Protein 2MPE (pdb70)

Nearest PDB structures (foldseek):
  2mpe-assembly1_A  TM=9.305E-01  e=7.020E-22  Burkholderia pseudomallei K96243
  4z3u-assembly2_D  TM=4.674E-01  e=7.010E+00  Suid alphaherpesvirus 1
  7zj1-assembly1_A  TM=2.242E-01  e=2.453E+00  Homo sapiens
  4z3u-assembly1_B  TM=3.284E-01  e=8.437E+00  Suid alphaherpesvirus 1
  2mpe-assembly1_A  TM=9.155E-01  e=1.244E-21  Burkholderia pseudomallei K96243

Foldseek 3Di:
DDPDDQLVLQVCCLPPPQVVVQVLVCVVLVVQWHKDWPGDDPVDSFIKIWIWGPPLDPDDDAPEAGIEIETEDSVLSSLLVDPVSVVLSVVLSVCVVVVVVVCCVPQQADSNSRGGNDHYHYDPHDHSDD

Radius of gyration: 15.32 Å; Cα contacts (8 Å, |Δi|>4): 200; chains: 1; bounding box: 52×29×22 Å

Structure (mmCIF, N/CA/C/O backbone):
data_2MPE
#
_entry.id   2MPE
#
loop_
_atom_site.group_PDB
_atom_site.id
_atom_site.type_symbol
_atom_site.label_atom_id
_atom_site.label_alt_id
_atom_site.label_comp_id
_atom_site.label_asym_id
_atom_site.label_entity_id
_atom_site.label_seq_id
_atom_site.pdbx_PDB_ins_code
_atom_site.Cartn_x
_atom_site.Cartn_y
_atom_site.Cartn_z
_atom_site.occupancy
_atom_site.B_iso_or_equiv
_atom_site.auth_seq_id
_atom_site.auth_comp_id
_atom_site.auth_asym_id
_atom_site.auth_atom_id
_atom_site.pdbx_PDB_model_num
ATOM 1 N N . GLY A 1 1 ? -26.647 -4.958 9.038 1.00 9.84 1 GLY A N 1
ATOM 2 C CA . GLY A 1 1 ? -27.150 -3.981 8.045 1.00 9.33 1 GLY A CA 1
ATOM 3 C C . GLY A 1 1 ? -26.203 -3.825 6.878 1.00 8.55 1 GLY A C 1
ATOM 4 O O . GLY A 1 1 ? -25.386 -4.709 6.607 1.00 8.34 1 GLY A O 1
ATOM 10 N N . ALA A 1 2 ? -26.301 -2.696 6.194 1.00 8.39 2 ALA A N 1
ATOM 11 C CA . ALA A 1 2 ? -25.461 -2.426 5.040 1.00 7.95 2 ALA A CA 1
ATOM 12 C C . ALA A 1 2 ? -24.075 -1.955 5.466 1.00 7.24 2 ALA A C 1
ATOM 13 O O . ALA A 1 2 ? -23.790 -0.758 5.483 1.00 7.25 2 ALA A O 1
ATOM 20 N N . MET A 1 3 ? -23.225 -2.901 5.826 1.00 6.97 3 MET A N 1
ATOM 21 C CA . MET A 1 3 ? -21.846 -2.594 6.180 1.00 6.66 3 MET A CA 1
ATOM 22 C C . MET A 1 3 ? -20.899 -3.270 5.195 1.00 5.89 3 MET A C 1
ATOM 23 O O . MET A 1 3 ? -21.315 -4.135 4.420 1.00 5.94 3 MET A O 1
ATOM 37 N N . GLY A 1 4 ? -19.630 -2.881 5.234 1.00 5.55 4 GLY A N 1
ATOM 38 C CA . GLY A 1 4 ? -18.649 -3.412 4.306 1.00 5.17 4 GLY A CA 1
ATOM 39 C C . GLY A 1 4 ? -18.205 -4.816 4.663 1.00 4.35 4 GLY A C 1
ATOM 40 O O . GLY A 1 4 ? -17.057 -5.033 5.048 1.00 4.64 4 GLY A O 1
ATOM 44 N N . MET A 1 5 ? -19.121 -5.763 4.545 1.00 3.80 5 MET A N 1
ATOM 45 C CA . MET A 1 5 ? -18.818 -7.165 4.789 1.00 3.46 5 MET A CA 1
ATOM 46 C C . MET A 1 5 ? -19.264 -7.994 3.594 1.00 2.69 5 MET A C 1
ATOM 47 O O . MET A 1 5 ? -19.513 -9.195 3.700 1.00 3.15 5 MET A O 1
ATOM 61 N N . SER A 1 6 ? -19.363 -7.335 2.454 1.00 2.04 6 SER A N 1
ATOM 62 C CA . SER A 1 6 ? -19.821 -7.971 1.235 1.00 1.62 6 SER A CA 1
ATOM 63 C C . SER A 1 6 ? -18.636 -8.317 0.339 1.00 1.22 6 SER A C 1
ATOM 64 O O . SER A 1 6 ? -17.662 -7.562 0.264 1.00 1.33 6 SER A O 1
ATOM 72 N N . PRO A 1 7 ? -18.704 -9.470 -0.354 1.00 1.00 7 PRO A N 1
ATOM 73 C CA . PRO A 1 7 ? -17.680 -9.868 -1.324 1.00 0.92 7 PRO A CA 1
ATOM 74 C C . PRO A 1 7 ? -17.662 -8.932 -2.529 1.00 0.83 7 PRO A C 1
ATOM 75 O O . PRO A 1 7 ? -16.727 -8.941 -3.332 1.00 0.81 7 PRO A O 1
ATOM 86 N N . ASP A 1 8 ? -18.707 -8.118 -2.632 1.00 0.81 8 ASP A N 1
ATOM 87 C CA . ASP A 1 8 ? -18.794 -7.096 -3.669 1.00 0.80 8 ASP A CA 1
ATOM 88 C C . ASP A 1 8 ? -17.996 -5.874 -3.239 1.00 0.67 8 ASP A C 1
ATOM 89 O O . ASP A 1 8 ? -17.365 -5.206 -4.058 1.00 0.67 8 ASP A O 1
ATOM 98 N N . THR A 1 9 ? -18.005 -5.616 -1.937 1.00 0.62 9 THR A N 1
ATOM 99 C CA . THR A 1 9 ? -17.266 -4.507 -1.360 1.00 0.58 9 THR A CA 1
ATOM 100 C C . THR A 1 9 ? -15.770 -4.745 -1.518 1.00 0.49 9 THR A C 1
ATOM 101 O O . THR A 1 9 ? -15.025 -3.872 -1.972 1.00 0.46 9 THR A O 1
ATOM 112 N N . ALA A 1 10 ? -15.348 -5.950 -1.156 1.00 0.51 10 ALA A N 1
ATOM 113 C CA . ALA A 1 10 ? -13.953 -6.335 -1.250 1.00 0.50 10 ALA A CA 1
ATOM 114 C C . ALA A 1 10 ? -13.488 -6.324 -2.701 1.00 0.48 10 ALA A C 1
ATOM 115 O O . ALA A 1 10 ? -12.367 -5.914 -2.998 1.00 0.45 10 ALA A O 1
ATOM 122 N N . ARG A 1 11 ? -14.364 -6.759 -3.603 1.00 0.54 11 ARG A N 1
ATOM 123 C CA . ARG A 1 11 ? -14.040 -6.776 -5.024 1.00 0.59 11 ARG A CA 1
ATOM 124 C C . ARG A 1 11 ? -13.850 -5.358 -5.552 1.00 0.52 11 ARG A C 1
ATOM 125 O O . ARG A 1 11 ? -12.945 -5.100 -6.345 1.00 0.52 11 ARG A O 1
ATOM 146 N N . ARG A 1 12 ? -14.699 -4.441 -5.099 1.00 0.51 12 ARG A N 1
ATOM 147 C CA . ARG A 1 12 ? -14.625 -3.050 -5.525 1.00 0.51 12 ARG A CA 1
ATOM 148 C C . ARG A 1 12 ? -13.265 -2.452 -5.176 1.00 0.42 12 ARG A C 1
ATOM 149 O O . ARG A 1 12 ? -12.670 -1.728 -5.975 1.00 0.41 12 ARG A O 1
ATOM 170 N N . PHE A 1 13 ? -12.772 -2.770 -3.987 1.00 0.40 13 PHE A N 1
ATOM 171 C CA . PHE A 1 13 ? -11.465 -2.290 -3.556 1.00 0.37 13 PHE A CA 1
ATOM 172 C C . PHE A 1 13 ? -10.365 -2.910 -4.415 1.00 0.33 13 PHE A C 1
ATOM 173 O O . PHE A 1 13 ? -9.493 -2.208 -4.927 1.00 0.33 13 PHE A O 1
ATOM 190 N N . ASP A 1 14 ? -10.439 -4.226 -4.585 1.00 0.35 14 ASP A N 1
ATOM 191 C CA . ASP A 1 14 ? -9.449 -4.981 -5.354 1.00 0.37 14 ASP A CA 1
ATOM 192 C C . ASP A 1 14 ? -9.371 -4.516 -6.805 1.00 0.34 14 ASP A C 1
ATOM 193 O O . ASP A 1 14 ? -8.286 -4.419 -7.375 1.00 0.37 14 ASP A O 1
ATOM 202 N N . THR A 1 15 ? -10.512 -4.210 -7.395 1.00 0.33 15 THR A N 1
ATOM 203 C CA . THR A 1 15 ? -10.555 -3.889 -8.812 1.00 0.34 15 THR A CA 1
ATOM 204 C C . THR A 1 15 ? -10.283 -2.400 -9.075 1.00 0.33 15 THR A C 1
ATOM 205 O O . THR A 1 15 ? -9.547 -2.057 -10.001 1.00 0.37 15 THR A O 1
ATOM 216 N N . GLU A 1 16 ? -10.855 -1.521 -8.255 1.00 0.33 16 GLU A N 1
ATOM 217 C CA . GLU A 1 16 ? -10.812 -0.090 -8.536 1.00 0.39 16 GLU A CA 1
ATOM 218 C C . GLU A 1 16 ? -9.680 0.630 -7.801 1.00 0.37 16 GLU A C 1
ATOM 219 O O . GLU A 1 16 ? -8.958 1.435 -8.395 1.00 0.46 16 GLU A O 1
ATOM 231 N N . PHE A 1 17 ? -9.510 0.331 -6.521 1.00 0.31 17 PHE A N 1
ATOM 232 C CA . PHE A 1 17 ? -8.657 1.151 -5.664 1.00 0.32 17 PHE A CA 1
ATOM 233 C C . PHE A 1 17 ? -7.259 0.565 -5.491 1.00 0.30 17 PHE A C 1
ATOM 234 O O . PHE A 1 17 ? -6.267 1.289 -5.574 1.00 0.33 17 PHE A O 1
ATOM 251 N N . ALA A 1 18 ? -7.178 -0.738 -5.259 1.00 0.29 18 ALA A N 1
ATOM 252 C CA . ALA A 1 18 ? -5.903 -1.384 -4.961 1.00 0.30 18 ALA A CA 1
ATOM 253 C C . ALA A 1 18 ? -4.862 -1.199 -6.078 1.00 0.29 18 ALA A C 1
ATOM 254 O O . ALA A 1 18 ? -3.723 -0.824 -5.790 1.00 0.30 18 ALA A O 1
ATOM 261 N N . PRO A 1 19 ? -5.212 -1.441 -7.366 1.00 0.30 19 PRO A N 1
ATOM 262 C CA . PRO A 1 19 ? -4.266 -1.252 -8.475 1.00 0.32 19 PRO A CA 1
ATOM 263 C C . PRO A 1 19 ? -3.851 0.208 -8.628 1.00 0.31 19 PRO A C 1
ATOM 264 O O . PRO A 1 19 ? -2.774 0.509 -9.141 1.00 0.32 19 PRO A O 1
ATOM 275 N N . ARG A 1 20 ? -4.705 1.108 -8.159 1.00 0.32 20 ARG A N 1
ATOM 276 C CA . ARG A 1 20 ? -4.431 2.535 -8.239 1.00 0.35 20 ARG A CA 1
ATOM 277 C C . ARG A 1 20 ? -3.311 2.901 -7.274 1.00 0.30 20 ARG A C 1
ATOM 278 O O . ARG A 1 20 ? -2.432 3.695 -7.601 1.00 0.31 20 ARG A O 1
ATOM 299 N N . ILE A 1 21 ? -3.341 2.295 -6.095 1.00 0.28 21 ILE A N 1
ATOM 300 C CA . ILE A 1 21 ? -2.313 2.524 -5.091 1.00 0.28 21 ILE A CA 1
ATOM 301 C C . ILE A 1 21 ? -0.991 1.916 -5.541 1.00 0.24 21 ILE A C 1
ATOM 302 O O . ILE A 1 21 ? 0.047 2.574 -5.521 1.00 0.25 21 ILE A O 1
ATOM 318 N N . ALA A 1 22 ? -1.049 0.660 -5.968 1.00 0.23 22 ALA A N 1
ATOM 319 C CA . ALA A 1 22 ? 0.140 -0.079 -6.373 1.00 0.23 22 ALA A CA 1
ATOM 320 C C . ALA A 1 22 ? 0.877 0.615 -7.512 1.00 0.24 22 ALA A C 1
ATOM 321 O O . ALA A 1 22 ? 2.097 0.780 -7.468 1.00 0.28 22 ALA A O 1
ATOM 328 N N . ARG A 1 23 ? 0.129 1.022 -8.523 1.00 0.27 23 ARG A N 1
ATOM 329 C CA . ARG A 1 23 ? 0.706 1.645 -9.703 1.00 0.34 23 ARG A CA 1
ATOM 330 C C . ARG A 1 23 ? 1.221 3.047 -9.387 1.00 0.30 23 ARG A C 1
ATOM 331 O O . ARG A 1 23 ? 2.265 3.461 -9.891 1.00 0.31 23 ARG A O 1
ATOM 352 N N . ALA A 1 24 ? 0.496 3.769 -8.537 1.00 0.29 24 ALA A N 1
ATOM 353 C CA . ALA A 1 24 ? 0.891 5.118 -8.149 1.00 0.31 24 ALA A CA 1
ATOM 354 C C . ALA A 1 24 ? 2.204 5.099 -7.375 1.00 0.29 24 ALA A C 1
ATOM 355 O O . ALA A 1 24 ? 3.080 5.930 -7.605 1.00 0.31 24 ALA A O 1
ATOM 362 N N . ILE A 1 25 ? 2.330 4.148 -6.459 1.00 0.27 25 ILE A N 1
ATOM 363 C CA . ILE A 1 25 ? 3.537 4.011 -5.657 1.00 0.30 25 ILE A CA 1
ATOM 364 C C . ILE A 1 25 ? 4.724 3.597 -6.524 1.00 0.30 25 ILE A C 1
ATOM 365 O O . ILE A 1 25 ? 5.806 4.179 -6.428 1.00 0.33 25 ILE A O 1
ATOM 381 N N . ALA A 1 26 ? 4.508 2.606 -7.382 1.00 0.31 26 ALA A N 1
ATOM 382 C CA . ALA A 1 26 ? 5.563 2.096 -8.249 1.00 0.36 26 ALA A CA 1
ATOM 383 C C . ALA A 1 26 ? 6.122 3.200 -9.139 1.00 0.38 26 ALA A C 1
ATOM 384 O O . ALA A 1 26 ? 7.335 3.326 -9.306 1.00 0.40 26 ALA A O 1
ATOM 391 N N . ASP A 1 27 ? 5.227 4.002 -9.695 1.00 0.40 27 ASP A N 1
ATOM 392 C CA . ASP A 1 27 ? 5.613 5.098 -10.574 1.00 0.47 27 ASP A CA 1
ATOM 393 C C . ASP A 1 27 ? 6.276 6.226 -9.788 1.00 0.45 27 ASP A C 1
ATOM 394 O O . ASP A 1 27 ? 7.204 6.871 -10.275 1.00 0.48 27 ASP A O 1
ATOM 403 N N . LEU A 1 28 ? 5.818 6.433 -8.558 1.00 0.42 28 LEU A N 1
ATOM 404 C CA . LEU A 1 28 ? 6.354 7.486 -7.701 1.00 0.46 28 LEU A CA 1
ATOM 405 C C . LEU A 1 28 ? 7.795 7.158 -7.329 1.00 0.44 28 LEU A C 1
ATOM 406 O O . LEU A 1 28 ? 8.652 8.041 -7.263 1.00 0.49 28 LEU A O 1
ATOM 422 N N . LEU A 1 29 ? 8.061 5.877 -7.117 1.00 0.40 29 LEU A N 1
ATOM 423 C CA . LEU A 1 29 ? 9.397 5.424 -6.760 1.00 0.41 29 LEU A CA 1
ATOM 424 C C . LEU A 1 29 ? 10.244 5.195 -8.007 1.00 0.44 29 LEU A C 1
ATOM 425 O O . LEU A 1 29 ? 11.330 4.625 -7.930 1.00 0.48 29 LEU A O 1
ATOM 441 N N . ASN A 1 30 ? 9.724 5.631 -9.153 1.00 0.45 30 ASN A N 1
ATOM 442 C CA . ASN A 1 30 ? 10.402 5.479 -10.443 1.00 0.51 30 ASN A CA 1
ATOM 443 C C . ASN A 1 30 ? 10.765 4.021 -10.705 1.00 0.49 30 ASN A C 1
ATOM 444 O O . ASN A 1 30 ? 11.818 3.719 -11.266 1.00 0.55 30 ASN A O 1
ATOM 455 N N . HIS A 1 31 ? 9.875 3.126 -10.284 1.00 0.46 31 HIS A N 1
ATOM 456 C CA . HIS A 1 31 ? 10.034 1.684 -10.482 1.00 0.50 31 HIS A CA 1
ATOM 457 C C . HIS A 1 31 ? 11.275 1.136 -9.779 1.00 0.55 31 HIS A C 1
ATOM 458 O O . HIS A 1 31 ? 11.902 0.192 -10.256 1.00 0.67 31 HIS A O 1
ATOM 473 N N . ARG A 1 32 ? 11.627 1.725 -8.642 1.00 0.53 32 ARG A N 1
ATOM 474 C CA . ARG A 1 32 ? 12.696 1.180 -7.807 1.00 0.61 32 ARG A CA 1
ATOM 475 C C . ARG A 1 32 ? 12.178 -0.002 -7.006 1.00 0.56 32 ARG A C 1
ATOM 476 O O . ARG A 1 32 ? 12.944 -0.775 -6.438 1.00 0.66 32 ARG A O 1
ATOM 497 N N . ALA A 1 33 ? 10.866 -0.123 -6.960 1.00 0.48 33 ALA A N 1
ATOM 498 C CA . ALA A 1 33 ? 10.225 -1.219 -6.272 1.00 0.45 33 ALA A CA 1
ATOM 499 C C . ALA A 1 33 ? 9.109 -1.787 -7.128 1.00 0.43 33 ALA A C 1
ATOM 500 O O . ALA A 1 33 ? 8.438 -1.053 -7.856 1.00 0.49 33 ALA A O 1
ATOM 507 N N . HIS A 1 34 ? 8.927 -3.089 -7.053 1.00 0.39 34 HIS A N 1
ATOM 508 C CA . HIS A 1 34 ? 7.861 -3.755 -7.777 1.00 0.41 34 HIS A CA 1
ATOM 509 C C . HIS A 1 34 ? 6.673 -3.931 -6.850 1.00 0.36 34 HIS A C 1
ATOM 510 O O . HIS A 1 34 ? 6.822 -4.401 -5.723 1.00 0.34 34 HIS A O 1
ATOM 525 N N . THR A 1 35 ? 5.499 -3.557 -7.315 1.00 0.38 35 THR A N 1
ATOM 526 C CA . THR A 1 35 ? 4.316 -3.614 -6.485 1.00 0.36 35 THR A CA 1
ATOM 527 C C . THR A 1 35 ? 3.362 -4.692 -6.979 1.00 0.39 35 THR A C 1
ATOM 528 O O . THR A 1 35 ? 3.184 -4.880 -8.185 1.00 0.45 35 THR A O 1
ATOM 539 N N . ASP A 1 36 ? 2.767 -5.410 -6.041 1.00 0.38 36 ASP A N 1
ATOM 540 C CA . ASP A 1 36 ? 1.885 -6.519 -6.370 1.00 0.44 36 ASP A CA 1
ATOM 541 C C . ASP A 1 36 ? 0.715 -6.557 -5.401 1.00 0.39 36 ASP A C 1
ATOM 542 O O . ASP A 1 36 ? 0.906 -6.626 -4.187 1.00 0.47 36 ASP A O 1
ATOM 551 N N . VAL A 1 37 ? -0.490 -6.485 -5.935 1.00 0.37 37 VAL A N 1
ATOM 552 C CA . VAL A 1 37 ? -1.684 -6.471 -5.108 1.00 0.37 37 VAL A CA 1
ATOM 553 C C . VAL A 1 37 ? -2.202 -7.880 -4.853 1.00 0.36 37 VAL A C 1
ATOM 554 O O . VAL A 1 37 ? -2.558 -8.603 -5.786 1.00 0.48 37 VAL A O 1
ATOM 567 N N . VAL A 1 38 ? -2.208 -8.271 -3.590 1.00 0.34 38 VAL A N 1
ATOM 568 C CA . VAL A 1 38 ? -2.885 -9.484 -3.166 1.00 0.36 38 VAL A CA 1
ATOM 569 C C . VAL A 1 38 ? -4.386 -9.247 -3.224 1.00 0.42 38 VAL A C 1
ATOM 570 O O . VAL A 1 38 ? -4.957 -8.618 -2.332 1.00 0.46 38 VAL A O 1
ATOM 583 N N . GLY A 1 39 ? -5.011 -9.715 -4.291 1.00 0.58 39 GLY A N 1
ATOM 584 C CA . GLY A 1 39 ? -6.418 -9.455 -4.493 1.00 0.74 39 GLY A CA 1
ATOM 585 C C . GLY A 1 39 ? -7.306 -10.346 -3.654 1.00 0.69 39 GLY A C 1
ATOM 586 O O . GLY A 1 39 ? -6.826 -11.255 -2.976 1.00 0.84 39 GLY A O 1
ATOM 590 N N . TYR A 1 40 ? -8.604 -10.088 -3.702 1.00 0.73 40 TYR A N 1
ATOM 591 C CA . TYR A 1 40 ? -9.569 -10.886 -2.962 1.00 0.82 40 TYR A CA 1
ATOM 592 C C . TYR A 1 40 ? -9.674 -12.275 -3.582 1.00 1.19 40 TYR A C 1
ATOM 593 O O . TYR A 1 40 ? -10.108 -12.424 -4.726 1.00 1.44 40 TYR A O 1
ATOM 611 N N . GLY A 1 41 ? -9.256 -13.283 -2.832 1.00 1.45 41 GLY A N 1
ATOM 612 C CA . GLY A 1 41 ? -9.283 -14.642 -3.332 1.00 1.91 41 GLY A CA 1
ATOM 613 C C . GLY A 1 41 ? -10.191 -15.529 -2.515 1.00 2.10 41 GLY A C 1
ATOM 614 O O . GLY A 1 41 ? -9.810 -16.631 -2.120 1.00 2.74 41 GLY A O 1
ATOM 618 N N . GLY A 1 42 ? -11.392 -15.044 -2.249 1.00 2.18 42 GLY A N 1
ATOM 619 C CA . GLY A 1 42 ? -12.340 -15.804 -1.466 1.00 2.55 42 GLY A CA 1
ATOM 620 C C . GLY A 1 42 ? -12.453 -15.286 -0.050 1.00 2.43 42 GLY A C 1
ATOM 621 O O . GLY A 1 42 ? -11.585 -14.540 0.416 1.00 2.95 42 GLY A O 1
ATOM 625 N N . HIS A 1 43 ? -13.514 -15.685 0.636 1.00 2.38 43 HIS A N 1
ATOM 626 C CA . HIS A 1 43 ? -13.768 -15.240 2.003 1.00 2.64 43 HIS A CA 1
ATOM 627 C C . HIS A 1 43 ? -12.670 -15.730 2.934 1.00 2.45 43 HIS A C 1
ATOM 628 O O . HIS A 1 43 ? -12.495 -16.934 3.122 1.00 2.82 43 HIS A O 1
ATOM 643 N N . GLY A 1 44 ? -11.928 -14.795 3.502 1.00 2.45 44 GLY A N 1
ATOM 644 C CA . GLY A 1 44 ? -10.827 -15.150 4.371 1.00 2.61 44 GLY A CA 1
ATOM 645 C C . GLY A 1 44 ? -9.497 -14.735 3.785 1.00 2.52 44 GLY A C 1
ATOM 646 O O . GLY A 1 44 ? -8.452 -14.900 4.412 1.00 3.24 44 GLY A O 1
ATOM 650 N N . HIS A 1 45 ? -9.537 -14.199 2.571 1.00 2.13 45 HIS A N 1
ATOM 651 C CA . HIS A 1 45 ? -8.332 -13.717 1.906 1.00 2.41 45 HIS A CA 1
ATOM 652 C C . HIS A 1 45 ? -8.410 -12.205 1.720 1.00 1.96 45 HIS A C 1
ATOM 653 O O . HIS A 1 45 ? -9.013 -11.722 0.759 1.00 1.99 45 HIS A O 1
ATOM 668 N N . PRO A 1 46 ? -7.805 -11.442 2.646 1.00 1.70 46 PRO A N 1
ATOM 669 C CA . PRO A 1 46 ? -7.868 -9.979 2.629 1.00 1.42 46 PRO A CA 1
ATOM 670 C C . PRO A 1 46 ? -7.009 -9.367 1.526 1.00 1.09 46 PRO A C 1
ATOM 671 O O . PRO A 1 46 ? -5.961 -9.903 1.164 1.00 1.09 46 PRO A O 1
ATOM 682 N N . THR A 1 47 ? -7.467 -8.245 0.990 1.00 0.89 47 THR A N 1
ATOM 683 C CA . THR A 1 47 ? -6.734 -7.537 -0.043 1.00 0.62 47 THR A CA 1
ATOM 684 C C . THR A 1 47 ? -5.677 -6.624 0.580 1.00 0.51 47 THR A C 1
ATOM 685 O O . THR A 1 47 ? -5.954 -5.892 1.533 1.00 0.59 47 THR A O 1
ATOM 696 N N . GLN A 1 48 ? -4.469 -6.680 0.036 1.00 0.40 48 GLN A N 1
ATOM 697 C CA . GLN A 1 48 ? -3.343 -5.921 0.563 1.00 0.36 48 GLN A CA 1
ATOM 698 C C . GLN A 1 48 ? -2.281 -5.772 -0.518 1.00 0.33 48 GLN A C 1
ATOM 699 O O . GLN A 1 48 ? -2.157 -6.631 -1.387 1.00 0.40 48 GLN A O 1
ATOM 713 N N . VAL A 1 49 ? -1.524 -4.689 -0.483 1.00 0.29 49 VAL A N 1
ATOM 714 C CA . VAL A 1 49 ? -0.523 -4.453 -1.510 1.00 0.29 49 VAL A CA 1
ATOM 715 C C . VAL A 1 49 ? 0.889 -4.553 -0.941 1.00 0.28 49 VAL A C 1
ATOM 716 O O . VAL A 1 49 ? 1.226 -3.905 0.052 1.00 0.30 49 VAL A O 1
ATOM 729 N N . ARG A 1 50 ? 1.693 -5.407 -1.553 1.00 0.31 50 ARG A N 1
ATOM 730 C CA . ARG A 1 50 ? 3.082 -5.557 -1.157 1.00 0.30 50 ARG A CA 1
ATOM 731 C C . ARG A 1 50 ? 3.984 -4.730 -2.062 1.00 0.27 50 ARG A C 1
ATOM 732 O O . ARG A 1 50 ? 3.796 -4.686 -3.281 1.00 0.30 50 ARG A O 1
ATOM 753 N N . ILE A 1 51 ? 4.944 -4.061 -1.454 1.00 0.24 51 ILE A N 1
ATOM 754 C CA . ILE A 1 51 ? 5.931 -3.295 -2.187 1.00 0.23 51 ILE A CA 1
ATOM 755 C C . ILE A 1 51 ? 7.309 -3.888 -1.931 1.00 0.24 51 ILE A C 1
ATOM 756 O O . ILE A 1 51 ? 7.819 -3.834 -0.810 1.00 0.27 51 ILE A O 1
ATOM 772 N N . VAL A 1 52 ? 7.893 -4.471 -2.962 1.00 0.24 52 VAL A N 1
ATOM 773 C CA . VAL A 1 52 ? 9.159 -5.174 -2.826 1.00 0.30 52 VAL A CA 1
ATOM 774 C C . VAL A 1 52 ? 10.238 -4.490 -3.654 1.00 0.34 52 VAL A C 1
ATOM 775 O O . VAL A 1 52 ? 10.002 -4.114 -4.801 1.00 0.33 52 VAL A O 1
ATOM 788 N N . ALA A 1 53 ? 11.419 -4.341 -3.078 1.00 0.42 53 ALA A N 1
ATOM 789 C CA . ALA A 1 53 ? 12.529 -3.714 -3.777 1.00 0.53 53 ALA A CA 1
ATOM 790 C C . ALA A 1 53 ? 13.779 -4.576 -3.671 1.00 0.73 53 ALA A C 1
ATOM 791 O O . ALA A 1 53 ? 14.636 -4.343 -2.820 1.00 0.93 53 ALA A O 1
ATOM 798 N N . PRO A 1 54 ? 13.886 -5.604 -4.521 1.00 0.85 54 PRO A N 1
ATOM 799 C CA . PRO A 1 54 ? 15.043 -6.479 -4.547 1.00 1.12 54 PRO A CA 1
ATOM 800 C C . PRO A 1 54 ? 16.124 -5.942 -5.478 1.00 1.33 54 PRO A C 1
ATOM 801 O O . PRO A 1 54 ? 15.970 -4.860 -6.048 1.00 1.67 54 PRO A O 1
ATOM 812 N N . HIS A 1 55 ? 17.209 -6.699 -5.627 1.00 1.70 55 HIS A N 1
ATOM 813 C CA . HIS A 1 55 ? 18.330 -6.299 -6.481 1.00 2.07 55 HIS A CA 1
ATOM 814 C C . HIS A 1 55 ? 18.930 -4.975 -6.003 1.00 2.00 55 HIS A C 1
ATOM 815 O O . HIS A 1 55 ? 18.723 -3.921 -6.611 1.00 2.68 55 HIS A O 1
ATOM 830 N N . ALA A 1 56 ? 19.663 -5.035 -4.902 1.00 2.11 56 ALA A N 1
ATOM 831 C CA . ALA A 1 56 ? 20.379 -3.874 -4.398 1.00 2.93 56 ALA A CA 1
ATOM 832 C C . ALA A 1 56 ? 21.708 -3.740 -5.128 1.00 3.03 56 ALA A C 1
ATOM 833 O O . ALA A 1 56 ? 22.707 -4.352 -4.745 1.00 3.40 56 ALA A O 1
ATOM 840 N N . GLU A 1 57 ? 21.711 -2.947 -6.191 1.00 3.26 57 GLU A N 1
ATOM 841 C CA . GLU A 1 57 ? 22.866 -2.860 -7.070 1.00 3.76 57 GLU A CA 1
ATOM 842 C C . GLU A 1 57 ? 23.986 -2.042 -6.436 1.00 3.61 57 GLU A C 1
ATOM 843 O O . GLU A 1 57 ? 25.078 -2.558 -6.203 1.00 3.99 57 GLU A O 1
ATOM 855 N N . HIS A 1 58 ? 23.713 -0.779 -6.139 1.00 3.56 58 HIS A N 1
ATOM 856 C CA . HIS A 1 58 ? 24.748 0.114 -5.622 1.00 3.76 58 HIS A CA 1
ATOM 857 C C . HIS A 1 58 ? 24.529 0.417 -4.145 1.00 3.57 58 HIS A C 1
ATOM 858 O O . HIS A 1 58 ? 25.012 1.424 -3.628 1.00 4.09 58 HIS A O 1
ATOM 873 N N . VAL A 1 59 ? 23.800 -0.455 -3.469 1.00 3.30 59 VAL A N 1
ATOM 874 C CA . VAL A 1 59 ? 23.476 -0.245 -2.069 1.00 3.48 59 VAL A CA 1
ATOM 875 C C . VAL A 1 59 ? 23.926 -1.426 -1.222 1.00 2.89 59 VAL A C 1
ATOM 876 O O . VAL A 1 59 ? 23.514 -2.564 -1.458 1.00 3.24 59 VAL A O 1
ATOM 889 N N . ARG A 1 60 ? 24.778 -1.154 -0.249 1.00 2.60 60 ARG A N 1
ATOM 890 C CA . ARG A 1 60 ? 25.221 -2.166 0.696 1.00 2.50 60 ARG A CA 1
ATOM 891 C C . ARG A 1 60 ? 25.175 -1.603 2.107 1.00 2.31 60 ARG A C 1
ATOM 892 O O . ARG A 1 60 ? 25.689 -0.515 2.364 1.00 2.94 60 ARG A O 1
ATOM 913 N N . GLY A 1 61 ? 24.553 -2.334 3.012 1.00 1.94 61 GLY A N 1
ATOM 914 C CA . GLY A 1 61 ? 24.467 -1.892 4.385 1.00 1.93 61 GLY A CA 1
ATOM 915 C C . GLY A 1 61 ? 23.680 -2.858 5.236 1.00 1.61 61 GLY A C 1
ATOM 916 O O . GLY A 1 61 ? 24.238 -3.533 6.101 1.00 1.76 61 GLY A O 1
ATOM 920 N N . TYR A 1 62 ? 22.386 -2.936 4.984 1.00 1.30 62 TYR A N 1
ATOM 921 C CA . TYR A 1 62 ? 21.524 -3.836 5.730 1.00 1.07 62 TYR A CA 1
ATOM 922 C C . TYR A 1 62 ? 21.194 -5.054 4.877 1.00 0.90 62 TYR A C 1
ATOM 923 O O . TYR A 1 62 ? 21.048 -4.948 3.658 1.00 0.91 62 TYR A O 1
ATOM 941 N N . ALA A 1 63 ? 21.086 -6.209 5.515 1.00 0.92 63 ALA A N 1
ATOM 942 C CA . ALA A 1 63 ? 20.873 -7.462 4.803 1.00 0.91 63 ALA A CA 1
ATOM 943 C C . ALA A 1 63 ? 19.389 -7.791 4.683 1.00 0.78 63 ALA A C 1
ATOM 944 O O . ALA A 1 63 ? 18.996 -8.956 4.703 1.00 0.94 63 ALA A O 1
ATOM 951 N N . HIS A 1 64 ? 18.568 -6.762 4.555 1.00 0.60 64 HIS A N 1
ATOM 952 C CA . HIS A 1 64 ? 17.130 -6.942 4.415 1.00 0.51 64 HIS A CA 1
ATOM 953 C C . HIS A 1 64 ? 16.594 -6.137 3.243 1.00 0.47 64 HIS A C 1
ATOM 954 O O . HIS A 1 64 ? 16.694 -4.908 3.229 1.00 0.48 64 HIS A O 1
ATOM 969 N N . PRO A 1 65 ? 16.033 -6.823 2.238 1.00 0.58 65 PRO A N 1
ATOM 970 C CA . PRO A 1 65 ? 15.379 -6.169 1.108 1.00 0.64 65 PRO A CA 1
ATOM 971 C C . PRO A 1 65 ? 14.033 -5.584 1.521 1.00 0.53 65 PRO A C 1
ATOM 972 O O . PRO A 1 65 ? 13.413 -6.051 2.481 1.00 0.54 65 PRO A O 1
ATOM 983 N N . LEU A 1 66 ? 13.591 -4.555 0.816 1.00 0.50 66 LEU A N 1
ATOM 984 C CA . LEU A 1 66 ? 12.327 -3.911 1.134 1.00 0.44 66 LEU A CA 1
ATOM 985 C C . LEU A 1 66 ? 11.154 -4.842 0.852 1.00 0.35 66 LEU A C 1
ATOM 986 O O . LEU A 1 66 ? 10.927 -5.244 -0.288 1.00 0.37 66 LEU A O 1
ATOM 1002 N N . ASN A 1 67 ? 10.430 -5.191 1.904 1.00 0.32 67 ASN A N 1
ATOM 1003 C CA . ASN A 1 67 ? 9.219 -5.988 1.779 1.00 0.31 67 ASN A CA 1
ATOM 1004 C C . ASN A 1 67 ? 8.132 -5.378 2.653 1.00 0.30 67 ASN A C 1
ATOM 1005 O O . ASN A 1 67 ? 8.053 -5.654 3.853 1.00 0.40 67 ASN A O 1
ATOM 1016 N N . LEU A 1 68 ? 7.323 -4.523 2.053 1.00 0.26 68 LEU A N 1
ATOM 1017 C CA . LEU A 1 68 ? 6.296 -3.794 2.782 1.00 0.24 68 LEU A CA 1
ATOM 1018 C C . LEU A 1 68 ? 4.907 -4.336 2.467 1.00 0.23 68 LEU A C 1
ATOM 1019 O O . LEU A 1 68 ? 4.556 -4.532 1.308 1.00 0.25 68 LEU A O 1
ATOM 1035 N N . ALA A 1 69 ? 4.133 -4.587 3.512 1.00 0.24 69 ALA A N 1
ATOM 1036 C CA . ALA A 1 69 ? 2.751 -5.012 3.352 1.00 0.25 69 ALA A CA 1
ATOM 1037 C C . ALA A 1 69 ? 1.800 -3.959 3.906 1.00 0.24 69 ALA A C 1
ATOM 1038 O O . ALA A 1 69 ? 1.690 -3.777 5.121 1.00 0.28 69 ALA A O 1
ATOM 1045 N N . LEU A 1 70 ? 1.129 -3.259 3.005 1.00 0.22 70 LEU A N 1
ATOM 1046 C CA . LEU A 1 70 ? 0.200 -2.199 3.379 1.00 0.22 70 LEU A CA 1
ATOM 1047 C C . LEU A 1 70 ? -1.207 -2.751 3.537 1.00 0.23 70 LEU A C 1
ATOM 1048 O O . LEU A 1 70 ? -1.736 -3.388 2.622 1.00 0.28 70 LEU A O 1
ATOM 1064 N N . THR A 1 71 ? -1.813 -2.509 4.693 1.00 0.21 71 THR A N 1
ATOM 1065 C CA . THR A 1 71 ? -3.180 -2.935 4.942 1.00 0.23 71 THR A CA 1
ATOM 1066 C C . THR A 1 71 ? -3.987 -1.772 5.516 1.00 0.22 71 THR A C 1
ATOM 1067 O O . THR A 1 71 ? -3.432 -0.912 6.204 1.00 0.21 71 THR A O 1
ATOM 1078 N N . TRP A 1 72 ? -5.287 -1.748 5.245 1.00 0.25 72 TRP A N 1
ATOM 1079 C CA . TRP A 1 72 ? -6.133 -0.643 5.679 1.00 0.27 72 TRP A CA 1
ATOM 1080 C C . TRP A 1 72 ? -7.390 -1.157 6.372 1.00 0.28 72 TRP A C 1
ATOM 1081 O O . TRP A 1 72 ? -7.852 -2.271 6.111 1.00 0.32 72 TRP A O 1
ATOM 1102 N N . ASN A 1 73 ? -7.921 -0.329 7.264 1.00 0.31 73 ASN A N 1
ATOM 1103 C CA . ASN A 1 73 ? -9.105 -0.663 8.048 1.00 0.35 73 ASN A CA 1
ATOM 1104 C C . ASN A 1 73 ? -10.327 -0.840 7.155 1.00 0.31 73 ASN A C 1
ATOM 1105 O O . ASN A 1 73 ? -10.644 0.021 6.332 1.00 0.30 73 ASN A O 1
ATOM 1116 N N . THR A 1 74 ? -11.013 -1.964 7.344 1.00 0.36 74 THR A N 1
ATOM 1117 C CA . THR A 1 74 ? -12.162 -2.334 6.527 1.00 0.38 74 THR A CA 1
ATOM 1118 C C . THR A 1 74 ? -13.290 -1.302 6.629 1.00 0.37 74 THR A C 1
ATOM 1119 O O . THR A 1 74 ? -14.083 -1.147 5.699 1.00 0.38 74 THR A O 1
ATOM 1130 N N . ASP A 1 75 ? -13.368 -0.606 7.759 1.00 0.39 75 ASP A N 1
ATOM 1131 C CA . ASP A 1 75 ? -14.347 0.467 7.930 1.00 0.45 75 ASP A CA 1
ATOM 1132 C C . ASP A 1 75 ? -14.110 1.573 6.911 1.00 0.40 75 ASP A C 1
ATOM 1133 O O . ASP A 1 75 ? -15.040 2.026 6.239 1.00 0.44 75 ASP A O 1
ATOM 1142 N N . GLU A 1 76 ? -12.860 2.014 6.820 1.00 0.39 76 GLU A N 1
ATOM 1143 C CA . GLU A 1 76 ? -12.473 3.028 5.851 1.00 0.44 76 GLU A CA 1
ATOM 1144 C C . GLU A 1 76 ? -12.730 2.546 4.423 1.00 0.38 76 GLU A C 1
ATOM 1145 O O . GLU A 1 76 ? -13.213 3.305 3.585 1.00 0.41 76 GLU A O 1
ATOM 1157 N N . ILE A 1 77 ? -12.414 1.280 4.153 1.00 0.34 77 ILE A N 1
ATOM 1158 C CA . ILE A 1 77 ? -12.678 0.685 2.840 1.00 0.34 77 ILE A CA 1
ATOM 1159 C C . ILE A 1 77 ? -14.167 0.769 2.503 1.00 0.34 77 ILE A C 1
ATOM 1160 O O . ILE A 1 77 ? -14.548 1.054 1.369 1.00 0.37 77 ILE A O 1
ATOM 1176 N N . GLU A 1 78 ? -14.997 0.538 3.511 1.00 0.34 78 GLU A N 1
ATOM 1177 C CA . GLU A 1 78 ? -16.443 0.649 3.376 1.00 0.37 78 GLU A CA 1
ATOM 1178 C C . GLU A 1 78 ? -16.835 2.071 2.973 1.00 0.38 78 GLU A C 1
ATOM 1179 O O . GLU A 1 78 ? -17.709 2.277 2.129 1.00 0.40 78 GLU A O 1
ATOM 1191 N N . ARG A 1 79 ? -16.168 3.043 3.580 1.00 0.40 79 ARG A N 1
ATOM 1192 C CA . ARG A 1 79 ? -16.434 4.452 3.314 1.00 0.45 79 ARG A CA 1
ATOM 1193 C C . ARG A 1 79 ? -16.110 4.824 1.873 1.00 0.42 79 ARG A C 1
ATOM 1194 O O . ARG A 1 79 ? -16.727 5.728 1.314 1.00 0.45 79 ARG A O 1
ATOM 1215 N N . LEU A 1 80 ? -15.153 4.115 1.278 1.00 0.40 80 LEU A N 1
ATOM 1216 C CA . LEU A 1 80 ? -14.699 4.411 -0.082 1.00 0.44 80 LEU A CA 1
ATOM 1217 C C . LEU A 1 80 ? -15.827 4.242 -1.096 1.00 0.47 80 LEU A C 1
ATOM 1218 O O . LEU A 1 80 ? -15.752 4.756 -2.212 1.00 0.52 80 LEU A O 1
ATOM 1234 N N . MET A 1 81 ? -16.866 3.510 -0.709 1.00 0.49 81 MET A N 1
ATOM 1235 C CA . MET A 1 81 ? -17.996 3.260 -1.596 1.00 0.57 81 MET A CA 1
ATOM 1236 C C . MET A 1 81 ? -18.893 4.487 -1.730 1.00 0.53 81 MET A C 1
ATOM 1237 O O . MET A 1 81 ? -19.729 4.556 -2.629 1.00 0.61 81 MET A O 1
ATOM 1251 N N . GLU A 1 82 ? -18.714 5.452 -0.844 1.00 0.47 82 GLU A N 1
ATOM 1252 C CA . GLU A 1 82 ? -19.529 6.658 -0.856 1.00 0.48 82 GLU A CA 1
ATOM 1253 C C . GLU A 1 82 ? -18.827 7.780 -1.615 1.00 0.43 82 GLU A C 1
ATOM 1254 O O . GLU A 1 82 ? -17.632 7.680 -1.897 1.00 0.43 82 GLU A O 1
ATOM 1266 N N . ALA A 1 83 ? -19.561 8.839 -1.946 1.00 0.52 83 ALA A N 1
ATOM 1267 C CA . ALA A 1 83 ? -18.982 9.973 -2.664 1.00 0.61 83 ALA A CA 1
ATOM 1268 C C . ALA A 1 83 ? -17.823 10.588 -1.878 1.00 0.55 83 ALA A C 1
ATOM 1269 O O . ALA A 1 83 ? -16.728 10.780 -2.418 1.00 0.57 83 ALA A O 1
ATOM 1276 N N . ASP A 1 84 ? -18.055 10.865 -0.594 1.00 0.57 84 ASP A N 1
ATOM 1277 C CA . ASP A 1 84 ? -17.009 11.401 0.279 1.00 0.61 84 ASP A CA 1
ATOM 1278 C C . ASP A 1 84 ? -15.908 10.373 0.485 1.00 0.49 84 ASP A C 1
ATOM 1279 O O . ASP A 1 84 ? -14.808 10.702 0.926 1.00 0.51 84 ASP A O 1
ATOM 1288 N N . GLY A 1 85 ? -16.207 9.132 0.142 1.00 0.43 85 GLY A N 1
ATOM 1289 C CA . GLY A 1 85 ? -15.238 8.073 0.267 1.00 0.41 85 GLY A CA 1
ATOM 1290 C C . GLY A 1 85 ? -14.197 8.166 -0.819 1.00 0.38 85 GLY A C 1
ATOM 1291 O O . GLY A 1 85 ? -13.001 8.067 -0.552 1.00 0.39 85 GLY A O 1
ATOM 1295 N N . ALA A 1 86 ? -14.652 8.359 -2.053 1.00 0.41 86 ALA A N 1
ATOM 1296 C CA . ALA A 1 86 ? -13.756 8.651 -3.162 1.00 0.46 86 ALA A CA 1
ATOM 1297 C C . ALA A 1 86 ? -12.909 9.886 -2.863 1.00 0.45 86 ALA A C 1
ATOM 1298 O O . ALA A 1 86 ? -11.723 9.930 -3.188 1.00 0.45 86 ALA A O 1
ATOM 1305 N N . ALA A 1 87 ? -13.520 10.871 -2.211 1.00 0.47 87 ALA A N 1
ATOM 1306 C CA . ALA A 1 87 ? -12.815 12.092 -1.836 1.00 0.53 87 ALA A CA 1
ATOM 1307 C C . ALA A 1 87 ? -11.749 11.793 -0.783 1.00 0.48 87 ALA A C 1
ATOM 1308 O O . ALA A 1 87 ? -10.695 12.433 -0.742 1.00 0.51 87 ALA A O 1
ATOM 1315 N N . ARG A 1 88 ? -12.031 10.803 0.057 1.00 0.45 88 ARG A N 1
ATOM 1316 C CA . ARG A 1 88 ? -11.099 10.364 1.088 1.00 0.48 88 ARG A CA 1
ATOM 1317 C C . ARG A 1 88 ? -9.873 9.732 0.431 1.00 0.40 88 ARG A C 1
ATOM 1318 O O . ARG A 1 88 ? -8.735 9.993 0.822 1.00 0.42 88 ARG A O 1
ATOM 1339 N N . PHE A 1 89 ? -10.125 8.930 -0.599 1.00 0.35 89 PHE A N 1
ATOM 1340 C CA . PHE A 1 89 ? -9.068 8.250 -1.343 1.00 0.34 89 PHE A CA 1
ATOM 1341 C C . PHE A 1 89 ? -8.180 9.256 -2.070 1.00 0.33 89 PHE A C 1
ATOM 1342 O O . PHE A 1 89 ? -6.954 9.135 -2.066 1.00 0.33 89 PHE A O 1
ATOM 1359 N N . GLU A 1 90 ? -8.806 10.261 -2.674 1.00 0.35 90 GLU A N 1
ATOM 1360 C CA . GLU A 1 90 ? -8.080 11.290 -3.409 1.00 0.39 90 GLU A CA 1
ATOM 1361 C C . GLU A 1 90 ? -7.157 12.067 -2.481 1.00 0.38 90 GLU A C 1
ATOM 1362 O O . GLU A 1 90 ? -6.055 12.472 -2.870 1.00 0.41 90 GLU A O 1
ATOM 1374 N N . ARG A 1 91 ? -7.614 12.268 -1.254 1.00 0.39 91 ARG A N 1
ATOM 1375 C CA . ARG A 1 91 ? -6.841 12.985 -0.253 1.00 0.44 91 ARG A CA 1
ATOM 1376 C C . ARG A 1 91 ? -5.626 12.163 0.171 1.00 0.37 91 ARG A C 1
ATOM 1377 O O . ARG A 1 91 ? -4.569 12.710 0.481 1.00 0.38 91 ARG A O 1
ATOM 1398 N N . TYR A 1 92 ? -5.780 10.845 0.154 1.00 0.33 92 TYR A N 1
ATOM 1399 C CA . TYR A 1 92 ? -4.709 9.946 0.554 1.00 0.32 92 TYR A CA 1
ATOM 1400 C C . TYR A 1 92 ? -3.612 9.932 -0.501 1.00 0.30 92 TYR A C 1
ATOM 1401 O O . TYR A 1 92 ? -2.425 9.887 -0.175 1.00 0.32 92 TYR A O 1
ATOM 1419 N N . LEU A 1 93 ? -4.013 9.985 -1.767 1.00 0.31 93 LEU A N 1
ATOM 1420 C CA . LEU A 1 93 ? -3.059 9.994 -2.868 1.00 0.34 93 LEU A CA 1
ATOM 1421 C C . LEU A 1 93 ? -2.200 11.251 -2.813 1.00 0.35 93 LEU A C 1
ATOM 1422 O O . LEU A 1 93 ? -0.998 11.211 -3.081 1.00 0.38 93 LEU A O 1
ATOM 1438 N N . ALA A 1 94 ? -2.824 12.367 -2.466 1.00 0.36 94 ALA A N 1
ATOM 1439 C CA . ALA A 1 94 ? -2.121 13.635 -2.353 1.00 0.39 94 ALA A CA 1
ATOM 1440 C C . ALA A 1 94 ? -1.095 13.619 -1.222 1.00 0.37 94 ALA A C 1
ATOM 1441 O O . ALA A 1 94 ? -0.146 14.408 -1.223 1.00 0.44 94 ALA A O 1
ATOM 1448 N N . ALA A 1 95 ? -1.278 12.720 -0.266 1.00 0.33 95 ALA A N 1
ATOM 1449 C CA . ALA A 1 95 ? -0.412 12.668 0.900 1.00 0.35 95 ALA A CA 1
ATOM 1450 C C . ALA A 1 95 ? 0.575 11.510 0.824 1.00 0.33 95 ALA A C 1
ATOM 1451 O O . ALA A 1 95 ? 1.283 11.237 1.792 1.00 0.33 95 ALA A O 1
ATOM 1458 N N . LEU A 1 96 ? 0.627 10.840 -0.322 1.00 0.35 96 LEU A N 1
ATOM 1459 C CA . LEU A 1 96 ? 1.562 9.728 -0.518 1.00 0.36 96 LEU A CA 1
ATOM 1460 C C . LEU A 1 96 ? 3.006 10.133 -0.195 1.00 0.35 96 LEU A C 1
ATOM 1461 O O . LEU A 1 96 ? 3.664 9.453 0.587 1.00 0.34 96 LEU A O 1
ATOM 1477 N N . PRO A 1 97 ? 3.527 11.247 -0.765 1.00 0.37 97 PRO A N 1
ATOM 1478 C CA . PRO A 1 97 ? 4.899 11.698 -0.484 1.00 0.39 97 PRO A CA 1
ATOM 1479 C C . PRO A 1 97 ? 5.121 12.008 0.998 1.00 0.35 97 PRO A C 1
ATOM 1480 O O . PRO A 1 97 ? 6.231 11.858 1.515 1.00 0.36 97 PRO A O 1
ATOM 1491 N N . ARG A 1 98 ? 4.054 12.409 1.680 1.00 0.34 98 ARG A N 1
ATOM 1492 C CA . ARG A 1 98 ? 4.147 12.809 3.078 1.00 0.35 98 ARG A CA 1
ATOM 1493 C C . ARG A 1 98 ? 4.219 11.588 3.984 1.00 0.31 98 ARG A C 1
ATOM 1494 O O . ARG A 1 98 ? 5.047 11.526 4.893 1.00 0.33 98 ARG A O 1
ATOM 1515 N N . LYS A 1 99 ? 3.366 10.609 3.719 1.00 0.31 99 LYS A N 1
ATOM 1516 C CA . LYS A 1 99 ? 3.314 9.412 4.539 1.00 0.36 99 LYS A CA 1
ATOM 1517 C C . LYS A 1 99 ? 4.516 8.528 4.250 1.00 0.32 99 LYS A C 1
ATOM 1518 O O . LYS A 1 99 ? 5.050 7.877 5.143 1.00 0.32 99 LYS A O 1
ATOM 1537 N N . LEU A 1 100 ? 4.941 8.528 2.993 1.00 0.33 100 LEU A N 1
ATOM 1538 C CA . LEU A 1 100 ? 6.099 7.757 2.564 1.00 0.35 100 LEU A CA 1
ATOM 1539 C C . LEU A 1 100 ? 7.337 8.190 3.339 1.00 0.34 100 LEU A C 1
ATOM 1540 O O . LEU A 1 100 ? 8.049 7.359 3.904 1.00 0.35 100 LEU A O 1
ATOM 1556 N N . ALA A 1 101 ? 7.571 9.499 3.379 1.00 0.33 101 ALA A N 1
ATOM 1557 C CA . ALA A 1 101 ? 8.717 10.054 4.090 1.00 0.36 101 ALA A CA 1
ATOM 1558 C C . ALA A 1 101 ? 8.613 9.774 5.585 1.00 0.33 101 ALA A C 1
ATOM 1559 O O . ALA A 1 101 ? 9.618 9.534 6.260 1.00 0.35 101 ALA A O 1
ATOM 1566 N N . ALA A 1 102 ? 7.385 9.789 6.086 1.00 0.32 102 ALA A N 1
ATOM 1567 C CA . ALA A 1 102 ? 7.131 9.537 7.493 1.00 0.33 102 ALA A CA 1
ATOM 1568 C C . ALA A 1 102 ? 7.506 8.105 7.857 1.00 0.32 102 ALA A C 1
ATOM 1569 O O . ALA A 1 102 ? 8.133 7.861 8.890 1.00 0.35 102 ALA A O 1
ATOM 1576 N N . TRP A 1 103 ? 7.141 7.167 6.990 1.00 0.30 103 TRP A N 1
ATOM 1577 C CA . TRP A 1 103 ? 7.428 5.758 7.220 1.00 0.32 103 TRP A CA 1
ATOM 1578 C C . TRP A 1 103 ? 8.924 5.486 7.152 1.00 0.32 103 TRP A C 1
ATOM 1579 O O . TRP A 1 103 ? 9.440 4.680 7.923 1.00 0.34 103 TRP A O 1
ATOM 1600 N N . GLU A 1 104 ? 9.624 6.160 6.243 1.00 0.34 104 GLU A N 1
ATOM 1601 C CA . GLU A 1 104 ? 11.068 5.979 6.122 1.00 0.38 104 GLU A CA 1
ATOM 1602 C C . GLU A 1 104 ? 11.764 6.308 7.440 1.00 0.39 104 GLU A C 1
ATOM 1603 O O . GLU A 1 104 ? 12.531 5.500 7.973 1.00 0.41 104 GLU A O 1
ATOM 1615 N N . ASN A 1 105 ? 11.449 7.478 7.975 1.00 0.41 105 ASN A N 1
ATOM 1616 C CA . ASN A 1 105 ? 12.076 7.971 9.197 1.00 0.47 105 ASN A CA 1
ATOM 1617 C C . ASN A 1 105 ? 11.707 7.114 10.409 1.00 0.46 105 ASN A C 1
ATOM 1618 O O . ASN A 1 105 ? 12.553 6.814 11.250 1.00 0.50 105 ASN A O 1
ATOM 1629 N N . ALA A 1 106 ? 10.453 6.693 10.473 1.00 0.45 106 ALA A N 1
ATOM 1630 C CA . ALA A 1 106 ? 9.940 6.032 11.668 1.00 0.48 106 ALA A CA 1
ATOM 1631 C C . ALA A 1 106 ? 10.183 4.527 11.649 1.00 0.50 106 ALA A C 1
ATOM 1632 O O . ALA A 1 106 ? 10.518 3.934 12.672 1.00 0.66 106 ALA A O 1
ATOM 1639 N N . ARG A 1 107 ? 10.022 3.914 10.488 1.00 0.43 107 ARG A N 1
ATOM 1640 C CA . ARG A 1 107 ? 10.048 2.459 10.397 1.00 0.47 107 ARG A CA 1
ATOM 1641 C C . ARG A 1 107 ? 11.436 1.924 10.058 1.00 0.48 107 ARG A C 1
ATOM 1642 O O . ARG A 1 107 ? 11.637 0.710 9.991 1.00 0.56 107 ARG A O 1
ATOM 1663 N N . GLY A 1 108 ? 12.391 2.825 9.849 1.00 0.45 108 GLY A N 1
ATOM 1664 C CA . GLY A 1 108 ? 13.745 2.403 9.528 1.00 0.49 108 GLY A CA 1
ATOM 1665 C C . GLY A 1 108 ? 13.835 1.816 8.137 1.00 0.46 108 GLY A C 1
ATOM 1666 O O . GLY A 1 108 ? 14.490 0.796 7.917 1.00 0.50 108 GLY A O 1
ATOM 1670 N N . VAL A 1 109 ? 13.176 2.475 7.200 1.00 0.42 109 VAL A N 1
ATOM 1671 C CA . VAL A 1 109 ? 13.086 2.000 5.831 1.00 0.41 109 VAL A CA 1
ATOM 1672 C C . VAL A 1 109 ? 13.635 3.065 4.894 1.00 0.43 109 VAL A C 1
ATOM 1673 O O . VAL A 1 109 ? 13.434 4.253 5.130 1.00 0.46 109 VAL A O 1
ATOM 1686 N N . ASP A 1 110 ? 14.349 2.654 3.857 1.00 0.44 110 ASP A N 1
ATOM 1687 C CA . ASP A 1 110 ? 14.882 3.607 2.895 1.00 0.49 110 ASP A CA 1
ATOM 1688 C C . ASP A 1 110 ? 14.594 3.136 1.475 1.00 0.54 110 ASP A C 1
ATOM 1689 O O . ASP A 1 110 ? 15.260 2.235 0.958 1.00 0.57 110 ASP A O 1
ATOM 1698 N N . PHE A 1 111 ? 13.597 3.750 0.854 1.00 0.60 111 PHE A N 1
ATOM 1699 C CA . PHE A 1 111 ? 13.138 3.340 -0.470 1.00 0.68 111 PHE A CA 1
ATOM 1700 C C . PHE A 1 111 ? 14.182 3.625 -1.547 1.00 0.77 111 PHE A C 1
ATOM 1701 O O . PHE A 1 111 ? 14.253 2.917 -2.552 1.00 0.90 111 PHE A O 1
ATOM 1718 N N . GLY A 1 112 ? 15.001 4.648 -1.331 1.00 0.76 112 GLY A N 1
ATOM 1719 C CA . GLY A 1 112 ? 16.029 4.983 -2.296 1.00 0.84 112 GLY A CA 1
ATOM 1720 C C . GLY A 1 112 ? 17.168 3.989 -2.264 1.00 0.79 112 GLY A C 1
ATOM 1721 O O . GLY A 1 112 ? 17.848 3.768 -3.268 1.00 0.89 112 GLY A O 1
ATOM 1725 N N . SER A 1 113 ? 17.367 3.386 -1.105 1.00 0.71 113 SER A N 1
ATOM 1726 C CA . SER A 1 113 ? 18.413 2.398 -0.926 1.00 0.70 113 SER A CA 1
ATOM 1727 C C . SER A 1 113 ? 17.876 0.991 -1.180 1.00 0.68 113 SER A C 1
ATOM 1728 O O . SER A 1 113 ? 18.639 0.028 -1.242 1.00 0.72 113 SER A O 1
ATOM 1736 N N . ARG A 1 114 ? 16.549 0.887 -1.309 1.00 0.68 114 ARG A N 1
ATOM 1737 C CA . ARG A 1 114 ? 15.879 -0.379 -1.629 1.00 0.75 114 ARG A CA 1
ATOM 1738 C C . ARG A 1 114 ? 16.108 -1.416 -0.529 1.00 0.68 114 ARG A C 1
ATOM 1739 O O . ARG A 1 114 ? 15.950 -2.617 -0.741 1.00 0.72 114 ARG A O 1
ATOM 1760 N N . THR A 1 115 ? 16.456 -0.935 0.655 1.00 0.60 115 THR A N 1
ATOM 1761 C CA . THR A 1 115 ? 16.774 -1.801 1.776 1.00 0.57 115 THR A CA 1
ATOM 1762 C C . THR A 1 115 ? 16.131 -1.280 3.058 1.00 0.52 115 THR A C 1
ATOM 1763 O O . THR A 1 115 ? 15.565 -0.182 3.080 1.00 0.53 115 THR A O 1
ATOM 1774 N N . GLN A 1 116 ? 16.205 -2.070 4.121 1.00 0.50 116 GLN A N 1
ATOM 1775 C CA . GLN A 1 116 ? 15.609 -1.694 5.391 1.00 0.51 116 GLN A CA 1
ATOM 1776 C C . GLN A 1 116 ? 16.411 -2.260 6.554 1.00 0.54 116 GLN A C 1
ATOM 1777 O O . GLN A 1 116 ? 17.067 -3.292 6.421 1.00 0.55 116 GLN A O 1
ATOM 1791 N N . ALA A 1 117 ? 16.353 -1.574 7.690 1.00 0.62 117 ALA A N 1
ATOM 1792 C CA . ALA A 1 117 ? 17.058 -2.012 8.887 1.00 0.68 117 ALA A CA 1
ATOM 1793 C C . ALA A 1 117 ? 16.130 -2.802 9.803 1.00 0.68 117 ALA A C 1
ATOM 1794 O O . ALA A 1 117 ? 16.480 -3.119 10.941 1.00 0.84 117 ALA A O 1
ATOM 1801 N N . ASP A 1 118 ? 14.948 -3.115 9.297 1.00 0.69 118 ASP A N 1
ATOM 1802 C CA . ASP A 1 118 ? 13.967 -3.877 10.057 1.00 0.73 118 ASP A CA 1
ATOM 1803 C C . ASP A 1 118 ? 13.987 -5.326 9.592 1.00 0.67 118 ASP A C 1
ATOM 1804 O O . ASP A 1 118 ? 14.642 -5.652 8.602 1.00 0.67 118 ASP A O 1
ATOM 1813 N N . ALA A 1 119 ? 13.282 -6.189 10.299 1.00 0.72 119 ALA A N 1
ATOM 1814 C CA . ALA A 1 119 ? 13.143 -7.573 9.885 1.00 0.73 119 ALA A CA 1
ATOM 1815 C C . ALA A 1 119 ? 12.131 -7.668 8.751 1.00 0.66 119 ALA A C 1
ATOM 1816 O O . ALA A 1 119 ? 12.359 -8.346 7.747 1.00 0.73 119 ALA A O 1
ATOM 1823 N N . LEU A 1 120 ? 11.030 -6.948 8.914 1.00 0.69 120 LEU A N 1
ATOM 1824 C CA . LEU A 1 120 ? 9.928 -6.966 7.969 1.00 0.63 120 LEU A CA 1
ATOM 1825 C C . LEU A 1 120 ? 8.986 -5.816 8.303 1.00 0.57 120 LEU A C 1
ATOM 1826 O O . LEU A 1 120 ? 8.639 -5.627 9.468 1.00 0.65 120 LEU A O 1
ATOM 1842 N N . VAL A 1 121 ? 8.562 -5.049 7.311 1.00 0.50 121 VAL A N 1
ATOM 1843 C CA . VAL A 1 121 ? 7.743 -3.883 7.599 1.00 0.47 121 VAL A CA 1
ATOM 1844 C C . VAL A 1 121 ? 6.285 -4.127 7.213 1.00 0.39 121 VAL A C 1
ATOM 1845 O O . VAL A 1 121 ? 5.892 -4.049 6.049 1.00 0.33 121 VAL A O 1
ATOM 1858 N N . LEU A 1 122 ? 5.503 -4.491 8.209 1.00 0.41 122 LEU A N 1
ATOM 1859 C CA . LEU A 1 122 ? 4.074 -4.670 8.046 1.00 0.39 122 LEU A CA 1
ATOM 1860 C C . LEU A 1 122 ? 3.358 -3.467 8.635 1.00 0.42 122 LEU A C 1
ATOM 1861 O O . LEU A 1 122 ? 3.691 -3.028 9.737 1.00 0.73 122 LEU A O 1
ATOM 1877 N N . LEU A 1 123 ? 2.381 -2.933 7.920 1.00 0.24 123 LEU A N 1
ATOM 1878 C CA . LEU A 1 123 ? 1.700 -1.728 8.368 1.00 0.24 123 LEU A CA 1
ATOM 1879 C C . LEU A 1 123 ? 0.199 -1.973 8.421 1.00 0.24 123 LEU A C 1
ATOM 1880 O O . LEU A 1 123 ? -0.473 -2.022 7.386 1.00 0.25 123 LEU A O 1
ATOM 1896 N N . GLY A 1 124 ? -0.317 -2.143 9.628 1.00 0.27 124 GLY A N 1
ATOM 1897 C CA . GLY A 1 124 ? -1.729 -2.401 9.805 1.00 0.28 124 GLY A CA 1
ATOM 1898 C C . GLY A 1 124 ? -2.428 -1.267 10.517 1.00 0.30 124 GLY A C 1
ATOM 1899 O O . GLY A 1 124 ? -1.781 -0.451 11.181 1.00 0.34 124 GLY A O 1
ATOM 1903 N N . GLY A 1 125 ? -3.746 -1.211 10.386 1.00 0.31 125 GLY A N 1
ATOM 1904 C CA . GLY A 1 125 ? -4.512 -0.165 11.034 1.00 0.36 125 GLY A CA 1
ATOM 1905 C C . GLY A 1 125 ? -4.378 1.176 10.342 1.00 0.35 125 GLY A C 1
ATOM 1906 O O . GLY A 1 125 ? -4.552 2.217 10.971 1.00 0.40 125 GLY A O 1
ATOM 1910 N N . LEU A 1 126 ? -4.059 1.158 9.056 1.00 0.31 126 LEU A N 1
ATOM 1911 C CA . LEU A 1 126 ? -3.937 2.391 8.289 1.00 0.31 126 LEU A CA 1
ATOM 1912 C C . LEU A 1 126 ? -5.302 2.867 7.805 1.00 0.33 126 LEU A C 1
ATOM 1913 O O . LEU A 1 126 ? -6.233 2.075 7.649 1.00 0.35 126 LEU A O 1
ATOM 1929 N N . ASP A 1 127 ? -5.404 4.165 7.561 1.00 0.35 127 ASP A N 1
ATOM 1930 C CA . ASP A 1 127 ? -6.642 4.777 7.099 1.00 0.41 127 ASP A CA 1
ATOM 1931 C C . ASP A 1 127 ? -6.335 5.653 5.891 1.00 0.39 127 ASP A C 1
ATOM 1932 O O . ASP A 1 127 ? -5.171 5.839 5.531 1.00 0.45 127 ASP A O 1
ATOM 1941 N N . PHE A 1 128 ? -7.369 6.209 5.280 1.00 0.39 128 PHE A N 1
ATOM 1942 C CA . PHE A 1 128 ? -7.190 7.048 4.102 1.00 0.42 128 PHE A CA 1
ATOM 1943 C C . PHE A 1 128 ? -7.351 8.516 4.465 1.00 0.49 128 PHE A C 1
ATOM 1944 O O . PHE A 1 128 ? -7.754 9.342 3.643 1.00 0.61 128 PHE A O 1
ATOM 1961 N N . GLU A 1 129 ? -7.024 8.833 5.708 1.00 0.52 129 GLU A N 1
ATOM 1962 C CA . GLU A 1 129 ? -7.087 10.197 6.197 1.00 0.63 129 GLU A CA 1
ATOM 1963 C C . GLU A 1 129 ? -5.760 10.898 5.952 1.00 0.64 129 GLU A C 1
ATOM 1964 O O . GLU A 1 129 ? -4.702 10.263 6.003 1.00 0.80 129 GLU A O 1
ATOM 1976 N N . ALA A 1 130 ? -5.817 12.191 5.685 1.00 0.73 130 ALA A N 1
ATOM 1977 C CA . ALA A 1 130 ? -4.618 12.983 5.475 1.00 0.92 130 ALA A CA 1
ATOM 1978 C C . ALA A 1 130 ? -4.921 14.463 5.667 1.00 1.47 130 ALA A C 1
ATOM 1979 O O . ALA A 1 130 ? -5.093 15.183 4.662 1.00 1.77 130 ALA A O 1
ATOM 1987 N N . GLY A 1 1 ? -31.266 -9.053 -2.064 1.00 9.84 1 GLY A N 2
ATOM 1988 C CA . GLY A 1 1 ? -30.105 -9.885 -2.463 1.00 9.33 1 GLY A CA 2
ATOM 1989 C C . GLY A 1 1 ? -30.177 -11.270 -1.857 1.00 8.55 1 GLY A C 2
ATOM 1990 O O . GLY A 1 1 ? -31.263 -11.829 -1.709 1.00 8.34 1 GLY A O 2
ATOM 1996 N N . ALA A 1 2 ? -29.031 -11.823 -1.492 1.00 8.39 2 ALA A N 2
ATOM 1997 C CA . ALA A 1 2 ? -28.988 -13.139 -0.867 1.00 7.95 2 ALA A CA 2
ATOM 1998 C C . ALA A 1 2 ? -28.176 -13.087 0.419 1.00 7.24 2 ALA A C 2
ATOM 1999 O O . ALA A 1 2 ? -27.579 -14.083 0.833 1.00 7.25 2 ALA A O 2
ATOM 2006 N N . MET A 1 3 ? -28.165 -11.907 1.040 1.00 6.97 3 MET A N 2
ATOM 2007 C CA . MET A 1 3 ? -27.398 -11.662 2.262 1.00 6.66 3 MET A CA 2
ATOM 2008 C C . MET A 1 3 ? -25.921 -11.949 2.034 1.00 5.89 3 MET A C 2
ATOM 2009 O O . MET A 1 3 ? -25.231 -12.477 2.907 1.00 5.94 3 MET A O 2
ATOM 2023 N N . GLY A 1 4 ? -25.442 -11.597 0.851 1.00 5.55 4 GLY A N 2
ATOM 2024 C CA . GLY A 1 4 ? -24.064 -11.848 0.507 1.00 5.17 4 GLY A CA 2
ATOM 2025 C C . GLY A 1 4 ? -23.465 -10.718 -0.300 1.00 4.35 4 GLY A C 2
ATOM 2026 O O . GLY A 1 4 ? -23.614 -10.675 -1.522 1.00 4.64 4 GLY A O 2
ATOM 2030 N N . MET A 1 5 ? -22.813 -9.788 0.381 1.00 3.80 5 MET A N 2
ATOM 2031 C CA . MET A 1 5 ? -22.161 -8.672 -0.292 1.00 3.46 5 MET A CA 2
ATOM 2032 C C . MET A 1 5 ? -20.773 -8.429 0.287 1.00 2.69 5 MET A C 2
ATOM 2033 O O . MET A 1 5 ? -20.051 -7.541 -0.165 1.00 3.15 5 MET A O 2
ATOM 2047 N N . SER A 1 6 ? -20.398 -9.225 1.282 1.00 2.04 6 SER A N 2
ATOM 2048 C CA . SER A 1 6 ? -19.104 -9.072 1.934 1.00 1.62 6 SER A CA 2
ATOM 2049 C C . SER A 1 6 ? -17.951 -9.299 0.941 1.00 1.22 6 SER A C 2
ATOM 2050 O O . SER A 1 6 ? -17.062 -8.450 0.828 1.00 1.33 6 SER A O 2
ATOM 2058 N N . PRO A 1 7 ? -17.941 -10.426 0.185 1.00 1.00 7 PRO A N 2
ATOM 2059 C CA . PRO A 1 7 ? -16.907 -10.667 -0.825 1.00 0.92 7 PRO A CA 2
ATOM 2060 C C . PRO A 1 7 ? -16.987 -9.666 -1.974 1.00 0.83 7 PRO A C 2
ATOM 2061 O O . PRO A 1 7 ? -16.028 -9.480 -2.717 1.00 0.81 7 PRO A O 2
ATOM 2072 N N . ASP A 1 8 ? -18.134 -9.005 -2.093 1.00 0.81 8 ASP A N 2
ATOM 2073 C CA . ASP A 1 8 ? -18.337 -8.009 -3.141 1.00 0.80 8 ASP A CA 2
ATOM 2074 C C . ASP A 1 8 ? -17.618 -6.716 -2.800 1.00 0.67 8 ASP A C 2
ATOM 2075 O O . ASP A 1 8 ? -17.013 -6.097 -3.663 1.00 0.67 8 ASP A O 2
ATOM 2084 N N . THR A 1 9 ? -17.677 -6.311 -1.539 1.00 0.62 9 THR A N 2
ATOM 2085 C CA . THR A 1 9 ? -16.967 -5.123 -1.090 1.00 0.58 9 THR A CA 2
ATOM 2086 C C . THR A 1 9 ? -15.463 -5.336 -1.206 1.00 0.49 9 THR A C 2
ATOM 2087 O O . THR A 1 9 ? -14.731 -4.467 -1.682 1.00 0.46 9 THR A O 2
ATOM 2098 N N . ALA A 1 10 ? -15.023 -6.519 -0.803 1.00 0.51 10 ALA A N 2
ATOM 2099 C CA . ALA A 1 10 ? -13.620 -6.884 -0.880 1.00 0.50 10 ALA A CA 2
ATOM 2100 C C . ALA A 1 10 ? -13.145 -6.909 -2.331 1.00 0.48 10 ALA A C 2
ATOM 2101 O O . ALA A 1 10 ? -12.064 -6.419 -2.651 1.00 0.45 10 ALA A O 2
ATOM 2108 N N . ARG A 1 11 ? -13.976 -7.469 -3.203 1.00 0.54 11 ARG A N 2
ATOM 2109 C CA . ARG A 1 11 ? -13.650 -7.595 -4.622 1.00 0.59 11 ARG A CA 2
ATOM 2110 C C . ARG A 1 11 ? -13.673 -6.236 -5.321 1.00 0.52 11 ARG A C 2
ATOM 2111 O O . ARG A 1 11 ? -12.848 -5.960 -6.189 1.00 0.52 11 ARG A O 2
ATOM 2132 N N . ARG A 1 12 ? -14.624 -5.391 -4.940 1.00 0.51 12 ARG A N 2
ATOM 2133 C CA . ARG A 1 12 ? -14.743 -4.056 -5.519 1.00 0.51 12 ARG A CA 2
ATOM 2134 C C . ARG A 1 12 ? -13.519 -3.214 -5.184 1.00 0.42 12 ARG A C 2
ATOM 2135 O O . ARG A 1 12 ? -13.008 -2.484 -6.031 1.00 0.41 12 ARG A O 2
ATOM 2156 N N . PHE A 1 13 ? -13.038 -3.333 -3.955 1.00 0.40 13 PHE A N 2
ATOM 2157 C CA . PHE A 1 13 ? -11.804 -2.670 -3.552 1.00 0.37 13 PHE A CA 2
ATOM 2158 C C . PHE A 1 13 ? -10.627 -3.260 -4.328 1.00 0.33 13 PHE A C 2
ATOM 2159 O O . PHE A 1 13 ? -9.741 -2.537 -4.789 1.00 0.33 13 PHE A O 2
ATOM 2176 N N . ASP A 1 14 ? -10.660 -4.577 -4.488 1.00 0.35 14 ASP A N 2
ATOM 2177 C CA . ASP A 1 14 ? -9.621 -5.325 -5.194 1.00 0.37 14 ASP A CA 2
ATOM 2178 C C . ASP A 1 14 ? -9.495 -4.891 -6.655 1.00 0.34 14 ASP A C 2
ATOM 2179 O O . ASP A 1 14 ? -8.393 -4.821 -7.193 1.00 0.37 14 ASP A O 2
ATOM 2188 N N . THR A 1 15 ? -10.619 -4.580 -7.283 1.00 0.33 15 THR A N 2
ATOM 2189 C CA . THR A 1 15 ? -10.618 -4.260 -8.704 1.00 0.34 15 THR A CA 2
ATOM 2190 C C . THR A 1 15 ? -10.544 -2.750 -8.961 1.00 0.33 15 THR A C 2
ATOM 2191 O O . THR A 1 15 ? -9.865 -2.310 -9.889 1.00 0.37 15 THR A O 2
ATOM 2202 N N . GLU A 1 16 ? -11.221 -1.954 -8.143 1.00 0.33 16 GLU A N 2
ATOM 2203 C CA . GLU A 1 16 ? -11.353 -0.531 -8.425 1.00 0.39 16 GLU A CA 2
ATOM 2204 C C . GLU A 1 16 ? -10.266 0.301 -7.739 1.00 0.37 16 GLU A C 2
ATOM 2205 O O . GLU A 1 16 ? -9.732 1.237 -8.326 1.00 0.46 16 GLU A O 2
ATOM 2217 N N . PHE A 1 17 ? -9.926 -0.040 -6.508 1.00 0.31 17 PHE A N 2
ATOM 2218 C CA . PHE A 1 17 ? -9.048 0.818 -5.718 1.00 0.32 17 PHE A CA 2
ATOM 2219 C C . PHE A 1 17 ? -7.617 0.289 -5.653 1.00 0.30 17 PHE A C 2
ATOM 2220 O O . PHE A 1 17 ? -6.672 1.027 -5.935 1.00 0.33 17 PHE A O 2
ATOM 2237 N N . ALA A 1 18 ? -7.461 -0.985 -5.310 1.00 0.29 18 ALA A N 2
ATOM 2238 C CA . ALA A 1 18 ? -6.138 -1.561 -5.065 1.00 0.30 18 ALA A CA 2
ATOM 2239 C C . ALA A 1 18 ? -5.162 -1.387 -6.244 1.00 0.29 18 ALA A C 2
ATOM 2240 O O . ALA A 1 18 ? -4.022 -0.975 -6.025 1.00 0.30 18 ALA A O 2
ATOM 2247 N N . PRO A 1 19 ? -5.565 -1.687 -7.506 1.00 0.30 19 PRO A N 2
ATOM 2248 C CA . PRO A 1 19 ? -4.675 -1.522 -8.667 1.00 0.32 19 PRO A CA 2
ATOM 2249 C C . PRO A 1 19 ? -4.191 -0.084 -8.829 1.00 0.31 19 PRO A C 2
ATOM 2250 O O . PRO A 1 19 ? -3.051 0.157 -9.226 1.00 0.32 19 PRO A O 2
ATOM 2261 N N . ARG A 1 20 ? -5.052 0.868 -8.489 1.00 0.32 20 ARG A N 2
ATOM 2262 C CA . ARG A 1 20 ? -4.717 2.278 -8.639 1.00 0.35 20 ARG A CA 2
ATOM 2263 C C . ARG A 1 20 ? -3.710 2.699 -7.581 1.00 0.30 20 ARG A C 2
ATOM 2264 O O . ARG A 1 20 ? -2.847 3.541 -7.831 1.00 0.31 20 ARG A O 2
ATOM 2285 N N . ILE A 1 21 ? -3.811 2.095 -6.404 1.00 0.28 21 ILE A N 2
ATOM 2286 C CA . ILE A 1 21 ? -2.858 2.347 -5.334 1.00 0.28 21 ILE A CA 2
ATOM 2287 C C . ILE A 1 21 ? -1.488 1.808 -5.722 1.00 0.24 21 ILE A C 2
ATOM 2288 O O . ILE A 1 21 ? -0.479 2.506 -5.619 1.00 0.25 21 ILE A O 2
ATOM 2304 N N . ALA A 1 22 ? -1.473 0.570 -6.200 1.00 0.23 22 ALA A N 2
ATOM 2305 C CA . ALA A 1 22 ? -0.238 -0.111 -6.559 1.00 0.23 22 ALA A CA 2
ATOM 2306 C C . ALA A 1 22 ? 0.542 0.650 -7.624 1.00 0.24 22 ALA A C 2
ATOM 2307 O O . ALA A 1 22 ? 1.753 0.845 -7.497 1.00 0.28 22 ALA A O 2
ATOM 2314 N N . ARG A 1 23 ? -0.151 1.087 -8.667 1.00 0.27 23 ARG A N 2
ATOM 2315 C CA . ARG A 1 23 ? 0.495 1.784 -9.770 1.00 0.34 23 ARG A CA 2
ATOM 2316 C C . ARG A 1 23 ? 0.951 3.177 -9.354 1.00 0.30 23 ARG A C 2
ATOM 2317 O O . ARG A 1 23 ? 2.006 3.642 -9.786 1.00 0.31 23 ARG A O 2
ATOM 2338 N N . ALA A 1 24 ? 0.168 3.833 -8.505 1.00 0.29 24 ALA A N 2
ATOM 2339 C CA . ALA A 1 24 ? 0.515 5.166 -8.028 1.00 0.31 24 ALA A CA 2
ATOM 2340 C C . ALA A 1 24 ? 1.810 5.128 -7.228 1.00 0.29 24 ALA A C 2
ATOM 2341 O O . ALA A 1 24 ? 2.690 5.969 -7.407 1.00 0.31 24 ALA A O 2
ATOM 2348 N N . ILE A 1 25 ? 1.915 4.140 -6.346 1.00 0.27 25 ILE A N 2
ATOM 2349 C CA . ILE A 1 25 ? 3.105 3.961 -5.528 1.00 0.30 25 ILE A CA 2
ATOM 2350 C C . ILE A 1 25 ? 4.322 3.624 -6.389 1.00 0.30 25 ILE A C 2
ATOM 2351 O O . ILE A 1 25 ? 5.399 4.191 -6.206 1.00 0.33 25 ILE A O 2
ATOM 2367 N N . ALA A 1 26 ? 4.135 2.714 -7.340 1.00 0.31 26 ALA A N 2
ATOM 2368 C CA . ALA A 1 26 ? 5.216 2.290 -8.225 1.00 0.36 26 ALA A CA 2
ATOM 2369 C C . ALA A 1 26 ? 5.781 3.473 -9.005 1.00 0.38 26 ALA A C 2
ATOM 2370 O O . ALA A 1 26 ? 6.995 3.590 -9.194 1.00 0.40 26 ALA A O 2
ATOM 2377 N N . ASP A 1 27 ? 4.892 4.350 -9.447 1.00 0.40 27 ASP A N 2
ATOM 2378 C CA . ASP A 1 27 ? 5.285 5.548 -10.176 1.00 0.47 27 ASP A CA 2
ATOM 2379 C C . ASP A 1 27 ? 5.961 6.550 -9.248 1.00 0.45 27 ASP A C 2
ATOM 2380 O O . ASP A 1 27 ? 6.933 7.203 -9.620 1.00 0.48 27 ASP A O 2
ATOM 2389 N N . LEU A 1 28 ? 5.457 6.639 -8.027 1.00 0.42 28 LEU A N 2
ATOM 2390 C CA . LEU A 1 28 ? 5.970 7.589 -7.051 1.00 0.46 28 LEU A CA 2
ATOM 2391 C C . LEU A 1 28 ? 7.399 7.231 -6.666 1.00 0.44 28 LEU A C 2
ATOM 2392 O O . LEU A 1 28 ? 8.248 8.103 -6.500 1.00 0.49 28 LEU A O 2
ATOM 2408 N N . LEU A 1 29 ? 7.653 5.937 -6.534 1.00 0.40 29 LEU A N 2
ATOM 2409 C CA . LEU A 1 29 ? 8.971 5.444 -6.159 1.00 0.41 29 LEU A CA 2
ATOM 2410 C C . LEU A 1 29 ? 9.935 5.440 -7.346 1.00 0.44 29 LEU A C 2
ATOM 2411 O O . LEU A 1 29 ? 11.023 4.868 -7.263 1.00 0.48 29 LEU A O 2
ATOM 2427 N N . ASN A 1 30 ? 9.525 6.073 -8.447 1.00 0.45 30 ASN A N 2
ATOM 2428 C CA . ASN A 1 30 ? 10.350 6.170 -9.656 1.00 0.51 30 ASN A CA 2
ATOM 2429 C C . ASN A 1 30 ? 10.636 4.790 -10.237 1.00 0.49 30 ASN A C 2
ATOM 2430 O O . ASN A 1 30 ? 11.683 4.572 -10.838 1.00 0.55 30 ASN A O 2
ATOM 2441 N N . HIS A 1 31 ? 9.697 3.862 -10.051 1.00 0.46 31 HIS A N 2
ATOM 2442 C CA . HIS A 1 31 ? 9.854 2.484 -10.531 1.00 0.50 31 HIS A CA 2
ATOM 2443 C C . HIS A 1 31 ? 11.108 1.827 -9.953 1.00 0.55 31 HIS A C 2
ATOM 2444 O O . HIS A 1 31 ? 11.789 1.057 -10.629 1.00 0.67 31 HIS A O 2
ATOM 2459 N N . ARG A 1 32 ? 11.417 2.149 -8.704 1.00 0.53 32 ARG A N 2
ATOM 2460 C CA . ARG A 1 32 ? 12.542 1.532 -8.013 1.00 0.61 32 ARG A CA 2
ATOM 2461 C C . ARG A 1 32 ? 12.055 0.395 -7.125 1.00 0.56 32 ARG A C 2
ATOM 2462 O O . ARG A 1 32 ? 12.827 -0.213 -6.384 1.00 0.66 32 ARG A O 2
ATOM 2483 N N . ALA A 1 33 ? 10.764 0.121 -7.212 1.00 0.48 33 ALA A N 2
ATOM 2484 C CA . ALA A 1 33 ? 10.150 -0.952 -6.458 1.00 0.45 33 ALA A CA 2
ATOM 2485 C C . ALA A 1 33 ? 8.988 -1.544 -7.241 1.00 0.43 33 ALA A C 2
ATOM 2486 O O . ALA A 1 33 ? 8.379 -0.869 -8.075 1.00 0.49 33 ALA A O 2
ATOM 2493 N N . HIS A 1 34 ? 8.694 -2.803 -6.973 1.00 0.39 34 HIS A N 2
ATOM 2494 C CA . HIS A 1 34 ? 7.608 -3.503 -7.639 1.00 0.41 34 HIS A CA 2
ATOM 2495 C C . HIS A 1 34 ? 6.469 -3.736 -6.658 1.00 0.36 34 HIS A C 2
ATOM 2496 O O . HIS A 1 34 ? 6.684 -4.234 -5.554 1.00 0.34 34 HIS A O 2
ATOM 2511 N N . THR A 1 35 ? 5.262 -3.385 -7.062 1.00 0.38 35 THR A N 2
ATOM 2512 C CA . THR A 1 35 ? 4.107 -3.531 -6.198 1.00 0.36 35 THR A CA 2
ATOM 2513 C C . THR A 1 35 ? 3.162 -4.604 -6.731 1.00 0.39 35 THR A C 2
ATOM 2514 O O . THR A 1 35 ? 2.989 -4.744 -7.943 1.00 0.45 35 THR A O 2
ATOM 2525 N N . ASP A 1 36 ? 2.567 -5.367 -5.827 1.00 0.38 36 ASP A N 2
ATOM 2526 C CA . ASP A 1 36 ? 1.640 -6.423 -6.214 1.00 0.44 36 ASP A CA 2
ATOM 2527 C C . ASP A 1 36 ? 0.314 -6.253 -5.505 1.00 0.39 36 ASP A C 2
ATOM 2528 O O . ASP A 1 36 ? 0.273 -5.996 -4.299 1.00 0.47 36 ASP A O 2
ATOM 2537 N N . VAL A 1 37 ? -0.764 -6.404 -6.254 1.00 0.37 37 VAL A N 2
ATOM 2538 C CA . VAL A 1 37 ? -2.097 -6.337 -5.689 1.00 0.37 37 VAL A CA 2
ATOM 2539 C C . VAL A 1 37 ? -2.506 -7.708 -5.172 1.00 0.36 37 VAL A C 2
ATOM 2540 O O . VAL A 1 37 ? -2.967 -8.564 -5.932 1.00 0.48 37 VAL A O 2
ATOM 2553 N N . VAL A 1 38 ? -2.308 -7.923 -3.886 1.00 0.34 38 VAL A N 2
ATOM 2554 C CA . VAL A 1 38 ? -2.678 -9.178 -3.259 1.00 0.36 38 VAL A CA 2
ATOM 2555 C C . VAL A 1 38 ? -4.185 -9.224 -3.069 1.00 0.42 38 VAL A C 2
ATOM 2556 O O . VAL A 1 38 ? -4.758 -8.376 -2.385 1.00 0.46 38 VAL A O 2
ATOM 2569 N N . GLY A 1 39 ? -4.816 -10.202 -3.695 1.00 0.58 39 GLY A N 2
ATOM 2570 C CA . GLY A 1 39 ? -6.257 -10.291 -3.660 1.00 0.74 39 GLY A CA 2
ATOM 2571 C C . GLY A 1 39 ? -6.776 -10.809 -2.338 1.00 0.69 39 GLY A C 2
ATOM 2572 O O . GLY A 1 39 ? -6.024 -11.383 -1.546 1.00 0.84 39 GLY A O 2
ATOM 2576 N N . TYR A 1 40 ? -8.065 -10.611 -2.106 1.00 0.73 40 TYR A N 2
ATOM 2577 C CA . TYR A 1 40 ? -8.707 -11.085 -0.891 1.00 0.82 40 TYR A CA 2
ATOM 2578 C C . TYR A 1 40 ? -8.667 -12.607 -0.850 1.00 1.19 40 TYR A C 2
ATOM 2579 O O . TYR A 1 40 ? -9.279 -13.279 -1.685 1.00 1.44 40 TYR A O 2
ATOM 2597 N N . GLY A 1 41 ? -7.932 -13.143 0.110 1.00 1.45 41 GLY A N 2
ATOM 2598 C CA . GLY A 1 41 ? -7.776 -14.580 0.209 1.00 1.91 41 GLY A CA 2
ATOM 2599 C C . GLY A 1 41 ? -8.858 -15.213 1.052 1.00 2.10 41 GLY A C 2
ATOM 2600 O O . GLY A 1 41 ? -9.248 -16.357 0.824 1.00 2.74 41 GLY A O 2
ATOM 2604 N N . GLY A 1 42 ? -9.347 -14.467 2.024 1.00 2.18 42 GLY A N 2
ATOM 2605 C CA . GLY A 1 42 ? -10.384 -14.969 2.892 1.00 2.55 42 GLY A CA 2
ATOM 2606 C C . GLY A 1 42 ? -10.300 -14.348 4.265 1.00 2.43 42 GLY A C 2
ATOM 2607 O O . GLY A 1 42 ? -9.651 -13.315 4.435 1.00 2.95 42 GLY A O 2
ATOM 2611 N N . HIS A 1 43 ? -10.947 -14.966 5.243 1.00 2.38 43 HIS A N 2
ATOM 2612 C CA . HIS A 1 43 ? -10.920 -14.460 6.609 1.00 2.64 43 HIS A CA 2
ATOM 2613 C C . HIS A 1 43 ? -9.489 -14.427 7.142 1.00 2.45 43 HIS A C 2
ATOM 2614 O O . HIS A 1 43 ? -8.799 -15.447 7.174 1.00 2.82 43 HIS A O 2
ATOM 2629 N N . GLY A 1 44 ? -9.033 -13.239 7.509 1.00 2.45 44 GLY A N 2
ATOM 2630 C CA . GLY A 1 44 ? -7.700 -13.090 8.053 1.00 2.61 44 GLY A CA 2
ATOM 2631 C C . GLY A 1 44 ? -6.685 -12.700 6.998 1.00 2.52 44 GLY A C 2
ATOM 2632 O O . GLY A 1 44 ? -5.523 -12.447 7.308 1.00 3.24 44 GLY A O 2
ATOM 2636 N N . HIS A 1 45 ? -7.120 -12.649 5.747 1.00 2.13 45 HIS A N 2
ATOM 2637 C CA . HIS A 1 45 ? -6.236 -12.282 4.650 1.00 2.41 45 HIS A CA 2
ATOM 2638 C C . HIS A 1 45 ? -6.957 -11.329 3.703 1.00 1.96 45 HIS A C 2
ATOM 2639 O O . HIS A 1 45 ? -7.550 -11.754 2.705 1.00 1.99 45 HIS A O 2
ATOM 2654 N N . PRO A 1 46 ? -6.917 -10.029 4.016 1.00 1.70 46 PRO A N 2
ATOM 2655 C CA . PRO A 1 46 ? -7.596 -9.003 3.230 1.00 1.42 46 PRO A CA 2
ATOM 2656 C C . PRO A 1 46 ? -6.796 -8.602 1.997 1.00 1.09 46 PRO A C 2
ATOM 2657 O O . PRO A 1 46 ? -5.647 -9.016 1.826 1.00 1.09 46 PRO A O 2
ATOM 2668 N N . THR A 1 47 ? -7.421 -7.819 1.128 1.00 0.89 47 THR A N 2
ATOM 2669 C CA . THR A 1 47 ? -6.735 -7.251 -0.015 1.00 0.62 47 THR A CA 2
ATOM 2670 C C . THR A 1 47 ? -5.666 -6.272 0.469 1.00 0.51 47 THR A C 2
ATOM 2671 O O . THR A 1 47 ? -5.945 -5.389 1.284 1.00 0.59 47 THR A O 2
ATOM 2682 N N . GLN A 1 48 ? -4.456 -6.431 -0.034 1.00 0.40 48 GLN A N 2
ATOM 2683 C CA . GLN A 1 48 ? -3.322 -5.663 0.450 1.00 0.36 48 GLN A CA 2
ATOM 2684 C C . GLN A 1 48 ? -2.276 -5.526 -0.643 1.00 0.33 48 GLN A C 2
ATOM 2685 O O . GLN A 1 48 ? -2.168 -6.382 -1.516 1.00 0.40 48 GLN A O 2
ATOM 2699 N N . VAL A 1 49 ? -1.518 -4.447 -0.612 1.00 0.29 49 VAL A N 2
ATOM 2700 C CA . VAL A 1 49 ? -0.506 -4.221 -1.627 1.00 0.29 49 VAL A CA 2
ATOM 2701 C C . VAL A 1 49 ? 0.890 -4.320 -1.026 1.00 0.28 49 VAL A C 2
ATOM 2702 O O . VAL A 1 49 ? 1.230 -3.619 -0.070 1.00 0.30 49 VAL A O 2
ATOM 2715 N N . ARG A 1 50 ? 1.680 -5.234 -1.562 1.00 0.31 50 ARG A N 2
ATOM 2716 C CA . ARG A 1 50 ? 3.049 -5.403 -1.106 1.00 0.30 50 ARG A CA 2
ATOM 2717 C C . ARG A 1 50 ? 4.000 -4.611 -1.988 1.00 0.27 50 ARG A C 2
ATOM 2718 O O . ARG A 1 50 ? 3.854 -4.585 -3.212 1.00 0.30 50 ARG A O 2
ATOM 2739 N N . ILE A 1 51 ? 4.947 -3.944 -1.358 1.00 0.24 51 ILE A N 2
ATOM 2740 C CA . ILE A 1 51 ? 5.969 -3.212 -2.071 1.00 0.23 51 ILE A CA 2
ATOM 2741 C C . ILE A 1 51 ? 7.313 -3.888 -1.854 1.00 0.24 51 ILE A C 2
ATOM 2742 O O . ILE A 1 51 ? 7.833 -3.909 -0.737 1.00 0.27 51 ILE A O 2
ATOM 2758 N N . VAL A 1 52 ? 7.849 -4.462 -2.912 1.00 0.24 52 VAL A N 2
ATOM 2759 C CA . VAL A 1 52 ? 9.122 -5.156 -2.840 1.00 0.30 52 VAL A CA 2
ATOM 2760 C C . VAL A 1 52 ? 10.147 -4.434 -3.699 1.00 0.34 52 VAL A C 2
ATOM 2761 O O . VAL A 1 52 ? 9.887 -4.122 -4.862 1.00 0.33 52 VAL A O 2
ATOM 2774 N N . ALA A 1 53 ? 11.303 -4.162 -3.124 1.00 0.42 53 ALA A N 2
ATOM 2775 C CA . ALA A 1 53 ? 12.347 -3.447 -3.833 1.00 0.53 53 ALA A CA 2
ATOM 2776 C C . ALA A 1 53 ? 13.596 -4.309 -3.965 1.00 0.73 53 ALA A C 2
ATOM 2777 O O . ALA A 1 53 ? 14.310 -4.528 -2.983 1.00 0.93 53 ALA A O 2
ATOM 2784 N N . PRO A 1 54 ? 13.862 -4.834 -5.173 1.00 0.85 54 PRO A N 2
ATOM 2785 C CA . PRO A 1 54 ? 15.076 -5.605 -5.445 1.00 1.12 54 PRO A CA 2
ATOM 2786 C C . PRO A 1 54 ? 16.321 -4.754 -5.227 1.00 1.33 54 PRO A C 2
ATOM 2787 O O . PRO A 1 54 ? 16.603 -3.841 -6.005 1.00 1.67 54 PRO A O 2
ATOM 2798 N N . HIS A 1 55 ? 17.048 -5.039 -4.154 1.00 1.70 55 HIS A N 2
ATOM 2799 C CA . HIS A 1 55 ? 18.203 -4.232 -3.792 1.00 2.07 55 HIS A CA 2
ATOM 2800 C C . HIS A 1 55 ? 19.353 -4.455 -4.772 1.00 2.00 55 HIS A C 2
ATOM 2801 O O . HIS A 1 55 ? 19.909 -5.549 -4.867 1.00 2.68 55 HIS A O 2
ATOM 2816 N N . ALA A 1 56 ? 19.675 -3.415 -5.527 1.00 2.11 56 ALA A N 2
ATOM 2817 C CA . ALA A 1 56 ? 20.809 -3.455 -6.433 1.00 2.93 56 ALA A CA 2
ATOM 2818 C C . ALA A 1 56 ? 22.092 -3.234 -5.651 1.00 3.03 56 ALA A C 2
ATOM 2819 O O . ALA A 1 56 ? 23.151 -3.760 -5.994 1.00 3.40 56 ALA A O 2
ATOM 2826 N N . GLU A 1 57 ? 21.966 -2.455 -4.587 1.00 3.26 57 GLU A N 2
ATOM 2827 C CA . GLU A 1 57 ? 23.063 -2.195 -3.674 1.00 3.76 57 GLU A CA 2
ATOM 2828 C C . GLU A 1 57 ? 23.357 -3.443 -2.852 1.00 3.61 57 GLU A C 2
ATOM 2829 O O . GLU A 1 57 ? 22.492 -3.933 -2.127 1.00 3.99 57 GLU A O 2
ATOM 2841 N N . HIS A 1 58 ? 24.567 -3.967 -2.981 1.00 3.56 58 HIS A N 2
ATOM 2842 C CA . HIS A 1 58 ? 24.956 -5.160 -2.235 1.00 3.76 58 HIS A CA 2
ATOM 2843 C C . HIS A 1 58 ? 26.313 -4.971 -1.570 1.00 3.57 58 HIS A C 2
ATOM 2844 O O . HIS A 1 58 ? 26.926 -5.930 -1.106 1.00 4.09 58 HIS A O 2
ATOM 2859 N N . VAL A 1 59 ? 26.782 -3.737 -1.532 1.00 3.30 59 VAL A N 2
ATOM 2860 C CA . VAL A 1 59 ? 28.040 -3.422 -0.874 1.00 3.48 59 VAL A CA 2
ATOM 2861 C C . VAL A 1 59 ? 27.775 -2.562 0.356 1.00 2.89 59 VAL A C 2
ATOM 2862 O O . VAL A 1 59 ? 28.440 -2.691 1.382 1.00 3.24 59 VAL A O 2
ATOM 2875 N N . ARG A 1 60 ? 26.785 -1.698 0.242 1.00 2.60 60 ARG A N 2
ATOM 2876 C CA . ARG A 1 60 ? 26.412 -0.802 1.325 1.00 2.50 60 ARG A CA 2
ATOM 2877 C C . ARG A 1 60 ? 24.983 -1.096 1.776 1.00 2.31 60 ARG A C 2
ATOM 2878 O O . ARG A 1 60 ? 24.341 -2.017 1.264 1.00 2.94 60 ARG A O 2
ATOM 2899 N N . GLY A 1 61 ? 24.499 -0.328 2.741 1.00 1.94 61 GLY A N 2
ATOM 2900 C CA . GLY A 1 61 ? 23.124 -0.472 3.184 1.00 1.93 61 GLY A CA 2
ATOM 2901 C C . GLY A 1 61 ? 22.949 -1.581 4.201 1.00 1.61 61 GLY A C 2
ATOM 2902 O O . GLY A 1 61 ? 23.919 -2.057 4.795 1.00 1.76 61 GLY A O 2
ATOM 2906 N N . TYR A 1 62 ? 21.706 -1.986 4.412 1.00 1.30 62 TYR A N 2
ATOM 2907 C CA . TYR A 1 62 ? 21.394 -3.052 5.354 1.00 1.07 62 TYR A CA 2
ATOM 2908 C C . TYR A 1 62 ? 21.090 -4.342 4.604 1.00 0.90 62 TYR A C 2
ATOM 2909 O O . TYR A 1 62 ? 20.660 -4.309 3.450 1.00 0.91 62 TYR A O 2
ATOM 2927 N N . ALA A 1 63 ? 21.293 -5.474 5.267 1.00 0.92 63 ALA A N 2
ATOM 2928 C CA . ALA A 1 63 ? 21.132 -6.778 4.637 1.00 0.91 63 ALA A CA 2
ATOM 2929 C C . ALA A 1 63 ? 19.674 -7.228 4.655 1.00 0.78 63 ALA A C 2
ATOM 2930 O O . ALA A 1 63 ? 19.373 -8.399 4.885 1.00 0.94 63 ALA A O 2
ATOM 2937 N N . HIS A 1 64 ? 18.772 -6.289 4.419 1.00 0.60 64 HIS A N 2
ATOM 2938 C CA . HIS A 1 64 ? 17.351 -6.585 4.377 1.00 0.51 64 HIS A CA 2
ATOM 2939 C C . HIS A 1 64 ? 16.700 -5.865 3.206 1.00 0.47 64 HIS A C 2
ATOM 2940 O O . HIS A 1 64 ? 16.674 -4.632 3.165 1.00 0.48 64 HIS A O 2
ATOM 2955 N N . PRO A 1 65 ? 16.201 -6.625 2.223 1.00 0.58 65 PRO A N 2
ATOM 2956 C CA . PRO A 1 65 ? 15.444 -6.067 1.103 1.00 0.64 65 PRO A CA 2
ATOM 2957 C C . PRO A 1 65 ? 14.157 -5.416 1.585 1.00 0.53 65 PRO A C 2
ATOM 2958 O O . PRO A 1 65 ? 13.565 -5.853 2.572 1.00 0.54 65 PRO A O 2
ATOM 2969 N N . LEU A 1 66 ? 13.730 -4.371 0.899 1.00 0.50 66 LEU A N 2
ATOM 2970 C CA . LEU A 1 66 ? 12.519 -3.671 1.279 1.00 0.44 66 LEU A CA 2
ATOM 2971 C C . LEU A 1 66 ? 11.308 -4.554 1.001 1.00 0.35 66 LEU A C 2
ATOM 2972 O O . LEU A 1 66 ? 11.036 -4.909 -0.149 1.00 0.37 66 LEU A O 2
ATOM 2988 N N . ASN A 1 67 ? 10.599 -4.918 2.060 1.00 0.32 67 ASN A N 2
ATOM 2989 C CA . ASN A 1 67 ? 9.429 -5.776 1.946 1.00 0.31 67 ASN A CA 2
ATOM 2990 C C . ASN A 1 67 ? 8.316 -5.241 2.835 1.00 0.30 67 ASN A C 2
ATOM 2991 O O . ASN A 1 67 ? 8.256 -5.544 4.033 1.00 0.40 67 ASN A O 2
ATOM 3002 N N . LEU A 1 68 ? 7.445 -4.439 2.245 1.00 0.26 68 LEU A N 2
ATOM 3003 C CA . LEU A 1 68 ? 6.389 -3.771 2.987 1.00 0.24 68 LEU A CA 2
ATOM 3004 C C . LEU A 1 68 ? 5.016 -4.293 2.583 1.00 0.23 68 LEU A C 2
ATOM 3005 O O . LEU A 1 68 ? 4.721 -4.443 1.401 1.00 0.25 68 LEU A O 2
ATOM 3021 N N . ALA A 1 69 ? 4.191 -4.585 3.575 1.00 0.24 69 ALA A N 2
ATOM 3022 C CA . ALA A 1 69 ? 2.813 -4.980 3.330 1.00 0.25 69 ALA A CA 2
ATOM 3023 C C . ALA A 1 69 ? 1.858 -3.947 3.913 1.00 0.24 69 ALA A C 2
ATOM 3024 O O . ALA A 1 69 ? 1.774 -3.783 5.132 1.00 0.28 69 ALA A O 2
ATOM 3031 N N . LEU A 1 70 ? 1.163 -3.240 3.038 1.00 0.22 70 LEU A N 2
ATOM 3032 C CA . LEU A 1 70 ? 0.225 -2.205 3.453 1.00 0.22 70 LEU A CA 2
ATOM 3033 C C . LEU A 1 70 ? -1.176 -2.777 3.608 1.00 0.23 70 LEU A C 2
ATOM 3034 O O . LEU A 1 70 ? -1.718 -3.361 2.670 1.00 0.28 70 LEU A O 2
ATOM 3050 N N . THR A 1 71 ? -1.761 -2.612 4.789 1.00 0.21 71 THR A N 2
ATOM 3051 C CA . THR A 1 71 ? -3.129 -3.044 5.026 1.00 0.23 71 THR A CA 2
ATOM 3052 C C . THR A 1 71 ? -3.938 -1.884 5.596 1.00 0.22 71 THR A C 2
ATOM 3053 O O . THR A 1 71 ? -3.389 -1.026 6.293 1.00 0.21 71 THR A O 2
ATOM 3064 N N . TRP A 1 72 ? -5.233 -1.857 5.317 1.00 0.25 72 TRP A N 2
ATOM 3065 C CA . TRP A 1 72 ? -6.072 -0.745 5.742 1.00 0.27 72 TRP A CA 2
ATOM 3066 C C . TRP A 1 72 ? -7.304 -1.229 6.490 1.00 0.28 72 TRP A C 2
ATOM 3067 O O . TRP A 1 72 ? -7.756 -2.366 6.317 1.00 0.32 72 TRP A O 2
ATOM 3088 N N . ASN A 1 73 ? -7.823 -0.349 7.335 1.00 0.31 73 ASN A N 2
ATOM 3089 C CA . ASN A 1 73 ? -9.010 -0.619 8.133 1.00 0.35 73 ASN A CA 2
ATOM 3090 C C . ASN A 1 73 ? -10.228 -0.830 7.244 1.00 0.31 73 ASN A C 2
ATOM 3091 O O . ASN A 1 73 ? -10.503 -0.035 6.346 1.00 0.30 73 ASN A O 2
ATOM 3102 N N . THR A 1 74 ? -10.953 -1.910 7.515 1.00 0.36 74 THR A N 2
ATOM 3103 C CA . THR A 1 74 ? -12.096 -2.313 6.706 1.00 0.38 74 THR A CA 2
ATOM 3104 C C . THR A 1 74 ? -13.189 -1.242 6.689 1.00 0.37 74 THR A C 2
ATOM 3105 O O . THR A 1 74 ? -13.938 -1.131 5.720 1.00 0.38 74 THR A O 2
ATOM 3116 N N . ASP A 1 75 ? -13.270 -0.453 7.759 1.00 0.39 75 ASP A N 2
ATOM 3117 C CA . ASP A 1 75 ? -14.230 0.649 7.822 1.00 0.45 75 ASP A CA 2
ATOM 3118 C C . ASP A 1 75 ? -13.931 1.662 6.730 1.00 0.40 75 ASP A C 2
ATOM 3119 O O . ASP A 1 75 ? -14.835 2.162 6.063 1.00 0.44 75 ASP A O 2
ATOM 3128 N N . GLU A 1 76 ? -12.651 1.974 6.579 1.00 0.39 76 GLU A N 2
ATOM 3129 C CA . GLU A 1 76 ? -12.188 2.854 5.516 1.00 0.44 76 GLU A CA 2
ATOM 3130 C C . GLU A 1 76 ? -12.570 2.314 4.144 1.00 0.38 76 GLU A C 2
ATOM 3131 O O . GLU A 1 76 ? -13.034 3.065 3.290 1.00 0.41 76 GLU A O 2
ATOM 3143 N N . ILE A 1 77 ? -12.383 1.014 3.942 1.00 0.34 77 ILE A N 2
ATOM 3144 C CA . ILE A 1 77 ? -12.759 0.374 2.681 1.00 0.34 77 ILE A CA 2
ATOM 3145 C C . ILE A 1 77 ? -14.252 0.566 2.398 1.00 0.34 77 ILE A C 2
ATOM 3146 O O . ILE A 1 77 ? -14.640 0.948 1.293 1.00 0.37 77 ILE A O 2
ATOM 3162 N N . GLU A 1 78 ? -15.072 0.327 3.415 1.00 0.34 78 GLU A N 2
ATOM 3163 C CA . GLU A 1 78 ? -16.518 0.548 3.334 1.00 0.37 78 GLU A CA 2
ATOM 3164 C C . GLU A 1 78 ? -16.812 1.993 2.930 1.00 0.38 78 GLU A C 2
ATOM 3165 O O . GLU A 1 78 ? -17.628 2.264 2.046 1.00 0.40 78 GLU A O 2
ATOM 3177 N N . ARG A 1 79 ? -16.121 2.910 3.588 1.00 0.40 79 ARG A N 2
ATOM 3178 C CA . ARG A 1 79 ? -16.310 4.338 3.391 1.00 0.45 79 ARG A CA 2
ATOM 3179 C C . ARG A 1 79 ? -15.866 4.783 1.994 1.00 0.42 79 ARG A C 2
ATOM 3180 O O . ARG A 1 79 ? -16.374 5.770 1.463 1.00 0.45 79 ARG A O 2
ATOM 3201 N N . LEU A 1 80 ? -14.915 4.062 1.404 1.00 0.40 80 LEU A N 2
ATOM 3202 C CA . LEU A 1 80 ? -14.425 4.391 0.062 1.00 0.44 80 LEU A CA 2
ATOM 3203 C C . LEU A 1 80 ? -15.503 4.169 -0.995 1.00 0.47 80 LEU A C 2
ATOM 3204 O O . LEU A 1 80 ? -15.387 4.651 -2.121 1.00 0.52 80 LEU A O 2
ATOM 3220 N N . MET A 1 81 ? -16.551 3.443 -0.628 1.00 0.49 81 MET A N 2
ATOM 3221 C CA . MET A 1 81 ? -17.657 3.185 -1.544 1.00 0.57 81 MET A CA 2
ATOM 3222 C C . MET A 1 81 ? -18.557 4.412 -1.654 1.00 0.53 81 MET A C 2
ATOM 3223 O O . MET A 1 81 ? -19.408 4.494 -2.538 1.00 0.61 81 MET A O 2
ATOM 3237 N N . GLU A 1 82 ? -18.357 5.362 -0.752 1.00 0.47 82 GLU A N 2
ATOM 3238 C CA . GLU A 1 82 ? -19.172 6.565 -0.711 1.00 0.48 82 GLU A CA 2
ATOM 3239 C C . GLU A 1 82 ? -18.502 7.708 -1.475 1.00 0.43 82 GLU A C 2
ATOM 3240 O O . GLU A 1 82 ? -17.290 7.672 -1.710 1.00 0.43 82 GLU A O 2
ATOM 3252 N N . ALA A 1 83 ? -19.279 8.714 -1.863 1.00 0.52 83 ALA A N 2
ATOM 3253 C CA . ALA A 1 83 ? -18.754 9.842 -2.635 1.00 0.61 83 ALA A CA 2
ATOM 3254 C C . ALA A 1 83 ? -17.610 10.545 -1.899 1.00 0.55 83 ALA A C 2
ATOM 3255 O O . ALA A 1 83 ? -16.537 10.777 -2.468 1.00 0.57 83 ALA A O 2
ATOM 3262 N N . ASP A 1 84 ? -17.838 10.850 -0.624 1.00 0.57 84 ASP A N 2
ATOM 3263 C CA . ASP A 1 84 ? -16.844 11.542 0.200 1.00 0.61 84 ASP A CA 2
ATOM 3264 C C . ASP A 1 84 ? -15.632 10.657 0.448 1.00 0.49 84 ASP A C 2
ATOM 3265 O O . ASP A 1 84 ? -14.550 11.141 0.785 1.00 0.51 84 ASP A O 2
ATOM 3274 N N . GLY A 1 85 ? -15.814 9.360 0.262 1.00 0.43 85 GLY A N 2
ATOM 3275 C CA . GLY A 1 85 ? -14.731 8.427 0.468 1.00 0.41 85 GLY A CA 2
ATOM 3276 C C . GLY A 1 85 ? -13.690 8.544 -0.621 1.00 0.38 85 GLY A C 2
ATOM 3277 O O . GLY A 1 85 ? -12.497 8.657 -0.340 1.00 0.39 85 GLY A O 2
ATOM 3281 N N . ALA A 1 86 ? -14.147 8.525 -1.871 1.00 0.41 86 ALA A N 2
ATOM 3282 C CA . ALA A 1 86 ? -13.265 8.704 -3.018 1.00 0.46 86 ALA A CA 2
ATOM 3283 C C . ALA A 1 86 ? -12.517 10.032 -2.945 1.00 0.45 86 ALA A C 2
ATOM 3284 O O . ALA A 1 86 ? -11.357 10.122 -3.346 1.00 0.45 86 ALA A O 2
ATOM 3291 N N . ALA A 1 87 ? -13.183 11.057 -2.424 1.00 0.47 87 ALA A N 2
ATOM 3292 C CA . ALA A 1 87 ? -12.564 12.367 -2.268 1.00 0.53 87 ALA A CA 2
ATOM 3293 C C . ALA A 1 87 ? -11.347 12.295 -1.347 1.00 0.48 87 ALA A C 2
ATOM 3294 O O . ALA A 1 87 ? -10.351 12.991 -1.559 1.00 0.51 87 ALA A O 2
ATOM 3301 N N . ARG A 1 88 ? -11.419 11.443 -0.332 1.00 0.45 88 ARG A N 2
ATOM 3302 C CA . ARG A 1 88 ? -10.289 11.252 0.571 1.00 0.48 88 ARG A CA 2
ATOM 3303 C C . ARG A 1 88 ? -9.177 10.471 -0.113 1.00 0.40 88 ARG A C 2
ATOM 3304 O O . ARG A 1 88 ? -8.001 10.664 0.185 1.00 0.42 88 ARG A O 2
ATOM 3325 N N . PHE A 1 89 ? -9.556 9.587 -1.032 1.00 0.35 89 PHE A N 2
ATOM 3326 C CA . PHE A 1 89 ? -8.583 8.817 -1.799 1.00 0.34 89 PHE A CA 2
ATOM 3327 C C . PHE A 1 89 ? -7.683 9.757 -2.592 1.00 0.33 89 PHE A C 2
ATOM 3328 O O . PHE A 1 89 ? -6.471 9.556 -2.664 1.00 0.33 89 PHE A O 2
ATOM 3345 N N . GLU A 1 90 ? -8.278 10.805 -3.154 1.00 0.35 90 GLU A N 2
ATOM 3346 C CA . GLU A 1 90 ? -7.516 11.815 -3.875 1.00 0.39 90 GLU A CA 2
ATOM 3347 C C . GLU A 1 90 ? -6.586 12.559 -2.924 1.00 0.38 90 GLU A C 2
ATOM 3348 O O . GLU A 1 90 ? -5.435 12.851 -3.264 1.00 0.41 90 GLU A O 2
ATOM 3360 N N . ARG A 1 91 ? -7.093 12.847 -1.730 1.00 0.39 91 ARG A N 2
ATOM 3361 C CA . ARG A 1 91 ? -6.317 13.524 -0.697 1.00 0.44 91 ARG A CA 2
ATOM 3362 C C . ARG A 1 91 ? -5.107 12.681 -0.303 1.00 0.37 91 ARG A C 2
ATOM 3363 O O . ARG A 1 91 ? -4.030 13.206 -0.022 1.00 0.38 91 ARG A O 2
ATOM 3384 N N . TYR A 1 92 ? -5.291 11.367 -0.316 1.00 0.33 92 TYR A N 2
ATOM 3385 C CA . TYR A 1 92 ? -4.253 10.441 0.103 1.00 0.32 92 TYR A CA 2
ATOM 3386 C C . TYR A 1 92 ? -3.192 10.305 -0.985 1.00 0.30 92 TYR A C 2
ATOM 3387 O O . TYR A 1 92 ? -2.007 10.155 -0.693 1.00 0.32 92 TYR A O 2
ATOM 3405 N N . LEU A 1 93 ? -3.625 10.379 -2.242 1.00 0.31 93 LEU A N 2
ATOM 3406 C CA . LEU A 1 93 ? -2.709 10.286 -3.376 1.00 0.34 93 LEU A CA 2
ATOM 3407 C C . LEU A 1 93 ? -1.729 11.454 -3.374 1.00 0.35 93 LEU A C 2
ATOM 3408 O O . LEU A 1 93 ? -0.528 11.274 -3.573 1.00 0.38 93 LEU A O 2
ATOM 3424 N N . ALA A 1 94 ? -2.247 12.651 -3.131 1.00 0.36 94 ALA A N 2
ATOM 3425 C CA . ALA A 1 94 ? -1.422 13.853 -3.092 1.00 0.39 94 ALA A CA 2
ATOM 3426 C C . ALA A 1 94 ? -0.486 13.857 -1.884 1.00 0.37 94 ALA A C 2
ATOM 3427 O O . ALA A 1 94 ? 0.497 14.598 -1.845 1.00 0.44 94 ALA A O 2
ATOM 3434 N N . ALA A 1 95 ? -0.793 13.033 -0.892 1.00 0.33 95 ALA A N 2
ATOM 3435 C CA . ALA A 1 95 ? -0.002 12.991 0.325 1.00 0.35 95 ALA A CA 2
ATOM 3436 C C . ALA A 1 95 ? 0.841 11.726 0.406 1.00 0.33 95 ALA A C 2
ATOM 3437 O O . ALA A 1 95 ? 1.494 11.481 1.418 1.00 0.33 95 ALA A O 2
ATOM 3444 N N . LEU A 1 96 ? 0.826 10.929 -0.659 1.00 0.35 96 LEU A N 2
ATOM 3445 C CA . LEU A 1 96 ? 1.634 9.707 -0.719 1.00 0.36 96 LEU A CA 2
ATOM 3446 C C . LEU A 1 96 ? 3.104 9.958 -0.353 1.00 0.35 96 LEU A C 2
ATOM 3447 O O . LEU A 1 96 ? 3.651 9.234 0.473 1.00 0.34 96 LEU A O 2
ATOM 3463 N N . PRO A 1 97 ? 3.775 10.978 -0.944 1.00 0.37 97 PRO A N 2
ATOM 3464 C CA . PRO A 1 97 ? 5.172 11.296 -0.605 1.00 0.39 97 PRO A CA 2
ATOM 3465 C C . PRO A 1 97 ? 5.359 11.624 0.876 1.00 0.35 97 PRO A C 2
ATOM 3466 O O . PRO A 1 97 ? 6.395 11.314 1.464 1.00 0.36 97 PRO A O 2
ATOM 3477 N N . ARG A 1 98 ? 4.340 12.222 1.484 1.00 0.34 98 ARG A N 2
ATOM 3478 C CA . ARG A 1 98 ? 4.417 12.638 2.878 1.00 0.35 98 ARG A CA 2
ATOM 3479 C C . ARG A 1 98 ? 4.213 11.446 3.806 1.00 0.31 98 ARG A C 2
ATOM 3480 O O . ARG A 1 98 ? 4.869 11.323 4.841 1.00 0.33 98 ARG A O 2
ATOM 3501 N N . LYS A 1 99 ? 3.308 10.560 3.416 1.00 0.31 99 LYS A N 2
ATOM 3502 C CA . LYS A 1 99 ? 3.028 9.360 4.188 1.00 0.36 99 LYS A CA 2
ATOM 3503 C C . LYS A 1 99 ? 4.223 8.425 4.107 1.00 0.32 99 LYS A C 2
ATOM 3504 O O . LYS A 1 99 ? 4.586 7.762 5.078 1.00 0.32 99 LYS A O 2
ATOM 3523 N N . LEU A 1 100 ? 4.837 8.405 2.931 1.00 0.33 100 LEU A N 2
ATOM 3524 C CA . LEU A 1 100 ? 6.012 7.597 2.675 1.00 0.35 100 LEU A CA 2
ATOM 3525 C C . LEU A 1 100 ? 7.146 8.010 3.603 1.00 0.34 100 LEU A C 2
ATOM 3526 O O . LEU A 1 100 ? 7.754 7.173 4.268 1.00 0.35 100 LEU A O 2
ATOM 3542 N N . ALA A 1 101 ? 7.402 9.317 3.656 1.00 0.33 101 ALA A N 2
ATOM 3543 C CA . ALA A 1 101 ? 8.467 9.868 4.485 1.00 0.36 101 ALA A CA 2
ATOM 3544 C C . ALA A 1 101 ? 8.260 9.516 5.952 1.00 0.33 101 ALA A C 2
ATOM 3545 O O . ALA A 1 101 ? 9.219 9.267 6.684 1.00 0.35 101 ALA A O 2
ATOM 3552 N N . ALA A 1 102 ? 7.000 9.487 6.371 1.00 0.32 102 ALA A N 2
ATOM 3553 C CA . ALA A 1 102 ? 6.661 9.161 7.744 1.00 0.33 102 ALA A CA 2
ATOM 3554 C C . ALA A 1 102 ? 7.066 7.729 8.076 1.00 0.32 102 ALA A C 2
ATOM 3555 O O . ALA A 1 102 ? 7.674 7.470 9.115 1.00 0.35 102 ALA A O 2
ATOM 3562 N N . TRP A 1 103 ? 6.750 6.805 7.173 1.00 0.30 103 TRP A N 2
ATOM 3563 C CA . TRP A 1 103 ? 7.063 5.394 7.379 1.00 0.32 103 TRP A CA 2
ATOM 3564 C C . TRP A 1 103 ? 8.569 5.158 7.354 1.00 0.32 103 TRP A C 2
ATOM 3565 O O . TRP A 1 103 ? 9.087 4.330 8.111 1.00 0.34 103 TRP A O 2
ATOM 3586 N N . GLU A 1 104 ? 9.269 5.889 6.493 1.00 0.34 104 GLU A N 2
ATOM 3587 C CA . GLU A 1 104 ? 10.718 5.760 6.381 1.00 0.38 104 GLU A CA 2
ATOM 3588 C C . GLU A 1 104 ? 11.389 6.133 7.697 1.00 0.39 104 GLU A C 2
ATOM 3589 O O . GLU A 1 104 ? 12.204 5.374 8.227 1.00 0.41 104 GLU A O 2
ATOM 3601 N N . ASN A 1 105 ? 11.019 7.292 8.227 1.00 0.41 105 ASN A N 2
ATOM 3602 C CA . ASN A 1 105 ? 11.581 7.786 9.480 1.00 0.47 105 ASN A CA 2
ATOM 3603 C C . ASN A 1 105 ? 11.209 6.877 10.650 1.00 0.46 105 ASN A C 2
ATOM 3604 O O . ASN A 1 105 ? 12.010 6.666 11.561 1.00 0.50 105 ASN A O 2
ATOM 3615 N N . ALA A 1 106 ? 10.003 6.325 10.614 1.00 0.45 106 ALA A N 2
ATOM 3616 C CA . ALA A 1 106 ? 9.487 5.557 11.738 1.00 0.48 106 ALA A CA 2
ATOM 3617 C C . ALA A 1 106 ? 10.058 4.142 11.798 1.00 0.50 106 ALA A C 2
ATOM 3618 O O . ALA A 1 106 ? 10.490 3.690 12.857 1.00 0.66 106 ALA A O 2
ATOM 3625 N N . ARG A 1 107 ? 10.067 3.439 10.672 1.00 0.43 107 ARG A N 2
ATOM 3626 C CA . ARG A 1 107 ? 10.439 2.025 10.685 1.00 0.47 107 ARG A CA 2
ATOM 3627 C C . ARG A 1 107 ? 11.884 1.778 10.268 1.00 0.48 107 ARG A C 2
ATOM 3628 O O . ARG A 1 107 ? 12.370 0.650 10.359 1.00 0.56 107 ARG A O 2
ATOM 3649 N N . GLY A 1 108 ? 12.573 2.819 9.824 1.00 0.45 108 GLY A N 2
ATOM 3650 C CA . GLY A 1 108 ? 13.937 2.643 9.362 1.00 0.49 108 GLY A CA 2
ATOM 3651 C C . GLY A 1 108 ? 13.975 2.010 7.987 1.00 0.46 108 GLY A C 2
ATOM 3652 O O . GLY A 1 108 ? 14.680 1.025 7.756 1.00 0.50 108 GLY A O 2
ATOM 3656 N N . VAL A 1 109 ? 13.219 2.594 7.077 1.00 0.42 109 VAL A N 2
ATOM 3657 C CA . VAL A 1 109 ? 13.072 2.065 5.730 1.00 0.41 109 VAL A CA 2
ATOM 3658 C C . VAL A 1 109 ? 13.522 3.119 4.725 1.00 0.43 109 VAL A C 2
ATOM 3659 O O . VAL A 1 109 ? 13.291 4.307 4.936 1.00 0.46 109 VAL A O 2
ATOM 3672 N N . ASP A 1 110 ? 14.193 2.700 3.661 1.00 0.44 110 ASP A N 2
ATOM 3673 C CA . ASP A 1 110 ? 14.651 3.639 2.644 1.00 0.49 110 ASP A CA 2
ATOM 3674 C C . ASP A 1 110 ? 14.260 3.134 1.261 1.00 0.54 110 ASP A C 2
ATOM 3675 O O . ASP A 1 110 ? 14.895 2.227 0.713 1.00 0.57 110 ASP A O 2
ATOM 3684 N N . PHE A 1 111 ? 13.213 3.726 0.703 1.00 0.60 111 PHE A N 2
ATOM 3685 C CA . PHE A 1 111 ? 12.672 3.288 -0.579 1.00 0.68 111 PHE A CA 2
ATOM 3686 C C . PHE A 1 111 ? 13.613 3.623 -1.733 1.00 0.77 111 PHE A C 2
ATOM 3687 O O . PHE A 1 111 ? 13.580 2.973 -2.779 1.00 0.90 111 PHE A O 2
ATOM 3704 N N . GLY A 1 112 ? 14.464 4.621 -1.536 1.00 0.76 112 GLY A N 2
ATOM 3705 C CA . GLY A 1 112 ? 15.411 4.997 -2.565 1.00 0.84 112 GLY A CA 2
ATOM 3706 C C . GLY A 1 112 ? 16.627 4.093 -2.579 1.00 0.79 112 GLY A C 2
ATOM 3707 O O . GLY A 1 112 ? 17.308 3.967 -3.597 1.00 0.89 112 GLY A O 2
ATOM 3711 N N . SER A 1 113 ? 16.902 3.460 -1.446 1.00 0.71 113 SER A N 2
ATOM 3712 C CA . SER A 1 113 ? 18.032 2.553 -1.334 1.00 0.70 113 SER A CA 2
ATOM 3713 C C . SER A 1 113 ? 17.589 1.104 -1.522 1.00 0.68 113 SER A C 2
ATOM 3714 O O . SER A 1 113 ? 18.420 0.194 -1.585 1.00 0.72 113 SER A O 2
ATOM 3722 N N . ARG A 1 114 ? 16.268 0.904 -1.596 1.00 0.68 114 ARG A N 2
ATOM 3723 C CA . ARG A 1 114 ? 15.672 -0.415 -1.835 1.00 0.75 114 ARG A CA 2
ATOM 3724 C C . ARG A 1 114 ? 15.995 -1.376 -0.693 1.00 0.68 114 ARG A C 2
ATOM 3725 O O . ARG A 1 114 ? 15.921 -2.597 -0.849 1.00 0.72 114 ARG A O 2
ATOM 3746 N N . THR A 1 115 ? 16.335 -0.817 0.457 1.00 0.60 115 THR A N 2
ATOM 3747 C CA . THR A 1 115 ? 16.736 -1.606 1.607 1.00 0.57 115 THR A CA 2
ATOM 3748 C C . THR A 1 115 ? 16.122 -1.047 2.886 1.00 0.52 115 THR A C 2
ATOM 3749 O O . THR A 1 115 ? 15.633 0.088 2.907 1.00 0.53 115 THR A O 2
ATOM 3760 N N . GLN A 1 116 ? 16.161 -1.830 3.951 1.00 0.50 116 GLN A N 2
ATOM 3761 C CA . GLN A 1 116 ? 15.552 -1.434 5.207 1.00 0.51 116 GLN A CA 2
ATOM 3762 C C . GLN A 1 116 ? 16.311 -2.050 6.372 1.00 0.54 116 GLN A C 2
ATOM 3763 O O . GLN A 1 116 ? 16.919 -3.112 6.237 1.00 0.55 116 GLN A O 2
ATOM 3777 N N . ALA A 1 117 ? 16.291 -1.367 7.509 1.00 0.62 117 ALA A N 2
ATOM 3778 C CA . ALA A 1 117 ? 16.983 -1.841 8.696 1.00 0.68 117 ALA A CA 2
ATOM 3779 C C . ALA A 1 117 ? 16.119 -2.827 9.467 1.00 0.68 117 ALA A C 2
ATOM 3780 O O . ALA A 1 117 ? 16.593 -3.510 10.374 1.00 0.84 117 ALA A O 2
ATOM 3787 N N . ASP A 1 118 ? 14.850 -2.897 9.096 1.00 0.69 118 ASP A N 2
ATOM 3788 C CA . ASP A 1 118 ? 13.904 -3.774 9.771 1.00 0.73 118 ASP A CA 2
ATOM 3789 C C . ASP A 1 118 ? 13.857 -5.125 9.067 1.00 0.67 118 ASP A C 2
ATOM 3790 O O . ASP A 1 118 ? 14.099 -5.218 7.862 1.00 0.67 118 ASP A O 2
ATOM 3799 N N . ALA A 1 119 ? 13.553 -6.167 9.828 1.00 0.72 119 ALA A N 2
ATOM 3800 C CA . ALA A 1 119 ? 13.503 -7.523 9.301 1.00 0.73 119 ALA A CA 2
ATOM 3801 C C . ALA A 1 119 ? 12.241 -7.751 8.479 1.00 0.66 119 ALA A C 2
ATOM 3802 O O . ALA A 1 119 ? 12.229 -8.581 7.569 1.00 0.73 119 ALA A O 2
ATOM 3809 N N . LEU A 1 120 ? 11.185 -7.013 8.804 1.00 0.69 120 LEU A N 2
ATOM 3810 C CA . LEU A 1 120 ? 9.902 -7.153 8.129 1.00 0.63 120 LEU A CA 2
ATOM 3811 C C . LEU A 1 120 ? 8.976 -6.015 8.540 1.00 0.57 120 LEU A C 2
ATOM 3812 O O . LEU A 1 120 ? 8.744 -5.806 9.728 1.00 0.65 120 LEU A O 2
ATOM 3828 N N . VAL A 1 121 ? 8.430 -5.289 7.577 1.00 0.50 121 VAL A N 2
ATOM 3829 C CA . VAL A 1 121 ? 7.550 -4.183 7.909 1.00 0.47 121 VAL A CA 2
ATOM 3830 C C . VAL A 1 121 ? 6.130 -4.425 7.391 1.00 0.39 121 VAL A C 2
ATOM 3831 O O . VAL A 1 121 ? 5.831 -4.265 6.207 1.00 0.33 121 VAL A O 2
ATOM 3844 N N . LEU A 1 122 ? 5.271 -4.867 8.295 1.00 0.41 122 LEU A N 2
ATOM 3845 C CA . LEU A 1 122 ? 3.864 -5.068 7.992 1.00 0.39 122 LEU A CA 2
ATOM 3846 C C . LEU A 1 122 ? 3.043 -3.975 8.662 1.00 0.42 122 LEU A C 2
ATOM 3847 O O . LEU A 1 122 ? 2.856 -3.987 9.878 1.00 0.73 122 LEU A O 2
ATOM 3863 N N . LEU A 1 123 ? 2.572 -3.022 7.877 1.00 0.24 123 LEU A N 2
ATOM 3864 C CA . LEU A 1 123 ? 1.828 -1.896 8.421 1.00 0.24 123 LEU A CA 2
ATOM 3865 C C . LEU A 1 123 ? 0.335 -2.194 8.453 1.00 0.24 123 LEU A C 2
ATOM 3866 O O . LEU A 1 123 ? -0.304 -2.350 7.409 1.00 0.25 123 LEU A O 2
ATOM 3882 N N . GLY A 1 124 ? -0.208 -2.281 9.657 1.00 0.27 124 GLY A N 2
ATOM 3883 C CA . GLY A 1 124 ? -1.622 -2.527 9.826 1.00 0.28 124 GLY A CA 2
ATOM 3884 C C . GLY A 1 124 ? -2.316 -1.390 10.545 1.00 0.30 124 GLY A C 2
ATOM 3885 O O . GLY A 1 124 ? -1.660 -0.563 11.184 1.00 0.34 124 GLY A O 2
ATOM 3889 N N . GLY A 1 125 ? -3.638 -1.348 10.443 1.00 0.31 125 GLY A N 2
ATOM 3890 C CA . GLY A 1 125 ? -4.404 -0.306 11.103 1.00 0.36 125 GLY A CA 2
ATOM 3891 C C . GLY A 1 125 ? -4.289 1.041 10.416 1.00 0.35 125 GLY A C 2
ATOM 3892 O O . GLY A 1 125 ? -4.537 2.076 11.032 1.00 0.40 125 GLY A O 2
ATOM 3896 N N . LEU A 1 126 ? -3.903 1.034 9.149 1.00 0.31 126 LEU A N 2
ATOM 3897 C CA . LEU A 1 126 ? -3.770 2.271 8.393 1.00 0.31 126 LEU A CA 2
ATOM 3898 C C . LEU A 1 126 ? -5.131 2.809 7.970 1.00 0.33 126 LEU A C 2
ATOM 3899 O O . LEU A 1 126 ? -6.085 2.051 7.777 1.00 0.35 126 LEU A O 2
ATOM 3915 N N . ASP A 1 127 ? -5.201 4.122 7.826 1.00 0.35 127 ASP A N 2
ATOM 3916 C CA . ASP A 1 127 ? -6.425 4.798 7.422 1.00 0.41 127 ASP A CA 2
ATOM 3917 C C . ASP A 1 127 ? -6.159 5.584 6.150 1.00 0.39 127 ASP A C 2
ATOM 3918 O O . ASP A 1 127 ? -5.009 5.722 5.733 1.00 0.45 127 ASP A O 2
ATOM 3927 N N . PHE A 1 128 ? -7.207 6.113 5.542 1.00 0.39 128 PHE A N 2
ATOM 3928 C CA . PHE A 1 128 ? -7.059 6.874 4.309 1.00 0.42 128 PHE A CA 2
ATOM 3929 C C . PHE A 1 128 ? -7.080 8.364 4.595 1.00 0.49 128 PHE A C 2
ATOM 3930 O O . PHE A 1 128 ? -7.685 9.152 3.866 1.00 0.61 128 PHE A O 2
ATOM 3947 N N . GLU A 1 129 ? -6.424 8.734 5.682 1.00 0.52 129 GLU A N 2
ATOM 3948 C CA . GLU A 1 129 ? -6.253 10.127 6.039 1.00 0.63 129 GLU A CA 2
ATOM 3949 C C . GLU A 1 129 ? -4.863 10.580 5.619 1.00 0.64 129 GLU A C 2
ATOM 3950 O O . GLU A 1 129 ? -3.888 9.843 5.786 1.00 0.80 129 GLU A O 2
ATOM 3962 N N . ALA A 1 130 ? -4.777 11.778 5.075 1.00 0.73 130 ALA A N 2
ATOM 3963 C CA . ALA A 1 130 ? -3.518 12.290 4.567 1.00 0.92 130 ALA A CA 2
ATOM 3964 C C . ALA A 1 130 ? -2.704 12.928 5.684 1.00 1.47 130 ALA A C 2
ATOM 3965 O O . ALA A 1 130 ? -2.928 14.121 5.977 1.00 1.77 130 ALA A O 2
ATOM 3973 N N . GLY A 1 1 ? -29.184 -6.832 7.219 1.00 9.84 1 GLY A N 3
ATOM 3974 C CA . GLY A 1 1 ? -28.145 -7.870 7.031 1.00 9.33 1 GLY A CA 3
ATOM 3975 C C . GLY A 1 1 ? -27.065 -7.421 6.072 1.00 8.55 1 GLY A C 3
ATOM 3976 O O . GLY A 1 1 ? -26.970 -6.233 5.757 1.00 8.34 1 GLY A O 3
ATOM 3982 N N . ALA A 1 2 ? -26.251 -8.375 5.614 1.00 8.39 2 ALA A N 3
ATOM 3983 C CA . ALA A 1 2 ? -25.148 -8.099 4.690 1.00 7.95 2 ALA A CA 3
ATOM 3984 C C . ALA A 1 2 ? -24.183 -7.075 5.281 1.00 7.24 2 ALA A C 3
ATOM 3985 O O . ALA A 1 2 ? -23.569 -6.284 4.561 1.00 7.25 2 ALA A O 3
ATOM 3992 N N . MET A 1 3 ? -24.064 -7.095 6.601 1.00 6.97 3 MET A N 3
ATOM 3993 C CA . MET A 1 3 ? -23.192 -6.173 7.309 1.00 6.66 3 MET A CA 3
ATOM 3994 C C . MET A 1 3 ? -22.031 -6.933 7.938 1.00 5.89 3 MET A C 3
ATOM 3995 O O . MET A 1 3 ? -20.932 -6.399 8.082 1.00 5.94 3 MET A O 3
ATOM 4009 N N . GLY A 1 4 ? -22.283 -8.186 8.302 1.00 5.55 4 GLY A N 3
ATOM 4010 C CA . GLY A 1 4 ? -21.243 -9.012 8.881 1.00 5.17 4 GLY A CA 3
ATOM 4011 C C . GLY A 1 4 ? -20.178 -9.351 7.865 1.00 4.35 4 GLY A C 3
ATOM 4012 O O . GLY A 1 4 ? -18.989 -9.127 8.095 1.00 4.64 4 GLY A O 3
ATOM 4016 N N . MET A 1 5 ? -20.608 -9.878 6.733 1.00 3.80 5 MET A N 3
ATOM 4017 C CA . MET A 1 5 ? -19.705 -10.157 5.631 1.00 3.46 5 MET A CA 3
ATOM 4018 C C . MET A 1 5 ? -20.058 -9.267 4.452 1.00 2.69 5 MET A C 3
ATOM 4019 O O . MET A 1 5 ? -21.230 -8.962 4.226 1.00 3.15 5 MET A O 3
ATOM 4033 N N . SER A 1 6 ? -19.051 -8.844 3.711 1.00 2.04 6 SER A N 3
ATOM 4034 C CA . SER A 1 6 ? -19.270 -7.972 2.575 1.00 1.62 6 SER A CA 3
ATOM 4035 C C . SER A 1 6 ? -18.259 -8.281 1.469 1.00 1.22 6 SER A C 3
ATOM 4036 O O . SER A 1 6 ? -17.314 -7.518 1.243 1.00 1.33 6 SER A O 3
ATOM 4044 N N . PRO A 1 7 ? -18.440 -9.415 0.762 1.00 1.00 7 PRO A N 3
ATOM 4045 C CA . PRO A 1 7 ? -17.538 -9.821 -0.320 1.00 0.92 7 PRO A CA 3
ATOM 4046 C C . PRO A 1 7 ? -17.552 -8.836 -1.484 1.00 0.83 7 PRO A C 3
ATOM 4047 O O . PRO A 1 7 ? -16.593 -8.750 -2.251 1.00 0.81 7 PRO A O 3
ATOM 4058 N N . ASP A 1 8 ? -18.639 -8.081 -1.596 1.00 0.81 8 ASP A N 3
ATOM 4059 C CA . ASP A 1 8 ? -18.773 -7.090 -2.657 1.00 0.80 8 ASP A CA 3
ATOM 4060 C C . ASP A 1 8 ? -17.804 -5.938 -2.442 1.00 0.67 8 ASP A C 3
ATOM 4061 O O . ASP A 1 8 ? -17.150 -5.483 -3.378 1.00 0.67 8 ASP A O 3
ATOM 4070 N N . THR A 1 9 ? -17.710 -5.477 -1.201 1.00 0.62 9 THR A N 3
ATOM 4071 C CA . THR A 1 9 ? -16.784 -4.411 -0.845 1.00 0.58 9 THR A CA 3
ATOM 4072 C C . THR A 1 9 ? -15.350 -4.826 -1.163 1.00 0.49 9 THR A C 3
ATOM 4073 O O . THR A 1 9 ? -14.569 -4.046 -1.714 1.00 0.46 9 THR A O 3
ATOM 4084 N N . ALA A 1 10 ? -15.032 -6.070 -0.838 1.00 0.51 10 ALA A N 3
ATOM 4085 C CA . ALA A 1 10 ? -13.713 -6.617 -1.102 1.00 0.50 10 ALA A CA 3
ATOM 4086 C C . ALA A 1 10 ? -13.460 -6.696 -2.604 1.00 0.48 10 ALA A C 3
ATOM 4087 O O . ALA A 1 10 ? -12.356 -6.427 -3.070 1.00 0.45 10 ALA A O 3
ATOM 4094 N N . ARG A 1 11 ? -14.500 -7.045 -3.353 1.00 0.54 11 ARG A N 3
ATOM 4095 C CA . ARG A 1 11 ? -14.413 -7.134 -4.808 1.00 0.59 11 ARG A CA 3
ATOM 4096 C C . ARG A 1 11 ? -14.103 -5.770 -5.424 1.00 0.52 11 ARG A C 3
ATOM 4097 O O . ARG A 1 11 ? -13.260 -5.652 -6.315 1.00 0.52 11 ARG A O 3
ATOM 4118 N N . ARG A 1 12 ? -14.789 -4.741 -4.941 1.00 0.51 12 ARG A N 3
ATOM 4119 C CA . ARG A 1 12 ? -14.655 -3.400 -5.498 1.00 0.51 12 ARG A CA 3
ATOM 4120 C C . ARG A 1 12 ? -13.279 -2.815 -5.202 1.00 0.42 12 ARG A C 3
ATOM 4121 O O . ARG A 1 12 ? -12.659 -2.200 -6.071 1.00 0.41 12 ARG A O 3
ATOM 4142 N N . PHE A 1 13 ? -12.800 -3.015 -3.981 1.00 0.40 13 PHE A N 3
ATOM 4143 C CA . PHE A 1 13 ? -11.487 -2.515 -3.593 1.00 0.37 13 PHE A CA 3
ATOM 4144 C C . PHE A 1 13 ? -10.407 -3.220 -4.405 1.00 0.33 13 PHE A C 3
ATOM 4145 O O . PHE A 1 13 ? -9.471 -2.588 -4.896 1.00 0.33 13 PHE A O 3
ATOM 4162 N N . ASP A 1 14 ? -10.573 -4.528 -4.561 1.00 0.35 14 ASP A N 3
ATOM 4163 C CA . ASP A 1 14 ? -9.643 -5.360 -5.321 1.00 0.37 14 ASP A CA 3
ATOM 4164 C C . ASP A 1 14 ? -9.511 -4.904 -6.770 1.00 0.34 14 ASP A C 3
ATOM 4165 O O . ASP A 1 14 ? -8.420 -4.923 -7.339 1.00 0.37 14 ASP A O 3
ATOM 4174 N N . THR A 1 15 ? -10.619 -4.491 -7.361 1.00 0.33 15 THR A N 3
ATOM 4175 C CA . THR A 1 15 ? -10.644 -4.174 -8.778 1.00 0.34 15 THR A CA 3
ATOM 4176 C C . THR A 1 15 ? -10.320 -2.708 -9.064 1.00 0.33 15 THR A C 3
ATOM 4177 O O . THR A 1 15 ? -9.534 -2.406 -9.962 1.00 0.37 15 THR A O 3
ATOM 4188 N N . GLU A 1 16 ? -10.911 -1.800 -8.302 1.00 0.33 16 GLU A N 3
ATOM 4189 C CA . GLU A 1 16 ? -10.823 -0.383 -8.627 1.00 0.39 16 GLU A CA 3
ATOM 4190 C C . GLU A 1 16 ? -9.700 0.330 -7.873 1.00 0.37 16 GLU A C 3
ATOM 4191 O O . GLU A 1 16 ? -8.937 1.093 -8.463 1.00 0.46 16 GLU A O 3
ATOM 4203 N N . PHE A 1 17 ? -9.577 0.066 -6.584 1.00 0.31 17 PHE A N 3
ATOM 4204 C CA . PHE A 1 17 ? -8.711 0.883 -5.742 1.00 0.32 17 PHE A CA 3
ATOM 4205 C C . PHE A 1 17 ? -7.326 0.274 -5.555 1.00 0.30 17 PHE A C 3
ATOM 4206 O O . PHE A 1 17 ? -6.324 0.968 -5.711 1.00 0.33 17 PHE A O 3
ATOM 4223 N N . ALA A 1 18 ? -7.267 -1.015 -5.243 1.00 0.29 18 ALA A N 3
ATOM 4224 C CA . ALA A 1 18 ? -5.994 -1.674 -4.954 1.00 0.30 18 ALA A CA 3
ATOM 4225 C C . ALA A 1 18 ? -4.975 -1.536 -6.098 1.00 0.29 18 ALA A C 3
ATOM 4226 O O . ALA A 1 18 ? -3.832 -1.143 -5.849 1.00 0.30 18 ALA A O 3
ATOM 4233 N N . PRO A 1 19 ? -5.347 -1.838 -7.367 1.00 0.30 19 PRO A N 3
ATOM 4234 C CA . PRO A 1 19 ? -4.421 -1.703 -8.500 1.00 0.32 19 PRO A CA 3
ATOM 4235 C C . PRO A 1 19 ? -4.022 -0.253 -8.730 1.00 0.31 19 PRO A C 3
ATOM 4236 O O . PRO A 1 19 ? -2.932 0.037 -9.221 1.00 0.32 19 PRO A O 3
ATOM 4247 N N . ARG A 1 20 ? -4.909 0.657 -8.348 1.00 0.32 20 ARG A N 3
ATOM 4248 C CA . ARG A 1 20 ? -4.667 2.078 -8.525 1.00 0.35 20 ARG A CA 3
ATOM 4249 C C . ARG A 1 20 ? -3.615 2.555 -7.533 1.00 0.30 20 ARG A C 3
ATOM 4250 O O . ARG A 1 20 ? -2.745 3.355 -7.871 1.00 0.31 20 ARG A O 3
ATOM 4271 N N . ILE A 1 21 ? -3.702 2.047 -6.306 1.00 0.28 21 ILE A N 3
ATOM 4272 C CA . ILE A 1 21 ? -2.744 2.386 -5.264 1.00 0.28 21 ILE A CA 3
ATOM 4273 C C . ILE A 1 21 ? -1.351 1.919 -5.661 1.00 0.24 21 ILE A C 3
ATOM 4274 O O . ILE A 1 21 ? -0.388 2.683 -5.613 1.00 0.25 21 ILE A O 3
ATOM 4290 N N . ALA A 1 22 ? -1.264 0.661 -6.077 1.00 0.23 22 ALA A N 3
ATOM 4291 C CA . ALA A 1 22 ? 0.002 0.067 -6.479 1.00 0.23 22 ALA A CA 3
ATOM 4292 C C . ALA A 1 22 ? 0.608 0.810 -7.661 1.00 0.24 22 ALA A C 3
ATOM 4293 O O . ALA A 1 22 ? 1.822 1.005 -7.728 1.00 0.28 22 ALA A O 3
ATOM 4300 N N . ARG A 1 23 ? -0.251 1.227 -8.578 1.00 0.27 23 ARG A N 3
ATOM 4301 C CA . ARG A 1 23 ? 0.172 1.925 -9.782 1.00 0.34 23 ARG A CA 3
ATOM 4302 C C . ARG A 1 23 ? 0.740 3.304 -9.445 1.00 0.30 23 ARG A C 3
ATOM 4303 O O . ARG A 1 23 ? 1.766 3.717 -9.993 1.00 0.31 23 ARG A O 3
ATOM 4324 N N . ALA A 1 24 ? 0.080 4.002 -8.528 1.00 0.29 24 ALA A N 3
ATOM 4325 C CA . ALA A 1 24 ? 0.514 5.329 -8.112 1.00 0.31 24 ALA A CA 3
ATOM 4326 C C . ALA A 1 24 ? 1.845 5.259 -7.373 1.00 0.29 24 ALA A C 3
ATOM 4327 O O . ALA A 1 24 ? 2.760 6.038 -7.643 1.00 0.31 24 ALA A O 3
ATOM 4334 N N . ILE A 1 25 ? 1.946 4.315 -6.445 1.00 0.27 25 ILE A N 3
ATOM 4335 C CA . ILE A 1 25 ? 3.167 4.118 -5.676 1.00 0.30 25 ILE A CA 3
ATOM 4336 C C . ILE A 1 25 ? 4.327 3.744 -6.596 1.00 0.30 25 ILE A C 3
ATOM 4337 O O . ILE A 1 25 ? 5.440 4.251 -6.447 1.00 0.33 25 ILE A O 3
ATOM 4353 N N . ALA A 1 26 ? 4.049 2.874 -7.560 1.00 0.31 26 ALA A N 3
ATOM 4354 C CA . ALA A 1 26 ? 5.051 2.445 -8.530 1.00 0.36 26 ALA A CA 3
ATOM 4355 C C . ALA A 1 26 ? 5.611 3.637 -9.296 1.00 0.38 26 ALA A C 3
ATOM 4356 O O . ALA A 1 26 ? 6.799 3.680 -9.620 1.00 0.40 26 ALA A O 3
ATOM 4363 N N . ASP A 1 27 ? 4.746 4.605 -9.568 1.00 0.40 27 ASP A N 3
ATOM 4364 C CA . ASP A 1 27 ? 5.144 5.826 -10.261 1.00 0.47 27 ASP A CA 3
ATOM 4365 C C . ASP A 1 27 ? 6.077 6.662 -9.392 1.00 0.45 27 ASP A C 3
ATOM 4366 O O . ASP A 1 27 ? 7.064 7.219 -9.875 1.00 0.48 27 ASP A O 3
ATOM 4375 N N . LEU A 1 28 ? 5.783 6.713 -8.099 1.00 0.42 28 LEU A N 3
ATOM 4376 C CA . LEU A 1 28 ? 6.564 7.518 -7.167 1.00 0.46 28 LEU A CA 3
ATOM 4377 C C . LEU A 1 28 ? 7.918 6.870 -6.904 1.00 0.44 28 LEU A C 3
ATOM 4378 O O . LEU A 1 28 ? 8.890 7.545 -6.566 1.00 0.49 28 LEU A O 3
ATOM 4394 N N . LEU A 1 29 ? 7.976 5.556 -7.068 1.00 0.40 29 LEU A N 3
ATOM 4395 C CA . LEU A 1 29 ? 9.211 4.814 -6.866 1.00 0.41 29 LEU A CA 3
ATOM 4396 C C . LEU A 1 29 ? 9.946 4.606 -8.189 1.00 0.44 29 LEU A C 3
ATOM 4397 O O . LEU A 1 29 ? 10.896 3.822 -8.263 1.00 0.48 29 LEU A O 3
ATOM 4413 N N . ASN A 1 30 ? 9.481 5.299 -9.231 1.00 0.45 30 ASN A N 3
ATOM 4414 C CA . ASN A 1 30 ? 10.128 5.284 -10.550 1.00 0.51 30 ASN A CA 3
ATOM 4415 C C . ASN A 1 30 ? 10.205 3.876 -11.133 1.00 0.49 30 ASN A C 3
ATOM 4416 O O . ASN A 1 30 ? 11.076 3.582 -11.952 1.00 0.55 30 ASN A O 3
ATOM 4427 N N . HIS A 1 31 ? 9.289 3.011 -10.698 1.00 0.46 31 HIS A N 3
ATOM 4428 C CA . HIS A 1 31 ? 9.228 1.616 -11.148 1.00 0.50 31 HIS A CA 3
ATOM 4429 C C . HIS A 1 31 ? 10.515 0.843 -10.851 1.00 0.55 31 HIS A C 3
ATOM 4430 O O . HIS A 1 31 ? 10.723 -0.245 -11.386 1.00 0.67 31 HIS A O 3
ATOM 4445 N N . ARG A 1 32 ? 11.373 1.386 -9.996 1.00 0.53 32 ARG A N 3
ATOM 4446 C CA . ARG A 1 32 ? 12.588 0.681 -9.611 1.00 0.61 32 ARG A CA 3
ATOM 4447 C C . ARG A 1 32 ? 12.257 -0.336 -8.528 1.00 0.56 32 ARG A C 3
ATOM 4448 O O . ARG A 1 32 ? 12.940 -1.345 -8.367 1.00 0.66 32 ARG A O 3
ATOM 4469 N N . ALA A 1 33 ? 11.199 -0.047 -7.789 1.00 0.48 33 ALA A N 3
ATOM 4470 C CA . ALA A 1 33 ? 10.640 -0.989 -6.839 1.00 0.45 33 ALA A CA 3
ATOM 4471 C C . ALA A 1 33 ? 9.342 -1.547 -7.405 1.00 0.43 33 ALA A C 3
ATOM 4472 O O . ALA A 1 33 ? 8.587 -0.829 -8.068 1.00 0.49 33 ALA A O 3
ATOM 4479 N N . HIS A 1 34 ? 9.084 -2.817 -7.156 1.00 0.39 34 HIS A N 3
ATOM 4480 C CA . HIS A 1 34 ? 7.933 -3.482 -7.743 1.00 0.41 34 HIS A CA 3
ATOM 4481 C C . HIS A 1 34 ? 6.837 -3.662 -6.705 1.00 0.36 34 HIS A C 3
ATOM 4482 O O . HIS A 1 34 ? 7.100 -4.056 -5.575 1.00 0.34 34 HIS A O 3
ATOM 4497 N N . THR A 1 35 ? 5.612 -3.377 -7.097 1.00 0.38 35 THR A N 3
ATOM 4498 C CA . THR A 1 35 ? 4.479 -3.541 -6.210 1.00 0.36 35 THR A CA 3
ATOM 4499 C C . THR A 1 35 ? 3.591 -4.678 -6.699 1.00 0.39 35 THR A C 3
ATOM 4500 O O . THR A 1 35 ? 3.415 -4.859 -7.905 1.00 0.45 35 THR A O 3
ATOM 4511 N N . ASP A 1 36 ? 3.056 -5.454 -5.772 1.00 0.38 36 ASP A N 3
ATOM 4512 C CA . ASP A 1 36 ? 2.188 -6.569 -6.122 1.00 0.44 36 ASP A CA 3
ATOM 4513 C C . ASP A 1 36 ? 0.956 -6.565 -5.233 1.00 0.39 36 ASP A C 3
ATOM 4514 O O . ASP A 1 36 ? 1.064 -6.564 -4.005 1.00 0.47 36 ASP A O 3
ATOM 4523 N N . VAL A 1 37 ? -0.207 -6.534 -5.853 1.00 0.37 37 VAL A N 3
ATOM 4524 C CA . VAL A 1 37 ? -1.455 -6.482 -5.118 1.00 0.37 37 VAL A CA 3
ATOM 4525 C C . VAL A 1 37 ? -1.988 -7.879 -4.839 1.00 0.36 37 VAL A C 3
ATOM 4526 O O . VAL A 1 37 ? -2.379 -8.603 -5.760 1.00 0.48 37 VAL A O 3
ATOM 4539 N N . VAL A 1 38 ? -1.967 -8.265 -3.575 1.00 0.34 38 VAL A N 3
ATOM 4540 C CA . VAL A 1 38 ? -2.660 -9.462 -3.130 1.00 0.36 38 VAL A CA 3
ATOM 4541 C C . VAL A 1 38 ? -4.154 -9.253 -3.337 1.00 0.42 38 VAL A C 3
ATOM 4542 O O . VAL A 1 38 ? -4.794 -8.512 -2.593 1.00 0.46 38 VAL A O 3
ATOM 4555 N N . GLY A 1 39 ? -4.689 -9.873 -4.375 1.00 0.58 39 GLY A N 3
ATOM 4556 C CA . GLY A 1 39 ? -6.051 -9.601 -4.772 1.00 0.74 39 GLY A CA 3
ATOM 4557 C C . GLY A 1 39 ? -7.062 -10.460 -4.049 1.00 0.69 39 GLY A C 3
ATOM 4558 O O . GLY A 1 39 ? -6.721 -11.501 -3.486 1.00 0.84 39 GLY A O 3
ATOM 4562 N N . TYR A 1 40 ? -8.307 -10.018 -4.067 1.00 0.73 40 TYR A N 3
ATOM 4563 C CA . TYR A 1 40 ? -9.394 -10.765 -3.462 1.00 0.82 40 TYR A CA 3
ATOM 4564 C C . TYR A 1 40 ? -9.963 -11.759 -4.462 1.00 1.19 40 TYR A C 3
ATOM 4565 O O . TYR A 1 40 ? -10.496 -11.372 -5.504 1.00 1.44 40 TYR A O 3
ATOM 4583 N N . GLY A 1 41 ? -9.832 -13.034 -4.147 1.00 1.45 41 GLY A N 3
ATOM 4584 C CA . GLY A 1 41 ? -10.389 -14.070 -4.985 1.00 1.91 41 GLY A CA 3
ATOM 4585 C C . GLY A 1 41 ? -10.943 -15.206 -4.157 1.00 2.10 41 GLY A C 3
ATOM 4586 O O . GLY A 1 41 ? -10.227 -15.783 -3.338 1.00 2.74 41 GLY A O 3
ATOM 4590 N N . GLY A 1 42 ? -12.222 -15.499 -4.343 1.00 2.18 42 GLY A N 3
ATOM 4591 C CA . GLY A 1 42 ? -12.850 -16.588 -3.624 1.00 2.55 42 GLY A CA 3
ATOM 4592 C C . GLY A 1 42 ? -13.025 -16.281 -2.149 1.00 2.43 42 GLY A C 3
ATOM 4593 O O . GLY A 1 42 ? -13.905 -15.511 -1.769 1.00 2.95 42 GLY A O 3
ATOM 4597 N N . HIS A 1 43 ? -12.176 -16.866 -1.317 1.00 2.38 43 HIS A N 3
ATOM 4598 C CA . HIS A 1 43 ? -12.272 -16.685 0.123 1.00 2.64 43 HIS A CA 3
ATOM 4599 C C . HIS A 1 43 ? -10.894 -16.839 0.750 1.00 2.45 43 HIS A C 3
ATOM 4600 O O . HIS A 1 43 ? -10.075 -17.623 0.272 1.00 2.82 43 HIS A O 3
ATOM 4615 N N . GLY A 1 44 ? -10.634 -16.077 1.803 1.00 2.45 44 GLY A N 3
ATOM 4616 C CA . GLY A 1 44 ? -9.359 -16.170 2.484 1.00 2.61 44 GLY A CA 3
ATOM 4617 C C . GLY A 1 44 ? -8.256 -15.458 1.731 1.00 2.52 44 GLY A C 3
ATOM 4618 O O . GLY A 1 44 ? -7.122 -15.934 1.675 1.00 3.24 44 GLY A O 3
ATOM 4622 N N . HIS A 1 45 ? -8.586 -14.319 1.144 1.00 2.13 45 HIS A N 3
ATOM 4623 C CA . HIS A 1 45 ? -7.612 -13.525 0.409 1.00 2.41 45 HIS A CA 3
ATOM 4624 C C . HIS A 1 45 ? -7.801 -12.044 0.709 1.00 1.96 45 HIS A C 3
ATOM 4625 O O . HIS A 1 45 ? -8.588 -11.361 0.052 1.00 1.99 45 HIS A O 3
ATOM 4640 N N . PRO A 1 46 ? -7.097 -11.541 1.737 1.00 1.70 46 PRO A N 3
ATOM 4641 C CA . PRO A 1 46 ? -7.174 -10.135 2.137 1.00 1.42 46 PRO A CA 3
ATOM 4642 C C . PRO A 1 46 ? -6.408 -9.223 1.183 1.00 1.09 46 PRO A C 3
ATOM 4643 O O . PRO A 1 46 ? -5.194 -9.360 1.013 1.00 1.09 46 PRO A O 3
ATOM 4654 N N . THR A 1 47 ? -7.125 -8.300 0.559 1.00 0.89 47 THR A N 3
ATOM 4655 C CA . THR A 1 47 ? -6.531 -7.392 -0.404 1.00 0.62 47 THR A CA 3
ATOM 4656 C C . THR A 1 47 ? -5.534 -6.446 0.268 1.00 0.51 47 THR A C 3
ATOM 4657 O O . THR A 1 47 ? -5.842 -5.809 1.278 1.00 0.59 47 THR A O 3
ATOM 4668 N N . GLN A 1 48 ? -4.340 -6.369 -0.307 1.00 0.40 48 GLN A N 3
ATOM 4669 C CA . GLN A 1 48 ? -3.271 -5.531 0.222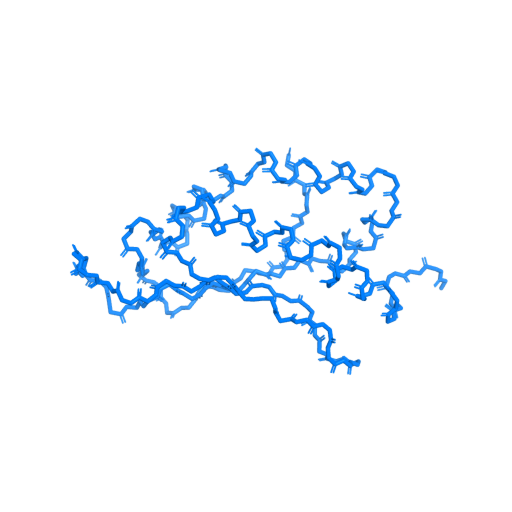 1.00 0.36 48 GLN A CA 3
ATOM 4670 C C . GLN A 1 48 ? -2.161 -5.411 -0.811 1.00 0.33 48 GLN A C 3
ATOM 4671 O O . GLN A 1 48 ? -2.023 -6.274 -1.675 1.00 0.40 48 GLN A O 3
ATOM 4685 N N . VAL A 1 49 ? -1.377 -4.351 -0.735 1.00 0.29 49 VAL A N 3
ATOM 4686 C CA . VAL A 1 49 ? -0.318 -4.145 -1.706 1.00 0.29 49 VAL A CA 3
ATOM 4687 C C . VAL A 1 49 ? 1.054 -4.205 -1.044 1.00 0.28 49 VAL A C 3
ATOM 4688 O O . VAL A 1 49 ? 1.341 -3.479 -0.089 1.00 0.30 49 VAL A O 3
ATOM 4701 N N . ARG A 1 50 ? 1.880 -5.117 -1.526 1.00 0.31 50 ARG A N 3
ATOM 4702 C CA . ARG A 1 50 ? 3.241 -5.237 -1.039 1.00 0.30 50 ARG A CA 3
ATOM 4703 C C . ARG A 1 50 ? 4.222 -4.547 -1.976 1.00 0.27 50 ARG A C 3
ATOM 4704 O O . ARG A 1 50 ? 4.080 -4.604 -3.198 1.00 0.30 50 ARG A O 3
ATOM 4725 N N . ILE A 1 51 ? 5.201 -3.880 -1.389 1.00 0.24 51 ILE A N 3
ATOM 4726 C CA . ILE A 1 51 ? 6.253 -3.235 -2.149 1.00 0.23 51 ILE A CA 3
ATOM 4727 C C . ILE A 1 51 ? 7.556 -3.994 -1.942 1.00 0.24 51 ILE A C 3
ATOM 4728 O O . ILE A 1 51 ? 8.090 -4.034 -0.832 1.00 0.27 51 ILE A O 3
ATOM 4744 N N . VAL A 1 52 ? 8.046 -4.606 -3.004 1.00 0.24 52 VAL A N 3
ATOM 4745 C CA . VAL A 1 52 ? 9.239 -5.433 -2.935 1.00 0.30 52 VAL A CA 3
ATOM 4746 C C . VAL A 1 52 ? 10.327 -4.872 -3.844 1.00 0.34 52 VAL A C 3
ATOM 4747 O O . VAL A 1 52 ? 10.045 -4.389 -4.944 1.00 0.33 52 VAL A O 3
ATOM 4760 N N . ALA A 1 53 ? 11.564 -4.920 -3.374 1.00 0.42 53 ALA A N 3
ATOM 4761 C CA . ALA A 1 53 ? 12.706 -4.506 -4.175 1.00 0.53 53 ALA A CA 3
ATOM 4762 C C . ALA A 1 53 ? 13.388 -5.730 -4.784 1.00 0.73 53 ALA A C 3
ATOM 4763 O O . ALA A 1 53 ? 14.142 -6.428 -4.101 1.00 0.93 53 ALA A O 3
ATOM 4770 N N . PRO A 1 54 ? 13.124 -6.021 -6.072 1.00 0.85 54 PRO A N 3
ATOM 4771 C CA . PRO A 1 54 ? 13.682 -7.190 -6.761 1.00 1.12 54 PRO A CA 3
ATOM 4772 C C . PRO A 1 54 ? 15.151 -7.001 -7.139 1.00 1.33 54 PRO A C 3
ATOM 4773 O O . PRO A 1 54 ? 15.532 -7.129 -8.302 1.00 1.67 54 PRO A O 3
ATOM 4784 N N . HIS A 1 55 ? 15.967 -6.692 -6.147 1.00 1.70 55 HIS A N 3
ATOM 4785 C CA . HIS A 1 55 ? 17.402 -6.546 -6.335 1.00 2.07 55 HIS A CA 3
ATOM 4786 C C . HIS A 1 55 ? 18.142 -7.106 -5.129 1.00 2.00 55 HIS A C 3
ATOM 4787 O O . HIS A 1 55 ? 18.256 -6.444 -4.097 1.00 2.68 55 HIS A O 3
ATOM 4802 N N . ALA A 1 56 ? 18.618 -8.337 -5.255 1.00 2.11 56 ALA A N 3
ATOM 4803 C CA . ALA A 1 56 ? 19.338 -8.993 -4.175 1.00 2.93 56 ALA A CA 3
ATOM 4804 C C . ALA A 1 56 ? 20.788 -8.528 -4.147 1.00 3.03 56 ALA A C 3
ATOM 4805 O O . ALA A 1 56 ? 21.209 -7.751 -5.007 1.00 3.40 56 ALA A O 3
ATOM 4812 N N . GLU A 1 57 ? 21.541 -9.000 -3.158 1.00 3.26 57 GLU A N 3
ATOM 4813 C CA . GLU A 1 57 ? 22.945 -8.634 -3.006 1.00 3.76 57 GLU A CA 3
ATOM 4814 C C . GLU A 1 57 ? 23.088 -7.132 -2.806 1.00 3.61 57 GLU A C 3
ATOM 4815 O O . GLU A 1 57 ? 23.871 -6.469 -3.487 1.00 3.99 57 GLU A O 3
ATOM 4827 N N . HIS A 1 58 ? 22.320 -6.597 -1.873 1.00 3.56 58 HIS A N 3
ATOM 4828 C CA . HIS A 1 58 ? 22.357 -5.172 -1.590 1.00 3.76 58 HIS A CA 3
ATOM 4829 C C . HIS A 1 58 ? 22.775 -4.945 -0.141 1.00 3.57 58 HIS A C 3
ATOM 4830 O O . HIS A 1 58 ? 21.994 -4.469 0.684 1.00 4.09 58 HIS A O 3
ATOM 4845 N N . VAL A 1 59 ? 24.015 -5.295 0.165 1.00 3.30 59 VAL A N 3
ATOM 4846 C CA . VAL A 1 59 ? 24.546 -5.129 1.508 1.00 3.48 59 VAL A CA 3
ATOM 4847 C C . VAL A 1 59 ? 25.179 -3.746 1.643 1.00 2.89 59 VAL A C 3
ATOM 4848 O O . VAL A 1 59 ? 26.398 -3.604 1.768 1.00 3.24 59 VAL A O 3
ATOM 4861 N N . ARG A 1 60 ? 24.339 -2.727 1.589 1.00 2.60 60 ARG A N 3
ATOM 4862 C CA . ARG A 1 60 ? 24.795 -1.350 1.679 1.00 2.50 60 ARG A CA 3
ATOM 4863 C C . ARG A 1 60 ? 24.087 -0.659 2.837 1.00 2.31 60 ARG A C 3
ATOM 4864 O O . ARG A 1 60 ? 23.057 -0.006 2.652 1.00 2.94 60 ARG A O 3
ATOM 4885 N N . GLY A 1 61 ? 24.638 -0.820 4.028 1.00 1.94 61 GLY A N 3
ATOM 4886 C CA . GLY A 1 61 ? 23.979 -0.341 5.224 1.00 1.93 61 GLY A CA 3
ATOM 4887 C C . GLY A 1 61 ? 23.209 -1.460 5.890 1.00 1.61 61 GLY A C 3
ATOM 4888 O O . GLY A 1 61 ? 23.758 -2.193 6.712 1.00 1.76 61 GLY A O 3
ATOM 4892 N N . TYR A 1 62 ? 21.945 -1.607 5.527 1.00 1.30 62 TYR A N 3
ATOM 4893 C CA . TYR A 1 62 ? 21.153 -2.739 5.984 1.00 1.07 62 TYR A CA 3
ATOM 4894 C C . TYR A 1 62 ? 21.007 -3.740 4.846 1.00 0.90 62 TYR A C 3
ATOM 4895 O O . TYR A 1 62 ? 20.640 -3.367 3.732 1.00 0.91 62 TYR A O 3
ATOM 4913 N N . ALA A 1 63 ? 21.282 -5.004 5.121 1.00 0.92 63 ALA A N 3
ATOM 4914 C CA . ALA A 1 63 ? 21.200 -6.045 4.102 1.00 0.91 63 ALA A CA 3
ATOM 4915 C C . ALA A 1 63 ? 19.801 -6.650 4.047 1.00 0.78 63 ALA A C 3
ATOM 4916 O O . ALA A 1 63 ? 19.636 -7.850 3.818 1.00 0.94 63 ALA A O 3
ATOM 4923 N N . HIS A 1 64 ? 18.796 -5.815 4.250 1.00 0.60 64 HIS A N 3
ATOM 4924 C CA . HIS A 1 64 ? 17.412 -6.268 4.261 1.00 0.51 64 HIS A CA 3
ATOM 4925 C C . HIS A 1 64 ? 16.636 -5.602 3.135 1.00 0.47 64 HIS A C 3
ATOM 4926 O O . HIS A 1 64 ? 16.365 -4.402 3.192 1.00 0.48 64 HIS A O 3
ATOM 4941 N N . PRO A 1 65 ? 16.290 -6.370 2.091 1.00 0.58 65 PRO A N 3
ATOM 4942 C CA . PRO A 1 65 ? 15.518 -5.864 0.950 1.00 0.64 65 PRO A CA 3
ATOM 4943 C C . PRO A 1 65 ? 14.154 -5.326 1.372 1.00 0.53 65 PRO A C 3
ATOM 4944 O O . PRO A 1 65 ? 13.535 -5.838 2.311 1.00 0.54 65 PRO A O 3
ATOM 4955 N N . LEU A 1 66 ? 13.706 -4.281 0.687 1.00 0.50 66 LEU A N 3
ATOM 4956 C CA . LEU A 1 66 ? 12.402 -3.687 0.944 1.00 0.44 66 LEU A CA 3
ATOM 4957 C C . LEU A 1 66 ? 11.288 -4.703 0.715 1.00 0.35 66 LEU A C 3
ATOM 4958 O O . LEU A 1 66 ? 11.148 -5.248 -0.382 1.00 0.37 66 LEU A O 3
ATOM 4974 N N . ASN A 1 67 ? 10.516 -4.956 1.759 1.00 0.32 67 ASN A N 3
ATOM 4975 C CA . ASN A 1 67 ? 9.387 -5.869 1.686 1.00 0.31 67 ASN A CA 3
ATOM 4976 C C . ASN A 1 67 ? 8.292 -5.374 2.618 1.00 0.30 67 ASN A C 3
ATOM 4977 O O . ASN A 1 67 ? 8.233 -5.750 3.795 1.00 0.40 67 ASN A O 3
ATOM 4988 N N . LEU A 1 68 ? 7.441 -4.514 2.087 1.00 0.26 68 LEU A N 3
ATOM 4989 C CA . LEU A 1 68 ? 6.421 -3.846 2.880 1.00 0.24 68 LEU A CA 3
ATOM 4990 C C . LEU A 1 68 ? 5.031 -4.325 2.492 1.00 0.23 68 LEU A C 3
ATOM 4991 O O . LEU A 1 68 ? 4.721 -4.449 1.316 1.00 0.25 68 LEU A O 3
ATOM 5007 N N . ALA A 1 69 ? 4.206 -4.595 3.489 1.00 0.24 69 ALA A N 3
ATOM 5008 C CA . ALA A 1 69 ? 2.818 -4.961 3.248 1.00 0.25 69 ALA A CA 3
ATOM 5009 C C . ALA A 1 69 ? 1.886 -3.894 3.804 1.00 0.24 69 ALA A C 3
ATOM 5010 O O . ALA A 1 69 ? 1.793 -3.704 5.016 1.00 0.28 69 ALA A O 3
ATOM 5017 N N . LEU A 1 70 ? 1.216 -3.190 2.906 1.00 0.22 70 LEU A N 3
ATOM 5018 C CA . LEU A 1 70 ? 0.310 -2.116 3.288 1.00 0.22 70 LEU A CA 3
ATOM 5019 C C . LEU A 1 70 ? -1.115 -2.632 3.406 1.00 0.23 70 LEU A C 3
ATOM 5020 O O . LEU A 1 70 ? -1.670 -3.166 2.445 1.00 0.28 70 LEU A O 3
ATOM 5036 N N . THR A 1 71 ? -1.705 -2.479 4.584 1.00 0.21 71 THR A N 3
ATOM 5037 C CA . THR A 1 71 ? -3.097 -2.846 4.784 1.00 0.23 71 THR A CA 3
ATOM 5038 C C . THR A 1 71 ? -3.876 -1.658 5.339 1.00 0.22 71 THR A C 3
ATOM 5039 O O . THR A 1 71 ? -3.324 -0.831 6.069 1.00 0.21 71 THR A O 3
ATOM 5050 N N . TRP A 1 72 ? -5.154 -1.583 5.003 1.00 0.25 72 TRP A N 3
ATOM 5051 C CA . TRP A 1 72 ? -5.989 -0.466 5.422 1.00 0.27 72 TRP A CA 3
ATOM 5052 C C . TRP A 1 72 ? -7.220 -0.968 6.158 1.00 0.28 72 TRP A C 3
ATOM 5053 O O . TRP A 1 72 ? -7.658 -2.104 5.958 1.00 0.32 72 TRP A O 3
ATOM 5074 N N . ASN A 1 73 ? -7.752 -0.116 7.024 1.00 0.31 73 ASN A N 3
ATOM 5075 C CA . ASN A 1 73 ? -8.921 -0.444 7.827 1.00 0.35 73 ASN A CA 3
ATOM 5076 C C . ASN A 1 73 ? -10.112 -0.771 6.939 1.00 0.31 73 ASN A C 3
ATOM 5077 O O . ASN A 1 73 ? -10.447 -0.015 6.029 1.00 0.30 73 ASN A O 3
ATOM 5088 N N . THR A 1 74 ? -10.745 -1.905 7.223 1.00 0.36 74 THR A N 3
ATOM 5089 C CA . THR A 1 74 ? -11.897 -2.373 6.460 1.00 0.38 74 THR A CA 3
ATOM 5090 C C . THR A 1 74 ? -13.026 -1.342 6.467 1.00 0.37 74 THR A C 3
ATOM 5091 O O . THR A 1 74 ? -13.796 -1.245 5.513 1.00 0.38 74 THR A O 3
ATOM 5102 N N . ASP A 1 75 ? -13.113 -0.571 7.546 1.00 0.39 75 ASP A N 3
ATOM 5103 C CA . ASP A 1 75 ? -14.114 0.486 7.655 1.00 0.45 75 ASP A CA 3
ATOM 5104 C C . ASP A 1 75 ? -13.825 1.592 6.649 1.00 0.40 75 ASP A C 3
ATOM 5105 O O . ASP A 1 75 ? -14.728 2.088 5.980 1.00 0.44 75 ASP A O 3
ATOM 5114 N N . GLU A 1 76 ? -12.558 1.980 6.563 1.00 0.39 76 GLU A N 3
ATOM 5115 C CA . GLU A 1 76 ? -12.109 2.940 5.559 1.00 0.44 76 GLU A CA 3
ATOM 5116 C C . GLU A 1 76 ? -12.425 2.438 4.155 1.00 0.38 76 GLU A C 3
ATOM 5117 O O . GLU A 1 76 ? -12.864 3.204 3.299 1.00 0.41 76 GLU A O 3
ATOM 5129 N N . ILE A 1 77 ? -12.202 1.148 3.928 1.00 0.34 77 ILE A N 3
ATOM 5130 C CA . ILE A 1 77 ? -12.531 0.521 2.649 1.00 0.34 77 ILE A CA 3
ATOM 5131 C C . ILE A 1 77 ? -14.028 0.649 2.355 1.00 0.34 77 ILE A C 3
ATOM 5132 O O . ILE A 1 77 ? -14.432 0.972 1.237 1.00 0.37 77 ILE A O 3
ATOM 5148 N N . GLU A 1 78 ? -14.838 0.411 3.379 1.00 0.34 78 GLU A N 3
ATOM 5149 C CA . GLU A 1 78 ? -16.290 0.529 3.278 1.00 0.37 78 GLU A CA 3
ATOM 5150 C C . GLU A 1 78 ? -16.690 1.954 2.909 1.00 0.38 78 GLU A C 3
ATOM 5151 O O . GLU A 1 78 ? -17.570 2.171 2.080 1.00 0.40 78 GLU A O 3
ATOM 5163 N N . ARG A 1 79 ? -16.029 2.916 3.540 1.00 0.40 79 ARG A N 3
ATOM 5164 C CA . ARG A 1 79 ? -16.308 4.331 3.334 1.00 0.45 79 ARG A CA 3
ATOM 5165 C C . ARG A 1 79 ? -16.157 4.739 1.869 1.00 0.42 79 ARG A C 3
ATOM 5166 O O . ARG A 1 79 ? -16.790 5.692 1.418 1.00 0.45 79 ARG A O 3
ATOM 5187 N N . LEU A 1 80 ? -15.312 4.020 1.134 1.00 0.40 80 LEU A N 3
ATOM 5188 C CA . LEU A 1 80 ? -15.057 4.326 -0.274 1.00 0.44 80 LEU A CA 3
ATOM 5189 C C . LEU A 1 80 ? -16.304 4.100 -1.130 1.00 0.47 80 LEU A C 3
ATOM 5190 O O . LEU A 1 80 ? -16.356 4.514 -2.291 1.00 0.52 80 LEU A O 3
ATOM 5206 N N . MET A 1 81 ? -17.303 3.438 -0.557 1.00 0.49 81 MET A N 3
ATOM 5207 C CA . MET A 1 81 ? -18.579 3.225 -1.239 1.00 0.57 81 MET A CA 3
ATOM 5208 C C . MET A 1 81 ? -19.357 4.531 -1.361 1.00 0.53 81 MET A C 3
ATOM 5209 O O . MET A 1 81 ? -20.270 4.648 -2.178 1.00 0.61 81 MET A O 3
ATOM 5223 N N . GLU A 1 82 ? -18.984 5.510 -0.550 1.00 0.47 82 GLU A N 3
ATOM 5224 C CA . GLU A 1 82 ? -19.605 6.823 -0.590 1.00 0.48 82 GLU A CA 3
ATOM 5225 C C . GLU A 1 82 ? -18.649 7.823 -1.232 1.00 0.43 82 GLU A C 3
ATOM 5226 O O . GLU A 1 82 ? -17.427 7.677 -1.137 1.00 0.43 82 GLU A O 3
ATOM 5238 N N . ALA A 1 83 ? -19.212 8.841 -1.874 1.00 0.52 83 ALA A N 3
ATOM 5239 C CA . ALA A 1 83 ? -18.423 9.827 -2.604 1.00 0.61 83 ALA A CA 3
ATOM 5240 C C . ALA A 1 83 ? -17.552 10.653 -1.664 1.00 0.55 83 ALA A C 3
ATOM 5241 O O . ALA A 1 83 ? -16.504 11.158 -2.066 1.00 0.57 83 ALA A O 3
ATOM 5248 N N . ASP A 1 84 ? -17.991 10.789 -0.416 1.00 0.57 84 ASP A N 3
ATOM 5249 C CA . ASP A 1 84 ? -17.209 11.500 0.595 1.00 0.61 84 ASP A CA 3
ATOM 5250 C C . ASP A 1 84 ? -15.934 10.726 0.905 1.00 0.49 84 ASP A C 3
ATOM 5251 O O . ASP A 1 84 ? -14.876 11.307 1.156 1.00 0.51 84 ASP A O 3
ATOM 5260 N N . GLY A 1 85 ? -16.047 9.405 0.876 1.00 0.43 85 GLY A N 3
ATOM 5261 C CA . GLY A 1 85 ? -14.910 8.552 1.136 1.00 0.41 85 GLY A CA 3
ATOM 5262 C C . GLY A 1 85 ? -13.945 8.546 -0.026 1.00 0.38 85 GLY A C 3
ATOM 5263 O O . GLY A 1 85 ? -12.734 8.635 0.167 1.00 0.39 85 GLY A O 3
ATOM 5267 N N . ALA A 1 86 ? -14.483 8.437 -1.236 1.00 0.41 86 ALA A N 3
ATOM 5268 C CA . ALA A 1 86 ? -13.676 8.505 -2.448 1.00 0.46 86 ALA A CA 3
ATOM 5269 C C . ALA A 1 86 ? -12.870 9.803 -2.514 1.00 0.45 86 ALA A C 3
ATOM 5270 O O . ALA A 1 86 ? -11.727 9.811 -2.980 1.00 0.45 86 ALA A O 3
ATOM 5277 N N . ALA A 1 87 ? -13.474 10.896 -2.057 1.00 0.47 87 ALA A N 3
ATOM 5278 C CA . ALA A 1 87 ? -12.794 12.184 -1.998 1.00 0.53 87 ALA A CA 3
ATOM 5279 C C . ALA A 1 87 ? -11.598 12.132 -1.054 1.00 0.48 87 ALA A C 3
ATOM 5280 O O . ALA A 1 87 ? -10.542 12.707 -1.332 1.00 0.51 87 ALA A O 3
ATOM 5287 N N . ARG A 1 88 ? -11.759 11.413 0.049 1.00 0.45 88 ARG A N 3
ATOM 5288 C CA . ARG A 1 88 ? -10.703 11.292 1.045 1.00 0.48 88 ARG A CA 3
ATOM 5289 C C . ARG A 1 88 ? -9.547 10.470 0.479 1.00 0.40 88 ARG A C 3
ATOM 5290 O O . ARG A 1 88 ? -8.380 10.737 0.762 1.00 0.42 88 ARG A O 3
ATOM 5311 N N . PHE A 1 89 ? -9.892 9.481 -0.338 1.00 0.35 89 PHE A N 3
ATOM 5312 C CA . PHE A 1 89 ? -8.906 8.633 -0.997 1.00 0.34 89 PHE A CA 3
ATOM 5313 C C . PHE A 1 89 ? -8.004 9.458 -1.912 1.00 0.33 89 PHE A C 3
ATOM 5314 O O . PHE A 1 89 ? -6.791 9.256 -1.951 1.00 0.33 89 PHE A O 3
ATOM 5331 N N . GLU A 1 90 ? -8.600 10.399 -2.637 1.00 0.35 90 GLU A N 3
ATOM 5332 C CA . GLU A 1 90 ? -7.843 11.248 -3.549 1.00 0.39 90 GLU A CA 3
ATOM 5333 C C . GLU A 1 90 ? -6.885 12.147 -2.780 1.00 0.38 90 GLU A C 3
ATOM 5334 O O . GLU A 1 90 ? -5.775 12.432 -3.240 1.00 0.41 90 GLU A O 3
ATOM 5346 N N . ARG A 1 91 ? -7.320 12.579 -1.605 1.00 0.39 91 ARG A N 3
ATOM 5347 C CA . ARG A 1 91 ? -6.503 13.428 -0.750 1.00 0.44 91 ARG A CA 3
ATOM 5348 C C . ARG A 1 91 ? -5.333 12.627 -0.180 1.00 0.37 91 ARG A C 3
ATOM 5349 O O . ARG A 1 91 ? -4.272 13.178 0.120 1.00 0.38 91 ARG A O 3
ATOM 5370 N N . TYR A 1 92 ? -5.534 11.320 -0.055 1.00 0.33 92 TYR A N 3
ATOM 5371 C CA . TYR A 1 92 ? -4.506 10.424 0.455 1.00 0.32 92 TYR A CA 3
ATOM 5372 C C . TYR A 1 92 ? -3.452 10.166 -0.614 1.00 0.30 92 TYR A C 3
ATOM 5373 O O . TYR A 1 92 ? -2.264 10.054 -0.313 1.00 0.32 92 TYR A O 3
ATOM 5391 N N . LEU A 1 93 ? -3.893 10.086 -1.867 1.00 0.31 93 LEU A N 3
ATOM 5392 C CA . LEU A 1 93 ? -2.981 9.890 -2.991 1.00 0.34 93 LEU A CA 3
ATOM 5393 C C . LEU A 1 93 ? -1.991 11.041 -3.068 1.00 0.35 93 LEU A C 3
ATOM 5394 O O . LEU A 1 93 ? -0.800 10.847 -3.318 1.00 0.38 93 LEU A O 3
ATOM 5410 N N . ALA A 1 94 ? -2.498 12.242 -2.842 1.00 0.36 94 ALA A N 3
ATOM 5411 C CA . ALA A 1 94 ? -1.674 13.440 -2.838 1.00 0.39 94 ALA A CA 3
ATOM 5412 C C . ALA A 1 94 ? -0.703 13.450 -1.661 1.00 0.37 94 ALA A C 3
ATOM 5413 O O . ALA A 1 94 ? 0.311 14.148 -1.683 1.00 0.44 94 ALA A O 3
ATOM 5420 N N . ALA A 1 95 ? -1.006 12.660 -0.640 1.00 0.33 95 ALA A N 3
ATOM 5421 C CA . ALA A 1 95 ? -0.196 12.637 0.564 1.00 0.35 95 ALA A CA 3
ATOM 5422 C C . ALA A 1 95 ? 0.725 11.424 0.599 1.00 0.33 95 ALA A C 3
ATOM 5423 O O . ALA A 1 95 ? 1.452 11.231 1.569 1.00 0.33 95 ALA A O 3
ATOM 5430 N N . LEU A 1 96 ? 0.696 10.616 -0.459 1.00 0.35 96 LEU A N 3
ATOM 5431 C CA . LEU A 1 96 ? 1.531 9.412 -0.537 1.00 0.36 96 LEU A CA 3
ATOM 5432 C C . LEU A 1 96 ? 3.011 9.695 -0.231 1.00 0.35 96 LEU A C 3
ATOM 5433 O O . LEU A 1 96 ? 3.596 9.004 0.598 1.00 0.34 96 LEU A O 3
ATOM 5449 N N . PRO A 1 97 ? 3.646 10.702 -0.873 1.00 0.37 97 PRO A N 3
ATOM 5450 C CA . PRO A 1 97 ? 5.054 11.038 -0.599 1.00 0.39 97 PRO A CA 3
ATOM 5451 C C . PRO A 1 97 ? 5.285 11.459 0.854 1.00 0.35 97 PRO A C 3
ATOM 5452 O O . PRO A 1 97 ? 6.357 11.234 1.415 1.00 0.36 97 PRO A O 3
ATOM 5463 N N . ARG A 1 98 ? 4.264 12.046 1.465 1.00 0.34 98 ARG A N 3
ATOM 5464 C CA . ARG A 1 98 ? 4.366 12.539 2.833 1.00 0.35 98 ARG A CA 3
ATOM 5465 C C . ARG A 1 98 ? 4.220 11.385 3.822 1.00 0.31 98 ARG A C 3
ATOM 5466 O O . ARG A 1 98 ? 4.879 11.351 4.864 1.00 0.33 98 ARG A O 3
ATOM 5487 N N . LYS A 1 99 ? 3.359 10.436 3.475 1.00 0.31 99 LYS A N 3
ATOM 5488 C CA . LYS A 1 99 ? 3.174 9.233 4.272 1.00 0.36 99 LYS A CA 3
ATOM 5489 C C . LYS A 1 99 ? 4.424 8.379 4.188 1.00 0.32 99 LYS A C 3
ATOM 5490 O O . LYS A 1 99 ? 4.888 7.828 5.184 1.00 0.32 99 LYS A O 3
ATOM 5509 N N . LEU A 1 100 ? 4.963 8.297 2.977 1.00 0.33 100 LEU A N 3
ATOM 5510 C CA . LEU A 1 100 ? 6.168 7.533 2.701 1.00 0.35 100 LEU A CA 3
ATOM 5511 C C . LEU A 1 100 ? 7.305 7.998 3.600 1.00 0.34 100 LEU A C 3
ATOM 5512 O O . LEU A 1 100 ? 7.950 7.192 4.268 1.00 0.35 100 LEU A O 3
ATOM 5528 N N . ALA A 1 101 ? 7.520 9.311 3.625 1.00 0.33 101 ALA A N 3
ATOM 5529 C CA . ALA A 1 101 ? 8.574 9.905 4.435 1.00 0.36 101 ALA A CA 3
ATOM 5530 C C . ALA A 1 101 ? 8.368 9.603 5.915 1.00 0.33 101 ALA A C 3
ATOM 5531 O O . ALA A 1 101 ? 9.327 9.346 6.646 1.00 0.35 101 ALA A O 3
ATOM 5538 N N . ALA A 1 102 ? 7.111 9.632 6.350 1.00 0.32 102 ALA A N 3
ATOM 5539 C CA . ALA A 1 102 ? 6.778 9.352 7.738 1.00 0.33 102 ALA A CA 3
ATOM 5540 C C . ALA A 1 102 ? 7.157 7.924 8.114 1.00 0.32 102 ALA A C 3
ATOM 5541 O O . ALA A 1 102 ? 7.743 7.686 9.173 1.00 0.35 102 ALA A O 3
ATOM 5548 N N . TRP A 1 103 ? 6.840 6.980 7.236 1.00 0.30 103 TRP A N 3
ATOM 5549 C CA . TRP A 1 103 ? 7.139 5.576 7.487 1.00 0.32 103 TRP A CA 3
ATOM 5550 C C . TRP A 1 103 ? 8.642 5.339 7.502 1.00 0.32 103 TRP A C 3
ATOM 5551 O O . TRP A 1 103 ? 9.133 4.499 8.252 1.00 0.34 103 TRP A O 3
ATOM 5572 N N . GLU A 1 104 ? 9.372 6.084 6.681 1.00 0.34 104 GLU A N 3
ATOM 5573 C CA . GLU A 1 104 ? 10.821 5.952 6.635 1.00 0.38 104 GLU A CA 3
ATOM 5574 C C . GLU A 1 104 ? 11.434 6.297 7.987 1.00 0.39 104 GLU A C 3
ATOM 5575 O O . GLU A 1 104 ? 12.200 5.514 8.552 1.00 0.41 104 GLU A O 3
ATOM 5587 N N . ASN A 1 105 ? 11.056 7.454 8.513 1.00 0.41 105 ASN A N 3
ATOM 5588 C CA . ASN A 1 105 ? 11.602 7.944 9.777 1.00 0.47 105 ASN A CA 3
ATOM 5589 C C . ASN A 1 105 ? 11.126 7.103 10.960 1.00 0.46 105 ASN A C 3
ATOM 5590 O O . ASN A 1 105 ? 11.901 6.796 11.866 1.00 0.50 105 ASN A O 3
ATOM 5601 N N . ALA A 1 106 ? 9.856 6.725 10.948 1.00 0.45 106 ALA A N 3
ATOM 5602 C CA . ALA A 1 106 ? 9.254 6.063 12.097 1.00 0.48 106 ALA A CA 3
ATOM 5603 C C . ALA A 1 106 ? 9.494 4.555 12.100 1.00 0.50 106 ALA A C 3
ATOM 5604 O O . ALA A 1 106 ? 9.648 3.951 13.161 1.00 0.66 106 ALA A O 3
ATOM 5611 N N . ARG A 1 107 ? 9.525 3.944 10.925 1.00 0.43 107 ARG A N 3
ATOM 5612 C CA . ARG A 1 107 ? 9.602 2.488 10.845 1.00 0.47 107 ARG A CA 3
ATOM 5613 C C . ARG A 1 107 ? 10.993 1.994 10.451 1.00 0.48 107 ARG A C 3
ATOM 5614 O O . ARG A 1 107 ? 11.209 0.789 10.309 1.00 0.56 107 ARG A O 3
ATOM 5635 N N . GLY A 1 108 ? 11.928 2.923 10.270 1.00 0.45 108 GLY A N 3
ATOM 5636 C CA . GLY A 1 108 ? 13.301 2.546 9.978 1.00 0.49 108 GLY A CA 3
ATOM 5637 C C . GLY A 1 108 ? 13.461 1.965 8.588 1.00 0.46 108 GLY A C 3
ATOM 5638 O O . GLY A 1 108 ? 14.073 0.910 8.408 1.00 0.50 108 GLY A O 3
ATOM 5642 N N . VAL A 1 109 ? 12.942 2.672 7.601 1.00 0.42 109 VAL A N 3
ATOM 5643 C CA . VAL A 1 109 ? 12.971 2.199 6.226 1.00 0.41 109 VAL A CA 3
ATOM 5644 C C . VAL A 1 109 ? 13.629 3.249 5.338 1.00 0.43 109 VAL A C 3
ATOM 5645 O O . VAL A 1 109 ? 13.452 4.446 5.557 1.00 0.46 109 VAL A O 3
ATOM 5658 N N . ASP A 1 110 ? 14.403 2.804 4.361 1.00 0.44 110 ASP A N 3
ATOM 5659 C CA . ASP A 1 110 ? 15.078 3.718 3.448 1.00 0.49 110 ASP A CA 3
ATOM 5660 C C . ASP A 1 110 ? 14.698 3.377 2.013 1.00 0.54 110 ASP A C 3
ATOM 5661 O O . ASP A 1 110 ? 15.240 2.438 1.423 1.00 0.57 110 ASP A O 3
ATOM 5670 N N . PHE A 1 111 ? 13.755 4.129 1.455 1.00 0.60 111 PHE A N 3
ATOM 5671 C CA . PHE A 1 111 ? 13.261 3.867 0.103 1.00 0.68 111 PHE A CA 3
ATOM 5672 C C . PHE A 1 111 ? 14.267 4.285 -0.966 1.00 0.77 111 PHE A C 3
ATOM 5673 O O . PHE A 1 111 ? 14.107 3.948 -2.139 1.00 0.90 111 PHE A O 3
ATOM 5690 N N . GLY A 1 112 ? 15.297 5.016 -0.565 1.00 0.76 112 GLY A N 3
ATOM 5691 C CA . GLY A 1 112 ? 16.349 5.369 -1.495 1.00 0.84 112 GLY A CA 3
ATOM 5692 C C . GLY A 1 112 ? 17.218 4.174 -1.818 1.00 0.79 112 GLY A C 3
ATOM 5693 O O . GLY A 1 112 ? 17.497 3.888 -2.986 1.00 0.89 112 GLY A O 3
ATOM 5697 N N . SER A 1 113 ? 17.623 3.464 -0.777 1.00 0.71 113 SER A N 3
ATOM 5698 C CA . SER A 1 113 ? 18.422 2.259 -0.924 1.00 0.70 113 SER A CA 3
ATOM 5699 C C . SER A 1 113 ? 17.523 1.038 -1.135 1.00 0.68 113 SER A C 3
ATOM 5700 O O . SER A 1 113 ? 17.999 -0.054 -1.454 1.00 0.72 113 SER A O 3
ATOM 5708 N N . ARG A 1 114 ? 16.213 1.249 -0.959 1.00 0.68 114 ARG A N 3
ATOM 5709 C CA . ARG A 1 114 ? 15.215 0.186 -1.077 1.00 0.75 114 ARG A CA 3
ATOM 5710 C C . ARG A 1 114 ? 15.495 -0.924 -0.077 1.00 0.68 114 ARG A C 3
ATOM 5711 O O . ARG A 1 114 ? 15.355 -2.111 -0.375 1.00 0.72 114 ARG A O 3
ATOM 5732 N N . THR A 1 115 ? 15.878 -0.513 1.120 1.00 0.60 115 THR A N 3
ATOM 5733 C CA . THR A 1 115 ? 16.213 -1.438 2.183 1.00 0.57 115 THR A CA 3
ATOM 5734 C C . THR A 1 115 ? 15.514 -1.044 3.480 1.00 0.52 115 THR A C 3
ATOM 5735 O O . THR A 1 115 ? 15.009 0.075 3.611 1.00 0.53 115 THR A O 3
ATOM 5746 N N . GLN A 1 116 ? 15.499 -1.957 4.435 1.00 0.50 116 GLN A N 3
ATOM 5747 C CA . GLN A 1 116 ? 14.845 -1.722 5.711 1.00 0.51 116 GLN A CA 3
ATOM 5748 C C . GLN A 1 116 ? 15.739 -2.192 6.852 1.00 0.54 116 GLN A C 3
ATOM 5749 O O . GLN A 1 116 ? 16.549 -3.101 6.678 1.00 0.55 116 GLN A O 3
ATOM 5763 N N . ALA A 1 117 ? 15.605 -1.556 8.011 1.00 0.62 117 ALA A N 3
ATOM 5764 C CA . ALA A 1 117 ? 16.375 -1.941 9.189 1.00 0.68 117 ALA A CA 3
ATOM 5765 C C . ALA A 1 117 ? 15.658 -3.044 9.953 1.00 0.68 117 ALA A C 3
ATOM 5766 O O . ALA A 1 117 ? 16.100 -3.479 11.018 1.00 0.84 117 ALA A O 3
ATOM 5773 N N . ASP A 1 118 ? 14.547 -3.488 9.394 1.00 0.69 118 ASP A N 3
ATOM 5774 C CA . ASP A 1 118 ? 13.744 -4.530 10.006 1.00 0.73 118 ASP A CA 3
ATOM 5775 C C . ASP A 1 118 ? 13.834 -5.799 9.165 1.00 0.67 118 ASP A C 3
ATOM 5776 O O . ASP A 1 118 ? 14.358 -5.780 8.050 1.00 0.67 118 ASP A O 3
ATOM 5785 N N . ALA A 1 119 ? 13.338 -6.897 9.706 1.00 0.72 119 ALA A N 3
ATOM 5786 C CA . ALA A 1 119 ? 13.348 -8.166 9.000 1.00 0.73 119 ALA A CA 3
ATOM 5787 C C . ALA A 1 119 ? 12.078 -8.328 8.176 1.00 0.66 119 ALA A C 3
ATOM 5788 O O . ALA A 1 119 ? 12.031 -9.130 7.243 1.00 0.73 119 ALA A O 3
ATOM 5795 N N . LEU A 1 120 ? 11.052 -7.560 8.528 1.00 0.69 120 LEU A N 3
ATOM 5796 C CA . LEU A 1 120 ? 9.765 -7.623 7.852 1.00 0.63 120 LEU A CA 3
ATOM 5797 C C . LEU A 1 120 ? 8.898 -6.458 8.313 1.00 0.57 120 LEU A C 3
ATOM 5798 O O . LEU A 1 120 ? 8.701 -6.273 9.515 1.00 0.65 120 LEU A O 3
ATOM 5814 N N . VAL A 1 121 ? 8.375 -5.676 7.381 1.00 0.50 121 VAL A N 3
ATOM 5815 C CA . VAL A 1 121 ? 7.542 -4.545 7.756 1.00 0.47 121 VAL A CA 3
ATOM 5816 C C . VAL A 1 121 ? 6.115 -4.693 7.220 1.00 0.39 121 VAL A C 3
ATOM 5817 O O . VAL A 1 121 ? 5.832 -4.461 6.044 1.00 0.33 121 VAL A O 3
ATOM 5830 N N . LEU A 1 122 ? 5.224 -5.130 8.101 1.00 0.41 122 LEU A N 3
ATOM 5831 C CA . LEU A 1 122 ? 3.809 -5.258 7.780 1.00 0.39 122 LEU A CA 3
ATOM 5832 C C . LEU A 1 122 ? 3.028 -4.172 8.510 1.00 0.42 122 LEU A C 3
ATOM 5833 O O . LEU A 1 122 ? 2.851 -4.243 9.728 1.00 0.73 122 LEU A O 3
ATOM 5849 N N . LEU A 1 123 ? 2.579 -3.162 7.780 1.00 0.24 123 LEU A N 3
ATOM 5850 C CA . LEU A 1 123 ? 1.896 -2.032 8.397 1.00 0.24 123 LEU A CA 3
ATOM 5851 C C . LEU A 1 123 ? 0.380 -2.191 8.337 1.00 0.24 123 LEU A C 3
ATOM 5852 O O . LEU A 1 123 ? -0.216 -2.263 7.256 1.00 0.25 123 LEU A O 3
ATOM 5868 N N . GLY A 1 124 ? -0.228 -2.263 9.509 1.00 0.27 124 GLY A N 3
ATOM 5869 C CA . GLY A 1 124 ? -1.668 -2.332 9.605 1.00 0.28 124 GLY A CA 3
ATOM 5870 C C . GLY A 1 124 ? -2.263 -1.084 10.221 1.00 0.30 124 GLY A C 3
ATOM 5871 O O . GLY A 1 124 ? -1.537 -0.249 10.764 1.00 0.34 124 GLY A O 3
ATOM 5875 N N . GLY A 1 125 ? -3.579 -0.948 10.118 1.00 0.31 125 GLY A N 3
ATOM 5876 C CA . GLY A 1 125 ? -4.268 0.165 10.746 1.00 0.36 125 GLY A CA 3
ATOM 5877 C C . GLY A 1 125 ? -4.056 1.480 10.020 1.00 0.35 125 GLY A C 3
ATOM 5878 O O . GLY A 1 125 ? -4.106 2.546 10.633 1.00 0.40 125 GLY A O 3
ATOM 5882 N N . LEU A 1 126 ? -3.793 1.408 8.725 1.00 0.31 126 LEU A N 3
ATOM 5883 C CA . LEU A 1 126 ? -3.623 2.611 7.922 1.00 0.31 126 LEU A CA 3
ATOM 5884 C C . LEU A 1 126 ? -4.966 3.250 7.583 1.00 0.33 126 LEU A C 3
ATOM 5885 O O . LEU A 1 126 ? -5.967 2.559 7.361 1.00 0.35 126 LEU A O 3
ATOM 5901 N N . ASP A 1 127 ? -4.964 4.577 7.541 1.00 0.35 127 ASP A N 3
ATOM 5902 C CA . ASP A 1 127 ? -6.158 5.360 7.238 1.00 0.41 127 ASP A CA 3
ATOM 5903 C C . ASP A 1 127 ? -5.941 6.120 5.937 1.00 0.39 127 ASP A C 3
ATOM 5904 O O . ASP A 1 127 ? -4.843 6.096 5.378 1.00 0.45 127 ASP A O 3
ATOM 5913 N N . PHE A 1 128 ? -6.973 6.807 5.466 1.00 0.39 128 PHE A N 3
ATOM 5914 C CA . PHE A 1 128 ? -6.854 7.630 4.268 1.00 0.42 128 PHE A CA 3
ATOM 5915 C C . PHE A 1 128 ? -6.913 9.108 4.631 1.00 0.49 128 PHE A C 3
ATOM 5916 O O . PHE A 1 128 ? -7.253 9.954 3.807 1.00 0.61 128 PHE A O 3
ATOM 5933 N N . GLU A 1 129 ? -6.571 9.407 5.875 1.00 0.52 129 GLU A N 3
ATOM 5934 C CA . GLU A 1 129 ? -6.597 10.772 6.368 1.00 0.63 129 GLU A CA 3
ATOM 5935 C C . GLU A 1 129 ? -5.263 11.454 6.103 1.00 0.64 129 GLU A C 3
ATOM 5936 O O . GLU A 1 129 ? -4.209 10.945 6.483 1.00 0.80 129 GLU A O 3
ATOM 5948 N N . ALA A 1 130 ? -5.314 12.594 5.440 1.00 0.73 130 ALA A N 3
ATOM 5949 C CA . ALA A 1 130 ? -4.117 13.357 5.144 1.00 0.92 130 ALA A CA 3
ATOM 5950 C C . ALA A 1 130 ? -4.047 14.588 6.035 1.00 1.47 130 ALA A C 3
ATOM 5951 O O . ALA A 1 130 ? -4.616 15.635 5.658 1.00 1.77 130 ALA A O 3
ATOM 5959 N N . GLY A 1 1 ? -17.163 -21.232 5.031 1.00 9.84 1 GLY A N 4
ATOM 5960 C CA . GLY A 1 1 ? -17.626 -21.791 3.738 1.00 9.33 1 GLY A CA 4
ATOM 5961 C C . GLY A 1 1 ? -16.704 -21.406 2.604 1.00 8.55 1 GLY A C 4
ATOM 5962 O O . GLY A 1 1 ? -16.216 -20.277 2.559 1.00 8.34 1 GLY A O 4
ATOM 5968 N N . ALA A 1 2 ? -16.461 -22.339 1.688 1.00 8.39 2 ALA A N 4
ATOM 5969 C CA . ALA A 1 2 ? -15.552 -22.100 0.573 1.00 7.95 2 ALA A CA 4
ATOM 5970 C C . ALA A 1 2 ? -16.075 -20.979 -0.312 1.00 7.24 2 ALA A C 4
ATOM 5971 O O . ALA A 1 2 ? -15.457 -19.919 -0.424 1.00 7.25 2 ALA A O 4
ATOM 5978 N N . MET A 1 3 ? -17.232 -21.204 -0.910 1.00 6.97 3 MET A N 4
ATOM 5979 C CA . MET A 1 3 ? -17.860 -20.206 -1.764 1.00 6.66 3 MET A CA 4
ATOM 5980 C C . MET A 1 3 ? -18.954 -19.464 -0.997 1.00 5.89 3 MET A C 4
ATOM 5981 O O . MET A 1 3 ? -20.048 -19.236 -1.511 1.00 5.94 3 MET A O 4
ATOM 5995 N N . GLY A 1 4 ? -18.651 -19.092 0.238 1.00 5.55 4 GLY A N 4
ATOM 5996 C CA . GLY A 1 4 ? -19.623 -18.400 1.062 1.00 5.17 4 GLY A CA 4
ATOM 5997 C C . GLY A 1 4 ? -19.174 -17.003 1.434 1.00 4.35 4 GLY A C 4
ATOM 5998 O O . GLY A 1 4 ? -19.680 -16.413 2.387 1.00 4.64 4 GLY A O 4
ATOM 6002 N N . MET A 1 5 ? -18.222 -16.468 0.684 1.00 3.80 5 MET A N 4
ATOM 6003 C CA . MET A 1 5 ? -17.697 -15.136 0.957 1.00 3.46 5 MET A CA 4
ATOM 6004 C C . MET A 1 5 ? -17.768 -14.265 -0.290 1.00 2.69 5 MET A C 4
ATOM 6005 O O . MET A 1 5 ? -16.966 -14.417 -1.212 1.00 3.15 5 MET A O 4
ATOM 6019 N N . SER A 1 6 ? -18.731 -13.361 -0.319 1.00 2.04 6 SER A N 4
ATOM 6020 C CA . SER A 1 6 ? -18.888 -12.448 -1.437 1.00 1.62 6 SER A CA 4
ATOM 6021 C C . SER A 1 6 ? -18.938 -11.004 -0.935 1.00 1.22 6 SER A C 4
ATOM 6022 O O . SER A 1 6 ? -20.010 -10.399 -0.844 1.00 1.33 6 SER A O 4
ATOM 6030 N N . PRO A 1 7 ? -17.777 -10.434 -0.579 1.00 1.00 7 PRO A N 4
ATOM 6031 C CA . PRO A 1 7 ? -17.691 -9.063 -0.102 1.00 0.92 7 PRO A CA 4
ATOM 6032 C C . PRO A 1 7 ? -17.585 -8.058 -1.247 1.00 0.83 7 PRO A C 4
ATOM 6033 O O . PRO A 1 7 ? -16.612 -8.061 -2.001 1.00 0.81 7 PRO A O 4
ATOM 6044 N N . ASP A 1 8 ? -18.578 -7.190 -1.363 1.00 0.81 8 ASP A N 4
ATOM 6045 C CA . ASP A 1 8 ? -18.596 -6.193 -2.429 1.00 0.80 8 ASP A CA 4
ATOM 6046 C C . ASP A 1 8 ? -17.557 -5.117 -2.154 1.00 0.67 8 ASP A C 4
ATOM 6047 O O . ASP A 1 8 ? -16.917 -4.603 -3.070 1.00 0.67 8 ASP A O 4
ATOM 6056 N N . THR A 1 9 ? -17.378 -4.805 -0.877 1.00 0.62 9 THR A N 4
ATOM 6057 C CA . THR A 1 9 ? -16.408 -3.813 -0.455 1.00 0.58 9 THR A CA 4
ATOM 6058 C C . THR A 1 9 ? -14.983 -4.263 -0.777 1.00 0.49 9 THR A C 4
ATOM 6059 O O . THR A 1 9 ? -14.216 -3.531 -1.406 1.00 0.46 9 THR A O 4
ATOM 6070 N N . ALA A 1 10 ? -14.644 -5.480 -0.366 1.00 0.51 10 ALA A N 4
ATOM 6071 C CA . ALA A 1 10 ? -13.303 -6.007 -0.574 1.00 0.50 10 ALA A CA 4
ATOM 6072 C C . ALA A 1 10 ? -13.027 -6.234 -2.055 1.00 0.48 10 ALA A C 4
ATOM 6073 O O . ALA A 1 10 ? -11.924 -5.980 -2.534 1.00 0.45 10 ALA A O 4
ATOM 6080 N N . ARG A 1 11 ? -14.040 -6.696 -2.776 1.00 0.54 11 ARG A N 4
ATOM 6081 C CA . ARG A 1 11 ? -13.889 -6.989 -4.195 1.00 0.59 11 ARG A CA 4
ATOM 6082 C C . ARG A 1 11 ? -13.652 -5.710 -4.992 1.00 0.52 11 ARG A C 4
ATOM 6083 O O . ARG A 1 11 ? -12.810 -5.674 -5.891 1.00 0.52 11 ARG A O 4
ATOM 6104 N N . ARG A 1 12 ? -14.391 -4.660 -4.653 1.00 0.51 12 ARG A N 4
ATOM 6105 C CA . ARG A 1 12 ? -14.257 -3.384 -5.342 1.00 0.51 12 ARG A CA 4
ATOM 6106 C C . ARG A 1 12 ? -12.893 -2.775 -5.062 1.00 0.42 12 ARG A C 4
ATOM 6107 O O . ARG A 1 12 ? -12.276 -2.174 -5.942 1.00 0.41 12 ARG A O 4
ATOM 6128 N N . PHE A 1 13 ? -12.418 -2.941 -3.836 1.00 0.40 13 PHE A N 4
ATOM 6129 C CA . PHE A 1 13 ? -11.117 -2.412 -3.452 1.00 0.37 13 PHE A CA 4
ATOM 6130 C C . PHE A 1 13 ? -10.018 -3.123 -4.233 1.00 0.33 13 PHE A C 4
ATOM 6131 O O . PHE A 1 13 ? -9.108 -2.488 -4.758 1.00 0.33 13 PHE A O 4
ATOM 6148 N N . ASP A 1 14 ? -10.136 -4.442 -4.322 1.00 0.35 14 ASP A N 4
ATOM 6149 C CA . ASP A 1 14 ? -9.170 -5.275 -5.038 1.00 0.37 14 ASP A CA 4
ATOM 6150 C C . ASP A 1 14 ? -9.073 -4.898 -6.514 1.00 0.34 14 ASP A C 4
ATOM 6151 O O . ASP A 1 14 ? -7.989 -4.910 -7.100 1.00 0.37 14 ASP A O 4
ATOM 6160 N N . THR A 1 15 ? -10.202 -4.555 -7.112 1.00 0.33 15 THR A N 4
ATOM 6161 C CA . THR A 1 15 ? -10.254 -4.322 -8.542 1.00 0.34 15 THR A CA 4
ATOM 6162 C C . THR A 1 15 ? -10.026 -2.857 -8.918 1.00 0.33 15 THR A C 4
ATOM 6163 O O . THR A 1 15 ? -9.303 -2.567 -9.870 1.00 0.37 15 THR A O 4
ATOM 6174 N N . GLU A 1 16 ? -10.635 -1.934 -8.184 1.00 0.33 16 GLU A N 4
ATOM 6175 C CA . GLU A 1 16 ? -10.564 -0.524 -8.553 1.00 0.39 16 GLU A CA 4
ATOM 6176 C C . GLU A 1 16 ? -9.471 0.227 -7.790 1.00 0.37 16 GLU A C 4
ATOM 6177 O O . GLU A 1 16 ? -8.697 0.978 -8.384 1.00 0.46 16 GLU A O 4
ATOM 6189 N N . PHE A 1 17 ? -9.391 0.006 -6.486 1.00 0.31 17 PHE A N 4
ATOM 6190 C CA . PHE A 1 17 ? -8.540 0.830 -5.629 1.00 0.32 17 PHE A CA 4
ATOM 6191 C C . PHE A 1 17 ? -7.107 0.310 -5.571 1.00 0.30 17 PHE A C 4
ATOM 6192 O O . PHE A 1 17 ? -6.163 1.058 -5.818 1.00 0.33 17 PHE A O 4
ATOM 6209 N N . ALA A 1 18 ? -6.950 -0.968 -5.252 1.00 0.29 18 ALA A N 4
ATOM 6210 C CA . ALA A 1 18 ? -5.629 -1.558 -5.058 1.00 0.30 18 ALA A CA 4
ATOM 6211 C C . ALA A 1 18 ? -4.719 -1.396 -6.283 1.00 0.29 18 ALA A C 4
ATOM 6212 O O . ALA A 1 18 ? -3.562 -1.013 -6.125 1.00 0.30 18 ALA A O 4
ATOM 6219 N N . PRO A 1 19 ? -5.199 -1.673 -7.520 1.00 0.30 19 PRO A N 4
ATOM 6220 C CA . PRO A 1 19 ? -4.397 -1.452 -8.731 1.00 0.32 19 PRO A CA 4
ATOM 6221 C C . PRO A 1 19 ? -4.029 0.015 -8.911 1.00 0.31 19 PRO A C 4
ATOM 6222 O O . PRO A 1 19 ? -2.969 0.343 -9.447 1.00 0.32 19 PRO A O 4
ATOM 6233 N N . ARG A 1 20 ? -4.910 0.895 -8.450 1.00 0.32 20 ARG A N 4
ATOM 6234 C CA . ARG A 1 20 ? -4.680 2.325 -8.553 1.00 0.35 20 ARG A CA 4
ATOM 6235 C C . ARG A 1 20 ? -3.567 2.729 -7.596 1.00 0.30 20 ARG A C 4
ATOM 6236 O O . ARG A 1 20 ? -2.692 3.523 -7.942 1.00 0.31 20 ARG A O 4
ATOM 6257 N N . ILE A 1 21 ? -3.600 2.148 -6.400 1.00 0.28 21 ILE A N 4
ATOM 6258 C CA . ILE A 1 21 ? -2.585 2.400 -5.386 1.00 0.28 21 ILE A CA 4
ATOM 6259 C C . ILE A 1 21 ? -1.238 1.849 -5.838 1.00 0.24 21 ILE A C 4
ATOM 6260 O O . ILE A 1 21 ? -0.223 2.537 -5.776 1.00 0.25 21 ILE A O 4
ATOM 6276 N N . ALA A 1 22 ? -1.247 0.609 -6.313 1.00 0.23 22 ALA A N 4
ATOM 6277 C CA . ALA A 1 22 ? -0.028 -0.073 -6.726 1.00 0.23 22 ALA A CA 4
ATOM 6278 C C . ALA A 1 22 ? 0.678 0.674 -7.848 1.00 0.24 22 ALA A C 4
ATOM 6279 O O . ALA A 1 22 ? 1.901 0.826 -7.830 1.00 0.28 22 ALA A O 4
ATOM 6286 N N . ARG A 1 23 ? -0.098 1.146 -8.813 1.00 0.27 23 ARG A N 4
ATOM 6287 C CA . ARG A 1 23 ? 0.453 1.872 -9.947 1.00 0.34 23 ARG A CA 4
ATOM 6288 C C . ARG A 1 23 ? 0.953 3.246 -9.511 1.00 0.30 23 ARG A C 4
ATOM 6289 O O . ARG A 1 23 ? 1.956 3.742 -10.025 1.00 0.31 23 ARG A O 4
ATOM 6310 N N . ALA A 1 24 ? 0.255 3.847 -8.551 1.00 0.29 24 ALA A N 4
ATOM 6311 C CA . ALA A 1 24 ? 0.636 5.155 -8.029 1.00 0.31 24 ALA A CA 4
ATOM 6312 C C . ALA A 1 24 ? 1.959 5.070 -7.279 1.00 0.29 24 ALA A C 4
ATOM 6313 O O . ALA A 1 24 ? 2.837 5.914 -7.453 1.00 0.31 24 ALA A O 4
ATOM 6320 N N . ILE A 1 25 ? 2.085 4.046 -6.445 1.00 0.27 25 ILE A N 4
ATOM 6321 C CA . ILE A 1 25 ? 3.312 3.799 -5.699 1.00 0.30 25 ILE A CA 4
ATOM 6322 C C . ILE A 1 25 ? 4.470 3.509 -6.649 1.00 0.30 25 ILE A C 4
ATOM 6323 O O . ILE A 1 25 ? 5.562 4.058 -6.500 1.00 0.33 25 ILE A O 4
ATOM 6339 N N . ALA A 1 26 ? 4.217 2.657 -7.638 1.00 0.31 26 ALA A N 4
ATOM 6340 C CA . ALA A 1 26 ? 5.226 2.307 -8.628 1.00 0.36 26 ALA A CA 4
ATOM 6341 C C . ALA A 1 26 ? 5.703 3.550 -9.369 1.00 0.38 26 ALA A C 4
ATOM 6342 O O . ALA A 1 26 ? 6.890 3.703 -9.657 1.00 0.40 26 ALA A O 4
ATOM 6349 N N . ASP A 1 27 ? 4.766 4.440 -9.650 1.00 0.40 27 ASP A N 4
ATOM 6350 C CA . ASP A 1 27 ? 5.059 5.690 -10.335 1.00 0.47 27 ASP A CA 4
ATOM 6351 C C . ASP A 1 27 ? 5.859 6.625 -9.438 1.00 0.45 27 ASP A C 4
ATOM 6352 O O . ASP A 1 27 ? 6.815 7.262 -9.879 1.00 0.48 27 ASP A O 4
ATOM 6361 N N . LEU A 1 28 ? 5.476 6.675 -8.171 1.00 0.42 28 LEU A N 4
ATOM 6362 C CA . LEU A 1 28 ? 6.103 7.567 -7.206 1.00 0.46 28 LEU A CA 4
ATOM 6363 C C . LEU A 1 28 ? 7.540 7.136 -6.930 1.00 0.44 28 LEU A C 4
ATOM 6364 O O . LEU A 1 28 ? 8.431 7.968 -6.755 1.00 0.49 28 LEU A O 4
ATOM 6380 N N . LEU A 1 29 ? 7.758 5.830 -6.898 1.00 0.40 29 LEU A N 4
ATOM 6381 C CA . LEU A 1 29 ? 9.085 5.284 -6.652 1.00 0.41 29 LEU A CA 4
ATOM 6382 C C . LEU A 1 29 ? 9.877 5.154 -7.951 1.00 0.44 29 LEU A C 4
ATOM 6383 O O . LEU A 1 29 ? 10.957 4.563 -7.968 1.00 0.48 29 LEU A O 4
ATOM 6399 N N . ASN A 1 30 ? 9.324 5.704 -9.034 1.00 0.45 30 ASN A N 4
ATOM 6400 C CA . ASN A 1 30 ? 9.975 5.702 -10.350 1.00 0.51 30 ASN A CA 4
ATOM 6401 C C . ASN A 1 30 ? 10.328 4.282 -10.792 1.00 0.49 30 ASN A C 4
ATOM 6402 O O . ASN A 1 30 ? 11.357 4.058 -11.429 1.00 0.55 30 ASN A O 4
ATOM 6413 N N . HIS A 1 31 ? 9.464 3.333 -10.433 1.00 0.46 31 HIS A N 4
ATOM 6414 C CA . HIS A 1 31 ? 9.630 1.919 -10.789 1.00 0.50 31 HIS A CA 4
ATOM 6415 C C . HIS A 1 31 ? 10.955 1.339 -10.289 1.00 0.55 31 HIS A C 4
ATOM 6416 O O . HIS A 1 31 ? 11.479 0.386 -10.867 1.00 0.67 31 HIS A O 4
ATOM 6431 N N . ARG A 1 32 ? 11.496 1.910 -9.219 1.00 0.53 32 ARG A N 4
ATOM 6432 C CA . ARG A 1 32 ? 12.687 1.352 -8.581 1.00 0.61 32 ARG A CA 4
ATOM 6433 C C . ARG A 1 32 ? 12.302 0.143 -7.742 1.00 0.56 32 ARG A C 4
ATOM 6434 O O . ARG A 1 32 ? 13.137 -0.701 -7.413 1.00 0.66 32 ARG A O 4
ATOM 6455 N N . ALA A 1 33 ? 11.028 0.080 -7.397 1.00 0.48 33 ALA A N 4
ATOM 6456 C CA . ALA A 1 33 ? 10.480 -1.036 -6.654 1.00 0.45 33 ALA A CA 4
ATOM 6457 C C . ALA A 1 33 ? 9.261 -1.584 -7.381 1.00 0.43 33 ALA A C 4
ATOM 6458 O O . ALA A 1 33 ? 8.594 -0.858 -8.121 1.00 0.49 33 ALA A O 4
ATOM 6465 N N . HIS A 1 34 ? 8.983 -2.858 -7.177 1.00 0.39 34 HIS A N 4
ATOM 6466 C CA . HIS A 1 34 ? 7.859 -3.512 -7.824 1.00 0.41 34 HIS A CA 4
ATOM 6467 C C . HIS A 1 34 ? 6.754 -3.754 -6.812 1.00 0.36 34 HIS A C 4
ATOM 6468 O O . HIS A 1 34 ? 7.006 -4.237 -5.713 1.00 0.34 34 HIS A O 4
ATOM 6483 N N . THR A 1 35 ? 5.534 -3.429 -7.184 1.00 0.38 35 THR A N 4
ATOM 6484 C CA . THR A 1 35 ? 4.406 -3.611 -6.295 1.00 0.36 35 THR A CA 4
ATOM 6485 C C . THR A 1 35 ? 3.494 -4.719 -6.809 1.00 0.39 35 THR A C 4
ATOM 6486 O O . THR A 1 35 ? 3.416 -4.959 -8.015 1.00 0.45 35 THR A O 4
ATOM 6497 N N . ASP A 1 36 ? 2.831 -5.407 -5.897 1.00 0.38 36 ASP A N 4
ATOM 6498 C CA . ASP A 1 36 ? 1.917 -6.480 -6.267 1.00 0.44 36 ASP A CA 4
ATOM 6499 C C . ASP A 1 36 ? 0.606 -6.324 -5.532 1.00 0.39 36 ASP A C 4
ATOM 6500 O O . ASP A 1 36 ? 0.588 -6.088 -4.321 1.00 0.47 36 ASP A O 4
ATOM 6509 N N . VAL A 1 37 ? -0.486 -6.443 -6.262 1.00 0.37 37 VAL A N 4
ATOM 6510 C CA . VAL A 1 37 ? -1.803 -6.399 -5.662 1.00 0.37 37 VAL A CA 4
ATOM 6511 C C . VAL A 1 37 ? -2.192 -7.784 -5.169 1.00 0.36 37 VAL A C 4
ATOM 6512 O O . VAL A 1 37 ? -2.543 -8.666 -5.956 1.00 0.48 37 VAL A O 4
ATOM 6525 N N . VAL A 1 38 ? -2.069 -7.980 -3.869 1.00 0.34 38 VAL A N 4
ATOM 6526 C CA . VAL A 1 38 ? -2.493 -9.215 -3.240 1.00 0.36 38 VAL A CA 4
ATOM 6527 C C . VAL A 1 38 ? -4.015 -9.274 -3.218 1.00 0.42 38 VAL A C 4
ATOM 6528 O O . VAL A 1 38 ? -4.664 -8.487 -2.527 1.00 0.46 38 VAL A O 4
ATOM 6541 N N . GLY A 1 39 ? -4.569 -10.193 -3.997 1.00 0.58 39 GLY A N 4
ATOM 6542 C CA . GLY A 1 39 ? -6.005 -10.271 -4.151 1.00 0.74 39 GLY A CA 4
ATOM 6543 C C . GLY A 1 39 ? -6.694 -10.878 -2.950 1.00 0.69 39 GLY A C 4
ATOM 6544 O O . GLY A 1 39 ? -6.042 -11.418 -2.051 1.00 0.84 39 GLY A O 4
ATOM 6548 N N . TYR A 1 40 ? -8.016 -10.808 -2.944 1.00 0.73 40 TYR A N 4
ATOM 6549 C CA . TYR A 1 40 ? -8.800 -11.313 -1.830 1.00 0.82 40 TYR A CA 4
ATOM 6550 C C . TYR A 1 40 ? -9.079 -12.800 -2.005 1.00 1.19 40 TYR A C 4
ATOM 6551 O O . TYR A 1 40 ? -9.792 -13.207 -2.924 1.00 1.44 40 TYR A O 4
ATOM 6569 N N . GLY A 1 41 ? -8.515 -13.602 -1.120 1.00 1.45 41 GLY A N 4
ATOM 6570 C CA . GLY A 1 41 ? -8.754 -15.029 -1.159 1.00 1.91 41 GLY A CA 4
ATOM 6571 C C . GLY A 1 41 ? -9.905 -15.424 -0.263 1.00 2.10 41 GLY A C 4
ATOM 6572 O O . GLY A 1 41 ? -10.600 -16.406 -0.522 1.00 2.74 41 GLY A O 4
ATOM 6576 N N . GLY A 1 42 ? -10.100 -14.657 0.803 1.00 2.18 42 GLY A N 4
ATOM 6577 C CA . GLY A 1 42 ? -11.213 -14.897 1.698 1.00 2.55 42 GLY A CA 4
ATOM 6578 C C . GLY A 1 42 ? -10.823 -15.698 2.920 1.00 2.43 42 GLY A C 4
ATOM 6579 O O . GLY A 1 42 ? -11.245 -15.389 4.033 1.00 2.95 42 GLY A O 4
ATOM 6583 N N . HIS A 1 43 ? -9.999 -16.711 2.720 1.00 2.38 43 HIS A N 4
ATOM 6584 C CA . HIS A 1 43 ? -9.649 -17.625 3.797 1.00 2.64 43 HIS A CA 4
ATOM 6585 C C . HIS A 1 43 ? -8.236 -17.341 4.283 1.00 2.45 43 HIS A C 4
ATOM 6586 O O . HIS A 1 43 ? -7.306 -18.104 4.012 1.00 2.82 43 HIS A O 4
ATOM 6601 N N . GLY A 1 44 ? -8.076 -16.229 4.987 1.00 2.45 44 GLY A N 4
ATOM 6602 C CA . GLY A 1 44 ? -6.770 -15.849 5.484 1.00 2.61 44 GLY A CA 4
ATOM 6603 C C . GLY A 1 44 ? -5.952 -15.131 4.434 1.00 2.52 44 GLY A C 4
ATOM 6604 O O . GLY A 1 44 ? -4.724 -15.092 4.504 1.00 3.24 44 GLY A O 4
ATOM 6608 N N . HIS A 1 45 ? -6.638 -14.564 3.454 1.00 2.13 45 HIS A N 4
ATOM 6609 C CA . HIS A 1 45 ? -5.981 -13.850 2.366 1.00 2.41 45 HIS A CA 4
ATOM 6610 C C . HIS A 1 45 ? -6.664 -12.514 2.123 1.00 1.96 45 HIS A C 4
ATOM 6611 O O . HIS A 1 45 ? -7.575 -12.414 1.297 1.00 1.99 45 HIS A O 4
ATOM 6626 N N . PRO A 1 46 ? -6.242 -11.476 2.857 1.00 1.70 46 PRO A N 4
ATOM 6627 C CA . PRO A 1 46 ? -6.796 -10.133 2.719 1.00 1.42 46 PRO A CA 4
ATOM 6628 C C . PRO A 1 46 ? -6.143 -9.357 1.576 1.00 1.09 46 PRO A C 4
ATOM 6629 O O . PRO A 1 46 ? -4.999 -9.628 1.197 1.00 1.09 46 PRO A O 4
ATOM 6640 N N . THR A 1 47 ? -6.884 -8.406 1.028 1.00 0.89 47 THR A N 4
ATOM 6641 C CA . THR A 1 47 ? -6.385 -7.572 -0.051 1.00 0.62 47 THR A CA 4
ATOM 6642 C C . THR A 1 47 ? -5.402 -6.534 0.483 1.00 0.51 47 THR A C 4
ATOM 6643 O O . THR A 1 47 ? -5.679 -5.849 1.469 1.00 0.59 47 THR A O 4
ATOM 6654 N N . GLN A 1 48 ? -4.258 -6.424 -0.177 1.00 0.40 48 GLN A N 4
ATOM 6655 C CA . GLN A 1 48 ? -3.214 -5.498 0.238 1.00 0.36 48 GLN A CA 4
ATOM 6656 C C . GLN A 1 48 ? -2.206 -5.310 -0.880 1.00 0.33 48 GLN A C 4
ATOM 6657 O O . GLN A 1 48 ? -2.122 -6.127 -1.793 1.00 0.40 48 GLN A O 4
ATOM 6671 N N . VAL A 1 49 ? -1.445 -4.232 -0.814 1.00 0.29 49 VAL A N 4
ATOM 6672 C CA . VAL A 1 49 ? -0.428 -3.979 -1.813 1.00 0.29 49 VAL A CA 4
ATOM 6673 C C . VAL A 1 49 ? 0.959 -4.073 -1.189 1.00 0.28 49 VAL A C 4
ATOM 6674 O O . VAL A 1 49 ? 1.285 -3.366 -0.234 1.00 0.30 49 VAL A O 4
ATOM 6687 N N . ARG A 1 50 ? 1.752 -4.996 -1.704 1.00 0.31 50 ARG A N 4
ATOM 6688 C CA . ARG A 1 50 ? 3.105 -5.179 -1.215 1.00 0.30 50 ARG A CA 4
ATOM 6689 C C . ARG A 1 50 ? 4.102 -4.445 -2.098 1.00 0.27 50 ARG A C 4
ATOM 6690 O O . ARG A 1 50 ? 3.950 -4.395 -3.320 1.00 0.30 50 ARG A O 4
ATOM 6711 N N . ILE A 1 51 ? 5.105 -3.861 -1.468 1.00 0.24 51 ILE A N 4
ATOM 6712 C CA . ILE A 1 51 ? 6.184 -3.215 -2.184 1.00 0.23 51 ILE A CA 4
ATOM 6713 C C . ILE A 1 51 ? 7.453 -4.038 -2.026 1.00 0.24 51 ILE A C 4
ATOM 6714 O O . ILE A 1 51 ? 7.998 -4.153 -0.926 1.00 0.27 51 ILE A O 4
ATOM 6730 N N . VAL A 1 52 ? 7.901 -4.623 -3.120 1.00 0.24 52 VAL A N 4
ATOM 6731 C CA . VAL A 1 52 ? 9.101 -5.436 -3.119 1.00 0.30 52 VAL A CA 4
ATOM 6732 C C . VAL A 1 52 ? 10.182 -4.748 -3.935 1.00 0.34 52 VAL A C 4
ATOM 6733 O O . VAL A 1 52 ? 9.975 -4.407 -5.100 1.00 0.33 52 VAL A O 4
ATOM 6746 N N . ALA A 1 53 ? 11.325 -4.533 -3.320 1.00 0.42 53 ALA A N 4
ATOM 6747 C CA . ALA A 1 53 ? 12.409 -3.827 -3.971 1.00 0.53 53 ALA A CA 4
ATOM 6748 C C . ALA A 1 53 ? 13.564 -4.765 -4.285 1.00 0.73 53 ALA A C 4
ATOM 6749 O O . ALA A 1 53 ? 14.274 -5.208 -3.377 1.00 0.93 53 ALA A O 4
ATOM 6756 N N . PRO A 1 54 ? 13.757 -5.099 -5.570 1.00 0.85 54 PRO A N 4
ATOM 6757 C CA . PRO A 1 54 ? 14.868 -5.949 -6.006 1.00 1.12 54 PRO A CA 4
ATOM 6758 C C . PRO A 1 54 ? 16.218 -5.328 -5.661 1.00 1.33 54 PRO A C 4
ATOM 6759 O O . PRO A 1 54 ? 16.392 -4.108 -5.733 1.00 1.67 54 PRO A O 4
ATOM 6770 N N . HIS A 1 55 ? 17.168 -6.163 -5.283 1.00 1.70 55 HIS A N 4
ATOM 6771 C CA . HIS A 1 55 ? 18.480 -5.681 -4.896 1.00 2.07 55 HIS A CA 4
ATOM 6772 C C . HIS A 1 55 ? 19.534 -6.158 -5.883 1.00 2.00 55 HIS A C 4
ATOM 6773 O O . HIS A 1 55 ? 19.585 -7.338 -6.228 1.00 2.68 55 HIS A O 4
ATOM 6788 N N . ALA A 1 56 ? 20.345 -5.233 -6.357 1.00 2.11 56 ALA A N 4
ATOM 6789 C CA . ALA A 1 56 ? 21.504 -5.587 -7.145 1.00 2.93 56 ALA A CA 4
ATOM 6790 C C . ALA A 1 56 ? 22.651 -5.905 -6.202 1.00 3.03 56 ALA A C 4
ATOM 6791 O O . ALA A 1 56 ? 22.780 -5.260 -5.158 1.00 3.40 56 ALA A O 4
ATOM 6798 N N . GLU A 1 57 ? 23.458 -6.901 -6.564 1.00 3.26 57 GLU A N 4
ATOM 6799 C CA . GLU A 1 57 ? 24.515 -7.421 -5.695 1.00 3.76 57 GLU A CA 4
ATOM 6800 C C . GLU A 1 57 ? 23.905 -8.178 -4.512 1.00 3.61 57 GLU A C 4
ATOM 6801 O O . GLU A 1 57 ? 22.875 -7.785 -3.953 1.00 3.99 57 GLU A O 4
ATOM 6813 N N . HIS A 1 58 ? 24.545 -9.278 -4.139 1.00 3.56 58 HIS A N 4
ATOM 6814 C CA . HIS A 1 58 ? 23.997 -10.178 -3.127 1.00 3.76 58 HIS A CA 4
ATOM 6815 C C . HIS A 1 58 ? 24.272 -9.666 -1.722 1.00 3.57 58 HIS A C 4
ATOM 6816 O O . HIS A 1 58 ? 23.515 -9.945 -0.794 1.00 4.09 58 HIS A O 4
ATOM 6831 N N . VAL A 1 59 ? 25.352 -8.920 -1.565 1.00 3.30 59 VAL A N 4
ATOM 6832 C CA . VAL A 1 59 ? 25.710 -8.381 -0.265 1.00 3.48 59 VAL A CA 4
ATOM 6833 C C . VAL A 1 59 ? 25.662 -6.859 -0.273 1.00 2.89 59 VAL A C 4
ATOM 6834 O O . VAL A 1 59 ? 26.160 -6.211 -1.195 1.00 3.24 59 VAL A O 4
ATOM 6847 N N . ARG A 1 60 ? 25.028 -6.299 0.745 1.00 2.60 60 ARG A N 4
ATOM 6848 C CA . ARG A 1 60 ? 24.924 -4.856 0.898 1.00 2.50 60 ARG A CA 4
ATOM 6849 C C . ARG A 1 60 ? 25.103 -4.499 2.369 1.00 2.31 60 ARG A C 4
ATOM 6850 O O . ARG A 1 60 ? 25.464 -5.362 3.172 1.00 2.94 60 ARG A O 4
ATOM 6871 N N . GLY A 1 61 ? 24.867 -3.242 2.721 1.00 1.94 61 GLY A N 4
ATOM 6872 C CA . GLY A 1 61 ? 24.905 -2.853 4.121 1.00 1.93 61 GLY A CA 4
ATOM 6873 C C . GLY A 1 61 ? 23.788 -3.514 4.901 1.00 1.61 61 GLY A C 4
ATOM 6874 O O . GLY A 1 61 ? 24.000 -4.048 5.993 1.00 1.76 61 GLY A O 4
ATOM 6878 N N . TYR A 1 62 ? 22.597 -3.493 4.323 1.00 1.30 62 TYR A N 4
ATOM 6879 C CA . TYR A 1 62 ? 21.450 -4.168 4.905 1.00 1.07 62 TYR A CA 4
ATOM 6880 C C . TYR A 1 62 ? 21.199 -5.478 4.170 1.00 0.90 62 TYR A C 4
ATOM 6881 O O . TYR A 1 62 ? 21.232 -5.522 2.939 1.00 0.91 62 TYR A O 4
ATOM 6899 N N . ALA A 1 63 ? 20.963 -6.541 4.923 1.00 0.92 63 ALA A N 4
ATOM 6900 C CA . ALA A 1 63 ? 20.760 -7.857 4.337 1.00 0.91 63 ALA A CA 4
ATOM 6901 C C . ALA A 1 63 ? 19.290 -8.115 4.031 1.00 0.78 63 ALA A C 4
ATOM 6902 O O . ALA A 1 63 ? 18.947 -9.118 3.399 1.00 0.94 63 ALA A O 4
ATOM 6909 N N . HIS A 1 64 ? 18.424 -7.219 4.487 1.00 0.60 64 HIS A N 4
ATOM 6910 C CA . HIS A 1 64 ? 16.994 -7.349 4.242 1.00 0.51 64 HIS A CA 4
ATOM 6911 C C . HIS A 1 64 ? 16.527 -6.331 3.211 1.00 0.47 64 HIS A C 4
ATOM 6912 O O . HIS A 1 64 ? 16.517 -5.125 3.475 1.00 0.48 64 HIS A O 4
ATOM 6927 N N . PRO A 1 65 ? 16.154 -6.804 2.013 1.00 0.58 65 PRO A N 4
ATOM 6928 C CA . PRO A 1 65 ? 15.574 -5.957 0.977 1.00 0.64 65 PRO A CA 4
ATOM 6929 C C . PRO A 1 65 ? 14.163 -5.521 1.359 1.00 0.53 65 PRO A C 4
ATOM 6930 O O . PRO A 1 65 ? 13.466 -6.229 2.086 1.00 0.54 65 PRO A O 4
ATOM 6941 N N . LEU A 1 66 ? 13.755 -4.356 0.876 1.00 0.50 66 LEU A N 4
ATOM 6942 C CA . LEU A 1 66 ? 12.454 -3.795 1.219 1.00 0.44 66 LEU A CA 4
ATOM 6943 C C . LEU A 1 66 ? 11.311 -4.727 0.825 1.00 0.35 66 LEU A C 4
ATOM 6944 O O . LEU A 1 66 ? 11.125 -5.038 -0.355 1.00 0.37 66 LEU A O 4
ATOM 6960 N N . ASN A 1 67 ? 10.573 -5.192 1.824 1.00 0.32 67 ASN A N 4
ATOM 6961 C CA . ASN A 1 67 ? 9.338 -5.928 1.594 1.00 0.31 67 ASN A CA 4
ATOM 6962 C C . ASN A 1 67 ? 8.262 -5.396 2.529 1.00 0.30 67 ASN A C 4
ATOM 6963 O O . ASN A 1 67 ? 8.208 -5.759 3.709 1.00 0.40 67 ASN A O 4
ATOM 6974 N N . LEU A 1 68 ? 7.414 -4.532 2.003 1.00 0.26 68 LEU A N 4
ATOM 6975 C CA . LEU A 1 68 ? 6.398 -3.868 2.804 1.00 0.24 68 LEU A CA 4
ATOM 6976 C C . LEU A 1 68 ? 5.007 -4.337 2.410 1.00 0.23 68 LEU A C 4
ATOM 6977 O O . LEU A 1 68 ? 4.693 -4.440 1.228 1.00 0.25 68 LEU A O 4
ATOM 6993 N N . ALA A 1 69 ? 4.186 -4.632 3.402 1.00 0.24 69 ALA A N 4
ATOM 6994 C CA . ALA A 1 69 ? 2.798 -4.986 3.159 1.00 0.25 69 ALA A CA 4
ATOM 6995 C C . ALA A 1 69 ? 1.870 -3.944 3.766 1.00 0.24 69 ALA A C 4
ATOM 6996 O O . ALA A 1 69 ? 1.797 -3.795 4.986 1.00 0.28 69 ALA A O 4
ATOM 7003 N N . LEU A 1 70 ? 1.185 -3.211 2.904 1.00 0.22 70 LEU A N 4
ATOM 7004 C CA . LEU A 1 70 ? 0.284 -2.153 3.338 1.00 0.22 70 LEU A CA 4
ATOM 7005 C C . LEU A 1 70 ? -1.145 -2.666 3.440 1.00 0.23 70 LEU A C 4
ATOM 7006 O O . LEU A 1 70 ? -1.723 -3.107 2.447 1.00 0.28 70 LEU A O 4
ATOM 7022 N N . THR A 1 71 ? -1.716 -2.604 4.636 1.00 0.21 71 THR A N 4
ATOM 7023 C CA . THR A 1 71 ? -3.109 -2.973 4.829 1.00 0.23 71 THR A CA 4
ATOM 7024 C C . THR A 1 71 ? -3.869 -1.819 5.466 1.00 0.22 71 THR A C 4
ATOM 7025 O O . THR A 1 71 ? -3.301 -1.045 6.239 1.00 0.21 71 THR A O 4
ATOM 7036 N N . TRP A 1 72 ? -5.149 -1.715 5.154 1.00 0.25 72 TRP A N 4
ATOM 7037 C CA . TRP A 1 72 ? -5.971 -0.636 5.671 1.00 0.27 72 TRP A CA 4
ATOM 7038 C C . TRP A 1 72 ? -7.209 -1.194 6.351 1.00 0.28 72 TRP A C 4
ATOM 7039 O O . TRP A 1 72 ? -7.685 -2.282 6.011 1.00 0.32 72 TRP A O 4
ATOM 7060 N N . ASN A 1 73 ? -7.703 -0.445 7.327 1.00 0.31 73 ASN A N 4
ATOM 7061 C CA . ASN A 1 73 ? -8.901 -0.810 8.068 1.00 0.35 73 ASN A CA 4
ATOM 7062 C C . ASN A 1 73 ? -10.083 -0.980 7.125 1.00 0.31 73 ASN A C 4
ATOM 7063 O O . ASN A 1 73 ? -10.427 -0.066 6.374 1.00 0.30 73 ASN A O 4
ATOM 7074 N N . THR A 1 74 ? -10.699 -2.160 7.177 1.00 0.36 74 THR A N 4
ATOM 7075 C CA . THR A 1 74 ? -11.801 -2.520 6.289 1.00 0.38 74 THR A CA 4
ATOM 7076 C C . THR A 1 74 ? -12.955 -1.524 6.390 1.00 0.37 74 THR A C 4
ATOM 7077 O O . THR A 1 74 ? -13.674 -1.289 5.416 1.00 0.38 74 THR A O 4
ATOM 7088 N N . ASP A 1 75 ? -13.123 -0.936 7.568 1.00 0.39 75 ASP A N 4
ATOM 7089 C CA . ASP A 1 75 ? -14.140 0.087 7.772 1.00 0.45 75 ASP A CA 4
ATOM 7090 C C . ASP A 1 75 ? -13.842 1.305 6.916 1.00 0.40 75 ASP A C 4
ATOM 7091 O O . ASP A 1 75 ? -14.715 1.807 6.212 1.00 0.44 75 ASP A O 4
ATOM 7100 N N . GLU A 1 76 ? -12.603 1.778 6.983 1.00 0.39 76 GLU A N 4
ATOM 7101 C CA . GLU A 1 76 ? -12.170 2.909 6.170 1.00 0.44 76 GLU A CA 4
ATOM 7102 C C . GLU A 1 76 ? -12.286 2.585 4.680 1.00 0.38 76 GLU A C 4
ATOM 7103 O O . GLU A 1 76 ? -12.565 3.463 3.869 1.00 0.41 76 GLU A O 4
ATOM 7115 N N . ILE A 1 77 ? -12.071 1.321 4.327 1.00 0.34 77 ILE A N 4
ATOM 7116 C CA . ILE A 1 77 ? -12.285 0.865 2.954 1.00 0.34 77 ILE A CA 4
ATOM 7117 C C . ILE A 1 77 ? -13.744 1.071 2.543 1.00 0.34 77 ILE A C 4
ATOM 7118 O O . ILE A 1 77 ? -14.033 1.535 1.439 1.00 0.37 77 ILE A O 4
ATOM 7134 N N . GLU A 1 78 ? -14.654 0.742 3.448 1.00 0.34 78 GLU A N 4
ATOM 7135 C CA . GLU A 1 78 ? -16.082 0.919 3.212 1.00 0.37 78 GLU A CA 4
ATOM 7136 C C . GLU A 1 78 ? -16.424 2.410 3.155 1.00 0.38 78 GLU A C 4
ATOM 7137 O O . GLU A 1 78 ? -17.309 2.833 2.410 1.00 0.40 78 GLU A O 4
ATOM 7149 N N . ARG A 1 79 ? -15.703 3.194 3.946 1.00 0.40 79 ARG A N 4
ATOM 7150 C CA . ARG A 1 79 ? -15.808 4.650 3.930 1.00 0.45 79 ARG A CA 4
ATOM 7151 C C . ARG A 1 79 ? -15.491 5.208 2.540 1.00 0.42 79 ARG A C 4
ATOM 7152 O O . ARG A 1 79 ? -16.076 6.203 2.114 1.00 0.45 79 ARG A O 4
ATOM 7173 N N . LEU A 1 80 ? -14.585 4.543 1.828 1.00 0.40 80 LEU A N 4
ATOM 7174 C CA . LEU A 1 80 ? -14.159 4.997 0.503 1.00 0.44 80 LEU A CA 4
ATOM 7175 C C . LEU A 1 80 ? -15.257 4.789 -0.531 1.00 0.47 80 LEU A C 4
ATOM 7176 O O . LEU A 1 80 ? -15.201 5.336 -1.634 1.00 0.52 80 LEU A O 4
ATOM 7192 N N . MET A 1 81 ? -16.258 4.002 -0.171 1.00 0.49 81 MET A N 4
ATOM 7193 C CA . MET A 1 81 ? -17.349 3.692 -1.084 1.00 0.57 81 MET A CA 4
ATOM 7194 C C . MET A 1 81 ? -18.439 4.751 -0.988 1.00 0.53 81 MET A C 4
ATOM 7195 O O . MET A 1 81 ? -19.432 4.704 -1.714 1.00 0.61 81 MET A O 4
ATOM 7209 N N . GLU A 1 82 ? -18.254 5.697 -0.078 1.00 0.47 82 GLU A N 4
ATOM 7210 C CA . GLU A 1 82 ? -19.199 6.789 0.089 1.00 0.48 82 GLU A CA 4
ATOM 7211 C C . GLU A 1 82 ? -18.797 7.969 -0.793 1.00 0.43 82 GLU A C 4
ATOM 7212 O O . GLU A 1 82 ? -17.693 7.980 -1.342 1.00 0.43 82 GLU A O 4
ATOM 7224 N N . ALA A 1 83 ? -19.679 8.953 -0.930 1.00 0.52 83 ALA A N 4
ATOM 7225 C CA . ALA A 1 83 ? -19.400 10.119 -1.765 1.00 0.61 83 ALA A CA 4
ATOM 7226 C C . ALA A 1 83 ? -18.129 10.840 -1.307 1.00 0.55 83 ALA A C 4
ATOM 7227 O O . ALA A 1 83 ? -17.215 11.078 -2.106 1.00 0.57 83 ALA A O 4
ATOM 7234 N N . ASP A 1 84 ? -18.058 11.155 -0.013 1.00 0.57 84 ASP A N 4
ATOM 7235 C CA . ASP A 1 84 ? -16.874 11.807 0.556 1.00 0.61 84 ASP A CA 4
ATOM 7236 C C . ASP A 1 84 ? -15.716 10.826 0.667 1.00 0.49 84 ASP A C 4
ATOM 7237 O O . ASP A 1 84 ? -14.596 11.201 1.022 1.00 0.51 84 ASP A O 4
ATOM 7246 N N . GLY A 1 85 ? -15.987 9.573 0.340 1.00 0.43 85 GLY A N 4
ATOM 7247 C CA . GLY A 1 85 ? -14.984 8.540 0.446 1.00 0.41 85 GLY A CA 4
ATOM 7248 C C . GLY A 1 85 ? -14.054 8.546 -0.743 1.00 0.38 85 GLY A C 4
ATOM 7249 O O . GLY A 1 85 ? -12.838 8.629 -0.583 1.00 0.39 85 GLY A O 4
ATOM 7253 N N . ALA A 1 86 ? -14.625 8.455 -1.940 1.00 0.41 86 ALA A N 4
ATOM 7254 C CA . ALA A 1 86 ? -13.850 8.575 -3.167 1.00 0.46 86 ALA A CA 4
ATOM 7255 C C . ALA A 1 86 ? -13.067 9.883 -3.195 1.00 0.45 86 ALA A C 4
ATOM 7256 O O . ALA A 1 86 ? -11.924 9.926 -3.658 1.00 0.45 86 ALA A O 4
ATOM 7263 N N . ALA A 1 87 ? -13.687 10.944 -2.692 1.00 0.47 87 ALA A N 4
ATOM 7264 C CA . ALA A 1 87 ? -13.025 12.237 -2.584 1.00 0.53 87 ALA A CA 4
ATOM 7265 C C . ALA A 1 87 ? -11.799 12.153 -1.679 1.00 0.48 87 ALA A C 4
ATOM 7266 O O . ALA A 1 87 ? -10.765 12.763 -1.955 1.00 0.51 87 ALA A O 4
ATOM 7273 N N . ARG A 1 88 ? -11.906 11.365 -0.615 1.00 0.45 88 ARG A N 4
ATOM 7274 C CA . ARG A 1 88 ? -10.819 11.224 0.342 1.00 0.48 88 ARG A CA 4
ATOM 7275 C C . ARG A 1 88 ? -9.670 10.426 -0.269 1.00 0.40 88 ARG A C 4
ATOM 7276 O O . ARG A 1 88 ? -8.507 10.653 0.056 1.00 0.42 88 ARG A O 4
ATOM 7297 N N . PHE A 1 89 ? -10.003 9.503 -1.165 1.00 0.35 89 PHE A N 4
ATOM 7298 C CA . PHE A 1 89 ? -8.993 8.693 -1.836 1.00 0.34 89 PHE A CA 4
ATOM 7299 C C . PHE A 1 89 ? -8.120 9.562 -2.736 1.00 0.33 89 PHE A C 4
ATOM 7300 O O . PHE A 1 89 ? -6.905 9.374 -2.801 1.00 0.33 89 PHE A O 4
ATOM 7317 N N . GLU A 1 90 ? -8.735 10.528 -3.412 1.00 0.35 90 GLU A N 4
ATOM 7318 C CA . GLU A 1 90 ? -7.988 11.452 -4.257 1.00 0.39 90 GLU A CA 4
ATOM 7319 C C . GLU A 1 90 ? -7.031 12.272 -3.394 1.00 0.38 90 GLU A C 4
ATOM 7320 O O . GLU A 1 90 ? -5.866 12.475 -3.744 1.00 0.41 90 GLU A O 4
ATOM 7332 N N . ARG A 1 91 ? -7.538 12.712 -2.251 1.00 0.39 91 ARG A N 4
ATOM 7333 C CA . ARG A 1 91 ? -6.744 13.444 -1.272 1.00 0.44 91 ARG A CA 4
ATOM 7334 C C . ARG A 1 91 ? -5.589 12.585 -0.751 1.00 0.37 91 ARG A C 4
ATOM 7335 O O . ARG A 1 91 ? -4.504 13.090 -0.461 1.00 0.38 91 ARG A O 4
ATOM 7356 N N . TYR A 1 92 ? -5.818 11.280 -0.669 1.00 0.33 92 TYR A N 4
ATOM 7357 C CA . TYR A 1 92 ? -4.818 10.356 -0.152 1.00 0.32 92 TYR A CA 4
ATOM 7358 C C . TYR A 1 92 ? -3.683 10.184 -1.158 1.00 0.30 92 TYR A C 4
ATOM 7359 O O . TYR A 1 92 ? -2.528 9.992 -0.780 1.00 0.32 92 TYR A O 4
ATOM 7377 N N . LEU A 1 93 ? -4.021 10.272 -2.441 1.00 0.31 93 LEU A N 4
ATOM 7378 C CA . LEU A 1 93 ? -3.033 10.158 -3.508 1.00 0.34 93 LEU A CA 4
ATOM 7379 C C . LEU A 1 93 ? -2.026 11.301 -3.433 1.00 0.35 93 LEU A C 4
ATOM 7380 O O . LEU A 1 93 ? -0.829 11.114 -3.659 1.00 0.38 93 LEU A O 4
ATOM 7396 N N . ALA A 1 94 ? -2.520 12.487 -3.111 1.00 0.36 94 ALA A N 4
ATOM 7397 C CA . ALA A 1 94 ? -1.667 13.659 -2.989 1.00 0.39 94 ALA A CA 4
ATOM 7398 C C . ALA A 1 94 ? -0.779 13.573 -1.752 1.00 0.37 94 ALA A C 4
ATOM 7399 O O . ALA A 1 94 ? 0.295 14.173 -1.706 1.00 0.44 94 ALA A O 4
ATOM 7406 N N . ALA A 1 95 ? -1.223 12.812 -0.761 1.00 0.33 95 ALA A N 4
ATOM 7407 C CA . ALA A 1 95 ? -0.504 12.708 0.499 1.00 0.35 95 ALA A CA 4
ATOM 7408 C C . ALA A 1 95 ? 0.430 11.504 0.518 1.00 0.33 95 ALA A C 4
ATOM 7409 O O . ALA A 1 95 ? 1.173 11.313 1.479 1.00 0.33 95 ALA A O 4
ATOM 7416 N N . LEU A 1 96 ? 0.392 10.705 -0.545 1.00 0.35 96 LEU A N 4
ATOM 7417 C CA . LEU A 1 96 ? 1.224 9.502 -0.644 1.00 0.36 96 LEU A CA 4
ATOM 7418 C C . LEU A 1 96 ? 2.703 9.771 -0.328 1.00 0.35 96 LEU A C 4
ATOM 7419 O O . LEU A 1 96 ? 3.268 9.095 0.527 1.00 0.34 96 LEU A O 4
ATOM 7435 N N . PRO A 1 97 ? 3.357 10.760 -0.981 1.00 0.37 97 PRO A N 4
ATOM 7436 C CA . PRO A 1 97 ? 4.778 11.059 -0.730 1.00 0.39 97 PRO A CA 4
ATOM 7437 C C . PRO A 1 97 ? 5.051 11.378 0.737 1.00 0.35 97 PRO A C 4
ATOM 7438 O O . PRO A 1 97 ? 6.092 11.016 1.286 1.00 0.36 97 PRO A O 4
ATOM 7449 N N . ARG A 1 98 ? 4.086 12.023 1.373 1.00 0.34 98 ARG A N 4
ATOM 7450 C CA . ARG A 1 98 ? 4.235 12.458 2.751 1.00 0.35 98 ARG A CA 4
ATOM 7451 C C . ARG A 1 98 ? 4.049 11.284 3.709 1.00 0.31 98 ARG A C 4
ATOM 7452 O O . ARG A 1 98 ? 4.696 11.217 4.757 1.00 0.33 98 ARG A O 4
ATOM 7473 N N . LYS A 1 99 ? 3.181 10.351 3.333 1.00 0.31 99 LYS A N 4
ATOM 7474 C CA . LYS A 1 99 ? 2.970 9.139 4.115 1.00 0.36 99 LYS A CA 4
ATOM 7475 C C . LYS A 1 99 ? 4.201 8.245 4.038 1.00 0.32 99 LYS A C 4
ATOM 7476 O O . LYS A 1 99 ? 4.685 7.749 5.054 1.00 0.32 99 LYS A O 4
ATOM 7495 N N . LEU A 1 100 ? 4.706 8.062 2.821 1.00 0.33 100 LEU A N 4
ATOM 7496 C CA . LEU A 1 100 ? 5.897 7.252 2.585 1.00 0.35 100 LEU A CA 4
ATOM 7497 C C . LEU A 1 100 ? 7.076 7.777 3.396 1.00 0.34 100 LEU A C 4
ATOM 7498 O O . LEU A 1 100 ? 7.807 7.004 4.013 1.00 0.35 100 LEU A O 4
ATOM 7514 N N . ALA A 1 101 ? 7.241 9.096 3.402 1.00 0.33 101 ALA A N 4
ATOM 7515 C CA . ALA A 1 101 ? 8.324 9.731 4.144 1.00 0.36 101 ALA A CA 4
ATOM 7516 C C . ALA A 1 101 ? 8.175 9.497 5.646 1.00 0.33 101 ALA A C 4
ATOM 7517 O O . ALA A 1 101 ? 9.161 9.283 6.356 1.00 0.35 101 ALA A O 4
ATOM 7524 N N . ALA A 1 102 ? 6.936 9.528 6.123 1.00 0.32 102 ALA A N 4
ATOM 7525 C CA . ALA A 1 102 ? 6.657 9.335 7.538 1.00 0.33 102 ALA A CA 4
ATOM 7526 C C . ALA A 1 102 ? 7.020 7.922 7.980 1.00 0.32 102 ALA A C 4
ATOM 7527 O O . ALA A 1 102 ? 7.596 7.723 9.051 1.00 0.35 102 ALA A O 4
ATOM 7534 N N . TRP A 1 103 ? 6.702 6.944 7.139 1.00 0.30 103 TRP A N 4
ATOM 7535 C CA . TRP A 1 103 ? 6.995 5.549 7.447 1.00 0.32 103 TRP A CA 4
ATOM 7536 C C . TRP A 1 103 ? 8.497 5.297 7.460 1.00 0.32 103 TRP A C 4
ATOM 7537 O O . TRP A 1 103 ? 8.976 4.434 8.194 1.00 0.34 103 TRP A O 4
ATOM 7558 N N . GLU A 1 104 ? 9.237 6.055 6.660 1.00 0.34 104 GLU A N 4
ATOM 7559 C CA . GLU A 1 104 ? 10.690 5.947 6.650 1.00 0.38 104 GLU A CA 4
ATOM 7560 C C . GLU A 1 104 ? 11.255 6.273 8.024 1.00 0.39 104 GLU A C 4
ATOM 7561 O O . GLU A 1 104 ? 12.026 5.498 8.595 1.00 0.41 104 GLU A O 4
ATOM 7573 N N . ASN A 1 105 ? 10.828 7.404 8.562 1.00 0.41 105 ASN A N 4
ATOM 7574 C CA . ASN A 1 105 ? 11.331 7.885 9.839 1.00 0.47 105 ASN A CA 4
ATOM 7575 C C . ASN A 1 105 ? 10.828 7.024 10.994 1.00 0.46 105 ASN A C 4
ATOM 7576 O O . ASN A 1 105 ? 11.586 6.684 11.900 1.00 0.50 105 ASN A O 4
ATOM 7587 N N . ALA A 1 106 ? 9.555 6.659 10.950 1.00 0.45 106 ALA A N 4
ATOM 7588 C CA . ALA A 1 106 ? 8.923 5.981 12.074 1.00 0.48 106 ALA A CA 4
ATOM 7589 C C . ALA A 1 106 ? 9.196 4.477 12.098 1.00 0.50 106 ALA A C 4
ATOM 7590 O O . ALA A 1 106 ? 9.072 3.845 13.146 1.00 0.66 106 ALA A O 4
ATOM 7597 N N . ARG A 1 107 ? 9.543 3.885 10.963 1.00 0.43 107 ARG A N 4
ATOM 7598 C CA . ARG A 1 107 ? 9.722 2.437 10.921 1.00 0.47 107 ARG A CA 4
ATOM 7599 C C . ARG A 1 107 ? 11.147 2.025 10.559 1.00 0.48 107 ARG A C 4
ATOM 7600 O O . ARG A 1 107 ? 11.431 0.837 10.416 1.00 0.56 107 ARG A O 4
ATOM 7621 N N . GLY A 1 108 ? 12.041 2.998 10.416 1.00 0.45 108 GLY A N 4
ATOM 7622 C CA . GLY A 1 108 ? 13.418 2.682 10.068 1.00 0.49 108 GLY A CA 4
ATOM 7623 C C . GLY A 1 108 ? 13.521 2.074 8.683 1.00 0.46 108 GLY A C 4
ATOM 7624 O O . GLY A 1 108 ? 14.209 1.073 8.477 1.00 0.50 108 GLY A O 4
ATOM 7628 N N . VAL A 1 109 ? 12.854 2.703 7.732 1.00 0.42 109 VAL A N 4
ATOM 7629 C CA . VAL A 1 109 ? 12.761 2.182 6.377 1.00 0.41 109 VAL A CA 4
ATOM 7630 C C . VAL A 1 109 ? 13.275 3.228 5.397 1.00 0.43 109 VAL A C 4
ATOM 7631 O O . VAL A 1 109 ? 13.127 4.422 5.637 1.00 0.46 109 VAL A O 4
ATOM 7644 N N . ASP A 1 110 ? 13.908 2.791 4.320 1.00 0.44 110 ASP A N 4
ATOM 7645 C CA . ASP A 1 110 ? 14.381 3.720 3.305 1.00 0.49 110 ASP A CA 4
ATOM 7646 C C . ASP A 1 110 ? 13.952 3.244 1.925 1.00 0.54 110 ASP A C 4
ATOM 7647 O O . ASP A 1 110 ? 14.431 2.219 1.436 1.00 0.57 110 ASP A O 4
ATOM 7656 N N . PHE A 1 111 ? 13.046 3.985 1.301 1.00 0.60 111 PHE A N 4
ATOM 7657 C CA . PHE A 1 111 ? 12.507 3.593 0.002 1.00 0.68 111 PHE A CA 4
ATOM 7658 C C . PHE A 1 111 ? 13.431 4.017 -1.136 1.00 0.77 111 PHE A C 4
ATOM 7659 O O . PHE A 1 111 ? 13.245 3.606 -2.284 1.00 0.90 111 PHE A O 4
ATOM 7676 N N . GLY A 1 112 ? 14.426 4.832 -0.816 1.00 0.76 112 GLY A N 4
ATOM 7677 C CA . GLY A 1 112 ? 15.390 5.247 -1.815 1.00 0.84 112 GLY A CA 4
ATOM 7678 C C . GLY A 1 112 ? 16.444 4.185 -2.038 1.00 0.79 112 GLY A C 4
ATOM 7679 O O . GLY A 1 112 ? 16.670 3.744 -3.167 1.00 0.89 112 GLY A O 4
ATOM 7683 N N . SER A 1 113 ? 17.072 3.758 -0.954 1.00 0.71 113 SER A N 4
ATOM 7684 C CA . SER A 1 113 ? 18.081 2.713 -1.011 1.00 0.70 113 SER A CA 4
ATOM 7685 C C . SER A 1 113 ? 17.412 1.343 -1.104 1.00 0.68 113 SER A C 4
ATOM 7686 O O . SER A 1 113 ? 18.046 0.342 -1.457 1.00 0.72 113 SER A O 4
ATOM 7694 N N . ARG A 1 114 ? 16.112 1.326 -0.785 1.00 0.68 114 ARG A N 4
ATOM 7695 C CA . ARG A 1 114 ? 15.274 0.139 -0.928 1.00 0.75 114 ARG A CA 4
ATOM 7696 C C . ARG A 1 114 ? 15.697 -0.965 0.034 1.00 0.68 114 ARG A C 4
ATOM 7697 O O . ARG A 1 114 ? 15.641 -2.154 -0.290 1.00 0.72 114 ARG A O 4
ATOM 7718 N N . THR A 1 115 ? 16.098 -0.553 1.223 1.00 0.60 115 THR A N 4
ATOM 7719 C CA . THR A 1 115 ? 16.511 -1.471 2.266 1.00 0.57 115 THR A CA 4
ATOM 7720 C C . THR A 1 115 ? 15.790 -1.147 3.574 1.00 0.52 115 THR A C 4
ATOM 7721 O O . THR A 1 115 ? 15.249 -0.047 3.734 1.00 0.53 115 THR A O 4
ATOM 7732 N N . GLN A 1 116 ? 15.781 -2.093 4.504 1.00 0.50 116 GLN A N 4
ATOM 7733 C CA . GLN A 1 116 ? 15.082 -1.905 5.769 1.00 0.51 116 GLN A CA 4
ATOM 7734 C C . GLN A 1 116 ? 15.873 -2.502 6.926 1.00 0.54 116 GLN A C 4
ATOM 7735 O O . GLN A 1 116 ? 16.633 -3.455 6.751 1.00 0.55 116 GLN A O 4
ATOM 7749 N N . ALA A 1 117 ? 15.691 -1.918 8.109 1.00 0.62 117 ALA A N 4
ATOM 7750 C CA . ALA A 1 117 ? 16.395 -2.356 9.306 1.00 0.68 117 ALA A CA 4
ATOM 7751 C C . ALA A 1 117 ? 15.666 -3.512 9.982 1.00 0.68 117 ALA A C 4
ATOM 7752 O O . ALA A 1 117 ? 16.233 -4.215 10.820 1.00 0.84 117 ALA A O 4
ATOM 7759 N N . ASP A 1 118 ? 14.408 -3.699 9.618 1.00 0.69 118 ASP A N 4
ATOM 7760 C CA . ASP A 1 118 ? 13.600 -4.780 10.168 1.00 0.73 118 ASP A CA 4
ATOM 7761 C C . ASP A 1 118 ? 13.706 -6.030 9.311 1.00 0.67 118 ASP A C 4
ATOM 7762 O O . ASP A 1 118 ? 14.267 -5.995 8.214 1.00 0.67 118 ASP A O 4
ATOM 7771 N N . ALA A 1 119 ? 13.178 -7.137 9.811 1.00 0.72 119 ALA A N 4
ATOM 7772 C CA . ALA A 1 119 ? 13.106 -8.356 9.027 1.00 0.73 119 ALA A CA 4
ATOM 7773 C C . ALA A 1 119 ? 11.995 -8.234 7.992 1.00 0.66 119 ALA A C 4
ATOM 7774 O O . ALA A 1 119 ? 12.240 -8.296 6.786 1.00 0.73 119 ALA A O 4
ATOM 7781 N N . LEU A 1 120 ? 10.774 -8.044 8.475 1.00 0.69 120 LEU A N 4
ATOM 7782 C CA . LEU A 1 120 ? 9.622 -7.863 7.612 1.00 0.63 120 LEU A CA 4
ATOM 7783 C C . LEU A 1 120 ? 8.732 -6.759 8.173 1.00 0.57 120 LEU A C 4
ATOM 7784 O O . LEU A 1 120 ? 8.447 -6.740 9.372 1.00 0.65 120 LEU A O 4
ATOM 7800 N N . VAL A 1 121 ? 8.285 -5.846 7.318 1.00 0.50 121 VAL A N 4
ATOM 7801 C CA . VAL A 1 121 ? 7.489 -4.720 7.783 1.00 0.47 121 VAL A CA 4
ATOM 7802 C C . VAL A 1 121 ? 6.053 -4.818 7.267 1.00 0.39 121 VAL A C 4
ATOM 7803 O O . VAL A 1 121 ? 5.764 -4.581 6.093 1.00 0.33 121 VAL A O 4
ATOM 7816 N N . LEU A 1 122 ? 5.164 -5.229 8.153 1.00 0.41 122 LEU A N 4
ATOM 7817 C CA . LEU A 1 122 ? 3.752 -5.336 7.826 1.00 0.39 122 LEU A CA 4
ATOM 7818 C C . LEU A 1 122 ? 2.973 -4.241 8.538 1.00 0.42 122 LEU A C 4
ATOM 7819 O O . LEU A 1 122 ? 2.807 -4.280 9.758 1.00 0.73 122 LEU A O 4
ATOM 7835 N N . LEU A 1 123 ? 2.512 -3.258 7.782 1.00 0.24 123 LEU A N 4
ATOM 7836 C CA . LEU A 1 123 ? 1.795 -2.131 8.357 1.00 0.24 123 LEU A CA 4
ATOM 7837 C C . LEU A 1 123 ? 0.290 -2.368 8.316 1.00 0.24 123 LEU A C 4
ATOM 7838 O O . LEU A 1 123 ? -0.324 -2.381 7.244 1.00 0.25 123 LEU A O 4
ATOM 7854 N N . GLY A 1 124 ? -0.294 -2.568 9.486 1.00 0.27 124 GLY A N 4
ATOM 7855 C CA . GLY A 1 124 ? -1.724 -2.758 9.584 1.00 0.28 124 GLY A CA 4
ATOM 7856 C C . GLY A 1 124 ? -2.399 -1.621 10.317 1.00 0.30 124 GLY A C 4
ATOM 7857 O O . GLY A 1 124 ? -1.729 -0.785 10.925 1.00 0.34 124 GLY A O 4
ATOM 7861 N N . GLY A 1 125 ? -3.726 -1.588 10.262 1.00 0.31 125 GLY A N 4
ATOM 7862 C CA . GLY A 1 125 ? -4.479 -0.558 10.958 1.00 0.36 125 GLY A CA 4
ATOM 7863 C C . GLY A 1 125 ? -4.302 0.823 10.358 1.00 0.35 125 GLY A C 4
ATOM 7864 O O . GLY A 1 125 ? -4.519 1.825 11.033 1.00 0.40 125 GLY A O 4
ATOM 7868 N N . LEU A 1 126 ? -3.893 0.882 9.099 1.00 0.31 126 LEU A N 4
ATOM 7869 C CA . LEU A 1 126 ? -3.706 2.162 8.425 1.00 0.31 126 LEU A CA 4
ATOM 7870 C C . LEU A 1 126 ? -5.039 2.828 8.105 1.00 0.33 126 LEU A C 4
ATOM 7871 O O . LEU A 1 126 ? -6.043 2.159 7.839 1.00 0.35 126 LEU A O 4
ATOM 7887 N N . ASP A 1 127 ? -5.029 4.154 8.139 1.00 0.35 127 ASP A N 4
ATOM 7888 C CA . ASP A 1 127 ? -6.208 4.962 7.846 1.00 0.41 127 ASP A CA 4
ATOM 7889 C C . ASP A 1 127 ? -5.906 5.877 6.666 1.00 0.39 127 ASP A C 4
ATOM 7890 O O . ASP A 1 127 ? -4.740 6.102 6.335 1.00 0.45 127 ASP A O 4
ATOM 7899 N N . PHE A 1 128 ? -6.945 6.423 6.051 1.00 0.39 128 PHE A N 4
ATOM 7900 C CA . PHE A 1 128 ? -6.781 7.293 4.889 1.00 0.42 128 PHE A CA 4
ATOM 7901 C C . PHE A 1 128 ? -6.884 8.757 5.288 1.00 0.49 128 PHE A C 4
ATOM 7902 O O . PHE A 1 128 ? -7.204 9.619 4.467 1.00 0.61 128 PHE A O 4
ATOM 7919 N N . GLU A 1 129 ? -6.607 9.029 6.550 1.00 0.52 129 GLU A N 4
ATOM 7920 C CA . GLU A 1 129 ? -6.666 10.381 7.069 1.00 0.63 129 GLU A CA 4
ATOM 7921 C C . GLU A 1 129 ? -5.493 11.201 6.543 1.00 0.64 129 GLU A C 4
ATOM 7922 O O . GLU A 1 129 ? -4.340 10.986 6.928 1.00 0.80 129 GLU A O 4
ATOM 7934 N N . ALA A 1 130 ? -5.792 12.124 5.646 1.00 0.73 130 ALA A N 4
ATOM 7935 C CA . ALA A 1 130 ? -4.772 12.939 5.013 1.00 0.92 130 ALA A CA 4
ATOM 7936 C C . ALA A 1 130 ? -5.182 14.402 5.020 1.00 1.47 130 ALA A C 4
ATOM 7937 O O . ALA A 1 130 ? -4.612 15.177 5.811 1.00 1.77 130 ALA A O 4
ATOM 7945 N N . GLY A 1 1 ? -28.009 -15.222 7.160 1.00 9.84 1 GLY A N 5
ATOM 7946 C CA . GLY A 1 1 ? -26.967 -15.435 6.130 1.00 9.33 1 GLY A CA 5
ATOM 7947 C C . GLY A 1 1 ? -25.816 -16.262 6.659 1.00 8.55 1 GLY A C 5
ATOM 7948 O O . GLY A 1 1 ? -25.715 -16.487 7.864 1.00 8.34 1 GLY A O 5
ATOM 7954 N N . ALA A 1 2 ? -24.949 -16.712 5.763 1.00 8.39 2 ALA A N 5
ATOM 7955 C CA . ALA A 1 2 ? -23.808 -17.528 6.151 1.00 7.95 2 ALA A CA 5
ATOM 7956 C C . ALA A 1 2 ? -22.581 -16.661 6.405 1.00 7.24 2 ALA A C 5
ATOM 7957 O O . ALA A 1 2 ? -21.843 -16.875 7.370 1.00 7.25 2 ALA A O 5
ATOM 7964 N N . MET A 1 3 ? -22.373 -15.674 5.549 1.00 6.97 3 MET A N 5
ATOM 7965 C CA . MET A 1 3 ? -21.211 -14.806 5.660 1.00 6.66 3 MET A CA 5
ATOM 7966 C C . MET A 1 3 ? -21.629 -13.397 6.071 1.00 5.89 3 MET A C 5
ATOM 7967 O O . MET A 1 3 ? -21.612 -13.062 7.257 1.00 5.94 3 MET A O 5
ATOM 7981 N N . GLY A 1 4 ? -22.024 -12.580 5.102 1.00 5.55 4 GLY A N 5
ATOM 7982 C CA . GLY A 1 4 ? -22.458 -11.229 5.403 1.00 5.17 4 GLY A CA 5
ATOM 7983 C C . GLY A 1 4 ? -21.310 -10.317 5.786 1.00 4.35 4 GLY A C 5
ATOM 7984 O O . GLY A 1 4 ? -21.397 -9.569 6.762 1.00 4.64 4 GLY A O 5
ATOM 7988 N N . MET A 1 5 ? -20.230 -10.382 5.022 1.00 3.80 5 MET A N 5
ATOM 7989 C CA . MET A 1 5 ? -19.065 -9.544 5.272 1.00 3.46 5 MET A CA 5
ATOM 7990 C C . MET A 1 5 ? -18.895 -8.527 4.150 1.00 2.69 5 MET A C 5
ATOM 7991 O O . MET A 1 5 ? -17.815 -7.962 3.958 1.00 3.15 5 MET A O 5
ATOM 8005 N N . SER A 1 6 ? -19.985 -8.304 3.418 1.00 2.04 6 SER A N 5
ATOM 8006 C CA . SER A 1 6 ? -20.000 -7.395 2.279 1.00 1.62 6 SER A CA 5
ATOM 8007 C C . SER A 1 6 ? -18.973 -7.816 1.226 1.00 1.22 6 SER A C 5
ATOM 8008 O O . SER A 1 6 ? -17.957 -7.146 1.031 1.00 1.33 6 SER A O 5
ATOM 8016 N N . PRO A 1 7 ? -19.235 -8.930 0.514 1.00 1.00 7 PRO A N 5
ATOM 8017 C CA . PRO A 1 7 ? -18.322 -9.444 -0.511 1.00 0.92 7 PRO A CA 5
ATOM 8018 C C . PRO A 1 7 ? -18.155 -8.460 -1.661 1.00 0.83 7 PRO A C 5
ATOM 8019 O O . PRO A 1 7 ? -17.157 -8.485 -2.379 1.00 0.81 7 PRO A O 5
ATOM 8030 N N . ASP A 1 8 ? -19.136 -7.581 -1.807 1.00 0.81 8 ASP A N 5
ATOM 8031 C CA . ASP A 1 8 ? -19.110 -6.571 -2.855 1.00 0.80 8 ASP A CA 5
ATOM 8032 C C . ASP A 1 8 ? -18.066 -5.512 -2.535 1.00 0.67 8 ASP A C 5
ATOM 8033 O O . ASP A 1 8 ? -17.350 -5.047 -3.416 1.00 0.67 8 ASP A O 5
ATOM 8042 N N . THR A 1 9 ? -17.976 -5.154 -1.261 1.00 0.62 9 THR A N 5
ATOM 8043 C CA . THR A 1 9 ? -17.008 -4.172 -0.803 1.00 0.58 9 THR A CA 5
ATOM 8044 C C . THR A 1 9 ? -15.582 -4.668 -1.040 1.00 0.49 9 THR A C 5
ATOM 8045 O O . THR A 1 9 ? -14.756 -3.964 -1.622 1.00 0.46 9 THR A O 5
ATOM 8056 N N . ALA A 1 10 ? -15.315 -5.893 -0.600 1.00 0.51 10 ALA A N 5
ATOM 8057 C CA . ALA A 1 10 ? -13.994 -6.491 -0.735 1.00 0.50 10 ALA A CA 5
ATOM 8058 C C . ALA A 1 10 ? -13.598 -6.643 -2.201 1.00 0.48 10 ALA A C 5
ATOM 8059 O O . ALA A 1 10 ? -12.481 -6.305 -2.592 1.00 0.45 10 ALA A O 5
ATOM 8066 N N . ARG A 1 11 ? -14.529 -7.130 -3.011 1.00 0.54 11 ARG A N 5
ATOM 8067 C CA . ARG A 1 11 ? -14.256 -7.402 -4.419 1.00 0.59 11 ARG A CA 5
ATOM 8068 C C . ARG A 1 11 ? -14.025 -6.111 -5.200 1.00 0.52 11 ARG A C 5
ATOM 8069 O O . ARG A 1 11 ? -13.103 -6.020 -6.014 1.00 0.52 11 ARG A O 5
ATOM 8090 N N . ARG A 1 12 ? -14.860 -5.112 -4.942 1.00 0.51 12 ARG A N 5
ATOM 8091 C CA . ARG A 1 12 ? -14.772 -3.836 -5.640 1.00 0.51 12 ARG A CA 5
ATOM 8092 C C . ARG A 1 12 ? -13.475 -3.108 -5.310 1.00 0.42 12 ARG A C 5
ATOM 8093 O O . ARG A 1 12 ? -12.874 -2.476 -6.178 1.00 0.41 12 ARG A O 5
ATOM 8114 N N . PHE A 1 13 ? -13.032 -3.211 -4.064 1.00 0.40 13 PHE A N 5
ATOM 8115 C CA . PHE A 1 13 ? -11.775 -2.592 -3.659 1.00 0.37 13 PHE A CA 5
ATOM 8116 C C . PHE A 1 13 ? -10.606 -3.257 -4.376 1.00 0.33 13 PHE A C 5
ATOM 8117 O O . PHE A 1 13 ? -9.699 -2.583 -4.867 1.00 0.33 13 PHE A O 5
ATOM 8134 N N . ASP A 1 14 ? -10.659 -4.579 -4.458 1.00 0.35 14 ASP A N 5
ATOM 8135 C CA . ASP A 1 14 ? -9.595 -5.365 -5.077 1.00 0.37 14 ASP A CA 5
ATOM 8136 C C . ASP A 1 14 ? -9.468 -5.068 -6.569 1.00 0.34 14 ASP A C 5
ATOM 8137 O O . ASP A 1 14 ? -8.367 -5.047 -7.118 1.00 0.37 14 ASP A O 5
ATOM 8146 N N . THR A 1 15 ? -10.591 -4.816 -7.219 1.00 0.33 15 THR A N 5
ATOM 8147 C CA . THR A 1 15 ? -10.599 -4.632 -8.660 1.00 0.34 15 THR A CA 5
ATOM 8148 C C . THR A 1 15 ? -10.445 -3.165 -9.074 1.00 0.33 15 THR A C 5
ATOM 8149 O O . THR A 1 15 ? -9.697 -2.856 -10.000 1.00 0.37 15 THR A O 5
ATOM 8160 N N . GLU A 1 16 ? -11.139 -2.265 -8.390 1.00 0.33 16 GLU A N 5
ATOM 8161 C CA . GLU A 1 16 ? -11.154 -0.859 -8.789 1.00 0.39 16 GLU A CA 5
ATOM 8162 C C . GLU A 1 16 ? -10.046 -0.048 -8.108 1.00 0.37 16 GLU A C 5
ATOM 8163 O O . GLU A 1 16 ? -9.373 0.758 -8.752 1.00 0.46 16 GLU A O 5
ATOM 8175 N N . PHE A 1 17 ? -9.848 -0.263 -6.817 1.00 0.31 17 PHE A N 5
ATOM 8176 C CA . PHE A 1 17 ? -8.973 0.611 -6.038 1.00 0.32 17 PHE A CA 5
ATOM 8177 C C . PHE A 1 17 ? -7.553 0.060 -5.906 1.00 0.30 17 PHE A C 5
ATOM 8178 O O . PHE A 1 17 ? -6.589 0.777 -6.165 1.00 0.33 17 PHE A O 5
ATOM 8195 N N . ALA A 1 18 ? -7.427 -1.205 -5.517 1.00 0.29 18 ALA A N 5
ATOM 8196 C CA . ALA A 1 18 ? -6.120 -1.798 -5.222 1.00 0.30 18 ALA A CA 5
ATOM 8197 C C . ALA A 1 18 ? -5.105 -1.634 -6.368 1.00 0.29 18 ALA A C 5
ATOM 8198 O O . ALA A 1 18 ? -3.979 -1.201 -6.119 1.00 0.30 18 ALA A O 5
ATOM 8205 N N . PRO A 1 19 ? -5.463 -1.958 -7.636 1.00 0.30 19 PRO A N 5
ATOM 8206 C CA . PRO A 1 19 ? -4.538 -1.796 -8.766 1.00 0.32 19 PRO A CA 5
ATOM 8207 C C . PRO A 1 19 ? -4.123 -0.342 -8.970 1.00 0.31 19 PRO A C 5
ATOM 8208 O O . PRO A 1 19 ? -3.009 -0.057 -9.418 1.00 0.32 19 PRO A O 5
ATOM 8219 N N . ARG A 1 20 ? -5.020 0.574 -8.619 1.00 0.32 20 ARG A N 5
ATOM 8220 C CA . ARG A 1 20 ? -4.760 1.998 -8.775 1.00 0.35 20 ARG A CA 5
ATOM 8221 C C . ARG A 1 20 ? -3.792 2.475 -7.699 1.00 0.30 20 ARG A C 5
ATOM 8222 O O . ARG A 1 20 ? -2.890 3.263 -7.973 1.00 0.31 20 ARG A O 5
ATOM 8243 N N . ILE A 1 21 ? -3.977 1.975 -6.482 1.00 0.28 21 ILE A N 5
ATOM 8244 C CA . ILE A 1 21 ? -3.093 2.306 -5.372 1.00 0.28 21 ILE A CA 5
ATOM 8245 C C . ILE A 1 21 ? -1.674 1.849 -5.682 1.00 0.24 21 ILE A C 5
ATOM 8246 O O . ILE A 1 21 ? -0.719 2.615 -5.555 1.00 0.25 21 ILE A O 5
ATOM 8262 N N . ALA A 1 22 ? -1.557 0.601 -6.119 1.00 0.23 22 ALA A N 5
ATOM 8263 C CA . ALA A 1 22 ? -0.266 0.011 -6.443 1.00 0.23 22 ALA A CA 5
ATOM 8264 C C . ALA A 1 22 ? 0.426 0.771 -7.568 1.00 0.24 22 ALA A C 5
ATOM 8265 O O . ALA A 1 22 ? 1.649 0.908 -7.575 1.00 0.28 22 ALA A O 5
ATOM 8272 N N . ARG A 1 23 ? -0.364 1.260 -8.513 1.00 0.27 23 ARG A N 5
ATOM 8273 C CA . ARG A 1 23 ? 0.164 1.999 -9.652 1.00 0.34 23 ARG A CA 5
ATOM 8274 C C . ARG A 1 23 ? 0.672 3.377 -9.236 1.00 0.30 23 ARG A C 5
ATOM 8275 O O . ARG A 1 23 ? 1.745 3.804 -9.668 1.00 0.31 23 ARG A O 5
ATOM 8296 N N . ALA A 1 24 ? -0.097 4.060 -8.398 1.00 0.29 24 ALA A N 5
ATOM 8297 C CA . ALA A 1 24 ? 0.269 5.392 -7.935 1.00 0.31 24 ALA A CA 5
ATOM 8298 C C . ALA A 1 24 ? 1.549 5.337 -7.112 1.00 0.29 24 ALA A C 5
ATOM 8299 O O . ALA A 1 24 ? 2.447 6.165 -7.271 1.00 0.31 24 ALA A O 5
ATOM 8306 N N . ILE A 1 25 ? 1.620 4.351 -6.231 1.00 0.27 25 ILE A N 5
ATOM 8307 C CA . ILE A 1 25 ? 2.799 4.139 -5.408 1.00 0.30 25 ILE A CA 5
ATOM 8308 C C . ILE A 1 25 ? 4.011 3.789 -6.271 1.00 0.30 25 ILE A C 5
ATOM 8309 O O . ILE A 1 25 ? 5.106 4.313 -6.062 1.00 0.33 25 ILE A O 5
ATOM 8325 N N . ALA A 1 26 ? 3.801 2.922 -7.257 1.00 0.31 26 ALA A N 5
ATOM 8326 C CA . ALA A 1 26 ? 4.879 2.488 -8.141 1.00 0.36 26 ALA A CA 5
ATOM 8327 C C . ALA A 1 26 ? 5.479 3.668 -8.897 1.00 0.38 26 ALA A C 5
ATOM 8328 O O . ALA A 1 26 ? 6.696 3.751 -9.072 1.00 0.40 26 ALA A O 5
ATOM 8335 N N . ASP A 1 27 ? 4.622 4.582 -9.334 1.00 0.40 27 ASP A N 5
ATOM 8336 C CA . ASP A 1 27 ? 5.068 5.766 -10.062 1.00 0.47 27 ASP A CA 5
ATOM 8337 C C . ASP A 1 27 ? 5.797 6.723 -9.131 1.00 0.45 27 ASP A C 5
ATOM 8338 O O . ASP A 1 27 ? 6.779 7.355 -9.519 1.00 0.48 27 ASP A O 5
ATOM 8347 N N . LEU A 1 28 ? 5.330 6.798 -7.894 1.00 0.42 28 LEU A N 5
ATOM 8348 C CA . LEU A 1 28 ? 5.927 7.678 -6.903 1.00 0.46 28 LEU A CA 5
ATOM 8349 C C . LEU A 1 28 ? 7.336 7.205 -6.567 1.00 0.44 28 LEU A C 5
ATOM 8350 O O . LEU A 1 28 ? 8.241 8.008 -6.346 1.00 0.49 28 LEU A O 5
ATOM 8366 N N . LEU A 1 29 ? 7.513 5.892 -6.558 1.00 0.40 29 LEU A N 5
ATOM 8367 C CA . LEU A 1 29 ? 8.803 5.290 -6.259 1.00 0.41 29 LEU A CA 5
ATOM 8368 C C . LEU A 1 29 ? 9.655 5.165 -7.519 1.00 0.44 29 LEU A C 5
ATOM 8369 O O . LEU A 1 29 ? 10.666 4.464 -7.523 1.00 0.48 29 LEU A O 5
ATOM 8385 N N . ASN A 1 30 ? 9.221 5.830 -8.593 1.00 0.45 30 ASN A N 5
ATOM 8386 C CA . ASN A 1 30 ? 9.952 5.844 -9.864 1.00 0.51 30 ASN A CA 5
ATOM 8387 C C . ASN A 1 30 ? 10.187 4.430 -10.385 1.00 0.49 30 ASN A C 5
ATOM 8388 O O . ASN A 1 30 ? 11.184 4.163 -11.059 1.00 0.55 30 ASN A O 5
ATOM 8399 N N . HIS A 1 31 ? 9.261 3.531 -10.058 1.00 0.46 31 HIS A N 5
ATOM 8400 C CA . HIS A 1 31 ? 9.320 2.131 -10.492 1.00 0.50 31 HIS A CA 5
ATOM 8401 C C . HIS A 1 31 ? 10.574 1.421 -9.975 1.00 0.55 31 HIS A C 5
ATOM 8402 O O . HIS A 1 31 ? 10.983 0.397 -10.523 1.00 0.67 31 HIS A O 5
ATOM 8417 N N . ARG A 1 32 ? 11.180 1.954 -8.917 1.00 0.53 32 ARG A N 5
ATOM 8418 C CA . ARG A 1 32 ? 12.350 1.322 -8.312 1.00 0.61 32 ARG A CA 5
ATOM 8419 C C . ARG A 1 32 ? 11.924 0.152 -7.441 1.00 0.56 32 ARG A C 5
ATOM 8420 O O . ARG A 1 32 ? 12.714 -0.750 -7.155 1.00 0.66 32 ARG A O 5
ATOM 8441 N N . ALA A 1 33 ? 10.673 0.180 -7.020 1.00 0.48 33 ALA A N 5
ATOM 8442 C CA . ALA A 1 33 ? 10.097 -0.906 -6.257 1.00 0.45 33 ALA A CA 5
ATOM 8443 C C . ALA A 1 33 ? 8.965 -1.541 -7.046 1.00 0.43 33 ALA A C 5
ATOM 8444 O O . ALA A 1 33 ? 8.262 -0.862 -7.798 1.00 0.49 33 ALA A O 5
ATOM 8451 N N . HIS A 1 34 ? 8.802 -2.837 -6.881 1.00 0.39 34 HIS A N 5
ATOM 8452 C CA . HIS A 1 34 ? 7.778 -3.579 -7.594 1.00 0.41 34 HIS A CA 5
ATOM 8453 C C . HIS A 1 34 ? 6.608 -3.857 -6.663 1.00 0.36 34 HIS A C 5
ATOM 8454 O O . HIS A 1 34 ? 6.792 -4.369 -5.562 1.00 0.34 34 HIS A O 5
ATOM 8469 N N . THR A 1 35 ? 5.411 -3.526 -7.107 1.00 0.38 35 THR A N 5
ATOM 8470 C CA . THR A 1 35 ? 4.230 -3.709 -6.290 1.00 0.36 35 THR A CA 5
ATOM 8471 C C . THR A 1 35 ? 3.340 -4.804 -6.863 1.00 0.39 35 THR A C 5
ATOM 8472 O O . THR A 1 35 ? 3.269 -4.987 -8.079 1.00 0.45 35 THR A O 5
ATOM 8483 N N . ASP A 1 36 ? 2.683 -5.545 -5.986 1.00 0.38 36 ASP A N 5
ATOM 8484 C CA . ASP A 1 36 ? 1.775 -6.603 -6.410 1.00 0.44 36 ASP A CA 5
ATOM 8485 C C . ASP A 1 36 ? 0.472 -6.496 -5.647 1.00 0.39 36 ASP A C 5
ATOM 8486 O O . ASP A 1 36 ? 0.457 -6.085 -4.484 1.00 0.47 36 ASP A O 5
ATOM 8495 N N . VAL A 1 37 ? -0.614 -6.884 -6.291 1.00 0.37 37 VAL A N 5
ATOM 8496 C CA . VAL A 1 37 ? -1.926 -6.795 -5.681 1.00 0.37 37 VAL A CA 5
ATOM 8497 C C . VAL A 1 37 ? -2.352 -8.153 -5.139 1.00 0.36 37 VAL A C 5
ATOM 8498 O O . VAL A 1 37 ? -2.515 -9.115 -5.891 1.00 0.48 37 VAL A O 5
ATOM 8511 N N . VAL A 1 38 ? -2.492 -8.232 -3.827 1.00 0.34 38 VAL A N 5
ATOM 8512 C CA . VAL A 1 38 ? -3.017 -9.421 -3.182 1.00 0.36 38 VAL A CA 5
ATOM 8513 C C . VAL A 1 38 ? -4.504 -9.223 -2.939 1.00 0.42 38 VAL A C 5
ATOM 8514 O O . VAL A 1 38 ? -4.897 -8.519 -2.014 1.00 0.46 38 VAL A O 5
ATOM 8527 N N . GLY A 1 39 ? -5.323 -9.825 -3.781 1.00 0.58 39 GLY A N 5
ATOM 8528 C CA . GLY A 1 39 ? -6.736 -9.527 -3.755 1.00 0.74 39 GLY A CA 5
ATOM 8529 C C . GLY A 1 39 ? -7.561 -10.566 -3.037 1.00 0.69 39 GLY A C 5
ATOM 8530 O O . GLY A 1 39 ? -7.054 -11.617 -2.639 1.00 0.84 39 GLY A O 5
ATOM 8534 N N . TYR A 1 40 ? -8.838 -10.260 -2.869 1.00 0.73 40 TYR A N 5
ATOM 8535 C CA . TYR A 1 40 ? -9.775 -11.171 -2.238 1.00 0.82 40 TYR A CA 5
ATOM 8536 C C . TYR A 1 40 ? -10.144 -12.295 -3.198 1.00 1.19 40 TYR A C 5
ATOM 8537 O O . TYR A 1 40 ? -10.540 -12.041 -4.340 1.00 1.44 40 TYR A O 5
ATOM 8555 N N . GLY A 1 41 ? -9.992 -13.526 -2.741 1.00 1.45 41 GLY A N 5
ATOM 8556 C CA . GLY A 1 41 ? -10.352 -14.669 -3.550 1.00 1.91 41 GLY A CA 5
ATOM 8557 C C . GLY A 1 41 ? -11.485 -15.458 -2.935 1.00 2.10 41 GLY A C 5
ATOM 8558 O O . GLY A 1 41 ? -12.606 -14.962 -2.826 1.00 2.74 41 GLY A O 5
ATOM 8562 N N . GLY A 1 42 ? -11.194 -16.679 -2.514 1.00 2.18 42 GLY A N 5
ATOM 8563 C CA . GLY A 1 42 ? -12.210 -17.518 -1.922 1.00 2.55 42 GLY A CA 5
ATOM 8564 C C . GLY A 1 42 ? -12.274 -17.371 -0.416 1.00 2.43 42 GLY A C 5
ATOM 8565 O O . GLY A 1 42 ? -13.261 -16.871 0.124 1.00 2.95 42 GLY A O 5
ATOM 8569 N N . HIS A 1 43 ? -11.223 -17.806 0.271 1.00 2.38 43 HIS A N 5
ATOM 8570 C CA . HIS A 1 43 ? -11.195 -17.773 1.732 1.00 2.64 43 HIS A CA 5
ATOM 8571 C C . HIS A 1 43 ? -9.796 -17.474 2.243 1.00 2.45 43 HIS A C 5
ATOM 8572 O O . HIS A 1 43 ? -8.807 -17.916 1.655 1.00 2.82 43 HIS A O 5
ATOM 8587 N N . GLY A 1 44 ? -9.729 -16.717 3.333 1.00 2.45 44 GLY A N 5
ATOM 8588 C CA . GLY A 1 44 ? -8.465 -16.454 4.001 1.00 2.61 44 GLY A CA 5
ATOM 8589 C C . GLY A 1 44 ? -7.462 -15.738 3.121 1.00 2.52 44 GLY A C 5
ATOM 8590 O O . GLY A 1 44 ? -6.264 -16.023 3.175 1.00 3.24 44 GLY A O 5
ATOM 8594 N N . HIS A 1 45 ? -7.938 -14.804 2.314 1.00 2.13 45 HIS A N 5
ATOM 8595 C CA . HIS A 1 45 ? -7.067 -14.072 1.407 1.00 2.41 45 HIS A CA 5
ATOM 8596 C C . HIS A 1 45 ? -7.408 -12.583 1.435 1.00 1.96 45 HIS A C 5
ATOM 8597 O O . HIS A 1 45 ? -8.051 -12.069 0.518 1.00 1.99 45 HIS A O 5
ATOM 8612 N N . PRO A 1 46 ? -6.989 -11.877 2.500 1.00 1.70 46 PRO A N 5
ATOM 8613 C CA . PRO A 1 46 ? -7.266 -10.444 2.670 1.00 1.42 46 PRO A CA 5
ATOM 8614 C C . PRO A 1 46 ? -6.584 -9.599 1.599 1.00 1.09 46 PRO A C 5
ATOM 8615 O O . PRO A 1 46 ? -5.484 -9.925 1.143 1.00 1.09 46 PRO A O 5
ATOM 8626 N N . THR A 1 47 ? -7.237 -8.514 1.207 1.00 0.89 47 THR A N 5
ATOM 8627 C CA . THR A 1 47 ? -6.717 -7.644 0.167 1.00 0.62 47 THR A CA 5
ATOM 8628 C C . THR A 1 47 ? -5.683 -6.669 0.731 1.00 0.51 47 THR A C 5
ATOM 8629 O O . THR A 1 47 ? -5.928 -6.004 1.740 1.00 0.59 47 THR A O 5
ATOM 8640 N N . GLN A 1 48 ? -4.532 -6.598 0.073 1.00 0.40 48 GLN A N 5
ATOM 8641 C CA . GLN A 1 48 ? -3.437 -5.743 0.503 1.00 0.36 48 GLN A CA 5
ATOM 8642 C C . GLN A 1 48 ? -2.442 -5.579 -0.637 1.00 0.33 48 GLN A C 5
ATOM 8643 O O . GLN A 1 48 ? -2.421 -6.388 -1.567 1.00 0.40 48 GLN A O 5
ATOM 8657 N N . VAL A 1 49 ? -1.626 -4.541 -0.579 1.00 0.29 49 VAL A N 5
ATOM 8658 C CA . VAL A 1 49 ? -0.625 -4.326 -1.608 1.00 0.29 49 VAL A CA 5
ATOM 8659 C C . VAL A 1 49 ? 0.775 -4.469 -1.025 1.00 0.28 49 VAL A C 5
ATOM 8660 O O . VAL A 1 49 ? 1.120 -3.837 -0.022 1.00 0.30 49 VAL A O 5
ATOM 8673 N N . ARG A 1 50 ? 1.564 -5.342 -1.632 1.00 0.31 50 ARG A N 5
ATOM 8674 C CA . ARG A 1 50 ? 2.928 -5.561 -1.184 1.00 0.30 50 ARG A CA 5
ATOM 8675 C C . ARG A 1 50 ? 3.899 -4.754 -2.033 1.00 0.27 50 ARG A C 5
ATOM 8676 O O . ARG A 1 50 ? 3.811 -4.745 -3.264 1.00 0.30 50 ARG A O 5
ATOM 8697 N N . ILE A 1 51 ? 4.799 -4.054 -1.369 1.00 0.24 51 ILE A N 5
ATOM 8698 C CA . ILE A 1 51 ? 5.824 -3.289 -2.049 1.00 0.23 51 ILE A CA 5
ATOM 8699 C C . ILE A 1 51 ? 7.179 -3.917 -1.773 1.00 0.24 51 ILE A C 5
ATOM 8700 O O . ILE A 1 51 ? 7.640 -3.950 -0.630 1.00 0.27 51 ILE A O 5
ATOM 8716 N N . VAL A 1 52 ? 7.798 -4.436 -2.815 1.00 0.24 52 VAL A N 5
ATOM 8717 C CA . VAL A 1 52 ? 9.049 -5.158 -2.678 1.00 0.30 52 VAL A CA 5
ATOM 8718 C C . VAL A 1 52 ? 10.131 -4.518 -3.536 1.00 0.34 52 VAL A C 5
ATOM 8719 O O . VAL A 1 52 ? 9.859 -4.028 -4.633 1.00 0.33 52 VAL A O 5
ATOM 8732 N N . ALA A 1 53 ? 11.352 -4.520 -3.030 1.00 0.42 53 ALA A N 5
ATOM 8733 C CA . ALA A 1 53 ? 12.488 -4.005 -3.771 1.00 0.53 53 ALA A CA 5
ATOM 8734 C C . ALA A 1 53 ? 13.448 -5.146 -4.092 1.00 0.73 53 ALA A C 5
ATOM 8735 O O . ALA A 1 53 ? 14.275 -5.525 -3.258 1.00 0.93 53 ALA A O 5
ATOM 8742 N N . PRO A 1 54 ? 13.322 -5.735 -5.288 1.00 0.85 54 PRO A N 5
ATOM 8743 C CA . PRO A 1 54 ? 14.149 -6.865 -5.694 1.00 1.12 54 PRO A CA 5
ATOM 8744 C C . PRO A 1 54 ? 15.515 -6.430 -6.216 1.00 1.33 54 PRO A C 5
ATOM 8745 O O . PRO A 1 54 ? 15.704 -5.275 -6.609 1.00 1.67 54 PRO A O 5
ATOM 8756 N N . HIS A 1 55 ? 16.458 -7.373 -6.209 1.00 1.70 55 HIS A N 5
ATOM 8757 C CA . HIS A 1 55 ? 17.812 -7.156 -6.727 1.00 2.07 55 HIS A CA 5
ATOM 8758 C C . HIS A 1 55 ? 18.580 -6.179 -5.843 1.00 2.00 55 HIS A C 5
ATOM 8759 O O . HIS A 1 55 ? 19.527 -5.532 -6.292 1.00 2.68 55 HIS A O 5
ATOM 8774 N N . ALA A 1 56 ? 18.176 -6.091 -4.585 1.00 2.11 56 ALA A N 5
ATOM 8775 C CA . ALA A 1 56 ? 18.827 -5.205 -3.637 1.00 2.93 56 ALA A CA 5
ATOM 8776 C C . ALA A 1 56 ? 20.138 -5.815 -3.164 1.00 3.03 56 ALA A C 5
ATOM 8777 O O . ALA A 1 56 ? 20.163 -6.943 -2.654 1.00 3.40 56 ALA A O 5
ATOM 8784 N N . GLU A 1 57 ? 21.227 -5.084 -3.347 1.00 3.26 57 GLU A N 5
ATOM 8785 C CA . GLU A 1 57 ? 22.540 -5.578 -2.978 1.00 3.76 57 GLU A CA 5
ATOM 8786 C C . GLU A 1 57 ? 22.662 -5.622 -1.457 1.00 3.61 57 GLU A C 5
ATOM 8787 O O . GLU A 1 57 ? 22.465 -4.614 -0.779 1.00 3.99 57 GLU A O 5
ATOM 8799 N N . HIS A 1 58 ? 22.969 -6.795 -0.929 1.00 3.56 58 HIS A N 5
ATOM 8800 C CA . HIS A 1 58 ? 23.021 -6.994 0.513 1.00 3.76 58 HIS A CA 5
ATOM 8801 C C . HIS A 1 58 ? 24.385 -7.527 0.940 1.00 3.57 58 HIS A C 5
ATOM 8802 O O . HIS A 1 58 ? 24.482 -8.437 1.765 1.00 4.09 58 HIS A O 5
ATOM 8817 N N . VAL A 1 59 ? 25.437 -6.949 0.370 1.00 3.30 59 VAL A N 5
ATOM 8818 C CA . VAL A 1 59 ? 26.800 -7.344 0.704 1.00 3.48 59 VAL A CA 5
ATOM 8819 C C . VAL A 1 59 ? 27.259 -6.657 1.987 1.00 2.89 59 VAL A C 5
ATOM 8820 O O . VAL A 1 59 ? 27.746 -7.307 2.914 1.00 3.24 59 VAL A O 5
ATOM 8833 N N . ARG A 1 60 ? 27.082 -5.347 2.040 1.00 2.60 60 ARG A N 5
ATOM 8834 C CA . ARG A 1 60 ? 27.516 -4.562 3.184 1.00 2.50 60 ARG A CA 5
ATOM 8835 C C . ARG A 1 60 ? 26.497 -3.470 3.485 1.00 2.31 60 ARG A C 5
ATOM 8836 O O . ARG A 1 60 ? 25.753 -3.044 2.597 1.00 2.94 60 ARG A O 5
ATOM 8857 N N . GLY A 1 61 ? 26.455 -3.035 4.736 1.00 1.94 61 GLY A N 5
ATOM 8858 C CA . GLY A 1 61 ? 25.490 -2.036 5.141 1.00 1.93 61 GLY A CA 5
ATOM 8859 C C . GLY A 1 61 ? 24.274 -2.680 5.765 1.00 1.61 61 GLY A C 5
ATOM 8860 O O . GLY A 1 61 ? 24.372 -3.301 6.824 1.00 1.76 61 GLY A O 5
ATOM 8864 N N . TYR A 1 62 ? 23.127 -2.544 5.124 1.00 1.30 62 TYR A N 5
ATOM 8865 C CA . TYR A 1 62 ? 21.936 -3.235 5.578 1.00 1.07 62 TYR A CA 5
ATOM 8866 C C . TYR A 1 62 ? 21.660 -4.412 4.652 1.00 0.90 62 TYR A C 5
ATOM 8867 O O . TYR A 1 62 ? 21.512 -4.239 3.443 1.00 0.91 62 TYR A O 5
ATOM 8885 N N . ALA A 1 63 ? 21.590 -5.605 5.221 1.00 0.92 63 ALA A N 5
ATOM 8886 C CA . ALA A 1 63 ? 21.417 -6.815 4.432 1.00 0.91 63 ALA A CA 5
ATOM 8887 C C . ALA A 1 63 ? 19.957 -7.242 4.392 1.00 0.78 63 ALA A C 5
ATOM 8888 O O . ALA A 1 63 ? 19.643 -8.395 4.100 1.00 0.94 63 ALA A O 5
ATOM 8895 N N . HIS A 1 64 ? 19.071 -6.304 4.676 1.00 0.60 64 HIS A N 5
ATOM 8896 C CA . HIS A 1 64 ? 17.645 -6.591 4.712 1.00 0.51 64 HIS A CA 5
ATOM 8897 C C . HIS A 1 64 ? 16.959 -5.996 3.493 1.00 0.47 64 HIS A C 5
ATOM 8898 O O . HIS A 1 64 ? 16.879 -4.774 3.356 1.00 0.48 64 HIS A O 5
ATOM 8913 N N . PRO A 1 65 ? 16.483 -6.855 2.579 1.00 0.58 65 PRO A N 5
ATOM 8914 C CA . PRO A 1 65 ? 15.737 -6.419 1.397 1.00 0.64 65 PRO A CA 5
ATOM 8915 C C . PRO A 1 65 ? 14.448 -5.703 1.785 1.00 0.53 65 PRO A C 5
ATOM 8916 O O . PRO A 1 65 ? 13.729 -6.148 2.681 1.00 0.54 65 PRO A O 5
ATOM 8927 N N . LEU A 1 66 ? 14.163 -4.596 1.119 1.00 0.50 66 LEU A N 5
ATOM 8928 C CA . LEU A 1 66 ? 12.996 -3.792 1.446 1.00 0.44 66 LEU A CA 5
ATOM 8929 C C . LEU A 1 66 ? 11.716 -4.540 1.093 1.00 0.35 66 LEU A C 5
ATOM 8930 O O . LEU A 1 66 ? 11.496 -4.903 -0.065 1.00 0.37 66 LEU A O 5
ATOM 8946 N N . ASN A 1 67 ? 10.895 -4.786 2.100 1.00 0.32 67 ASN A N 5
ATOM 8947 C CA . ASN A 1 67 ? 9.590 -5.398 1.904 1.00 0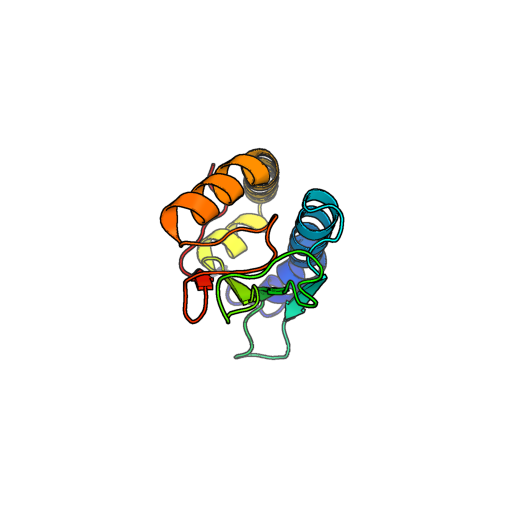.31 67 ASN A CA 5
ATOM 8948 C C . ASN A 1 67 ? 8.578 -4.698 2.794 1.00 0.30 67 ASN A C 5
ATOM 8949 O O . ASN A 1 67 ? 8.867 -4.418 3.961 1.00 0.40 67 ASN A O 5
ATOM 8960 N N . LEU A 1 68 ? 7.389 -4.448 2.270 1.00 0.26 68 LEU A N 5
ATOM 8961 C CA . LEU A 1 68 ? 6.413 -3.625 2.960 1.00 0.24 68 LEU A CA 5
ATOM 8962 C C . LEU A 1 68 ? 5.011 -4.131 2.652 1.00 0.23 68 LEU A C 5
ATOM 8963 O O . LEU A 1 68 ? 4.661 -4.344 1.493 1.00 0.25 68 LEU A O 5
ATOM 8979 N N . ALA A 1 69 ? 4.226 -4.343 3.691 1.00 0.24 69 ALA A N 5
ATOM 8980 C CA . ALA A 1 69 ? 2.850 -4.776 3.520 1.00 0.25 69 ALA A CA 5
ATOM 8981 C C . ALA A 1 69 ? 1.885 -3.704 3.998 1.00 0.24 69 ALA A C 5
ATOM 8982 O O . ALA A 1 69 ? 1.775 -3.443 5.194 1.00 0.28 69 ALA A O 5
ATOM 8989 N N . LEU A 1 70 ? 1.205 -3.076 3.054 1.00 0.22 70 LEU A N 5
ATOM 8990 C CA . LEU A 1 70 ? 0.245 -2.032 3.369 1.00 0.22 70 LEU A CA 5
ATOM 8991 C C . LEU A 1 70 ? -1.155 -2.613 3.460 1.00 0.23 70 LEU A C 5
ATOM 8992 O O . LEU A 1 70 ? -1.683 -3.133 2.473 1.00 0.28 70 LEU A O 5
ATOM 9008 N N . THR A 1 71 ? -1.753 -2.536 4.638 1.00 0.21 71 THR A N 5
ATOM 9009 C CA . THR A 1 71 ? -3.124 -2.976 4.817 1.00 0.23 71 THR A CA 5
ATOM 9010 C C . THR A 1 71 ? -3.948 -1.834 5.400 1.00 0.22 71 THR A C 5
ATOM 9011 O O . THR A 1 71 ? -3.428 -1.014 6.159 1.00 0.21 71 THR A O 5
ATOM 9022 N N . TRP A 1 72 ? -5.227 -1.787 5.065 1.00 0.25 72 TRP A N 5
ATOM 9023 C CA . TRP A 1 72 ? -6.075 -0.685 5.488 1.00 0.27 72 TRP A CA 5
ATOM 9024 C C . TRP A 1 72 ? -7.304 -1.191 6.223 1.00 0.28 72 TRP A C 5
ATOM 9025 O O . TRP A 1 72 ? -7.782 -2.301 5.978 1.00 0.32 72 TRP A O 5
ATOM 9046 N N . ASN A 1 73 ? -7.789 -0.362 7.136 1.00 0.31 73 ASN A N 5
ATOM 9047 C CA . ASN A 1 73 ? -8.948 -0.679 7.956 1.00 0.35 73 ASN A CA 5
ATOM 9048 C C . ASN A 1 73 ? -10.183 -0.909 7.098 1.00 0.31 73 ASN A C 5
ATOM 9049 O O . ASN A 1 73 ? -10.433 -0.191 6.127 1.00 0.30 73 ASN A O 5
ATOM 9060 N N . THR A 1 74 ? -10.953 -1.920 7.486 1.00 0.36 74 THR A N 5
ATOM 9061 C CA . THR A 1 74 ? -12.137 -2.348 6.751 1.00 0.38 74 THR A CA 5
ATOM 9062 C C . THR A 1 74 ? -13.162 -1.218 6.633 1.00 0.37 74 THR A C 5
ATOM 9063 O O . THR A 1 74 ? -13.940 -1.173 5.677 1.00 0.38 74 THR A O 5
ATOM 9074 N N . ASP A 1 75 ? -13.156 -0.311 7.608 1.00 0.39 75 ASP A N 5
ATOM 9075 C CA . ASP A 1 75 ? -14.035 0.856 7.576 1.00 0.45 75 ASP A CA 5
ATOM 9076 C C . ASP A 1 75 ? -13.683 1.730 6.390 1.00 0.40 75 ASP A C 5
ATOM 9077 O O . ASP A 1 75 ? -14.553 2.139 5.627 1.00 0.44 75 ASP A O 5
ATOM 9086 N N . GLU A 1 76 ? -12.389 1.987 6.239 1.00 0.39 76 GLU A N 5
ATOM 9087 C CA . GLU A 1 76 ? -11.878 2.815 5.156 1.00 0.44 76 GLU A CA 5
ATOM 9088 C C . GLU A 1 76 ? -12.291 2.250 3.809 1.00 0.38 76 GLU A C 5
ATOM 9089 O O . GLU A 1 76 ? -12.778 2.977 2.946 1.00 0.41 76 GLU A O 5
ATOM 9101 N N . ILE A 1 77 ? -12.100 0.948 3.643 1.00 0.34 77 ILE A N 5
ATOM 9102 C CA . ILE A 1 77 ? -12.440 0.271 2.397 1.00 0.34 77 ILE A CA 5
ATOM 9103 C C . ILE A 1 77 ? -13.907 0.491 2.019 1.00 0.34 77 ILE A C 5
ATOM 9104 O O . ILE A 1 77 ? -14.211 0.829 0.874 1.00 0.37 77 ILE A O 5
ATOM 9120 N N . GLU A 1 78 ? -14.807 0.337 2.981 1.00 0.34 78 GLU A N 5
ATOM 9121 C CA . GLU A 1 78 ? -16.230 0.536 2.724 1.00 0.37 78 GLU A CA 5
ATOM 9122 C C . GLU A 1 78 ? -16.525 2.004 2.422 1.00 0.38 78 GLU A C 5
ATOM 9123 O O . GLU A 1 78 ? -17.348 2.325 1.560 1.00 0.40 78 GLU A O 5
ATOM 9135 N N . ARG A 1 79 ? -15.829 2.886 3.127 1.00 0.40 79 ARG A N 5
ATOM 9136 C CA . ARG A 1 79 ? -16.002 4.325 2.971 1.00 0.45 79 ARG A CA 5
ATOM 9137 C C . ARG A 1 79 ? -15.610 4.793 1.573 1.00 0.42 79 ARG A C 5
ATOM 9138 O O . ARG A 1 79 ? -16.139 5.785 1.080 1.00 0.45 79 ARG A O 5
ATOM 9159 N N . LEU A 1 80 ? -14.689 4.076 0.938 1.00 0.40 80 LEU A N 5
ATOM 9160 C CA . LEU A 1 80 ? -14.205 4.452 -0.389 1.00 0.44 80 LEU A CA 5
ATOM 9161 C C . LEU A 1 80 ? -15.306 4.351 -1.446 1.00 0.47 80 LEU A C 5
ATOM 9162 O O . LEU A 1 80 ? -15.198 4.938 -2.522 1.00 0.52 80 LEU A O 5
ATOM 9178 N N . MET A 1 81 ? -16.368 3.618 -1.135 1.00 0.49 81 MET A N 5
ATOM 9179 C CA . MET A 1 81 ? -17.487 3.471 -2.062 1.00 0.57 81 MET A CA 5
ATOM 9180 C C . MET A 1 81 ? -18.484 4.618 -1.905 1.00 0.53 81 MET A C 5
ATOM 9181 O O . MET A 1 81 ? -19.509 4.667 -2.586 1.00 0.61 81 MET A O 5
ATOM 9195 N N . GLU A 1 82 ? -18.175 5.540 -1.005 1.00 0.47 82 GLU A N 5
ATOM 9196 C CA . GLU A 1 82 ? -19.024 6.698 -0.768 1.00 0.48 82 GLU A CA 5
ATOM 9197 C C . GLU A 1 82 ? -18.417 7.934 -1.429 1.00 0.43 82 GLU A C 5
ATOM 9198 O O . GLU A 1 82 ? -17.245 7.911 -1.816 1.00 0.43 82 GLU A O 5
ATOM 9210 N N . ALA A 1 83 ? -19.196 9.001 -1.573 1.00 0.52 83 ALA A N 5
ATOM 9211 C CA . ALA A 1 83 ? -18.682 10.241 -2.157 1.00 0.61 83 ALA A CA 5
ATOM 9212 C C . ALA A 1 83 ? -17.518 10.786 -1.330 1.00 0.55 83 ALA A C 5
ATOM 9213 O O . ALA A 1 83 ? -16.465 11.137 -1.871 1.00 0.57 83 ALA A O 5
ATOM 9220 N N . ASP A 1 84 ? -17.706 10.819 -0.012 1.00 0.57 84 ASP A N 5
ATOM 9221 C CA . ASP A 1 84 ? -16.668 11.280 0.913 1.00 0.61 84 ASP A CA 5
ATOM 9222 C C . ASP A 1 84 ? -15.455 10.364 0.866 1.00 0.49 84 ASP A C 5
ATOM 9223 O O . ASP A 1 84 ? -14.357 10.744 1.276 1.00 0.51 84 ASP A O 5
ATOM 9232 N N . GLY A 1 85 ? -15.656 9.163 0.352 1.00 0.43 85 GLY A N 5
ATOM 9233 C CA . GLY A 1 85 ? -14.589 8.195 0.291 1.00 0.41 85 GLY A CA 5
ATOM 9234 C C . GLY A 1 85 ? -13.645 8.488 -0.846 1.00 0.38 85 GLY A C 5
ATOM 9235 O O . GLY A 1 85 ? -12.431 8.511 -0.659 1.00 0.39 85 GLY A O 5
ATOM 9239 N N . ALA A 1 86 ? -14.202 8.709 -2.030 1.00 0.41 86 ALA A N 5
ATOM 9240 C CA . ALA A 1 86 ? -13.414 9.127 -3.181 1.00 0.46 86 ALA A CA 5
ATOM 9241 C C . ALA A 1 86 ? -12.626 10.397 -2.873 1.00 0.45 86 ALA A C 5
ATOM 9242 O O . ALA A 1 86 ? -11.457 10.516 -3.242 1.00 0.45 86 ALA A O 5
ATOM 9249 N N . ALA A 1 87 ? -13.268 11.339 -2.187 1.00 0.47 87 ALA A N 5
ATOM 9250 C CA . ALA A 1 87 ? -12.606 12.572 -1.765 1.00 0.53 87 ALA A CA 5
ATOM 9251 C C . ALA A 1 87 ? -11.430 12.275 -0.839 1.00 0.48 87 ALA A C 5
ATOM 9252 O O . ALA A 1 87 ? -10.366 12.892 -0.944 1.00 0.51 87 ALA A O 5
ATOM 9259 N N . ARG A 1 88 ? -11.626 11.305 0.044 1.00 0.45 88 ARG A N 5
ATOM 9260 C CA . ARG A 1 88 ? -10.597 10.896 0.995 1.00 0.48 88 ARG A CA 5
ATOM 9261 C C . ARG A 1 88 ? -9.419 10.277 0.247 1.00 0.40 88 ARG A C 5
ATOM 9262 O O . ARG A 1 88 ? -8.260 10.463 0.619 1.00 0.42 88 ARG A O 5
ATOM 9283 N N . PHE A 1 89 ? -9.737 9.558 -0.824 1.00 0.35 89 PHE A N 5
ATOM 9284 C CA . PHE A 1 89 ? -8.735 8.862 -1.618 1.00 0.34 89 PHE A CA 5
ATOM 9285 C C . PHE A 1 89 ? -7.871 9.848 -2.397 1.00 0.33 89 PHE A C 5
ATOM 9286 O O . PHE A 1 89 ? -6.653 9.683 -2.470 1.00 0.33 89 PHE A O 5
ATOM 9303 N N . GLU A 1 90 ? -8.496 10.878 -2.966 1.00 0.35 90 GLU A N 5
ATOM 9304 C CA . GLU A 1 90 ? -7.762 11.899 -3.709 1.00 0.39 90 GLU A CA 5
ATOM 9305 C C . GLU A 1 90 ? -6.732 12.564 -2.805 1.00 0.38 90 GLU A C 5
ATOM 9306 O O . GLU A 1 90 ? -5.571 12.744 -3.181 1.00 0.41 90 GLU A O 5
ATOM 9318 N N . ARG A 1 91 ? -7.172 12.909 -1.604 1.00 0.39 91 ARG A N 5
ATOM 9319 C CA . ARG A 1 91 ? -6.315 13.553 -0.623 1.00 0.44 91 ARG A CA 5
ATOM 9320 C C . ARG A 1 91 ? -5.189 12.617 -0.183 1.00 0.37 91 ARG A C 5
ATOM 9321 O O . ARG A 1 91 ? -4.090 13.060 0.147 1.00 0.38 91 ARG A O 5
ATOM 9342 N N . TYR A 1 92 ? -5.458 11.319 -0.214 1.00 0.33 92 TYR A N 5
ATOM 9343 C CA . TYR A 1 92 ? -4.483 10.335 0.230 1.00 0.32 92 TYR A CA 5
ATOM 9344 C C . TYR A 1 92 ? -3.373 10.197 -0.808 1.00 0.30 92 TYR A C 5
ATOM 9345 O O . TYR A 1 92 ? -2.203 10.039 -0.462 1.00 0.32 92 TYR A O 5
ATOM 9363 N N . LEU A 1 93 ? -3.750 10.279 -2.079 1.00 0.31 93 LEU A N 5
ATOM 9364 C CA . LEU A 1 93 ? -2.790 10.184 -3.173 1.00 0.34 93 LEU A CA 5
ATOM 9365 C C . LEU A 1 93 ? -1.817 11.354 -3.125 1.00 0.35 93 LEU A C 5
ATOM 9366 O O . LEU A 1 93 ? -0.608 11.180 -3.280 1.00 0.38 93 LEU A O 5
ATOM 9382 N N . ALA A 1 94 ? -2.354 12.543 -2.896 1.00 0.36 94 ALA A N 5
ATOM 9383 C CA . ALA A 1 94 ? -1.548 13.754 -2.823 1.00 0.39 94 ALA A CA 5
ATOM 9384 C C . ALA A 1 94 ? -0.644 13.761 -1.590 1.00 0.37 94 ALA A C 5
ATOM 9385 O O . ALA A 1 94 ? 0.327 14.513 -1.525 1.00 0.44 94 ALA A O 5
ATOM 9392 N N . ALA A 1 95 ? -0.966 12.928 -0.612 1.00 0.33 95 ALA A N 5
ATOM 9393 C CA . ALA A 1 95 ? -0.204 12.888 0.627 1.00 0.35 95 ALA A CA 5
ATOM 9394 C C . ALA A 1 95 ? 0.730 11.683 0.674 1.00 0.33 95 ALA A C 5
ATOM 9395 O O . ALA A 1 95 ? 1.464 11.505 1.643 1.00 0.33 95 ALA A O 5
ATOM 9402 N N . LEU A 1 96 ? 0.705 10.866 -0.378 1.00 0.35 96 LEU A N 5
ATOM 9403 C CA . LEU A 1 96 ? 1.544 9.666 -0.445 1.00 0.36 96 LEU A CA 5
ATOM 9404 C C . LEU A 1 96 ? 3.025 9.958 -0.158 1.00 0.35 96 LEU A C 5
ATOM 9405 O O . LEU A 1 96 ? 3.608 9.304 0.699 1.00 0.34 96 LEU A O 5
ATOM 9421 N N . PRO A 1 97 ? 3.663 10.936 -0.845 1.00 0.37 97 PRO A N 5
ATOM 9422 C CA . PRO A 1 97 ? 5.080 11.259 -0.604 1.00 0.39 97 PRO A CA 5
ATOM 9423 C C . PRO A 1 97 ? 5.340 11.720 0.829 1.00 0.35 97 PRO A C 5
ATOM 9424 O O . PRO A 1 97 ? 6.426 11.519 1.377 1.00 0.36 97 PRO A O 5
ATOM 9435 N N . ARG A 1 98 ? 4.328 12.323 1.437 1.00 0.34 98 ARG A N 5
ATOM 9436 C CA . ARG A 1 98 ? 4.454 12.844 2.791 1.00 0.35 98 ARG A CA 5
ATOM 9437 C C . ARG A 1 98 ? 4.386 11.711 3.808 1.00 0.31 98 ARG A C 5
ATOM 9438 O O . ARG A 1 98 ? 5.177 11.655 4.751 1.00 0.33 98 ARG A O 5
ATOM 9459 N N . LYS A 1 99 ? 3.452 10.797 3.591 1.00 0.31 99 LYS A N 5
ATOM 9460 C CA . LYS A 1 99 ? 3.257 9.679 4.497 1.00 0.36 99 LYS A CA 5
ATOM 9461 C C . LYS A 1 99 ? 4.390 8.676 4.321 1.00 0.32 99 LYS A C 5
ATOM 9462 O O . LYS A 1 99 ? 4.799 8.005 5.267 1.00 0.32 99 LYS A O 5
ATOM 9481 N N . LEU A 1 100 ? 4.895 8.599 3.095 1.00 0.33 100 LEU A N 5
ATOM 9482 C CA . LEU A 1 100 ? 6.015 7.732 2.764 1.00 0.35 100 LEU A CA 5
ATOM 9483 C C . LEU A 1 100 ? 7.240 8.131 3.574 1.00 0.34 100 LEU A C 5
ATOM 9484 O O . LEU A 1 100 ? 7.883 7.293 4.204 1.00 0.35 100 LEU A O 5
ATOM 9500 N N . ALA A 1 101 ? 7.539 9.427 3.565 1.00 0.33 101 ALA A N 5
ATOM 9501 C CA . ALA A 1 101 ? 8.669 9.961 4.314 1.00 0.36 101 ALA A CA 5
ATOM 9502 C C . ALA A 1 101 ? 8.509 9.687 5.805 1.00 0.33 101 ALA A C 5
ATOM 9503 O O . ALA A 1 101 ? 9.488 9.433 6.513 1.00 0.35 101 ALA A O 5
ATOM 9510 N N . ALA A 1 102 ? 7.264 9.728 6.267 1.00 0.32 102 ALA A N 5
ATOM 9511 C CA . ALA A 1 102 ? 6.957 9.482 7.668 1.00 0.33 102 ALA A CA 5
ATOM 9512 C C . ALA A 1 102 ? 7.237 8.029 8.043 1.00 0.32 102 ALA A C 5
ATOM 9513 O O . ALA A 1 102 ? 7.749 7.746 9.128 1.00 0.35 102 ALA A O 5
ATOM 9520 N N . TRP A 1 103 ? 6.909 7.111 7.138 1.00 0.30 103 TRP A N 5
ATOM 9521 C CA . TRP A 1 103 ? 7.147 5.691 7.370 1.00 0.32 103 TRP A CA 5
ATOM 9522 C C . TRP A 1 103 ? 8.640 5.381 7.365 1.00 0.32 103 TRP A C 5
ATOM 9523 O O . TRP A 1 103 ? 9.123 4.623 8.209 1.00 0.34 103 TRP A O 5
ATOM 9544 N N . GLU A 1 104 ? 9.366 5.974 6.418 1.00 0.34 104 GLU A N 5
ATOM 9545 C CA . GLU A 1 104 ? 10.806 5.751 6.303 1.00 0.38 104 GLU A CA 5
ATOM 9546 C C . GLU A 1 104 ? 11.516 6.116 7.602 1.00 0.39 104 GLU A C 5
ATOM 9547 O O . GLU A 1 104 ? 12.281 5.321 8.155 1.00 0.41 104 GLU A O 5
ATOM 9559 N N . ASN A 1 105 ? 11.224 7.313 8.091 1.00 0.41 105 ASN A N 5
ATOM 9560 C CA . ASN A 1 105 ? 11.863 7.842 9.290 1.00 0.47 105 ASN A CA 5
ATOM 9561 C C . ASN A 1 105 ? 11.514 7.016 10.529 1.00 0.46 105 ASN A C 5
ATOM 9562 O O . ASN A 1 105 ? 12.344 6.835 11.418 1.00 0.50 105 ASN A O 5
ATOM 9573 N N . ALA A 1 106 ? 10.296 6.497 10.575 1.00 0.45 106 ALA A N 5
ATOM 9574 C CA . ALA A 1 106 ? 9.813 5.818 11.770 1.00 0.48 106 ALA A CA 5
ATOM 9575 C C . ALA A 1 106 ? 10.194 4.340 11.801 1.00 0.50 106 ALA A C 5
ATOM 9576 O O . ALA A 1 106 ? 10.689 3.842 12.813 1.00 0.66 106 ALA A O 5
ATOM 9583 N N . ARG A 1 107 ? 9.971 3.641 10.696 1.00 0.43 107 ARG A N 5
ATOM 9584 C CA . ARG A 1 107 ? 10.104 2.187 10.692 1.00 0.47 107 ARG A CA 5
ATOM 9585 C C . ARG A 1 107 ? 11.490 1.726 10.254 1.00 0.48 107 ARG A C 5
ATOM 9586 O O . ARG A 1 107 ? 11.787 0.533 10.278 1.00 0.56 107 ARG A O 5
ATOM 9607 N N . GLY A 1 108 ? 12.341 2.668 9.866 1.00 0.45 108 GLY A N 5
ATOM 9608 C CA . GLY A 1 108 ? 13.689 2.315 9.466 1.00 0.49 108 GLY A CA 5
ATOM 9609 C C . GLY A 1 108 ? 13.730 1.723 8.073 1.00 0.46 108 GLY A C 5
ATOM 9610 O O . GLY A 1 108 ? 14.286 0.643 7.856 1.00 0.50 108 GLY A O 5
ATOM 9614 N N . VAL A 1 109 ? 13.138 2.436 7.131 1.00 0.42 109 VAL A N 5
ATOM 9615 C CA . VAL A 1 109 ? 13.037 1.973 5.756 1.00 0.41 109 VAL A CA 5
ATOM 9616 C C . VAL A 1 109 ? 13.624 3.031 4.829 1.00 0.43 109 VAL A C 5
ATOM 9617 O O . VAL A 1 109 ? 13.475 4.225 5.088 1.00 0.46 109 VAL A O 5
ATOM 9630 N N . ASP A 1 110 ? 14.313 2.612 3.775 1.00 0.44 110 ASP A N 5
ATOM 9631 C CA . ASP A 1 110 ? 14.889 3.566 2.837 1.00 0.49 110 ASP A CA 5
ATOM 9632 C C . ASP A 1 110 ? 14.683 3.106 1.401 1.00 0.54 110 ASP A C 5
ATOM 9633 O O . ASP A 1 110 ? 15.341 2.177 0.924 1.00 0.57 110 ASP A O 5
ATOM 9642 N N . PHE A 1 111 ? 13.777 3.777 0.710 1.00 0.60 111 PHE A N 5
ATOM 9643 C CA . PHE A 1 111 ? 13.415 3.401 -0.652 1.00 0.68 111 PHE A CA 5
ATOM 9644 C C . PHE A 1 111 ? 14.488 3.805 -1.656 1.00 0.77 111 PHE A C 5
ATOM 9645 O O . PHE A 1 111 ? 14.402 3.462 -2.837 1.00 0.90 111 PHE A O 5
ATOM 9662 N N . GLY A 1 112 ? 15.492 4.535 -1.196 1.00 0.76 112 GLY A N 5
ATOM 9663 C CA . GLY A 1 112 ? 16.580 4.911 -2.070 1.00 0.84 112 GLY A CA 5
ATOM 9664 C C . GLY A 1 112 ? 17.627 3.824 -2.164 1.00 0.79 112 GLY A C 5
ATOM 9665 O O . GLY A 1 112 ? 18.221 3.615 -3.217 1.00 0.89 112 GLY A O 5
ATOM 9669 N N . SER A 1 113 ? 17.840 3.122 -1.060 1.00 0.71 113 SER A N 5
ATOM 9670 C CA . SER A 1 113 ? 18.841 2.071 -1.003 1.00 0.70 113 SER A CA 5
ATOM 9671 C C . SER A 1 113 ? 18.230 0.707 -1.323 1.00 0.68 113 SER A C 5
ATOM 9672 O O . SER A 1 113 ? 18.949 -0.279 -1.469 1.00 0.72 113 SER A O 5
ATOM 9680 N N . ARG A 1 114 ? 16.895 0.664 -1.417 1.00 0.68 114 ARG A N 5
ATOM 9681 C CA . ARG A 1 114 ? 16.162 -0.573 -1.727 1.00 0.75 114 ARG A CA 5
ATOM 9682 C C . ARG A 1 114 ? 16.273 -1.568 -0.577 1.00 0.68 114 ARG A C 5
ATOM 9683 O O . ARG A 1 114 ? 15.932 -2.745 -0.717 1.00 0.72 114 ARG A O 5
ATOM 9704 N N . THR A 1 115 ? 16.740 -1.082 0.558 1.00 0.60 115 THR A N 5
ATOM 9705 C CA . THR A 1 115 ? 16.941 -1.911 1.725 1.00 0.57 115 THR A CA 5
ATOM 9706 C C . THR A 1 115 ? 16.282 -1.273 2.940 1.00 0.52 115 THR A C 5
ATOM 9707 O O . THR A 1 115 ? 15.742 -0.167 2.858 1.00 0.53 115 THR A O 5
ATOM 9718 N N . GLN A 1 116 ? 16.311 -1.972 4.059 1.00 0.50 116 GLN A N 5
ATOM 9719 C CA . GLN A 1 116 ? 15.756 -1.449 5.290 1.00 0.51 116 GLN A CA 5
ATOM 9720 C C . GLN A 1 116 ? 16.617 -1.858 6.473 1.00 0.54 116 GLN A C 5
ATOM 9721 O O . GLN A 1 116 ? 17.235 -2.923 6.467 1.00 0.55 116 GLN A O 5
ATOM 9735 N N . ALA A 1 117 ? 16.677 -0.986 7.471 1.00 0.62 117 ALA A N 5
ATOM 9736 C CA . ALA A 1 117 ? 17.433 -1.261 8.680 1.00 0.68 117 ALA A CA 5
ATOM 9737 C C . ALA A 1 117 ? 16.614 -2.124 9.626 1.00 0.68 117 ALA A C 5
ATOM 9738 O O . ALA A 1 117 ? 17.136 -2.685 10.588 1.00 0.84 117 ALA A O 5
ATOM 9745 N N . ASP A 1 118 ? 15.321 -2.209 9.350 1.00 0.69 118 ASP A N 5
ATOM 9746 C CA . ASP A 1 118 ? 14.433 -3.078 10.107 1.00 0.73 118 ASP A CA 5
ATOM 9747 C C . ASP A 1 118 ? 14.439 -4.469 9.483 1.00 0.67 118 ASP A C 5
ATOM 9748 O O . ASP A 1 118 ? 15.003 -4.664 8.405 1.00 0.67 118 ASP A O 5
ATOM 9757 N N . ALA A 1 119 ? 13.829 -5.433 10.149 1.00 0.72 119 ALA A N 5
ATOM 9758 C CA . ALA A 1 119 ? 13.749 -6.780 9.610 1.00 0.73 119 ALA A CA 5
ATOM 9759 C C . ALA A 1 119 ? 12.632 -6.877 8.579 1.00 0.66 119 ALA A C 5
ATOM 9760 O O . ALA A 1 119 ? 12.799 -7.489 7.523 1.00 0.73 119 ALA A O 5
ATOM 9767 N N . LEU A 1 120 ? 11.501 -6.253 8.881 1.00 0.69 120 LEU A N 5
ATOM 9768 C CA . LEU A 1 120 ? 10.323 -6.348 8.037 1.00 0.63 120 LEU A CA 5
ATOM 9769 C C . LEU A 1 120 ? 9.297 -5.318 8.487 1.00 0.57 120 LEU A C 5
ATOM 9770 O O . LEU A 1 120 ? 9.071 -5.165 9.684 1.00 0.65 120 LEU A O 5
ATOM 9786 N N . VAL A 1 121 ? 8.682 -4.606 7.552 1.00 0.50 121 VAL A N 5
ATOM 9787 C CA . VAL A 1 121 ? 7.689 -3.608 7.922 1.00 0.47 121 VAL A CA 5
ATOM 9788 C C . VAL A 1 121 ? 6.292 -3.992 7.418 1.00 0.39 121 VAL A C 5
ATOM 9789 O O . VAL A 1 121 ? 5.951 -3.821 6.245 1.00 0.33 121 VAL A O 5
ATOM 9802 N N . LEU A 1 122 ? 5.501 -4.565 8.315 1.00 0.41 122 LEU A N 5
ATOM 9803 C CA . LEU A 1 122 ? 4.119 -4.916 8.015 1.00 0.39 122 LEU A CA 5
ATOM 9804 C C . LEU A 1 122 ? 3.175 -3.919 8.673 1.00 0.42 122 LEU A C 5
ATOM 9805 O O . LEU A 1 122 ? 2.939 -3.974 9.879 1.00 0.73 122 LEU A O 5
ATOM 9821 N N . LEU A 1 123 ? 2.650 -3.000 7.881 1.00 0.24 123 LEU A N 5
ATOM 9822 C CA . LEU A 1 123 ? 1.799 -1.940 8.403 1.00 0.24 123 LEU A CA 5
ATOM 9823 C C . LEU A 1 123 ? 0.327 -2.340 8.387 1.00 0.24 123 LEU A C 5
ATOM 9824 O O . LEU A 1 123 ? -0.295 -2.453 7.324 1.00 0.25 123 LEU A O 5
ATOM 9840 N N . GLY A 1 124 ? -0.224 -2.553 9.573 1.00 0.27 124 GLY A N 5
ATOM 9841 C CA . GLY A 1 124 ? -1.633 -2.863 9.699 1.00 0.28 124 GLY A CA 5
ATOM 9842 C C . GLY A 1 124 ? -2.414 -1.724 10.323 1.00 0.30 124 GLY A C 5
ATOM 9843 O O . GLY A 1 124 ? -1.833 -0.851 10.972 1.00 0.34 124 GLY A O 5
ATOM 9847 N N . GLY A 1 125 ? -3.729 -1.727 10.134 1.00 0.31 125 GLY A N 5
ATOM 9848 C CA . GLY A 1 125 ? -4.574 -0.707 10.733 1.00 0.36 125 GLY A CA 5
ATOM 9849 C C . GLY A 1 125 ? -4.346 0.684 10.168 1.00 0.35 125 GLY A C 5
ATOM 9850 O O . GLY A 1 125 ? -4.470 1.673 10.889 1.00 0.40 125 GLY A O 5
ATOM 9854 N N . LEU A 1 126 ? -3.994 0.769 8.891 1.00 0.31 126 LEU A N 5
ATOM 9855 C CA . LEU A 1 126 ? -3.804 2.065 8.248 1.00 0.31 126 LEU A CA 5
ATOM 9856 C C . LEU A 1 126 ? -5.133 2.712 7.879 1.00 0.33 126 LEU A C 5
ATOM 9857 O O . LEU A 1 126 ? -6.127 2.027 7.623 1.00 0.35 126 LEU A O 5
ATOM 9873 N N . ASP A 1 127 ? -5.132 4.037 7.860 1.00 0.35 127 ASP A N 5
ATOM 9874 C CA . ASP A 1 127 ? -6.313 4.814 7.513 1.00 0.41 127 ASP A CA 5
ATOM 9875 C C . ASP A 1 127 ? -5.958 5.774 6.392 1.00 0.39 127 ASP A C 5
ATOM 9876 O O . ASP A 1 127 ? -4.777 6.011 6.128 1.00 0.45 127 ASP A O 5
ATOM 9885 N N . PHE A 1 128 ? -6.963 6.341 5.746 1.00 0.39 128 PHE A N 5
ATOM 9886 C CA . PHE A 1 128 ? -6.726 7.306 4.679 1.00 0.42 128 PHE A CA 5
ATOM 9887 C C . PHE A 1 128 ? -6.777 8.723 5.234 1.00 0.49 128 PHE A C 5
ATOM 9888 O O . PHE A 1 128 ? -7.115 9.680 4.530 1.00 0.61 128 PHE A O 5
ATOM 9905 N N . GLU A 1 129 ? -6.431 8.841 6.507 1.00 0.52 129 GLU A N 5
ATOM 9906 C CA . GLU A 1 129 ? -6.378 10.125 7.182 1.00 0.63 129 GLU A CA 5
ATOM 9907 C C . GLU A 1 129 ? -5.126 10.877 6.753 1.00 0.64 129 GLU A C 5
ATOM 9908 O O . GLU A 1 129 ? -4.008 10.515 7.128 1.00 0.80 129 GLU A O 5
ATOM 9920 N N . ALA A 1 130 ? -5.321 11.908 5.953 1.00 0.73 130 ALA A N 5
ATOM 9921 C CA . ALA A 1 130 ? -4.223 12.684 5.416 1.00 0.92 130 ALA A CA 5
ATOM 9922 C C . ALA A 1 130 ? -4.599 14.154 5.383 1.00 1.47 130 ALA A C 5
ATOM 9923 O O . ALA A 1 130 ? -3.859 14.979 5.959 1.00 1.77 130 ALA A O 5
ATOM 9931 N N . GLY A 1 1 ? -24.287 -13.888 12.136 1.00 9.84 1 GLY A N 6
ATOM 9932 C CA . GLY A 1 1 ? -23.154 -12.951 12.323 1.00 9.33 1 GLY A CA 6
ATOM 9933 C C . GLY A 1 1 ? -22.621 -12.445 11.002 1.00 8.55 1 GLY A C 6
ATOM 9934 O O . GLY A 1 1 ? -23.155 -12.788 9.945 1.00 8.34 1 GLY A O 6
ATOM 9940 N N . ALA A 1 2 ? -21.572 -11.626 11.069 1.00 8.39 2 ALA A N 6
ATOM 9941 C CA . ALA A 1 2 ? -20.924 -11.076 9.881 1.00 7.95 2 ALA A CA 6
ATOM 9942 C C . ALA A 1 2 ? -21.910 -10.282 9.030 1.00 7.24 2 ALA A C 6
ATOM 9943 O O . ALA A 1 2 ? -21.932 -10.399 7.804 1.00 7.25 2 ALA A O 6
ATOM 9950 N N . MET A 1 3 ? -22.733 -9.474 9.688 1.00 6.97 3 MET A N 6
ATOM 9951 C CA . MET A 1 3 ? -23.712 -8.653 8.987 1.00 6.66 3 MET A CA 6
ATOM 9952 C C . MET A 1 3 ? -23.039 -7.421 8.403 1.00 5.89 3 MET A C 6
ATOM 9953 O O . MET A 1 3 ? -23.450 -6.908 7.362 1.00 5.94 3 MET A O 6
ATOM 9967 N N . GLY A 1 4 ? -21.991 -6.959 9.071 1.00 5.55 4 GLY A N 6
ATOM 9968 C CA . GLY A 1 4 ? -21.211 -5.853 8.554 1.00 5.17 4 GLY A CA 6
ATOM 9969 C C . GLY A 1 4 ? -20.125 -6.338 7.620 1.00 4.35 4 GLY A C 6
ATOM 9970 O O . GLY A 1 4 ? -18.966 -5.941 7.733 1.00 4.64 4 GLY A O 6
ATOM 9974 N N . MET A 1 5 ? -20.514 -7.203 6.698 1.00 3.80 5 MET A N 6
ATOM 9975 C CA . MET A 1 5 ? -19.583 -7.840 5.784 1.00 3.46 5 MET A CA 6
ATOM 9976 C C . MET A 1 5 ? -20.243 -8.040 4.423 1.00 2.69 5 MET A C 6
ATOM 9977 O O . MET A 1 5 ? -21.296 -8.674 4.324 1.00 3.15 5 MET A O 6
ATOM 9991 N N . SER A 1 6 ? -19.642 -7.483 3.386 1.00 2.04 6 SER A N 6
ATOM 9992 C CA . SER A 1 6 ? -20.176 -7.609 2.043 1.00 1.62 6 SER A CA 6
ATOM 9993 C C . SER A 1 6 ? -19.056 -7.928 1.056 1.00 1.22 6 SER A C 6
ATOM 9994 O O . SER A 1 6 ? -18.045 -7.225 1.002 1.00 1.33 6 SER A O 6
ATOM 10002 N N . PRO A 1 7 ? -19.224 -8.995 0.257 1.00 1.00 7 PRO A N 6
ATOM 10003 C CA . PRO A 1 7 ? -18.219 -9.411 -0.724 1.00 0.92 7 PRO A CA 6
ATOM 10004 C C . PRO A 1 7 ? -18.098 -8.425 -1.882 1.00 0.83 7 PRO A C 6
ATOM 10005 O O . PRO A 1 7 ? -17.128 -8.459 -2.642 1.00 0.81 7 PRO A O 6
ATOM 10016 N N . ASP A 1 8 ? -19.079 -7.537 -2.004 1.00 0.81 8 ASP A N 6
ATOM 10017 C CA . ASP A 1 8 ? -19.054 -6.518 -3.047 1.00 0.80 8 ASP A CA 6
ATOM 10018 C C . ASP A 1 8 ? -18.069 -5.427 -2.659 1.00 0.67 8 ASP A C 6
ATOM 10019 O O . ASP A 1 8 ? -17.447 -4.797 -3.514 1.00 0.67 8 ASP A O 6
ATOM 10028 N N . THR A 1 9 ? -17.923 -5.230 -1.357 1.00 0.62 9 THR A N 6
ATOM 10029 C CA . THR A 1 9 ? -16.988 -4.265 -0.818 1.00 0.58 9 THR A CA 6
ATOM 10030 C C . THR A 1 9 ? -15.554 -4.702 -1.097 1.00 0.49 9 THR A C 6
ATOM 10031 O O . THR A 1 9 ? -14.744 -3.930 -1.617 1.00 0.46 9 THR A O 6
ATOM 10042 N N . ALA A 1 10 ? -15.259 -5.954 -0.762 1.00 0.51 10 ALA A N 6
ATOM 10043 C CA . ALA A 1 10 ? -13.934 -6.518 -0.971 1.00 0.50 10 ALA A CA 6
ATOM 10044 C C . ALA A 1 10 ? -13.558 -6.523 -2.448 1.00 0.48 10 ALA A C 6
ATOM 10045 O O . ALA A 1 10 ? -12.452 -6.133 -2.815 1.00 0.45 10 ALA A O 6
ATOM 10052 N N . ARG A 1 11 ? -14.493 -6.949 -3.291 1.00 0.54 11 ARG A N 6
ATOM 10053 C CA . ARG A 1 11 ? -14.237 -7.052 -4.724 1.00 0.59 11 ARG A CA 6
ATOM 10054 C C . ARG A 1 11 ? -14.045 -5.667 -5.343 1.00 0.52 11 ARG A C 6
ATOM 10055 O O . ARG A 1 11 ? -13.267 -5.495 -6.283 1.00 0.52 11 ARG A O 6
ATOM 10076 N N . ARG A 1 12 ? -14.762 -4.685 -4.809 1.00 0.51 12 ARG A N 6
ATOM 10077 C CA . ARG A 1 12 ? -14.687 -3.318 -5.309 1.00 0.51 12 ARG A CA 6
ATOM 10078 C C . ARG A 1 12 ? -13.299 -2.736 -5.075 1.00 0.42 12 ARG A C 6
ATOM 10079 O O . ARG A 1 12 ? -12.688 -2.181 -5.986 1.00 0.41 12 ARG A O 6
ATOM 10100 N N . PHE A 1 13 ? -12.802 -2.872 -3.851 1.00 0.40 13 PHE A N 6
ATOM 10101 C CA . PHE A 1 13 ? -11.478 -2.365 -3.510 1.00 0.37 13 PHE A CA 6
ATOM 10102 C C . PHE A 1 13 ? -10.415 -3.102 -4.317 1.00 0.33 13 PHE A C 6
ATOM 10103 O O . PHE A 1 13 ? -9.474 -2.494 -4.825 1.00 0.33 13 PHE A O 6
ATOM 10120 N N . ASP A 1 14 ? -10.612 -4.408 -4.447 1.00 0.35 14 ASP A N 6
ATOM 10121 C CA . ASP A 1 14 ? -9.715 -5.288 -5.196 1.00 0.37 14 ASP A CA 6
ATOM 10122 C C . ASP A 1 14 ? -9.481 -4.789 -6.622 1.00 0.34 14 ASP A C 6
ATOM 10123 O O . ASP A 1 14 ? -8.351 -4.778 -7.110 1.00 0.37 14 ASP A O 6
ATOM 10132 N N . THR A 1 15 ? -10.548 -4.354 -7.274 1.00 0.33 15 THR A N 6
ATOM 10133 C CA . THR A 1 15 ? -10.484 -4.030 -8.690 1.00 0.34 15 THR A CA 6
ATOM 10134 C C . THR A 1 15 ? -10.402 -2.529 -8.961 1.00 0.33 15 THR A C 6
ATOM 10135 O O . THR A 1 15 ? -9.716 -2.098 -9.890 1.00 0.37 15 THR A O 6
ATOM 10146 N N . GLU A 1 16 ? -11.102 -1.731 -8.170 1.00 0.33 16 GLU A N 6
ATOM 10147 C CA . GLU A 1 16 ? -11.220 -0.309 -8.460 1.00 0.39 16 GLU A CA 6
ATOM 10148 C C . GLU A 1 16 ? -10.137 0.522 -7.771 1.00 0.37 16 GLU A C 6
ATOM 10149 O O . GLU A 1 16 ? -9.541 1.403 -8.390 1.00 0.46 16 GLU A O 6
ATOM 10161 N N . PHE A 1 17 ? -9.865 0.241 -6.505 1.00 0.31 17 PHE A N 6
ATOM 10162 C CA . PHE A 1 17 ? -8.992 1.111 -5.720 1.00 0.32 17 PHE A CA 6
ATOM 10163 C C . PHE A 1 17 ? -7.562 0.580 -5.627 1.00 0.30 17 PHE A C 6
ATOM 10164 O O . PHE A 1 17 ? -6.610 1.333 -5.820 1.00 0.33 17 PHE A O 6
ATOM 10181 N N . ALA A 1 18 ? -7.409 -0.709 -5.340 1.00 0.29 18 ALA A N 6
ATOM 10182 C CA . ALA A 1 18 ? -6.086 -1.300 -5.135 1.00 0.30 18 ALA A CA 6
ATOM 10183 C C . ALA A 1 18 ? -5.127 -1.055 -6.316 1.00 0.29 18 ALA A C 6
ATOM 10184 O O . ALA A 1 18 ? -3.992 -0.629 -6.098 1.00 0.30 18 ALA A O 6
ATOM 10191 N N . PRO A 1 19 ? -5.546 -1.307 -7.583 1.00 0.30 19 PRO A N 6
ATOM 10192 C CA . PRO A 1 19 ? -4.687 -1.059 -8.756 1.00 0.32 19 PRO A CA 6
ATOM 10193 C C . PRO A 1 19 ? -4.252 0.401 -8.871 1.00 0.31 19 PRO A C 6
ATOM 10194 O O . PRO A 1 19 ? -3.187 0.703 -9.416 1.00 0.32 19 PRO A O 6
ATOM 10205 N N . ARG A 1 20 ? -5.077 1.300 -8.345 1.00 0.32 20 ARG A N 6
ATOM 10206 C CA . ARG A 1 20 ? -4.773 2.726 -8.366 1.00 0.35 20 ARG A CA 6
ATOM 10207 C C . ARG A 1 20 ? -3.627 3.032 -7.414 1.00 0.30 20 ARG A C 6
ATOM 10208 O O . ARG A 1 20 ? -2.756 3.850 -7.715 1.00 0.31 20 ARG A O 6
ATOM 10229 N N . ILE A 1 21 ? -3.622 2.348 -6.279 1.00 0.28 21 ILE A N 6
ATOM 10230 C CA . ILE A 1 21 ? -2.593 2.550 -5.271 1.00 0.28 21 ILE A CA 6
ATOM 10231 C C . ILE A 1 21 ? -1.255 2.028 -5.773 1.00 0.24 21 ILE A C 6
ATOM 10232 O O . ILE A 1 21 ? -0.237 2.715 -5.698 1.00 0.25 21 ILE A O 6
ATOM 10248 N N . ALA A 1 22 ? -1.278 0.815 -6.312 1.00 0.23 22 ALA A N 6
ATOM 10249 C CA . ALA A 1 22 ? -0.063 0.144 -6.755 1.00 0.23 22 ALA A CA 6
ATOM 10250 C C . ALA A 1 22 ? 0.638 0.908 -7.870 1.00 0.24 22 ALA A C 6
ATOM 10251 O O . ALA A 1 22 ? 1.856 1.072 -7.839 1.00 0.28 22 ALA A O 6
ATOM 10258 N N . ARG A 1 23 ? -0.131 1.375 -8.847 1.00 0.27 23 ARG A N 6
ATOM 10259 C CA . ARG A 1 23 ? 0.442 2.082 -9.986 1.00 0.34 23 ARG A CA 6
ATOM 10260 C C . ARG A 1 23 ? 0.956 3.455 -9.567 1.00 0.30 23 ARG A C 6
ATOM 10261 O O . ARG A 1 23 ? 1.955 3.943 -10.100 1.00 0.31 23 ARG A O 6
ATOM 10282 N N . ALA A 1 24 ? 0.278 4.070 -8.604 1.00 0.29 24 ALA A N 6
ATOM 10283 C CA . ALA A 1 24 ? 0.680 5.377 -8.104 1.00 0.31 24 ALA A CA 6
ATOM 10284 C C . ALA A 1 24 ? 2.017 5.285 -7.380 1.00 0.29 24 ALA A C 6
ATOM 10285 O O . ALA A 1 24 ? 2.918 6.094 -7.610 1.00 0.31 24 ALA A O 6
ATOM 10292 N N . ILE A 1 25 ? 2.140 4.287 -6.513 1.00 0.27 25 ILE A N 6
ATOM 10293 C CA . ILE A 1 25 ? 3.375 4.057 -5.779 1.00 0.30 25 ILE A CA 6
ATOM 10294 C C . ILE A 1 25 ? 4.505 3.673 -6.734 1.00 0.30 25 ILE A C 6
ATOM 10295 O O . ILE A 1 25 ? 5.640 4.126 -6.585 1.00 0.33 25 ILE A O 6
ATOM 10311 N N . ALA A 1 26 ? 4.176 2.852 -7.725 1.00 0.31 26 ALA A N 6
ATOM 10312 C CA . ALA A 1 26 ? 5.151 2.407 -8.713 1.00 0.36 26 ALA A CA 6
ATOM 10313 C C . ALA A 1 26 ? 5.752 3.592 -9.458 1.00 0.38 26 ALA A C 6
ATOM 10314 O O . ALA A 1 26 ? 6.964 3.661 -9.657 1.00 0.40 26 ALA A O 6
ATOM 10321 N N . ASP A 1 27 ? 4.900 4.530 -9.849 1.00 0.40 27 ASP A N 6
ATOM 10322 C CA . ASP A 1 27 ? 5.344 5.731 -10.551 1.00 0.47 27 ASP A CA 6
ATOM 10323 C C . ASP A 1 27 ? 6.160 6.627 -9.629 1.00 0.45 27 ASP A C 6
ATOM 10324 O O . ASP A 1 27 ? 7.134 7.251 -10.053 1.00 0.48 27 ASP A O 6
ATOM 10333 N N . LEU A 1 28 ? 5.774 6.656 -8.361 1.00 0.42 28 LEU A N 6
ATOM 10334 C CA . LEU A 1 28 ? 6.435 7.497 -7.372 1.00 0.46 28 LEU A CA 6
ATOM 10335 C C . LEU A 1 28 ? 7.856 7.005 -7.121 1.00 0.44 28 LEU A C 6
ATOM 10336 O O . LEU A 1 28 ? 8.771 7.796 -6.894 1.00 0.49 28 LEU A O 6
ATOM 10352 N N . LEU A 1 29 ? 8.035 5.692 -7.177 1.00 0.40 29 LEU A N 6
ATOM 10353 C CA . LEU A 1 29 ? 9.340 5.088 -6.958 1.00 0.41 29 LEU A CA 6
ATOM 10354 C C . LEU A 1 29 ? 10.037 4.821 -8.289 1.00 0.44 29 LEU A C 6
ATOM 10355 O O . LEU A 1 29 ? 11.020 4.080 -8.348 1.00 0.48 29 LEU A O 6
ATOM 10371 N N . ASN A 1 30 ? 9.497 5.418 -9.354 1.00 0.45 30 ASN A N 6
ATOM 10372 C CA . ASN A 1 30 ? 10.069 5.325 -10.701 1.00 0.51 30 ASN A CA 6
ATOM 10373 C C . ASN A 1 30 ? 10.289 3.876 -11.128 1.00 0.49 30 ASN A C 6
ATOM 10374 O O . ASN A 1 30 ? 11.243 3.569 -11.845 1.00 0.55 30 ASN A O 6
ATOM 10385 N N . HIS A 1 31 ? 9.396 2.994 -10.678 1.00 0.46 31 HIS A N 6
ATOM 10386 C CA . HIS A 1 31 ? 9.467 1.565 -10.993 1.00 0.50 31 HIS A CA 6
ATOM 10387 C C . HIS A 1 31 ? 10.798 0.942 -10.571 1.00 0.55 31 HIS A C 6
ATOM 10388 O O . HIS A 1 31 ? 11.221 -0.065 -11.137 1.00 0.67 31 HIS A O 6
ATOM 10403 N N . ARG A 1 32 ? 11.460 1.534 -9.582 1.00 0.53 32 ARG A N 6
ATOM 10404 C CA . ARG A 1 32 ? 12.702 0.972 -9.065 1.00 0.61 32 ARG A CA 6
ATOM 10405 C C . ARG A 1 32 ? 12.394 -0.059 -7.991 1.00 0.56 32 ARG A C 6
ATOM 10406 O O . ARG A 1 32 ? 13.238 -0.877 -7.628 1.00 0.66 32 ARG A O 6
ATOM 10427 N N . ALA A 1 33 ? 11.172 -0.004 -7.490 1.00 0.48 33 ALA A N 6
ATOM 10428 C CA . ALA A 1 33 ? 10.665 -1.007 -6.576 1.00 0.45 33 ALA A CA 6
ATOM 10429 C C . ALA A 1 33 ? 9.389 -1.598 -7.152 1.00 0.43 33 ALA A C 6
ATOM 10430 O O . ALA A 1 33 ? 8.584 -0.881 -7.749 1.00 0.49 33 ALA A O 6
ATOM 10437 N N . HIS A 1 34 ? 9.212 -2.898 -6.989 1.00 0.39 34 HIS A N 6
ATOM 10438 C CA . HIS A 1 34 ? 8.071 -3.584 -7.572 1.00 0.41 34 HIS A CA 6
ATOM 10439 C C . HIS A 1 34 ? 6.893 -3.577 -6.611 1.00 0.36 34 HIS A C 6
ATOM 10440 O O . HIS A 1 34 ? 7.003 -4.034 -5.479 1.00 0.34 34 HIS A O 6
ATOM 10455 N N . THR A 1 35 ? 5.767 -3.072 -7.075 1.00 0.38 35 THR A N 6
ATOM 10456 C CA . THR A 1 35 ? 4.560 -3.060 -6.275 1.00 0.36 35 THR A CA 6
ATOM 10457 C C . THR A 1 35 ? 3.547 -4.023 -6.865 1.00 0.39 35 THR A C 6
ATOM 10458 O O . THR A 1 35 ? 3.398 -4.106 -8.086 1.00 0.45 35 THR A O 6
ATOM 10469 N N . ASP A 1 36 ? 2.870 -4.770 -6.014 1.00 0.38 36 ASP A N 6
ATOM 10470 C CA . ASP A 1 36 ? 1.938 -5.777 -6.490 1.00 0.44 36 ASP A CA 6
ATOM 10471 C C . ASP A 1 36 ? 0.678 -5.797 -5.643 1.00 0.39 36 ASP A C 6
ATOM 10472 O O . ASP A 1 36 ? 0.741 -5.744 -4.411 1.00 0.47 36 ASP A O 6
ATOM 10481 N N . VAL A 1 37 ? -0.459 -5.846 -6.314 1.00 0.37 37 VAL A N 6
ATOM 10482 C CA . VAL A 1 37 ? -1.743 -5.918 -5.645 1.00 0.37 37 VAL A CA 6
ATOM 10483 C C . VAL A 1 37 ? -2.104 -7.359 -5.320 1.00 0.36 37 VAL A C 6
ATOM 10484 O O . VAL A 1 37 ? -2.456 -8.141 -6.207 1.00 0.48 37 VAL A O 6
ATOM 10497 N N . VAL A 1 38 ? -1.984 -7.708 -4.053 1.00 0.34 38 VAL A N 6
ATOM 10498 C CA . VAL A 1 38 ? -2.470 -8.984 -3.570 1.00 0.36 38 VAL A CA 6
ATOM 10499 C C . VAL A 1 38 ? -3.990 -8.946 -3.541 1.00 0.42 38 VAL A C 6
ATOM 10500 O O . VAL A 1 38 ? -4.583 -8.227 -2.735 1.00 0.46 38 VAL A O 6
ATOM 10513 N N . GLY A 1 39 ? -4.609 -9.686 -4.446 1.00 0.58 39 GLY A N 6
ATOM 10514 C CA . GLY A 1 39 ? -6.048 -9.662 -4.563 1.00 0.74 39 GLY A CA 6
ATOM 10515 C C . GLY A 1 39 ? -6.731 -10.355 -3.407 1.00 0.69 39 GLY A C 6
ATOM 10516 O O . GLY A 1 39 ? -6.081 -11.025 -2.602 1.00 0.84 39 GLY A O 6
ATOM 10520 N N . TYR A 1 40 ? -8.041 -10.197 -3.320 1.00 0.73 40 TYR A N 6
ATOM 10521 C CA . TYR A 1 40 ? -8.805 -10.835 -2.261 1.00 0.82 40 TYR A CA 6
ATOM 10522 C C . TYR A 1 40 ? -8.915 -12.331 -2.539 1.00 1.19 40 TYR A C 6
ATOM 10523 O O . TYR A 1 40 ? -9.551 -12.752 -3.509 1.00 1.44 40 TYR A O 6
ATOM 10541 N N . GLY A 1 41 ? -8.292 -13.126 -1.686 1.00 1.45 41 GLY A N 6
ATOM 10542 C CA . GLY A 1 41 ? -8.266 -14.560 -1.889 1.00 1.91 41 GLY A CA 6
ATOM 10543 C C . GLY A 1 41 ? -9.019 -15.300 -0.810 1.00 2.10 41 GLY A C 6
ATOM 10544 O O . GLY A 1 41 ? -8.482 -16.212 -0.176 1.00 2.74 41 GLY A O 6
ATOM 10548 N N . GLY A 1 42 ? -10.259 -14.896 -0.591 1.00 2.18 42 GLY A N 6
ATOM 10549 C CA . GLY A 1 42 ? -11.076 -15.523 0.422 1.00 2.55 42 GLY A CA 6
ATOM 10550 C C . GLY A 1 42 ? -10.919 -14.846 1.769 1.00 2.43 42 GLY A C 6
ATOM 10551 O O . GLY A 1 42 ? -10.049 -13.989 1.940 1.00 2.95 42 GLY A O 6
ATOM 10555 N N . HIS A 1 43 ? -11.748 -15.232 2.728 1.00 2.38 43 HIS A N 6
ATOM 10556 C CA . HIS A 1 43 ? -11.704 -14.629 4.053 1.00 2.64 43 HIS A CA 6
ATOM 10557 C C . HIS A 1 43 ? -10.469 -15.106 4.798 1.00 2.45 43 HIS A C 6
ATOM 10558 O O . HIS A 1 43 ? -10.376 -16.264 5.204 1.00 2.82 43 HIS A O 6
ATOM 10573 N N . GLY A 1 44 ? -9.523 -14.200 4.954 1.00 2.45 44 GLY A N 6
ATOM 10574 C CA . GLY A 1 44 ? -8.237 -14.542 5.512 1.00 2.61 44 GLY A CA 6
ATOM 10575 C C . GLY A 1 44 ? -7.118 -14.052 4.623 1.00 2.52 44 GLY A C 6
ATOM 10576 O O . GLY A 1 44 ? -5.962 -13.984 5.035 1.00 3.24 44 GLY A O 6
ATOM 10580 N N . HIS A 1 45 ? -7.471 -13.714 3.389 1.00 2.13 45 HIS A N 6
ATOM 10581 C CA . HIS A 1 45 ? -6.522 -13.148 2.438 1.00 2.41 45 HIS A CA 6
ATOM 10582 C C . HIS A 1 45 ? -7.054 -11.820 1.914 1.00 1.96 45 HIS A C 6
ATOM 10583 O O . HIS A 1 45 ? -7.604 -11.755 0.812 1.00 1.99 45 HIS A O 6
ATOM 10598 N N . PRO A 1 46 ? -6.911 -10.748 2.709 1.00 1.70 46 PRO A N 6
ATOM 10599 C CA . PRO A 1 46 ? -7.431 -9.425 2.366 1.00 1.42 46 PRO A CA 6
ATOM 10600 C C . PRO A 1 46 ? -6.571 -8.725 1.320 1.00 1.09 46 PRO A C 6
ATOM 10601 O O . PRO A 1 46 ? -5.351 -8.914 1.278 1.00 1.09 46 PRO A O 6
ATOM 10612 N N . THR A 1 47 ? -7.218 -7.926 0.479 1.00 0.89 47 THR A N 6
ATOM 10613 C CA . THR A 1 47 ? -6.530 -7.163 -0.548 1.00 0.62 47 THR A CA 6
ATOM 10614 C C . THR A 1 47 ? -5.525 -6.198 0.077 1.00 0.51 47 THR A C 6
ATOM 10615 O O . THR A 1 47 ? -5.844 -5.478 1.026 1.00 0.59 47 THR A O 6
ATOM 10626 N N . GLN A 1 48 ? -4.318 -6.184 -0.467 1.00 0.40 48 GLN A N 6
ATOM 10627 C CA . GLN A 1 48 ? -3.239 -5.376 0.075 1.00 0.36 48 GLN A CA 6
ATOM 10628 C C . GLN A 1 48 ? -2.217 -5.083 -1.008 1.00 0.33 48 GLN A C 6
ATOM 10629 O O . GLN A 1 48 ? -2.025 -5.885 -1.921 1.00 0.40 48 GLN A O 6
ATOM 10643 N N . VAL A 1 49 ? -1.565 -3.941 -0.919 1.00 0.29 49 VAL A N 6
ATOM 10644 C CA . VAL A 1 49 ? -0.517 -3.617 -1.862 1.00 0.29 49 VAL A CA 6
ATOM 10645 C C . VAL A 1 49 ? 0.837 -3.698 -1.172 1.00 0.28 49 VAL A C 6
ATOM 10646 O O . VAL A 1 49 ? 1.099 -3.009 -0.185 1.00 0.30 49 VAL A O 6
ATOM 10659 N N . ARG A 1 50 ? 1.675 -4.591 -1.662 1.00 0.31 50 ARG A N 6
ATOM 10660 C CA . ARG A 1 50 ? 2.995 -4.759 -1.090 1.00 0.30 50 ARG A CA 6
ATOM 10661 C C . ARG A 1 50 ? 4.081 -4.235 -2.015 1.00 0.27 50 ARG A C 6
ATOM 10662 O O . ARG A 1 50 ? 3.993 -4.362 -3.238 1.00 0.30 50 ARG A O 6
ATOM 10683 N N . ILE A 1 51 ? 5.092 -3.634 -1.408 1.00 0.24 51 ILE A N 6
ATOM 10684 C CA . ILE A 1 51 ? 6.222 -3.094 -2.138 1.00 0.23 51 ILE A CA 6
ATOM 10685 C C . ILE A 1 51 ? 7.444 -3.958 -1.878 1.00 0.24 51 ILE A C 6
ATOM 10686 O O . ILE A 1 51 ? 7.950 -4.007 -0.757 1.00 0.27 51 ILE A O 6
ATOM 10702 N N . VAL A 1 52 ? 7.897 -4.647 -2.906 1.00 0.24 52 VAL A N 6
ATOM 10703 C CA . VAL A 1 52 ? 9.019 -5.558 -2.778 1.00 0.30 52 VAL A CA 6
ATOM 10704 C C . VAL A 1 52 ? 10.182 -5.082 -3.639 1.00 0.34 52 VAL A C 6
ATOM 10705 O O . VAL A 1 52 ? 9.985 -4.613 -4.762 1.00 0.33 52 VAL A O 6
ATOM 10718 N N . ALA A 1 53 ? 11.388 -5.188 -3.106 1.00 0.42 53 ALA A N 6
ATOM 10719 C CA . ALA A 1 53 ? 12.582 -4.795 -3.833 1.00 0.53 53 ALA A CA 6
ATOM 10720 C C . ALA A 1 53 ? 13.427 -6.019 -4.165 1.00 0.73 53 ALA A C 6
ATOM 10721 O O . ALA A 1 53 ? 14.255 -6.453 -3.361 1.00 0.93 53 ALA A O 6
ATOM 10728 N N . PRO A 1 54 ? 13.228 -6.597 -5.357 1.00 0.85 54 PRO A N 6
ATOM 10729 C CA . PRO A 1 54 ? 13.938 -7.797 -5.773 1.00 1.12 54 PRO A CA 6
ATOM 10730 C C . PRO A 1 54 ? 15.316 -7.474 -6.338 1.00 1.33 54 PRO A C 6
ATOM 10731 O O . PRO A 1 54 ? 15.555 -7.587 -7.544 1.00 1.67 54 PRO A O 6
ATOM 10742 N N . HIS A 1 55 ? 16.219 -7.061 -5.461 1.00 1.70 55 HIS A N 6
ATOM 10743 C CA . HIS A 1 55 ? 17.573 -6.736 -5.869 1.00 2.07 55 HIS A CA 6
ATOM 10744 C C . HIS A 1 55 ? 18.581 -7.282 -4.862 1.00 2.00 55 HIS A C 6
ATOM 10745 O O . HIS A 1 55 ? 19.384 -6.540 -4.298 1.00 2.68 55 HIS A O 6
ATOM 10760 N N . ALA A 1 56 ? 18.538 -8.591 -4.648 1.00 2.11 56 ALA A N 6
ATOM 10761 C CA . ALA A 1 56 ? 19.491 -9.256 -3.762 1.00 2.93 56 ALA A CA 6
ATOM 10762 C C . ALA A 1 56 ? 20.806 -9.502 -4.493 1.00 3.03 56 ALA A C 6
ATOM 10763 O O . ALA A 1 56 ? 21.767 -10.020 -3.922 1.00 3.40 56 ALA A O 6
ATOM 10770 N N . GLU A 1 57 ? 20.823 -9.116 -5.766 1.00 3.26 57 GLU A N 6
ATOM 10771 C CA . GLU A 1 57 ? 21.999 -9.246 -6.621 1.00 3.76 57 GLU A CA 6
ATOM 10772 C C . GLU A 1 57 ? 23.205 -8.531 -6.010 1.00 3.61 57 GLU A C 6
ATOM 10773 O O . GLU A 1 57 ? 24.342 -8.989 -6.138 1.00 3.99 57 GLU A O 6
ATOM 10785 N N . HIS A 1 58 ? 22.946 -7.421 -5.328 1.00 3.56 58 HIS A N 6
ATOM 10786 C CA . HIS A 1 58 ? 24.009 -6.626 -4.725 1.00 3.76 58 HIS A CA 6
ATOM 10787 C C . HIS A 1 58 ? 23.529 -6.000 -3.418 1.00 3.57 58 HIS A C 6
ATOM 10788 O O . HIS A 1 58 ? 22.997 -4.890 -3.415 1.00 4.09 58 HIS A O 6
ATOM 10803 N N . VAL A 1 59 ? 23.693 -6.725 -2.317 1.00 3.30 59 VAL A N 6
ATOM 10804 C CA . VAL A 1 59 ? 23.357 -6.205 -0.995 1.00 3.48 59 VAL A CA 6
ATOM 10805 C C . VAL A 1 59 ? 24.440 -6.575 0.018 1.00 2.89 59 VAL A C 6
ATOM 10806 O O . VAL A 1 59 ? 24.297 -7.521 0.792 1.00 3.24 59 VAL A O 6
ATOM 10819 N N . ARG A 1 60 ? 25.532 -5.823 0.002 1.00 2.60 60 ARG A N 6
ATOM 10820 C CA . ARG A 1 60 ? 26.668 -6.103 0.877 1.00 2.50 60 ARG A CA 6
ATOM 10821 C C . ARG A 1 60 ? 26.581 -5.300 2.168 1.00 2.31 60 ARG A C 6
ATOM 10822 O O . ARG A 1 60 ? 27.391 -5.478 3.078 1.00 2.94 60 ARG A O 6
ATOM 10843 N N . GLY A 1 61 ? 25.600 -4.414 2.240 1.00 1.94 61 GLY A N 6
ATOM 10844 C CA . GLY A 1 61 ? 25.358 -3.684 3.467 1.00 1.93 61 GLY A CA 6
ATOM 10845 C C . GLY A 1 61 ? 24.411 -4.447 4.366 1.00 1.61 61 GLY A C 6
ATOM 10846 O O . GLY A 1 61 ? 24.832 -5.324 5.120 1.00 1.76 61 GLY A O 6
ATOM 10850 N N . TYR A 1 62 ? 23.130 -4.128 4.282 1.00 1.30 62 TYR A N 6
ATOM 10851 C CA . TYR A 1 62 ? 22.116 -4.906 4.972 1.00 1.07 62 TYR A CA 6
ATOM 10852 C C . TYR A 1 62 ? 21.393 -5.791 3.967 1.00 0.90 62 TYR A C 6
ATOM 10853 O O . TYR A 1 62 ? 20.846 -5.297 2.980 1.00 0.91 62 TYR A O 6
ATOM 10871 N N . ALA A 1 63 ? 21.383 -7.090 4.217 1.00 0.92 63 ALA A N 6
ATOM 10872 C CA . ALA A 1 63 ? 20.702 -8.034 3.342 1.00 0.91 63 ALA A CA 6
ATOM 10873 C C . ALA A 1 63 ? 19.225 -8.111 3.705 1.00 0.78 63 ALA A C 6
ATOM 10874 O O . ALA A 1 63 ? 18.666 -9.191 3.887 1.00 0.94 63 ALA A O 6
ATOM 10881 N N . HIS A 1 64 ? 18.606 -6.949 3.823 1.00 0.60 64 HIS A N 6
ATOM 10882 C CA . HIS A 1 64 ? 17.200 -6.847 4.180 1.00 0.51 64 HIS A CA 6
ATOM 10883 C C . HIS A 1 64 ? 16.442 -6.139 3.070 1.00 0.47 64 HIS A C 6
ATOM 10884 O O . HIS A 1 64 ? 16.337 -4.911 3.074 1.00 0.48 64 HIS A O 6
ATOM 10899 N N . PRO A 1 65 ? 15.922 -6.898 2.095 1.00 0.58 65 PRO A N 6
ATOM 10900 C CA . PRO A 1 65 ? 15.170 -6.328 0.980 1.00 0.64 65 PRO A CA 6
ATOM 10901 C C . PRO A 1 65 ? 13.875 -5.680 1.452 1.00 0.53 65 PRO A C 6
ATOM 10902 O O . PRO A 1 65 ? 13.259 -6.132 2.422 1.00 0.54 65 PRO A O 6
ATOM 10913 N N . LEU A 1 66 ? 13.488 -4.606 0.783 1.00 0.50 66 LEU A N 6
ATOM 10914 C CA . LEU A 1 66 ? 12.247 -3.921 1.095 1.00 0.44 66 LEU A CA 6
ATOM 10915 C C . LEU A 1 66 ? 11.055 -4.838 0.844 1.00 0.35 66 LEU A C 6
ATOM 10916 O O . LEU A 1 66 ? 10.874 -5.350 -0.261 1.00 0.37 66 LEU A O 6
ATOM 10932 N N . ASN A 1 67 ? 10.266 -5.054 1.882 1.00 0.32 67 ASN A N 6
ATOM 10933 C CA . ASN A 1 67 ? 9.059 -5.859 1.785 1.00 0.31 67 ASN A CA 6
ATOM 10934 C C . ASN A 1 67 ? 7.995 -5.255 2.685 1.00 0.30 67 ASN A C 6
ATOM 10935 O O . ASN A 1 67 ? 7.899 -5.586 3.873 1.00 0.40 67 ASN A O 6
ATOM 10946 N N . LEU A 1 68 ? 7.223 -4.347 2.121 1.00 0.26 68 LEU A N 6
ATOM 10947 C CA . LEU A 1 68 ? 6.210 -3.624 2.868 1.00 0.24 68 LEU A CA 6
ATOM 10948 C C . LEU A 1 68 ? 4.823 -4.152 2.548 1.00 0.23 68 LEU A C 6
ATOM 10949 O O . LEU A 1 68 ? 4.482 -4.345 1.387 1.00 0.25 68 LEU A O 6
ATOM 10965 N N . ALA A 1 69 ? 4.032 -4.383 3.582 1.00 0.24 69 ALA A N 6
ATOM 10966 C CA . ALA A 1 69 ? 2.651 -4.802 3.402 1.00 0.25 69 ALA A CA 6
ATOM 10967 C C . ALA A 1 69 ? 1.699 -3.734 3.925 1.00 0.24 69 ALA A C 6
ATOM 10968 O O . ALA A 1 69 ? 1.525 -3.578 5.135 1.00 0.28 69 ALA A O 6
ATOM 10975 N N . LEU A 1 70 ? 1.096 -2.996 3.004 1.00 0.22 70 LEU A N 6
ATOM 10976 C CA . LEU A 1 70 ? 0.180 -1.919 3.354 1.00 0.22 70 LEU A CA 6
ATOM 10977 C C . LEU A 1 70 ? -1.240 -2.445 3.479 1.00 0.23 70 LEU A C 6
ATOM 10978 O O . LEU A 1 70 ? -1.773 -3.035 2.537 1.00 0.28 70 LEU A O 6
ATOM 10994 N N . THR A 1 71 ? -1.851 -2.238 4.636 1.00 0.21 71 THR A N 6
ATOM 10995 C CA . THR A 1 71 ? -3.226 -2.647 4.857 1.00 0.23 71 THR A CA 6
ATOM 10996 C C . THR A 1 71 ? -3.994 -1.523 5.549 1.00 0.22 71 THR A C 6
ATOM 10997 O O . THR A 1 71 ? -3.416 -0.749 6.316 1.00 0.21 71 THR A O 6
ATOM 11008 N N . TRP A 1 72 ? -5.290 -1.437 5.286 1.00 0.25 72 TRP A N 6
ATOM 11009 C CA . TRP A 1 72 ? -6.103 -0.344 5.803 1.00 0.27 72 TRP A CA 6
ATOM 11010 C C . TRP A 1 72 ? -7.287 -0.876 6.594 1.00 0.28 72 TRP A C 6
ATOM 11011 O O . TRP A 1 72 ? -7.668 -2.041 6.457 1.00 0.32 72 TRP A O 6
ATOM 11032 N N . ASN A 1 73 ? -7.842 -0.019 7.441 1.00 0.31 73 ASN A N 6
ATOM 11033 C CA . ASN A 1 73 ? -9.006 -0.359 8.244 1.00 0.35 73 ASN A CA 6
ATOM 11034 C C . ASN A 1 73 ? -10.187 -0.715 7.351 1.00 0.31 73 ASN A C 6
ATOM 11035 O O . ASN A 1 73 ? -10.444 -0.054 6.344 1.00 0.30 73 ASN A O 6
ATOM 11046 N N . THR A 1 74 ? -10.896 -1.771 7.731 1.00 0.36 74 THR A N 6
ATOM 11047 C CA . THR A 1 74 ? -12.042 -2.253 6.972 1.00 0.38 74 THR A CA 6
ATOM 11048 C C . THR A 1 74 ? -13.130 -1.185 6.888 1.00 0.37 74 THR A C 6
ATOM 11049 O O . THR A 1 74 ? -13.901 -1.149 5.935 1.00 0.38 74 THR A O 6
ATOM 11060 N N . ASP A 1 75 ? -13.175 -0.312 7.892 1.00 0.39 75 ASP A N 6
ATOM 11061 C CA . ASP A 1 75 ? -14.109 0.812 7.901 1.00 0.45 75 ASP A CA 6
ATOM 11062 C C . ASP A 1 75 ? -13.799 1.764 6.754 1.00 0.40 75 ASP A C 6
ATOM 11063 O O . ASP A 1 75 ? -14.700 2.263 6.087 1.00 0.44 75 ASP A O 6
ATOM 11072 N N . GLU A 1 76 ? -12.512 2.019 6.548 1.00 0.39 76 GLU A N 6
ATOM 11073 C CA . GLU A 1 76 ? -12.057 2.817 5.413 1.00 0.44 76 GLU A CA 6
ATOM 11074 C C . GLU A 1 76 ? -12.531 2.204 4.103 1.00 0.38 76 GLU A C 6
ATOM 11075 O O . GLU A 1 76 ? -13.077 2.895 3.245 1.00 0.41 76 GLU A O 6
ATOM 11087 N N . ILE A 1 77 ? -12.330 0.900 3.966 1.00 0.34 77 ILE A N 6
ATOM 11088 C CA . ILE A 1 77 ? -12.758 0.172 2.774 1.00 0.34 77 ILE A CA 6
ATOM 11089 C C . ILE A 1 77 ? -14.271 0.310 2.578 1.00 0.34 77 ILE A C 6
ATOM 11090 O O . ILE A 1 77 ? -14.751 0.525 1.462 1.00 0.37 77 ILE A O 6
ATOM 11106 N N . GLU A 1 78 ? -15.003 0.210 3.681 1.00 0.34 78 GLU A N 6
ATOM 11107 C CA . GLU A 1 78 ? -16.452 0.385 3.692 1.00 0.37 78 GLU A CA 6
ATOM 11108 C C . GLU A 1 78 ? -16.821 1.771 3.159 1.00 0.38 78 GLU A C 6
ATOM 11109 O O . GLU A 1 78 ? -17.682 1.913 2.286 1.00 0.40 78 GLU A O 6
ATOM 11121 N N . ARG A 1 79 ? -16.144 2.784 3.684 1.00 0.40 79 ARG A N 6
ATOM 11122 C CA . ARG A 1 79 ? -16.411 4.172 3.331 1.00 0.45 79 ARG A CA 6
ATOM 11123 C C . ARG A 1 79 ? -16.078 4.461 1.868 1.00 0.42 79 ARG A C 6
ATOM 11124 O O . ARG A 1 79 ? -16.687 5.336 1.257 1.00 0.45 79 ARG A O 6
ATOM 11145 N N . LEU A 1 80 ? -15.116 3.728 1.311 1.00 0.40 80 LEU A N 6
ATOM 11146 C CA . LEU A 1 80 ? -14.652 3.976 -0.058 1.00 0.44 80 LEU A CA 6
ATOM 11147 C C . LEU A 1 80 ? -15.758 3.760 -1.085 1.00 0.47 80 LEU A C 6
ATOM 11148 O O . LEU A 1 80 ? -15.680 4.266 -2.201 1.00 0.52 80 LEU A O 6
ATOM 11164 N N . MET A 1 81 ? -16.784 3.005 -0.709 1.00 0.49 81 MET A N 6
ATOM 11165 C CA . MET A 1 81 ? -17.900 2.740 -1.613 1.00 0.57 81 MET A CA 6
ATOM 11166 C C . MET A 1 81 ? -18.792 3.971 -1.754 1.00 0.53 81 MET A C 6
ATOM 11167 O O . MET A 1 81 ? -19.642 4.038 -2.644 1.00 0.61 81 MET A O 6
ATOM 11181 N N . GLU A 1 82 ? -18.586 4.941 -0.878 1.00 0.47 82 GLU A N 6
ATOM 11182 C CA . GLU A 1 82 ? -19.397 6.146 -0.855 1.00 0.48 82 GLU A CA 6
ATOM 11183 C C . GLU A 1 82 ? -18.589 7.360 -1.310 1.00 0.43 82 GLU A C 6
ATOM 11184 O O . GLU A 1 82 ? -17.357 7.331 -1.275 1.00 0.43 82 GLU A O 6
ATOM 11196 N N . ALA A 1 83 ? -19.282 8.415 -1.733 1.00 0.52 83 ALA A N 6
ATOM 11197 C CA . ALA A 1 83 ? -18.638 9.608 -2.289 1.00 0.61 83 ALA A CA 6
ATOM 11198 C C . ALA A 1 83 ? -17.535 10.160 -1.382 1.00 0.55 83 ALA A C 6
ATOM 11199 O O . ALA A 1 83 ? -16.399 10.363 -1.826 1.00 0.57 83 ALA A O 6
ATOM 11206 N N . ASP A 1 84 ? -17.865 10.378 -0.110 1.00 0.57 84 ASP A N 6
ATOM 11207 C CA . ASP A 1 84 ? -16.925 10.975 0.847 1.00 0.61 84 ASP A CA 6
ATOM 11208 C C . ASP A 1 84 ? -15.703 10.091 1.049 1.00 0.49 84 ASP A C 6
ATOM 11209 O O . ASP A 1 84 ? -14.619 10.574 1.386 1.00 0.51 84 ASP A O 6
ATOM 11218 N N . GLY A 1 85 ? -15.877 8.799 0.820 1.00 0.43 85 GLY A N 6
ATOM 11219 C CA . GLY A 1 85 ? -14.790 7.867 0.994 1.00 0.41 85 GLY A CA 6
ATOM 11220 C C . GLY A 1 85 ? -13.810 7.948 -0.150 1.00 0.38 85 GLY A C 6
ATOM 11221 O O . GLY A 1 85 ? -12.605 8.065 0.066 1.00 0.39 85 GLY A O 6
ATOM 11225 N N . ALA A 1 86 ? -14.329 7.895 -1.372 1.00 0.41 86 ALA A N 6
ATOM 11226 C CA . ALA A 1 86 ? -13.511 8.057 -2.565 1.00 0.46 86 ALA A CA 6
ATOM 11227 C C . ALA A 1 86 ? -12.734 9.372 -2.531 1.00 0.45 86 ALA A C 6
ATOM 11228 O O . ALA A 1 86 ? -11.588 9.436 -2.982 1.00 0.45 86 ALA A O 6
ATOM 11235 N N . ALA A 1 87 ? -13.362 10.413 -1.995 1.00 0.47 87 ALA A N 6
ATOM 11236 C CA . ALA A 1 87 ? -12.707 11.705 -1.836 1.00 0.53 87 ALA A CA 6
ATOM 11237 C C . ALA A 1 87 ? -11.478 11.597 -0.934 1.00 0.48 87 ALA A C 6
ATOM 11238 O O . ALA A 1 87 ? -10.458 12.242 -1.182 1.00 0.51 87 ALA A O 6
ATOM 11245 N N . ARG A 1 88 ? -11.565 10.761 0.095 1.00 0.45 88 ARG A N 6
ATOM 11246 C CA . ARG A 1 88 ? -10.439 10.556 1.003 1.00 0.48 88 ARG A CA 6
ATOM 11247 C C . ARG A 1 88 ? -9.313 9.818 0.286 1.00 0.40 88 ARG A C 6
ATOM 11248 O O . ARG A 1 88 ? -8.134 10.059 0.542 1.00 0.42 88 ARG A O 6
ATOM 11269 N N . PHE A 1 89 ? -9.690 8.930 -0.627 1.00 0.35 89 PHE A N 6
ATOM 11270 C CA . PHE A 1 89 ? -8.724 8.165 -1.409 1.00 0.34 89 PHE A CA 6
ATOM 11271 C C . PHE A 1 89 ? -7.859 9.094 -2.260 1.00 0.33 89 PHE A C 6
ATOM 11272 O O . PHE A 1 89 ? -6.636 8.950 -2.298 1.00 0.33 89 PHE A O 6
ATOM 11289 N N . GLU A 1 90 ? -8.493 10.060 -2.922 1.00 0.35 90 GLU A N 6
ATOM 11290 C CA . GLU A 1 90 ? -7.769 11.009 -3.766 1.00 0.39 90 GLU A CA 6
ATOM 11291 C C . GLU A 1 90 ? -6.843 11.873 -2.912 1.00 0.38 90 GLU A C 6
ATOM 11292 O O . GLU A 1 90 ? -5.743 12.247 -3.330 1.00 0.41 90 GLU A O 6
ATOM 11304 N N . ARG A 1 91 ? -7.305 12.172 -1.705 1.00 0.39 91 ARG A N 6
ATOM 11305 C CA . ARG A 1 91 ? -6.536 12.955 -0.746 1.00 0.44 91 ARG A CA 6
ATOM 11306 C C . ARG A 1 91 ? -5.304 12.177 -0.286 1.00 0.37 91 ARG A C 6
ATOM 11307 O O . ARG A 1 91 ? -4.248 12.756 -0.028 1.00 0.38 91 ARG A O 6
ATOM 11328 N N . TYR A 1 92 ? -5.439 10.859 -0.224 1.00 0.33 92 TYR A N 6
ATOM 11329 C CA . TYR A 1 92 ? -4.362 10.000 0.242 1.00 0.32 92 TYR A CA 6
ATOM 11330 C C . TYR A 1 92 ? -3.321 9.808 -0.855 1.00 0.30 92 TYR A C 6
ATOM 11331 O O . TYR A 1 92 ? -2.130 9.680 -0.575 1.00 0.32 92 TYR A O 6
ATOM 11349 N N . LEU A 1 93 ? -3.777 9.805 -2.105 1.00 0.31 93 LEU A N 6
ATOM 11350 C CA . LEU A 1 93 ? -2.885 9.635 -3.248 1.00 0.34 93 LEU A CA 6
ATOM 11351 C C . LEU A 1 93 ? -1.857 10.758 -3.300 1.00 0.35 93 LEU A C 6
ATOM 11352 O O . LEU A 1 93 ? -0.664 10.518 -3.485 1.00 0.38 93 LEU A O 6
ATOM 11368 N N . ALA A 1 94 ? -2.325 11.986 -3.127 1.00 0.36 94 ALA A N 6
ATOM 11369 C CA . ALA A 1 94 ? -1.439 13.145 -3.132 1.00 0.39 94 ALA A CA 6
ATOM 11370 C C . ALA A 1 94 ? -0.519 13.146 -1.913 1.00 0.37 94 ALA A C 6
ATOM 11371 O O . ALA A 1 94 ? 0.518 13.809 -1.906 1.00 0.44 94 ALA A O 6
ATOM 11378 N N . ALA A 1 95 ? -0.893 12.389 -0.891 1.00 0.33 95 ALA A N 6
ATOM 11379 C CA . ALA A 1 95 ? -0.138 12.357 0.349 1.00 0.35 95 ALA A CA 6
ATOM 11380 C C . ALA A 1 95 ? 0.791 11.151 0.416 1.00 0.33 95 ALA A C 6
ATOM 11381 O O . ALA A 1 95 ? 1.485 10.961 1.412 1.00 0.33 95 ALA A O 6
ATOM 11388 N N . LEU A 1 96 ? 0.800 10.340 -0.640 1.00 0.35 96 LEU A N 6
ATOM 11389 C CA . LEU A 1 96 ? 1.661 9.153 -0.700 1.00 0.36 96 LEU A CA 6
ATOM 11390 C C . LEU A 1 96 ? 3.127 9.473 -0.362 1.00 0.35 96 LEU A C 6
ATOM 11391 O O . LEU A 1 96 ? 3.715 8.802 0.484 1.00 0.34 96 LEU A O 6
ATOM 11407 N N . PRO A 1 97 ? 3.749 10.498 -0.996 1.00 0.37 97 PRO A N 6
ATOM 11408 C CA . PRO A 1 97 ? 5.139 10.874 -0.693 1.00 0.39 97 PRO A CA 6
ATOM 11409 C C . PRO A 1 97 ? 5.329 11.308 0.762 1.00 0.35 97 PRO A C 6
ATOM 11410 O O . PRO A 1 97 ? 6.415 11.159 1.332 1.00 0.36 97 PRO A O 6
ATOM 11421 N N . ARG A 1 98 ? 4.264 11.826 1.363 1.00 0.34 98 ARG A N 6
ATOM 11422 C CA . ARG A 1 98 ? 4.320 12.338 2.726 1.00 0.35 98 ARG A CA 6
ATOM 11423 C C . ARG A 1 98 ? 4.219 11.191 3.725 1.00 0.31 98 ARG A C 6
ATOM 11424 O O . ARG A 1 98 ? 4.913 11.170 4.741 1.00 0.33 98 ARG A O 6
ATOM 11445 N N . LYS A 1 99 ? 3.367 10.223 3.413 1.00 0.31 99 LYS A N 6
ATOM 11446 C CA . LYS A 1 99 ? 3.209 9.047 4.251 1.00 0.36 99 LYS A CA 6
ATOM 11447 C C . LYS A 1 99 ? 4.480 8.219 4.192 1.00 0.32 99 LYS A C 6
ATOM 11448 O O . LYS A 1 99 ? 4.955 7.706 5.203 1.00 0.32 99 LYS A O 6
ATOM 11467 N N . LEU A 1 100 ? 5.028 8.123 2.988 1.00 0.33 100 LEU A N 6
ATOM 11468 C CA . LEU A 1 100 ? 6.255 7.386 2.739 1.00 0.35 100 LEU A CA 6
ATOM 11469 C C . LEU A 1 100 ? 7.376 7.895 3.641 1.00 0.34 100 LEU A C 6
ATOM 11470 O O . LEU A 1 100 ? 8.044 7.114 4.316 1.00 0.35 100 LEU A O 6
ATOM 11486 N N . ALA A 1 101 ? 7.544 9.214 3.669 1.00 0.33 101 ALA A N 6
ATOM 11487 C CA . ALA A 1 101 ? 8.596 9.844 4.458 1.00 0.36 101 ALA A CA 6
ATOM 11488 C C . ALA A 1 101 ? 8.421 9.565 5.946 1.00 0.33 101 ALA A C 6
ATOM 11489 O O . ALA A 1 101 ? 9.401 9.397 6.679 1.00 0.35 101 ALA A O 6
ATOM 11496 N N . ALA A 1 102 ? 7.169 9.520 6.387 1.00 0.32 102 ALA A N 6
ATOM 11497 C CA . ALA A 1 102 ? 6.857 9.278 7.787 1.00 0.33 102 ALA A CA 6
ATOM 11498 C C . ALA A 1 102 ? 7.238 7.860 8.202 1.00 0.32 102 ALA A C 6
ATOM 11499 O O . ALA A 1 102 ? 7.834 7.651 9.260 1.00 0.35 102 ALA A O 6
ATOM 11506 N N . TRP A 1 103 ? 6.907 6.890 7.356 1.00 0.30 103 TRP A N 6
ATOM 11507 C CA . TRP A 1 103 ? 7.192 5.489 7.651 1.00 0.32 103 TRP A CA 6
ATOM 11508 C C . TRP A 1 103 ? 8.693 5.237 7.698 1.00 0.32 103 TRP A C 6
ATOM 11509 O O . TRP A 1 103 ? 9.170 4.447 8.518 1.00 0.34 103 TRP A O 6
ATOM 11530 N N . GLU A 1 104 ? 9.434 5.918 6.829 1.00 0.34 104 GLU A N 6
ATOM 11531 C CA . GLU A 1 104 ? 10.888 5.801 6.810 1.00 0.38 104 GLU A CA 6
ATOM 11532 C C . GLU A 1 104 ? 11.464 6.224 8.152 1.00 0.39 104 GLU A C 6
ATOM 11533 O O . GLU A 1 104 ? 12.258 5.500 8.761 1.00 0.41 104 GLU A O 6
ATOM 11545 N N . ASN A 1 105 ? 11.023 7.387 8.615 1.00 0.41 105 ASN A N 6
ATOM 11546 C CA . ASN A 1 105 ? 11.508 7.973 9.859 1.00 0.47 105 ASN A CA 6
ATOM 11547 C C . ASN A 1 105 ? 11.162 7.096 11.060 1.00 0.46 105 ASN A C 6
ATOM 11548 O O . ASN A 1 105 ? 11.965 6.939 11.978 1.00 0.50 105 ASN A O 6
ATOM 11559 N N . ALA A 1 106 ? 9.973 6.516 11.044 1.00 0.45 106 ALA A N 6
ATOM 11560 C CA . ALA A 1 106 ? 9.484 5.774 12.195 1.00 0.48 106 ALA A CA 6
ATOM 11561 C C . ALA A 1 106 ? 10.010 4.339 12.242 1.00 0.50 106 ALA A C 6
ATOM 11562 O O . ALA A 1 106 ? 10.495 3.889 13.280 1.00 0.66 106 ALA A O 6
ATOM 11569 N N . ARG A 1 107 ? 9.928 3.625 11.126 1.00 0.43 107 ARG A N 6
ATOM 11570 C CA . ARG A 1 107 ? 10.213 2.190 11.138 1.00 0.47 107 ARG A CA 6
ATOM 11571 C C . ARG A 1 107 ? 11.652 1.853 10.758 1.00 0.48 107 ARG A C 6
ATOM 11572 O O . ARG A 1 107 ? 12.051 0.692 10.825 1.00 0.56 107 ARG A O 6
ATOM 11593 N N . GLY A 1 108 ? 12.430 2.852 10.368 1.00 0.45 108 GLY A N 6
ATOM 11594 C CA . GLY A 1 108 ? 13.807 2.593 9.987 1.00 0.49 108 GLY A CA 6
ATOM 11595 C C . GLY A 1 108 ? 13.898 1.960 8.615 1.00 0.46 108 GLY A C 6
ATOM 11596 O O . GLY A 1 108 ? 14.527 0.915 8.433 1.00 0.50 108 GLY A O 6
ATOM 11600 N N . VAL A 1 109 ? 13.266 2.602 7.649 1.00 0.42 109 VAL A N 6
ATOM 11601 C CA . VAL A 1 109 ? 13.192 2.079 6.293 1.00 0.41 109 VAL A CA 6
ATOM 11602 C C . VAL A 1 109 ? 13.693 3.136 5.316 1.00 0.43 109 VAL A C 6
ATOM 11603 O O . VAL A 1 109 ? 13.558 4.330 5.576 1.00 0.46 109 VAL A O 6
ATOM 11616 N N . ASP A 1 110 ? 14.299 2.706 4.217 1.00 0.44 110 ASP A N 6
ATOM 11617 C CA . ASP A 1 110 ? 14.732 3.638 3.183 1.00 0.49 110 ASP A CA 6
ATOM 11618 C C . ASP A 1 110 ? 14.360 3.090 1.815 1.00 0.54 110 ASP A C 6
ATOM 11619 O O . ASP A 1 110 ? 15.025 2.195 1.284 1.00 0.57 110 ASP A O 6
ATOM 11628 N N . PHE A 1 111 ? 13.291 3.629 1.251 1.00 0.60 111 PHE A N 6
ATOM 11629 C CA . PHE A 1 111 ? 12.744 3.126 -0.003 1.00 0.68 111 PHE A CA 6
ATOM 11630 C C . PHE A 1 111 ? 13.685 3.385 -1.175 1.00 0.77 111 PHE A C 6
ATOM 11631 O O . PHE A 1 111 ? 13.708 2.617 -2.137 1.00 0.90 111 PHE A O 6
ATOM 11648 N N . GLY A 1 112 ? 14.477 4.446 -1.082 1.00 0.76 112 GLY A N 6
ATOM 11649 C CA . GLY A 1 112 ? 15.414 4.761 -2.142 1.00 0.84 112 GLY A CA 6
ATOM 11650 C C . GLY A 1 112 ? 16.569 3.784 -2.182 1.00 0.79 112 GLY A C 6
ATOM 11651 O O . GLY A 1 112 ? 17.141 3.517 -3.242 1.00 0.89 112 GLY A O 6
ATOM 11655 N N . SER A 1 113 ? 16.910 3.244 -1.021 1.00 0.71 113 SER A N 6
ATOM 11656 C CA . SER A 1 113 ? 17.983 2.274 -0.913 1.00 0.70 113 SER A CA 6
ATOM 11657 C C . SER A 1 113 ? 17.449 0.851 -1.058 1.00 0.68 113 SER A C 6
ATOM 11658 O O . SER A 1 113 ? 18.223 -0.108 -1.113 1.00 0.72 113 SER A O 6
ATOM 11666 N N . ARG A 1 114 ? 16.117 0.725 -1.099 1.00 0.68 114 ARG A N 6
ATOM 11667 C CA . ARG A 1 114 ? 15.446 -0.563 -1.314 1.00 0.75 114 ARG A CA 6
ATOM 11668 C C . ARG A 1 114 ? 15.776 -1.564 -0.211 1.00 0.68 114 ARG A C 6
ATOM 11669 O O . ARG A 1 114 ? 15.616 -2.774 -0.381 1.00 0.72 114 ARG A O 6
ATOM 11690 N N . THR A 1 115 ? 16.212 -1.046 0.924 1.00 0.60 115 THR A N 6
ATOM 11691 C CA . THR A 1 115 ? 16.617 -1.871 2.045 1.00 0.57 115 THR A CA 6
ATOM 11692 C C . THR A 1 115 ? 16.102 -1.274 3.351 1.00 0.52 115 THR A C 6
ATOM 11693 O O . THR A 1 115 ? 15.648 -0.126 3.378 1.00 0.53 115 THR A O 6
ATOM 11704 N N . GLN A 1 116 ? 16.174 -2.039 4.430 1.00 0.50 116 GLN A N 6
ATOM 11705 C CA . GLN A 1 116 ? 15.604 -1.606 5.696 1.00 0.51 116 GLN A CA 6
ATOM 11706 C C . GLN A 1 116 ? 16.402 -2.145 6.877 1.00 0.54 116 GLN A C 6
ATOM 11707 O O . GLN A 1 116 ? 17.038 -3.198 6.790 1.00 0.55 116 GLN A O 6
ATOM 11721 N N . ALA A 1 117 ? 16.377 -1.398 7.975 1.00 0.62 117 ALA A N 6
ATOM 11722 C CA . ALA A 1 117 ? 17.017 -1.826 9.209 1.00 0.68 117 ALA A CA 6
ATOM 11723 C C . ALA A 1 117 ? 16.110 -2.795 9.954 1.00 0.68 117 ALA A C 6
ATOM 11724 O O . ALA A 1 117 ? 16.557 -3.545 10.825 1.00 0.84 117 ALA A O 6
ATOM 11731 N N . ASP A 1 118 ? 14.833 -2.772 9.596 1.00 0.69 118 ASP A N 6
ATOM 11732 C CA . ASP A 1 118 ? 13.852 -3.696 10.150 1.00 0.73 118 ASP A CA 6
ATOM 11733 C C . ASP A 1 118 ? 13.965 -5.036 9.423 1.00 0.67 118 ASP A C 6
ATOM 11734 O O . ASP A 1 118 ? 14.610 -5.136 8.377 1.00 0.67 118 ASP A O 6
ATOM 11743 N N . ALA A 1 119 ? 13.353 -6.063 9.983 1.00 0.72 119 ALA A N 6
ATOM 11744 C CA . ALA A 1 119 ? 13.366 -7.385 9.381 1.00 0.73 119 ALA A CA 6
ATOM 11745 C C . ALA A 1 119 ? 12.163 -7.568 8.468 1.00 0.66 119 ALA A C 6
ATOM 11746 O O . ALA A 1 119 ? 12.194 -8.370 7.534 1.00 0.73 119 ALA A O 6
ATOM 11753 N N . LEU A 1 120 ? 11.109 -6.808 8.745 1.00 0.69 120 LEU A N 6
ATOM 11754 C CA . LEU A 1 120 ? 9.864 -6.894 7.999 1.00 0.63 120 LEU A CA 6
ATOM 11755 C C . LEU A 1 120 ? 8.979 -5.714 8.370 1.00 0.57 120 LEU A C 6
ATOM 11756 O O . LEU A 1 120 ? 8.738 -5.469 9.551 1.00 0.65 120 LEU A O 6
ATOM 11772 N N . VAL A 1 121 ? 8.502 -4.973 7.382 1.00 0.50 121 VAL A N 6
ATOM 11773 C CA . VAL A 1 121 ? 7.669 -3.822 7.669 1.00 0.47 121 VAL A CA 6
ATOM 11774 C C . VAL A 1 121 ? 6.220 -4.053 7.234 1.00 0.39 121 VAL A C 6
ATOM 11775 O O . VAL A 1 121 ? 5.864 -3.954 6.059 1.00 0.33 121 VAL A O 6
ATOM 11788 N N . LEU A 1 122 ? 5.400 -4.414 8.208 1.00 0.41 122 LEU A N 6
ATOM 11789 C CA . LEU A 1 122 ? 3.971 -4.580 8.007 1.00 0.39 122 LEU A CA 6
ATOM 11790 C C . LEU A 1 122 ? 3.250 -3.384 8.606 1.00 0.42 122 LEU A C 6
ATOM 11791 O O . LEU A 1 122 ? 3.571 -2.964 9.719 1.00 0.73 122 LEU A O 6
ATOM 11807 N N . LEU A 1 123 ? 2.280 -2.835 7.890 1.00 0.24 123 LEU A N 6
ATOM 11808 C CA . LEU A 1 123 ? 1.588 -1.638 8.348 1.00 0.24 123 LEU A CA 6
ATOM 11809 C C . LEU A 1 123 ? 0.079 -1.845 8.280 1.00 0.24 123 LEU A C 6
ATOM 11810 O O . LEU A 1 123 ? -0.510 -1.851 7.198 1.00 0.25 123 LEU A O 6
ATOM 11826 N N . GLY A 1 124 ? -0.536 -2.035 9.436 1.00 0.27 124 GLY A N 6
ATOM 11827 C CA . GLY A 1 124 ? -1.973 -2.201 9.495 1.00 0.28 124 GLY A CA 6
ATOM 11828 C C . GLY A 1 124 ? -2.641 -1.074 10.250 1.00 0.30 124 GLY A C 6
ATOM 11829 O O . GLY A 1 124 ? -1.966 -0.291 10.917 1.00 0.34 124 GLY A O 6
ATOM 11833 N N . GLY A 1 125 ? -3.959 -0.979 10.139 1.00 0.31 125 GLY A N 6
ATOM 11834 C CA . GLY A 1 125 ? -4.697 0.039 10.869 1.00 0.36 125 GLY A CA 6
ATOM 11835 C C . GLY A 1 125 ? -4.569 1.425 10.264 1.00 0.35 125 GLY A C 6
ATOM 11836 O O . GLY A 1 125 ? -4.838 2.422 10.932 1.00 0.40 125 GLY A O 6
ATOM 11840 N N . LEU A 1 126 ? -4.158 1.494 9.005 1.00 0.31 126 LEU A N 6
ATOM 11841 C CA . LEU A 1 126 ? -3.998 2.777 8.327 1.00 0.31 126 LEU A CA 6
ATOM 11842 C C . LEU A 1 126 ? -5.347 3.357 7.905 1.00 0.33 126 LEU A C 6
ATOM 11843 O O . LEU A 1 126 ? -6.317 2.624 7.693 1.00 0.35 126 LEU A O 6
ATOM 11859 N N . ASP A 1 127 ? -5.383 4.678 7.781 1.00 0.35 127 ASP A N 6
ATOM 11860 C CA . ASP A 1 127 ? -6.582 5.397 7.364 1.00 0.41 127 ASP A CA 6
ATOM 11861 C C . ASP A 1 127 ? -6.243 6.286 6.173 1.00 0.39 127 ASP A C 6
ATOM 11862 O O . ASP A 1 127 ? -5.071 6.588 5.937 1.00 0.45 127 ASP A O 6
ATOM 11871 N N . PHE A 1 128 ? -7.255 6.714 5.433 1.00 0.39 128 PHE A N 6
ATOM 11872 C CA . PHE A 1 128 ? -7.040 7.558 4.259 1.00 0.42 128 PHE A CA 6
ATOM 11873 C C . PHE A 1 128 ? -7.163 9.034 4.619 1.00 0.49 128 PHE A C 6
ATOM 11874 O O . PHE A 1 128 ? -7.769 9.817 3.888 1.00 0.61 128 PHE A O 6
ATOM 11891 N N . GLU A 1 129 ? -6.600 9.402 5.757 1.00 0.52 129 GLU A N 6
ATOM 11892 C CA . GLU A 1 129 ? -6.609 10.786 6.196 1.00 0.63 129 GLU A CA 6
ATOM 11893 C C . GLU A 1 129 ? -5.277 11.453 5.887 1.00 0.64 129 GLU A C 6
ATOM 11894 O O . GLU A 1 129 ? -4.216 10.864 6.096 1.00 0.80 129 GLU A O 6
ATOM 11906 N N . ALA A 1 130 ? -5.332 12.674 5.385 1.00 0.73 130 ALA A N 6
ATOM 11907 C CA . ALA A 1 130 ? -4.129 13.433 5.098 1.00 0.92 130 ALA A CA 6
ATOM 11908 C C . ALA A 1 130 ? -4.293 14.877 5.545 1.00 1.47 130 ALA A C 6
ATOM 11909 O O . ALA A 1 130 ? -3.715 15.246 6.585 1.00 1.77 130 ALA A O 6
ATOM 11917 N N . GLY A 1 1 ? -22.433 -2.602 12.476 1.00 9.84 1 GLY A N 7
ATOM 11918 C CA . GLY A 1 1 ? -21.689 -3.738 13.070 1.00 9.33 1 GLY A CA 7
ATOM 11919 C C . GLY A 1 1 ? -21.660 -4.938 12.149 1.00 8.55 1 GLY A C 7
ATOM 11920 O O . GLY A 1 1 ? -22.462 -5.860 12.293 1.00 8.34 1 GLY A O 7
ATOM 11926 N N . ALA A 1 2 ? -20.741 -4.926 11.193 1.00 8.39 2 ALA A N 7
ATOM 11927 C CA . ALA A 1 2 ? -20.644 -6.003 10.221 1.00 7.95 2 ALA A CA 7
ATOM 11928 C C . ALA A 1 2 ? -19.372 -6.819 10.412 1.00 7.24 2 ALA A C 7
ATOM 11929 O O . ALA A 1 2 ? -19.285 -7.951 9.931 1.00 7.25 2 ALA A O 7
ATOM 11936 N N . MET A 1 3 ? -18.398 -6.231 11.114 1.00 6.97 3 MET A N 7
ATOM 11937 C CA . MET A 1 3 ? -17.088 -6.855 11.369 1.00 6.66 3 MET A CA 7
ATOM 11938 C C . MET A 1 3 ? -16.249 -6.946 10.095 1.00 5.89 3 MET A C 7
ATOM 11939 O O . MET A 1 3 ? -15.109 -6.486 10.058 1.00 5.94 3 MET A O 7
ATOM 11953 N N . GLY A 1 4 ? -16.814 -7.540 9.060 1.00 5.55 4 GLY A N 7
ATOM 11954 C CA . GLY A 1 4 ? -16.117 -7.683 7.805 1.00 5.17 4 GLY A CA 7
ATOM 11955 C C . GLY A 1 4 ? -16.744 -8.756 6.946 1.00 4.35 4 GLY A C 7
ATOM 11956 O O . GLY A 1 4 ? -17.969 -8.893 6.926 1.00 4.64 4 GLY A O 7
ATOM 11960 N N . MET A 1 5 ? -15.904 -9.515 6.246 1.00 3.80 5 MET A N 7
ATOM 11961 C CA . MET A 1 5 ? -16.359 -10.620 5.400 1.00 3.46 5 MET A CA 7
ATOM 11962 C C . MET A 1 5 ? -17.381 -10.150 4.369 1.00 2.69 5 MET A C 7
ATOM 11963 O O . MET A 1 5 ? -18.347 -10.852 4.073 1.00 3.15 5 MET A O 7
ATOM 11977 N N . SER A 1 6 ? -17.165 -8.959 3.835 1.00 2.04 6 SER A N 7
ATOM 11978 C CA . SER A 1 6 ? -18.032 -8.418 2.805 1.00 1.62 6 SER A CA 7
ATOM 11979 C C . SER A 1 6 ? -17.370 -8.605 1.441 1.00 1.22 6 SER A C 7
ATOM 11980 O O . SER A 1 6 ? -16.505 -7.815 1.055 1.00 1.33 6 SER A O 7
ATOM 11988 N N . PRO A 1 7 ? -17.759 -9.659 0.697 1.00 1.00 7 PRO A N 7
ATOM 11989 C CA . PRO A 1 7 ? -17.085 -10.038 -0.550 1.00 0.92 7 PRO A CA 7
ATOM 11990 C C . PRO A 1 7 ? -17.159 -8.952 -1.615 1.00 0.83 7 PRO A C 7
ATOM 11991 O O . PRO A 1 7 ? -16.212 -8.749 -2.372 1.00 0.81 7 PRO A O 7
ATOM 12002 N N . ASP A 1 8 ? -18.276 -8.239 -1.659 1.00 0.81 8 ASP A N 7
ATOM 12003 C CA . ASP A 1 8 ? -18.465 -7.202 -2.665 1.00 0.80 8 ASP A CA 7
ATOM 12004 C C . ASP A 1 8 ? -17.622 -5.978 -2.333 1.00 0.67 8 ASP A C 7
ATOM 12005 O O . ASP A 1 8 ? -16.986 -5.401 -3.211 1.00 0.67 8 ASP A O 7
ATOM 12014 N N . THR A 1 9 ? -17.605 -5.599 -1.060 1.00 0.62 9 THR A N 7
ATOM 12015 C CA . THR A 1 9 ? -16.790 -4.480 -0.601 1.00 0.58 9 THR A CA 7
ATOM 12016 C C . THR A 1 9 ? -15.310 -4.770 -0.838 1.00 0.49 9 THR A C 7
ATOM 12017 O O . THR A 1 9 ? -14.566 -3.932 -1.358 1.00 0.46 9 THR A O 7
ATOM 12028 N N . ALA A 1 10 ? -14.908 -5.982 -0.479 1.00 0.51 10 ALA A N 7
ATOM 12029 C CA . ALA A 1 10 ? -13.525 -6.407 -0.615 1.00 0.50 10 ALA A CA 7
ATOM 12030 C C . ALA A 1 10 ? -13.115 -6.442 -2.081 1.00 0.48 10 ALA A C 7
ATOM 12031 O O . ALA A 1 10 ? -11.996 -6.078 -2.431 1.00 0.45 10 ALA A O 7
ATOM 12038 N N . ARG A 1 11 ? -14.039 -6.865 -2.936 1.00 0.54 11 ARG A N 7
ATOM 12039 C CA . ARG A 1 11 ? -13.781 -6.951 -4.368 1.00 0.59 11 ARG A CA 7
ATOM 12040 C C . ARG A 1 11 ? -13.624 -5.562 -4.983 1.00 0.52 11 ARG A C 7
ATOM 12041 O O . ARG A 1 11 ? -12.761 -5.349 -5.833 1.00 0.52 11 ARG A O 7
ATOM 12062 N N . ARG A 1 12 ? -14.451 -4.618 -4.545 1.00 0.51 12 ARG A N 7
ATOM 12063 C CA . ARG A 1 12 ? -14.398 -3.260 -5.076 1.00 0.51 12 ARG A CA 7
ATOM 12064 C C . ARG A 1 12 ? -13.046 -2.625 -4.783 1.00 0.42 12 ARG A C 7
ATOM 12065 O O . ARG A 1 12 ? -12.459 -1.970 -5.645 1.00 0.41 12 ARG A O 7
ATOM 12086 N N . PHE A 1 13 ? -12.545 -2.836 -3.572 1.00 0.40 13 PHE A N 7
ATOM 12087 C CA . PHE A 1 13 ? -11.236 -2.320 -3.203 1.00 0.37 13 PHE A CA 7
ATOM 12088 C C . PHE A 1 13 ? -10.160 -3.024 -4.021 1.00 0.33 13 PHE A C 7
ATOM 12089 O O . PHE A 1 13 ? -9.243 -2.392 -4.540 1.00 0.33 13 PHE A O 7
ATOM 12106 N N . ASP A 1 14 ? -10.309 -4.336 -4.150 1.00 0.35 14 ASP A N 7
ATOM 12107 C CA . ASP A 1 14 ? -9.380 -5.168 -4.910 1.00 0.37 14 ASP A CA 7
ATOM 12108 C C . ASP A 1 14 ? -9.290 -4.734 -6.372 1.00 0.34 14 ASP A C 7
ATOM 12109 O O . ASP A 1 14 ? -8.199 -4.605 -6.927 1.00 0.37 14 ASP A O 7
ATOM 12118 N N . THR A 1 15 ? -10.437 -4.500 -6.984 1.00 0.33 15 THR A N 7
ATOM 12119 C CA . THR A 1 15 ? -10.494 -4.234 -8.410 1.00 0.34 15 THR A CA 7
ATOM 12120 C C . THR A 1 15 ? -10.262 -2.756 -8.742 1.00 0.33 15 THR A C 7
ATOM 12121 O O . THR A 1 15 ? -9.520 -2.436 -9.670 1.00 0.37 15 THR A O 7
ATOM 12132 N N . GLU A 1 16 ? -10.874 -1.854 -7.987 1.00 0.33 16 GLU A N 7
ATOM 12133 C CA . GLU A 1 16 ? -10.827 -0.437 -8.337 1.00 0.39 16 GLU A CA 7
ATOM 12134 C C . GLU A 1 16 ? -9.708 0.315 -7.607 1.00 0.37 16 GLU A C 7
ATOM 12135 O O . GLU A 1 16 ? -8.980 1.0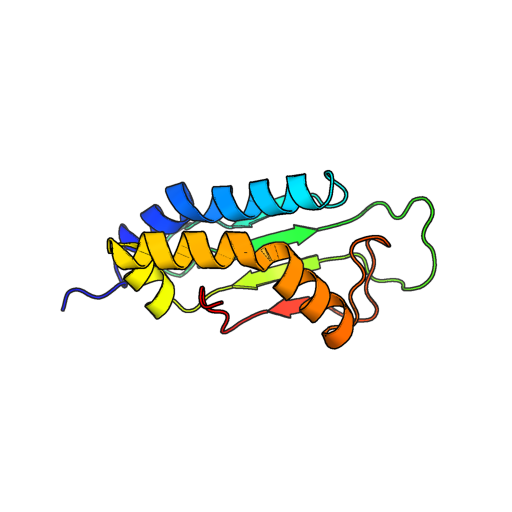99 -8.218 1.00 0.46 16 GLU A O 7
ATOM 12147 N N . PHE A 1 17 ? -9.556 0.063 -6.314 1.00 0.31 17 PHE A N 7
ATOM 12148 C CA . PHE A 1 17 ? -8.653 0.866 -5.487 1.00 0.32 17 PHE A CA 7
ATOM 12149 C C . PHE A 1 17 ? -7.225 0.328 -5.495 1.00 0.30 17 PHE A C 7
ATOM 12150 O O . PHE A 1 17 ? -6.283 1.068 -5.769 1.00 0.33 17 PHE A O 7
ATOM 12167 N N . ALA A 1 18 ? -7.070 -0.959 -5.197 1.00 0.29 18 ALA A N 7
ATOM 12168 C CA . ALA A 1 18 ? -5.750 -1.569 -5.039 1.00 0.30 18 ALA A CA 7
ATOM 12169 C C . ALA A 1 18 ? -4.832 -1.354 -6.253 1.00 0.29 18 ALA A C 7
ATOM 12170 O O . ALA A 1 18 ? -3.676 -0.968 -6.075 1.00 0.30 18 ALA A O 7
ATOM 12177 N N . PRO A 1 19 ? -5.303 -1.588 -7.504 1.00 0.30 19 PRO A N 7
ATOM 12178 C CA . PRO A 1 19 ? -4.486 -1.341 -8.700 1.00 0.32 19 PRO A CA 7
ATOM 12179 C C . PRO A 1 19 ? -4.089 0.127 -8.832 1.00 0.31 19 PRO A C 7
ATOM 12180 O O . PRO A 1 19 ? -3.023 0.448 -9.358 1.00 0.32 19 PRO A O 7
ATOM 12191 N N . ARG A 1 20 ? -4.944 1.011 -8.329 1.00 0.32 20 ARG A N 7
ATOM 12192 C CA . ARG A 1 20 ? -4.682 2.443 -8.372 1.00 0.35 20 ARG A CA 7
ATOM 12193 C C . ARG A 1 20 ? -3.570 2.798 -7.394 1.00 0.30 20 ARG A C 7
ATOM 12194 O O . ARG A 1 20 ? -2.706 3.624 -7.690 1.00 0.31 20 ARG A O 7
ATOM 12215 N N . ILE A 1 21 ? -3.594 2.155 -6.235 1.00 0.28 21 ILE A N 7
ATOM 12216 C CA . ILE A 1 21 ? -2.591 2.390 -5.208 1.00 0.28 21 ILE A CA 7
ATOM 12217 C C . ILE A 1 21 ? -1.227 1.907 -5.684 1.00 0.24 21 ILE A C 7
ATOM 12218 O O . ILE A 1 21 ? -0.235 2.624 -5.589 1.00 0.25 21 ILE A O 7
ATOM 12234 N N . ALA A 1 22 ? -1.197 0.694 -6.221 1.00 0.23 22 ALA A N 7
ATOM 12235 C CA . ALA A 1 22 ? 0.043 0.087 -6.686 1.00 0.23 22 ALA A CA 7
ATOM 12236 C C . ALA A 1 22 ? 0.648 0.875 -7.842 1.00 0.24 22 ALA A C 7
ATOM 12237 O O . ALA A 1 22 ? 1.870 0.997 -7.948 1.00 0.28 22 ALA A O 7
ATOM 12244 N N . ARG A 1 23 ? -0.214 1.412 -8.694 1.00 0.27 23 ARG A N 7
ATOM 12245 C CA . ARG A 1 23 ? 0.219 2.189 -9.847 1.00 0.34 23 ARG A CA 7
ATOM 12246 C C . ARG A 1 23 ? 0.816 3.523 -9.412 1.00 0.30 23 ARG A C 7
ATOM 12247 O O . ARG A 1 23 ? 1.875 3.927 -9.895 1.00 0.31 23 ARG A O 7
ATOM 12268 N N . ALA A 1 24 ? 0.140 4.192 -8.484 1.00 0.29 24 ALA A N 7
ATOM 12269 C CA . ALA A 1 24 ? 0.583 5.491 -7.997 1.00 0.31 24 ALA A CA 7
ATOM 12270 C C . ALA A 1 24 ? 1.911 5.376 -7.261 1.00 0.29 24 ALA A C 7
ATOM 12271 O O . ALA A 1 24 ? 2.831 6.152 -7.500 1.00 0.31 24 ALA A O 7
ATOM 12278 N N . ILE A 1 25 ? 2.004 4.391 -6.375 1.00 0.27 25 ILE A N 7
ATOM 12279 C CA . ILE A 1 25 ? 3.219 4.165 -5.603 1.00 0.30 25 ILE A CA 7
ATOM 12280 C C . ILE A 1 25 ? 4.392 3.830 -6.520 1.00 0.30 25 ILE A C 7
ATOM 12281 O O . ILE A 1 25 ? 5.491 4.360 -6.355 1.00 0.33 25 ILE A O 7
ATOM 12297 N N . ALA A 1 26 ? 4.145 2.965 -7.498 1.00 0.31 26 ALA A N 7
ATOM 12298 C CA . ALA A 1 26 ? 5.172 2.580 -8.459 1.00 0.36 26 ALA A CA 7
ATOM 12299 C C . ALA A 1 26 ? 5.684 3.799 -9.214 1.00 0.38 26 ALA A C 7
ATOM 12300 O O . ALA A 1 26 ? 6.875 3.907 -9.511 1.00 0.40 26 ALA A O 7
ATOM 12307 N N . ASP A 1 27 ? 4.775 4.719 -9.503 1.00 0.40 27 ASP A N 7
ATOM 12308 C CA . ASP A 1 27 ? 5.109 5.946 -10.213 1.00 0.47 27 ASP A CA 7
ATOM 12309 C C . ASP A 1 27 ? 5.936 6.876 -9.333 1.00 0.45 27 ASP A C 7
ATOM 12310 O O . ASP A 1 27 ? 6.871 7.525 -9.804 1.00 0.48 27 ASP A O 7
ATOM 12319 N N . LEU A 1 28 ? 5.610 6.912 -8.049 1.00 0.42 28 LEU A N 7
ATOM 12320 C CA . LEU A 1 28 ? 6.323 7.757 -7.098 1.00 0.46 28 LEU A CA 7
ATOM 12321 C C . LEU A 1 28 ? 7.727 7.219 -6.859 1.00 0.44 28 LEU A C 7
ATOM 12322 O O . LEU A 1 28 ? 8.666 7.979 -6.615 1.00 0.49 28 LEU A O 7
ATOM 12338 N N . LEU A 1 29 ? 7.866 5.902 -6.942 1.00 0.40 29 LEU A N 7
ATOM 12339 C CA . LEU A 1 29 ? 9.155 5.251 -6.757 1.00 0.41 29 LEU A CA 7
ATOM 12340 C C . LEU A 1 29 ? 9.901 5.146 -8.083 1.00 0.44 29 LEU A C 7
ATOM 12341 O O . LEU A 1 29 ? 10.949 4.509 -8.165 1.00 0.48 29 LEU A O 7
ATOM 12357 N N . ASN A 1 30 ? 9.331 5.761 -9.124 1.00 0.45 30 ASN A N 7
ATOM 12358 C CA . ASN A 1 30 ? 9.932 5.795 -10.462 1.00 0.51 30 ASN A CA 7
ATOM 12359 C C . ASN A 1 30 ? 10.203 4.385 -10.978 1.00 0.49 30 ASN A C 7
ATOM 12360 O O . ASN A 1 30 ? 11.122 4.165 -11.771 1.00 0.55 30 ASN A O 7
ATOM 12371 N N . HIS A 1 31 ? 9.391 3.433 -10.519 1.00 0.46 31 HIS A N 7
ATOM 12372 C CA . HIS A 1 31 ? 9.551 2.020 -10.868 1.00 0.50 31 HIS A CA 7
ATOM 12373 C C . HIS A 1 31 ? 10.943 1.499 -10.517 1.00 0.55 31 HIS A C 7
ATOM 12374 O O . HIS A 1 31 ? 11.501 0.668 -11.232 1.00 0.67 31 HIS A O 7
ATOM 12389 N N . ARG A 1 32 ? 11.512 1.997 -9.427 1.00 0.53 32 ARG A N 7
ATOM 12390 C CA . ARG A 1 32 ? 12.786 1.486 -8.940 1.00 0.61 32 ARG A CA 7
ATOM 12391 C C . ARG A 1 32 ? 12.544 0.343 -7.962 1.00 0.56 32 ARG A C 7
ATOM 12392 O O . ARG A 1 32 ? 13.445 -0.435 -7.645 1.00 0.66 32 ARG A O 7
ATOM 12413 N N . ALA A 1 33 ? 11.309 0.260 -7.496 1.00 0.48 33 ALA A N 7
ATOM 12414 C CA . ALA A 1 33 ? 10.856 -0.836 -6.665 1.00 0.45 33 ALA A CA 7
ATOM 12415 C C . ALA A 1 33 ? 9.583 -1.414 -7.265 1.00 0.43 33 ALA A C 7
ATOM 12416 O O . ALA A 1 33 ? 8.823 -0.700 -7.923 1.00 0.49 33 ALA A O 7
ATOM 12423 N N . HIS A 1 34 ? 9.355 -2.697 -7.047 1.00 0.39 34 HIS A N 7
ATOM 12424 C CA . HIS A 1 34 ? 8.228 -3.381 -7.660 1.00 0.41 34 HIS A CA 7
ATOM 12425 C C . HIS A 1 34 ? 7.038 -3.407 -6.713 1.00 0.36 34 HIS A C 7
ATOM 12426 O O . HIS A 1 34 ? 7.178 -3.729 -5.539 1.00 0.34 34 HIS A O 7
ATOM 12441 N N . THR A 1 35 ? 5.868 -3.077 -7.226 1.00 0.38 35 THR A N 7
ATOM 12442 C CA . THR A 1 35 ? 4.659 -3.126 -6.430 1.00 0.36 35 THR A CA 7
ATOM 12443 C C . THR A 1 35 ? 3.763 -4.252 -6.921 1.00 0.39 35 THR A C 7
ATOM 12444 O O . THR A 1 35 ? 3.728 -4.548 -8.116 1.00 0.45 35 THR A O 7
ATOM 12455 N N . ASP A 1 36 ? 3.060 -4.893 -6.002 1.00 0.38 36 ASP A N 7
ATOM 12456 C CA . ASP A 1 36 ? 2.261 -6.062 -6.332 1.00 0.44 36 ASP A CA 7
ATOM 12457 C C . ASP A 1 36 ? 0.939 -6.034 -5.580 1.00 0.39 36 ASP A C 7
ATOM 12458 O O . ASP A 1 36 ? 0.904 -5.790 -4.372 1.00 0.47 36 ASP A O 7
ATOM 12467 N N . VAL A 1 37 ? -0.144 -6.276 -6.301 1.00 0.37 37 VAL A N 7
ATOM 12468 C CA . VAL A 1 37 ? -1.476 -6.209 -5.723 1.00 0.37 37 VAL A CA 7
ATOM 12469 C C . VAL A 1 37 ? -1.909 -7.563 -5.174 1.00 0.36 37 VAL A C 7
ATOM 12470 O O . VAL A 1 37 ? -2.175 -8.501 -5.928 1.00 0.48 37 VAL A O 7
ATOM 12483 N N . VAL A 1 38 ? -1.957 -7.659 -3.856 1.00 0.34 38 VAL A N 7
ATOM 12484 C CA . VAL A 1 38 ? -2.474 -8.843 -3.191 1.00 0.36 38 VAL A CA 7
ATOM 12485 C C . VAL A 1 38 ? -3.991 -8.738 -3.099 1.00 0.42 38 VAL A C 7
ATOM 12486 O O . VAL A 1 38 ? -4.529 -8.105 -2.189 1.00 0.46 38 VAL A O 7
ATOM 12499 N N . GLY A 1 39 ? -4.671 -9.342 -4.059 1.00 0.58 39 GLY A N 7
ATOM 12500 C CA . GLY A 1 39 ? -6.102 -9.162 -4.182 1.00 0.74 39 GLY A CA 7
ATOM 12501 C C . GLY A 1 39 ? -6.911 -10.140 -3.357 1.00 0.69 39 GLY A C 7
ATOM 12502 O O . GLY A 1 39 ? -6.377 -11.110 -2.809 1.00 0.84 39 GLY A O 7
ATOM 12506 N N . TYR A 1 40 ? -8.211 -9.886 -3.291 1.00 0.73 40 TYR A N 7
ATOM 12507 C CA . TYR A 1 40 ? -9.131 -10.711 -2.521 1.00 0.82 40 TYR A CA 7
ATOM 12508 C C . TYR A 1 40 ? -9.618 -11.890 -3.357 1.00 1.19 40 TYR A C 7
ATOM 12509 O O . TYR A 1 40 ? -9.852 -11.754 -4.559 1.00 1.44 40 TYR A O 7
ATOM 12527 N N . GLY A 1 41 ? -9.771 -13.040 -2.719 1.00 1.45 41 GLY A N 7
ATOM 12528 C CA . GLY A 1 41 ? -10.250 -14.217 -3.414 1.00 1.91 41 GLY A CA 7
ATOM 12529 C C . GLY A 1 41 ? -11.338 -14.924 -2.632 1.00 2.10 41 GLY A C 7
ATOM 12530 O O . GLY A 1 41 ? -11.829 -14.394 -1.636 1.00 2.74 41 GLY A O 7
ATOM 12534 N N . GLY A 1 42 ? -11.701 -16.122 -3.072 1.00 2.18 42 GLY A N 7
ATOM 12535 C CA . GLY A 1 42 ? -12.736 -16.884 -2.396 1.00 2.55 42 GLY A CA 7
ATOM 12536 C C . GLY A 1 42 ? -12.261 -17.450 -1.073 1.00 2.43 42 GLY A C 7
ATOM 12537 O O . GLY A 1 42 ? -13.063 -17.880 -0.243 1.00 2.95 42 GLY A O 7
ATOM 12541 N N . HIS A 1 43 ? -10.949 -17.454 -0.882 1.00 2.38 43 HIS A N 7
ATOM 12542 C CA . HIS A 1 43 ? -10.357 -17.931 0.360 1.00 2.64 43 HIS A CA 7
ATOM 12543 C C . HIS A 1 43 ? -10.176 -16.777 1.336 1.00 2.45 43 HIS A C 7
ATOM 12544 O O . HIS A 1 43 ? -10.455 -15.621 1.005 1.00 2.82 43 HIS A O 7
ATOM 12559 N N . GLY A 1 44 ? -9.707 -17.094 2.536 1.00 2.45 44 GLY A N 7
ATOM 12560 C CA . GLY A 1 44 ? -9.447 -16.075 3.535 1.00 2.61 44 GLY A CA 7
ATOM 12561 C C . GLY A 1 44 ? -8.162 -15.326 3.248 1.00 2.52 44 GLY A C 7
ATOM 12562 O O . GLY A 1 44 ? -7.250 -15.304 4.071 1.00 3.24 44 GLY A O 7
ATOM 12566 N N . HIS A 1 45 ? -8.089 -14.715 2.073 1.00 2.13 45 HIS A N 7
ATOM 12567 C CA . HIS A 1 45 ? -6.877 -14.049 1.629 1.00 2.41 45 HIS A CA 7
ATOM 12568 C C . HIS A 1 45 ? -6.976 -12.553 1.891 1.00 1.96 45 HIS A C 7
ATOM 12569 O O . HIS A 1 45 ? -7.877 -11.887 1.379 1.00 1.99 45 HIS A O 7
ATOM 12584 N N . PRO A 1 46 ? -6.050 -12.009 2.690 1.00 1.70 46 PRO A N 7
ATOM 12585 C CA . PRO A 1 46 ? -6.049 -10.589 3.051 1.00 1.42 46 PRO A CA 7
ATOM 12586 C C . PRO A 1 46 ? -5.747 -9.692 1.854 1.00 1.09 46 PRO A C 7
ATOM 12587 O O . PRO A 1 46 ? -4.906 -10.023 1.018 1.00 1.09 46 PRO A O 7
ATOM 12598 N N . THR A 1 47 ? -6.444 -8.569 1.771 1.00 0.89 47 THR A N 7
ATOM 12599 C CA . THR A 1 47 ? -6.241 -7.632 0.678 1.00 0.62 47 THR A CA 7
ATOM 12600 C C . THR A 1 47 ? -5.258 -6.539 1.092 1.00 0.51 47 THR A C 7
ATOM 12601 O O . THR A 1 47 ? -5.476 -5.837 2.083 1.00 0.59 47 THR A O 7
ATOM 12612 N N . GLN A 1 48 ? -4.175 -6.407 0.334 1.00 0.40 48 GLN A N 7
ATOM 12613 C CA . GLN A 1 48 ? -3.113 -5.467 0.664 1.00 0.36 48 GLN A CA 7
ATOM 12614 C C . GLN A 1 48 ? -2.222 -5.237 -0.550 1.00 0.33 48 GLN A C 7
ATOM 12615 O O . GLN A 1 48 ? -2.252 -6.013 -1.501 1.00 0.40 48 GLN A O 7
ATOM 12629 N N . VAL A 1 49 ? -1.438 -4.175 -0.523 1.00 0.29 49 VAL A N 7
ATOM 12630 C CA . VAL A 1 49 ? -0.477 -3.932 -1.581 1.00 0.29 49 VAL A CA 7
ATOM 12631 C C . VAL A 1 49 ? 0.940 -4.010 -1.024 1.00 0.28 49 VAL A C 7
ATOM 12632 O O . VAL A 1 49 ? 1.296 -3.302 -0.078 1.00 0.30 49 VAL A O 7
ATOM 12645 N N . ARG A 1 50 ? 1.721 -4.922 -1.573 1.00 0.31 50 ARG A N 7
ATOM 12646 C CA . ARG A 1 50 ? 3.082 -5.126 -1.111 1.00 0.30 50 ARG A CA 7
ATOM 12647 C C . ARG A 1 50 ? 4.088 -4.463 -2.038 1.00 0.27 50 ARG A C 7
ATOM 12648 O O . ARG A 1 50 ? 3.950 -4.502 -3.262 1.00 0.30 50 ARG A O 7
ATOM 12669 N N . ILE A 1 51 ? 5.089 -3.840 -1.443 1.00 0.24 51 ILE A N 7
ATOM 12670 C CA . ILE A 1 51 ? 6.183 -3.259 -2.191 1.00 0.23 51 ILE A CA 7
ATOM 12671 C C . ILE A 1 51 ? 7.434 -4.087 -1.959 1.00 0.24 51 ILE A C 7
ATOM 12672 O O . ILE A 1 51 ? 7.933 -4.174 -0.836 1.00 0.27 51 ILE A O 7
ATOM 12688 N N . VAL A 1 52 ? 7.918 -4.712 -3.013 1.00 0.24 52 VAL A N 7
ATOM 12689 C CA . VAL A 1 52 ? 9.086 -5.567 -2.925 1.00 0.30 52 VAL A CA 7
ATOM 12690 C C . VAL A 1 52 ? 10.245 -4.944 -3.688 1.00 0.34 52 VAL A C 7
ATOM 12691 O O . VAL A 1 52 ? 10.094 -4.518 -4.837 1.00 0.33 52 VAL A O 7
ATOM 12704 N N . ALA A 1 53 ? 11.395 -4.888 -3.045 1.00 0.42 53 ALA A N 7
ATOM 12705 C CA . ALA A 1 53 ? 12.574 -4.298 -3.646 1.00 0.53 53 ALA A CA 7
ATOM 12706 C C . ALA A 1 53 ? 13.753 -5.258 -3.555 1.00 0.73 53 ALA A C 7
ATOM 12707 O O . ALA A 1 53 ? 14.475 -5.275 -2.556 1.00 0.93 53 ALA A O 7
ATOM 12714 N N . PRO A 1 54 ? 13.948 -6.091 -4.589 1.00 0.85 54 PRO A N 7
ATOM 12715 C CA . PRO A 1 54 ? 15.080 -7.017 -4.662 1.00 1.12 54 PRO A CA 7
ATOM 12716 C C . PRO A 1 54 ? 16.379 -6.279 -4.969 1.00 1.33 54 PRO A C 7
ATOM 12717 O O . PRO A 1 54 ? 17.037 -6.533 -5.979 1.00 1.67 54 PRO A O 7
ATOM 12728 N N . HIS A 1 55 ? 16.733 -5.348 -4.098 1.00 1.70 55 HIS A N 7
ATOM 12729 C CA . HIS A 1 55 ? 17.916 -4.528 -4.285 1.00 2.07 55 HIS A CA 7
ATOM 12730 C C . HIS A 1 55 ? 18.814 -4.626 -3.057 1.00 2.00 55 HIS A C 7
ATOM 12731 O O . HIS A 1 55 ? 19.045 -3.642 -2.358 1.00 2.68 55 HIS A O 7
ATOM 12746 N N . ALA A 1 56 ? 19.313 -5.825 -2.798 1.00 2.11 56 ALA A N 7
ATOM 12747 C CA . ALA A 1 56 ? 20.178 -6.062 -1.650 1.00 2.93 56 ALA A CA 7
ATOM 12748 C C . ALA A 1 56 ? 21.604 -5.607 -1.936 1.00 3.03 56 ALA A C 7
ATOM 12749 O O . ALA A 1 56 ? 22.443 -5.555 -1.038 1.00 3.40 56 ALA A O 7
ATOM 12756 N N . GLU A 1 57 ? 21.867 -5.272 -3.194 1.00 3.26 57 GLU A N 7
ATOM 12757 C CA . GLU A 1 57 ? 23.184 -4.801 -3.607 1.00 3.76 57 GLU A CA 7
ATOM 12758 C C . GLU A 1 57 ? 23.408 -3.353 -3.173 1.00 3.61 57 GLU A C 7
ATOM 12759 O O . GLU A 1 57 ? 23.375 -2.432 -3.991 1.00 3.99 57 GLU A O 7
ATOM 12771 N N . HIS A 1 58 ? 23.632 -3.157 -1.885 1.00 3.56 58 HIS A N 7
ATOM 12772 C CA . HIS A 1 58 ? 23.914 -1.834 -1.350 1.00 3.76 58 HIS A CA 7
ATOM 12773 C C . HIS A 1 58 ? 24.944 -1.933 -0.230 1.00 3.57 58 HIS A C 7
ATOM 12774 O O . HIS A 1 58 ? 24.610 -2.298 0.897 1.00 4.09 58 HIS A O 7
ATOM 12789 N N . VAL A 1 59 ? 26.193 -1.618 -0.549 1.00 3.30 59 VAL A N 7
ATOM 12790 C CA . VAL A 1 59 ? 27.273 -1.684 0.428 1.00 3.48 59 VAL A CA 7
ATOM 12791 C C . VAL A 1 59 ? 27.122 -0.598 1.494 1.00 2.89 59 VAL A C 7
ATOM 12792 O O . VAL A 1 59 ? 26.537 0.458 1.239 1.00 3.24 59 VAL A O 7
ATOM 12805 N N . ARG A 1 60 ? 27.648 -0.883 2.685 1.00 2.60 60 ARG A N 7
ATOM 12806 C CA . ARG A 1 60 ? 27.591 0.040 3.823 1.00 2.50 60 ARG A CA 7
ATOM 12807 C C . ARG A 1 60 ? 26.146 0.314 4.234 1.00 2.31 60 ARG A C 7
ATOM 12808 O O . ARG A 1 60 ? 25.785 1.438 4.589 1.00 2.94 60 ARG A O 7
ATOM 12829 N N . GLY A 1 61 ? 25.326 -0.722 4.186 1.00 1.94 61 GLY A N 7
ATOM 12830 C CA . GLY A 1 61 ? 23.936 -0.593 4.567 1.00 1.93 61 GLY A CA 7
ATOM 12831 C C . GLY A 1 61 ? 23.413 -1.863 5.197 1.00 1.61 61 GLY A C 7
ATOM 12832 O O . GLY A 1 61 ? 24.193 -2.673 5.699 1.00 1.76 61 GLY A O 7
ATOM 12836 N N . TYR A 1 62 ? 22.102 -2.047 5.172 1.00 1.30 62 TYR A N 7
ATOM 12837 C CA . TYR A 1 62 ? 21.494 -3.233 5.755 1.00 1.07 62 TYR A CA 7
ATOM 12838 C C . TYR A 1 62 ? 21.078 -4.211 4.667 1.00 0.90 62 TYR A C 7
ATOM 12839 O O . TYR A 1 62 ? 20.363 -3.847 3.731 1.00 0.91 62 TYR A O 7
ATOM 12857 N N . ALA A 1 63 ? 21.521 -5.452 4.801 1.00 0.92 63 ALA A N 7
ATOM 12858 C CA . ALA A 1 63 ? 21.241 -6.481 3.811 1.00 0.91 63 ALA A CA 7
ATOM 12859 C C . ALA A 1 63 ? 19.867 -7.101 4.039 1.00 0.78 63 ALA A C 7
ATOM 12860 O O . ALA A 1 63 ? 19.741 -8.301 4.280 1.00 0.94 63 ALA A O 7
ATOM 12867 N N . HIS A 1 64 ? 18.839 -6.270 3.978 1.00 0.60 64 HIS A N 7
ATOM 12868 C CA . HIS A 1 64 ? 17.467 -6.734 4.119 1.00 0.51 64 HIS A CA 7
ATOM 12869 C C . HIS A 1 64 ? 16.638 -6.261 2.938 1.00 0.47 64 HIS A C 7
ATOM 12870 O O . HIS A 1 64 ? 16.500 -5.054 2.720 1.00 0.48 64 HIS A O 7
ATOM 12885 N N . PRO A 1 65 ? 16.089 -7.199 2.154 1.00 0.58 65 PRO A N 7
ATOM 12886 C CA . PRO A 1 65 ? 15.235 -6.865 1.018 1.00 0.64 65 PRO A CA 7
ATOM 12887 C C . PRO A 1 65 ? 13.920 -6.251 1.479 1.00 0.53 65 PRO A C 7
ATOM 12888 O O . PRO A 1 65 ? 13.186 -6.850 2.270 1.00 0.54 65 PRO A O 7
ATOM 12899 N N . LEU A 1 66 ? 13.636 -5.053 0.989 1.00 0.50 66 LEU A N 7
ATOM 12900 C CA . LEU A 1 66 ? 12.468 -4.300 1.417 1.00 0.44 66 LEU A CA 7
ATOM 12901 C C . LEU A 1 66 ? 11.190 -5.053 1.063 1.00 0.35 66 LEU A C 7
ATOM 12902 O O . LEU A 1 66 ? 10.964 -5.404 -0.097 1.00 0.37 66 LEU A O 7
ATOM 12918 N N . ASN A 1 67 ? 10.377 -5.322 2.075 1.00 0.32 67 ASN A N 7
ATOM 12919 C CA . ASN A 1 67 ? 9.080 -5.952 1.869 1.00 0.31 67 ASN A CA 7
ATOM 12920 C C . ASN A 1 67 ? 8.037 -5.281 2.751 1.00 0.30 67 ASN A C 7
ATOM 12921 O O . ASN A 1 67 ? 7.962 -5.542 3.958 1.00 0.40 67 ASN A O 7
ATOM 12932 N N . LEU A 1 68 ? 7.254 -4.401 2.150 1.00 0.26 68 LEU A N 7
ATOM 12933 C CA . LEU A 1 68 ? 6.238 -3.655 2.875 1.00 0.24 68 LEU A CA 7
ATOM 12934 C C . LEU A 1 68 ? 4.843 -4.160 2.531 1.00 0.23 68 LEU A C 7
ATOM 12935 O O . LEU A 1 68 ? 4.498 -4.300 1.362 1.00 0.25 68 LEU A O 7
ATOM 12951 N N . ALA A 1 69 ? 4.057 -4.440 3.556 1.00 0.24 69 ALA A N 7
ATOM 12952 C CA . ALA A 1 69 ? 2.668 -4.827 3.366 1.00 0.25 69 ALA A CA 7
ATOM 12953 C C . ALA A 1 69 ? 1.739 -3.770 3.945 1.00 0.24 69 ALA A C 7
ATOM 12954 O O . ALA A 1 69 ? 1.685 -3.570 5.158 1.00 0.28 69 ALA A O 7
ATOM 12961 N N . LEU A 1 70 ? 1.032 -3.082 3.063 1.00 0.22 70 LEU A N 7
ATOM 12962 C CA . LEU A 1 70 ? 0.122 -2.021 3.465 1.00 0.22 70 LEU A CA 7
ATOM 12963 C C . LEU A 1 70 ? -1.305 -2.540 3.581 1.00 0.23 70 LEU A C 7
ATOM 12964 O O . LEU A 1 70 ? -1.885 -3.001 2.598 1.00 0.28 70 LEU A O 7
ATOM 12980 N N . THR A 1 71 ? -1.868 -2.464 4.782 1.00 0.21 71 THR A N 7
ATOM 12981 C CA . THR A 1 71 ? -3.258 -2.839 4.998 1.00 0.23 71 THR A CA 7
ATOM 12982 C C . THR A 1 71 ? -4.032 -1.652 5.559 1.00 0.22 71 THR A C 7
ATOM 12983 O O . THR A 1 71 ? -3.469 -0.826 6.278 1.00 0.21 71 THR A O 7
ATOM 12994 N N . TRP A 1 72 ? -5.319 -1.575 5.250 1.00 0.25 72 TRP A N 7
ATOM 12995 C CA . TRP A 1 72 ? -6.125 -0.420 5.626 1.00 0.27 72 TRP A CA 7
ATOM 12996 C C . TRP A 1 72 ? -7.383 -0.832 6.373 1.00 0.28 72 TRP A C 7
ATOM 12997 O O . TRP A 1 72 ? -7.865 -1.959 6.238 1.00 0.32 72 TRP A O 7
ATOM 13018 N N . ASN A 1 73 ? -7.896 0.104 7.166 1.00 0.31 73 ASN A N 7
ATOM 13019 C CA . ASN A 1 73 ? -9.102 -0.104 7.960 1.00 0.35 73 ASN A CA 7
ATOM 13020 C C . ASN A 1 73 ? -10.284 -0.494 7.081 1.00 0.31 73 ASN A C 7
ATOM 13021 O O . ASN A 1 73 ? -10.742 0.295 6.252 1.00 0.30 73 ASN A O 7
ATOM 13032 N N . THR A 1 74 ? -10.782 -1.712 7.289 1.00 0.36 74 THR A N 7
ATOM 13033 C CA . THR A 1 74 ? -11.890 -2.257 6.508 1.00 0.38 74 THR A CA 7
ATOM 13034 C C . THR A 1 74 ? -13.125 -1.359 6.584 1.00 0.37 74 THR A C 7
ATOM 13035 O O . THR A 1 74 ? -13.907 -1.279 5.636 1.00 0.38 74 THR A O 7
ATOM 13046 N N . ASP A 1 75 ? -13.284 -0.681 7.715 1.00 0.39 75 ASP A N 7
ATOM 13047 C CA . ASP A 1 75 ? -14.389 0.251 7.906 1.00 0.45 75 ASP A CA 7
ATOM 13048 C C . ASP A 1 75 ? -14.314 1.364 6.873 1.00 0.40 75 ASP A C 7
ATOM 13049 O O . ASP A 1 75 ? -15.293 1.672 6.193 1.00 0.44 75 ASP A O 7
ATOM 13058 N N . GLU A 1 76 ? -13.140 1.970 6.776 1.00 0.39 76 GLU A N 7
ATOM 13059 C CA . GLU A 1 76 ? -12.904 3.029 5.811 1.00 0.44 76 GLU A CA 7
ATOM 13060 C C . GLU A 1 76 ? -13.038 2.526 4.379 1.00 0.38 76 GLU A C 7
ATOM 13061 O O . GLU A 1 76 ? -13.476 3.273 3.513 1.00 0.41 76 GLU A O 7
ATOM 13073 N N . ILE A 1 77 ? -12.677 1.270 4.129 1.00 0.34 77 ILE A N 7
ATOM 13074 C CA . ILE A 1 77 ? -12.881 0.669 2.808 1.00 0.34 77 ILE A CA 7
ATOM 13075 C C . ILE A 1 77 ? -14.356 0.726 2.416 1.00 0.34 77 ILE A C 7
ATOM 13076 O O . ILE A 1 77 ? -14.699 1.157 1.313 1.00 0.37 77 ILE A O 7
ATOM 13092 N N . GLU A 1 78 ? -15.221 0.319 3.339 1.00 0.34 78 GLU A N 7
ATOM 13093 C CA . GLU A 1 78 ? -16.666 0.390 3.136 1.00 0.37 78 GLU A CA 7
ATOM 13094 C C . GLU A 1 78 ? -17.085 1.834 2.852 1.00 0.38 78 GLU A C 7
ATOM 13095 O O . GLU A 1 78 ? -17.911 2.101 1.977 1.00 0.40 78 GLU A O 7
ATOM 13107 N N . ARG A 1 79 ? -16.472 2.759 3.575 1.00 0.40 79 ARG A N 7
ATOM 13108 C CA . ARG A 1 79 ? -16.786 4.176 3.459 1.00 0.45 79 ARG A CA 7
ATOM 13109 C C . ARG A 1 79 ? -16.299 4.750 2.122 1.00 0.42 79 ARG A C 7
ATOM 13110 O O . ARG A 1 79 ? -16.892 5.687 1.588 1.00 0.45 79 ARG A O 7
ATOM 13131 N N . LEU A 1 80 ? -15.234 4.168 1.575 1.00 0.40 80 LEU A N 7
ATOM 13132 C CA . LEU A 1 80 ? -14.636 4.663 0.334 1.00 0.44 80 LEU A CA 7
ATOM 13133 C C . LEU A 1 80 ? -15.533 4.394 -0.870 1.00 0.47 80 LEU A C 7
ATOM 13134 O O . LEU A 1 80 ? -15.310 4.938 -1.950 1.00 0.52 80 LEU A O 7
ATOM 13150 N N . MET A 1 81 ? -16.547 3.560 -0.681 1.00 0.49 81 MET A N 7
ATOM 13151 C CA . MET A 1 81 ? -17.435 3.196 -1.780 1.00 0.57 81 MET A CA 7
ATOM 13152 C C . MET A 1 81 ? -18.479 4.282 -2.020 1.00 0.53 81 MET A C 7
ATOM 13153 O O . MET A 1 81 ? -19.210 4.248 -3.011 1.00 0.61 81 MET A O 7
ATOM 13167 N N . GLU A 1 82 ? -18.545 5.243 -1.112 1.00 0.47 82 GLU A N 7
ATOM 13168 C CA . GLU A 1 82 ? -19.445 6.376 -1.264 1.00 0.48 82 GLU A CA 7
ATOM 13169 C C . GLU A 1 82 ? -18.711 7.543 -1.924 1.00 0.43 82 GLU A C 7
ATOM 13170 O O . GLU A 1 82 ? -17.481 7.557 -1.941 1.00 0.43 82 GLU A O 7
ATOM 13182 N N . ALA A 1 83 ? -19.451 8.502 -2.473 1.00 0.52 83 ALA A N 7
ATOM 13183 C CA . ALA A 1 83 ? -18.847 9.649 -3.158 1.00 0.61 83 ALA A CA 7
ATOM 13184 C C . ALA A 1 83 ? -17.823 10.363 -2.272 1.00 0.55 83 ALA A C 7
ATOM 13185 O O . ALA A 1 83 ? -16.681 10.588 -2.684 1.00 0.57 83 ALA A O 7
ATOM 13192 N N . ASP A 1 84 ? -18.231 10.689 -1.044 1.00 0.57 84 ASP A N 7
ATOM 13193 C CA . ASP A 1 84 ? -17.347 11.356 -0.082 1.00 0.61 84 ASP A CA 7
ATOM 13194 C C . ASP A 1 84 ? -16.104 10.517 0.182 1.00 0.49 84 ASP A C 7
ATOM 13195 O O . ASP A 1 84 ? -15.021 11.047 0.449 1.00 0.51 84 ASP A O 7
ATOM 13204 N N . GLY A 1 85 ? -16.270 9.208 0.091 1.00 0.43 85 GLY A N 7
ATOM 13205 C CA . GLY A 1 85 ? -15.175 8.299 0.329 1.00 0.41 85 GLY A CA 7
ATOM 13206 C C . GLY A 1 85 ? -14.137 8.365 -0.769 1.00 0.38 85 GLY A C 7
ATOM 13207 O O . GLY A 1 85 ? -12.938 8.441 -0.494 1.00 0.39 85 GLY A O 7
ATOM 13211 N N . ALA A 1 86 ? -14.597 8.344 -2.017 1.00 0.41 86 ALA A N 7
ATOM 13212 C CA . ALA A 1 86 ? -13.713 8.464 -3.167 1.00 0.46 86 ALA A CA 7
ATOM 13213 C C . ALA A 1 86 ? -12.906 9.755 -3.101 1.00 0.45 86 ALA A C 7
ATOM 13214 O O . ALA A 1 86 ? -11.738 9.794 -3.497 1.00 0.45 86 ALA A O 7
ATOM 13221 N N . ALA A 1 87 ? -13.537 10.805 -2.586 1.00 0.47 87 ALA A N 7
ATOM 13222 C CA . ALA A 1 87 ? -12.879 12.092 -2.414 1.00 0.53 87 ALA A CA 7
ATOM 13223 C C . ALA A 1 87 ? -11.689 11.978 -1.467 1.00 0.48 87 ALA A C 7
ATOM 13224 O O . ALA A 1 87 ? -10.628 12.563 -1.709 1.00 0.51 87 ALA A O 7
ATOM 13231 N N . ARG A 1 88 ? -11.852 11.196 -0.405 1.00 0.45 88 ARG A N 7
ATOM 13232 C CA . ARG A 1 88 ? -10.786 11.022 0.573 1.00 0.48 88 ARG A CA 7
ATOM 13233 C C . ARG A 1 88 ? -9.642 10.217 -0.021 1.00 0.40 88 ARG A C 7
ATOM 13234 O O . ARG A 1 88 ? -8.478 10.423 0.325 1.00 0.42 88 ARG A O 7
ATOM 13255 N N . PHE A 1 89 ? -9.985 9.298 -0.913 1.00 0.35 89 PHE A N 7
ATOM 13256 C CA . PHE A 1 89 ? -8.991 8.458 -1.563 1.00 0.34 89 PHE A CA 7
ATOM 13257 C C . PHE A 1 89 ? -8.071 9.299 -2.442 1.00 0.33 89 PHE A C 7
ATOM 13258 O O . PHE A 1 89 ? -6.865 9.061 -2.494 1.00 0.33 89 PHE A O 7
ATOM 13275 N N . GLU A 1 90 ? -8.637 10.301 -3.108 1.00 0.35 90 GLU A N 7
ATOM 13276 C CA . GLU A 1 90 ? -7.846 11.184 -3.958 1.00 0.39 90 GLU A CA 7
ATOM 13277 C C . GLU A 1 90 ? -6.870 12.005 -3.123 1.00 0.38 90 GLU A C 7
ATOM 13278 O O . GLU A 1 90 ? -5.703 12.162 -3.492 1.00 0.41 90 GLU A O 7
ATOM 13290 N N . ARG A 1 91 ? -7.342 12.509 -1.987 1.00 0.39 91 ARG A N 7
ATOM 13291 C CA . ARG A 1 91 ? -6.496 13.298 -1.098 1.00 0.44 91 ARG A CA 7
ATOM 13292 C C . ARG A 1 91 ? -5.389 12.427 -0.511 1.00 0.37 91 ARG A C 7
ATOM 13293 O O . ARG A 1 91 ? -4.297 12.909 -0.207 1.00 0.38 91 ARG A O 7
ATOM 13314 N N . TYR A 1 92 ? -5.671 11.138 -0.380 1.00 0.33 92 TYR A N 7
ATOM 13315 C CA . TYR A 1 92 ? -4.709 10.197 0.172 1.00 0.32 92 TYR A CA 7
ATOM 13316 C C . TYR A 1 92 ? -3.611 9.911 -0.844 1.00 0.30 92 TYR A C 7
ATOM 13317 O O . TYR A 1 92 ? -2.442 9.773 -0.487 1.00 0.32 92 TYR A O 7
ATOM 13335 N N . LEU A 1 93 ? -3.993 9.841 -2.115 1.00 0.31 93 LEU A N 7
ATOM 13336 C CA . LEU A 1 93 ? -3.036 9.595 -3.188 1.00 0.34 93 LEU A CA 7
ATOM 13337 C C . LEU A 1 93 ? -2.053 10.752 -3.299 1.00 0.35 93 LEU A C 7
ATOM 13338 O O . LEU A 1 93 ? -0.865 10.552 -3.552 1.00 0.38 93 LEU A O 7
ATOM 13354 N N . ALA A 1 94 ? -2.555 11.963 -3.106 1.00 0.36 94 ALA A N 7
ATOM 13355 C CA . ALA A 1 94 ? -1.718 13.153 -3.155 1.00 0.39 94 ALA A CA 7
ATOM 13356 C C . ALA A 1 94 ? -0.772 13.227 -1.956 1.00 0.37 94 ALA A C 7
ATOM 13357 O O . ALA A 1 94 ? 0.289 13.846 -2.035 1.00 0.44 94 ALA A O 7
ATOM 13364 N N . ALA A 1 95 ? -1.148 12.582 -0.857 1.00 0.33 95 ALA A N 7
ATOM 13365 C CA . ALA A 1 95 ? -0.360 12.640 0.369 1.00 0.35 95 ALA A CA 7
ATOM 13366 C C . ALA A 1 95 ? 0.630 11.486 0.461 1.00 0.33 95 ALA A C 7
ATOM 13367 O O . ALA A 1 95 ? 1.476 11.463 1.354 1.00 0.33 95 ALA A O 7
ATOM 13374 N N . LEU A 1 96 ? 0.526 10.544 -0.476 1.00 0.35 96 LEU A N 7
ATOM 13375 C CA . LEU A 1 96 ? 1.362 9.337 -0.476 1.00 0.36 96 LEU A CA 7
ATOM 13376 C C . LEU A 1 96 ? 2.859 9.623 -0.269 1.00 0.35 96 LEU A C 7
ATOM 13377 O O . LEU A 1 96 ? 3.481 8.967 0.557 1.00 0.34 96 LEU A O 7
ATOM 13393 N N . PRO A 1 97 ? 3.474 10.582 -1.002 1.00 0.37 97 PRO A N 7
ATOM 13394 C CA . PRO A 1 97 ? 4.900 10.903 -0.826 1.00 0.39 97 PRO A CA 7
ATOM 13395 C C . PRO A 1 97 ? 5.253 11.283 0.616 1.00 0.35 97 PRO A C 7
ATOM 13396 O O . PRO A 1 97 ? 6.290 10.868 1.142 1.00 0.36 97 PRO A O 7
ATOM 13407 N N . ARG A 1 98 ? 4.378 12.047 1.259 1.00 0.34 98 ARG A N 7
ATOM 13408 C CA . ARG A 1 98 ? 4.631 12.518 2.619 1.00 0.35 98 ARG A CA 7
ATOM 13409 C C . ARG A 1 98 ? 4.427 11.399 3.636 1.00 0.31 98 ARG A C 7
ATOM 13410 O O . ARG A 1 98 ? 5.141 11.318 4.638 1.00 0.33 98 ARG A O 7
ATOM 13431 N N . LYS A 1 99 ? 3.465 10.528 3.366 1.00 0.31 99 LYS A N 7
ATOM 13432 C CA . LYS A 1 99 ? 3.207 9.382 4.227 1.00 0.36 99 LYS A CA 7
ATOM 13433 C C . LYS A 1 99 ? 4.370 8.408 4.134 1.00 0.32 99 LYS A C 7
ATOM 13434 O O . LYS A 1 99 ? 4.791 7.814 5.125 1.00 0.32 99 LYS A O 7
ATOM 13453 N N . LEU A 1 100 ? 4.887 8.277 2.920 1.00 0.33 100 LEU A N 7
ATOM 13454 C CA . LEU A 1 100 ? 6.005 7.397 2.629 1.00 0.35 100 LEU A CA 7
ATOM 13455 C C . LEU A 1 100 ? 7.231 7.822 3.432 1.00 0.34 100 LEU A C 7
ATOM 13456 O O . LEU A 1 100 ? 7.935 6.991 4.002 1.00 0.35 100 LEU A O 7
ATOM 13472 N N . ALA A 1 101 ? 7.463 9.129 3.479 1.00 0.33 101 ALA A N 7
ATOM 13473 C CA . ALA A 1 101 ? 8.588 9.689 4.216 1.00 0.36 101 ALA A CA 7
ATOM 13474 C C . ALA A 1 101 ? 8.447 9.428 5.711 1.00 0.33 101 ALA A C 7
ATOM 13475 O O . ALA A 1 101 ? 9.424 9.118 6.398 1.00 0.35 101 ALA A O 7
ATOM 13482 N N . ALA A 1 102 ? 7.221 9.547 6.205 1.00 0.32 102 ALA A N 7
ATOM 13483 C CA . ALA A 1 102 ? 6.940 9.336 7.617 1.00 0.33 102 ALA A CA 7
ATOM 13484 C C . ALA A 1 102 ? 7.241 7.897 8.025 1.00 0.32 102 ALA A C 7
ATOM 13485 O O . ALA A 1 102 ? 7.747 7.644 9.122 1.00 0.35 102 ALA A O 7
ATOM 13492 N N . TRP A 1 103 ? 6.940 6.959 7.131 1.00 0.30 103 TRP A N 7
ATOM 13493 C CA . TRP A 1 103 ? 7.188 5.547 7.396 1.00 0.32 103 TRP A CA 7
ATOM 13494 C C . TRP A 1 103 ? 8.682 5.245 7.402 1.00 0.32 103 TRP A C 7
ATOM 13495 O O . TRP A 1 103 ? 9.138 4.396 8.170 1.00 0.34 103 TRP A O 7
ATOM 13516 N N . GLU A 1 104 ? 9.440 5.939 6.554 1.00 0.34 104 GLU A N 7
ATOM 13517 C CA . GLU A 1 104 ? 10.886 5.738 6.492 1.00 0.38 104 GLU A CA 7
ATOM 13518 C C . GLU A 1 104 ? 11.521 5.975 7.853 1.00 0.39 104 GLU A C 7
ATOM 13519 O O . GLU A 1 104 ? 12.243 5.120 8.376 1.00 0.41 104 GLU A O 7
ATOM 13531 N N . ASN A 1 105 ? 11.206 7.120 8.438 1.00 0.41 105 ASN A N 7
ATOM 13532 C CA . ASN A 1 105 ? 11.808 7.534 9.699 1.00 0.47 105 ASN A CA 7
ATOM 13533 C C . ASN A 1 105 ? 11.351 6.645 10.857 1.00 0.46 105 ASN A C 7
ATOM 13534 O O . ASN A 1 105 ? 12.132 6.326 11.751 1.00 0.50 105 ASN A O 7
ATOM 13545 N N . ALA A 1 106 ? 10.092 6.232 10.827 1.00 0.45 106 ALA A N 7
ATOM 13546 C CA . ALA A 1 106 ? 9.512 5.486 11.938 1.00 0.48 106 ALA A CA 7
ATOM 13547 C C . ALA A 1 106 ? 9.875 4.003 11.901 1.00 0.50 106 ALA A C 7
ATOM 13548 O O . ALA A 1 106 ? 10.183 3.404 12.933 1.00 0.66 106 ALA A O 7
ATOM 13555 N N . ARG A 1 107 ? 9.835 3.409 10.718 1.00 0.43 107 ARG A N 7
ATOM 13556 C CA . ARG A 1 107 ? 9.959 1.959 10.605 1.00 0.47 107 ARG A CA 7
ATOM 13557 C C . ARG A 1 107 ? 11.351 1.517 10.169 1.00 0.48 107 ARG A C 7
ATOM 13558 O O . ARG A 1 107 ? 11.611 0.322 10.038 1.00 0.56 107 ARG A O 7
ATOM 13579 N N . GLY A 1 108 ? 12.245 2.475 9.954 1.00 0.45 108 GLY A N 7
ATOM 13580 C CA . GLY A 1 108 ? 13.602 2.136 9.565 1.00 0.49 108 GLY A CA 7
ATOM 13581 C C . GLY A 1 108 ? 13.666 1.625 8.141 1.00 0.46 108 GLY A C 7
ATOM 13582 O O . GLY A 1 108 ? 14.270 0.585 7.862 1.00 0.50 108 GLY A O 7
ATOM 13586 N N . VAL A 1 109 ? 13.044 2.365 7.242 1.00 0.42 109 VAL A N 7
ATOM 13587 C CA . VAL A 1 109 ? 12.962 1.974 5.847 1.00 0.41 109 VAL A CA 7
ATOM 13588 C C . VAL A 1 109 ? 13.633 3.036 4.987 1.00 0.43 109 VAL A C 7
ATOM 13589 O O . VAL A 1 109 ? 13.486 4.228 5.245 1.00 0.46 109 VAL A O 7
ATOM 13602 N N . ASP A 1 110 ? 14.396 2.610 3.994 1.00 0.44 110 ASP A N 7
ATOM 13603 C CA . ASP A 1 110 ? 15.082 3.544 3.114 1.00 0.49 110 ASP A CA 7
ATOM 13604 C C . ASP A 1 110 ? 14.708 3.254 1.669 1.00 0.54 110 ASP A C 7
ATOM 13605 O O . ASP A 1 110 ? 15.262 2.348 1.050 1.00 0.57 110 ASP A O 7
ATOM 13614 N N . PHE A 1 111 ? 13.763 4.017 1.133 1.00 0.60 111 PHE A N 7
ATOM 13615 C CA . PHE A 1 111 ? 13.300 3.805 -0.237 1.00 0.68 111 PHE A CA 7
ATOM 13616 C C . PHE A 1 111 ? 14.330 4.274 -1.259 1.00 0.77 111 PHE A C 7
ATOM 13617 O O . PHE A 1 111 ? 14.243 3.931 -2.437 1.00 0.90 111 PHE A O 7
ATOM 13634 N N . GLY A 1 112 ? 15.304 5.054 -0.810 1.00 0.76 112 GLY A N 7
ATOM 13635 C CA . GLY A 1 112 ? 16.382 5.459 -1.688 1.00 0.84 112 GLY A CA 7
ATOM 13636 C C . GLY A 1 112 ? 17.372 4.332 -1.897 1.00 0.79 112 GLY A C 7
ATOM 13637 O O . GLY A 1 112 ? 17.879 4.129 -3.000 1.00 0.89 112 GLY A O 7
ATOM 13641 N N . SER A 1 113 ? 17.626 3.589 -0.830 1.00 0.71 113 SER A N 7
ATOM 13642 C CA . SER A 1 113 ? 18.529 2.449 -0.876 1.00 0.70 113 SER A CA 7
ATOM 13643 C C . SER A 1 113 ? 17.783 1.192 -1.320 1.00 0.68 113 SER A C 7
ATOM 13644 O O . SER A 1 113 ? 18.390 0.215 -1.772 1.00 0.72 113 SER A O 7
ATOM 13652 N N . ARG A 1 114 ? 16.453 1.251 -1.201 1.00 0.68 114 ARG A N 7
ATOM 13653 C CA . ARG A 1 114 ? 15.564 0.145 -1.561 1.00 0.75 114 ARG A CA 7
ATOM 13654 C C . ARG A 1 114 ? 15.767 -1.033 -0.611 1.00 0.68 114 ARG A C 7
ATOM 13655 O O . ARG A 1 114 ? 15.543 -2.189 -0.969 1.00 0.72 114 ARG A O 7
ATOM 13676 N N . THR A 1 115 ? 16.183 -0.712 0.606 1.00 0.60 115 THR A N 7
ATOM 13677 C CA . THR A 1 115 ? 16.418 -1.706 1.640 1.00 0.57 115 THR A CA 7
ATOM 13678 C C . THR A 1 115 ? 15.777 -1.254 2.949 1.00 0.52 115 THR A C 7
ATOM 13679 O O . THR A 1 115 ? 15.213 -0.158 3.027 1.00 0.53 115 THR A O 7
ATOM 13690 N N . GLN A 1 116 ? 15.855 -2.091 3.973 1.00 0.50 116 GLN A N 7
ATOM 13691 C CA . GLN A 1 116 ? 15.307 -1.744 5.272 1.00 0.51 116 GLN A CA 7
ATOM 13692 C C . GLN A 1 116 ? 16.220 -2.230 6.388 1.00 0.54 116 GLN A C 7
ATOM 13693 O O . GLN A 1 116 ? 16.876 -3.263 6.263 1.00 0.55 116 GLN A O 7
ATOM 13707 N N . ALA A 1 117 ? 16.270 -1.462 7.469 1.00 0.62 117 ALA A N 7
ATOM 13708 C CA . ALA A 1 117 ? 17.074 -1.816 8.628 1.00 0.68 117 ALA A CA 7
ATOM 13709 C C . ALA A 1 117 ? 16.302 -2.755 9.540 1.00 0.68 117 ALA A C 7
ATOM 13710 O O . ALA A 1 117 ? 16.852 -3.331 10.479 1.00 0.84 117 ALA A O 7
ATOM 13717 N N . ASP A 1 118 ? 15.018 -2.897 9.252 1.00 0.69 118 ASP A N 7
ATOM 13718 C CA . ASP A 1 118 ? 14.144 -3.758 10.032 1.00 0.73 118 ASP A CA 7
ATOM 13719 C C . ASP A 1 118 ? 14.144 -5.165 9.445 1.00 0.67 118 ASP A C 7
ATOM 13720 O O . ASP A 1 118 ? 14.728 -5.398 8.386 1.00 0.67 118 ASP A O 7
ATOM 13729 N N . ALA A 1 119 ? 13.495 -6.095 10.122 1.00 0.72 119 ALA A N 7
ATOM 13730 C CA . ALA A 1 119 ? 13.387 -7.453 9.622 1.00 0.73 119 ALA A CA 7
ATOM 13731 C C . ALA A 1 119 ? 12.312 -7.531 8.544 1.00 0.66 119 ALA A C 7
ATOM 13732 O O . ALA A 1 119 ? 12.512 -8.142 7.493 1.00 0.73 119 ALA A O 7
ATOM 13739 N N . LEU A 1 120 ? 11.185 -6.876 8.802 1.00 0.69 120 LEU A N 7
ATOM 13740 C CA . LEU A 1 120 ? 10.035 -6.920 7.913 1.00 0.63 120 LEU A CA 7
ATOM 13741 C C . LEU A 1 120 ? 9.045 -5.839 8.331 1.00 0.57 120 LEU A C 7
ATOM 13742 O O . LEU A 1 120 ? 8.807 -5.648 9.523 1.00 0.65 120 LEU A O 7
ATOM 13758 N N . VAL A 1 121 ? 8.470 -5.125 7.375 1.00 0.50 121 VAL A N 7
ATOM 13759 C CA . VAL A 1 121 ? 7.575 -4.031 7.719 1.00 0.47 121 VAL A CA 7
ATOM 13760 C C . VAL A 1 121 ? 6.146 -4.295 7.230 1.00 0.39 121 VAL A C 7
ATOM 13761 O O . VAL A 1 121 ? 5.797 -4.053 6.074 1.00 0.33 121 VAL A O 7
ATOM 13774 N N . LEU A 1 122 ? 5.334 -4.836 8.127 1.00 0.41 122 LEU A N 7
ATOM 13775 C CA . LEU A 1 122 ? 3.928 -5.095 7.840 1.00 0.39 122 LEU A CA 7
ATOM 13776 C C . LEU A 1 122 ? 3.060 -4.104 8.609 1.00 0.42 122 LEU A C 7
ATOM 13777 O O . LEU A 1 122 ? 2.866 -4.248 9.818 1.00 0.73 122 LEU A O 7
ATOM 13793 N N . LEU A 1 123 ? 2.549 -3.099 7.914 1.00 0.24 123 LEU A N 7
ATOM 13794 C CA . LEU A 1 123 ? 1.810 -2.023 8.565 1.00 0.24 123 LEU A CA 7
ATOM 13795 C C . LEU A 1 123 ? 0.304 -2.260 8.517 1.00 0.24 123 LEU A C 7
ATOM 13796 O O . LEU A 1 123 ? -0.309 -2.254 7.445 1.00 0.25 123 LEU A O 7
ATOM 13812 N N . GLY A 1 124 ? -0.281 -2.472 9.687 1.00 0.27 124 GLY A N 7
ATOM 13813 C CA . GLY A 1 124 ? -1.715 -2.631 9.786 1.00 0.28 124 GLY A CA 7
ATOM 13814 C C . GLY A 1 124 ? -2.393 -1.405 10.364 1.00 0.30 124 GLY A C 7
ATOM 13815 O O . GLY A 1 124 ? -1.736 -0.547 10.961 1.00 0.34 124 GLY A O 7
ATOM 13819 N N . GLY A 1 125 ? -3.706 -1.323 10.189 1.00 0.31 125 GLY A N 7
ATOM 13820 C CA . GLY A 1 125 ? -4.479 -0.237 10.765 1.00 0.36 125 GLY A CA 7
ATOM 13821 C C . GLY A 1 125 ? -4.200 1.119 10.144 1.00 0.35 125 GLY A C 7
ATOM 13822 O O . GLY A 1 125 ? -4.284 2.138 10.831 1.00 0.40 125 GLY A O 7
ATOM 13826 N N . LEU A 1 126 ? -3.853 1.148 8.863 1.00 0.31 126 LEU A N 7
ATOM 13827 C CA . LEU A 1 126 ? -3.646 2.418 8.176 1.00 0.31 126 LEU A CA 7
ATOM 13828 C C . LEU A 1 126 ? -4.962 3.159 7.991 1.00 0.33 126 LEU A C 7
ATOM 13829 O O . LEU A 1 126 ? -5.988 2.562 7.651 1.00 0.35 126 LEU A O 7
ATOM 13845 N N . ASP A 1 127 ? -4.912 4.463 8.216 1.00 0.35 127 ASP A N 7
ATOM 13846 C CA . ASP A 1 127 ? -6.084 5.319 8.093 1.00 0.41 127 ASP A CA 7
ATOM 13847 C C . ASP A 1 127 ? -5.973 6.136 6.814 1.00 0.39 127 ASP A C 7
ATOM 13848 O O . ASP A 1 127 ? -4.867 6.375 6.321 1.00 0.45 127 ASP A O 7
ATOM 13857 N N . PHE A 1 128 ? -7.105 6.579 6.285 1.00 0.39 128 PHE A N 7
ATOM 13858 C CA . PHE A 1 128 ? -7.107 7.436 5.103 1.00 0.42 128 PHE A CA 7
ATOM 13859 C C . PHE A 1 128 ? -7.233 8.894 5.516 1.00 0.49 128 PHE A C 7
ATOM 13860 O O . PHE A 1 128 ? -7.775 9.724 4.782 1.00 0.61 128 PHE A O 7
ATOM 13877 N N . GLU A 1 129 ? -6.725 9.193 6.700 1.00 0.52 129 GLU A N 7
ATOM 13878 C CA . GLU A 1 129 ? -6.783 10.534 7.248 1.00 0.63 129 GLU A CA 7
ATOM 13879 C C . GLU A 1 129 ? -5.613 11.342 6.703 1.00 0.64 129 GLU A C 7
ATOM 13880 O O . GLU A 1 129 ? -4.465 11.143 7.105 1.00 0.80 129 GLU A O 7
ATOM 13892 N N . ALA A 1 130 ? -5.911 12.235 5.777 1.00 0.73 130 ALA A N 7
ATOM 13893 C CA . ALA A 1 130 ? -4.895 13.058 5.152 1.00 0.92 130 ALA A CA 7
ATOM 13894 C C . ALA A 1 130 ? -5.146 14.520 5.472 1.00 1.47 130 ALA A C 7
ATOM 13895 O O . ALA A 1 130 ? -4.324 15.121 6.192 1.00 1.77 130 ALA A O 7
ATOM 13903 N N . GLY A 1 1 ? -24.925 0.943 7.451 1.00 9.84 1 GLY A N 8
ATOM 13904 C CA . GLY A 1 1 ? -25.833 -0.229 7.405 1.00 9.33 1 GLY A CA 8
ATOM 13905 C C . GLY A 1 1 ? -25.087 -1.541 7.546 1.00 8.55 1 GLY A C 8
ATOM 13906 O O . GLY A 1 1 ? -24.828 -1.999 8.661 1.00 8.34 1 GLY A O 8
ATOM 13912 N N . ALA A 1 2 ? -24.737 -2.143 6.417 1.00 8.39 2 ALA A N 8
ATOM 13913 C CA . ALA A 1 2 ? -24.029 -3.414 6.415 1.00 7.95 2 ALA A CA 8
ATOM 13914 C C . ALA A 1 2 ? -22.535 -3.197 6.630 1.00 7.24 2 ALA A C 8
ATOM 13915 O O . ALA A 1 2 ? -21.926 -2.340 5.987 1.00 7.25 2 ALA A O 8
ATOM 13922 N N . MET A 1 3 ? -21.954 -3.969 7.537 1.00 6.97 3 MET A N 8
ATOM 13923 C CA . MET A 1 3 ? -20.540 -3.840 7.868 1.00 6.66 3 MET A CA 8
ATOM 13924 C C . MET A 1 3 ? -20.023 -5.136 8.482 1.00 5.89 3 MET A C 8
ATOM 13925 O O . MET A 1 3 ? -20.738 -6.138 8.514 1.00 5.94 3 MET A O 8
ATOM 13939 N N . GLY A 1 4 ? -18.787 -5.115 8.964 1.00 5.55 4 GLY A N 8
ATOM 13940 C CA . GLY A 1 4 ? -18.198 -6.301 9.553 1.00 5.17 4 GLY A CA 8
ATOM 13941 C C . GLY A 1 4 ? -17.503 -7.152 8.514 1.00 4.35 4 GLY A C 8
ATOM 13942 O O . GLY A 1 4 ? -16.287 -7.065 8.343 1.00 4.64 4 GLY A O 8
ATOM 13946 N N . MET A 1 5 ? -18.278 -7.965 7.813 1.00 3.80 5 MET A N 8
ATOM 13947 C CA . MET A 1 5 ? -17.752 -8.781 6.729 1.00 3.46 5 MET A CA 8
ATOM 13948 C C . MET A 1 5 ? -18.272 -8.246 5.406 1.00 2.69 5 MET A C 8
ATOM 13949 O O . MET A 1 5 ? -19.469 -8.310 5.137 1.00 3.15 5 MET A O 8
ATOM 13963 N N . SER A 1 6 ? -17.389 -7.706 4.590 1.00 2.04 6 SER A N 8
ATOM 13964 C CA . SER A 1 6 ? -17.796 -7.134 3.320 1.00 1.62 6 SER A CA 8
ATOM 13965 C C . SER A 1 6 ? -16.978 -7.706 2.160 1.00 1.22 6 SER A C 8
ATOM 13966 O O . SER A 1 6 ? -16.087 -7.042 1.626 1.00 1.33 6 SER A O 8
ATOM 13974 N N . PRO A 1 7 ? -17.278 -8.954 1.743 1.00 1.00 7 PRO A N 8
ATOM 13975 C CA . PRO A 1 7 ? -16.558 -9.618 0.651 1.00 0.92 7 PRO A CA 8
ATOM 13976 C C . PRO A 1 7 ? -16.706 -8.872 -0.668 1.00 0.83 7 PRO A C 8
ATOM 13977 O O . PRO A 1 7 ? -15.772 -8.808 -1.466 1.00 0.81 7 PRO A O 8
ATOM 13988 N N . ASP A 1 8 ? -17.881 -8.290 -0.878 1.00 0.81 8 ASP A N 8
ATOM 13989 C CA . ASP A 1 8 ? -18.151 -7.524 -2.090 1.00 0.80 8 ASP A CA 8
ATOM 13990 C C . ASP A 1 8 ? -17.316 -6.254 -2.107 1.00 0.67 8 ASP A C 8
ATOM 13991 O O . ASP A 1 8 ? -16.684 -5.924 -3.109 1.00 0.67 8 ASP A O 8
ATOM 14000 N N . THR A 1 9 ? -17.311 -5.555 -0.982 1.00 0.62 9 THR A N 8
ATOM 14001 C CA . THR A 1 9 ? -16.525 -4.343 -0.828 1.00 0.58 9 THR A CA 8
ATOM 14002 C C . THR A 1 9 ? -15.033 -4.633 -0.996 1.00 0.49 9 THR A C 8
ATOM 14003 O O . THR A 1 9 ? -14.321 -3.912 -1.695 1.00 0.46 9 THR A O 8
ATOM 14014 N N . ALA A 1 10 ? -14.579 -5.707 -0.365 1.00 0.51 10 ALA A N 8
ATOM 14015 C CA . ALA A 1 10 ? -13.173 -6.080 -0.395 1.00 0.50 10 ALA A CA 8
ATOM 14016 C C . ALA A 1 10 ? -12.725 -6.442 -1.810 1.00 0.48 10 ALA A C 8
ATOM 14017 O O . ALA A 1 10 ? -11.613 -6.106 -2.226 1.00 0.45 10 ALA A O 8
ATOM 14024 N N . ARG A 1 11 ? -13.602 -7.115 -2.546 1.00 0.54 11 ARG A N 8
ATOM 14025 C CA . ARG A 1 11 ? -13.318 -7.494 -3.925 1.00 0.59 11 ARG A CA 8
ATOM 14026 C C . ARG A 1 11 ? -13.304 -6.260 -4.824 1.00 0.52 11 ARG A C 8
ATOM 14027 O O . ARG A 1 11 ? -12.517 -6.167 -5.769 1.00 0.52 11 ARG A O 8
ATOM 14048 N N . ARG A 1 12 ? -14.174 -5.309 -4.513 1.00 0.51 12 ARG A N 8
ATOM 14049 C CA . ARG A 1 12 ? -14.259 -4.065 -5.261 1.00 0.51 12 ARG A CA 8
ATOM 14050 C C . ARG A 1 12 ? -12.992 -3.237 -5.065 1.00 0.42 12 ARG A C 8
ATOM 14051 O O . ARG A 1 12 ? -12.509 -2.590 -5.993 1.00 0.41 12 ARG A O 8
ATOM 14072 N N . PHE A 1 13 ? -12.449 -3.274 -3.855 1.00 0.40 13 PHE A N 8
ATOM 14073 C CA . PHE A 1 13 ? -11.202 -2.580 -3.560 1.00 0.37 13 PHE A CA 8
ATOM 14074 C C . PHE A 1 13 ? -10.069 -3.223 -4.349 1.00 0.33 13 PHE A C 8
ATOM 14075 O O . PHE A 1 13 ? -9.218 -2.535 -4.910 1.00 0.33 13 PHE A O 8
ATOM 14092 N N . ASP A 1 14 ? -10.098 -4.549 -4.407 1.00 0.35 14 ASP A N 8
ATOM 14093 C CA . ASP A 1 14 ? -9.094 -5.333 -5.127 1.00 0.37 14 ASP A CA 8
ATOM 14094 C C . ASP A 1 14 ? -9.044 -4.967 -6.606 1.00 0.34 14 ASP A C 8
ATOM 14095 O O . ASP A 1 14 ? -7.972 -4.873 -7.197 1.00 0.37 14 ASP A O 8
ATOM 14104 N N . THR A 1 15 ? -10.204 -4.731 -7.187 1.00 0.33 15 THR A N 8
ATOM 14105 C CA . THR A 1 15 ? -10.298 -4.508 -8.617 1.00 0.34 15 THR A CA 8
ATOM 14106 C C . THR A 1 15 ? -10.200 -3.026 -8.996 1.00 0.33 15 THR A C 8
ATOM 14107 O O . THR A 1 15 ? -9.544 -2.676 -9.977 1.00 0.37 15 THR A O 8
ATOM 14118 N N . GLU A 1 16 ? -10.839 -2.160 -8.220 1.00 0.33 16 GLU A N 8
ATOM 14119 C CA . GLU A 1 16 ? -10.934 -0.749 -8.579 1.00 0.39 16 GLU A CA 8
ATOM 14120 C C . GLU A 1 16 ? -9.829 0.098 -7.940 1.00 0.37 16 GLU A C 8
ATOM 14121 O O . GLU A 1 16 ? -9.218 0.934 -8.606 1.00 0.46 16 GLU A O 8
ATOM 14133 N N . PHE A 1 17 ? -9.558 -0.123 -6.661 1.00 0.31 17 PHE A N 8
ATOM 14134 C CA . PHE A 1 17 ? -8.688 0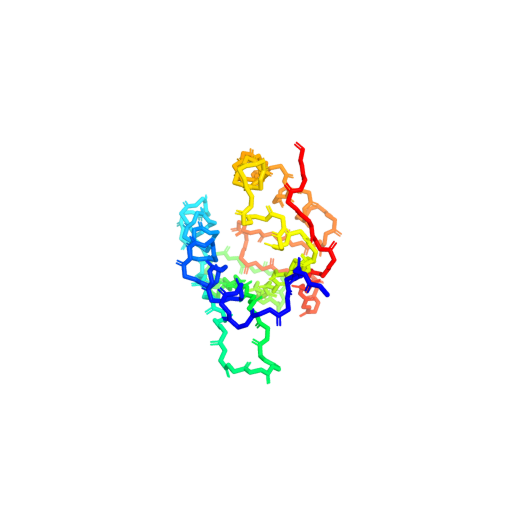.781 -5.908 1.00 0.32 17 PHE A CA 8
ATOM 14135 C C . PHE A 1 17 ? -7.249 0.279 -5.819 1.00 0.30 17 PHE A C 8
ATOM 14136 O O . PHE A 1 17 ? -6.310 1.041 -6.050 1.00 0.33 17 PHE A O 8
ATOM 14153 N N . ALA A 1 18 ? -7.076 -0.997 -5.495 1.00 0.29 18 ALA A N 8
ATOM 14154 C CA . ALA A 1 18 ? -5.748 -1.557 -5.245 1.00 0.30 18 ALA A CA 8
ATOM 14155 C C . ALA A 1 18 ? -4.783 -1.369 -6.425 1.00 0.29 18 ALA A C 8
ATOM 14156 O O . ALA A 1 18 ? -3.652 -0.929 -6.214 1.00 0.30 18 ALA A O 8
ATOM 14163 N N . PRO A 1 19 ? -5.185 -1.684 -7.681 1.00 0.30 19 PRO A N 8
ATOM 14164 C CA . PRO A 1 19 ? -4.315 -1.477 -8.848 1.00 0.32 19 PRO A CA 8
ATOM 14165 C C . PRO A 1 19 ? -3.922 -0.012 -9.013 1.00 0.31 19 PRO A C 8
ATOM 14166 O O . PRO A 1 19 ? -2.829 0.304 -9.484 1.00 0.32 19 PRO A O 8
ATOM 14177 N N . ARG A 1 20 ? -4.812 0.876 -8.591 1.00 0.32 20 ARG A N 8
ATOM 14178 C CA . ARG A 1 20 ? -4.577 2.304 -8.707 1.00 0.35 20 ARG A CA 8
ATOM 14179 C C . ARG A 1 20 ? -3.514 2.739 -7.702 1.00 0.30 20 ARG A C 8
ATOM 14180 O O . ARG A 1 20 ? -2.653 3.565 -8.007 1.00 0.31 20 ARG A O 8
ATOM 14201 N N . ILE A 1 21 ? -3.565 2.152 -6.511 1.00 0.28 21 ILE A N 8
ATOM 14202 C CA . ILE A 1 21 ? -2.583 2.436 -5.473 1.00 0.28 21 ILE A CA 8
ATOM 14203 C C . ILE A 1 21 ? -1.214 1.899 -5.877 1.00 0.24 21 ILE A C 8
ATOM 14204 O O . ILE A 1 21 ? -0.207 2.598 -5.784 1.00 0.25 21 ILE A O 8
ATOM 14220 N N . ALA A 1 22 ? -1.197 0.657 -6.348 1.00 0.23 22 ALA A N 8
ATOM 14221 C CA . ALA A 1 22 ? 0.042 -0.015 -6.725 1.00 0.23 22 ALA A CA 8
ATOM 14222 C C . ALA A 1 22 ? 0.783 0.741 -7.820 1.00 0.24 22 ALA A C 8
ATOM 14223 O O . ALA A 1 22 ? 2.007 0.883 -7.766 1.00 0.28 22 ALA A O 8
ATOM 14230 N N . ARG A 1 23 ? 0.040 1.222 -8.808 1.00 0.27 23 ARG A N 8
ATOM 14231 C CA . ARG A 1 23 ? 0.633 1.967 -9.911 1.00 0.34 23 ARG A CA 8
ATOM 14232 C C . ARG A 1 23 ? 1.148 3.322 -9.446 1.00 0.30 23 ARG A C 8
ATOM 14233 O O . ARG A 1 23 ? 2.211 3.766 -9.878 1.00 0.31 23 ARG A O 8
ATOM 14254 N N . ALA A 1 24 ? 0.394 3.969 -8.562 1.00 0.29 24 ALA A N 8
ATOM 14255 C CA . ALA A 1 24 ? 0.772 5.280 -8.047 1.00 0.31 24 ALA A CA 8
ATOM 14256 C C . ALA A 1 24 ? 2.079 5.200 -7.273 1.00 0.29 24 ALA A C 8
ATOM 14257 O O . ALA A 1 24 ? 2.968 6.034 -7.443 1.00 0.31 24 ALA A O 8
ATOM 14264 N N . ILE A 1 25 ? 2.191 4.184 -6.427 1.00 0.27 25 ILE A N 8
ATOM 14265 C CA . ILE A 1 25 ? 3.395 3.974 -5.636 1.00 0.30 25 ILE A CA 8
ATOM 14266 C C . ILE A 1 25 ? 4.589 3.676 -6.540 1.00 0.30 25 ILE A C 8
ATOM 14267 O O . ILE A 1 25 ? 5.658 4.268 -6.391 1.00 0.33 25 ILE A O 8
ATOM 14283 N N . ALA A 1 26 ? 4.390 2.770 -7.491 1.00 0.31 26 ALA A N 8
ATOM 14284 C CA . ALA A 1 26 ? 5.450 2.369 -8.406 1.00 0.36 26 ALA A CA 8
ATOM 14285 C C . ALA A 1 26 ? 5.943 3.553 -9.230 1.00 0.38 26 ALA A C 8
ATOM 14286 O O . ALA A 1 26 ? 7.136 3.675 -9.512 1.00 0.40 26 ALA A O 8
ATOM 14293 N N . ASP A 1 27 ? 5.016 4.425 -9.605 1.00 0.40 27 ASP A N 8
ATOM 14294 C CA . ASP A 1 27 ? 5.340 5.609 -10.392 1.00 0.47 27 ASP A CA 8
ATOM 14295 C C . ASP A 1 27 ? 6.095 6.625 -9.547 1.00 0.45 27 ASP A C 8
ATOM 14296 O O . ASP A 1 27 ? 7.017 7.287 -10.023 1.00 0.48 27 ASP A O 8
ATOM 14305 N N . LEU A 1 28 ? 5.718 6.715 -8.279 1.00 0.42 28 LEU A N 8
ATOM 14306 C CA . LEU A 1 28 ? 6.327 7.663 -7.358 1.00 0.46 28 LEU A CA 8
ATOM 14307 C C . LEU A 1 28 ? 7.748 7.227 -7.015 1.00 0.44 28 LEU A C 8
ATOM 14308 O O . LEU A 1 28 ? 8.633 8.056 -6.806 1.00 0.49 28 LEU A O 8
ATOM 14324 N N . LEU A 1 29 ? 7.959 5.920 -6.972 1.00 0.40 29 LEU A N 8
ATOM 14325 C CA . LEU A 1 29 ? 9.273 5.367 -6.677 1.00 0.41 29 LEU A CA 8
ATOM 14326 C C . LEU A 1 29 ? 10.114 5.240 -7.941 1.00 0.44 29 LEU A C 8
ATOM 14327 O O . LEU A 1 29 ? 11.254 4.790 -7.890 1.00 0.48 29 LEU A O 8
ATOM 14343 N N . ASN A 1 30 ? 9.526 5.624 -9.076 1.00 0.45 30 ASN A N 8
ATOM 14344 C CA . ASN A 1 30 ? 10.169 5.483 -10.387 1.00 0.51 30 ASN A CA 8
ATOM 14345 C C . ASN A 1 30 ? 10.595 4.028 -10.604 1.00 0.49 30 ASN A C 8
ATOM 14346 O O . ASN A 1 30 ? 11.619 3.744 -11.225 1.00 0.55 30 ASN A O 8
ATOM 14357 N N . HIS A 1 31 ? 9.791 3.112 -10.066 1.00 0.46 31 HIS A N 8
ATOM 14358 C CA . HIS A 1 31 ? 10.051 1.675 -10.149 1.00 0.50 31 HIS A CA 8
ATOM 14359 C C . HIS A 1 31 ? 11.404 1.287 -9.545 1.00 0.55 31 HIS A C 8
ATOM 14360 O O . HIS A 1 31 ? 12.044 0.343 -10.008 1.00 0.67 31 HIS A O 8
ATOM 14375 N N . ARG A 1 32 ? 11.841 2.013 -8.514 1.00 0.53 32 ARG A N 8
ATOM 14376 C CA . ARG A 1 32 ? 13.024 1.610 -7.755 1.00 0.61 32 ARG A CA 8
ATOM 14377 C C . ARG A 1 32 ? 12.712 0.352 -6.954 1.00 0.56 32 ARG A C 8
ATOM 14378 O O . ARG A 1 32 ? 13.599 -0.432 -6.620 1.00 0.66 32 ARG A O 8
ATOM 14399 N N . ALA A 1 33 ? 11.436 0.183 -6.657 1.00 0.48 33 ALA A N 8
ATOM 14400 C CA . ALA A 1 33 ? 10.930 -1.016 -6.013 1.00 0.45 33 ALA A CA 8
ATOM 14401 C C . ALA A 1 33 ? 9.713 -1.504 -6.785 1.00 0.43 33 ALA A C 8
ATOM 14402 O O . ALA A 1 33 ? 9.121 -0.745 -7.555 1.00 0.49 33 ALA A O 8
ATOM 14409 N N . HIS A 1 34 ? 9.350 -2.759 -6.601 1.00 0.39 34 HIS A N 8
ATOM 14410 C CA . HIS A 1 34 ? 8.235 -3.336 -7.336 1.00 0.41 34 HIS A CA 8
ATOM 14411 C C . HIS A 1 34 ? 7.025 -3.486 -6.431 1.00 0.36 34 HIS A C 8
ATOM 14412 O O . HIS A 1 34 ? 7.151 -3.878 -5.276 1.00 0.34 34 HIS A O 8
ATOM 14427 N N . THR A 1 35 ? 5.852 -3.180 -6.957 1.00 0.38 35 THR A N 8
ATOM 14428 C CA . THR A 1 35 ? 4.633 -3.270 -6.178 1.00 0.36 35 THR A CA 8
ATOM 14429 C C . THR A 1 35 ? 3.748 -4.402 -6.686 1.00 0.39 35 THR A C 8
ATOM 14430 O O . THR A 1 35 ? 3.689 -4.669 -7.890 1.00 0.45 35 THR A O 8
ATOM 14441 N N . ASP A 1 36 ? 3.078 -5.076 -5.765 1.00 0.38 36 ASP A N 8
ATOM 14442 C CA . ASP A 1 36 ? 2.242 -6.217 -6.102 1.00 0.44 36 ASP A CA 8
ATOM 14443 C C . ASP A 1 36 ? 0.931 -6.152 -5.331 1.00 0.39 36 ASP A C 8
ATOM 14444 O O . ASP A 1 36 ? 0.911 -5.784 -4.154 1.00 0.47 36 ASP A O 8
ATOM 14453 N N . VAL A 1 37 ? -0.160 -6.506 -5.994 1.00 0.37 37 VAL A N 8
ATOM 14454 C CA . VAL A 1 37 ? -1.480 -6.399 -5.397 1.00 0.37 37 VAL A CA 8
ATOM 14455 C C . VAL A 1 37 ? -1.966 -7.747 -4.885 1.00 0.36 37 VAL A C 8
ATOM 14456 O O . VAL A 1 37 ? -2.265 -8.654 -5.663 1.00 0.48 37 VAL A O 8
ATOM 14469 N N . VAL A 1 38 ? -2.019 -7.877 -3.572 1.00 0.34 38 VAL A N 8
ATOM 14470 C CA . VAL A 1 38 ? -2.589 -9.055 -2.943 1.00 0.36 38 VAL A CA 8
ATOM 14471 C C . VAL A 1 38 ? -4.108 -8.936 -2.922 1.00 0.42 38 VAL A C 8
ATOM 14472 O O . VAL A 1 38 ? -4.659 -8.065 -2.247 1.00 0.46 38 VAL A O 8
ATOM 14485 N N . GLY A 1 39 ? -4.774 -9.793 -3.681 1.00 0.58 39 GLY A N 8
ATOM 14486 C CA . GLY A 1 39 ? -6.216 -9.725 -3.782 1.00 0.74 39 GLY A CA 8
ATOM 14487 C C . GLY A 1 39 ? -6.912 -10.433 -2.641 1.00 0.69 39 GLY A C 8
ATOM 14488 O O . GLY A 1 39 ? -6.341 -11.335 -2.024 1.00 0.84 39 GLY A O 8
ATOM 14492 N N . TYR A 1 40 ? -8.144 -10.025 -2.367 1.00 0.73 40 TYR A N 8
ATOM 14493 C CA . TYR A 1 40 ? -8.934 -10.619 -1.296 1.00 0.82 40 TYR A CA 8
ATOM 14494 C C . TYR A 1 40 ? -9.188 -12.097 -1.571 1.00 1.19 40 TYR A C 8
ATOM 14495 O O . TYR A 1 40 ? -9.729 -12.461 -2.620 1.00 1.44 40 TYR A O 8
ATOM 14513 N N . GLY A 1 41 ? -8.795 -12.944 -0.632 1.00 1.45 41 GLY A N 8
ATOM 14514 C CA . GLY A 1 41 ? -8.942 -14.372 -0.816 1.00 1.91 41 GLY A CA 8
ATOM 14515 C C . GLY A 1 41 ? -9.711 -15.031 0.308 1.00 2.10 41 GLY A C 8
ATOM 14516 O O . GLY A 1 41 ? -9.271 -15.007 1.460 1.00 2.74 41 GLY A O 8
ATOM 14520 N N . GLY A 1 42 ? -10.859 -15.613 -0.034 1.00 2.18 42 GLY A N 8
ATOM 14521 C CA . GLY A 1 42 ? -11.669 -16.335 0.932 1.00 2.55 42 GLY A CA 8
ATOM 14522 C C . GLY A 1 42 ? -12.033 -15.501 2.146 1.00 2.43 42 GLY A C 8
ATOM 14523 O O . GLY A 1 42 ? -12.826 -14.564 2.051 1.00 2.95 42 GLY A O 8
ATOM 14527 N N . HIS A 1 43 ? -11.454 -15.842 3.288 1.00 2.38 43 HIS A N 8
ATOM 14528 C CA . HIS A 1 43 ? -11.689 -15.105 4.519 1.00 2.64 43 HIS A CA 8
ATOM 14529 C C . HIS A 1 43 ? -10.420 -15.113 5.357 1.00 2.45 43 HIS A C 8
ATOM 14530 O O . HIS A 1 43 ? -9.947 -16.172 5.771 1.00 2.82 43 HIS A O 8
ATOM 14545 N N . GLY A 1 44 ? -9.869 -13.936 5.598 1.00 2.45 44 GLY A N 8
ATOM 14546 C CA . GLY A 1 44 ? -8.633 -13.838 6.344 1.00 2.61 44 GLY A CA 8
ATOM 14547 C C . GLY A 1 44 ? -7.498 -13.320 5.490 1.00 2.52 44 GLY A C 8
ATOM 14548 O O . GLY A 1 44 ? -6.392 -13.103 5.977 1.00 3.24 44 GLY A O 8
ATOM 14552 N N . HIS A 1 45 ? -7.769 -13.136 4.205 1.00 2.13 45 HIS A N 8
ATOM 14553 C CA . HIS A 1 45 ? -6.788 -12.563 3.289 1.00 2.41 45 HIS A CA 8
ATOM 14554 C C . HIS A 1 45 ? -7.275 -11.210 2.792 1.00 1.96 45 HIS A C 8
ATOM 14555 O O . HIS A 1 45 ? -7.936 -11.128 1.756 1.00 1.99 45 HIS A O 8
ATOM 14570 N N . PRO A 1 46 ? -6.972 -10.137 3.537 1.00 1.70 46 PRO A N 8
ATOM 14571 C CA . PRO A 1 46 ? -7.413 -8.787 3.189 1.00 1.42 46 PRO A CA 8
ATOM 14572 C C . PRO A 1 46 ? -6.613 -8.201 2.032 1.00 1.09 46 PRO A C 8
ATOM 14573 O O . PRO A 1 46 ? -5.403 -8.424 1.922 1.00 1.09 46 PRO A O 8
ATOM 14584 N N . THR A 1 47 ? -7.303 -7.465 1.169 1.00 0.89 47 THR A N 8
ATOM 14585 C CA . THR A 1 47 ? -6.677 -6.810 0.035 1.00 0.62 47 THR A CA 8
ATOM 14586 C C . THR A 1 47 ? -5.614 -5.822 0.513 1.00 0.51 47 THR A C 8
ATOM 14587 O O . THR A 1 47 ? -5.863 -5.020 1.416 1.00 0.59 47 THR A O 8
ATOM 14598 N N . GLN A 1 48 ? -4.437 -5.880 -0.096 1.00 0.40 48 GLN A N 8
ATOM 14599 C CA . GLN A 1 48 ? -3.311 -5.076 0.352 1.00 0.36 48 GLN A CA 8
ATOM 14600 C C . GLN A 1 48 ? -2.280 -4.936 -0.758 1.00 0.33 48 GLN A C 8
ATOM 14601 O O . GLN A 1 48 ? -2.222 -5.763 -1.667 1.00 0.40 48 GLN A O 8
ATOM 14615 N N . VAL A 1 49 ? -1.472 -3.892 -0.685 1.00 0.29 49 VAL A N 8
ATOM 14616 C CA . VAL A 1 49 ? -0.418 -3.695 -1.660 1.00 0.29 49 VAL A CA 8
ATOM 14617 C C . VAL A 1 49 ? 0.949 -3.820 -0.994 1.00 0.28 49 VAL A C 8
ATOM 14618 O O . VAL A 1 49 ? 1.270 -3.104 -0.043 1.00 0.30 49 VAL A O 8
ATOM 14631 N N . ARG A 1 50 ? 1.727 -4.775 -1.466 1.00 0.31 50 ARG A N 8
ATOM 14632 C CA . ARG A 1 50 ? 3.058 -5.000 -0.938 1.00 0.30 50 ARG A CA 8
ATOM 14633 C C . ARG A 1 50 ? 4.115 -4.402 -1.855 1.00 0.27 50 ARG A C 8
ATOM 14634 O O . ARG A 1 50 ? 4.019 -4.492 -3.079 1.00 0.30 50 ARG A O 8
ATOM 14655 N N . ILE A 1 51 ? 5.107 -3.774 -1.249 1.00 0.24 51 ILE A N 8
ATOM 14656 C CA . ILE A 1 51 ? 6.218 -3.203 -1.983 1.00 0.23 51 ILE A CA 8
ATOM 14657 C C . ILE A 1 51 ? 7.462 -4.035 -1.714 1.00 0.24 51 ILE A C 8
ATOM 14658 O O . ILE A 1 51 ? 7.936 -4.106 -0.580 1.00 0.27 51 ILE A O 8
ATOM 14674 N N . VAL A 1 52 ? 7.963 -4.684 -2.749 1.00 0.24 52 VAL A N 8
ATOM 14675 C CA . VAL A 1 52 ? 9.102 -5.569 -2.613 1.00 0.30 52 VAL A CA 8
ATOM 14676 C C . VAL A 1 52 ? 10.280 -5.054 -3.432 1.00 0.34 52 VAL A C 8
ATOM 14677 O O . VAL A 1 52 ? 10.117 -4.603 -4.568 1.00 0.33 52 VAL A O 8
ATOM 14690 N N . ALA A 1 53 ? 11.459 -5.118 -2.844 1.00 0.42 53 ALA A N 8
ATOM 14691 C CA . ALA A 1 53 ? 12.681 -4.713 -3.513 1.00 0.53 53 ALA A CA 8
ATOM 14692 C C . ALA A 1 53 ? 13.694 -5.848 -3.441 1.00 0.73 53 ALA A C 8
ATOM 14693 O O . ALA A 1 53 ? 14.327 -6.049 -2.404 1.00 0.93 53 ALA A O 8
ATOM 14700 N N . PRO A 1 54 ? 13.834 -6.622 -4.532 1.00 0.85 54 PRO A N 8
ATOM 14701 C CA . PRO A 1 54 ? 14.741 -7.776 -4.577 1.00 1.12 54 PRO A CA 8
ATOM 14702 C C . PRO A 1 54 ? 16.185 -7.371 -4.308 1.00 1.33 54 PRO A C 8
ATOM 14703 O O . PRO A 1 54 ? 16.880 -6.872 -5.197 1.00 1.67 54 PRO A O 8
ATOM 14714 N N . HIS A 1 55 ? 16.629 -7.577 -3.078 1.00 1.70 55 HIS A N 8
ATOM 14715 C CA . HIS A 1 55 ? 17.957 -7.161 -2.672 1.00 2.07 55 HIS A CA 8
ATOM 14716 C C . HIS A 1 55 ? 18.602 -8.207 -1.768 1.00 2.00 55 HIS A C 8
ATOM 14717 O O . HIS A 1 55 ? 18.676 -8.039 -0.553 1.00 2.68 55 HIS A O 8
ATOM 14732 N N . ALA A 1 56 ? 19.061 -9.292 -2.371 1.00 2.11 56 ALA A N 8
ATOM 14733 C CA . ALA A 1 56 ? 19.874 -10.268 -1.658 1.00 2.93 56 ALA A CA 8
ATOM 14734 C C . ALA A 1 56 ? 21.341 -9.899 -1.832 1.00 3.03 56 ALA A C 8
ATOM 14735 O O . ALA A 1 56 ? 22.245 -10.715 -1.661 1.00 3.40 56 ALA A O 8
ATOM 14742 N N . GLU A 1 57 ? 21.547 -8.638 -2.178 1.00 3.26 57 GLU A N 8
ATOM 14743 C CA . GLU A 1 57 ? 22.861 -8.105 -2.479 1.00 3.76 57 GLU A CA 8
ATOM 14744 C C . GLU A 1 57 ? 23.564 -7.659 -1.202 1.00 3.61 57 GLU A C 8
ATOM 14745 O O . GLU A 1 57 ? 22.943 -7.082 -0.307 1.00 3.99 57 GLU A O 8
ATOM 14757 N N . HIS A 1 58 ? 24.860 -7.912 -1.128 1.00 3.56 58 HIS A N 8
ATOM 14758 C CA . HIS A 1 58 ? 25.649 -7.526 0.039 1.00 3.76 58 HIS A CA 8
ATOM 14759 C C . HIS A 1 58 ? 26.457 -6.262 -0.242 1.00 3.57 58 HIS A C 8
ATOM 14760 O O . HIS A 1 58 ? 27.445 -5.984 0.433 1.00 4.09 58 HIS A O 8
ATOM 14775 N N . VAL A 1 59 ? 26.027 -5.491 -1.233 1.00 3.30 59 VAL A N 8
ATOM 14776 C CA . VAL A 1 59 ? 26.732 -4.274 -1.610 1.00 3.48 59 VAL A CA 8
ATOM 14777 C C . VAL A 1 59 ? 25.791 -3.071 -1.581 1.00 2.89 59 VAL A C 8
ATOM 14778 O O . VAL A 1 59 ? 25.229 -2.688 -2.609 1.00 3.24 59 VAL A O 8
ATOM 14791 N N . ARG A 1 60 ? 25.601 -2.503 -0.391 1.00 2.60 60 ARG A N 8
ATOM 14792 C CA . ARG A 1 60 ? 24.798 -1.293 -0.228 1.00 2.50 60 ARG A CA 8
ATOM 14793 C C . ARG A 1 60 ? 24.819 -0.831 1.225 1.00 2.31 60 ARG A C 8
ATOM 14794 O O . ARG A 1 60 ? 25.219 0.292 1.530 1.00 2.94 60 ARG A O 8
ATOM 14815 N N . GLY A 1 61 ? 24.383 -1.707 2.115 1.00 1.94 61 GLY A N 8
ATOM 14816 C CA . GLY A 1 61 ? 24.318 -1.379 3.527 1.00 1.93 61 GLY A CA 8
ATOM 14817 C C . GLY A 1 61 ? 23.661 -2.485 4.319 1.00 1.61 61 GLY A C 8
ATOM 14818 O O . GLY A 1 61 ? 24.334 -3.259 5.000 1.00 1.76 61 GLY A O 8
ATOM 14822 N N . TYR A 1 62 ? 22.345 -2.569 4.226 1.00 1.30 62 TYR A N 8
ATOM 14823 C CA . TYR A 1 62 ? 21.616 -3.669 4.835 1.00 1.07 62 TYR A CA 8
ATOM 14824 C C . TYR A 1 62 ? 21.225 -4.672 3.760 1.00 0.90 62 TYR A C 8
ATOM 14825 O O . TYR A 1 62 ? 20.664 -4.302 2.730 1.00 0.91 62 TYR A O 8
ATOM 14843 N N . ALA A 1 63 ? 21.523 -5.942 3.997 1.00 0.92 63 ALA A N 8
ATOM 14844 C CA . ALA A 1 63 ? 21.220 -6.993 3.035 1.00 0.91 63 ALA A CA 8
ATOM 14845 C C . ALA A 1 63 ? 19.810 -7.530 3.250 1.00 0.78 63 ALA A C 8
ATOM 14846 O O . ALA A 1 63 ? 19.554 -8.725 3.107 1.00 0.94 63 ALA A O 8
ATOM 14853 N N . HIS A 1 64 ? 18.901 -6.633 3.592 1.00 0.60 64 HIS A N 8
ATOM 14854 C CA . HIS A 1 64 ? 17.515 -6.994 3.833 1.00 0.51 64 HIS A CA 8
ATOM 14855 C C . HIS A 1 64 ? 16.635 -6.399 2.749 1.00 0.47 64 HIS A C 8
ATOM 14856 O O . HIS A 1 64 ? 16.503 -5.176 2.656 1.00 0.48 64 HIS A O 8
ATOM 14871 N N . PRO A 1 65 ? 16.051 -7.249 1.895 1.00 0.58 65 PRO A N 8
ATOM 14872 C CA . PRO A 1 65 ? 15.156 -6.804 0.829 1.00 0.64 65 PRO A CA 8
ATOM 14873 C C . PRO A 1 65 ? 13.920 -6.120 1.389 1.00 0.53 65 PRO A C 8
ATOM 14874 O O . PRO A 1 65 ? 13.263 -6.649 2.289 1.00 0.54 65 PRO A O 8
ATOM 14885 N N . LEU A 1 66 ? 13.621 -4.943 0.857 1.00 0.50 66 LEU A N 8
ATOM 14886 C CA . LEU A 1 66 ? 12.484 -4.161 1.309 1.00 0.44 66 LEU A CA 8
ATOM 14887 C C . LEU A 1 66 ? 11.194 -4.943 1.082 1.00 0.35 66 LEU A C 8
ATOM 14888 O O . LEU A 1 66 ? 10.910 -5.383 -0.032 1.00 0.37 66 LEU A O 8
ATOM 14904 N N . ASN A 1 67 ? 10.434 -5.130 2.149 1.00 0.32 67 ASN A N 8
ATOM 14905 C CA . ASN A 1 67 ? 9.200 -5.897 2.093 1.00 0.31 67 ASN A CA 8
ATOM 14906 C C . ASN A 1 67 ? 8.156 -5.233 2.977 1.00 0.30 67 ASN A C 8
ATOM 14907 O O . ASN A 1 67 ? 8.061 -5.519 4.175 1.00 0.40 67 ASN A O 8
ATOM 14918 N N . LEU A 1 68 ? 7.374 -4.355 2.376 1.00 0.26 68 LEU A N 8
ATOM 14919 C CA . LEU A 1 68 ? 6.366 -3.600 3.101 1.00 0.24 68 LEU A CA 8
ATOM 14920 C C . LEU A 1 68 ? 4.969 -4.035 2.684 1.00 0.23 68 LEU A C 8
ATOM 14921 O O . LEU A 1 68 ? 4.674 -4.142 1.499 1.00 0.25 68 LEU A O 8
ATOM 14937 N N . ALA A 1 69 ? 4.125 -4.302 3.663 1.00 0.24 69 ALA A N 8
ATOM 14938 C CA . ALA A 1 69 ? 2.735 -4.629 3.392 1.00 0.25 69 ALA A CA 8
ATOM 14939 C C . ALA A 1 69 ? 1.818 -3.542 3.928 1.00 0.24 69 ALA A C 8
ATOM 14940 O O . ALA A 1 69 ? 1.723 -3.334 5.137 1.00 0.28 69 ALA A O 8
ATOM 14947 N N . LEU A 1 70 ? 1.156 -2.847 3.019 1.00 0.22 70 LEU A N 8
ATOM 14948 C CA . LEU A 1 70 ? 0.249 -1.773 3.384 1.00 0.22 70 LEU A CA 8
ATOM 14949 C C . LEU A 1 70 ? -1.181 -2.287 3.430 1.00 0.23 70 LEU A C 8
ATOM 14950 O O . LEU A 1 70 ? -1.753 -2.640 2.398 1.00 0.28 70 LEU A O 8
ATOM 14966 N N . THR A 1 71 ? -1.749 -2.342 4.623 1.00 0.21 71 THR A N 8
ATOM 14967 C CA . THR A 1 71 ? -3.127 -2.773 4.780 1.00 0.23 71 THR A CA 8
ATOM 14968 C C . THR A 1 71 ? -3.962 -1.632 5.348 1.00 0.22 71 THR A C 8
ATOM 14969 O O . THR A 1 71 ? -3.456 -0.811 6.115 1.00 0.21 71 THR A O 8
ATOM 14980 N N . TRP A 1 72 ? -5.235 -1.588 4.986 1.00 0.25 72 TRP A N 8
ATOM 14981 C CA . TRP A 1 72 ? -6.116 -0.522 5.436 1.00 0.27 72 TRP A CA 8
ATOM 14982 C C . TRP A 1 72 ? -7.331 -1.092 6.145 1.00 0.28 72 TRP A C 8
ATOM 14983 O O . TRP A 1 72 ? -7.771 -2.207 5.856 1.00 0.32 72 TRP A O 8
ATOM 15004 N N . ASN A 1 73 ? -7.850 -0.319 7.088 1.00 0.31 73 ASN A N 8
ATOM 15005 C CA . ASN A 1 73 ? -9.011 -0.712 7.872 1.00 0.35 73 ASN A CA 8
ATOM 15006 C C . ASN A 1 73 ? -10.209 -0.988 6.975 1.00 0.31 73 ASN A C 8
ATOM 15007 O O . ASN A 1 73 ? -10.569 -0.172 6.130 1.00 0.30 73 ASN A O 8
ATOM 15018 N N . THR A 1 74 ? -10.815 -2.157 7.175 1.00 0.36 74 THR A N 8
ATOM 15019 C CA . THR A 1 74 ? -11.943 -2.612 6.366 1.00 0.38 74 THR A CA 8
ATOM 15020 C C . THR A 1 74 ? -13.109 -1.622 6.420 1.00 0.37 74 THR A C 8
ATOM 15021 O O . THR A 1 74 ? -13.891 -1.517 5.475 1.00 0.38 74 THR A O 8
ATOM 15032 N N . ASP A 1 75 ? -13.213 -0.893 7.522 1.00 0.39 75 ASP A N 8
ATOM 15033 C CA . ASP A 1 75 ? -14.241 0.134 7.659 1.00 0.45 75 ASP A CA 8
ATOM 15034 C C . ASP A 1 75 ? -13.944 1.307 6.736 1.00 0.40 75 ASP A C 8
ATOM 15035 O O . ASP A 1 75 ? -14.849 1.857 6.116 1.00 0.44 75 ASP A O 8
ATOM 15044 N N . GLU A 1 76 ? -12.672 1.685 6.663 1.00 0.39 76 GLU A N 8
ATOM 15045 C CA . GLU A 1 76 ? -12.217 2.696 5.712 1.00 0.44 76 GLU A CA 8
ATOM 15046 C C . GLU A 1 76 ? -12.523 2.259 4.281 1.00 0.38 76 GLU A C 8
ATOM 15047 O O . GLU A 1 76 ? -12.941 3.063 3.452 1.00 0.41 76 GLU A O 8
ATOM 15059 N N . ILE A 1 77 ? -12.299 0.981 3.998 1.00 0.34 77 ILE A N 8
ATOM 15060 C CA . ILE A 1 77 ? -12.620 0.415 2.689 1.00 0.34 77 ILE A CA 8
ATOM 15061 C C . ILE A 1 77 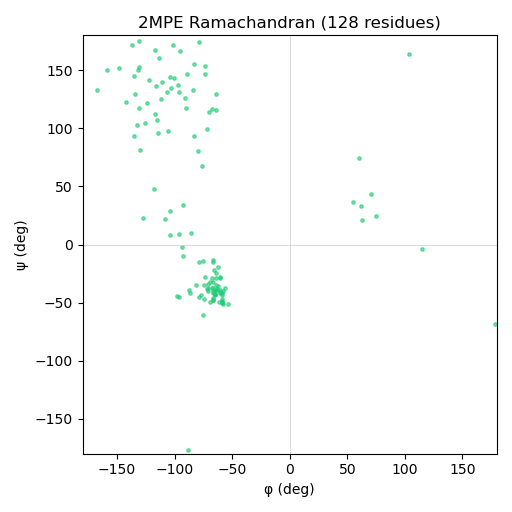? -14.112 0.568 2.362 1.00 0.34 77 ILE A C 8
ATOM 15062 O O . ILE A 1 77 ? -14.471 1.003 1.268 1.00 0.37 77 ILE A O 8
ATOM 15078 N N . GLU A 1 78 ? -14.975 0.228 3.317 1.00 0.34 78 GLU A N 8
ATOM 15079 C CA . GLU A 1 78 ? -16.422 0.378 3.140 1.00 0.37 78 GLU A CA 8
ATOM 15080 C C . GLU A 1 78 ? -16.783 1.860 3.009 1.00 0.38 78 GLU A C 8
ATOM 15081 O O . GLU A 1 78 ? -17.704 2.235 2.284 1.00 0.40 78 GLU A O 8
ATOM 15093 N N . ARG A 1 79 ? -16.036 2.690 3.723 1.00 0.40 79 ARG A N 8
ATOM 15094 C CA . ARG A 1 79 ? -16.172 4.143 3.670 1.00 0.45 79 ARG A CA 8
ATOM 15095 C C . ARG A 1 79 ? -15.966 4.674 2.250 1.00 0.42 79 ARG A C 8
ATOM 15096 O O . ARG A 1 79 ? -16.544 5.692 1.870 1.00 0.45 79 ARG A O 8
ATOM 15117 N N . LEU A 1 80 ? -15.157 3.971 1.464 1.00 0.40 80 LEU A N 8
ATOM 15118 C CA . LEU A 1 80 ? -14.849 4.396 0.101 1.00 0.44 80 LEU A CA 8
ATOM 15119 C C . LEU A 1 80 ? -16.041 4.202 -0.834 1.00 0.47 80 LEU A C 8
ATOM 15120 O O . LEU A 1 80 ? -16.018 4.652 -1.979 1.00 0.52 80 LEU A O 8
ATOM 15136 N N . MET A 1 81 ? -17.077 3.526 -0.350 1.00 0.49 81 MET A N 8
ATOM 15137 C CA . MET A 1 81 ? -18.301 3.362 -1.130 1.00 0.57 81 MET A CA 8
ATOM 15138 C C . MET A 1 81 ? -19.104 4.655 -1.136 1.00 0.53 81 MET A C 8
ATOM 15139 O O . MET A 1 81 ? -19.967 4.865 -1.992 1.00 0.61 81 MET A O 8
ATOM 15153 N N . GLU A 1 82 ? -18.799 5.527 -0.189 1.00 0.47 82 GLU A N 8
ATOM 15154 C CA . GLU A 1 82 ? -19.411 6.840 -0.134 1.00 0.48 82 GLU A CA 8
ATOM 15155 C C . GLU A 1 82 ? -18.592 7.808 -0.979 1.00 0.43 82 GLU A C 8
ATOM 15156 O O . GLU A 1 82 ? -17.381 7.636 -1.128 1.00 0.43 82 GLU A O 8
ATOM 15168 N N . ALA A 1 83 ? -19.253 8.815 -1.535 1.00 0.52 83 ALA A N 8
ATOM 15169 C CA . ALA A 1 83 ? -18.577 9.815 -2.353 1.00 0.61 83 ALA A CA 8
ATOM 15170 C C . ALA A 1 83 ? -17.572 10.596 -1.519 1.00 0.55 83 ALA A C 8
ATOM 15171 O O . ALA A 1 83 ? -16.518 10.999 -2.013 1.00 0.57 83 ALA A O 8
ATOM 15178 N N . ASP A 1 84 ? -17.898 10.792 -0.245 1.00 0.57 84 ASP A N 8
ATOM 15179 C CA . ASP A 1 84 ? -16.986 11.449 0.690 1.00 0.61 84 ASP A CA 8
ATOM 15180 C C . ASP A 1 84 ? -15.735 10.609 0.873 1.00 0.49 84 ASP A C 8
ATOM 15181 O O . ASP A 1 84 ? -14.657 11.127 1.169 1.00 0.51 84 ASP A O 8
ATOM 15190 N N . GLY A 1 85 ? -15.883 9.309 0.672 1.00 0.43 85 GLY A N 8
ATOM 15191 C CA . GLY A 1 85 ? -14.772 8.402 0.819 1.00 0.41 85 GLY A CA 8
ATOM 15192 C C . GLY A 1 85 ? -13.840 8.480 -0.368 1.00 0.38 85 GLY A C 8
ATOM 15193 O O . GLY A 1 85 ? -12.625 8.550 -0.203 1.00 0.39 85 GLY A O 8
ATOM 15197 N N . ALA A 1 86 ? -14.403 8.458 -1.571 1.00 0.41 86 ALA A N 8
ATOM 15198 C CA . ALA A 1 86 ? -13.622 8.664 -2.785 1.00 0.46 86 ALA A CA 8
ATOM 15199 C C . ALA A 1 86 ? -12.869 9.992 -2.744 1.00 0.45 86 ALA A C 8
ATOM 15200 O O . ALA A 1 86 ? -11.719 10.077 -3.182 1.00 0.45 86 ALA A O 8
ATOM 15207 N N . ALA A 1 87 ? -13.517 11.022 -2.209 1.00 0.47 87 ALA A N 8
ATOM 15208 C CA . ALA A 1 87 ? -12.884 12.327 -2.044 1.00 0.53 87 ALA A CA 8
ATOM 15209 C C . ALA A 1 87 ? -11.734 12.237 -1.046 1.00 0.48 87 ALA A C 8
ATOM 15210 O O . ALA A 1 87 ? -10.717 12.920 -1.179 1.00 0.51 87 ALA A O 8
ATOM 15217 N N . ARG A 1 88 ? -11.901 11.365 -0.062 1.00 0.45 88 ARG A N 8
ATOM 15218 C CA . ARG A 1 88 ? -10.880 11.130 0.947 1.00 0.48 88 ARG A CA 8
ATOM 15219 C C . ARG A 1 88 ? -9.666 10.469 0.303 1.00 0.40 88 ARG A C 8
ATOM 15220 O O . ARG A 1 88 ? -8.522 10.766 0.645 1.00 0.42 88 ARG A O 8
ATOM 15241 N N . PHE A 1 89 ? -9.939 9.585 -0.651 1.00 0.35 89 PHE A N 8
ATOM 15242 C CA . PHE A 1 89 ? -8.895 8.861 -1.361 1.00 0.34 89 PHE A CA 8
ATOM 15243 C C . PHE A 1 89 ? -8.064 9.821 -2.206 1.00 0.33 89 PHE A C 8
ATOM 15244 O O . PHE A 1 89 ? -6.846 9.680 -2.294 1.00 0.33 89 PHE A O 8
ATOM 15261 N N . GLU A 1 90 ? -8.722 10.811 -2.808 1.00 0.35 90 GLU A N 8
ATOM 15262 C CA . GLU A 1 90 ? -8.024 11.825 -3.596 1.00 0.39 90 GLU A CA 8
ATOM 15263 C C . GLU A 1 90 ? -7.064 12.608 -2.705 1.00 0.38 90 GLU A C 8
ATOM 15264 O O . GLU A 1 90 ? -5.917 12.871 -3.077 1.00 0.41 90 GLU A O 8
ATOM 15276 N N . ARG A 1 91 ? -7.546 12.964 -1.520 1.00 0.39 91 ARG A N 8
ATOM 15277 C CA . ARG A 1 91 ? -6.746 13.689 -0.540 1.00 0.44 91 ARG A CA 8
ATOM 15278 C C . ARG A 1 91 ? -5.555 12.847 -0.086 1.00 0.37 91 ARG A C 8
ATOM 15279 O O . ARG A 1 91 ? -4.484 13.372 0.220 1.00 0.38 91 ARG A O 8
ATOM 15300 N N . TYR A 1 92 ? -5.749 11.535 -0.070 1.00 0.33 92 TYR A N 8
ATOM 15301 C CA . TYR A 1 92 ? -4.722 10.608 0.379 1.00 0.32 92 TYR A CA 8
ATOM 15302 C C . TYR A 1 92 ? -3.644 10.454 -0.690 1.00 0.30 92 TYR A C 8
ATOM 15303 O O . TYR A 1 92 ? -2.465 10.291 -0.379 1.00 0.32 92 TYR A O 8
ATOM 15321 N N . LEU A 1 93 ? -4.060 10.522 -1.953 1.00 0.31 93 LEU A N 8
ATOM 15322 C CA . LEU A 1 93 ? -3.134 10.406 -3.075 1.00 0.34 93 LEU A CA 8
ATOM 15323 C C . LEU A 1 93 ? -2.195 11.602 -3.120 1.00 0.35 93 LEU A C 8
ATOM 15324 O O . LEU A 1 93 ? -1.007 11.468 -3.411 1.00 0.38 93 LEU A O 8
ATOM 15340 N N . ALA A 1 94 ? -2.733 12.775 -2.824 1.00 0.36 94 ALA A N 8
ATOM 15341 C CA . ALA A 1 94 ? -1.932 13.989 -2.770 1.00 0.39 94 ALA A CA 8
ATOM 15342 C C . ALA A 1 94 ? -0.924 13.928 -1.626 1.00 0.37 94 ALA A C 8
ATOM 15343 O O . ALA A 1 94 ? 0.067 14.660 -1.613 1.00 0.44 94 ALA A O 8
ATOM 15350 N N . ALA A 1 95 ? -1.172 13.034 -0.677 1.00 0.33 95 ALA A N 8
ATOM 15351 C CA . ALA A 1 95 ? -0.335 12.916 0.504 1.00 0.35 95 ALA A CA 8
ATOM 15352 C C . ALA A 1 95 ? 0.646 11.756 0.390 1.00 0.33 95 ALA A C 8
ATOM 15353 O O . ALA A 1 95 ? 1.372 11.465 1.342 1.00 0.33 95 ALA A O 8
ATOM 15360 N N . LEU A 1 96 ? 0.666 11.095 -0.766 1.00 0.35 96 LEU A N 8
ATOM 15361 C CA . LEU A 1 96 ? 1.554 9.947 -0.985 1.00 0.36 96 LEU A CA 8
ATOM 15362 C C . LEU A 1 96 ? 3.012 10.251 -0.611 1.00 0.35 96 LEU A C 8
ATOM 15363 O O . LEU A 1 96 ? 3.603 9.505 0.164 1.00 0.34 96 LEU A O 8
ATOM 15379 N N . PRO A 1 97 ? 3.621 11.340 -1.138 1.00 0.37 97 PRO A N 8
ATOM 15380 C CA . PRO A 1 97 ? 5.016 11.688 -0.822 1.00 0.39 97 PRO A CA 8
ATOM 15381 C C . PRO A 1 97 ? 5.265 11.872 0.678 1.00 0.35 97 PRO A C 8
ATOM 15382 O O . PRO A 1 97 ? 6.336 11.528 1.182 1.00 0.36 97 PRO A O 8
ATOM 15393 N N . ARG A 1 98 ? 4.273 12.396 1.389 1.00 0.34 98 ARG A N 8
ATOM 15394 C CA . ARG A 1 98 ? 4.424 12.674 2.814 1.00 0.35 98 ARG A CA 8
ATOM 15395 C C . ARG A 1 98 ? 4.243 11.408 3.644 1.00 0.31 98 ARG A C 8
ATOM 15396 O O . ARG A 1 98 ? 4.961 11.185 4.617 1.00 0.33 98 ARG A O 8
ATOM 15417 N N . LYS A 1 99 ? 3.302 10.571 3.237 1.00 0.31 99 LYS A N 8
ATOM 15418 C CA . LYS A 1 99 ? 3.036 9.327 3.942 1.00 0.36 99 LYS A CA 8
ATOM 15419 C C . LYS A 1 99 ? 4.192 8.365 3.739 1.00 0.32 99 LYS A C 8
ATOM 15420 O O . LYS A 1 99 ? 4.641 7.704 4.673 1.00 0.32 99 LYS A O 8
ATOM 15439 N N . LEU A 1 100 ? 4.678 8.322 2.509 1.00 0.33 100 LEU A N 8
ATOM 15440 C CA . LEU A 1 100 ? 5.789 7.466 2.139 1.00 0.35 100 LEU A CA 8
ATOM 15441 C C . LEU A 1 100 ? 7.024 7.812 2.961 1.00 0.34 100 LEU A C 8
ATOM 15442 O O . LEU A 1 100 ? 7.667 6.934 3.533 1.00 0.35 100 LEU A O 8
ATOM 15458 N N . ALA A 1 101 ? 7.330 9.105 3.038 1.00 0.33 101 ALA A N 8
ATOM 15459 C CA . ALA A 1 101 ? 8.487 9.577 3.787 1.00 0.36 101 ALA A CA 8
ATOM 15460 C C . ALA A 1 101 ? 8.333 9.287 5.276 1.00 0.33 101 ALA A C 8
ATOM 15461 O O . ALA A 1 101 ? 9.308 8.971 5.963 1.00 0.35 101 ALA A O 8
ATOM 15468 N N . ALA A 1 102 ? 7.102 9.388 5.765 1.00 0.32 102 ALA A N 8
ATOM 15469 C CA . ALA A 1 102 ? 6.811 9.138 7.167 1.00 0.33 102 ALA A CA 8
ATOM 15470 C C . ALA A 1 102 ? 7.085 7.683 7.526 1.00 0.32 102 ALA A C 8
ATOM 15471 O O . ALA A 1 102 ? 7.654 7.391 8.578 1.00 0.35 102 ALA A O 8
ATOM 15478 N N . TRP A 1 103 ? 6.695 6.772 6.641 1.00 0.30 103 TRP A N 8
ATOM 15479 C CA . TRP A 1 103 ? 6.913 5.347 6.871 1.00 0.32 103 TRP A CA 8
ATOM 15480 C C . TRP A 1 103 ? 8.400 5.019 6.852 1.00 0.32 103 TRP A C 8
ATOM 15481 O O . TRP A 1 103 ? 8.859 4.162 7.607 1.00 0.34 103 TRP A O 8
ATOM 15502 N N . GLU A 1 104 ? 9.150 5.710 6.000 1.00 0.34 104 GLU A N 8
ATOM 15503 C CA . GLU A 1 104 ? 10.594 5.511 5.928 1.00 0.38 104 GLU A CA 8
ATOM 15504 C C . GLU A 1 104 ? 11.238 5.790 7.279 1.00 0.39 104 GLU A C 8
ATOM 15505 O O . GLU A 1 104 ? 11.970 4.958 7.822 1.00 0.41 104 GLU A O 8
ATOM 15517 N N . ASN A 1 105 ? 10.917 6.946 7.834 1.00 0.41 105 ASN A N 8
ATOM 15518 C CA . ASN A 1 105 ? 11.549 7.414 9.058 1.00 0.47 105 ASN A CA 8
ATOM 15519 C C . ASN A 1 105 ? 11.038 6.672 10.287 1.00 0.46 105 ASN A C 8
ATOM 15520 O O . ASN A 1 105 ? 11.809 6.356 11.191 1.00 0.50 105 ASN A O 8
ATOM 15531 N N . ALA A 1 106 ? 9.745 6.387 10.318 1.00 0.45 106 ALA A N 8
ATOM 15532 C CA . ALA A 1 106 ? 9.132 5.814 11.508 1.00 0.48 106 ALA A CA 8
ATOM 15533 C C . ALA A 1 106 ? 9.270 4.295 11.573 1.00 0.50 106 ALA A C 8
ATOM 15534 O O . ALA A 1 106 ? 9.191 3.715 12.655 1.00 0.66 106 ALA A O 8
ATOM 15541 N N . ARG A 1 107 ? 9.469 3.639 10.437 1.00 0.43 107 ARG A N 8
ATOM 15542 C CA . ARG A 1 107 ? 9.475 2.176 10.428 1.00 0.47 107 ARG A CA 8
ATOM 15543 C C . ARG A 1 107 ? 10.834 1.590 10.046 1.00 0.48 107 ARG A C 8
ATOM 15544 O O . ARG A 1 107 ? 11.015 0.372 10.069 1.00 0.56 107 ARG A O 8
ATOM 15565 N N . GLY A 1 108 ? 11.788 2.446 9.700 1.00 0.45 108 GLY A N 8
ATOM 15566 C CA . GLY A 1 108 ? 13.118 1.965 9.364 1.00 0.49 108 GLY A CA 8
ATOM 15567 C C . GLY A 1 108 ? 13.192 1.404 7.960 1.00 0.46 108 GLY A C 8
ATOM 15568 O O . GLY A 1 108 ? 13.825 0.373 7.720 1.00 0.50 108 GLY A O 8
ATOM 15572 N N . VAL A 1 109 ? 12.553 2.095 7.033 1.00 0.42 109 VAL A N 8
ATOM 15573 C CA . VAL A 1 109 ? 12.493 1.662 5.647 1.00 0.41 109 VAL A CA 8
ATOM 15574 C C . VAL A 1 109 ? 13.120 2.732 4.759 1.00 0.43 109 VAL A C 8
ATOM 15575 O O . VAL A 1 109 ? 12.949 3.919 5.015 1.00 0.46 109 VAL A O 8
ATOM 15588 N N . ASP A 1 110 ? 13.880 2.329 3.750 1.00 0.44 110 ASP A N 8
ATOM 15589 C CA . ASP A 1 110 ? 14.481 3.297 2.842 1.00 0.49 110 ASP A CA 8
ATOM 15590 C C . ASP A 1 110 ? 14.327 2.843 1.394 1.00 0.54 110 ASP A C 8
ATOM 15591 O O . ASP A 1 110 ? 15.001 1.911 0.941 1.00 0.57 110 ASP A O 8
ATOM 15600 N N . PHE A 1 111 ? 13.445 3.514 0.669 1.00 0.60 111 PHE A N 8
ATOM 15601 C CA . PHE A 1 111 ? 13.112 3.119 -0.696 1.00 0.68 111 PHE A CA 8
ATOM 15602 C C . PHE A 1 111 ? 14.207 3.507 -1.686 1.00 0.77 111 PHE A C 8
ATOM 15603 O O . PHE A 1 111 ? 14.306 2.927 -2.770 1.00 0.90 111 PHE A O 8
ATOM 15620 N N . GLY A 1 112 ? 15.034 4.476 -1.315 1.00 0.76 112 GLY A N 8
ATOM 15621 C CA . GLY A 1 112 ? 16.096 4.915 -2.198 1.00 0.84 112 GLY A CA 8
ATOM 15622 C C . GLY A 1 112 ? 17.211 3.897 -2.284 1.00 0.79 112 GLY A C 8
ATOM 15623 O O . GLY A 1 112 ? 17.793 3.681 -3.349 1.00 0.89 112 GLY A O 8
ATOM 15627 N N . SER A 1 113 ? 17.500 3.261 -1.162 1.00 0.71 113 SER A N 8
ATOM 15628 C CA . SER A 1 113 ? 18.534 2.246 -1.106 1.00 0.70 113 SER A CA 8
ATOM 15629 C C . SER A 1 113 ? 17.962 0.865 -1.404 1.00 0.68 113 SER A C 8
ATOM 15630 O O . SER A 1 113 ? 18.711 -0.103 -1.559 1.00 0.72 113 SER A O 8
ATOM 15638 N N . ARG A 1 114 ? 16.626 0.791 -1.485 1.00 0.68 114 ARG A N 8
ATOM 15639 C CA . ARG A 1 114 ? 15.923 -0.460 -1.777 1.00 0.75 114 ARG A CA 8
ATOM 15640 C C . ARG A 1 114 ? 16.098 -1.451 -0.636 1.00 0.68 114 ARG A C 8
ATOM 15641 O O . ARG A 1 114 ? 16.049 -2.666 -0.837 1.00 0.72 114 ARG A O 8
ATOM 15662 N N . THR A 1 115 ? 16.292 -0.927 0.567 1.00 0.60 115 THR A N 8
ATOM 15663 C CA . THR A 1 115 ? 16.583 -1.768 1.713 1.00 0.57 115 THR A CA 8
ATOM 15664 C C . THR A 1 115 ? 15.772 -1.343 2.930 1.00 0.52 115 THR A C 8
ATOM 15665 O O . THR A 1 115 ? 15.137 -0.285 2.931 1.00 0.53 115 THR A O 8
ATOM 15676 N N . GLN A 1 116 ? 15.796 -2.172 3.961 1.00 0.50 116 GLN A N 8
ATOM 15677 C CA . GLN A 1 116 ? 15.120 -1.861 5.206 1.00 0.51 116 GLN A CA 8
ATOM 15678 C C . GLN A 1 116 ? 15.914 -2.425 6.376 1.00 0.54 116 GLN A C 8
ATOM 15679 O O . GLN A 1 116 ? 16.606 -3.437 6.238 1.00 0.55 116 GLN A O 8
ATOM 15693 N N . ALA A 1 117 ? 15.823 -1.763 7.521 1.00 0.62 117 ALA A N 8
ATOM 15694 C CA . ALA A 1 117 ? 16.566 -2.172 8.704 1.00 0.68 117 ALA A CA 8
ATOM 15695 C C . ALA A 1 117 ? 15.767 -3.176 9.524 1.00 0.68 117 ALA A C 8
ATOM 15696 O O . ALA A 1 117 ? 16.117 -3.487 10.665 1.00 0.84 117 ALA A O 8
ATOM 15703 N N . ASP A 1 118 ? 14.699 -3.679 8.931 1.00 0.69 118 ASP A N 8
ATOM 15704 C CA . ASP A 1 118 ? 13.820 -4.623 9.598 1.00 0.73 118 ASP A CA 8
ATOM 15705 C C . ASP A 1 118 ? 13.712 -5.897 8.767 1.00 0.67 118 ASP A C 8
ATOM 15706 O O . ASP A 1 118 ? 14.009 -5.895 7.572 1.00 0.67 118 ASP A O 8
ATOM 15715 N N . ALA A 1 119 ? 13.292 -6.979 9.403 1.00 0.72 119 ALA A N 8
ATOM 15716 C CA . ALA A 1 119 ? 13.156 -8.260 8.729 1.00 0.73 119 ALA A CA 8
ATOM 15717 C C . ALA A 1 119 ? 11.824 -8.348 7.993 1.00 0.66 119 ALA A C 8
ATOM 15718 O O . ALA A 1 119 ? 11.686 -9.104 7.035 1.00 0.73 119 ALA A O 8
ATOM 15725 N N . LEU A 1 120 ? 10.849 -7.565 8.445 1.00 0.69 120 LEU A N 8
ATOM 15726 C CA . LEU A 1 120 ? 9.519 -7.562 7.851 1.00 0.63 120 LEU A CA 8
ATOM 15727 C C . LEU A 1 120 ? 8.700 -6.407 8.418 1.00 0.57 120 LEU A C 8
ATOM 15728 O O . LEU A 1 120 ? 8.540 -6.299 9.635 1.00 0.65 120 LEU A O 8
ATOM 15744 N N . VAL A 1 121 ? 8.162 -5.560 7.555 1.00 0.50 121 VAL A N 8
ATOM 15745 C CA . VAL A 1 121 ? 7.363 -4.436 8.018 1.00 0.47 121 VAL A CA 8
ATOM 15746 C C . VAL A 1 121 ? 5.932 -4.514 7.479 1.00 0.39 121 VAL A C 8
ATOM 15747 O O . VAL A 1 121 ? 5.651 -4.183 6.325 1.00 0.33 121 VAL A O 8
ATOM 15760 N N . LEU A 1 122 ? 5.039 -5.003 8.326 1.00 0.41 122 LEU A N 8
ATOM 15761 C CA . LEU A 1 122 ? 3.630 -5.122 7.980 1.00 0.39 122 LEU A CA 8
ATOM 15762 C C . LEU A 1 122 ? 2.831 -4.041 8.694 1.00 0.42 122 LEU A C 8
ATOM 15763 O O . LEU A 1 122 ? 2.682 -4.072 9.916 1.00 0.73 122 LEU A O 8
ATOM 15779 N N . LEU A 1 123 ? 2.336 -3.075 7.939 1.00 0.24 123 LEU A N 8
ATOM 15780 C CA . LEU A 1 123 ? 1.606 -1.958 8.521 1.00 0.24 123 LEU A CA 8
ATOM 15781 C C . LEU A 1 123 ? 0.100 -2.187 8.446 1.00 0.24 123 LEU A C 8
ATOM 15782 O O . LEU A 1 123 ? -0.500 -2.132 7.369 1.00 0.25 123 LEU A O 8
ATOM 15798 N N . GLY A 1 124 ? -0.498 -2.456 9.596 1.00 0.27 124 GLY A N 8
ATOM 15799 C CA . GLY A 1 124 ? -1.933 -2.627 9.673 1.00 0.28 124 GLY A CA 8
ATOM 15800 C C . GLY A 1 124 ? -2.619 -1.424 10.279 1.00 0.30 124 GLY A C 8
ATOM 15801 O O . GLY A 1 124 ? -1.961 -0.550 10.843 1.00 0.34 124 GLY A O 8
ATOM 15805 N N . GLY A 1 125 ? -3.939 -1.370 10.154 1.00 0.31 125 GLY A N 8
ATOM 15806 C CA . GLY A 1 125 ? -4.706 -0.307 10.778 1.00 0.36 125 GLY A CA 8
ATOM 15807 C C . GLY A 1 125 ? -4.488 1.051 10.138 1.00 0.35 125 GLY A C 8
ATOM 15808 O O . GLY A 1 125 ? -4.685 2.077 10.783 1.00 0.40 125 GLY A O 8
ATOM 15812 N N . LEU A 1 126 ? -4.068 1.068 8.879 1.00 0.31 126 LEU A N 8
ATOM 15813 C CA . LEU A 1 126 ? -3.879 2.329 8.176 1.00 0.31 126 LEU A CA 8
ATOM 15814 C C . LEU A 1 126 ? -5.218 2.974 7.855 1.00 0.33 126 LEU A C 8
ATOM 15815 O O . LEU A 1 126 ? -6.194 2.290 7.533 1.00 0.35 126 LEU A O 8
ATOM 15831 N N . ASP A 1 127 ? -5.242 4.293 7.943 1.00 0.35 127 ASP A N 8
ATOM 15832 C CA . ASP A 1 127 ? -6.445 5.071 7.695 1.00 0.41 127 ASP A CA 8
ATOM 15833 C C . ASP A 1 127 ? -6.144 6.126 6.644 1.00 0.39 127 ASP A C 8
ATOM 15834 O O . ASP A 1 127 ? -4.977 6.368 6.316 1.00 0.45 127 ASP A O 8
ATOM 15843 N N . PHE A 1 128 ? -7.180 6.763 6.124 1.00 0.39 128 PHE A N 8
ATOM 15844 C CA . PHE A 1 128 ? -7.010 7.744 5.062 1.00 0.42 128 PHE A CA 8
ATOM 15845 C C . PHE A 1 128 ? -7.019 9.170 5.614 1.00 0.49 128 PHE A C 8
ATOM 15846 O O . PHE A 1 128 ? -7.693 10.055 5.084 1.00 0.61 128 PHE A O 8
ATOM 15863 N N . GLU A 1 129 ? -6.268 9.382 6.686 1.00 0.52 129 GLU A N 8
ATOM 15864 C CA . GLU A 1 129 ? -6.095 10.714 7.247 1.00 0.63 129 GLU A CA 8
ATOM 15865 C C . GLU A 1 129 ? -4.987 11.453 6.510 1.00 0.64 129 GLU A C 8
ATOM 15866 O O . GLU A 1 129 ? -3.880 10.932 6.352 1.00 0.80 129 GLU A O 8
ATOM 15878 N N . ALA A 1 130 ? -5.286 12.659 6.059 1.00 0.73 130 ALA A N 8
ATOM 15879 C CA . ALA A 1 130 ? -4.319 13.458 5.328 1.00 0.92 130 ALA A CA 8
ATOM 15880 C C . ALA A 1 130 ? -4.586 14.939 5.547 1.00 1.47 130 ALA A C 8
ATOM 15881 O O . ALA A 1 130 ? -5.307 15.548 4.729 1.00 1.77 130 ALA A O 8
ATOM 15889 N N . GLY A 1 1 ? -26.152 -5.835 3.305 1.00 9.84 1 GLY A N 9
ATOM 15890 C CA . GLY A 1 1 ? -25.502 -5.313 4.529 1.00 9.33 1 GLY A CA 9
ATOM 15891 C C . GLY A 1 1 ? -24.018 -5.107 4.333 1.00 8.55 1 GLY A C 9
ATOM 15892 O O . GLY A 1 1 ? -23.490 -5.370 3.254 1.00 8.34 1 GLY A O 9
ATOM 15898 N N . ALA A 1 2 ? -23.339 -4.646 5.371 1.00 8.39 2 ALA A N 9
ATOM 15899 C CA . ALA A 1 2 ? -21.916 -4.361 5.277 1.00 7.95 2 ALA A CA 9
ATOM 15900 C C . ALA A 1 2 ? -21.160 -4.916 6.479 1.00 7.24 2 ALA A C 9
ATOM 15901 O O . ALA A 1 2 ? -20.001 -4.572 6.712 1.00 7.25 2 ALA A O 9
ATOM 15908 N N . MET A 1 3 ? -21.817 -5.778 7.242 1.00 6.97 3 MET A N 9
ATOM 15909 C CA . MET A 1 3 ? -21.201 -6.368 8.422 1.00 6.66 3 MET A CA 9
ATOM 15910 C C . MET A 1 3 ? -21.417 -7.877 8.428 1.00 5.89 3 MET A C 9
ATOM 15911 O O . MET A 1 3 ? -22.477 -8.362 8.031 1.00 5.94 3 MET A O 9
ATOM 15925 N N . GLY A 1 4 ? -20.404 -8.612 8.859 1.00 5.55 4 GLY A N 9
ATOM 15926 C CA . GLY A 1 4 ? -20.494 -10.058 8.892 1.00 5.17 4 GLY A CA 9
ATOM 15927 C C . GLY A 1 4 ? -19.850 -10.682 7.675 1.00 4.35 4 GLY A C 9
ATOM 15928 O O . GLY A 1 4 ? -18.984 -11.552 7.789 1.00 4.64 4 GLY A O 9
ATOM 15932 N N . MET A 1 5 ? -20.268 -10.229 6.503 1.00 3.80 5 MET A N 9
ATOM 15933 C CA . MET A 1 5 ? -19.688 -10.687 5.253 1.00 3.46 5 MET A CA 9
ATOM 15934 C C . MET A 1 5 ? -19.715 -9.560 4.227 1.00 2.69 5 MET A C 9
ATOM 15935 O O . MET A 1 5 ? -20.786 -9.128 3.794 1.00 3.15 5 MET A O 9
ATOM 15949 N N . SER A 1 6 ? -18.542 -9.075 3.854 1.00 2.04 6 SER A N 9
ATOM 15950 C CA . SER A 1 6 ? -18.432 -7.989 2.891 1.00 1.62 6 SER A CA 9
ATOM 15951 C C . SER A 1 6 ? -17.421 -8.332 1.794 1.00 1.22 6 SER A C 9
ATOM 15952 O O . SER A 1 6 ? -16.325 -7.771 1.747 1.00 1.33 6 SER A O 9
ATOM 15960 N N . PRO A 1 7 ? -17.779 -9.252 0.885 1.00 1.00 7 PRO A N 9
ATOM 15961 C CA . PRO A 1 7 ? -16.866 -9.726 -0.145 1.00 0.92 7 PRO A CA 9
ATOM 15962 C C . PRO A 1 7 ? -16.843 -8.824 -1.378 1.00 0.83 7 PRO A C 9
ATOM 15963 O O . PRO A 1 7 ? -15.858 -8.788 -2.111 1.00 0.81 7 PRO A O 9
ATOM 15974 N N . ASP A 1 8 ? -17.918 -8.069 -1.577 1.00 0.81 8 ASP A N 9
ATOM 15975 C CA . ASP A 1 8 ? -18.048 -7.227 -2.764 1.00 0.80 8 ASP A CA 9
ATOM 15976 C C . ASP A 1 8 ? -17.249 -5.944 -2.602 1.00 0.67 8 ASP A C 9
ATOM 15977 O O . ASP A 1 8 ? -16.607 -5.481 -3.542 1.00 0.67 8 ASP A O 9
ATOM 15986 N N . THR A 1 9 ? -17.275 -5.378 -1.405 1.00 0.62 9 THR A N 9
ATOM 15987 C CA . THR A 1 9 ? -16.512 -4.177 -1.119 1.00 0.58 9 THR A CA 9
ATOM 15988 C C . THR A 1 9 ? -15.020 -4.481 -1.162 1.00 0.49 9 THR A C 9
ATOM 15989 O O . THR A 1 9 ? -14.235 -3.723 -1.738 1.00 0.46 9 THR A O 9
ATOM 16000 N N . ALA A 1 10 ? -14.639 -5.607 -0.568 1.00 0.51 10 ALA A N 9
ATOM 16001 C CA . ALA A 1 10 ? -13.259 -6.057 -0.602 1.00 0.50 10 ALA A CA 9
ATOM 16002 C C . ALA A 1 10 ? -12.823 -6.333 -2.036 1.00 0.48 10 ALA A C 9
ATOM 16003 O O . ALA A 1 10 ? -11.689 -6.041 -2.423 1.00 0.45 10 ALA A O 9
ATOM 16010 N N . ARG A 1 11 ? -13.740 -6.888 -2.822 1.00 0.54 11 ARG A N 9
ATOM 16011 C CA . ARG A 1 11 ? -13.478 -7.168 -4.226 1.00 0.59 11 ARG A CA 9
ATOM 16012 C C . ARG A 1 11 ? -13.311 -5.869 -5.005 1.00 0.52 11 ARG A C 9
ATOM 16013 O O . ARG A 1 11 ? -12.451 -5.763 -5.880 1.00 0.52 11 ARG A O 9
ATOM 16034 N N . ARG A 1 12 ? -14.136 -4.877 -4.680 1.00 0.51 12 ARG A N 9
ATOM 16035 C CA . ARG A 1 12 ? -14.067 -3.586 -5.341 1.00 0.51 12 ARG A CA 9
ATOM 16036 C C . ARG A 1 12 ? -12.722 -2.927 -5.083 1.00 0.42 12 ARG A C 9
ATOM 16037 O O . ARG A 1 12 ? -12.124 -2.351 -5.985 1.00 0.41 12 ARG A O 9
ATOM 16058 N N . PHE A 1 13 ? -12.243 -3.023 -3.850 1.00 0.40 13 PHE A N 9
ATOM 16059 C CA . PHE A 1 13 ? -10.942 -2.470 -3.513 1.00 0.37 13 PHE A CA 9
ATOM 16060 C C . PHE A 1 13 ? -9.864 -3.174 -4.326 1.00 0.33 13 PHE A C 9
ATOM 16061 O O . PHE A 1 13 ? -8.986 -2.530 -4.892 1.00 0.33 13 PHE A O 9
ATOM 16078 N N . ASP A 1 14 ? -9.978 -4.493 -4.412 1.00 0.35 14 ASP A N 9
ATOM 16079 C CA . ASP A 1 14 ? -9.030 -5.329 -5.150 1.00 0.37 14 ASP A CA 9
ATOM 16080 C C . ASP A 1 14 ? -8.911 -4.921 -6.618 1.00 0.34 14 ASP A C 9
ATOM 16081 O O . ASP A 1 14 ? -7.817 -4.926 -7.185 1.00 0.37 14 ASP A O 9
ATOM 16090 N N . THR A 1 15 ? -10.026 -4.551 -7.230 1.00 0.33 15 THR A N 9
ATOM 16091 C CA . THR A 1 15 ? -10.042 -4.323 -8.667 1.00 0.34 15 THR A CA 9
ATOM 16092 C C . THR A 1 15 ? -10.051 -2.829 -9.032 1.00 0.33 15 THR A C 9
ATOM 16093 O O . THR A 1 15 ? -9.423 -2.425 -10.009 1.00 0.37 15 THR A O 9
ATOM 16104 N N . GLU A 1 16 ? -10.746 -2.010 -8.252 1.00 0.33 16 GLU A N 9
ATOM 16105 C CA . GLU A 1 16 ? -10.932 -0.607 -8.606 1.00 0.39 16 GLU A CA 9
ATOM 16106 C C . GLU A 1 16 ? -9.873 0.300 -7.975 1.00 0.37 16 GLU A C 9
ATOM 16107 O O . GLU A 1 16 ? -9.318 1.166 -8.648 1.00 0.46 16 GLU A O 9
ATOM 16119 N N . PHE A 1 17 ? -9.573 0.092 -6.700 1.00 0.31 17 PHE A N 9
ATOM 16120 C CA . PHE A 1 17 ? -8.745 1.045 -5.963 1.00 0.32 17 PHE A CA 9
ATOM 16121 C C . PHE A 1 17 ? -7.302 0.567 -5.790 1.00 0.30 17 PHE A C 9
ATOM 16122 O O . PHE A 1 17 ? -6.366 1.348 -5.966 1.00 0.33 17 PHE A O 9
ATOM 16139 N N . ALA A 1 18 ? -7.124 -0.702 -5.439 1.00 0.29 18 ALA A N 9
ATOM 16140 C CA . ALA A 1 18 ? -5.793 -1.254 -5.175 1.00 0.30 18 ALA A CA 9
ATOM 16141 C C . ALA A 1 18 ? -4.801 -1.010 -6.322 1.00 0.29 18 ALA A C 9
ATOM 16142 O O . ALA A 1 18 ? -3.683 -0.561 -6.068 1.00 0.30 18 ALA A O 9
ATOM 16149 N N . PRO A 1 19 ? -5.167 -1.291 -7.599 1.00 0.30 19 PRO A N 9
ATOM 16150 C CA . PRO A 1 19 ? -4.274 -1.029 -8.737 1.00 0.32 19 PRO A CA 9
ATOM 16151 C C . PRO A 1 19 ? -3.859 0.439 -8.819 1.00 0.31 19 PRO A C 9
ATOM 16152 O O . PRO A 1 19 ? -2.750 0.757 -9.247 1.00 0.32 19 PRO A O 9
ATOM 16163 N N . ARG A 1 20 ? -4.748 1.328 -8.382 1.00 0.32 20 ARG A N 9
ATOM 16164 C CA . ARG A 1 20 ? -4.478 2.762 -8.414 1.00 0.35 20 ARG A CA 9
ATOM 16165 C C . ARG A 1 20 ? -3.384 3.106 -7.418 1.00 0.30 20 ARG A C 9
ATOM 16166 O O . ARG A 1 20 ? -2.506 3.919 -7.699 1.00 0.31 20 ARG A O 9
ATOM 16187 N N . ILE A 1 21 ? -3.444 2.470 -6.255 1.00 0.28 21 ILE A N 9
ATOM 16188 C CA . ILE A 1 21 ? -2.457 2.693 -5.209 1.00 0.28 21 ILE A CA 9
ATOM 16189 C C . ILE A 1 21 ? -1.114 2.117 -5.628 1.00 0.24 21 ILE A C 9
ATOM 16190 O O . ILE A 1 21 ? -0.078 2.766 -5.499 1.00 0.25 21 ILE A O 9
ATOM 16206 N N . ALA A 1 22 ? -1.152 0.899 -6.156 1.00 0.23 22 ALA A N 9
ATOM 16207 C CA . ALA A 1 22 ? 0.053 0.199 -6.573 1.00 0.23 22 ALA A CA 9
ATOM 16208 C C . ALA A 1 22 ? 0.819 0.989 -7.627 1.00 0.24 22 ALA A C 9
ATOM 16209 O O . ALA A 1 22 ? 2.044 1.108 -7.553 1.00 0.28 22 ALA A O 9
ATOM 16216 N N . ARG A 1 23 ? 0.096 1.534 -8.599 1.00 0.27 23 ARG A N 9
ATOM 16217 C CA . ARG A 1 23 ? 0.713 2.311 -9.667 1.00 0.34 23 ARG A CA 9
ATOM 16218 C C . ARG A 1 23 ? 1.255 3.634 -9.141 1.00 0.30 23 ARG A C 9
ATOM 16219 O O . ARG A 1 23 ? 2.353 4.050 -9.510 1.00 0.31 23 ARG A O 9
ATOM 16240 N N . ALA A 1 24 ? 0.487 4.283 -8.273 1.00 0.29 24 ALA A N 9
ATOM 16241 C CA . ALA A 1 24 ? 0.889 5.565 -7.712 1.00 0.31 24 ALA A CA 9
ATOM 16242 C C . ALA A 1 24 ? 2.173 5.427 -6.907 1.00 0.29 24 ALA A C 9
ATOM 16243 O O . ALA A 1 24 ? 3.107 6.206 -7.076 1.00 0.31 24 ALA A O 9
ATOM 16250 N N . ILE A 1 25 ? 2.221 4.413 -6.050 1.00 0.27 25 ILE A N 9
ATOM 16251 C CA . ILE A 1 25 ? 3.399 4.154 -5.234 1.00 0.30 25 ILE A CA 9
ATOM 16252 C C . ILE A 1 25 ? 4.598 3.822 -6.115 1.00 0.30 25 ILE A C 9
ATOM 16253 O O . ILE A 1 25 ? 5.704 4.318 -5.893 1.00 0.33 25 ILE A O 9
ATOM 16269 N N . ALA A 1 26 ? 4.364 2.992 -7.125 1.00 0.31 26 ALA A N 9
ATOM 16270 C CA . ALA A 1 26 ? 5.412 2.601 -8.056 1.00 0.36 26 ALA A CA 9
ATOM 16271 C C . ALA A 1 26 ? 5.992 3.820 -8.760 1.00 0.38 26 ALA A C 9
ATOM 16272 O O . ALA A 1 26 ? 7.201 3.916 -8.965 1.00 0.40 26 ALA A O 9
ATOM 16279 N N . ASP A 1 27 ? 5.122 4.754 -9.113 1.00 0.40 27 ASP A N 9
ATOM 16280 C CA . ASP A 1 27 ? 5.536 5.965 -9.805 1.00 0.47 27 ASP A CA 9
ATOM 16281 C C . ASP A 1 27 ? 6.311 6.891 -8.876 1.00 0.45 27 ASP A C 9
ATOM 16282 O O . ASP A 1 27 ? 7.266 7.543 -9.295 1.00 0.48 27 ASP A O 9
ATOM 16291 N N . LEU A 1 28 ? 5.918 6.917 -7.607 1.00 0.42 28 LEU A N 9
ATOM 16292 C CA . LEU A 1 28 ? 6.574 7.773 -6.623 1.00 0.46 28 LEU A CA 9
ATOM 16293 C C . LEU A 1 28 ? 8.011 7.321 -6.417 1.00 0.44 28 LEU A C 9
ATOM 16294 O O . LEU A 1 28 ? 8.920 8.136 -6.271 1.00 0.49 28 LEU A O 9
ATOM 16310 N N . LEU A 1 29 ? 8.201 6.009 -6.428 1.00 0.40 29 LEU A N 9
ATOM 16311 C CA . LEU A 1 29 ? 9.513 5.416 -6.224 1.00 0.41 29 LEU A CA 9
ATOM 16312 C C . LEU A 1 29 ? 10.273 5.293 -7.543 1.00 0.44 29 LEU A C 9
ATOM 16313 O O . LEU A 1 29 ? 11.287 4.599 -7.618 1.00 0.48 29 LEU A O 9
ATOM 16329 N N . ASN A 1 30 ? 9.757 5.952 -8.585 1.00 0.45 30 ASN A N 9
ATOM 16330 C CA . ASN A 1 30 ? 10.375 5.942 -9.917 1.00 0.51 30 ASN A CA 9
ATOM 16331 C C . ASN A 1 30 ? 10.577 4.519 -10.427 1.00 0.49 30 ASN A C 9
ATOM 16332 O O . ASN A 1 30 ? 11.511 4.242 -11.179 1.00 0.55 30 ASN A O 9
ATOM 16343 N N . HIS A 1 31 ? 9.687 3.626 -10.002 1.00 0.46 31 HIS A N 9
ATOM 16344 C CA . HIS A 1 31 ? 9.714 2.217 -10.398 1.00 0.50 31 HIS A CA 9
ATOM 16345 C C . HIS A 1 31 ? 11.010 1.525 -9.986 1.00 0.55 31 HIS A C 9
ATOM 16346 O O . HIS A 1 31 ? 11.377 0.499 -10.556 1.00 0.67 31 HIS A O 9
ATOM 16361 N N . ARG A 1 32 ? 11.705 2.075 -8.998 1.00 0.53 32 ARG A N 9
ATOM 16362 C CA . ARG A 1 32 ? 12.919 1.444 -8.497 1.00 0.61 32 ARG A CA 9
ATOM 16363 C C . ARG A 1 32 ? 12.547 0.245 -7.635 1.00 0.56 32 ARG A C 9
ATOM 16364 O O . ARG A 1 32 ? 13.324 -0.697 -7.477 1.00 0.66 32 ARG A O 9
ATOM 16385 N N . ALA A 1 33 ? 11.342 0.294 -7.093 1.00 0.48 33 ALA A N 9
ATOM 16386 C CA . ALA A 1 33 ? 10.771 -0.822 -6.362 1.00 0.45 33 ALA A CA 9
ATOM 16387 C C . ALA A 1 33 ? 9.520 -1.301 -7.084 1.00 0.43 33 ALA A C 9
ATOM 16388 O O . ALA A 1 33 ? 8.871 -0.522 -7.785 1.00 0.49 33 ALA A O 9
ATOM 16395 N N . HIS A 1 34 ? 9.189 -2.570 -6.928 1.00 0.39 34 HIS A N 9
ATOM 16396 C CA . HIS A 1 34 ? 8.049 -3.139 -7.625 1.00 0.41 34 HIS A CA 9
ATOM 16397 C C . HIS A 1 34 ? 6.879 -3.307 -6.669 1.00 0.36 34 HIS A C 9
ATOM 16398 O O . HIS A 1 34 ? 7.049 -3.748 -5.535 1.00 0.34 34 HIS A O 9
ATOM 16413 N N . THR A 1 35 ? 5.695 -2.958 -7.135 1.00 0.38 35 THR A N 9
ATOM 16414 C CA . THR A 1 35 ? 4.500 -3.061 -6.326 1.00 0.36 35 THR A CA 9
ATOM 16415 C C . THR A 1 35 ? 3.573 -4.142 -6.871 1.00 0.39 35 THR A C 9
ATOM 16416 O O . THR A 1 35 ? 3.396 -4.272 -8.083 1.00 0.45 35 THR A O 9
ATOM 16427 N N . ASP A 1 36 ? 2.999 -4.925 -5.974 1.00 0.38 36 ASP A N 9
ATOM 16428 C CA . ASP A 1 36 ? 2.123 -6.019 -6.364 1.00 0.44 36 ASP A CA 9
ATOM 16429 C C . ASP A 1 36 ? 0.922 -6.081 -5.435 1.00 0.39 36 ASP A C 9
ATOM 16430 O O . ASP A 1 36 ? 1.069 -6.092 -4.213 1.00 0.47 36 ASP A O 9
ATOM 16439 N N . VAL A 1 37 ? -0.265 -6.093 -6.017 1.00 0.37 37 VAL A N 9
ATOM 16440 C CA . VAL A 1 37 ? -1.492 -6.112 -5.241 1.00 0.37 37 VAL A CA 9
ATOM 16441 C C . VAL A 1 37 ? -1.771 -7.510 -4.700 1.00 0.36 37 VAL A C 9
ATOM 16442 O O . VAL A 1 37 ? -1.758 -8.493 -5.440 1.00 0.48 37 VAL A O 9
ATOM 16455 N N . VAL A 1 38 ? -2.018 -7.584 -3.404 1.00 0.34 38 VAL A N 9
ATOM 16456 C CA . VAL A 1 38 ? -2.342 -8.839 -2.751 1.00 0.36 38 VAL A CA 9
ATOM 16457 C C . VAL A 1 38 ? -3.851 -8.999 -2.702 1.00 0.42 38 VAL A C 9
ATOM 16458 O O . VAL A 1 38 ? -4.544 -8.198 -2.071 1.00 0.46 38 VAL A O 9
ATOM 16471 N N . GLY A 1 39 ? -4.351 -10.019 -3.383 1.00 0.58 39 GLY A N 9
ATOM 16472 C CA . GLY A 1 39 ? -5.779 -10.223 -3.478 1.00 0.74 39 GLY A CA 9
ATOM 16473 C C . GLY A 1 39 ? -6.421 -10.544 -2.146 1.00 0.69 39 GLY A C 9
ATOM 16474 O O . GLY A 1 39 ? -5.751 -10.972 -1.206 1.00 0.84 39 GLY A O 9
ATOM 16478 N N . TYR A 1 40 ? -7.726 -10.347 -2.077 1.00 0.73 40 TYR A N 9
ATOM 16479 C CA . TYR A 1 40 ? -8.483 -10.594 -0.861 1.00 0.82 40 TYR A CA 9
ATOM 16480 C C . TYR A 1 40 ? -8.536 -12.086 -0.549 1.00 1.19 40 TYR A C 9
ATOM 16481 O O . TYR A 1 40 ? -8.810 -12.908 -1.427 1.00 1.44 40 TYR A O 9
ATOM 16499 N N . GLY A 1 41 ? -8.255 -12.427 0.700 1.00 1.45 41 GLY A N 9
ATOM 16500 C CA . GLY A 1 41 ? -8.363 -13.799 1.139 1.00 1.91 41 GLY A CA 9
ATOM 16501 C C . GLY A 1 41 ? -9.705 -14.060 1.785 1.00 2.10 41 GLY A C 9
ATOM 16502 O O . GLY A 1 41 ? -10.035 -13.444 2.800 1.00 2.74 41 GLY A O 9
ATOM 16506 N N . GLY A 1 42 ? -10.468 -14.978 1.205 1.00 2.18 42 GLY A N 9
ATOM 16507 C CA . GLY A 1 42 ? -11.835 -15.211 1.641 1.00 2.55 42 GLY A CA 9
ATOM 16508 C C . GLY A 1 42 ? -11.938 -15.798 3.036 1.00 2.43 42 GLY A C 9
ATOM 16509 O O . GLY A 1 42 ? -12.990 -15.718 3.669 1.00 2.95 42 GLY A O 9
ATOM 16513 N N . HIS A 1 43 ? -10.854 -16.394 3.518 1.00 2.38 43 HIS A N 9
ATOM 16514 C CA . HIS A 1 43 ? -10.844 -16.978 4.856 1.00 2.64 43 HIS A CA 9
ATOM 16515 C C . HIS A 1 43 ? -10.751 -15.881 5.914 1.00 2.45 43 HIS A C 9
ATOM 16516 O O . HIS A 1 43 ? -11.223 -16.045 7.039 1.00 2.82 43 HIS A O 9
ATOM 16531 N N . GLY A 1 44 ? -10.147 -14.762 5.546 1.00 2.45 44 GLY A N 9
ATOM 16532 C CA . GLY A 1 44 ? -10.017 -13.661 6.476 1.00 2.61 44 GLY A CA 9
ATOM 16533 C C . GLY A 1 44 ? -8.718 -12.901 6.307 1.00 2.52 44 GLY A C 9
ATOM 16534 O O . GLY A 1 44 ? -8.012 -12.642 7.284 1.00 3.24 44 GLY A O 9
ATOM 16538 N N . HIS A 1 45 ? -8.396 -12.541 5.072 1.00 2.13 45 HIS A N 9
ATOM 16539 C CA . HIS A 1 45 ? -7.203 -11.751 4.802 1.00 2.41 45 HIS A CA 9
ATOM 16540 C C . HIS A 1 45 ? -7.568 -10.525 3.979 1.00 1.96 45 HIS A C 9
ATOM 16541 O O . HIS A 1 45 ? -7.853 -10.635 2.787 1.00 1.99 45 HIS A O 9
ATOM 16556 N N . PRO A 1 46 ? -7.586 -9.348 4.619 1.00 1.70 46 PRO A N 9
ATOM 16557 C CA . PRO A 1 46 ? -7.900 -8.081 3.950 1.00 1.42 46 PRO A CA 9
ATOM 16558 C C . PRO A 1 46 ? -6.947 -7.794 2.794 1.00 1.09 46 PRO A C 9
ATOM 16559 O O . PRO A 1 46 ? -5.768 -8.152 2.842 1.00 1.09 46 PRO A O 9
ATOM 16570 N N . THR A 1 47 ? -7.479 -7.167 1.753 1.00 0.89 47 THR A N 9
ATOM 16571 C CA . THR A 1 47 ? -6.692 -6.788 0.594 1.00 0.62 47 THR A CA 9
ATOM 16572 C C . THR A 1 47 ? -5.600 -5.792 0.994 1.00 0.51 47 THR A C 9
ATOM 16573 O O . THR A 1 47 ? -5.812 -4.946 1.868 1.00 0.59 47 THR A O 9
ATOM 16584 N N . GLN A 1 48 ? -4.443 -5.895 0.357 1.00 0.40 48 GLN A N 9
ATOM 16585 C CA . GLN A 1 48 ? -3.310 -5.042 0.689 1.00 0.36 48 GLN A CA 9
ATOM 16586 C C . GLN A 1 48 ? -2.340 -4.997 -0.481 1.00 0.33 48 GLN A C 9
ATOM 16587 O O . GLN A 1 48 ? -2.441 -5.802 -1.400 1.00 0.40 48 GLN A O 9
ATOM 16601 N N . VAL A 1 49 ? -1.415 -4.053 -0.462 1.00 0.29 49 VAL A N 9
ATOM 16602 C CA . VAL A 1 49 ? -0.431 -3.951 -1.526 1.00 0.29 49 VAL A CA 9
ATOM 16603 C C . VAL A 1 49 ? 0.980 -4.131 -0.972 1.00 0.28 49 VAL A C 9
ATOM 16604 O O . VAL A 1 49 ? 1.377 -3.463 -0.015 1.00 0.30 49 VAL A O 9
ATOM 16617 N N . ARG A 1 50 ? 1.711 -5.077 -1.545 1.00 0.31 50 ARG A N 9
ATOM 16618 C CA . ARG A 1 50 ? 3.079 -5.335 -1.126 1.00 0.30 50 ARG A CA 9
ATOM 16619 C C . ARG A 1 50 ? 4.070 -4.622 -2.036 1.00 0.27 50 ARG A C 9
ATOM 16620 O O . ARG A 1 50 ? 3.966 -4.676 -3.265 1.00 0.30 50 ARG A O 9
ATOM 16641 N N . ILE A 1 51 ? 5.007 -3.929 -1.420 1.00 0.24 51 ILE A N 9
ATOM 16642 C CA . ILE A 1 51 ? 6.051 -3.229 -2.137 1.00 0.23 51 ILE A CA 9
ATOM 16643 C C . ILE A 1 51 ? 7.377 -3.937 -1.904 1.00 0.24 51 ILE A C 9
ATOM 16644 O O . ILE A 1 51 ? 7.868 -3.997 -0.774 1.00 0.27 51 ILE A O 9
ATOM 16660 N N . VAL A 1 52 ? 7.938 -4.489 -2.965 1.00 0.24 52 VAL A N 9
ATOM 16661 C CA . VAL A 1 52 ? 9.160 -5.268 -2.865 1.00 0.30 52 VAL A CA 9
ATOM 16662 C C . VAL A 1 52 ? 10.283 -4.590 -3.638 1.00 0.34 52 VAL A C 9
ATOM 16663 O O . VAL A 1 52 ? 10.097 -4.170 -4.783 1.00 0.33 52 VAL A O 9
ATOM 16676 N N . ALA A 1 53 ? 11.439 -4.472 -3.009 1.00 0.42 53 ALA A N 9
ATOM 16677 C CA . ALA A 1 53 ? 12.593 -3.869 -3.654 1.00 0.53 53 ALA A CA 9
ATOM 16678 C C . ALA A 1 53 ? 13.708 -4.896 -3.821 1.00 0.73 53 ALA A C 9
ATOM 16679 O O . ALA A 1 53 ? 14.457 -5.166 -2.883 1.00 0.93 53 ALA A O 9
ATOM 16686 N N . PRO A 1 54 ? 13.821 -5.499 -5.015 1.00 0.85 54 PRO A N 9
ATOM 16687 C CA . PRO A 1 54 ? 14.854 -6.496 -5.289 1.00 1.12 54 PRO A CA 9
ATOM 16688 C C . PRO A 1 54 ? 16.231 -5.855 -5.441 1.00 1.33 54 PRO A C 9
ATOM 16689 O O . PRO A 1 54 ? 16.416 -4.930 -6.235 1.00 1.67 54 PRO A O 9
ATOM 16700 N N . HIS A 1 55 ? 17.190 -6.333 -4.663 1.00 1.70 55 HIS A N 9
ATOM 16701 C CA . HIS A 1 55 ? 18.540 -5.789 -4.697 1.00 2.07 55 HIS A CA 9
ATOM 16702 C C . HIS A 1 55 ? 19.576 -6.897 -4.831 1.00 2.00 55 HIS A C 9
ATOM 16703 O O . HIS A 1 55 ? 20.724 -6.630 -5.183 1.00 2.68 55 HIS A O 9
ATOM 16718 N N . ALA A 1 56 ? 19.150 -8.134 -4.553 1.00 2.11 56 ALA A N 9
ATOM 16719 C CA . ALA A 1 56 ? 20.017 -9.317 -4.604 1.00 2.93 56 ALA A CA 9
ATOM 16720 C C . ALA A 1 56 ? 21.202 -9.202 -3.643 1.00 3.03 56 ALA A C 9
ATOM 16721 O O . ALA A 1 56 ? 21.175 -9.747 -2.537 1.00 3.40 56 ALA A O 9
ATOM 16728 N N . GLU A 1 57 ? 22.228 -8.481 -4.060 1.00 3.26 57 GLU A N 9
ATOM 16729 C CA . GLU A 1 57 ? 23.424 -8.309 -3.259 1.00 3.76 57 GLU A CA 9
ATOM 16730 C C . GLU A 1 57 ? 23.239 -7.134 -2.301 1.00 3.61 57 GLU A C 9
ATOM 16731 O O . GLU A 1 57 ? 22.372 -6.284 -2.508 1.00 3.99 57 GLU A O 9
ATOM 16743 N N . HIS A 1 58 ? 24.038 -7.106 -1.245 1.00 3.56 58 HIS A N 9
ATOM 16744 C CA . HIS A 1 58 ? 23.966 -6.046 -0.250 1.00 3.76 58 HIS A CA 9
ATOM 16745 C C . HIS A 1 58 ? 25.369 -5.648 0.199 1.00 3.57 58 HIS A C 9
ATOM 16746 O O . HIS A 1 58 ? 25.749 -5.851 1.352 1.00 4.09 58 HIS A O 9
ATOM 16761 N N . VAL A 1 59 ? 26.136 -5.089 -0.730 1.00 3.30 59 VAL A N 9
ATOM 16762 C CA . VAL A 1 59 ? 27.495 -4.646 -0.444 1.00 3.48 59 VAL A CA 9
ATOM 16763 C C . VAL A 1 59 ? 27.480 -3.568 0.634 1.00 2.89 59 VAL A C 9
ATOM 16764 O O . VAL A 1 59 ? 27.039 -2.442 0.392 1.00 3.24 59 VAL A O 9
ATOM 16777 N N . ARG A 1 60 ? 27.938 -3.939 1.828 1.00 2.60 60 ARG A N 9
ATOM 16778 C CA . ARG A 1 60 ? 27.925 -3.051 2.993 1.00 2.50 60 ARG A CA 9
ATOM 16779 C C . ARG A 1 60 ? 26.493 -2.691 3.370 1.00 2.31 60 ARG A C 9
ATOM 16780 O O . ARG A 1 60 ? 26.237 -1.645 3.967 1.00 2.94 60 ARG A O 9
ATOM 16801 N N . GLY A 1 61 ? 25.563 -3.566 3.017 1.00 1.94 61 GLY A N 9
ATOM 16802 C CA . GLY A 1 61 ? 24.164 -3.319 3.291 1.00 1.93 61 GLY A CA 9
ATOM 16803 C C . GLY A 1 61 ? 23.561 -4.404 4.152 1.00 1.61 61 GLY A C 9
ATOM 16804 O O . GLY A 1 61 ? 24.120 -5.498 4.256 1.00 1.76 61 GLY A O 9
ATOM 16808 N N . TYR A 1 62 ? 22.423 -4.109 4.759 1.00 1.30 62 TYR A N 9
ATOM 16809 C CA . TYR A 1 62 ? 21.768 -5.057 5.649 1.00 1.07 62 TYR A CA 9
ATOM 16810 C C . TYR A 1 62 ? 21.255 -6.261 4.868 1.00 0.90 62 TYR A C 9
ATOM 16811 O O . TYR A 1 62 ? 20.768 -6.124 3.745 1.00 0.91 62 TYR A O 9
ATOM 16829 N N . ALA A 1 63 ? 21.355 -7.439 5.469 1.00 0.92 63 ALA A N 9
ATOM 16830 C CA . ALA A 1 63 ? 20.858 -8.661 4.849 1.00 0.91 63 ALA A CA 9
ATOM 16831 C C . ALA A 1 63 ? 19.366 -8.817 5.118 1.00 0.78 63 ALA A C 9
ATOM 16832 O O . ALA A 1 63 ? 18.888 -9.887 5.491 1.00 0.94 63 ALA A O 9
ATOM 16839 N N . HIS A 1 64 ? 18.640 -7.726 4.938 1.00 0.60 64 HIS A N 9
ATOM 16840 C CA . HIS A 1 64 ? 17.208 -7.695 5.188 1.00 0.51 64 HIS A CA 9
ATOM 16841 C C . HIS A 1 64 ? 16.481 -7.277 3.920 1.00 0.47 64 HIS A C 9
ATOM 16842 O O . HIS A 1 64 ? 16.644 -6.148 3.453 1.00 0.48 64 HIS A O 9
ATOM 16857 N N . PRO A 1 65 ? 15.686 -8.184 3.341 1.00 0.58 65 PRO A N 9
ATOM 16858 C CA . PRO A 1 65 ? 14.931 -7.900 2.122 1.00 0.64 65 PRO A CA 9
ATOM 16859 C C . PRO A 1 65 ? 13.818 -6.899 2.382 1.00 0.53 65 PRO A C 9
ATOM 16860 O O . PRO A 1 65 ? 13.172 -6.941 3.432 1.00 0.54 65 PRO A O 9
ATOM 16871 N N . LEU A 1 66 ? 13.597 -5.994 1.443 1.00 0.50 66 LEU A N 9
ATOM 16872 C CA . LEU A 1 66 ? 12.573 -4.982 1.612 1.00 0.44 66 LEU A CA 9
ATOM 16873 C C . LEU A 1 66 ? 11.227 -5.528 1.152 1.00 0.35 66 LEU A C 9
ATOM 16874 O O . LEU A 1 66 ? 11.032 -5.833 -0.026 1.00 0.37 66 LEU A O 9
ATOM 16890 N N . ASN A 1 67 ? 10.309 -5.642 2.099 1.00 0.32 67 ASN A N 9
ATOM 16891 C CA . ASN A 1 67 ? 8.971 -6.142 1.831 1.00 0.31 67 ASN A CA 9
ATOM 16892 C C . ASN A 1 67 ? 7.977 -5.393 2.703 1.00 0.30 67 ASN A C 9
ATOM 16893 O O . ASN A 1 67 ? 7.880 -5.644 3.908 1.00 0.40 67 ASN A O 9
ATOM 16904 N N . LEU A 1 68 ? 7.260 -4.469 2.097 1.00 0.26 68 LEU A N 9
ATOM 16905 C CA . LEU A 1 68 ? 6.316 -3.636 2.821 1.00 0.24 68 LEU A CA 9
ATOM 16906 C C . LEU A 1 68 ? 4.888 -4.008 2.451 1.00 0.23 68 LEU A C 9
ATOM 16907 O O . LEU A 1 68 ? 4.542 -4.068 1.275 1.00 0.25 68 LEU A O 9
ATOM 16923 N N . ALA A 1 69 ? 4.071 -4.270 3.456 1.00 0.24 69 ALA A N 9
ATOM 16924 C CA . ALA A 1 69 ? 2.675 -4.613 3.227 1.00 0.25 69 ALA A CA 9
ATOM 16925 C C . ALA A 1 69 ? 1.759 -3.537 3.786 1.00 0.24 69 ALA A C 9
ATOM 16926 O O . ALA A 1 69 ? 1.699 -3.323 4.995 1.00 0.28 69 ALA A O 9
ATOM 16933 N N . LEU A 1 70 ? 1.064 -2.851 2.892 1.00 0.22 70 LEU A N 9
ATOM 16934 C CA . LEU A 1 70 ? 0.159 -1.778 3.278 1.00 0.22 70 LEU A CA 9
ATOM 16935 C C . LEU A 1 70 ? -1.282 -2.268 3.289 1.00 0.23 70 LEU A C 9
ATOM 16936 O O . LEU A 1 70 ? -1.834 -2.602 2.240 1.00 0.28 70 LEU A O 9
ATOM 16952 N N . THR A 1 71 ? -1.884 -2.317 4.467 1.00 0.21 71 THR A N 9
ATOM 16953 C CA . THR A 1 71 ? -3.287 -2.682 4.583 1.00 0.23 71 THR A CA 9
ATOM 16954 C C . THR A 1 71 ? -4.029 -1.636 5.415 1.00 0.22 71 THR A C 9
ATOM 16955 O O . THR A 1 71 ? -3.440 -0.988 6.287 1.00 0.21 71 THR A O 9
ATOM 16966 N N . TRP A 1 72 ? -5.315 -1.468 5.141 1.00 0.25 72 TRP A N 9
ATOM 16967 C CA . TRP A 1 72 ? -6.086 -0.388 5.740 1.00 0.27 72 TRP A CA 9
ATOM 16968 C C . TRP A 1 72 ? -7.290 -0.919 6.505 1.00 0.28 72 TRP A C 9
ATOM 16969 O O . TRP A 1 72 ? -7.789 -2.014 6.230 1.00 0.32 72 TRP A O 9
ATOM 16990 N N . ASN A 1 73 ? -7.735 -0.129 7.474 1.00 0.31 73 ASN A N 9
ATOM 16991 C CA . ASN A 1 73 ? -8.887 -0.463 8.303 1.00 0.35 73 ASN A CA 9
ATOM 16992 C C . ASN A 1 73 ? -10.144 -0.609 7.459 1.00 0.31 73 ASN A C 9
ATOM 16993 O O . ASN A 1 73 ? -10.423 0.213 6.583 1.00 0.30 73 ASN A O 9
ATOM 17004 N N . THR A 1 74 ? -10.900 -1.665 7.749 1.00 0.36 74 THR A N 9
ATOM 17005 C CA . THR A 1 74 ? -12.103 -2.012 7.002 1.00 0.38 74 THR A CA 9
ATOM 17006 C C . THR A 1 74 ? -13.129 -0.878 7.014 1.00 0.37 74 THR A C 9
ATOM 17007 O O . THR A 1 74 ? -13.907 -0.738 6.075 1.00 0.38 74 THR A O 9
ATOM 17018 N N . ASP A 1 75 ? -13.123 -0.072 8.074 1.00 0.39 75 ASP A N 9
ATOM 17019 C CA . ASP A 1 75 ? -14.010 1.088 8.156 1.00 0.45 75 ASP A CA 9
ATOM 17020 C C . ASP A 1 75 ? -13.744 2.038 6.998 1.00 0.40 75 ASP A C 9
ATOM 17021 O O . ASP A 1 75 ? -14.660 2.454 6.293 1.00 0.44 75 ASP A O 9
ATOM 17030 N N . GLU A 1 76 ? -12.479 2.384 6.821 1.00 0.39 76 GLU A N 9
ATOM 17031 C CA . GLU A 1 76 ? -12.074 3.272 5.743 1.00 0.44 76 GLU A CA 9
ATOM 17032 C C . GLU A 1 76 ? -12.299 2.634 4.374 1.00 0.38 76 GLU A C 9
ATOM 17033 O O . GLU A 1 76 ? -12.666 3.320 3.423 1.00 0.41 76 GLU A O 9
ATOM 17045 N N . ILE A 1 77 ? -12.063 1.330 4.265 1.00 0.34 77 ILE A N 9
ATOM 17046 C CA . ILE A 1 77 ? -12.402 0.601 3.041 1.00 0.34 77 ILE A CA 9
ATOM 17047 C C . ILE A 1 77 ? -13.894 0.734 2.724 1.00 0.34 77 ILE A C 9
ATOM 17048 O O . ILE A 1 77 ? -14.279 0.951 1.576 1.00 0.37 77 ILE A O 9
ATOM 17064 N N . GLU A 1 78 ? -14.724 0.621 3.754 1.00 0.34 78 GLU A N 9
ATOM 17065 C CA . GLU A 1 78 ? -16.168 0.772 3.605 1.00 0.37 78 GLU A CA 9
ATOM 17066 C C . GLU A 1 78 ? -16.517 2.206 3.214 1.00 0.38 78 GLU A C 9
ATOM 17067 O O . GLU A 1 78 ? -17.456 2.447 2.453 1.00 0.40 78 GLU A O 9
ATOM 17079 N N . ARG A 1 79 ? -15.743 3.152 3.741 1.00 0.40 79 ARG A N 9
ATOM 17080 C CA . ARG A 1 79 ? -15.916 4.574 3.447 1.00 0.45 79 ARG A CA 9
ATOM 17081 C C . ARG A 1 79 ? -15.883 4.841 1.942 1.00 0.42 79 ARG A C 9
ATOM 17082 O O . ARG A 1 79 ? -16.514 5.780 1.457 1.00 0.45 79 ARG A O 9
ATOM 17103 N N . LEU A 1 80 ? -15.149 4.007 1.210 1.00 0.40 80 LEU A N 9
ATOM 17104 C CA . LEU A 1 80 ? -14.983 4.179 -0.232 1.00 0.44 80 LEU A CA 9
ATOM 17105 C C . LEU A 1 80 ? -16.303 3.984 -0.977 1.00 0.47 80 LEU A C 9
ATOM 17106 O O . LEU A 1 80 ? -16.438 4.385 -2.134 1.00 0.52 80 LEU A O 9
ATOM 17122 N N . MET A 1 81 ? -17.275 3.368 -0.314 1.00 0.49 81 MET A N 9
ATOM 17123 C CA . MET A 1 81 ? -18.598 3.178 -0.901 1.00 0.57 81 MET A CA 9
ATOM 17124 C C . MET A 1 81 ? -19.402 4.471 -0.864 1.00 0.53 81 MET A C 9
ATOM 17125 O O . MET A 1 81 ? -20.380 4.628 -1.598 1.00 0.61 81 MET A O 9
ATOM 17139 N N . GLU A 1 82 ? -18.978 5.402 -0.024 1.00 0.47 82 GLU A N 9
ATOM 17140 C CA . GLU A 1 82 ? -19.651 6.684 0.094 1.00 0.48 82 GLU A CA 9
ATOM 17141 C C . GLU A 1 82 ? -19.107 7.662 -0.945 1.00 0.43 82 GLU A C 9
ATOM 17142 O O . GLU A 1 82 ? -17.967 7.517 -1.393 1.00 0.43 82 GLU A O 9
ATOM 17154 N N . ALA A 1 83 ? -19.910 8.647 -1.331 1.00 0.52 83 ALA A N 9
ATOM 17155 C CA . ALA A 1 83 ? -19.472 9.646 -2.301 1.00 0.61 83 ALA A CA 9
ATOM 17156 C C . ALA A 1 83 ? -18.232 10.383 -1.797 1.00 0.55 83 ALA A C 9
ATOM 17157 O O . ALA A 1 83 ? -17.239 10.525 -2.520 1.00 0.57 83 ALA A O 9
ATOM 17164 N N . ASP A 1 84 ? -18.278 10.812 -0.539 1.00 0.57 84 ASP A N 9
ATOM 17165 C CA . ASP A 1 84 ? -17.150 11.505 0.084 1.00 0.61 84 ASP A CA 9
ATOM 17166 C C . ASP A 1 84 ? -16.001 10.543 0.345 1.00 0.49 84 ASP A C 9
ATOM 17167 O O . ASP A 1 84 ? -14.905 10.954 0.726 1.00 0.51 84 ASP A O 9
ATOM 17176 N N . GLY A 1 85 ? -16.253 9.262 0.130 1.00 0.43 85 GLY A N 9
ATOM 17177 C CA . GLY A 1 85 ? -15.229 8.262 0.318 1.00 0.41 85 GLY A CA 9
ATOM 17178 C C . GLY A 1 85 ? -14.289 8.220 -0.862 1.00 0.38 85 GLY A C 9
ATOM 17179 O O . GLY A 1 85 ? -13.073 8.283 -0.695 1.00 0.39 85 GLY A O 9
ATOM 17183 N N . ALA A 1 86 ? -14.854 8.113 -2.062 1.00 0.41 86 ALA A N 9
ATOM 17184 C CA . ALA A 1 86 ? -14.070 8.208 -3.287 1.00 0.46 86 ALA A CA 9
ATOM 17185 C C . ALA A 1 86 ? -13.288 9.518 -3.340 1.00 0.45 86 ALA A C 9
ATOM 17186 O O . ALA A 1 86 ? -12.146 9.551 -3.803 1.00 0.45 86 ALA A O 9
ATOM 17193 N N . ALA A 1 87 ? -13.906 10.592 -2.858 1.00 0.47 87 ALA A N 9
ATOM 17194 C CA . ALA A 1 87 ? -13.246 11.892 -2.784 1.00 0.53 87 ALA A CA 9
ATOM 17195 C C . ALA A 1 87 ? -12.063 11.849 -1.823 1.00 0.48 87 ALA A C 9
ATOM 17196 O O . ALA A 1 87 ? -11.034 12.486 -2.056 1.00 0.51 87 ALA A O 9
ATOM 17203 N N . ARG A 1 88 ? -12.205 11.074 -0.755 1.00 0.45 88 ARG A N 9
ATOM 17204 C CA . ARG A 1 88 ? -11.147 10.934 0.233 1.00 0.48 88 ARG A CA 9
ATOM 17205 C C . ARG A 1 88 ? -9.974 10.175 -0.376 1.00 0.40 88 ARG A C 9
ATOM 17206 O O . ARG A 1 88 ? -8.815 10.452 -0.074 1.00 0.42 88 ARG A O 9
ATOM 17227 N N . PHE A 1 89 ? -10.292 9.229 -1.255 1.00 0.35 89 PHE A N 9
ATOM 17228 C CA . PHE A 1 89 ? -9.276 8.460 -1.962 1.00 0.34 89 PHE A CA 9
ATOM 17229 C C . PHE A 1 89 ? -8.426 9.378 -2.832 1.00 0.33 89 PHE A C 9
ATOM 17230 O O . PHE A 1 89 ? -7.204 9.240 -2.889 1.00 0.33 89 PHE A O 9
ATOM 17247 N N . GLU A 1 90 ? -9.078 10.335 -3.490 1.00 0.35 90 GLU A N 9
ATOM 17248 C CA . GLU A 1 90 ? -8.379 11.282 -4.349 1.00 0.39 90 GLU A CA 9
ATOM 17249 C C . GLU A 1 90 ? -7.408 12.121 -3.533 1.00 0.38 90 GLU A C 9
ATOM 17250 O O . GLU A 1 90 ? -6.270 12.359 -3.945 1.00 0.41 90 GLU A O 9
ATOM 17262 N N . ARG A 1 91 ? -7.855 12.552 -2.365 1.00 0.39 91 ARG A N 9
ATOM 17263 C CA . ARG A 1 91 ? -7.033 13.382 -1.506 1.00 0.44 91 ARG A CA 9
ATOM 17264 C C . ARG A 1 91 ? -5.915 12.554 -0.877 1.00 0.37 91 ARG A C 9
ATOM 17265 O O . ARG A 1 91 ? -4.838 13.071 -0.576 1.00 0.38 91 ARG A O 9
ATOM 17286 N N . TYR A 1 92 ? -6.164 11.260 -0.714 1.00 0.33 92 TYR A N 9
ATOM 17287 C CA . TYR A 1 92 ? -5.180 10.359 -0.129 1.00 0.32 92 TYR A CA 9
ATOM 17288 C C . TYR A 1 92 ? -4.023 10.146 -1.102 1.00 0.30 92 TYR A C 9
ATOM 17289 O O . TYR A 1 92 ? -2.894 9.891 -0.689 1.00 0.32 92 TYR A O 9
ATOM 17307 N N . LEU A 1 93 ? -4.311 10.269 -2.395 1.00 0.31 93 LEU A N 9
ATOM 17308 C CA . LEU A 1 93 ? -3.280 10.159 -3.424 1.00 0.34 93 LEU A CA 9
ATOM 17309 C C . LEU A 1 93 ? -2.246 11.269 -3.259 1.00 0.35 93 LEU A C 9
ATOM 17310 O O . LEU A 1 93 ? -1.060 11.081 -3.534 1.00 0.38 93 LEU A O 9
ATOM 17326 N N . ALA A 1 94 ? -2.706 12.427 -2.808 1.00 0.36 94 ALA A N 9
ATOM 17327 C CA . ALA A 1 94 ? -1.818 13.553 -2.544 1.00 0.39 94 ALA A CA 9
ATOM 17328 C C . ALA A 1 94 ? -1.037 13.347 -1.249 1.00 0.37 94 ALA A C 9
ATOM 17329 O O . ALA A 1 94 ? 0.030 13.930 -1.052 1.00 0.44 94 ALA A O 9
ATOM 17336 N N . ALA A 1 95 ? -1.566 12.503 -0.373 1.00 0.33 95 ALA A N 9
ATOM 17337 C CA . ALA A 1 95 ? -0.951 12.265 0.924 1.00 0.35 95 ALA A CA 9
ATOM 17338 C C . ALA A 1 95 ? -0.047 11.038 0.896 1.00 0.33 95 ALA A C 9
ATOM 17339 O O . ALA A 1 95 ? 0.687 10.783 1.851 1.00 0.33 95 ALA A O 9
ATOM 17346 N N . LEU A 1 96 ? -0.095 10.288 -0.202 1.00 0.35 96 LEU A N 9
ATOM 17347 C CA . LEU A 1 96 ? 0.711 9.074 -0.346 1.00 0.36 96 LEU A CA 9
ATOM 17348 C C . LEU A 1 96 ? 2.200 9.343 -0.104 1.00 0.35 96 LEU A C 9
ATOM 17349 O O . LEU A 1 96 ? 2.801 8.701 0.756 1.00 0.34 96 LEU A O 9
ATOM 17365 N N . PRO A 1 97 ? 2.828 10.299 -0.829 1.00 0.37 97 PRO A N 9
ATOM 17366 C CA . PRO A 1 97 ? 4.251 10.607 -0.637 1.00 0.39 97 PRO A CA 9
ATOM 17367 C C . PRO A 1 97 ? 4.544 11.139 0.765 1.00 0.35 97 PRO A C 9
ATOM 17368 O O . PRO A 1 97 ? 5.646 10.965 1.288 1.00 0.36 97 PRO A O 9
ATOM 17379 N N . ARG A 1 98 ? 3.543 11.762 1.380 1.00 0.34 98 ARG A N 9
ATOM 17380 C CA . ARG A 1 98 ? 3.703 12.337 2.710 1.00 0.35 98 ARG A CA 9
ATOM 17381 C C . ARG A 1 98 ? 3.791 11.228 3.748 1.00 0.31 98 ARG A C 9
ATOM 17382 O O . ARG A 1 98 ? 4.579 11.301 4.691 1.00 0.33 98 ARG A O 9
ATOM 17403 N N . LYS A 1 99 ? 2.975 10.200 3.565 1.00 0.31 99 LYS A N 9
ATOM 17404 C CA . LYS A 1 99 ? 2.995 9.050 4.451 1.00 0.36 99 LYS A CA 9
ATOM 17405 C C . LYS A 1 99 ? 4.223 8.198 4.161 1.00 0.32 99 LYS A C 9
ATOM 17406 O O . LYS A 1 99 ? 4.836 7.642 5.068 1.00 0.32 99 LYS A O 9
ATOM 17425 N N . LEU A 1 100 ? 4.575 8.123 2.882 1.00 0.33 100 LEU A N 9
ATOM 17426 C CA . LEU A 1 100 ? 5.726 7.354 2.423 1.00 0.35 100 LEU A CA 9
ATOM 17427 C C . LEU A 1 100 ? 7.002 7.810 3.126 1.00 0.34 100 LEU A C 9
ATOM 17428 O O . LEU A 1 100 ? 7.754 6.994 3.663 1.00 0.35 100 LEU A O 9
ATOM 17444 N N . ALA A 1 101 ? 7.223 9.122 3.139 1.00 0.33 101 ALA A N 9
ATOM 17445 C CA . ALA A 1 101 ? 8.392 9.701 3.791 1.00 0.36 101 ALA A CA 9
ATOM 17446 C C . ALA A 1 101 ? 8.384 9.400 5.283 1.00 0.33 101 ALA A C 9
ATOM 17447 O O . ALA A 1 101 ? 9.433 9.225 5.906 1.00 0.35 101 ALA A O 9
ATOM 17454 N N . ALA A 1 102 ? 7.184 9.308 5.834 1.00 0.32 102 ALA A N 9
ATOM 17455 C CA . ALA A 1 102 ? 7.008 9.073 7.255 1.00 0.33 102 ALA A CA 9
ATOM 17456 C C . ALA A 1 102 ? 7.368 7.635 7.614 1.00 0.32 102 ALA A C 9
ATOM 17457 O O . ALA A 1 102 ? 7.988 7.381 8.649 1.00 0.35 102 ALA A O 9
ATOM 17464 N N . TRP A 1 103 ? 6.994 6.702 6.745 1.00 0.30 103 TRP A N 9
ATOM 17465 C CA . TRP A 1 103 ? 7.257 5.288 6.980 1.00 0.32 103 TRP A CA 9
ATOM 17466 C C . TRP A 1 103 ? 8.748 4.987 6.897 1.00 0.32 103 TRP A C 9
ATOM 17467 O O . TRP A 1 103 ? 9.271 4.211 7.700 1.00 0.34 103 TRP A O 9
ATOM 17488 N N . GLU A 1 104 ? 9.430 5.606 5.933 1.00 0.34 104 GLU A N 9
ATOM 17489 C CA . GLU A 1 104 ? 10.860 5.385 5.750 1.00 0.38 104 GLU A CA 9
ATOM 17490 C C . GLU A 1 104 ? 11.628 5.719 7.021 1.00 0.39 104 GLU A C 9
ATOM 17491 O O . GLU A 1 104 ? 12.396 4.901 7.534 1.00 0.41 104 GLU A O 9
ATOM 17503 N N . ASN A 1 105 ? 11.389 6.916 7.536 1.00 0.41 105 ASN A N 9
ATOM 17504 C CA . ASN A 1 105 ? 12.104 7.407 8.706 1.00 0.47 105 ASN A CA 9
ATOM 17505 C C . ASN A 1 105 ? 11.693 6.679 9.979 1.00 0.46 105 ASN A C 9
ATOM 17506 O O . ASN A 1 105 ? 12.488 6.554 10.908 1.00 0.50 105 ASN A O 9
ATOM 17517 N N . ALA A 1 106 ? 10.460 6.197 10.025 1.00 0.45 106 ALA A N 9
ATOM 17518 C CA . ALA A 1 106 ? 9.955 5.541 11.223 1.00 0.48 106 ALA A CA 9
ATOM 17519 C C . ALA A 1 106 ? 10.391 4.081 11.306 1.00 0.50 106 ALA A C 9
ATOM 17520 O O . ALA A 1 106 ? 10.865 3.623 12.344 1.00 0.66 106 ALA A O 9
ATOM 17527 N N . ARG A 1 107 ? 10.241 3.349 10.211 1.00 0.43 107 ARG A N 9
ATOM 17528 C CA . ARG A 1 107 ? 10.464 1.907 10.239 1.00 0.47 107 ARG A CA 9
ATOM 17529 C C . ARG A 1 107 ? 11.846 1.518 9.734 1.00 0.48 107 ARG A C 9
ATOM 17530 O O . ARG A 1 107 ? 12.152 0.332 9.601 1.00 0.56 107 ARG A O 9
ATOM 17551 N N . GLY A 1 108 ? 12.680 2.515 9.469 1.00 0.45 108 GLY A N 9
ATOM 17552 C CA . GLY A 1 108 ? 14.024 2.245 8.993 1.00 0.49 108 GLY A CA 9
ATOM 17553 C C . GLY A 1 108 ? 14.012 1.624 7.613 1.00 0.46 108 GLY A C 9
ATOM 17554 O O . GLY A 1 108 ? 14.676 0.619 7.364 1.00 0.50 108 GLY A O 9
ATOM 17558 N N . VAL A 1 109 ? 13.258 2.237 6.720 1.00 0.42 109 VAL A N 9
ATOM 17559 C CA . VAL A 1 109 ? 13.101 1.726 5.370 1.00 0.41 109 VAL A CA 9
ATOM 17560 C C . VAL A 1 109 ? 13.748 2.694 4.390 1.00 0.43 109 VAL A C 9
ATOM 17561 O O . VAL A 1 109 ? 13.537 3.902 4.479 1.00 0.46 109 VAL A O 9
ATOM 17574 N N . ASP A 1 110 ? 14.556 2.174 3.479 1.00 0.44 110 ASP A N 9
ATOM 17575 C CA . ASP A 1 110 ? 15.253 3.018 2.522 1.00 0.49 110 ASP A CA 9
ATOM 17576 C C . ASP A 1 110 ? 15.204 2.393 1.137 1.00 0.54 110 ASP A C 9
ATOM 17577 O O . ASP A 1 110 ? 15.807 1.348 0.894 1.00 0.57 110 ASP A O 9
ATOM 17586 N N . PHE A 1 111 ? 14.476 3.033 0.231 1.00 0.60 111 PHE A N 9
ATOM 17587 C CA . PHE A 1 111 ? 14.267 2.488 -1.105 1.00 0.68 111 PHE A CA 9
ATOM 17588 C C . PHE A 1 111 ? 15.492 2.672 -1.997 1.00 0.77 111 PHE A C 9
ATOM 17589 O O . PHE A 1 111 ? 15.585 2.064 -3.065 1.00 0.90 111 PHE A O 9
ATOM 17606 N N . GLY A 1 112 ? 16.431 3.499 -1.558 1.00 0.76 112 GLY A N 9
ATOM 17607 C CA . GLY A 1 112 ? 17.677 3.646 -2.283 1.00 0.84 112 GLY A CA 9
ATOM 17608 C C . GLY A 1 112 ? 18.590 2.461 -2.056 1.00 0.79 112 GLY A C 9
ATOM 17609 O O . GLY A 1 112 ? 19.168 1.915 -2.995 1.00 0.89 112 GLY A O 9
ATOM 17613 N N . SER A 1 113 ? 18.703 2.053 -0.800 1.00 0.71 113 SER A N 9
ATOM 17614 C CA . SER A 1 113 ? 19.515 0.904 -0.435 1.00 0.70 113 SER A CA 9
ATOM 17615 C C . SER A 1 113 ? 18.762 -0.394 -0.723 1.00 0.68 113 SER A C 9
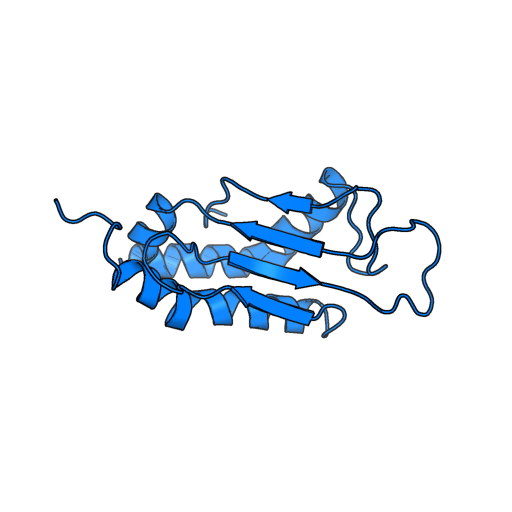ATOM 17616 O O . SER A 1 113 ? 19.361 -1.466 -0.836 1.00 0.72 113 SER A O 9
ATOM 17624 N N . ARG A 1 114 ? 17.436 -0.267 -0.849 1.00 0.68 114 ARG A N 9
ATOM 17625 C CA . ARG A 1 114 ? 16.550 -1.389 -1.157 1.00 0.75 114 ARG A CA 9
ATOM 17626 C C . ARG A 1 114 ? 16.553 -2.421 -0.034 1.00 0.68 114 ARG A C 9
ATOM 17627 O O . ARG A 1 114 ? 16.261 -3.597 -0.248 1.00 0.72 114 ARG A O 9
ATOM 17648 N N . THR A 1 115 ? 16.862 -1.955 1.166 1.00 0.60 115 THR A N 9
ATOM 17649 C CA . THR A 1 115 ? 16.895 -2.800 2.345 1.00 0.57 115 THR A CA 9
ATOM 17650 C C . THR A 1 115 ? 16.136 -2.131 3.489 1.00 0.52 115 THR A C 9
ATOM 17651 O O . THR A 1 115 ? 15.634 -1.012 3.337 1.00 0.53 115 THR A O 9
ATOM 17662 N N . GLN A 1 116 ? 16.060 -2.801 4.630 1.00 0.50 116 GLN A N 9
ATOM 17663 C CA . GLN A 1 116 ? 15.368 -2.249 5.784 1.00 0.51 116 GLN A CA 9
ATOM 17664 C C . GLN A 1 116 ? 16.098 -2.602 7.074 1.00 0.54 116 GLN A C 9
ATOM 17665 O O . GLN A 1 116 ? 16.734 -3.654 7.179 1.00 0.55 116 GLN A O 9
ATOM 17679 N N . ALA A 1 117 ? 16.017 -1.699 8.044 1.00 0.62 117 ALA A N 9
ATOM 17680 C CA . ALA A 1 117 ? 16.639 -1.901 9.343 1.00 0.68 117 ALA A CA 9
ATOM 17681 C C . ALA A 1 117 ? 15.770 -2.789 10.222 1.00 0.68 117 ALA A C 9
ATOM 17682 O O . ALA A 1 117 ? 16.235 -3.348 11.215 1.00 0.84 117 ALA A O 9
ATOM 17689 N N . ASP A 1 118 ? 14.506 -2.915 9.844 1.00 0.69 118 ASP A N 9
ATOM 17690 C CA . ASP A 1 118 ? 13.565 -3.752 10.579 1.00 0.73 118 ASP A CA 9
ATOM 17691 C C . ASP A 1 118 ? 13.646 -5.183 10.057 1.00 0.67 118 ASP A C 9
ATOM 17692 O O . ASP A 1 118 ? 14.292 -5.438 9.038 1.00 0.67 118 ASP A O 9
ATOM 17701 N N . ALA A 1 119 ? 13.007 -6.115 10.741 1.00 0.72 119 ALA A N 9
ATOM 17702 C CA . ALA A 1 119 ? 12.981 -7.497 10.288 1.00 0.73 119 ALA A CA 9
ATOM 17703 C C . ALA A 1 119 ? 11.988 -7.648 9.146 1.00 0.66 119 ALA A C 9
ATOM 17704 O O . ALA A 1 119 ? 12.257 -8.323 8.148 1.00 0.73 119 ALA A O 9
ATOM 17711 N N . LEU A 1 120 ? 10.847 -6.995 9.304 1.00 0.69 120 LEU A N 9
ATOM 17712 C CA . LEU A 1 120 ? 9.792 -7.004 8.310 1.00 0.63 120 LEU A CA 9
ATOM 17713 C C . LEU A 1 120 ? 8.814 -5.887 8.640 1.00 0.57 120 LEU A C 9
ATOM 17714 O O . LEU A 1 120 ? 8.530 -5.639 9.812 1.00 0.65 120 LEU A O 9
ATOM 17730 N N . VAL A 1 121 ? 8.301 -5.208 7.625 1.00 0.50 121 VAL A N 9
ATOM 17731 C CA . VAL A 1 121 ? 7.440 -4.068 7.861 1.00 0.47 121 VAL A CA 9
ATOM 17732 C C . VAL A 1 121 ? 6.042 -4.302 7.278 1.00 0.39 121 VAL A C 9
ATOM 17733 O O . VAL A 1 121 ? 5.767 -4.038 6.106 1.00 0.33 121 VAL A O 9
ATOM 17746 N N . LEU A 1 122 ? 5.172 -4.848 8.112 1.00 0.41 122 LEU A N 9
ATOM 17747 C CA . LEU A 1 122 ? 3.782 -5.063 7.745 1.00 0.39 122 LEU A CA 9
ATOM 17748 C C . LEU A 1 122 ? 2.919 -4.020 8.438 1.00 0.42 122 LEU A C 9
ATOM 17749 O O . LEU A 1 122 ? 2.701 -4.090 9.649 1.00 0.73 122 LEU A O 9
ATOM 17765 N N . LEU A 1 123 ? 2.444 -3.048 7.680 1.00 0.24 123 LEU A N 9
ATOM 17766 C CA . LEU A 1 123 ? 1.714 -1.927 8.253 1.00 0.24 123 LEU A CA 9
ATOM 17767 C C . LEU A 1 123 ? 0.212 -2.160 8.197 1.00 0.24 123 LEU A C 9
ATOM 17768 O O . LEU A 1 123 ? -0.393 -2.155 7.124 1.00 0.25 123 LEU A O 9
ATOM 17784 N N . GLY A 1 124 ? -0.378 -2.373 9.361 1.00 0.27 124 GLY A N 9
ATOM 17785 C CA . GLY A 1 124 ? -1.812 -2.507 9.456 1.00 0.28 124 GLY A CA 9
ATOM 17786 C C . GLY A 1 124 ? -2.410 -1.405 10.298 1.00 0.30 124 GLY A C 9
ATOM 17787 O O . GLY A 1 124 ? -1.685 -0.698 10.998 1.00 0.34 124 GLY A O 9
ATOM 17791 N N . GLY A 1 125 ? -3.723 -1.252 10.239 1.00 0.31 125 GLY A N 9
ATOM 17792 C CA . GLY A 1 125 ? -4.380 -0.211 11.006 1.00 0.36 125 GLY A CA 9
ATOM 17793 C C . GLY A 1 125 ? -4.263 1.156 10.365 1.00 0.35 125 GLY A C 9
ATOM 17794 O O . GLY A 1 125 ? -4.494 2.173 11.019 1.00 0.40 125 GLY A O 9
ATOM 17798 N N . LEU A 1 126 ? -3.897 1.187 9.093 1.00 0.31 126 LEU A N 9
ATOM 17799 C CA . LEU A 1 126 ? -3.794 2.445 8.368 1.00 0.31 126 LEU A CA 9
ATOM 17800 C C . LEU A 1 126 ? -5.176 2.967 7.996 1.00 0.33 126 LEU A C 9
ATOM 17801 O O . LEU A 1 126 ? -6.123 2.195 7.835 1.00 0.35 126 LEU A O 9
ATOM 17817 N N . ASP A 1 127 ? -5.277 4.276 7.852 1.00 0.35 127 ASP A N 9
ATOM 17818 C CA . ASP A 1 127 ? -6.543 4.920 7.531 1.00 0.41 127 ASP A CA 9
ATOM 17819 C C . ASP A 1 127 ? -6.357 5.815 6.318 1.00 0.39 127 ASP A C 9
ATOM 17820 O O . ASP A 1 127 ? -5.226 6.096 5.917 1.00 0.45 127 ASP A O 9
ATOM 17829 N N . PHE A 1 128 ? -7.459 6.274 5.747 1.00 0.39 128 PHE A N 9
ATOM 17830 C CA . PHE A 1 128 ? -7.410 7.123 4.563 1.00 0.42 128 PHE A CA 9
ATOM 17831 C C . PHE A 1 128 ? -7.526 8.589 4.952 1.00 0.49 128 PHE A C 9
ATOM 17832 O O . PHE A 1 128 ? -8.055 9.405 4.201 1.00 0.61 128 PHE A O 9
ATOM 17849 N N . GLU A 1 129 ? -7.023 8.911 6.132 1.00 0.52 129 GLU A N 9
ATOM 17850 C CA . GLU A 1 129 ? -7.033 10.278 6.623 1.00 0.63 129 GLU A CA 9
ATOM 17851 C C . GLU A 1 129 ? -5.942 11.084 5.925 1.00 0.64 129 GLU A C 9
ATOM 17852 O O . GLU A 1 129 ? -4.750 10.836 6.123 1.00 0.80 129 GLU A O 9
ATOM 17864 N N . ALA A 1 130 ? -6.352 12.034 5.100 1.00 0.73 130 ALA A N 9
ATOM 17865 C CA . ALA A 1 130 ? -5.417 12.838 4.334 1.00 0.92 130 ALA A CA 9
ATOM 17866 C C . ALA A 1 130 ? -5.375 14.265 4.861 1.00 1.47 130 ALA A C 9
ATOM 17867 O O . ALA A 1 130 ? -4.489 14.570 5.685 1.00 1.77 130 ALA A O 9
ATOM 17875 N N . GLY A 1 1 ? -24.664 -4.814 8.382 1.00 9.84 1 GLY A N 10
ATOM 17876 C CA . GLY A 1 1 ? -24.156 -6.098 7.845 1.00 9.33 1 GLY A CA 10
ATOM 17877 C C . GLY A 1 1 ? -22.699 -6.311 8.184 1.00 8.55 1 GLY A C 10
ATOM 17878 O O . GLY A 1 1 ? -22.020 -5.380 8.619 1.00 8.34 1 GLY A O 10
ATOM 17884 N N . ALA A 1 2 ? -22.214 -7.528 7.981 1.00 8.39 2 ALA A N 10
ATOM 17885 C CA . ALA A 1 2 ? -20.831 -7.865 8.284 1.00 7.95 2 ALA A CA 10
ATOM 17886 C C . ALA A 1 2 ? -19.894 -7.329 7.207 1.00 7.24 2 ALA A C 10
ATOM 17887 O O . ALA A 1 2 ? -19.300 -8.092 6.439 1.00 7.25 2 ALA A O 10
ATOM 17894 N N . MET A 1 3 ? -19.747 -6.010 7.174 1.00 6.97 3 MET A N 10
ATOM 17895 C CA . MET A 1 3 ? -18.937 -5.345 6.160 1.00 6.66 3 MET A CA 10
ATOM 17896 C C . MET A 1 3 ? -17.459 -5.365 6.534 1.00 5.89 3 MET A C 10
ATOM 17897 O O . MET A 1 3 ? -16.672 -4.565 6.038 1.00 5.94 3 MET A O 10
ATOM 17911 N N . GLY A 1 4 ? -17.094 -6.274 7.426 1.00 5.55 4 GLY A N 10
ATOM 17912 C CA . GLY A 1 4 ? -15.699 -6.466 7.754 1.00 5.17 4 GLY A CA 10
ATOM 17913 C C . GLY A 1 4 ? -15.072 -7.528 6.880 1.00 4.35 4 GLY A C 10
ATOM 17914 O O . GLY A 1 4 ? -13.851 -7.650 6.807 1.00 4.64 4 GLY A O 10
ATOM 17918 N N . MET A 1 5 ? -15.922 -8.301 6.217 1.00 3.80 5 MET A N 10
ATOM 17919 C CA . MET A 1 5 ? -15.469 -9.349 5.310 1.00 3.46 5 MET A CA 10
ATOM 17920 C C . MET A 1 5 ? -16.357 -9.377 4.070 1.00 2.69 5 MET A C 10
ATOM 17921 O O . MET A 1 5 ? -16.488 -10.402 3.402 1.00 3.15 5 MET A O 10
ATOM 17935 N N . SER A 1 6 ? -16.964 -8.236 3.777 1.00 2.04 6 SER A N 10
ATOM 17936 C CA . SER A 1 6 ? -17.889 -8.113 2.661 1.00 1.62 6 SER A CA 10
ATOM 17937 C C . SER A 1 6 ? -17.179 -8.331 1.323 1.00 1.22 6 SER A C 10
ATOM 17938 O O . SER A 1 6 ? -16.276 -7.575 0.957 1.00 1.33 6 SER A O 10
ATOM 17946 N N . PRO A 1 7 ? -17.577 -9.379 0.575 1.00 1.00 7 PRO A N 10
ATOM 17947 C CA . PRO A 1 7 ? -16.955 -9.710 -0.707 1.00 0.92 7 PRO A CA 10
ATOM 17948 C C . PRO A 1 7 ? -17.127 -8.599 -1.734 1.00 0.83 7 PRO A C 10
ATOM 17949 O O . PRO A 1 7 ? -16.246 -8.369 -2.556 1.00 0.81 7 PRO A O 10
ATOM 17960 N N . ASP A 1 8 ? -18.264 -7.915 -1.680 1.00 0.81 8 ASP A N 10
ATOM 17961 C CA . ASP A 1 8 ? -18.530 -6.791 -2.575 1.00 0.80 8 ASP A CA 10
ATOM 17962 C C . ASP A 1 8 ? -17.529 -5.671 -2.332 1.00 0.67 8 ASP A C 10
ATOM 17963 O O . ASP A 1 8 ? -16.870 -5.201 -3.261 1.00 0.67 8 ASP A O 10
ATOM 17972 N N . THR A 1 9 ? -17.416 -5.260 -1.077 1.00 0.62 9 THR A N 10
ATOM 17973 C CA . THR A 1 9 ? -16.503 -4.200 -0.685 1.00 0.58 9 THR A CA 10
ATOM 17974 C C . THR A 1 9 ? -15.058 -4.592 -0.985 1.00 0.49 9 THR A C 10
ATOM 17975 O O . THR A 1 9 ? -14.307 -3.829 -1.598 1.00 0.46 9 THR A O 10
ATOM 17986 N N . ALA A 1 10 ? -14.688 -5.801 -0.574 1.00 0.51 10 ALA A N 10
ATOM 17987 C CA . ALA A 1 10 ? -13.330 -6.293 -0.755 1.00 0.50 10 ALA A CA 10
ATOM 17988 C C . ALA A 1 10 ? -12.953 -6.371 -2.231 1.00 0.48 10 ALA A C 10
ATOM 17989 O O . ALA A 1 10 ? -11.826 -6.046 -2.607 1.00 0.45 10 ALA A O 10
ATOM 17996 N N . ARG A 1 11 ? -13.899 -6.797 -3.064 1.00 0.54 11 ARG A N 10
ATOM 17997 C CA . ARG A 1 11 ? -13.653 -6.929 -4.495 1.00 0.59 11 ARG A CA 10
ATOM 17998 C C . ARG A 1 11 ? -13.426 -5.565 -5.132 1.00 0.52 11 ARG A C 10
ATOM 17999 O O . ARG A 1 11 ? -12.510 -5.388 -5.934 1.00 0.52 11 ARG A O 10
ATOM 18020 N N . ARG A 1 12 ? -14.255 -4.595 -4.763 1.00 0.51 12 ARG A N 10
ATOM 18021 C CA . ARG A 1 12 ? -14.157 -3.255 -5.328 1.00 0.51 12 ARG A CA 10
ATOM 18022 C C . ARG A 1 12 ? -12.836 -2.597 -4.941 1.00 0.42 12 ARG A C 10
ATOM 18023 O O . ARG A 1 12 ? -12.239 -1.869 -5.735 1.00 0.41 12 ARG A O 10
ATOM 18044 N N . PHE A 1 13 ? -12.374 -2.871 -3.728 1.00 0.40 13 PHE A N 10
ATOM 18045 C CA . PHE A 1 13 ? -11.097 -2.344 -3.269 1.00 0.37 13 PHE A CA 10
ATOM 18046 C C . PHE A 1 13 ? -9.956 -2.974 -4.059 1.00 0.33 13 PHE A C 10
ATOM 18047 O O . PHE A 1 13 ? -9.066 -2.277 -4.547 1.00 0.33 13 PHE A O 10
ATOM 18064 N N . ASP A 1 14 ? -10.006 -4.294 -4.196 1.00 0.35 14 ASP A N 10
ATOM 18065 C CA . ASP A 1 14 ? -8.977 -5.047 -4.910 1.00 0.37 14 ASP A CA 10
ATOM 18066 C C . ASP A 1 14 ? -8.900 -4.651 -6.382 1.00 0.34 14 ASP A C 10
ATOM 18067 O O . ASP A 1 14 ? -7.819 -4.611 -6.963 1.00 0.37 14 ASP A O 10
ATOM 18076 N N . THR A 1 15 ? -10.040 -4.343 -6.976 1.00 0.33 15 THR A N 10
ATOM 18077 C CA . THR A 1 15 ? -10.098 -4.080 -8.405 1.00 0.34 15 THR A CA 10
ATOM 18078 C C . THR A 1 15 ? -9.797 -2.620 -8.752 1.00 0.33 15 THR A C 10
ATOM 18079 O O . THR A 1 15 ? -8.995 -2.346 -9.646 1.00 0.37 15 THR A O 10
ATOM 18090 N N . GLU A 1 16 ? -10.422 -1.682 -8.051 1.00 0.33 16 GLU A N 10
ATOM 18091 C CA . GLU A 1 16 ? -10.318 -0.277 -8.432 1.00 0.39 16 GLU A CA 10
ATOM 18092 C C . GLU A 1 16 ? -9.257 0.469 -7.625 1.00 0.37 16 GLU A C 10
ATOM 18093 O O . GLU A 1 16 ? -8.438 1.200 -8.186 1.00 0.46 16 GLU A O 10
ATOM 18105 N N . PHE A 1 17 ? -9.250 0.262 -6.317 1.00 0.31 17 PHE A N 10
ATOM 18106 C CA . PHE A 1 17 ? -8.462 1.105 -5.425 1.00 0.32 17 PHE A CA 10
ATOM 18107 C C . PHE A 1 17 ? -7.032 0.600 -5.263 1.00 0.30 17 PHE A C 10
ATOM 18108 O O . PHE A 1 17 ? -6.081 1.362 -5.427 1.00 0.33 17 PHE A O 10
ATOM 18125 N N . ALA A 1 18 ? -6.882 -0.680 -4.951 1.00 0.29 18 ALA A N 10
ATOM 18126 C CA . ALA A 1 18 ? -5.566 -1.251 -4.680 1.00 0.30 18 ALA A CA 10
ATOM 18127 C C . ALA A 1 18 ? -4.594 -1.087 -5.859 1.00 0.29 18 ALA A C 10
ATOM 18128 O O . ALA A 1 18 ? -3.473 -0.624 -5.656 1.00 0.30 18 ALA A O 10
ATOM 18135 N N . PRO A 1 19 ? -4.983 -1.443 -7.111 1.00 0.30 19 PRO A N 10
ATOM 18136 C CA . PRO A 1 19 ? -4.105 -1.270 -8.279 1.00 0.32 19 PRO A CA 10
ATOM 18137 C C . PRO A 1 19 ? -3.820 0.201 -8.567 1.00 0.31 19 PRO A C 10
ATOM 18138 O O . PRO A 1 19 ? -2.841 0.541 -9.233 1.00 0.32 19 PRO A O 10
ATOM 18149 N N . ARG A 1 20 ? -4.681 1.070 -8.057 1.00 0.32 20 ARG A N 10
ATOM 18150 C CA . ARG A 1 20 ? -4.518 2.501 -8.239 1.00 0.35 20 ARG A CA 10
ATOM 18151 C C . ARG A 1 20 ? -3.400 3.004 -7.335 1.00 0.30 20 ARG A C 10
ATOM 18152 O O . ARG A 1 20 ? -2.528 3.756 -7.766 1.00 0.31 20 ARG A O 10
ATOM 18173 N N . ILE A 1 21 ? -3.426 2.559 -6.082 1.00 0.28 21 ILE A N 10
ATOM 18174 C CA . ILE A 1 21 ? -2.401 2.926 -5.116 1.00 0.28 21 ILE A CA 10
ATOM 18175 C C . ILE A 1 21 ? -1.069 2.300 -5.507 1.00 0.24 21 ILE A C 10
ATOM 18176 O O . ILE A 1 21 ? -0.026 2.950 -5.469 1.00 0.25 21 ILE A O 10
ATOM 18192 N N . ALA A 1 22 ? -1.129 1.034 -5.898 1.00 0.23 22 ALA A N 10
ATOM 18193 C CA . ALA A 1 22 ? 0.054 0.272 -6.262 1.00 0.23 22 ALA A CA 10
ATOM 18194 C C . ALA A 1 22 ? 0.839 0.946 -7.379 1.00 0.24 22 ALA A C 10
ATOM 18195 O O . ALA A 1 22 ? 2.054 1.118 -7.277 1.00 0.28 22 ALA A O 10
ATOM 18202 N N . ARG A 1 23 ? 0.141 1.327 -8.440 1.00 0.27 23 ARG A N 10
ATOM 18203 C CA . ARG A 1 23 ? 0.783 1.960 -9.581 1.00 0.34 23 ARG A CA 10
ATOM 18204 C C . ARG A 1 23 ? 1.238 3.373 -9.247 1.00 0.30 23 ARG A C 10
ATOM 18205 O O . ARG A 1 23 ? 2.256 3.830 -9.755 1.00 0.31 23 ARG A O 10
ATOM 18226 N N . ALA A 1 24 ? 0.493 4.058 -8.387 1.00 0.29 24 ALA A N 10
ATOM 18227 C CA . ALA A 1 24 ? 0.864 5.403 -7.968 1.00 0.31 24 ALA A CA 10
ATOM 18228 C C . ALA A 1 24 ? 2.197 5.383 -7.231 1.00 0.29 24 ALA A C 10
ATOM 18229 O O . ALA A 1 24 ? 3.076 6.208 -7.486 1.00 0.31 24 ALA A O 10
ATOM 18236 N N . ILE A 1 25 ? 2.338 4.426 -6.324 1.00 0.27 25 ILE A N 10
ATOM 18237 C CA . ILE A 1 25 ? 3.562 4.265 -5.556 1.00 0.30 25 ILE A CA 10
ATOM 18238 C C . ILE A 1 25 ? 4.724 3.856 -6.460 1.00 0.30 25 ILE A C 10
ATOM 18239 O O . ILE A 1 25 ? 5.804 4.443 -6.400 1.00 0.33 25 ILE A O 10
ATOM 18255 N N . ALA A 1 26 ? 4.485 2.862 -7.309 1.00 0.31 26 ALA A N 10
ATOM 18256 C CA . ALA A 1 26 ? 5.513 2.361 -8.215 1.00 0.36 26 ALA A CA 10
ATOM 18257 C C . ALA A 1 26 ? 5.986 3.457 -9.164 1.00 0.38 26 ALA A C 10
ATOM 18258 O O . ALA A 1 26 ? 7.179 3.579 -9.448 1.00 0.40 26 ALA A O 10
ATOM 18265 N N . ASP A 1 27 ? 5.040 4.258 -9.634 1.00 0.40 27 ASP A N 10
ATOM 18266 C CA . ASP A 1 27 ? 5.331 5.362 -10.539 1.00 0.47 27 ASP A CA 10
ATOM 18267 C C . ASP A 1 27 ? 6.125 6.444 -9.820 1.00 0.45 27 ASP A C 10
ATOM 18268 O O . ASP A 1 27 ? 7.050 7.031 -10.380 1.00 0.48 27 ASP A O 10
ATOM 18277 N N . LEU A 1 28 ? 5.778 6.673 -8.559 1.00 0.42 28 LEU A N 10
ATOM 18278 C CA . LEU A 1 28 ? 6.436 7.686 -7.750 1.00 0.46 28 LEU A CA 10
ATOM 18279 C C . LEU A 1 28 ? 7.889 7.304 -7.496 1.00 0.44 28 LEU A C 10
ATOM 18280 O O . LEU A 1 28 ? 8.771 8.161 -7.481 1.00 0.49 28 LEU A O 10
ATOM 18296 N N . LEU A 1 29 ? 8.132 6.010 -7.332 1.00 0.40 29 LEU A N 10
ATOM 18297 C CA . LEU A 1 29 ? 9.468 5.509 -7.031 1.00 0.41 29 LEU A CA 10
ATOM 18298 C C . LEU A 1 29 ? 10.256 5.237 -8.307 1.00 0.44 29 LEU A C 10
ATOM 18299 O O . LEU A 1 29 ? 11.343 4.667 -8.259 1.00 0.48 29 LEU A O 10
ATOM 18315 N N . ASN A 1 30 ? 9.683 5.623 -9.449 1.00 0.45 30 ASN A N 10
ATOM 18316 C CA . ASN A 1 30 ? 10.309 5.404 -10.756 1.00 0.51 30 ASN A CA 10
ATOM 18317 C C . ASN A 1 30 ? 10.577 3.919 -10.993 1.00 0.49 30 ASN A C 10
ATOM 18318 O O . ASN A 1 30 ? 11.526 3.553 -11.684 1.00 0.55 30 ASN A O 10
ATOM 18329 N N . HIS A 1 31 ? 9.724 3.078 -10.410 1.00 0.46 31 HIS A N 10
ATOM 18330 C CA . HIS A 1 31 ? 9.839 1.618 -10.515 1.00 0.50 31 HIS A CA 10
ATOM 18331 C C . HIS A 1 31 ? 11.108 1.080 -9.850 1.00 0.55 31 HIS A C 10
ATOM 18332 O O . HIS A 1 31 ? 11.614 0.030 -10.243 1.00 0.67 31 HIS A O 10
ATOM 18347 N N . ARG A 1 32 ? 11.625 1.791 -8.846 1.00 0.53 32 ARG A N 10
ATOM 18348 C CA . ARG A 1 32 ? 12.721 1.258 -8.035 1.00 0.61 32 ARG A CA 10
ATOM 18349 C C . ARG A 1 32 ? 12.225 0.073 -7.225 1.00 0.56 32 ARG A C 10
ATOM 18350 O O . ARG A 1 32 ? 12.976 -0.850 -6.905 1.00 0.66 32 ARG A O 10
ATOM 18371 N N . ALA A 1 33 ? 10.947 0.117 -6.898 1.00 0.48 33 ALA A N 10
ATOM 18372 C CA . ALA A 1 33 ? 10.292 -0.966 -6.204 1.00 0.45 33 ALA A CA 10
ATOM 18373 C C . ALA A 1 33 ? 9.024 -1.344 -6.948 1.00 0.43 33 ALA A C 10
ATOM 18374 O O . ALA A 1 33 ? 8.377 -0.491 -7.561 1.00 0.49 33 ALA A O 10
ATOM 18381 N N . HIS A 1 34 ? 8.680 -2.616 -6.908 1.00 0.39 34 HIS A N 10
ATOM 18382 C CA . HIS A 1 34 ? 7.497 -3.106 -7.592 1.00 0.41 34 HIS A CA 10
ATOM 18383 C C . HIS A 1 34 ? 6.419 -3.424 -6.572 1.00 0.36 34 HIS A C 10
ATOM 18384 O O . HIS A 1 34 ? 6.708 -3.920 -5.485 1.00 0.34 34 HIS A O 10
ATOM 18399 N N . THR A 1 35 ? 5.181 -3.146 -6.924 1.00 0.38 35 THR A N 10
ATOM 18400 C CA . THR A 1 35 ? 4.077 -3.366 -6.018 1.00 0.36 35 THR A CA 10
ATOM 18401 C C . THR A 1 35 ? 3.193 -4.504 -6.510 1.00 0.39 35 THR A C 10
ATOM 18402 O O . THR A 1 35 ? 2.962 -4.654 -7.710 1.00 0.45 35 THR A O 10
ATOM 18413 N N . ASP A 1 36 ? 2.723 -5.314 -5.581 1.00 0.38 36 ASP A N 10
ATOM 18414 C CA . ASP A 1 36 ? 1.909 -6.471 -5.913 1.00 0.44 36 ASP A CA 10
ATOM 18415 C C . ASP A 1 36 ? 0.635 -6.459 -5.084 1.00 0.39 36 ASP A C 10
ATOM 18416 O O . ASP A 1 36 ? 0.686 -6.481 -3.851 1.00 0.47 36 ASP A O 10
ATOM 18425 N N . VAL A 1 37 ? -0.503 -6.392 -5.759 1.00 0.37 37 VAL A N 10
ATOM 18426 C CA . VAL A 1 37 ? -1.785 -6.330 -5.076 1.00 0.37 37 VAL A CA 10
ATOM 18427 C C . VAL A 1 37 ? -2.234 -7.714 -4.625 1.00 0.36 37 VAL A C 10
ATOM 18428 O O . VAL A 1 37 ? -2.620 -8.553 -5.439 1.00 0.48 37 VAL A O 10
ATOM 18441 N N . VAL A 1 38 ? -2.155 -7.945 -3.326 1.00 0.34 38 VAL A N 10
ATOM 18442 C CA . VAL A 1 38 ? -2.644 -9.175 -2.728 1.00 0.36 38 VAL A CA 10
ATOM 18443 C C . VAL A 1 38 ? -4.144 -9.064 -2.488 1.00 0.42 38 VAL A C 10
ATOM 18444 O O . VAL A 1 38 ? -4.588 -8.284 -1.645 1.00 0.46 38 VAL A O 10
ATOM 18457 N N . GLY A 1 39 ? -4.919 -9.823 -3.249 1.00 0.58 39 GLY A N 10
ATOM 18458 C CA . GLY A 1 39 ? -6.360 -9.779 -3.113 1.00 0.74 39 GLY A CA 10
ATOM 18459 C C . GLY A 1 39 ? -6.843 -10.530 -1.889 1.00 0.69 39 GLY A C 10
ATOM 18460 O O . GLY A 1 39 ? -6.080 -11.277 -1.271 1.00 0.84 39 GLY A O 10
ATOM 18464 N N . TYR A 1 40 ? -8.108 -10.338 -1.543 1.00 0.73 40 TYR A N 10
ATOM 18465 C CA . TYR A 1 40 ? -8.693 -11.005 -0.386 1.00 0.82 40 TYR A CA 10
ATOM 18466 C C . TYR A 1 40 ? -8.745 -12.510 -0.631 1.00 1.19 40 TYR A C 10
ATOM 18467 O O . TYR A 1 40 ? -9.356 -12.967 -1.596 1.00 1.44 40 TYR A O 10
ATOM 18485 N N . GLY A 1 41 ? -8.096 -13.273 0.235 1.00 1.45 41 GLY A N 10
ATOM 18486 C CA . GLY A 1 41 ? -8.004 -14.704 0.032 1.00 1.91 41 GLY A CA 10
ATOM 18487 C C . GLY A 1 41 ? -8.822 -15.495 1.032 1.00 2.10 41 GLY A C 10
ATOM 18488 O O . GLY A 1 41 ? -8.378 -15.724 2.157 1.00 2.74 41 GLY A O 10
ATOM 18492 N N . GLY A 1 42 ? -10.019 -15.901 0.618 1.00 2.18 42 GLY A N 10
ATOM 18493 C CA . GLY A 1 42 ? -10.868 -16.732 1.455 1.00 2.55 42 GLY A CA 10
ATOM 18494 C C . GLY A 1 42 ? -11.385 -15.996 2.675 1.00 2.43 42 GLY A C 10
ATOM 18495 O O . GLY A 1 42 ? -12.438 -15.361 2.623 1.00 2.95 42 GLY A O 10
ATOM 18499 N N . HIS A 1 43 ? -10.643 -16.084 3.767 1.00 2.38 43 HIS A N 10
ATOM 18500 C CA . HIS A 1 43 ? -10.998 -15.406 5.003 1.00 2.64 43 HIS A CA 10
ATOM 18501 C C . HIS A 1 43 ? -9.764 -15.305 5.886 1.00 2.45 43 HIS A C 10
ATOM 18502 O O . HIS A 1 43 ? -8.966 -16.240 5.944 1.00 2.82 43 HIS A O 10
ATOM 18517 N N . GLY A 1 44 ? -9.597 -14.174 6.552 1.00 2.45 44 GLY A N 10
ATOM 18518 C CA . GLY A 1 44 ? -8.419 -13.971 7.375 1.00 2.61 44 GLY A CA 10
ATOM 18519 C C . GLY A 1 44 ? -7.293 -13.325 6.598 1.00 2.52 44 GLY A C 10
ATOM 18520 O O . GLY A 1 44 ? -6.265 -12.955 7.165 1.00 3.24 44 GLY A O 10
ATOM 18524 N N . HIS A 1 45 ? -7.492 -13.190 5.293 1.00 2.13 45 HIS A N 10
ATOM 18525 C CA . HIS A 1 45 ? -6.506 -12.561 4.424 1.00 2.41 45 HIS A CA 10
ATOM 18526 C C . HIS A 1 45 ? -7.082 -11.301 3.801 1.00 1.96 45 HIS A C 10
ATOM 18527 O O . HIS A 1 45 ? -7.697 -11.358 2.734 1.00 1.99 45 HIS A O 10
ATOM 18542 N N . PRO A 1 46 ? -6.909 -10.150 4.466 1.00 1.70 46 PRO A N 10
ATOM 18543 C CA . PRO A 1 46 ? -7.387 -8.864 3.964 1.00 1.42 46 PRO A CA 10
ATOM 18544 C C . PRO A 1 46 ? -6.555 -8.383 2.780 1.00 1.09 46 PRO A C 10
ATOM 18545 O O . PRO A 1 46 ? -5.369 -8.704 2.672 1.00 1.09 46 PRO A O 10
ATOM 18556 N N . THR A 1 47 ? -7.189 -7.633 1.888 1.00 0.89 47 THR A N 10
ATOM 18557 C CA . THR A 1 47 ? -6.507 -7.074 0.734 1.00 0.62 47 THR A CA 10
ATOM 18558 C C . THR A 1 47 ? -5.373 -6.153 1.184 1.00 0.51 47 THR A C 10
ATOM 18559 O O . THR A 1 47 ? -5.551 -5.316 2.077 1.00 0.59 47 THR A O 10
ATOM 18570 N N . GLN A 1 48 ? -4.211 -6.316 0.572 1.00 0.40 48 GLN A N 10
ATOM 18571 C CA . GLN A 1 48 ? -3.032 -5.561 0.960 1.00 0.36 48 GLN A CA 10
ATOM 18572 C C . GLN A 1 48 ? -2.089 -5.423 -0.225 1.00 0.33 48 GLN A C 10
ATOM 18573 O O . GLN A 1 48 ? -1.993 -6.322 -1.054 1.00 0.40 48 GLN A O 10
ATOM 18587 N N . VAL A 1 49 ? -1.408 -4.296 -0.321 1.00 0.29 49 VAL A N 10
ATOM 18588 C CA . VAL A 1 49 ? -0.452 -4.099 -1.393 1.00 0.29 49 VAL A CA 10
ATOM 18589 C C . VAL A 1 49 ? 0.968 -4.166 -0.844 1.00 0.28 49 VAL A C 10
ATOM 18590 O O . VAL A 1 49 ? 1.336 -3.428 0.072 1.00 0.30 49 VAL A O 10
ATOM 18603 N N . ARG A 1 50 ? 1.745 -5.095 -1.371 1.00 0.31 50 ARG A N 10
ATOM 18604 C CA . ARG A 1 50 ? 3.113 -5.273 -0.921 1.00 0.30 50 ARG A CA 10
ATOM 18605 C C . ARG A 1 50 ? 4.089 -4.597 -1.872 1.00 0.27 50 ARG A C 10
ATOM 18606 O O . ARG A 1 50 ? 3.977 -4.719 -3.092 1.00 0.30 50 ARG A O 10
ATOM 18627 N N . ILE A 1 51 ? 5.030 -3.869 -1.299 1.00 0.24 51 ILE A N 10
ATOM 18628 C CA . ILE A 1 51 ? 6.038 -3.170 -2.067 1.00 0.23 51 ILE A CA 10
ATOM 18629 C C . ILE A 1 51 ? 7.377 -3.862 -1.880 1.00 0.24 51 ILE A C 10
ATOM 18630 O O . ILE A 1 51 ? 7.936 -3.864 -0.782 1.00 0.27 51 ILE A O 10
ATOM 18646 N N . VAL A 1 52 ? 7.872 -4.464 -2.943 1.00 0.24 52 VAL A N 10
ATOM 18647 C CA . VAL A 1 52 ? 9.120 -5.203 -2.890 1.00 0.30 52 VAL A CA 10
ATOM 18648 C C . VAL A 1 52 ? 10.147 -4.550 -3.800 1.00 0.34 52 VAL A C 10
ATOM 18649 O O . VAL A 1 52 ? 9.830 -4.158 -4.923 1.00 0.33 52 VAL A O 10
ATOM 18662 N N . ALA A 1 53 ? 11.372 -4.428 -3.316 1.00 0.42 53 ALA A N 10
ATOM 18663 C CA . ALA A 1 53 ? 12.438 -3.827 -4.099 1.00 0.53 53 ALA A CA 10
ATOM 18664 C C . ALA A 1 53 ? 13.410 -4.891 -4.594 1.00 0.73 53 ALA A C 10
ATOM 18665 O O . ALA A 1 53 ? 14.276 -5.347 -3.845 1.00 0.93 53 ALA A O 10
ATOM 18672 N N . PRO A 1 54 ? 13.270 -5.316 -5.859 1.00 0.85 54 PRO A N 10
ATOM 18673 C CA . PRO A 1 54 ? 14.148 -6.316 -6.450 1.00 1.12 54 PRO A CA 10
ATOM 18674 C C . PRO A 1 54 ? 15.432 -5.695 -6.985 1.00 1.33 54 PRO A C 10
ATOM 18675 O O . PRO A 1 54 ? 15.691 -4.507 -6.770 1.00 1.67 54 PRO A O 10
ATOM 18686 N N . HIS A 1 55 ? 16.220 -6.502 -7.688 1.00 1.70 55 HIS A N 10
ATOM 18687 C CA . HIS A 1 55 ? 17.489 -6.061 -8.257 1.00 2.07 55 HIS A CA 10
ATOM 18688 C C . HIS A 1 55 ? 18.390 -5.499 -7.158 1.00 2.00 55 HIS A C 10
ATOM 18689 O O . HIS A 1 55 ? 18.950 -4.408 -7.283 1.00 2.68 55 HIS A O 10
ATOM 18704 N N . ALA A 1 56 ? 18.503 -6.247 -6.070 1.00 2.11 56 ALA A N 10
ATOM 18705 C CA . ALA A 1 56 ? 19.364 -5.859 -4.967 1.00 2.93 56 ALA A CA 10
ATOM 18706 C C . ALA A 1 56 ? 20.812 -6.194 -5.300 1.00 3.03 56 ALA A C 10
ATOM 18707 O O . ALA A 1 56 ? 21.341 -7.223 -4.881 1.00 3.40 56 ALA A O 10
ATOM 18714 N N . GLU A 1 57 ? 21.434 -5.332 -6.084 1.00 3.26 57 GLU A N 10
ATOM 18715 C CA . GLU A 1 57 ? 22.784 -5.571 -6.568 1.00 3.76 57 GLU A CA 10
ATOM 18716 C C . GLU A 1 57 ? 23.788 -4.785 -5.731 1.00 3.61 57 GLU A C 10
ATOM 18717 O O . GLU A 1 57 ? 24.866 -5.276 -5.402 1.00 3.99 57 GLU A O 10
ATOM 18729 N N . HIS A 1 58 ? 23.416 -3.563 -5.384 1.00 3.56 58 HIS A N 10
ATOM 18730 C CA . HIS A 1 58 ? 24.289 -2.678 -4.625 1.00 3.76 58 HIS A CA 10
ATOM 18731 C C . HIS A 1 58 ? 23.844 -2.627 -3.167 1.00 3.57 58 HIS A C 10
ATOM 18732 O O . HIS A 1 58 ? 23.232 -1.655 -2.721 1.00 4.09 58 HIS A O 10
ATOM 18747 N N . VAL A 1 59 ? 24.146 -3.683 -2.426 1.00 3.30 59 VAL A N 10
ATOM 18748 C CA . VAL A 1 59 ? 23.740 -3.768 -1.032 1.00 3.48 59 VAL A CA 10
ATOM 18749 C C . VAL A 1 59 ? 24.948 -3.938 -0.119 1.00 2.89 59 VAL A C 10
ATOM 18750 O O . VAL A 1 59 ? 25.503 -5.030 0.004 1.00 3.24 59 VAL A O 10
ATOM 18763 N N . ARG A 1 60 ? 25.366 -2.846 0.498 1.00 2.60 60 ARG A N 10
ATOM 18764 C CA . ARG A 1 60 ? 26.408 -2.885 1.510 1.00 2.50 60 ARG A CA 10
ATOM 18765 C C . ARG A 1 60 ? 25.942 -2.120 2.745 1.00 2.31 60 ARG A C 10
ATOM 18766 O O . ARG A 1 60 ? 26.359 -0.985 2.990 1.00 2.94 60 ARG A O 10
ATOM 18787 N N . GLY A 1 61 ? 25.052 -2.742 3.499 1.00 1.94 61 GLY A N 10
ATOM 18788 C CA . GLY A 1 61 ? 24.521 -2.121 4.693 1.00 1.93 61 GLY A CA 10
ATOM 18789 C C . GLY A 1 61 ? 23.616 -3.064 5.451 1.00 1.61 61 GLY A C 10
ATOM 18790 O O . GLY A 1 61 ? 24.089 -3.881 6.240 1.00 1.76 61 GLY A O 10
ATOM 18794 N N . TYR A 1 62 ? 22.317 -2.970 5.205 1.00 1.30 62 TYR A N 10
ATOM 18795 C CA . TYR A 1 62 ? 21.367 -3.884 5.821 1.00 1.07 62 TYR A CA 10
ATOM 18796 C C . TYR A 1 62 ? 21.039 -5.000 4.839 1.00 0.90 62 TYR A C 10
ATOM 18797 O O . TYR A 1 62 ? 20.582 -4.738 3.729 1.00 0.91 62 TYR A O 10
ATOM 18815 N N . ALA A 1 63 ? 21.254 -6.241 5.251 1.00 0.92 63 ALA A N 10
ATOM 18816 C CA . ALA A 1 63 ? 21.034 -7.386 4.374 1.00 0.91 63 ALA A CA 10
ATOM 18817 C C . ALA A 1 63 ? 19.568 -7.813 4.371 1.00 0.78 63 ALA A C 10
ATOM 18818 O O . ALA A 1 63 ? 19.250 -8.996 4.473 1.00 0.94 63 ALA A O 10
ATOM 18825 N N . HIS A 1 64 ? 18.676 -6.840 4.262 1.00 0.60 64 HIS A N 10
ATOM 18826 C CA . HIS A 1 64 ? 17.246 -7.105 4.208 1.00 0.51 64 HIS A CA 10
ATOM 18827 C C . HIS A 1 64 ? 16.592 -6.248 3.136 1.00 0.47 64 HIS A C 10
ATOM 18828 O O . HIS A 1 64 ? 16.538 -5.023 3.264 1.00 0.48 64 HIS A O 10
ATOM 18843 N N . PRO A 1 65 ? 16.109 -6.882 2.059 1.00 0.58 65 PRO A N 10
ATOM 18844 C CA . PRO A 1 65 ? 15.433 -6.182 0.964 1.00 0.64 65 PRO A CA 10
ATOM 18845 C C . PRO A 1 65 ? 14.092 -5.607 1.404 1.00 0.53 65 PRO A C 10
ATOM 18846 O O . PRO A 1 65 ? 13.438 -6.146 2.303 1.00 0.54 65 PRO A O 10
ATOM 18857 N N . LEU A 1 66 ? 13.698 -4.507 0.776 1.00 0.50 66 LEU A N 10
ATOM 18858 C CA . LEU A 1 66 ? 12.433 -3.854 1.086 1.00 0.44 66 LEU A CA 10
ATOM 18859 C C . LEU A 1 66 ? 11.251 -4.772 0.801 1.00 0.35 66 LEU A C 10
ATOM 18860 O O . LEU A 1 66 ? 11.061 -5.224 -0.331 1.00 0.37 66 LEU A O 10
ATOM 18876 N N . ASN A 1 67 ? 10.471 -5.043 1.837 1.00 0.32 67 ASN A N 10
ATOM 18877 C CA . ASN A 1 67 ? 9.240 -5.806 1.699 1.00 0.31 67 ASN A CA 10
ATOM 18878 C C . ASN A 1 67 ? 8.193 -5.246 2.650 1.00 0.30 67 ASN A C 10
ATOM 18879 O O . ASN A 1 67 ? 8.135 -5.618 3.827 1.00 0.40 67 ASN A O 10
ATOM 18890 N N . LEU A 1 68 ? 7.377 -4.345 2.131 1.00 0.26 68 LEU A N 10
ATOM 18891 C CA . LEU A 1 68 ? 6.380 -3.652 2.933 1.00 0.24 68 LEU A CA 10
ATOM 18892 C C . LEU A 1 68 ? 4.977 -4.113 2.562 1.00 0.23 68 LEU A C 10
ATOM 18893 O O . LEU A 1 68 ? 4.645 -4.226 1.389 1.00 0.25 68 LEU A O 10
ATOM 18909 N N . ALA A 1 69 ? 4.164 -4.387 3.568 1.00 0.24 69 ALA A N 10
ATOM 18910 C CA . ALA A 1 69 ? 2.778 -4.765 3.338 1.00 0.25 69 ALA A CA 10
ATOM 18911 C C . ALA A 1 69 ? 1.837 -3.701 3.879 1.00 0.24 69 ALA A C 10
ATOM 18912 O O . ALA A 1 69 ? 1.763 -3.479 5.085 1.00 0.28 69 ALA A O 10
ATOM 18919 N N . LEU A 1 70 ? 1.137 -3.037 2.972 1.00 0.22 70 LEU A N 10
ATOM 18920 C CA . LEU A 1 70 ? 0.210 -1.976 3.337 1.00 0.22 70 LEU A CA 10
ATOM 18921 C C . LEU A 1 70 ? -1.229 -2.465 3.275 1.00 0.23 70 LEU A C 10
ATOM 18922 O O . LEU A 1 70 ? -1.726 -2.831 2.208 1.00 0.28 70 LEU A O 10
ATOM 18938 N N . THR A 1 71 ? -1.888 -2.489 4.419 1.00 0.21 71 THR A N 10
ATOM 18939 C CA . THR A 1 71 ? -3.307 -2.793 4.456 1.00 0.23 71 THR A CA 10
ATOM 18940 C C . THR A 1 71 ? -4.055 -1.730 5.258 1.00 0.22 71 THR A C 10
ATOM 18941 O O . THR A 1 71 ? -3.499 -1.118 6.176 1.00 0.21 71 THR A O 10
ATOM 18952 N N . TRP A 1 72 ? -5.313 -1.509 4.900 1.00 0.25 72 TRP A N 10
ATOM 18953 C CA . TRP A 1 72 ? -6.106 -0.443 5.498 1.00 0.27 72 TRP A CA 10
ATOM 18954 C C . TRP A 1 72 ? -7.360 -1.005 6.148 1.00 0.28 72 TRP A C 10
ATOM 18955 O O . TRP A 1 72 ? -7.881 -2.041 5.731 1.00 0.32 72 TRP A O 10
ATOM 18976 N N . ASN A 1 73 ? -7.823 -0.313 7.181 1.00 0.31 73 ASN A N 10
ATOM 18977 C CA . ASN A 1 73 ? -9.008 -0.710 7.930 1.00 0.35 73 ASN A CA 10
ATOM 18978 C C . ASN A 1 73 ? -10.219 -0.825 7.015 1.00 0.31 73 ASN A C 10
ATOM 18979 O O . ASN A 1 73 ? -10.521 0.085 6.241 1.00 0.30 73 ASN A O 10
ATOM 18990 N N . THR A 1 74 ? -10.913 -1.954 7.124 1.00 0.36 74 THR A N 10
ATOM 18991 C CA . THR A 1 74 ? -12.043 -2.263 6.260 1.00 0.38 74 THR A CA 10
ATOM 18992 C C . THR A 1 74 ? -13.159 -1.225 6.400 1.00 0.37 74 THR A C 10
ATOM 18993 O O . THR A 1 74 ? -13.913 -0.991 5.460 1.00 0.38 74 THR A O 10
ATOM 19004 N N . ASP A 1 75 ? -13.252 -0.603 7.575 1.00 0.39 75 ASP A N 10
ATOM 19005 C CA . ASP A 1 75 ? -14.207 0.480 7.803 1.00 0.45 75 ASP A CA 10
ATOM 19006 C C . ASP A 1 75 ? -13.977 1.605 6.800 1.00 0.40 75 ASP A C 10
ATOM 19007 O O . ASP A 1 75 ? -14.913 2.090 6.160 1.00 0.44 75 ASP A O 10
ATOM 19016 N N . GLU A 1 76 ? -12.720 2.017 6.688 1.00 0.39 76 GLU A N 10
ATOM 19017 C CA . GLU A 1 76 ? -12.314 3.026 5.714 1.00 0.44 76 GLU A CA 10
ATOM 19018 C C . GLU A 1 76 ? -12.700 2.601 4.305 1.00 0.38 76 GLU A C 10
ATOM 19019 O O . GLU A 1 76 ? -13.251 3.389 3.539 1.00 0.41 76 GLU A O 10
ATOM 19031 N N . ILE A 1 77 ? -12.420 1.343 3.984 1.00 0.34 77 ILE A N 10
ATOM 19032 C CA . ILE A 1 77 ? -12.710 0.792 2.663 1.00 0.34 77 ILE A CA 10
ATOM 19033 C C . ILE A 1 77 ? -14.203 0.885 2.335 1.00 0.34 77 ILE A C 10
ATOM 19034 O O . ILE A 1 77 ? -14.584 1.263 1.228 1.00 0.37 77 ILE A O 10
ATOM 19050 N N . GLU A 1 78 ? -15.036 0.558 3.314 1.00 0.34 78 GLU A N 10
ATOM 19051 C CA . GLU A 1 78 ? -16.487 0.609 3.155 1.00 0.37 78 GLU A CA 10
ATOM 19052 C C . GLU A 1 78 ? -16.948 2.031 2.825 1.00 0.38 78 GLU A C 10
ATOM 19053 O O . GLU A 1 78 ? -17.815 2.235 1.972 1.00 0.40 78 GLU A O 10
ATOM 19065 N N . ARG A 1 79 ? -16.340 3.014 3.481 1.00 0.40 79 ARG A N 10
ATOM 19066 C CA . ARG A 1 79 ? -16.696 4.414 3.263 1.00 0.45 79 ARG A CA 10
ATOM 19067 C C . ARG A 1 79 ? -16.287 4.873 1.862 1.00 0.42 79 ARG A C 10
ATOM 19068 O O . ARG A 1 79 ? -16.912 5.765 1.287 1.00 0.45 79 ARG A O 10
ATOM 19089 N N . LEU A 1 80 ? -15.243 4.253 1.312 1.00 0.40 80 LEU A N 10
ATOM 19090 C CA . LEU A 1 80 ? -14.726 4.626 -0.008 1.00 0.44 80 LEU A CA 10
ATOM 19091 C C . LEU A 1 80 ? -15.769 4.396 -1.101 1.00 0.47 80 LEU A C 10
ATOM 19092 O O . LEU A 1 80 ? -15.636 4.899 -2.217 1.00 0.52 80 LEU A O 10
ATOM 19108 N N . MET A 1 81 ? -16.805 3.632 -0.778 1.00 0.49 81 MET A N 10
ATOM 19109 C CA . MET A 1 81 ? -17.848 3.303 -1.741 1.00 0.57 81 MET A CA 10
ATOM 19110 C C . MET A 1 81 ? -18.863 4.437 -1.895 1.00 0.53 81 MET A C 10
ATOM 19111 O O . MET A 1 81 ? -19.854 4.294 -2.613 1.00 0.61 81 MET A O 10
ATOM 19125 N N . GLU A 1 82 ? -18.627 5.559 -1.229 1.00 0.47 82 GLU A N 10
ATOM 19126 C CA . GLU A 1 82 ? -19.524 6.704 -1.334 1.00 0.48 82 GLU A CA 10
ATOM 19127 C C . GLU A 1 82 ? -18.786 7.925 -1.882 1.00 0.43 82 GLU A C 10
ATOM 19128 O O . GLU A 1 82 ? -17.563 7.901 -2.016 1.00 0.43 82 GLU A O 10
ATOM 19140 N N . ALA A 1 83 ? -19.536 8.987 -2.192 1.00 0.52 83 ALA A N 10
ATOM 19141 C CA . ALA A 1 83 ? -18.978 10.188 -2.823 1.00 0.61 83 ALA A CA 10
ATOM 19142 C C . ALA A 1 83 ? -17.788 10.760 -2.050 1.00 0.55 83 ALA A C 10
ATOM 19143 O O . ALA A 1 83 ? -16.673 10.810 -2.573 1.00 0.57 83 ALA A O 10
ATOM 19150 N N . ASP A 1 84 ? -18.014 11.180 -0.805 1.00 0.57 84 ASP A N 10
ATOM 19151 C CA . ASP A 1 84 ? -16.933 11.745 0.010 1.00 0.61 84 ASP A CA 10
ATOM 19152 C C . ASP A 1 84 ? -15.916 10.674 0.367 1.00 0.49 84 ASP A C 10
ATOM 19153 O O . ASP A 1 84 ? -14.811 10.979 0.810 1.00 0.51 84 ASP A O 10
ATOM 19162 N N . GLY A 1 85 ? -16.282 9.422 0.143 1.00 0.43 85 GLY A N 10
ATOM 19163 C CA . GLY A 1 85 ? -15.372 8.332 0.400 1.00 0.41 85 GLY A CA 10
ATOM 19164 C C . GLY A 1 85 ? -14.283 8.284 -0.645 1.00 0.38 85 GLY A C 10
ATOM 19165 O O . GLY A 1 85 ? -13.098 8.247 -0.318 1.00 0.39 85 GLY A O 10
ATOM 19169 N N . ALA A 1 86 ? -14.683 8.304 -1.912 1.00 0.41 86 ALA A N 10
ATOM 19170 C CA . ALA A 1 86 ? -13.739 8.387 -3.013 1.00 0.46 86 ALA A CA 10
ATOM 19171 C C . ALA A 1 86 ? -12.945 9.688 -2.947 1.00 0.45 86 ALA A C 10
ATOM 19172 O O . ALA A 1 86 ? -11.794 9.751 -3.383 1.00 0.45 86 ALA A O 10
ATOM 19179 N N . ALA A 1 87 ? -13.572 10.722 -2.396 1.00 0.47 87 ALA A N 10
ATOM 19180 C CA . ALA A 1 87 ? -12.913 12.005 -2.196 1.00 0.53 87 ALA A CA 10
ATOM 19181 C C . ALA A 1 87 ? -11.784 11.878 -1.177 1.00 0.48 87 ALA A C 10
ATOM 19182 O O . ALA A 1 87 ? -10.762 12.562 -1.277 1.00 0.51 87 ALA A O 10
ATOM 19189 N N . ARG A 1 88 ? -11.965 10.987 -0.206 1.00 0.45 88 ARG A N 10
ATOM 19190 C CA . ARG A 1 88 ? -10.934 10.716 0.787 1.00 0.48 88 ARG A CA 10
ATOM 19191 C C . ARG A 1 88 ? -9.762 10.009 0.125 1.00 0.40 88 ARG A C 10
ATOM 19192 O O . ARG A 1 88 ? -8.602 10.250 0.457 1.00 0.42 88 ARG A O 10
ATOM 19213 N N . PHE A 1 89 ? -10.088 9.142 -0.824 1.00 0.35 89 PHE A N 10
ATOM 19214 C CA . PHE A 1 89 ? -9.090 8.388 -1.569 1.00 0.34 89 PHE A CA 10
ATOM 19215 C C . PHE A 1 89 ? -8.187 9.324 -2.369 1.00 0.33 89 PHE A C 10
ATOM 19216 O O . PHE A 1 89 ? -6.966 9.176 -2.356 1.00 0.33 89 PHE A O 10
ATOM 19233 N N . GLU A 1 90 ? -8.790 10.304 -3.038 1.00 0.35 90 GLU A N 10
ATOM 19234 C CA . GLU A 1 90 ? -8.029 11.262 -3.836 1.00 0.39 90 GLU A CA 10
ATOM 19235 C C . GLU A 1 90 ? -7.129 12.098 -2.933 1.00 0.38 90 GLU A C 10
ATOM 19236 O O . GLU A 1 90 ? -5.967 12.356 -3.250 1.00 0.41 90 GLU A O 10
ATOM 19248 N N . ARG A 1 91 ? -7.682 12.496 -1.794 1.00 0.39 91 ARG A N 10
ATOM 19249 C CA . ARG A 1 91 ? -6.971 13.321 -0.828 1.00 0.44 91 ARG A CA 10
ATOM 19250 C C . ARG A 1 91 ? -5.760 12.574 -0.275 1.00 0.37 91 ARG A C 10
ATOM 19251 O O . ARG A 1 91 ? -4.726 13.173 0.025 1.00 0.38 91 ARG A O 10
ATOM 19272 N N . TYR A 1 92 ? -5.899 11.261 -0.156 1.00 0.33 92 TYR A N 10
ATOM 19273 C CA . TYR A 1 92 ? -4.838 10.424 0.381 1.00 0.32 92 TYR A CA 10
ATOM 19274 C C . TYR A 1 92 ? -3.751 10.185 -0.665 1.00 0.30 92 TYR A C 10
ATOM 19275 O O . TYR A 1 92 ? -2.570 10.092 -0.328 1.00 0.32 92 TYR A O 10
ATOM 19293 N N . LEU A 1 93 ? -4.150 10.099 -1.931 1.00 0.31 93 LEU A N 10
ATOM 19294 C CA . LEU A 1 93 ? -3.202 9.859 -3.018 1.00 0.34 93 LEU A CA 10
ATOM 19295 C C . LEU A 1 93 ? -2.184 10.986 -3.112 1.00 0.35 93 LEU A C 10
ATOM 19296 O O . LEU A 1 93 ? -0.989 10.747 -3.269 1.00 0.38 93 LEU A O 10
ATOM 19312 N N . ALA A 1 94 ? -2.657 12.216 -2.998 1.00 0.36 94 ALA A N 10
ATOM 19313 C CA . ALA A 1 94 ? -1.775 13.373 -3.052 1.00 0.39 94 ALA A CA 10
ATOM 19314 C C . ALA A 1 94 ? -0.890 13.448 -1.808 1.00 0.37 94 ALA A C 10
ATOM 19315 O O . ALA A 1 94 ? 0.141 14.121 -1.807 1.00 0.44 94 ALA A O 10
ATOM 19322 N N . ALA A 1 95 ? -1.291 12.741 -0.757 1.00 0.33 95 ALA A N 10
ATOM 19323 C CA . ALA A 1 95 ? -0.565 12.761 0.504 1.00 0.35 95 ALA A CA 10
ATOM 19324 C C . ALA A 1 95 ? 0.423 11.602 0.600 1.00 0.33 95 ALA A C 10
ATOM 19325 O O . ALA A 1 95 ? 1.192 11.514 1.558 1.00 0.33 95 ALA A O 10
ATOM 19332 N N . LEU A 1 96 ? 0.394 10.719 -0.398 1.00 0.35 96 LEU A N 10
ATOM 19333 C CA . LEU A 1 96 ? 1.282 9.551 -0.436 1.00 0.36 96 LEU A CA 10
ATOM 19334 C C . LEU A 1 96 ? 2.755 9.907 -0.189 1.00 0.35 96 LEU A C 10
ATOM 19335 O O . LEU A 1 96 ? 3.402 9.239 0.609 1.00 0.34 96 LEU A O 10
ATOM 19351 N N . PRO A 1 97 ? 3.322 10.945 -0.853 1.00 0.37 97 PRO A N 10
ATOM 19352 C CA . PRO A 1 97 ? 4.711 11.365 -0.613 1.00 0.39 97 PRO A CA 10
ATOM 19353 C C . PRO A 1 97 ? 5.006 11.615 0.870 1.00 0.35 97 PRO A C 10
ATOM 19354 O O . PRO A 1 97 ? 6.061 11.230 1.378 1.00 0.36 97 PRO A O 10
ATOM 19365 N N . ARG A 1 98 ? 4.056 12.236 1.560 1.00 0.34 98 ARG A N 10
ATOM 19366 C CA . ARG A 1 98 ? 4.221 12.563 2.975 1.00 0.35 98 ARG A CA 10
ATOM 19367 C C . ARG A 1 98 ? 4.123 11.311 3.840 1.00 0.31 98 ARG A C 10
ATOM 19368 O O . ARG A 1 98 ? 4.841 11.168 4.831 1.00 0.33 98 ARG A O 10
ATOM 19389 N N . LYS A 1 99 ? 3.246 10.398 3.445 1.00 0.31 99 LYS A N 10
ATOM 19390 C CA . LYS A 1 99 ? 3.068 9.147 4.171 1.00 0.36 99 LYS A CA 10
ATOM 19391 C C . LYS A 1 99 ? 4.285 8.259 3.971 1.00 0.32 99 LYS A C 10
ATOM 19392 O O . LYS A 1 99 ? 4.759 7.609 4.900 1.00 0.32 99 LYS A O 10
ATOM 19411 N N . LEU A 1 100 ? 4.787 8.264 2.746 1.00 0.33 100 LEU A N 10
ATOM 19412 C CA . LEU A 1 100 ? 5.949 7.476 2.374 1.00 0.35 100 LEU A CA 10
ATOM 19413 C C . LEU A 1 100 ? 7.160 7.903 3.188 1.00 0.34 100 LEU A C 10
ATOM 19414 O O . LEU A 1 100 ? 7.827 7.075 3.806 1.00 0.35 100 LEU A O 10
ATOM 19430 N N . ALA A 1 101 ? 7.418 9.206 3.205 1.00 0.33 101 ALA A N 10
ATOM 19431 C CA . ALA A 1 101 ? 8.543 9.759 3.946 1.00 0.36 101 ALA A CA 10
ATOM 19432 C C . ALA A 1 101 ? 8.417 9.456 5.434 1.00 0.33 101 ALA A C 10
ATOM 19433 O O . ALA A 1 101 ? 9.417 9.278 6.134 1.00 0.35 101 ALA A O 10
ATOM 19440 N N . ALA A 1 102 ? 7.179 9.399 5.908 1.00 0.32 102 ALA A N 10
ATOM 19441 C CA . ALA A 1 102 ? 6.905 9.101 7.302 1.00 0.33 102 ALA A CA 10
ATOM 19442 C C . ALA A 1 102 ? 7.264 7.658 7.632 1.00 0.32 102 ALA A C 10
ATOM 19443 O O . ALA A 1 102 ? 7.948 7.392 8.619 1.00 0.35 102 ALA A O 10
ATOM 19450 N N . TRP A 1 103 ? 6.812 6.729 6.795 1.00 0.30 103 TRP A N 10
ATOM 19451 C CA . TRP A 1 103 ? 7.083 5.312 7.011 1.00 0.32 103 TRP A CA 10
ATOM 19452 C C . TRP A 1 103 ? 8.578 5.034 6.958 1.00 0.32 103 TRP A C 10
ATOM 19453 O O . TRP A 1 103 ? 9.087 4.209 7.719 1.00 0.34 103 TRP A O 10
ATOM 19474 N N . GLU A 1 104 ? 9.278 5.734 6.072 1.00 0.34 104 GLU A N 10
ATOM 19475 C CA . GLU A 1 104 ? 10.720 5.576 5.951 1.00 0.38 104 GLU A CA 10
ATOM 19476 C C . GLU A 1 104 ? 11.415 5.935 7.260 1.00 0.39 104 GLU A C 10
ATOM 19477 O O . GLU A 1 104 ? 12.203 5.151 7.793 1.00 0.41 104 GLU A O 10
ATOM 19489 N N . ASN A 1 105 ? 11.090 7.109 7.785 1.00 0.41 105 ASN A N 10
ATOM 19490 C CA . ASN A 1 105 ? 11.729 7.613 8.998 1.00 0.47 105 ASN A CA 10
ATOM 19491 C C . ASN A 1 105 ? 11.300 6.825 10.234 1.00 0.46 105 ASN A C 10
ATOM 19492 O O . ASN A 1 105 ? 12.109 6.567 11.122 1.00 0.50 105 ASN A O 10
ATOM 19503 N N . ALA A 1 106 ? 10.036 6.432 10.284 1.00 0.45 106 ALA A N 10
ATOM 19504 C CA . ALA A 1 106 ? 9.492 5.796 11.478 1.00 0.48 106 ALA A CA 10
ATOM 19505 C C . ALA A 1 106 ? 9.868 4.320 11.567 1.00 0.50 106 ALA A C 10
ATOM 19506 O O . ALA A 1 106 ? 10.312 3.845 12.613 1.00 0.66 106 ALA A O 10
ATOM 19513 N N . ARG A 1 107 ? 9.688 3.598 10.471 1.00 0.43 107 ARG A N 10
ATOM 19514 C CA . ARG A 1 107 ? 9.849 2.147 10.496 1.00 0.47 107 ARG A CA 10
ATOM 19515 C C . ARG A 1 107 ? 11.249 1.709 10.078 1.00 0.48 107 ARG A C 10
ATOM 19516 O O . ARG A 1 107 ? 11.556 0.516 10.078 1.00 0.56 107 ARG A O 10
ATOM 19537 N N . GLY A 1 108 ? 12.095 2.672 9.731 1.00 0.45 108 GLY A N 10
ATOM 19538 C CA . GLY A 1 108 ? 13.463 2.355 9.365 1.00 0.49 108 GLY A CA 10
ATOM 19539 C C . GLY A 1 108 ? 13.554 1.717 7.995 1.00 0.46 108 GLY A C 10
ATOM 19540 O O . GLY A 1 108 ? 14.167 0.663 7.823 1.00 0.50 108 GLY A O 10
ATOM 19544 N N . VAL A 1 109 ? 12.954 2.369 7.016 1.00 0.42 109 VAL A N 10
ATOM 19545 C CA . VAL A 1 109 ? 12.899 1.841 5.663 1.00 0.41 109 VAL A CA 10
ATOM 19546 C C . VAL A 1 109 ? 13.549 2.827 4.700 1.00 0.43 109 VAL A C 10
ATOM 19547 O O . VAL A 1 109 ? 13.359 4.036 4.828 1.00 0.46 109 VAL A O 10
ATOM 19560 N N . ASP A 1 110 ? 14.332 2.323 3.754 1.00 0.44 110 ASP A N 10
ATOM 19561 C CA . ASP A 1 110 ? 15.014 3.186 2.799 1.00 0.49 110 ASP A CA 10
ATOM 19562 C C . ASP A 1 110 ? 14.727 2.726 1.375 1.00 0.54 110 ASP A C 10
ATOM 19563 O O . ASP A 1 110 ? 15.378 1.813 0.855 1.00 0.57 110 ASP A O 10
ATOM 19572 N N . PHE A 1 111 ? 13.744 3.362 0.749 1.00 0.60 111 PHE A N 10
ATOM 19573 C CA . PHE A 1 111 ? 13.322 2.995 -0.601 1.00 0.68 111 PHE A CA 10
ATOM 19574 C C . PHE A 1 111 ? 14.419 3.266 -1.628 1.00 0.77 111 PHE A C 10
ATOM 19575 O O . PHE A 1 111 ? 14.468 2.625 -2.679 1.00 0.90 111 PHE A O 10
ATOM 19592 N N . GLY A 1 112 ? 15.306 4.202 -1.314 1.00 0.76 112 GLY A N 10
ATOM 19593 C CA . GLY A 1 112 ? 16.375 4.545 -2.229 1.00 0.84 112 GLY A CA 10
ATOM 19594 C C . GLY A 1 112 ? 17.444 3.474 -2.298 1.00 0.79 112 GLY A C 10
ATOM 19595 O O . GLY A 1 112 ? 18.028 3.238 -3.353 1.00 0.89 112 GLY A O 10
ATOM 19599 N N . SER A 1 113 ? 17.693 2.821 -1.175 1.00 0.71 113 SER A N 10
ATOM 19600 C CA . SER A 1 113 ? 18.710 1.783 -1.104 1.00 0.70 113 SER A CA 10
ATOM 19601 C C . SER A 1 113 ? 18.088 0.401 -1.280 1.00 0.68 113 SER A C 10
ATOM 19602 O O . SER A 1 113 ? 18.788 -0.613 -1.237 1.00 0.72 113 SER A O 10
ATOM 19610 N N . ARG A 1 114 ? 16.762 0.376 -1.450 1.00 0.68 114 ARG A N 10
ATOM 19611 C CA . ARG A 1 114 ? 16.012 -0.864 -1.685 1.00 0.75 114 ARG A CA 10
ATOM 19612 C C . ARG A 1 114 ? 16.138 -1.819 -0.498 1.00 0.68 114 ARG A C 10
ATOM 19613 O O . ARG A 1 114 ? 15.924 -3.026 -0.629 1.00 0.72 114 ARG A O 10
ATOM 19634 N N . THR A 1 115 ? 16.457 -1.268 0.661 1.00 0.60 115 THR A N 10
ATOM 19635 C CA . THR A 1 115 ? 16.706 -2.067 1.847 1.00 0.57 115 THR A CA 10
ATOM 19636 C C . THR A 1 115 ? 15.980 -1.493 3.058 1.00 0.52 115 THR A C 10
ATOM 19637 O O . THR A 1 115 ? 15.461 -0.374 3.013 1.00 0.53 115 THR A O 10
ATOM 19648 N N . GLN A 1 116 ? 15.936 -2.261 4.138 1.00 0.50 116 GLN A N 10
ATOM 19649 C CA . GLN A 1 116 ? 15.239 -1.842 5.340 1.00 0.51 116 GLN A CA 10
ATOM 19650 C C . GLN A 1 116 ? 15.983 -2.314 6.584 1.00 0.54 116 GLN A C 10
ATOM 19651 O O . GLN A 1 116 ? 16.615 -3.371 6.577 1.00 0.55 116 GLN A O 10
ATOM 19665 N N . ALA A 1 117 ? 15.908 -1.522 7.648 1.00 0.62 117 ALA A N 10
ATOM 19666 C CA . ALA A 1 117 ? 16.610 -1.827 8.888 1.00 0.68 117 ALA A CA 10
ATOM 19667 C C . ALA A 1 117 ? 15.763 -2.717 9.786 1.00 0.68 117 ALA A C 10
ATOM 19668 O O . ALA A 1 117 ? 16.112 -2.970 10.940 1.00 0.84 117 ALA A O 10
ATOM 19675 N N . ASP A 1 118 ? 14.648 -3.183 9.249 1.00 0.69 118 ASP A N 10
ATOM 19676 C CA . ASP A 1 118 ? 13.745 -4.044 9.994 1.00 0.73 118 ASP A CA 10
ATOM 19677 C C . ASP A 1 118 ? 13.791 -5.455 9.429 1.00 0.67 118 ASP A C 10
ATOM 19678 O O . ASP A 1 118 ? 14.297 -5.667 8.323 1.00 0.67 118 ASP A O 10
ATOM 19687 N N . ALA A 1 119 ? 13.265 -6.413 10.174 1.00 0.72 119 ALA A N 10
ATOM 19688 C CA . ALA A 1 119 ? 13.208 -7.787 9.711 1.00 0.73 119 ALA A CA 10
ATOM 19689 C C . ALA A 1 119 ? 12.148 -7.926 8.627 1.00 0.66 119 ALA A C 10
ATOM 19690 O O . ALA A 1 119 ? 12.379 -8.548 7.588 1.00 0.73 119 ALA A O 10
ATOM 19697 N N . LEU A 1 120 ? 10.996 -7.310 8.868 1.00 0.69 120 LEU A N 10
ATOM 19698 C CA . LEU A 1 120 ? 9.870 -7.360 7.949 1.00 0.63 120 LEU A CA 10
ATOM 19699 C C . LEU A 1 120 ? 8.855 -6.312 8.381 1.00 0.57 120 LEU A C 10
ATOM 19700 O O . LEU A 1 120 ? 8.463 -6.277 9.549 1.00 0.65 120 LEU A O 10
ATOM 19716 N N . VAL A 1 121 ? 8.415 -5.468 7.462 1.00 0.50 121 VAL A N 10
ATOM 19717 C CA . VAL A 1 121 ? 7.570 -4.351 7.839 1.00 0.47 121 VAL A CA 10
ATOM 19718 C C . VAL A 1 121 ? 6.149 -4.526 7.297 1.00 0.39 121 VAL A C 10
ATOM 19719 O O . VAL A 1 121 ? 5.853 -4.243 6.136 1.00 0.33 121 VAL A O 10
ATOM 19732 N N . LEU A 1 122 ? 5.285 -5.054 8.149 1.00 0.41 122 LEU A N 10
ATOM 19733 C CA . LEU A 1 122 ? 3.888 -5.259 7.801 1.00 0.39 122 LEU A CA 10
ATOM 19734 C C . LEU A 1 122 ? 3.024 -4.250 8.549 1.00 0.42 122 LEU A C 10
ATOM 19735 O O . LEU A 1 122 ? 2.833 -4.365 9.760 1.00 0.73 122 LEU A O 10
ATOM 19751 N N . LEU A 1 123 ? 2.516 -3.261 7.835 1.00 0.24 123 LEU A N 10
ATOM 19752 C CA . LEU A 1 123 ? 1.760 -2.187 8.462 1.00 0.24 123 LEU A CA 10
ATOM 19753 C C . LEU A 1 123 ? 0.259 -2.420 8.339 1.00 0.24 123 LEU A C 10
ATOM 19754 O O . LEU A 1 123 ? -0.311 -2.348 7.247 1.00 0.25 123 LEU A O 10
ATOM 19770 N N . GLY A 1 124 ? -0.367 -2.705 9.469 1.00 0.27 124 GLY A N 10
ATOM 19771 C CA . GLY A 1 124 ? -1.806 -2.846 9.508 1.00 0.28 124 GLY A CA 10
ATOM 19772 C C . GLY A 1 124 ? -2.449 -1.748 10.325 1.00 0.30 124 GLY A C 10
ATOM 19773 O O . GLY A 1 124 ? -1.752 -0.995 11.012 1.00 0.34 124 GLY A O 10
ATOM 19777 N N . GLY A 1 125 ? -3.771 -1.653 10.257 1.00 0.31 125 GLY A N 10
ATOM 19778 C CA . GLY A 1 125 ? -4.485 -0.642 11.018 1.00 0.36 125 GLY A CA 10
ATOM 19779 C C . GLY A 1 125 ? -4.366 0.750 10.425 1.00 0.35 125 GLY A C 10
ATOM 19780 O O . GLY A 1 125 ? -4.583 1.744 11.119 1.00 0.40 125 GLY A O 10
ATOM 19784 N N . LEU A 1 126 ? -4.009 0.832 9.151 1.00 0.31 126 LEU A N 10
ATOM 19785 C CA . LEU A 1 126 ? -3.905 2.121 8.479 1.00 0.31 126 LEU A CA 10
ATOM 19786 C C . LEU A 1 126 ? -5.283 2.686 8.157 1.00 0.33 126 LEU A C 10
ATOM 19787 O O . LEU A 1 126 ? -6.240 1.944 7.933 1.00 0.35 126 LEU A O 10
ATOM 19803 N N . ASP A 1 127 ? -5.365 4.006 8.128 1.00 0.35 127 ASP A N 10
ATOM 19804 C CA . ASP A 1 127 ? -6.611 4.705 7.838 1.00 0.41 127 ASP A CA 10
ATOM 19805 C C . ASP A 1 127 ? -6.374 5.665 6.686 1.00 0.39 127 ASP A C 10
ATOM 19806 O O . ASP A 1 127 ? -5.237 5.838 6.244 1.00 0.45 127 ASP A O 10
ATOM 19815 N N . PHE A 1 128 ? -7.429 6.298 6.200 1.00 0.39 128 PHE A N 10
ATOM 19816 C CA . PHE A 1 128 ? -7.294 7.229 5.090 1.00 0.42 128 PHE A CA 10
ATOM 19817 C C . PHE A 1 128 ? -7.275 8.667 5.585 1.00 0.49 128 PHE A C 10
ATOM 19818 O O . PHE A 1 128 ? -7.851 9.567 4.968 1.00 0.61 128 PHE A O 10
ATOM 19835 N N . GLU A 1 129 ? -6.606 8.871 6.709 1.00 0.52 129 GLU A N 10
ATOM 19836 C CA . GLU A 1 129 ? -6.382 10.204 7.240 1.00 0.63 129 GLU A CA 10
ATOM 19837 C C . GLU A 1 129 ? -5.190 10.838 6.536 1.00 0.64 129 GLU A C 10
ATOM 19838 O O . GLU A 1 129 ? -4.062 10.354 6.651 1.00 0.80 129 GLU A O 10
ATOM 19850 N N . ALA A 1 130 ? -5.444 11.904 5.796 1.00 0.73 130 ALA A N 10
ATOM 19851 C CA . ALA A 1 130 ? -4.394 12.590 5.067 1.00 0.92 130 ALA A CA 10
ATOM 19852 C C . ALA A 1 130 ? -3.687 13.591 5.969 1.00 1.47 130 ALA A C 10
ATOM 19853 O O . ALA A 1 130 ? -4.157 14.741 6.070 1.00 1.77 130 ALA A O 10
ATOM 19861 N N . GLY A 1 1 ? -20.613 -9.696 13.178 1.00 9.84 1 GLY A N 11
ATOM 19862 C CA . GLY A 1 1 ? -21.060 -10.870 13.966 1.00 9.33 1 GLY A CA 11
ATOM 19863 C C . GLY A 1 1 ? -21.362 -12.062 13.084 1.00 8.55 1 GLY A C 11
ATOM 19864 O O . GLY A 1 1 ? -20.693 -13.090 13.171 1.00 8.34 1 GLY A O 11
ATOM 19870 N N . ALA A 1 2 ? -22.361 -11.924 12.224 1.00 8.39 2 ALA A N 11
ATOM 19871 C CA . ALA A 1 2 ? -22.733 -12.991 11.310 1.00 7.95 2 ALA A CA 11
ATOM 19872 C C . ALA A 1 2 ? -22.944 -12.442 9.907 1.00 7.24 2 ALA A C 11
ATOM 19873 O O . ALA A 1 2 ? -23.709 -11.495 9.718 1.00 7.25 2 ALA A O 11
ATOM 19880 N N . MET A 1 3 ? -22.250 -13.036 8.937 1.00 6.97 3 MET A N 11
ATOM 19881 C CA . MET A 1 3 ? -22.369 -12.646 7.530 1.00 6.66 3 MET A CA 11
ATOM 19882 C C . MET A 1 3 ? -21.994 -11.179 7.336 1.00 5.89 3 MET A C 11
ATOM 19883 O O . MET A 1 3 ? -22.736 -10.407 6.724 1.00 5.94 3 MET A O 11
ATOM 19897 N N . GLY A 1 4 ? -20.839 -10.797 7.863 1.00 5.55 4 GLY A N 11
ATOM 19898 C CA . GLY A 1 4 ? -20.365 -9.436 7.709 1.00 5.17 4 GLY A CA 11
ATOM 19899 C C . GLY A 1 4 ? -19.207 -9.353 6.737 1.00 4.35 4 GLY A C 11
ATOM 19900 O O . GLY A 1 4 ? -18.242 -8.623 6.965 1.00 4.64 4 GLY A O 11
ATOM 19904 N N . MET A 1 5 ? -19.304 -10.109 5.652 1.00 3.80 5 MET A N 11
ATOM 19905 C CA . MET A 1 5 ? -18.240 -10.165 4.656 1.00 3.46 5 MET A CA 11
ATOM 19906 C C . MET A 1 5 ? -18.381 -9.022 3.664 1.00 2.69 5 MET A C 11
ATOM 19907 O O . MET A 1 5 ? -17.457 -8.227 3.490 1.00 3.15 5 MET A O 11
ATOM 19921 N N . SER A 1 6 ? -19.546 -8.949 3.027 1.00 2.04 6 SER A N 11
ATOM 19922 C CA . SER A 1 6 ? -19.817 -7.950 2.000 1.00 1.62 6 SER A CA 11
ATOM 19923 C C . SER A 1 6 ? -18.834 -8.102 0.836 1.00 1.22 6 SER A C 11
ATOM 19924 O O . SER A 1 6 ? -17.872 -7.335 0.714 1.00 1.33 6 SER A O 11
ATOM 19932 N N . PRO A 1 7 ? -19.057 -9.107 -0.039 1.00 1.00 7 PRO A N 11
ATOM 19933 C CA . PRO A 1 7 ? -18.186 -9.352 -1.193 1.00 0.92 7 PRO A CA 11
ATOM 19934 C C . PRO A 1 7 ? -18.150 -8.165 -2.146 1.00 0.83 7 PRO A C 11
ATOM 19935 O O . PRO A 1 7 ? -17.213 -8.011 -2.921 1.00 0.81 7 PRO A O 11
ATOM 19946 N N . ASP A 1 8 ? -19.175 -7.321 -2.072 1.00 0.81 8 ASP A N 11
ATOM 19947 C CA . ASP A 1 8 ? -19.227 -6.106 -2.880 1.00 0.80 8 ASP A CA 11
ATOM 19948 C C . ASP A 1 8 ? -18.146 -5.133 -2.445 1.00 0.67 8 ASP A C 11
ATOM 19949 O O . ASP A 1 8 ? -17.456 -4.543 -3.274 1.00 0.67 8 ASP A O 11
ATOM 19958 N N . THR A 1 9 ? -17.990 -4.981 -1.139 1.00 0.62 9 THR A N 11
ATOM 19959 C CA . THR A 1 9 ? -16.980 -4.096 -0.589 1.00 0.58 9 THR A CA 11
ATOM 19960 C C . THR A 1 9 ? -15.587 -4.598 -0.944 1.00 0.49 9 THR A C 11
ATOM 19961 O O . THR A 1 9 ? -14.754 -3.847 -1.460 1.00 0.46 9 THR A O 11
ATOM 19972 N N . ALA A 1 10 ? -15.356 -5.879 -0.688 1.00 0.51 10 ALA A N 11
ATOM 19973 C CA . ALA A 1 10 ? -14.078 -6.503 -0.973 1.00 0.50 10 ALA A CA 11
ATOM 19974 C C . ALA A 1 10 ? -13.737 -6.422 -2.457 1.00 0.48 10 ALA A C 11
ATOM 19975 O O . ALA A 1 10 ? -12.606 -6.113 -2.823 1.00 0.45 10 ALA A O 11
ATOM 19982 N N . ARG A 1 11 ? -14.730 -6.676 -3.303 1.00 0.54 11 ARG A N 11
ATOM 19983 C CA . ARG A 1 11 ? -14.512 -6.733 -4.743 1.00 0.59 11 ARG A CA 11
ATOM 19984 C C . ARG A 1 11 ? -14.200 -5.358 -5.314 1.00 0.52 11 ARG A C 11
ATOM 19985 O O . ARG A 1 11 ? -13.256 -5.205 -6.084 1.00 0.52 11 ARG A O 11
ATOM 20006 N N . ARG A 1 12 ? -14.981 -4.357 -4.926 1.00 0.51 12 ARG A N 11
ATOM 20007 C CA . ARG A 1 12 ? -14.817 -3.016 -5.478 1.00 0.51 12 ARG A CA 11
ATOM 20008 C C . ARG A 1 12 ? -13.481 -2.411 -5.068 1.00 0.42 12 ARG A C 11
ATOM 20009 O O . ARG A 1 12 ? -12.828 -1.741 -5.864 1.00 0.41 12 ARG A O 11
ATOM 20030 N N . PHE A 1 13 ? -13.062 -2.662 -3.836 1.00 0.40 13 PHE A N 11
ATOM 20031 C CA . PHE A 1 13 ? -11.769 -2.175 -3.377 1.00 0.37 13 PHE A CA 11
ATOM 20032 C C . PHE A 1 13 ? -10.647 -2.894 -4.118 1.00 0.33 13 PHE A C 11
ATOM 20033 O O . PHE A 1 13 ? -9.700 -2.268 -4.597 1.00 0.33 13 PHE A O 11
ATOM 20050 N N . ASP A 1 14 ? -10.783 -4.211 -4.221 1.00 0.35 14 ASP A N 11
ATOM 20051 C CA . ASP A 1 14 ? -9.785 -5.061 -4.862 1.00 0.37 14 ASP A CA 11
ATOM 20052 C C . ASP A 1 14 ? -9.604 -4.714 -6.340 1.00 0.34 14 ASP A C 11
ATOM 20053 O O . ASP A 1 14 ? -8.507 -4.835 -6.885 1.00 0.37 14 ASP A O 11
ATOM 20062 N N . THR A 1 15 ? -10.674 -4.261 -6.981 1.00 0.33 15 THR A N 11
ATOM 20063 C CA . THR A 1 15 ? -10.647 -4.016 -8.415 1.00 0.34 15 THR A CA 11
ATOM 20064 C C . THR A 1 15 ? -10.420 -2.545 -8.766 1.00 0.33 15 THR A C 11
ATOM 20065 O O . THR A 1 15 ? -9.694 -2.236 -9.710 1.00 0.37 15 THR A O 11
ATOM 20076 N N . GLU A 1 16 ? -11.038 -1.632 -8.027 1.00 0.33 16 GLU A N 11
ATOM 20077 C CA . GLU A 1 16 ? -10.967 -0.218 -8.379 1.00 0.39 16 GLU A CA 11
ATOM 20078 C C . GLU A 1 16 ? -9.862 0.517 -7.623 1.00 0.37 16 GLU A C 11
ATOM 20079 O O . GLU A 1 16 ? -9.081 1.255 -8.217 1.00 0.46 16 GLU A O 11
ATOM 20091 N N . PHE A 1 17 ? -9.767 0.290 -6.323 1.00 0.31 17 PHE A N 11
ATOM 20092 C CA . PHE A 1 17 ? -8.888 1.103 -5.489 1.00 0.32 17 PHE A CA 11
ATOM 20093 C C . PHE A 1 17 ? -7.489 0.514 -5.385 1.00 0.30 17 PHE A C 11
ATOM 20094 O O . PHE A 1 17 ? -6.503 1.223 -5.586 1.00 0.33 17 PHE A O 11
ATOM 20111 N N . ALA A 1 18 ? -7.400 -0.780 -5.096 1.00 0.29 18 ALA A N 11
ATOM 20112 C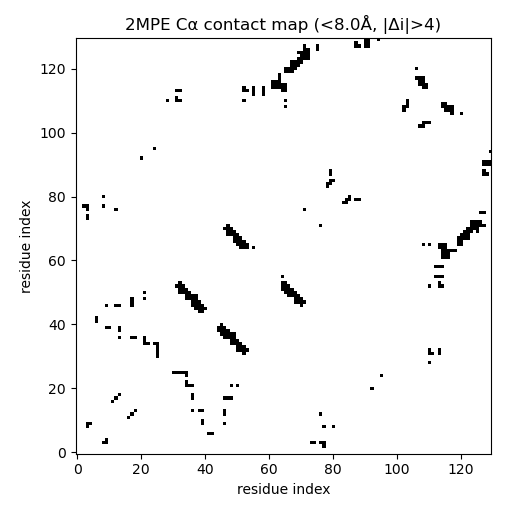 CA . ALA A 1 18 ? -6.113 -1.436 -4.883 1.00 0.30 18 ALA A CA 11
ATOM 20113 C C . ALA A 1 18 ? -5.152 -1.270 -6.074 1.00 0.29 18 ALA A C 11
ATOM 20114 O O . ALA A 1 18 ? -3.986 -0.925 -5.869 1.00 0.30 18 ALA A O 11
ATOM 20121 N N . PRO A 1 19 ? -5.600 -1.504 -7.334 1.00 0.30 19 PRO A N 11
ATOM 20122 C CA . PRO A 1 19 ? -4.743 -1.303 -8.512 1.00 0.32 19 PRO A CA 11
ATOM 20123 C C . PRO A 1 19 ? -4.256 0.135 -8.634 1.00 0.31 19 PRO A C 11
ATOM 20124 O O . PRO A 1 19 ? -3.148 0.387 -9.111 1.00 0.32 19 PRO A O 11
ATOM 20135 N N . ARG A 1 20 ? -5.082 1.076 -8.184 1.00 0.32 20 ARG A N 11
ATOM 20136 C CA . ARG A 1 20 ? -4.741 2.490 -8.261 1.00 0.35 20 ARG A CA 11
ATOM 20137 C C . ARG A 1 20 ? -3.703 2.847 -7.206 1.00 0.30 20 ARG A C 11
ATOM 20138 O O . ARG A 1 20 ? -2.868 3.725 -7.422 1.00 0.31 20 ARG A O 11
ATOM 20159 N N . ILE A 1 21 ? -3.752 2.153 -6.076 1.00 0.28 21 ILE A N 11
ATOM 20160 C CA . ILE A 1 21 ? -2.774 2.354 -5.016 1.00 0.28 21 ILE A CA 11
ATOM 20161 C C . ILE A 1 21 ? -1.402 1.901 -5.492 1.00 0.24 21 ILE A C 11
ATOM 20162 O O . ILE A 1 21 ? -0.431 2.654 -5.437 1.00 0.25 21 ILE A O 11
ATOM 20178 N N . ALA A 1 22 ? -1.342 0.671 -5.986 1.00 0.23 22 ALA A N 11
ATOM 20179 C CA . ALA A 1 22 ? -0.092 0.082 -6.443 1.00 0.23 22 ALA A CA 11
ATOM 20180 C C . ALA A 1 22 ? 0.491 0.851 -7.618 1.00 0.24 22 ALA A C 11
ATOM 20181 O O . ALA A 1 22 ? 1.707 1.000 -7.727 1.00 0.28 22 ALA A O 11
ATOM 20188 N N . ARG A 1 23 ? -0.380 1.340 -8.489 1.00 0.27 23 ARG A N 11
ATOM 20189 C CA . ARG A 1 23 ? 0.048 2.093 -9.657 1.00 0.34 23 ARG A CA 11
ATOM 20190 C C . ARG A 1 23 ? 0.623 3.443 -9.241 1.00 0.30 23 ARG A C 11
ATOM 20191 O O . ARG A 1 23 ? 1.634 3.891 -9.785 1.00 0.31 23 ARG A O 11
ATOM 20212 N N . ALA A 1 24 ? -0.015 4.076 -8.260 1.00 0.29 24 ALA A N 11
ATOM 20213 C CA . ALA A 1 24 ? 0.436 5.367 -7.758 1.00 0.31 24 ALA A CA 11
ATOM 20214 C C . ALA A 1 24 ? 1.790 5.237 -7.078 1.00 0.29 24 ALA A C 11
ATOM 20215 O O . ALA A 1 24 ? 2.692 6.042 -7.307 1.00 0.31 24 ALA A O 11
ATOM 20222 N N . ILE A 1 25 ? 1.920 4.213 -6.242 1.00 0.27 25 ILE A N 11
ATOM 20223 C CA . ILE A 1 25 ? 3.170 3.935 -5.551 1.00 0.30 25 ILE A CA 11
ATOM 20224 C C . ILE A 1 25 ? 4.278 3.611 -6.551 1.00 0.30 25 ILE A C 11
ATOM 20225 O O . ILE A 1 25 ? 5.392 4.126 -6.448 1.00 0.33 25 ILE A O 11
ATOM 20241 N N . ALA A 1 26 ? 3.954 2.774 -7.533 1.00 0.31 26 ALA A N 11
ATOM 20242 C CA . ALA A 1 26 ? 4.915 2.381 -8.556 1.00 0.36 26 ALA A CA 11
ATOM 20243 C C . ALA A 1 26 ? 5.426 3.598 -9.316 1.00 0.38 26 ALA A C 11
ATOM 20244 O O . ALA A 1 26 ? 6.608 3.685 -9.650 1.00 0.40 26 ALA A O 11
ATOM 20251 N N . ASP A 1 27 ? 4.527 4.538 -9.568 1.00 0.40 27 ASP A N 11
ATOM 20252 C CA . ASP A 1 27 ? 4.871 5.767 -10.271 1.00 0.47 27 ASP A CA 11
ATOM 20253 C C . ASP A 1 27 ? 5.728 6.669 -9.396 1.00 0.45 27 ASP A C 11
ATOM 20254 O O . ASP A 1 27 ? 6.715 7.247 -9.858 1.00 0.48 27 ASP A O 11
ATOM 20263 N N . LEU A 1 28 ? 5.364 6.757 -8.126 1.00 0.42 28 LEU A N 11
ATOM 20264 C CA . LEU A 1 28 ? 6.052 7.627 -7.185 1.00 0.46 28 LEU A CA 11
ATOM 20265 C C . LEU A 1 28 ? 7.479 7.143 -6.953 1.00 0.44 28 LEU A C 11
ATOM 20266 O O . LEU A 1 28 ? 8.393 7.942 -6.765 1.00 0.49 28 LEU A O 11
ATOM 20282 N N . LEU A 1 29 ? 7.663 5.830 -6.989 1.00 0.40 29 LEU A N 11
ATOM 20283 C CA . LEU A 1 29 ? 8.981 5.236 -6.807 1.00 0.41 29 LEU A CA 11
ATOM 20284 C C . LEU A 1 29 ? 9.728 5.158 -8.134 1.00 0.44 29 LEU A C 11
ATOM 20285 O O . LEU A 1 29 ? 10.814 4.582 -8.209 1.00 0.48 29 LEU A O 11
ATOM 20301 N N . ASN A 1 30 ? 9.120 5.720 -9.180 1.00 0.45 30 ASN A N 11
ATOM 20302 C CA . ASN A 1 30 ? 9.703 5.741 -10.524 1.00 0.51 30 ASN A CA 11
ATOM 20303 C C . ASN A 1 30 ? 10.008 4.332 -11.021 1.00 0.49 30 ASN A C 11
ATOM 20304 O O . ASN A 1 30 ? 10.963 4.113 -11.768 1.00 0.55 30 ASN A O 11
ATOM 20315 N N . HIS A 1 31 ? 9.174 3.383 -10.598 1.00 0.46 31 HIS A N 11
ATOM 20316 C CA . HIS A 1 31 ? 9.301 1.979 -10.991 1.00 0.50 31 HIS A CA 11
ATOM 20317 C C . HIS A 1 31 ? 10.670 1.401 -10.631 1.00 0.55 31 HIS A C 11
ATOM 20318 O O . HIS A 1 31 ? 11.200 0.548 -11.343 1.00 0.67 31 HIS A O 11
ATOM 20333 N N . ARG A 1 32 ? 11.244 1.871 -9.529 1.00 0.53 32 ARG A N 11
ATOM 20334 C CA . ARG A 1 32 ? 12.495 1.313 -9.027 1.00 0.61 32 ARG A CA 11
ATOM 20335 C C . ARG A 1 32 ? 12.209 0.126 -8.116 1.00 0.56 32 ARG A C 11
ATOM 20336 O O . ARG A 1 32 ? 13.089 -0.686 -7.831 1.00 0.66 32 ARG A O 11
ATOM 20357 N N . ALA A 1 33 ? 10.969 0.040 -7.662 1.00 0.48 33 ALA A N 11
ATOM 20358 C CA . ALA A 1 33 ? 10.526 -1.055 -6.815 1.00 0.45 33 ALA A CA 11
ATOM 20359 C C . ALA A 1 33 ? 9.295 -1.707 -7.421 1.00 0.43 33 ALA A C 11
ATOM 20360 O O . ALA A 1 33 ? 8.550 -1.068 -8.168 1.00 0.49 33 ALA A O 11
ATOM 20367 N N . HIS A 1 34 ? 9.081 -2.972 -7.098 1.00 0.39 34 HIS A N 11
ATOM 20368 C CA . HIS A 1 34 ? 7.980 -3.737 -7.664 1.00 0.41 34 HIS A CA 11
ATOM 20369 C C . HIS A 1 34 ? 6.833 -3.805 -6.670 1.00 0.36 34 HIS A C 11
ATOM 20370 O O . HIS A 1 34 ? 7.026 -4.175 -5.516 1.00 0.34 34 HIS A O 11
ATOM 20385 N N . THR A 1 35 ? 5.642 -3.455 -7.117 1.00 0.38 35 THR A N 11
ATOM 20386 C CA . THR A 1 35 ? 4.478 -3.491 -6.255 1.00 0.36 35 THR A CA 11
ATOM 20387 C C . THR A 1 35 ? 3.522 -4.592 -6.698 1.00 0.39 35 THR A C 11
ATOM 20388 O O . THR A 1 35 ? 3.296 -4.786 -7.893 1.00 0.45 35 THR A O 11
ATOM 20399 N N . ASP A 1 36 ? 2.976 -5.317 -5.734 1.00 0.38 36 ASP A N 11
ATOM 20400 C CA . ASP A 1 36 ? 2.105 -6.446 -6.029 1.00 0.44 36 ASP A CA 11
ATOM 20401 C C . ASP A 1 36 ? 0.800 -6.334 -5.258 1.00 0.39 36 ASP A C 11
ATOM 20402 O O . ASP A 1 36 ? 0.798 -6.240 -4.028 1.00 0.47 36 ASP A O 11
ATOM 20411 N N . VAL A 1 37 ? -0.303 -6.327 -5.988 1.00 0.37 37 VAL A N 11
ATOM 20412 C CA . VAL A 1 37 ? -1.615 -6.242 -5.376 1.00 0.37 37 VAL A CA 11
ATOM 20413 C C . VAL A 1 37 ? -2.126 -7.630 -5.023 1.00 0.36 37 VAL A C 11
ATOM 20414 O O . VAL A 1 37 ? -2.604 -8.367 -5.889 1.00 0.48 37 VAL A O 11
ATOM 20427 N N . VAL A 1 38 ? -1.998 -7.993 -3.760 1.00 0.34 38 VAL A N 11
ATOM 20428 C CA . VAL A 1 38 ? -2.513 -9.259 -3.272 1.00 0.36 38 VAL A CA 11
ATOM 20429 C C . VAL A 1 38 ? -4.032 -9.196 -3.194 1.00 0.42 38 VAL A C 11
ATOM 20430 O O . VAL A 1 38 ? -4.589 -8.377 -2.461 1.00 0.46 38 VAL A O 11
ATOM 20443 N N . GLY A 1 39 ? -4.694 -10.048 -3.966 1.00 0.58 39 GLY A N 11
ATOM 20444 C CA . GLY A 1 39 ? -6.140 -10.004 -4.054 1.00 0.74 39 GLY A CA 11
ATOM 20445 C C . GLY A 1 39 ? -6.828 -10.536 -2.817 1.00 0.69 39 GLY A C 11
ATOM 20446 O O . GLY A 1 39 ? -6.225 -11.267 -2.025 1.00 0.84 39 GLY A O 11
ATOM 20450 N N . TYR A 1 40 ? -8.091 -10.166 -2.650 1.00 0.73 40 TYR A N 11
ATOM 20451 C CA . TYR A 1 40 ? -8.888 -10.643 -1.528 1.00 0.82 40 TYR A CA 11
ATOM 20452 C C . TYR A 1 40 ? -9.101 -12.147 -1.669 1.00 1.19 40 TYR A C 11
ATOM 20453 O O . TYR A 1 40 ? -9.772 -12.606 -2.597 1.00 1.44 40 TYR A O 11
ATOM 20471 N N . GLY A 1 41 ? -8.522 -12.907 -0.754 1.00 1.45 41 GLY A N 11
ATOM 20472 C CA . GLY A 1 41 ? -8.564 -14.351 -0.861 1.00 1.91 41 GLY A CA 11
ATOM 20473 C C . GLY A 1 41 ? -9.733 -14.953 -0.119 1.00 2.10 41 GLY A C 11
ATOM 20474 O O . GLY A 1 41 ? -10.189 -16.048 -0.445 1.00 2.74 41 GLY A O 11
ATOM 20478 N N . GLY A 1 42 ? -10.233 -14.231 0.869 1.00 2.18 42 GLY A N 11
ATOM 20479 C CA . GLY A 1 42 ? -11.289 -14.759 1.705 1.00 2.55 42 GLY A CA 11
ATOM 20480 C C . GLY A 1 42 ? -10.719 -15.516 2.886 1.00 2.43 42 GLY A C 11
ATOM 20481 O O . GLY A 1 42 ? -9.503 -15.704 2.964 1.00 2.95 42 GLY A O 11
ATOM 20485 N N . HIS A 1 43 ? -11.585 -15.945 3.803 1.00 2.38 43 HIS A N 11
ATOM 20486 C CA . HIS A 1 43 ? -11.158 -16.670 5.002 1.00 2.64 43 HIS A CA 11
ATOM 20487 C C . HIS A 1 43 ? -10.112 -15.859 5.774 1.00 2.45 43 HIS A C 11
ATOM 20488 O O . HIS A 1 43 ? -9.071 -16.374 6.181 1.00 2.82 43 HIS A O 11
ATOM 20503 N N . GLY A 1 44 ? -10.391 -14.574 5.944 1.00 2.45 44 GLY A N 11
ATOM 20504 C CA . GLY A 1 44 ? -9.510 -13.714 6.707 1.00 2.61 44 GLY A CA 11
ATOM 20505 C C . GLY A 1 44 ? -8.295 -13.265 5.920 1.00 2.52 44 GLY A C 11
ATOM 20506 O O . GLY A 1 44 ? -7.209 -13.095 6.481 1.00 3.24 44 GLY A O 11
ATOM 20510 N N . HIS A 1 45 ? -8.469 -13.074 4.620 1.00 2.13 45 HIS A N 11
ATOM 20511 C CA . HIS A 1 45 ? -7.382 -12.610 3.762 1.00 2.41 45 HIS A CA 11
ATOM 20512 C C . HIS A 1 45 ? -7.833 -11.415 2.928 1.00 1.96 45 HIS A C 11
ATOM 20513 O O . HIS A 1 45 ? -8.373 -11.581 1.832 1.00 1.99 45 HIS A O 11
ATOM 20528 N N . PRO A 1 46 ? -7.630 -10.196 3.451 1.00 1.70 46 PRO A N 11
ATOM 20529 C CA . PRO A 1 46 ? -8.012 -8.955 2.776 1.00 1.42 46 PRO A CA 11
ATOM 20530 C C . PRO A 1 46 ? -7.002 -8.537 1.706 1.00 1.09 46 PRO A C 11
ATOM 20531 O O . PRO A 1 46 ? -5.858 -8.997 1.703 1.00 1.09 46 PRO A O 11
ATOM 20542 N N . THR A 1 47 ? -7.445 -7.679 0.794 1.00 0.89 47 THR A N 11
ATOM 20543 C CA . THR A 1 47 ? -6.580 -7.132 -0.241 1.00 0.62 47 THR A CA 11
ATOM 20544 C C . THR A 1 47 ? -5.501 -6.237 0.374 1.00 0.51 47 THR A C 11
ATOM 20545 O O . THR A 1 47 ? -5.762 -5.498 1.327 1.00 0.59 47 THR A O 11
ATOM 20556 N N . GLN A 1 48 ? -4.299 -6.306 -0.181 1.00 0.40 48 GLN A N 11
ATOM 20557 C CA . GLN A 1 48 ? -3.169 -5.538 0.325 1.00 0.36 48 GLN A CA 11
ATOM 20558 C C . GLN A 1 48 ? -2.131 -5.353 -0.769 1.00 0.33 48 GLN A C 11
ATOM 20559 O O . GLN A 1 48 ? -2.048 -6.158 -1.694 1.00 0.40 48 GLN A O 11
ATOM 20573 N N . VAL A 1 49 ? -1.346 -4.296 -0.667 1.00 0.29 49 VAL A N 11
ATOM 20574 C CA . VAL A 1 49 ? -0.308 -4.042 -1.647 1.00 0.29 49 VAL A CA 11
ATOM 20575 C C . VAL A 1 49 ? 1.069 -4.108 -0.999 1.00 0.28 49 VAL A C 11
ATOM 20576 O O . VAL A 1 49 ? 1.357 -3.407 -0.026 1.00 0.30 49 VAL A O 11
ATOM 20589 N N . ARG A 1 50 ? 1.896 -5.003 -1.508 1.00 0.31 50 ARG A N 11
ATOM 20590 C CA . ARG A 1 50 ? 3.251 -5.157 -1.008 1.00 0.30 50 ARG A CA 11
ATOM 20591 C C . ARG A 1 50 ? 4.263 -4.529 -1.954 1.00 0.27 50 ARG A C 11
ATOM 20592 O O . ARG A 1 50 ? 4.121 -4.605 -3.175 1.00 0.30 50 ARG A O 11
ATOM 20613 N N . ILE A 1 51 ? 5.268 -3.893 -1.376 1.00 0.24 51 ILE A N 11
ATOM 20614 C CA . ILE A 1 51 ? 6.341 -3.283 -2.137 1.00 0.23 51 ILE A CA 11
ATOM 20615 C C . ILE A 1 51 ? 7.616 -4.086 -1.931 1.00 0.24 51 ILE A C 11
ATOM 20616 O O . ILE A 1 51 ? 8.098 -4.215 -0.805 1.00 0.27 51 ILE A O 11
ATOM 20632 N N . VAL A 1 52 ? 8.142 -4.636 -3.010 1.00 0.24 52 VAL A N 11
ATOM 20633 C CA . VAL A 1 52 ? 9.311 -5.497 -2.939 1.00 0.30 52 VAL A CA 11
ATOM 20634 C C . VAL A 1 52 ? 10.423 -4.969 -3.841 1.00 0.34 52 VAL A C 11
ATOM 20635 O O . VAL A 1 52 ? 10.162 -4.459 -4.935 1.00 0.33 52 VAL A O 11
ATOM 20648 N N . ALA A 1 53 ? 11.659 -5.074 -3.374 1.00 0.42 53 ALA A N 11
ATOM 20649 C CA . ALA A 1 53 ? 12.816 -4.691 -4.170 1.00 0.53 53 ALA A CA 11
ATOM 20650 C C . ALA A 1 53 ? 13.469 -5.934 -4.775 1.00 0.73 53 ALA A C 11
ATOM 20651 O O . ALA A 1 53 ? 14.197 -6.655 -4.092 1.00 0.93 53 ALA A O 11
ATOM 20658 N N . PRO A 1 54 ? 13.215 -6.209 -6.066 1.00 0.85 54 PRO A N 11
ATOM 20659 C CA . PRO A 1 54 ? 13.705 -7.424 -6.726 1.00 1.12 54 PRO A CA 11
ATOM 20660 C C . PRO A 1 54 ? 15.179 -7.337 -7.120 1.00 1.33 54 PRO A C 11
ATOM 20661 O O . PRO A 1 54 ? 15.746 -8.291 -7.655 1.00 1.67 54 PRO A O 11
ATOM 20672 N N . HIS A 1 55 ? 15.793 -6.195 -6.852 1.00 1.70 55 HIS A N 11
ATOM 20673 C CA . HIS A 1 55 ? 17.196 -5.990 -7.170 1.00 2.07 55 HIS A CA 11
ATOM 20674 C C . HIS A 1 55 ? 17.859 -5.150 -6.082 1.00 2.00 55 HIS A C 11
ATOM 20675 O O . HIS A 1 55 ? 17.376 -4.067 -5.751 1.00 2.68 55 HIS A O 11
ATOM 20690 N N . ALA A 1 56 ? 18.952 -5.656 -5.529 1.00 2.11 56 ALA A N 11
ATOM 20691 C CA . ALA A 1 56 ? 19.675 -4.958 -4.478 1.00 2.93 56 ALA A CA 11
ATOM 20692 C C . ALA A 1 56 ? 20.496 -3.815 -5.060 1.00 3.03 56 ALA A C 11
ATOM 20693 O O . ALA A 1 56 ? 21.116 -3.957 -6.118 1.00 3.40 56 ALA A O 11
ATOM 20700 N N . GLU A 1 57 ? 20.492 -2.681 -4.376 1.00 3.26 57 GLU A N 11
ATOM 20701 C CA . GLU A 1 57 ? 21.222 -1.515 -4.837 1.00 3.76 57 GLU A CA 11
ATOM 20702 C C . GLU A 1 57 ? 22.648 -1.537 -4.284 1.00 3.61 57 GLU A C 11
ATOM 20703 O O . GLU A 1 57 ? 22.980 -2.360 -3.432 1.00 3.99 57 GLU A O 11
ATOM 20715 N N . HIS A 1 58 ? 23.483 -0.628 -4.774 1.00 3.56 58 HIS A N 11
ATOM 20716 C CA . HIS A 1 58 ? 24.901 -0.581 -4.406 1.00 3.76 58 HIS A CA 11
ATOM 20717 C C . HIS A 1 58 ? 25.127 0.066 -3.035 1.00 3.57 58 HIS A C 11
ATOM 20718 O O . HIS A 1 58 ? 26.173 0.670 -2.790 1.00 4.09 58 HIS A O 11
ATOM 20733 N N . VAL A 1 59 ? 24.145 -0.064 -2.152 1.00 3.30 59 VAL A N 11
ATOM 20734 C CA . VAL A 1 59 ? 24.258 0.426 -0.786 1.00 3.48 59 VAL A CA 11
ATOM 20735 C C . VAL A 1 59 ? 23.804 -0.668 0.174 1.00 2.89 59 VAL A C 11
ATOM 20736 O O . VAL A 1 59 ? 22.656 -0.691 0.622 1.00 3.24 59 VAL A O 11
ATOM 20749 N N . ARG A 1 60 ? 24.708 -1.586 0.472 1.00 2.60 60 ARG A N 11
ATOM 20750 C CA . ARG A 1 60 ? 24.380 -2.741 1.296 1.00 2.50 60 ARG A CA 11
ATOM 20751 C C . ARG A 1 60 ? 24.652 -2.463 2.771 1.00 2.31 60 ARG A C 11
ATOM 20752 O O . ARG A 1 60 ? 25.274 -3.269 3.471 1.00 2.94 60 ARG A O 11
ATOM 20773 N N . GLY A 1 61 ? 24.176 -1.318 3.239 1.00 1.94 61 GLY A N 11
ATOM 20774 C CA . GLY A 1 61 ? 24.299 -0.986 4.643 1.00 1.93 61 GLY A CA 11
ATOM 20775 C C . GLY A 1 61 ? 23.578 -1.998 5.502 1.00 1.61 61 GLY A C 11
ATOM 20776 O O . GLY A 1 61 ? 24.185 -2.654 6.344 1.00 1.76 61 GLY A O 11
ATOM 20780 N N . TYR A 1 62 ? 22.285 -2.148 5.261 1.00 1.30 62 TYR A N 11
ATOM 20781 C CA . TYR A 1 62 ? 21.498 -3.163 5.945 1.00 1.07 62 TYR A CA 11
ATOM 20782 C C . TYR A 1 62 ? 21.251 -4.334 5.003 1.00 0.90 62 TYR A C 11
ATOM 20783 O O . TYR A 1 62 ? 20.904 -4.138 3.837 1.00 0.91 62 TYR A O 11
ATOM 20801 N N . ALA A 1 63 ? 21.422 -5.547 5.507 1.00 0.92 63 ALA A N 11
ATOM 20802 C CA . ALA A 1 63 ? 21.263 -6.744 4.691 1.00 0.91 63 ALA A CA 11
ATOM 20803 C C . ALA A 1 63 ? 19.797 -7.154 4.606 1.00 0.78 63 ALA A C 11
ATOM 20804 O O . ALA A 1 63 ? 19.447 -8.318 4.800 1.00 0.94 63 ALA A O 11
ATOM 20811 N N . HIS A 1 64 ? 18.937 -6.184 4.333 1.00 0.60 64 HIS A N 11
ATOM 20812 C CA . HIS A 1 64 ? 17.509 -6.432 4.227 1.00 0.51 64 HIS A CA 11
ATOM 20813 C C . HIS A 1 64 ? 16.914 -5.604 3.095 1.00 0.47 64 HIS A C 11
ATOM 20814 O O . HIS A 1 64 ? 16.876 -4.374 3.174 1.00 0.48 64 HIS A O 11
ATOM 20829 N N . PRO A 1 65 ? 16.467 -6.263 2.017 1.00 0.58 65 PRO A N 11
ATOM 20830 C CA . PRO A 1 65 ? 15.788 -5.587 0.911 1.00 0.64 65 PRO A CA 11
ATOM 20831 C C . PRO A 1 65 ? 14.420 -5.070 1.344 1.00 0.53 65 PRO A C 11
ATOM 20832 O O . PRO A 1 65 ? 13.773 -5.663 2.212 1.00 0.54 65 PRO A O 11
ATOM 20843 N N . LEU A 1 66 ? 13.992 -3.960 0.755 1.00 0.50 66 LEU A N 11
ATOM 20844 C CA . LEU A 1 66 ? 12.715 -3.354 1.105 1.00 0.44 66 LEU A CA 11
ATOM 20845 C C . LEU A 1 66 ? 11.578 -4.335 0.838 1.00 0.35 66 LEU A C 11
ATOM 20846 O O . LEU A 1 66 ? 11.399 -4.810 -0.287 1.00 0.37 66 LEU A O 11
ATOM 20862 N N . ASN A 1 67 ? 10.834 -4.646 1.889 1.00 0.32 67 ASN A N 11
ATOM 20863 C CA . ASN A 1 67 ? 9.713 -5.567 1.804 1.00 0.31 67 ASN A CA 11
ATOM 20864 C C . ASN A 1 67 ? 8.594 -5.082 2.712 1.00 0.30 67 ASN A C 11
ATOM 20865 O O . ASN A 1 67 ? 8.516 -5.461 3.889 1.00 0.40 67 ASN A O 11
ATOM 20876 N N . LEU A 1 68 ? 7.741 -4.233 2.166 1.00 0.26 68 LEU A N 11
ATOM 20877 C CA . LEU A 1 68 ? 6.686 -3.596 2.939 1.00 0.24 68 LEU A CA 11
ATOM 20878 C C . LEU A 1 68 ? 5.314 -4.104 2.522 1.00 0.23 68 LEU A C 11
ATOM 20879 O O . LEU A 1 68 ? 5.026 -4.235 1.337 1.00 0.25 68 LEU A O 11
ATOM 20895 N N . ALA A 1 69 ? 4.481 -4.398 3.504 1.00 0.24 69 ALA A N 11
ATOM 20896 C CA . ALA A 1 69 ? 3.094 -4.756 3.253 1.00 0.25 69 ALA A CA 11
ATOM 20897 C C . ALA A 1 69 ? 2.176 -3.696 3.836 1.00 0.24 69 ALA A C 11
ATOM 20898 O O . ALA A 1 69 ? 2.414 -3.199 4.938 1.00 0.28 69 ALA A O 11
ATOM 20905 N N . LEU A 1 70 ? 1.133 -3.353 3.101 1.00 0.22 70 LEU A N 11
ATOM 20906 C CA . LEU A 1 70 ? 0.237 -2.281 3.502 1.00 0.22 70 LEU A CA 11
ATOM 20907 C C . LEU A 1 70 ? -1.190 -2.785 3.606 1.00 0.23 70 LEU A C 11
ATOM 20908 O O . LEU A 1 70 ? -1.747 -3.296 2.634 1.00 0.28 70 LEU A O 11
ATOM 20924 N N . THR A 1 71 ? -1.781 -2.645 4.785 1.00 0.21 71 THR A N 11
ATOM 20925 C CA . THR A 1 71 ? -3.168 -3.017 4.989 1.00 0.23 71 THR A CA 11
ATOM 20926 C C . THR A 1 71 ? -3.918 -1.847 5.618 1.00 0.22 71 THR A C 11
ATOM 20927 O O . THR A 1 71 ? -3.331 -1.064 6.368 1.00 0.21 71 THR A O 11
ATOM 20938 N N . TRP A 1 72 ? -5.204 -1.731 5.327 1.00 0.25 72 TRP A N 11
ATOM 20939 C CA . TRP A 1 72 ? -5.991 -0.601 5.802 1.00 0.27 72 TRP A CA 11
ATOM 20940 C C . TRP A 1 72 ? -7.236 -1.073 6.532 1.00 0.28 72 TRP A C 11
ATOM 20941 O O . TRP A 1 72 ? -7.772 -2.145 6.247 1.00 0.32 72 TRP A O 11
ATOM 20962 N N . ASN A 1 73 ? -7.672 -0.261 7.486 1.00 0.31 73 ASN A N 11
ATOM 20963 C CA . ASN A 1 73 ? -8.851 -0.552 8.292 1.00 0.35 73 ASN A CA 11
ATOM 20964 C C . ASN A 1 73 ? -10.094 -0.645 7.419 1.00 0.31 73 ASN A C 11
ATOM 20965 O O . ASN A 1 73 ? -10.345 0.213 6.572 1.00 0.30 73 ASN A O 11
ATOM 20976 N N . THR A 1 74 ? -10.869 -1.700 7.647 1.00 0.36 74 THR A N 11
ATOM 20977 C CA . THR A 1 74 ? -12.028 -2.018 6.825 1.00 0.38 74 THR A CA 11
ATOM 20978 C C . THR A 1 74 ? -13.072 -0.901 6.848 1.00 0.37 74 THR A C 11
ATOM 20979 O O . THR A 1 74 ? -13.809 -0.724 5.883 1.00 0.38 74 THR A O 11
ATOM 20990 N N . ASP A 1 75 ? -13.123 -0.145 7.944 1.00 0.39 75 ASP A N 11
ATOM 20991 C CA . ASP A 1 75 ? -14.022 1.007 8.039 1.00 0.45 75 ASP A CA 11
ATOM 20992 C C . ASP A 1 75 ? -13.724 1.989 6.921 1.00 0.40 75 ASP A C 11
ATOM 20993 O O . ASP A 1 75 ? -14.623 2.458 6.220 1.00 0.44 75 ASP A O 11
ATOM 21002 N N . GLU A 1 76 ? -12.443 2.292 6.775 1.00 0.39 76 GLU A N 11
ATOM 21003 C CA . GLU A 1 76 ? -11.964 3.165 5.717 1.00 0.44 76 GLU A CA 11
ATOM 21004 C C . GLU A 1 76 ? -12.357 2.617 4.351 1.00 0.38 76 GLU A C 11
ATOM 21005 O O . GLU A 1 76 ? -12.851 3.351 3.498 1.00 0.41 76 GLU A O 11
ATOM 21017 N N . ILE A 1 77 ? -12.143 1.320 4.161 1.00 0.34 77 ILE A N 11
ATOM 21018 C CA . ILE A 1 77 ? -12.480 0.652 2.904 1.00 0.34 77 ILE A CA 11
ATOM 21019 C C . ILE A 1 77 ? -13.965 0.817 2.568 1.00 0.34 77 ILE A C 11
ATOM 21020 O O . ILE A 1 77 ? -14.323 1.109 1.425 1.00 0.37 77 ILE A O 11
ATOM 21036 N N . GLU A 1 78 ? -14.820 0.654 3.569 1.00 0.34 78 GLU A N 11
ATOM 21037 C CA . GLU A 1 78 ? -16.260 0.789 3.380 1.00 0.37 78 GLU A CA 11
ATOM 21038 C C . GLU A 1 78 ? -16.626 2.220 3.003 1.00 0.38 78 GLU A C 11
ATOM 21039 O O . GLU A 1 78 ? -17.494 2.449 2.158 1.00 0.40 78 GLU A O 11
ATOM 21051 N N . ARG A 1 79 ? -15.950 3.177 3.623 1.00 0.40 79 ARG A N 11
ATOM 21052 C CA . ARG A 1 79 ? -16.199 4.588 3.366 1.00 0.45 79 ARG A CA 11
ATOM 21053 C C . ARG A 1 79 ? -15.778 4.969 1.947 1.00 0.42 79 ARG A C 11
ATOM 21054 O O . ARG A 1 79 ? -16.359 5.869 1.340 1.00 0.45 79 ARG A O 11
ATOM 21075 N N . LEU A 1 80 ? -14.779 4.266 1.417 1.00 0.40 80 LEU A N 11
ATOM 21076 C CA . LEU A 1 80 ? -14.260 4.555 0.081 1.00 0.44 80 LEU A CA 11
ATOM 21077 C C . LEU A 1 80 ? -15.307 4.284 -0.994 1.00 0.47 80 LEU A C 11
ATOM 21078 O O . LEU A 1 80 ? -15.258 4.865 -2.077 1.00 0.52 80 LEU A O 11
ATOM 21094 N N . MET A 1 81 ? -16.259 3.406 -0.686 1.00 0.49 81 MET A N 11
ATOM 21095 C CA . MET A 1 81 ? -17.299 3.027 -1.643 1.00 0.57 81 MET A CA 11
ATOM 21096 C C . MET A 1 81 ? -18.222 4.200 -1.956 1.00 0.53 81 MET A C 11
ATOM 21097 O O . MET A 1 81 ? -18.950 4.180 -2.948 1.00 0.61 81 MET A O 11
ATOM 21111 N N . GLU A 1 82 ? -18.185 5.220 -1.114 1.00 0.47 82 GLU A N 11
ATOM 21112 C CA . GLU A 1 82 ? -19.055 6.372 -1.279 1.00 0.48 82 GLU A CA 11
ATOM 21113 C C . GLU A 1 82 ? -18.359 7.462 -2.094 1.00 0.43 82 GLU A C 11
ATOM 21114 O O . GLU A 1 82 ? -17.137 7.430 -2.248 1.00 0.43 82 GLU A O 11
ATOM 21126 N N . ALA A 1 83 ? -19.123 8.417 -2.619 1.00 0.52 83 ALA A N 11
ATOM 21127 C CA . ALA A 1 83 ? -18.560 9.473 -3.463 1.00 0.61 83 ALA A CA 11
ATOM 21128 C C . ALA A 1 83 ? -17.476 10.267 -2.733 1.00 0.55 83 ALA A C 11
ATOM 21129 O O . ALA A 1 83 ? -16.369 10.446 -3.253 1.00 0.57 83 ALA A O 11
ATOM 21136 N N . ASP A 1 84 ? -17.787 10.720 -1.519 1.00 0.57 84 ASP A N 11
ATOM 21137 C CA . ASP A 1 84 ? -16.830 11.483 -0.714 1.00 0.61 84 ASP A CA 11
ATOM 21138 C C . ASP A 1 84 ? -15.651 10.600 -0.327 1.00 0.49 84 ASP A C 11
ATOM 21139 O O . ASP A 1 84 ? -14.565 11.084 -0.012 1.00 0.51 84 ASP A O 11
ATOM 21148 N N . GLY A 1 85 ? -15.869 9.294 -0.388 1.00 0.43 85 GLY A N 11
ATOM 21149 C CA . GLY A 1 85 ? -14.827 8.348 -0.073 1.00 0.41 85 GLY A CA 11
ATOM 21150 C C . GLY A 1 85 ? -13.794 8.282 -1.177 1.00 0.38 85 GLY A C 11
ATOM 21151 O O . GLY A 1 85 ? -12.593 8.300 -0.912 1.00 0.39 85 GLY A O 11
ATOM 21155 N N . ALA A 1 86 ? -14.262 8.200 -2.419 1.00 0.41 86 ALA A N 11
ATOM 21156 C CA . ALA A 1 86 ? -13.384 8.261 -3.579 1.00 0.46 86 ALA A CA 11
ATOM 21157 C C . ALA A 1 86 ? -12.589 9.563 -3.598 1.00 0.45 86 ALA A C 11
ATOM 21158 O O . ALA A 1 86 ? -11.398 9.574 -3.916 1.00 0.45 86 ALA A O 11
ATOM 21165 N N . ALA A 1 87 ? -13.251 10.659 -3.246 1.00 0.47 87 ALA A N 11
ATOM 21166 C CA . ALA A 1 87 ? -12.594 11.960 -3.171 1.00 0.53 87 ALA A CA 11
ATOM 21167 C C . ALA A 1 87 ? -11.543 11.959 -2.067 1.00 0.48 87 ALA A C 11
ATOM 21168 O O . ALA A 1 87 ? -10.502 12.610 -2.177 1.00 0.51 87 ALA A O 11
ATOM 21175 N N . ARG A 1 88 ? -11.817 11.206 -1.011 1.00 0.45 88 ARG A N 11
ATOM 21176 C CA . ARG A 1 88 ? -10.887 11.068 0.100 1.00 0.48 88 ARG A CA 11
ATOM 21177 C C . ARG A 1 88 ? -9.657 10.291 -0.355 1.00 0.40 88 ARG A C 11
ATOM 21178 O O . ARG A 1 88 ? -8.531 10.606 0.027 1.00 0.42 88 ARG A O 11
ATOM 21199 N N . PHE A 1 89 ? -9.893 9.284 -1.188 1.00 0.35 89 PHE A N 11
ATOM 21200 C CA . PHE A 1 89 ? -8.821 8.482 -1.764 1.00 0.34 89 PHE A CA 11
ATOM 21201 C C . PHE A 1 89 ? -7.901 9.358 -2.604 1.00 0.33 89 PHE A C 11
ATOM 21202 O O . PHE A 1 89 ? -6.683 9.186 -2.597 1.00 0.33 89 PHE A O 11
ATOM 21219 N N . GLU A 1 90 ? -8.495 10.314 -3.306 1.00 0.35 90 GLU A N 11
ATOM 21220 C CA . GLU A 1 90 ? -7.744 11.232 -4.145 1.00 0.39 90 GLU A CA 11
ATOM 21221 C C . GLU A 1 90 ? -6.791 12.068 -3.295 1.00 0.38 90 GLU A C 11
ATOM 21222 O O . GLU A 1 90 ? -5.631 12.284 -3.659 1.00 0.41 90 GLU A O 11
ATOM 21234 N N . ARG A 1 91 ? -7.281 12.514 -2.146 1.00 0.39 91 ARG A N 11
ATOM 21235 C CA . ARG A 1 91 ? -6.486 13.338 -1.252 1.00 0.44 91 ARG A CA 11
ATOM 21236 C C . ARG A 1 91 ? -5.420 12.490 -0.564 1.00 0.37 91 ARG A C 11
ATOM 21237 O O . ARG A 1 91 ? -4.359 12.989 -0.191 1.00 0.38 91 ARG A O 11
ATOM 21258 N N . TYR A 1 92 ? -5.701 11.197 -0.435 1.00 0.33 92 TYR A N 11
ATOM 21259 C CA . TYR A 1 92 ? -4.756 10.260 0.160 1.00 0.32 92 TYR A CA 11
ATOM 21260 C C . TYR A 1 92 ? -3.575 10.050 -0.781 1.00 0.30 92 TYR A C 11
ATOM 21261 O O . TYR A 1 92 ? -2.435 9.903 -0.341 1.00 0.32 92 TYR A O 11
ATOM 21279 N N . LEU A 1 93 ? -3.861 10.052 -2.080 1.00 0.31 93 LEU A N 11
ATOM 21280 C CA . LEU A 1 93 ? -2.829 9.883 -3.097 1.00 0.34 93 LEU A CA 11
ATOM 21281 C C . LEU A 1 93 ? -1.838 11.035 -3.043 1.00 0.35 93 LEU A C 11
ATOM 21282 O O . LEU A 1 93 ? -0.634 10.845 -3.216 1.00 0.38 93 LEU A O 11
ATOM 21298 N N . ALA A 1 94 ? -2.353 12.230 -2.793 1.00 0.36 94 ALA A N 11
ATOM 21299 C CA . ALA A 1 94 ? -1.518 13.415 -2.671 1.00 0.39 94 ALA A CA 11
ATOM 21300 C C . ALA A 1 94 ? -0.680 13.372 -1.395 1.00 0.37 94 ALA A C 11
ATOM 21301 O O . ALA A 1 94 ? 0.321 14.080 -1.270 1.00 0.44 94 ALA A O 11
ATOM 21308 N N . ALA A 1 95 ? -1.088 12.535 -0.452 1.00 0.33 95 ALA A N 11
ATOM 21309 C CA . ALA A 1 95 ? -0.406 12.437 0.828 1.00 0.35 95 ALA A CA 11
ATOM 21310 C C . ALA A 1 95 ? 0.530 11.232 0.872 1.00 0.33 95 ALA A C 11
ATOM 21311 O O . ALA A 1 95 ? 1.202 10.998 1.875 1.00 0.33 95 ALA A O 11
ATOM 21318 N N . LEU A 1 96 ? 0.565 10.469 -0.218 1.00 0.35 96 LEU A N 11
ATOM 21319 C CA . LEU A 1 96 ? 1.459 9.312 -0.324 1.00 0.36 96 LEU A CA 11
ATOM 21320 C C . LEU A 1 96 ? 2.924 9.679 -0.047 1.00 0.35 96 LEU A C 11
ATOM 21321 O O . LEU A 1 96 ? 3.576 9.002 0.744 1.00 0.34 96 LEU A O 11
ATOM 21337 N N . PRO A 1 97 ? 3.475 10.744 -0.678 1.00 0.37 97 PRO A N 11
ATOM 21338 C CA . PRO A 1 97 ? 4.847 11.194 -0.402 1.00 0.39 97 PRO A CA 11
ATOM 21339 C C . PRO A 1 97 ? 5.076 11.487 1.082 1.00 0.35 97 PRO A C 11
ATOM 21340 O O . PRO A 1 97 ? 6.177 11.301 1.603 1.00 0.36 97 PRO A O 11
ATOM 21351 N N . ARG A 1 98 ? 4.023 11.925 1.762 1.00 0.34 98 ARG A N 11
ATOM 21352 C CA . ARG A 1 98 ? 4.118 12.241 3.180 1.00 0.35 98 ARG A CA 11
ATOM 21353 C C . ARG A 1 98 ? 4.104 10.959 4.004 1.00 0.31 98 ARG A C 11
ATOM 21354 O O . ARG A 1 98 ? 4.756 10.867 5.045 1.00 0.33 98 ARG A O 11
ATOM 21375 N N . LYS A 1 99 ? 3.372 9.964 3.517 1.00 0.31 99 LYS A N 11
ATOM 21376 C CA . LYS A 1 99 ? 3.314 8.665 4.168 1.00 0.36 99 LYS A CA 11
ATOM 21377 C C . LYS A 1 99 ? 4.660 7.973 4.083 1.00 0.32 99 LYS A C 11
ATOM 21378 O O . LYS A 1 99 ? 5.142 7.418 5.068 1.00 0.32 99 LYS A O 11
ATOM 21397 N N . LEU A 1 100 ? 5.265 8.021 2.902 1.00 0.33 100 LEU A N 11
ATOM 21398 C CA . LEU A 1 100 ? 6.593 7.459 2.703 1.00 0.35 100 LEU A CA 11
ATOM 21399 C C . LEU A 1 100 ? 7.578 8.077 3.681 1.00 0.34 100 LEU A C 11
ATOM 21400 O O . LEU A 1 100 ? 8.318 7.365 4.350 1.00 0.35 100 LEU A O 11
ATOM 21416 N N . ALA A 1 101 ? 7.550 9.402 3.784 1.00 0.33 101 ALA A N 11
ATOM 21417 C CA . ALA A 1 101 ? 8.451 10.125 4.672 1.00 0.36 101 ALA A CA 11
ATOM 21418 C C . ALA A 1 101 ? 8.290 9.657 6.114 1.00 0.33 101 ALA A C 11
ATOM 21419 O O . ALA A 1 101 ? 9.275 9.446 6.828 1.00 0.35 101 ALA A O 11
ATOM 21426 N N . ALA A 1 102 ? 7.042 9.479 6.527 1.00 0.32 102 ALA A N 11
ATOM 21427 C CA . ALA A 1 102 ? 6.736 9.053 7.884 1.00 0.33 102 ALA A CA 11
ATOM 21428 C C . ALA A 1 102 ? 7.249 7.641 8.143 1.00 0.32 102 ALA A C 11
ATOM 21429 O O . ALA A 1 102 ? 7.871 7.374 9.172 1.00 0.35 102 ALA A O 11
ATOM 21436 N N . TRP A 1 103 ? 7.005 6.743 7.196 1.00 0.30 103 TRP A N 11
ATOM 21437 C CA . TRP A 1 103 ? 7.406 5.350 7.344 1.00 0.32 103 TRP A CA 11
ATOM 21438 C C . TRP A 1 103 ? 8.922 5.214 7.359 1.00 0.32 103 TRP A C 11
ATOM 21439 O O . TRP A 1 103 ? 9.463 4.326 8.021 1.00 0.34 103 TRP A O 11
ATOM 21460 N N . GLU A 1 104 ? 9.608 6.099 6.644 1.00 0.34 104 GLU A N 11
ATOM 21461 C CA . GLU A 1 104 ? 11.064 6.086 6.626 1.00 0.38 104 GLU A CA 11
ATOM 21462 C C . GLU A 1 104 ? 11.611 6.370 8.017 1.00 0.39 104 GLU A C 11
ATOM 21463 O O . GLU A 1 104 ? 12.416 5.604 8.552 1.00 0.41 104 GLU A O 11
ATOM 21475 N N . ASN A 1 105 ? 11.135 7.458 8.605 1.00 0.41 105 ASN A N 11
ATOM 21476 C CA . ASN A 1 105 ? 11.589 7.883 9.920 1.00 0.47 105 ASN A CA 11
ATOM 21477 C C . ASN A 1 105 ? 11.148 6.910 11.014 1.00 0.46 105 ASN A C 11
ATOM 21478 O O . ASN A 1 105 ? 11.926 6.572 11.908 1.00 0.50 105 ASN A O 11
ATOM 21489 N N . ALA A 1 106 ? 9.911 6.448 10.929 1.00 0.45 106 ALA A N 11
ATOM 21490 C CA . ALA A 1 106 ? 9.325 5.658 12.001 1.00 0.48 106 ALA A CA 11
ATOM 21491 C C . ALA A 1 106 ? 9.707 4.180 11.927 1.00 0.50 106 ALA A C 11
ATOM 21492 O O . ALA A 1 106 ? 10.040 3.573 12.944 1.00 0.66 106 ALA A O 11
ATOM 21499 N N . ARG A 1 107 ? 9.671 3.600 10.735 1.00 0.43 107 ARG A N 11
ATOM 21500 C CA . ARG A 1 107 ? 9.797 2.149 10.611 1.00 0.47 107 ARG A CA 11
ATOM 21501 C C . ARG A 1 107 ? 11.193 1.701 10.188 1.00 0.48 107 ARG A C 11
ATOM 21502 O O . ARG A 1 107 ? 11.456 0.500 10.102 1.00 0.56 107 ARG A O 11
ATOM 21523 N N . GLY A 1 108 ? 12.084 2.652 9.934 1.00 0.45 108 GLY A N 11
ATOM 21524 C CA . GLY A 1 108 ? 13.435 2.298 9.527 1.00 0.49 108 GLY A CA 11
ATOM 21525 C C . GLY A 1 108 ? 13.479 1.784 8.102 1.00 0.46 108 GLY A C 11
ATOM 21526 O O . GLY A 1 108 ? 14.122 0.772 7.809 1.00 0.50 108 GLY A O 11
ATOM 21530 N N . VAL A 1 109 ? 12.805 2.500 7.220 1.00 0.42 109 VAL A N 11
ATOM 21531 C CA . VAL A 1 109 ? 12.693 2.111 5.822 1.00 0.41 109 VAL A CA 11
ATOM 21532 C C . VAL A 1 109 ? 13.245 3.230 4.951 1.00 0.43 109 VAL A C 11
ATOM 21533 O O . VAL A 1 109 ? 13.007 4.399 5.230 1.00 0.46 109 VAL A O 11
ATOM 21546 N N . ASP A 1 110 ? 14.000 2.891 3.920 1.00 0.44 110 ASP A N 11
ATOM 21547 C CA . ASP A 1 110 ? 14.557 3.914 3.045 1.00 0.49 110 ASP A CA 11
ATOM 21548 C C . ASP A 1 110 ? 14.170 3.644 1.600 1.00 0.54 110 ASP A C 11
ATOM 21549 O O . ASP A 1 110 ? 14.652 2.692 0.982 1.00 0.57 110 ASP A O 11
ATOM 21558 N N . PHE A 1 111 ? 13.297 4.485 1.064 1.00 0.60 111 PHE A N 11
ATOM 21559 C CA . PHE A 1 111 ? 12.804 4.310 -0.297 1.00 0.68 111 PHE A CA 11
ATOM 21560 C C . PHE A 1 111 ? 13.833 4.772 -1.322 1.00 0.77 111 PHE A C 11
ATOM 21561 O O . PHE A 1 111 ? 13.686 4.520 -2.519 1.00 0.90 111 PHE A O 11
ATOM 21578 N N . GLY A 1 112 ? 14.876 5.440 -0.851 1.00 0.76 112 GLY A N 11
ATOM 21579 C CA . GLY A 1 112 ? 15.921 5.897 -1.739 1.00 0.84 112 GLY A CA 11
ATOM 21580 C C . GLY A 1 112 ? 16.761 4.753 -2.261 1.00 0.79 112 GLY A C 11
ATOM 21581 O O . GLY A 1 112 ? 16.873 4.557 -3.470 1.00 0.89 112 GLY A O 11
ATOM 21585 N N . SER A 1 113 ? 17.338 3.985 -1.353 1.00 0.71 113 SER A N 11
ATOM 21586 C CA . SER A 1 113 ? 18.196 2.876 -1.733 1.00 0.70 113 SER A CA 11
ATOM 21587 C C . SER A 1 113 ? 17.408 1.565 -1.771 1.00 0.68 113 SER A C 11
ATOM 21588 O O . SER A 1 113 ? 17.925 0.530 -2.190 1.00 0.72 113 SER A O 11
ATOM 21596 N N . ARG A 1 114 ? 16.145 1.631 -1.331 1.00 0.68 114 ARG A N 11
ATOM 21597 C CA . ARG A 1 114 ? 15.249 0.471 -1.330 1.00 0.75 114 ARG A CA 11
ATOM 21598 C C . ARG A 1 114 ? 15.732 -0.595 -0.354 1.00 0.68 114 ARG A C 11
ATOM 21599 O O . ARG A 1 114 ? 15.571 -1.794 -0.583 1.00 0.72 114 ARG A O 11
ATOM 21620 N N . THR A 1 115 ? 16.312 -0.139 0.741 1.00 0.60 115 THR A N 11
ATOM 21621 C CA . THR A 1 115 ? 16.779 -1.020 1.794 1.00 0.57 115 THR A CA 11
ATOM 21622 C C . THR A 1 115 ? 16.078 -0.677 3.105 1.00 0.52 115 THR A C 11
ATOM 21623 O O . THR A 1 115 ? 15.542 0.425 3.255 1.00 0.53 115 THR A O 11
ATOM 21634 N N . GLN A 1 116 ? 16.064 -1.611 4.047 1.00 0.50 116 GLN A N 11
ATOM 21635 C CA . GLN A 1 116 ? 15.383 -1.382 5.311 1.00 0.51 116 GLN A CA 11
ATOM 21636 C C . GLN A 1 116 ? 16.153 -2.023 6.460 1.00 0.54 116 GLN A C 11
ATOM 21637 O O . GLN A 1 116 ? 16.866 -3.009 6.270 1.00 0.55 116 GLN A O 11
ATOM 21651 N N . ALA A 1 117 ? 16.010 -1.452 7.649 1.00 0.62 117 ALA A N 11
ATOM 21652 C CA . ALA A 1 117 ? 16.722 -1.939 8.823 1.00 0.68 117 ALA A CA 11
ATOM 21653 C C . ALA A 1 117 ? 15.911 -3.001 9.552 1.00 0.68 117 ALA A C 11
ATOM 21654 O O . ALA A 1 117 ? 16.303 -3.474 10.620 1.00 0.84 117 ALA A O 11
ATOM 21661 N N . ASP A 1 118 ? 14.785 -3.378 8.969 1.00 0.69 118 ASP A N 11
ATOM 21662 C CA . ASP A 1 118 ? 13.906 -4.367 9.576 1.00 0.73 118 ASP A CA 11
ATOM 21663 C C . ASP A 1 118 ? 13.891 -5.635 8.731 1.00 0.67 118 ASP A C 11
ATOM 21664 O O . ASP A 1 118 ? 14.101 -5.590 7.518 1.00 0.67 118 ASP A O 11
ATOM 21673 N N . ALA A 1 119 ? 13.648 -6.760 9.383 1.00 0.72 119 ALA A N 11
ATOM 21674 C CA . ALA A 1 119 ? 13.619 -8.050 8.715 1.00 0.73 119 ALA A CA 11
ATOM 21675 C C . ALA A 1 119 ? 12.301 -8.253 7.979 1.00 0.66 119 ALA A C 11
ATOM 21676 O O . ALA A 1 119 ? 12.227 -9.034 7.030 1.00 0.73 119 ALA A O 11
ATOM 21683 N N . LEU A 1 120 ? 11.269 -7.540 8.413 1.00 0.69 120 LEU A N 11
ATOM 21684 C CA . LEU A 1 120 ? 9.949 -7.645 7.808 1.00 0.63 120 LEU A CA 11
ATOM 21685 C C . LEU A 1 120 ? 9.056 -6.525 8.330 1.00 0.57 120 LEU A C 11
ATOM 21686 O O . LEU A 1 120 ? 8.862 -6.401 9.537 1.00 0.65 120 LEU A O 11
ATOM 21702 N N . VAL A 1 121 ? 8.494 -5.726 7.438 1.00 0.50 121 VAL A N 11
ATOM 21703 C CA . VAL A 1 121 ? 7.632 -4.638 7.866 1.00 0.47 121 VAL A CA 11
ATOM 21704 C C . VAL A 1 121 ? 6.235 -4.760 7.253 1.00 0.39 121 VAL A C 11
ATOM 21705 O O . VAL A 1 121 ? 5.997 -4.418 6.095 1.00 0.33 121 VAL A O 11
ATOM 21718 N N . LEU A 1 122 ? 5.321 -5.299 8.046 1.00 0.41 122 LEU A N 11
ATOM 21719 C CA . LEU A 1 122 ? 3.934 -5.454 7.642 1.00 0.39 122 LEU A CA 11
ATOM 21720 C C . LEU A 1 122 ? 3.071 -4.490 8.444 1.00 0.42 122 LEU A C 11
ATOM 21721 O O . LEU A 1 122 ? 2.811 -4.718 9.627 1.00 0.73 122 LEU A O 11
ATOM 21737 N N . LEU A 1 123 ? 2.627 -3.418 7.810 1.00 0.24 123 LEU A N 11
ATOM 21738 C CA . LEU A 1 123 ? 1.917 -2.365 8.520 1.00 0.24 123 LEU A CA 11
ATOM 21739 C C . LEU A 1 123 ? 0.407 -2.559 8.451 1.00 0.24 123 LEU A C 11
ATOM 21740 O O . LEU A 1 123 ? -0.183 -2.622 7.368 1.00 0.25 123 LEU A O 11
ATOM 21756 N N . GLY A 1 124 ? -0.205 -2.669 9.620 1.00 0.27 124 GLY A N 11
ATOM 21757 C CA . GLY A 1 124 ? -1.644 -2.761 9.709 1.00 0.28 124 GLY A CA 11
ATOM 21758 C C . GLY A 1 124 ? -2.232 -1.598 10.472 1.00 0.30 124 GLY A C 11
ATOM 21759 O O . GLY A 1 124 ? -1.508 -0.883 11.165 1.00 0.34 124 GLY A O 11
ATOM 21763 N N . GLY A 1 125 ? -3.537 -1.403 10.348 1.00 0.31 125 GLY A N 11
ATOM 21764 C CA . GLY A 1 125 ? -4.196 -0.334 11.073 1.00 0.36 125 GLY A CA 11
ATOM 21765 C C . GLY A 1 125 ? -4.018 1.025 10.425 1.00 0.35 125 GLY A C 11
ATOM 21766 O O . GLY A 1 125 ? -4.114 2.054 11.094 1.00 0.40 125 GLY A O 11
ATOM 21770 N N . LEU A 1 126 ? -3.738 1.035 9.127 1.00 0.31 126 LEU A N 11
ATOM 21771 C CA . LEU A 1 126 ? -3.626 2.286 8.387 1.00 0.31 126 LEU A CA 11
ATOM 21772 C C . LEU A 1 126 ? -5.010 2.837 8.070 1.00 0.33 126 LEU A C 11
ATOM 21773 O O . LEU A 1 126 ? -5.969 2.078 7.906 1.00 0.35 126 LEU A O 11
ATOM 21789 N N . ASP A 1 127 ? -5.108 4.155 7.976 1.00 0.35 127 ASP A N 11
ATOM 21790 C CA . ASP A 1 127 ? -6.390 4.809 7.746 1.00 0.41 127 ASP A CA 11
ATOM 21791 C C . ASP A 1 127 ? -6.346 5.674 6.491 1.00 0.39 127 ASP A C 11
ATOM 21792 O O . ASP A 1 127 ? -5.271 6.060 6.024 1.00 0.45 127 ASP A O 11
ATOM 21801 N N . PHE A 1 128 ? -7.521 6.001 5.969 1.00 0.39 128 PHE A N 11
ATOM 21802 C CA . PHE A 1 128 ? -7.642 6.834 4.782 1.00 0.42 128 PHE A CA 11
ATOM 21803 C C . PHE A 1 128 ? -8.184 8.204 5.158 1.00 0.49 128 PHE A C 11
ATOM 21804 O O . PHE A 1 128 ? -8.978 8.795 4.425 1.00 0.61 128 PHE A O 11
ATOM 21821 N N . GLU A 1 129 ? -7.771 8.690 6.317 1.00 0.52 129 GLU A N 11
ATOM 21822 C CA . GLU A 1 129 ? -8.171 10.008 6.770 1.00 0.63 129 GLU A CA 11
ATOM 21823 C C . GLU A 1 129 ? -7.383 11.068 6.020 1.00 0.64 129 GLU A C 11
ATOM 21824 O O . GLU A 1 129 ? -6.152 11.086 6.068 1.00 0.80 129 GLU A O 11
ATOM 21836 N N . ALA A 1 130 ? -8.087 11.927 5.308 1.00 0.73 130 ALA A N 11
ATOM 21837 C CA . ALA A 1 130 ? -7.449 12.980 4.543 1.00 0.92 130 ALA A CA 11
ATOM 21838 C C . ALA A 1 130 ? -8.302 14.235 4.579 1.00 1.47 130 ALA A C 11
ATOM 21839 O O . ALA A 1 130 ? -9.044 14.486 3.609 1.00 1.77 130 ALA A O 11
ATOM 21847 N N . GLY A 1 1 ? -29.093 -15.140 4.630 1.00 9.84 1 GLY A N 12
ATOM 21848 C CA . GLY A 1 1 ? -28.126 -14.256 5.321 1.00 9.33 1 GLY A CA 12
ATOM 21849 C C . GLY A 1 1 ? -26.771 -14.256 4.648 1.00 8.55 1 GLY A C 12
ATOM 21850 O O . GLY A 1 1 ? -26.024 -15.233 4.736 1.00 8.34 1 GLY A O 12
ATOM 21856 N N . ALA A 1 2 ? -26.455 -13.168 3.961 1.00 8.39 2 ALA A N 12
ATOM 21857 C CA . ALA A 1 2 ? -25.178 -13.038 3.281 1.00 7.95 2 ALA A CA 12
ATOM 21858 C C . ALA A 1 2 ? -24.361 -11.907 3.892 1.00 7.24 2 ALA A C 12
ATOM 21859 O O . ALA A 1 2 ? -23.371 -11.455 3.316 1.00 7.25 2 ALA A O 12
ATOM 21866 N N . MET A 1 3 ? -24.790 -11.447 5.059 1.00 6.97 3 MET A N 12
ATOM 21867 C CA . MET A 1 3 ? -24.092 -10.378 5.760 1.00 6.66 3 MET A CA 12
ATOM 21868 C C . MET A 1 3 ? -22.879 -10.935 6.499 1.00 5.89 3 MET A C 12
ATOM 21869 O O . MET A 1 3 ? -22.766 -12.147 6.696 1.00 5.94 3 MET A O 12
ATOM 21883 N N . GLY A 1 4 ? -21.976 -10.052 6.903 1.00 5.55 4 GLY A N 12
ATOM 21884 C CA . GLY A 1 4 ? -20.748 -10.487 7.536 1.00 5.17 4 GLY A CA 12
ATOM 21885 C C . GLY A 1 4 ? -19.783 -11.067 6.526 1.00 4.35 4 GLY A C 12
ATOM 21886 O O . GLY A 1 4 ? -19.084 -12.040 6.806 1.00 4.64 4 GLY A O 12
ATOM 21890 N N . MET A 1 5 ? -19.762 -10.473 5.341 1.00 3.80 5 MET A N 12
ATOM 21891 C CA . MET A 1 5 ? -18.914 -10.943 4.254 1.00 3.46 5 MET A CA 12
ATOM 21892 C C . MET A 1 5 ? -18.381 -9.760 3.456 1.00 2.69 5 MET A C 12
ATOM 21893 O O . MET A 1 5 ? -17.169 -9.542 3.386 1.00 3.15 5 MET A O 12
ATOM 21907 N N . SER A 1 6 ? -19.301 -9.002 2.866 1.00 2.04 6 SER A N 12
ATOM 21908 C CA . SER A 1 6 ? -18.963 -7.869 2.006 1.00 1.62 6 SER A CA 12
ATOM 21909 C C . SER A 1 6 ? -18.006 -8.286 0.878 1.00 1.22 6 SER A C 12
ATOM 21910 O O . SER A 1 6 ? -16.934 -7.694 0.714 1.00 1.33 6 SER A O 12
ATOM 21918 N N . PRO A 1 7 ? -18.386 -9.295 0.064 1.00 1.00 7 PRO A N 12
ATOM 21919 C CA . PRO A 1 7 ? -17.521 -9.810 -0.995 1.00 0.92 7 PRO A CA 12
ATOM 21920 C C . PRO A 1 7 ? -17.496 -8.887 -2.205 1.00 0.83 7 PRO A C 12
ATOM 21921 O O . PRO A 1 7 ? -16.514 -8.833 -2.946 1.00 0.81 7 PRO A O 12
ATOM 21932 N N . ASP A 1 8 ? -18.580 -8.147 -2.384 1.00 0.81 8 ASP A N 12
ATOM 21933 C CA . ASP A 1 8 ? -18.700 -7.210 -3.489 1.00 0.80 8 ASP A CA 12
ATOM 21934 C C . ASP A 1 8 ? -17.966 -5.917 -3.154 1.00 0.67 8 ASP A C 12
ATOM 21935 O O . ASP A 1 8 ? -17.358 -5.294 -4.022 1.00 0.67 8 ASP A O 12
ATOM 21944 N N . THR A 1 9 ? -18.021 -5.527 -1.888 1.00 0.62 9 THR A N 12
ATOM 21945 C CA . THR A 1 9 ? -17.280 -4.373 -1.407 1.00 0.58 9 THR A CA 12
ATOM 21946 C C . THR A 1 9 ? -15.782 -4.646 -1.480 1.00 0.49 9 THR A C 12
ATOM 21947 O O . THR A 1 9 ? -15.004 -3.815 -1.953 1.00 0.46 9 THR A O 12
ATOM 21958 N N . ALA A 1 10 ? -15.399 -5.836 -1.030 1.00 0.51 10 ALA A N 12
ATOM 21959 C CA . ALA A 1 10 ? -14.006 -6.250 -1.052 1.00 0.50 10 ALA A CA 12
ATOM 21960 C C . ALA A 1 10 ? -13.490 -6.314 -2.483 1.00 0.48 10 ALA A C 12
ATOM 21961 O O . ALA A 1 10 ? -12.371 -5.891 -2.767 1.00 0.45 10 ALA A O 12
ATOM 21968 N N . ARG A 1 11 ? -14.325 -6.821 -3.385 1.00 0.54 11 ARG A N 12
ATOM 21969 C CA . ARG A 1 11 ? -13.943 -6.949 -4.785 1.00 0.59 11 ARG A CA 12
ATOM 21970 C C . ARG A 1 11 ? -13.824 -5.577 -5.443 1.00 0.52 11 ARG A C 12
ATOM 21971 O O . ARG A 1 11 ? -12.944 -5.356 -6.272 1.00 0.52 11 ARG A O 12
ATOM 21992 N N . ARG A 1 12 ? -14.704 -4.657 -5.065 1.00 0.51 12 ARG A N 12
ATOM 21993 C CA . ARG A 1 12 ? -14.699 -3.315 -5.637 1.00 0.51 12 ARG A CA 12
ATOM 21994 C C . ARG A 1 12 ? -13.389 -2.605 -5.317 1.00 0.42 12 ARG A C 12
ATOM 21995 O O . ARG A 1 12 ? -12.743 -2.037 -6.203 1.00 0.41 12 ARG A O 12
ATOM 22016 N N . PHE A 1 13 ? -12.995 -2.658 -4.050 1.00 0.40 13 PHE A N 12
ATOM 22017 C CA . PHE A 1 13 ? -11.743 -2.055 -3.612 1.00 0.37 13 PHE A CA 12
ATOM 22018 C C . PHE A 1 13 ? -10.569 -2.732 -4.313 1.00 0.33 13 PHE A C 12
ATOM 22019 O O . PHE A 1 13 ? -9.634 -2.072 -4.767 1.00 0.33 13 PHE A O 12
ATOM 22036 N N . ASP A 1 14 ? -10.648 -4.051 -4.420 1.00 0.35 14 ASP A N 12
ATOM 22037 C CA . ASP A 1 14 ? -9.607 -4.847 -5.058 1.00 0.37 14 ASP A CA 12
ATOM 22038 C C . ASP A 1 14 ? -9.465 -4.493 -6.536 1.00 0.34 14 ASP A C 12
ATOM 22039 O O . ASP A 1 14 ? -8.357 -4.385 -7.056 1.00 0.37 14 ASP A O 12
ATOM 22048 N N . THR A 1 15 ? -10.591 -4.289 -7.198 1.00 0.33 15 THR A N 12
ATOM 22049 C CA . THR A 1 15 ? -10.598 -4.083 -8.636 1.00 0.34 15 THR A CA 12
ATOM 22050 C C . THR A 1 15 ? -10.227 -2.648 -9.015 1.00 0.33 15 THR A C 12
ATOM 22051 O O . THR A 1 15 ? -9.420 -2.432 -9.922 1.00 0.37 15 THR A O 12
ATOM 22062 N N . GLU A 1 16 ? -10.804 -1.663 -8.337 1.00 0.33 16 GLU A N 12
ATOM 22063 C CA . GLU A 1 16 ? -10.574 -0.278 -8.727 1.00 0.39 16 GLU A CA 12
ATOM 22064 C C . GLU A 1 16 ? -9.496 0.399 -7.879 1.00 0.37 16 GLU A C 12
ATOM 22065 O O . GLU A 1 16 ? -8.583 1.015 -8.417 1.00 0.46 16 GLU A O 12
ATOM 22077 N N . PHE A 1 17 ? -9.569 0.238 -6.565 1.00 0.31 17 PHE A N 12
ATOM 22078 C CA . PHE A 1 17 ? -8.744 1.039 -5.658 1.00 0.32 17 PHE A CA 12
ATOM 22079 C C . PHE A 1 17 ? -7.328 0.490 -5.530 1.00 0.30 17 PHE A C 12
ATOM 22080 O O . PHE A 1 17 ? -6.360 1.238 -5.647 1.00 0.33 17 PHE A O 12
ATOM 22097 N N . ALA A 1 18 ? -7.210 -0.812 -5.294 1.00 0.29 18 ALA A N 12
ATOM 22098 C CA . ALA A 1 18 ? -5.907 -1.439 -5.087 1.00 0.30 18 ALA A CA 12
ATOM 22099 C C . ALA A 1 18 ? -4.935 -1.184 -6.252 1.00 0.29 18 ALA A C 12
ATOM 22100 O O . ALA A 1 18 ? -3.780 -0.825 -6.011 1.00 0.30 18 ALA A O 12
ATOM 22107 N N . PRO A 1 19 ? -5.360 -1.357 -7.529 1.00 0.30 19 PRO A N 12
ATOM 22108 C CA . PRO A 1 19 ? -4.503 -1.046 -8.681 1.00 0.32 19 PRO A CA 12
ATOM 22109 C C . PRO A 1 19 ? -4.045 0.410 -8.688 1.00 0.31 19 PRO A C 12
ATOM 22110 O O . PRO A 1 19 ? -2.929 0.712 -9.101 1.00 0.32 19 PRO A O 12
ATOM 22121 N N . ARG A 1 20 ? -4.903 1.306 -8.205 1.00 0.32 20 ARG A N 12
ATOM 22122 C CA . ARG A 1 20 ? -4.573 2.728 -8.169 1.00 0.35 20 ARG A CA 12
ATOM 22123 C C . ARG A 1 20 ? -3.456 2.973 -7.171 1.00 0.30 20 ARG A C 12
ATOM 22124 O O . ARG A 1 20 ? -2.546 3.759 -7.424 1.00 0.31 20 ARG A O 12
ATOM 22145 N N . ILE A 1 21 ? -3.525 2.273 -6.046 1.00 0.28 21 ILE A N 12
ATOM 22146 C CA . ILE A 1 21 ? -2.521 2.403 -5.002 1.00 0.28 21 ILE A CA 12
ATOM 22147 C C . ILE A 1 21 ? -1.179 1.891 -5.503 1.00 0.24 21 ILE A C 12
ATOM 22148 O O . ILE A 1 21 ? -0.166 2.581 -5.415 1.00 0.25 21 ILE A O 12
ATOM 22164 N N . ALA A 1 22 ? -1.190 0.684 -6.055 1.00 0.23 22 ALA A N 12
ATOM 22165 C CA . ALA A 1 22 ? 0.027 0.043 -6.532 1.00 0.23 22 ALA A CA 12
ATOM 22166 C C . ALA A 1 22 ? 0.655 0.822 -7.679 1.00 0.24 22 ALA A C 12
ATOM 22167 O O . ALA A 1 22 ? 1.878 0.915 -7.776 1.00 0.28 22 ALA A O 12
ATOM 22174 N N . ARG A 1 23 ? -0.184 1.385 -8.537 1.00 0.27 23 ARG A N 12
ATOM 22175 C CA . ARG A 1 23 ? 0.286 2.163 -9.675 1.00 0.34 23 ARG A CA 12
ATOM 22176 C C . ARG A 1 23 ? 0.892 3.482 -9.210 1.00 0.30 23 ARG A C 12
ATOM 22177 O O . ARG A 1 23 ? 1.946 3.893 -9.696 1.00 0.31 23 ARG A O 12
ATOM 22198 N N . ALA A 1 24 ? 0.226 4.130 -8.260 1.00 0.29 24 ALA A N 12
ATOM 22199 C CA . ALA A 1 24 ? 0.706 5.393 -7.715 1.00 0.31 24 ALA A CA 12
ATOM 22200 C C . ALA A 1 24 ? 2.038 5.202 -7.000 1.00 0.29 24 ALA A C 12
ATOM 22201 O O . ALA A 1 24 ? 2.951 6.011 -7.147 1.00 0.31 24 ALA A O 12
ATOM 22208 N N . ILE A 1 25 ? 2.139 4.123 -6.233 1.00 0.27 25 ILE A N 12
ATOM 22209 C CA . ILE A 1 25 ? 3.369 3.796 -5.526 1.00 0.30 25 ILE A CA 12
ATOM 22210 C C . ILE A 1 25 ? 4.486 3.462 -6.510 1.00 0.30 25 ILE A C 12
ATOM 22211 O O . ILE A 1 25 ? 5.615 3.933 -6.369 1.00 0.33 25 ILE A O 12
ATOM 22227 N N . ALA A 1 26 ? 4.159 2.656 -7.513 1.00 0.31 26 ALA A N 12
ATOM 22228 C CA . ALA A 1 26 ? 5.121 2.271 -8.536 1.00 0.36 26 ALA A CA 12
ATOM 22229 C C . ALA A 1 26 ? 5.675 3.499 -9.246 1.00 0.38 26 ALA A C 12
ATOM 22230 O O . ALA A 1 26 ? 6.866 3.578 -9.549 1.00 0.40 26 ALA A O 12
ATOM 22237 N N . ASP A 1 27 ? 4.794 4.456 -9.496 1.00 0.40 27 ASP A N 12
ATOM 22238 C CA . ASP A 1 27 ? 5.169 5.711 -10.130 1.00 0.47 27 ASP A CA 12
ATOM 22239 C C . ASP A 1 27 ? 5.994 6.573 -9.183 1.00 0.45 27 ASP A C 12
ATOM 22240 O O . ASP A 1 27 ? 6.960 7.218 -9.592 1.00 0.48 27 ASP A O 12
ATOM 22249 N N . LEU A 1 28 ? 5.621 6.550 -7.910 1.00 0.42 28 LEU A N 12
ATOM 22250 C CA . LEU A 1 28 ? 6.290 7.344 -6.889 1.00 0.46 28 LEU A CA 12
ATOM 22251 C C . LEU A 1 28 ? 7.734 6.882 -6.745 1.00 0.44 28 LEU A C 12
ATOM 22252 O O . LEU A 1 28 ? 8.646 7.691 -6.569 1.00 0.49 28 LEU A O 12
ATOM 22268 N N . LEU A 1 29 ? 7.939 5.579 -6.850 1.00 0.40 29 LEU A N 12
ATOM 22269 C CA . LEU A 1 29 ? 9.267 5.005 -6.722 1.00 0.41 29 LEU A CA 12
ATOM 22270 C C . LEU A 1 29 ? 9.941 4.891 -8.087 1.00 0.44 29 LEU A C 12
ATOM 22271 O O . LEU A 1 29 ? 11.003 4.289 -8.216 1.00 0.48 29 LEU A O 12
ATOM 22287 N N . ASN A 1 30 ? 9.292 5.465 -9.102 1.00 0.45 30 ASN A N 12
ATOM 22288 C CA . ASN A 1 30 ? 9.814 5.495 -10.473 1.00 0.51 30 ASN A CA 12
ATOM 22289 C C . ASN A 1 30 ? 10.191 4.102 -10.967 1.00 0.49 30 ASN A C 12
ATOM 22290 O O . ASN A 1 30 ? 11.160 3.938 -11.707 1.00 0.55 30 ASN A O 12
ATOM 22301 N N . HIS A 1 31 ? 9.412 3.107 -10.546 1.00 0.46 31 HIS A N 12
ATOM 22302 C CA . HIS A 1 31 ? 9.624 1.710 -10.940 1.00 0.50 31 HIS A CA 12
ATOM 22303 C C . HIS A 1 31 ? 10.971 1.168 -10.455 1.00 0.55 31 HIS A C 12
ATOM 22304 O O . HIS A 1 31 ? 11.444 0.150 -10.954 1.00 0.67 31 HIS A O 12
ATOM 22319 N N . ARG A 1 32 ? 11.587 1.838 -9.484 1.00 0.53 32 ARG A N 12
ATOM 22320 C CA . ARG A 1 32 ? 12.835 1.349 -8.898 1.00 0.61 32 ARG A CA 12
ATOM 22321 C C . ARG A 1 32 ? 12.555 0.153 -8.002 1.00 0.56 32 ARG A C 12
ATOM 22322 O O . ARG A 1 32 ? 13.424 -0.686 -7.761 1.00 0.66 32 ARG A O 12
ATOM 22343 N N . ALA A 1 33 ? 11.332 0.097 -7.507 1.00 0.48 33 ALA A N 12
ATOM 22344 C CA . ALA A 1 33 ? 10.855 -1.043 -6.752 1.00 0.45 33 ALA A CA 12
ATOM 22345 C C . ALA A 1 33 ? 9.702 -1.687 -7.506 1.00 0.43 33 ALA A C 12
ATOM 22346 O O . ALA A 1 33 ? 9.107 -1.059 -8.384 1.00 0.49 33 ALA A O 12
ATOM 22353 N N . HIS A 1 34 ? 9.394 -2.926 -7.179 1.00 0.39 34 HIS A N 12
ATOM 22354 C CA . HIS A 1 34 ? 8.332 -3.653 -7.856 1.00 0.41 34 HIS A CA 12
ATOM 22355 C C . HIS A 1 34 ? 7.162 -3.846 -6.906 1.00 0.36 34 HIS A C 12
ATOM 22356 O O . HIS A 1 34 ? 7.338 -4.312 -5.785 1.00 0.34 34 HIS A O 12
ATOM 22371 N N . THR A 1 35 ? 5.973 -3.497 -7.353 1.00 0.38 35 THR A N 12
ATOM 22372 C CA . THR A 1 35 ? 4.799 -3.592 -6.507 1.00 0.36 35 THR A CA 12
ATOM 22373 C C . THR A 1 35 ? 3.867 -4.693 -6.993 1.00 0.39 35 THR A C 12
ATOM 22374 O O . THR A 1 35 ? 3.805 -4.990 -8.188 1.00 0.45 35 THR A O 12
ATOM 22385 N N . ASP A 1 36 ? 3.168 -5.315 -6.058 1.00 0.38 36 ASP A N 12
ATOM 22386 C CA . ASP A 1 36 ? 2.266 -6.409 -6.378 1.00 0.44 36 ASP A CA 12
ATOM 22387 C C . ASP A 1 36 ? 0.970 -6.253 -5.598 1.00 0.39 36 ASP A C 12
ATOM 22388 O O . ASP A 1 36 ? 0.982 -5.845 -4.434 1.00 0.47 36 ASP A O 12
ATOM 22397 N N . VAL A 1 37 ? -0.139 -6.570 -6.241 1.00 0.37 37 VAL A N 12
ATOM 22398 C CA . VAL A 1 37 ? -1.441 -6.391 -5.627 1.00 0.37 37 VAL A CA 12
ATOM 22399 C C . VAL A 1 37 ? -1.995 -7.727 -5.159 1.00 0.36 37 VAL A C 12
ATOM 22400 O O . VAL A 1 37 ? -2.354 -8.578 -5.972 1.00 0.48 37 VAL A O 12
ATOM 22413 N N . VAL A 1 38 ? -2.039 -7.915 -3.851 1.00 0.34 38 VAL A N 12
ATOM 22414 C CA . VAL A 1 38 ? -2.616 -9.115 -3.270 1.00 0.36 38 VAL A CA 12
ATOM 22415 C C . VAL A 1 38 ? -4.122 -9.106 -3.481 1.00 0.42 38 VAL A C 12
ATOM 22416 O O . VAL A 1 38 ? -4.831 -8.272 -2.914 1.00 0.46 38 VAL A O 12
ATOM 22429 N N . GLY A 1 39 ? -4.595 -10.019 -4.314 1.00 0.58 39 GLY A N 12
ATOM 22430 C CA . GLY A 1 39 ? -5.989 -10.026 -4.691 1.00 0.74 39 GLY A CA 12
ATOM 22431 C C . GLY A 1 39 ? -6.875 -10.738 -3.695 1.00 0.69 39 GLY A C 12
ATOM 22432 O O . GLY A 1 39 ? -6.462 -11.719 -3.069 1.00 0.84 39 GLY A O 12
ATOM 22436 N N . TYR A 1 40 ? -8.088 -10.235 -3.545 1.00 0.73 40 TYR A N 12
ATOM 22437 C CA . TYR A 1 40 ? -9.084 -10.861 -2.693 1.00 0.82 40 TYR A CA 12
ATOM 22438 C C . TYR A 1 40 ? -9.628 -12.108 -3.378 1.00 1.19 40 TYR A C 12
ATOM 22439 O O . TYR A 1 40 ? -10.122 -12.041 -4.509 1.00 1.44 40 TYR A O 12
ATOM 22457 N N . GLY A 1 41 ? -9.514 -13.245 -2.710 1.00 1.45 41 GLY A N 12
ATOM 22458 C CA . GLY A 1 41 ? -10.019 -14.480 -3.267 1.00 1.91 41 GLY A CA 12
ATOM 22459 C C . GLY A 1 41 ? -11.366 -14.848 -2.690 1.00 2.10 41 GLY A C 12
ATOM 22460 O O . GLY A 1 41 ? -12.361 -14.172 -2.946 1.00 2.74 41 GLY A O 12
ATOM 22464 N N . GLY A 1 42 ? -11.399 -15.907 -1.896 1.00 2.18 42 GLY A N 12
ATOM 22465 C CA . GLY A 1 42 ? -12.638 -16.326 -1.280 1.00 2.55 42 GLY A CA 12
ATOM 22466 C C . GLY A 1 42 ? -13.032 -15.417 -0.135 1.00 2.43 42 GLY A C 12
ATOM 22467 O O . GLY A 1 42 ? -14.138 -14.874 -0.118 1.00 2.95 42 GLY A O 12
ATOM 22471 N N . HIS A 1 43 ? -12.113 -15.233 0.807 1.00 2.38 43 HIS A N 12
ATOM 22472 C CA . HIS A 1 43 ? -12.373 -14.420 1.990 1.00 2.64 43 HIS A CA 12
ATOM 22473 C C . HIS A 1 43 ? -11.120 -14.340 2.855 1.00 2.45 43 HIS A C 12
ATOM 22474 O O . HIS A 1 43 ? -10.829 -13.306 3.452 1.00 2.82 43 HIS A O 12
ATOM 22489 N N . GLY A 1 44 ? -10.378 -15.440 2.899 1.00 2.45 44 GLY A N 12
ATOM 22490 C CA . GLY A 1 44 ? -9.236 -15.551 3.788 1.00 2.61 44 GLY A CA 12
ATOM 22491 C C . GLY A 1 44 ? -8.119 -14.573 3.482 1.00 2.52 44 GLY A C 12
ATOM 22492 O O . GLY A 1 44 ? -7.413 -14.137 4.388 1.00 3.24 44 GLY A O 12
ATOM 22496 N N . HIS A 1 45 ? -7.943 -14.230 2.215 1.00 2.13 45 HIS A N 12
ATOM 22497 C CA . HIS A 1 45 ? -6.890 -13.298 1.828 1.00 2.41 45 HIS A CA 12
ATOM 22498 C C . HIS A 1 45 ? -7.461 -11.914 1.558 1.00 1.96 45 HIS A C 12
ATOM 22499 O O . HIS A 1 45 ? -8.172 -11.709 0.573 1.00 1.99 45 HIS A O 12
ATOM 22514 N N . PRO A 1 46 ? -7.166 -10.950 2.443 1.00 1.70 46 PRO A N 12
ATOM 22515 C CA . PRO A 1 46 ? -7.593 -9.565 2.273 1.00 1.42 46 PRO A CA 12
ATOM 22516 C C . PRO A 1 46 ? -6.690 -8.809 1.300 1.00 1.09 46 PRO A C 12
ATOM 22517 O O . PRO A 1 46 ? -5.469 -8.996 1.296 1.00 1.09 46 PRO A O 12
ATOM 22528 N N . THR A 1 47 ? -7.300 -7.968 0.474 1.00 0.89 47 THR A N 12
ATOM 22529 C CA . THR A 1 47 ? -6.571 -7.170 -0.497 1.00 0.62 47 THR A CA 12
ATOM 22530 C C . THR A 1 47 ? -5.573 -6.237 0.188 1.00 0.51 47 THR A C 12
ATOM 22531 O O . THR A 1 47 ? -5.883 -5.612 1.208 1.00 0.59 47 THR A O 12
ATOM 22542 N N . GLN A 1 48 ? -4.384 -6.144 -0.388 1.00 0.40 48 GLN A N 12
ATOM 22543 C CA . GLN A 1 48 ? -3.318 -5.316 0.155 1.00 0.36 48 GLN A CA 12
ATOM 22544 C C . GLN A 1 48 ? -2.233 -5.139 -0.895 1.00 0.33 48 GLN A C 12
ATOM 22545 O O . GLN A 1 48 ? -2.148 -5.922 -1.841 1.00 0.40 48 GLN A O 12
ATOM 22559 N N . VAL A 1 49 ? -1.413 -4.115 -0.746 1.00 0.29 49 VAL A N 12
ATOM 22560 C CA . VAL A 1 49 ? -0.359 -3.865 -1.711 1.00 0.29 49 VAL A CA 12
ATOM 22561 C C . VAL A 1 49 ? 1.013 -4.052 -1.074 1.00 0.28 49 VAL A C 12
ATOM 22562 O O . VAL A 1 49 ? 1.340 -3.431 -0.059 1.00 0.30 49 VAL A O 12
ATOM 22575 N N . ARG A 1 50 ? 1.789 -4.951 -1.653 1.00 0.31 50 ARG A N 12
ATOM 22576 C CA . ARG A 1 50 ? 3.131 -5.222 -1.173 1.00 0.30 50 ARG A CA 12
ATOM 22577 C C . ARG A 1 50 ? 4.173 -4.607 -2.096 1.00 0.27 50 ARG A C 12
ATOM 22578 O O . ARG A 1 50 ? 4.059 -4.679 -3.322 1.00 0.30 50 ARG A O 12
ATOM 22599 N N . ILE A 1 51 ? 5.176 -3.986 -1.497 1.00 0.24 51 ILE A N 12
ATOM 22600 C CA . ILE A 1 51 ? 6.266 -3.389 -2.248 1.00 0.23 51 ILE A CA 12
ATOM 22601 C C . ILE A 1 51 ? 7.526 -4.210 -2.046 1.00 0.24 51 ILE A C 12
ATOM 22602 O O . ILE A 1 51 ? 7.992 -4.378 -0.917 1.00 0.27 51 ILE A O 12
ATOM 22618 N N . VAL A 1 52 ? 8.060 -4.726 -3.135 1.00 0.24 52 VAL A N 12
ATOM 22619 C CA . VAL A 1 52 ? 9.245 -5.559 -3.085 1.00 0.30 52 VAL A CA 12
ATOM 22620 C C . VAL A 1 52 ? 10.396 -4.876 -3.816 1.00 0.34 52 VAL A C 12
ATOM 22621 O O . VAL A 1 52 ? 10.235 -4.390 -4.937 1.00 0.33 52 VAL A O 12
ATOM 22634 N N . ALA A 1 53 ? 11.548 -4.831 -3.174 1.00 0.42 53 ALA A N 12
ATOM 22635 C CA . ALA A 1 53 ? 12.717 -4.196 -3.758 1.00 0.53 53 ALA A CA 12
ATOM 22636 C C . ALA A 1 53 ? 13.800 -5.229 -4.033 1.00 0.73 53 ALA A C 12
ATOM 22637 O O . ALA A 1 53 ? 14.326 -5.839 -3.100 1.00 0.93 53 ALA A O 12
ATOM 22644 N N . PRO A 1 54 ? 14.143 -5.447 -5.316 1.00 0.85 54 PRO A N 12
ATOM 22645 C CA . PRO A 1 54 ? 15.186 -6.402 -5.705 1.00 1.12 54 PRO A CA 12
ATOM 22646 C C . PRO A 1 54 ? 16.582 -5.918 -5.314 1.00 1.33 54 PRO A C 12
ATOM 22647 O O . PRO A 1 54 ? 17.396 -5.554 -6.169 1.00 1.67 54 PRO A O 12
ATOM 22658 N N . HIS A 1 55 ? 16.848 -5.904 -4.019 1.00 1.70 55 HIS A N 12
ATOM 22659 C CA . HIS A 1 55 ? 18.138 -5.481 -3.504 1.00 2.07 55 HIS A CA 12
ATOM 22660 C C . HIS A 1 55 ? 18.899 -6.680 -2.954 1.00 2.00 55 HIS A C 12
ATOM 22661 O O . HIS A 1 55 ? 18.711 -7.070 -1.799 1.00 2.68 55 HIS A O 12
ATOM 22676 N N . ALA A 1 56 ? 19.750 -7.257 -3.785 1.00 2.11 56 ALA A N 12
ATOM 22677 C CA . ALA A 1 56 ? 20.571 -8.381 -3.376 1.00 2.93 56 ALA A CA 12
ATOM 22678 C C . ALA A 1 56 ? 21.615 -7.935 -2.359 1.00 3.03 56 ALA A C 12
ATOM 22679 O O . ALA A 1 56 ? 22.049 -6.781 -2.363 1.00 3.40 56 ALA A O 12
ATOM 22686 N N . GLU A 1 57 ? 22.003 -8.842 -1.484 1.00 3.26 57 GLU A N 12
ATOM 22687 C CA . GLU A 1 57 ? 22.997 -8.542 -0.472 1.00 3.76 57 GLU A CA 12
ATOM 22688 C C . GLU A 1 57 ? 24.384 -8.812 -1.039 1.00 3.61 57 GLU A C 12
ATOM 22689 O O . GLU A 1 57 ? 24.686 -9.933 -1.450 1.00 3.99 57 GLU A O 12
ATOM 22701 N N . HIS A 1 58 ? 25.215 -7.782 -1.073 1.00 3.56 58 HIS A N 12
ATOM 22702 C CA . HIS A 1 58 ? 26.559 -7.909 -1.619 1.00 3.76 58 HIS A CA 12
ATOM 22703 C C . HIS A 1 58 ? 27.536 -7.008 -0.865 1.00 3.57 58 HIS A C 12
ATOM 22704 O O . HIS A 1 58 ? 28.056 -6.032 -1.412 1.00 4.09 58 HIS A O 12
ATOM 22719 N N . VAL A 1 59 ? 27.745 -7.336 0.412 1.00 3.30 59 VAL A N 12
ATOM 22720 C CA . VAL A 1 59 ? 28.726 -6.662 1.267 1.00 3.48 59 VAL A CA 12
ATOM 22721 C C . VAL A 1 59 ? 28.249 -5.276 1.712 1.00 2.89 59 VAL A C 12
ATOM 22722 O O . VAL A 1 59 ? 28.128 -5.009 2.910 1.00 3.24 59 VAL A O 12
ATOM 22735 N N . ARG A 1 60 ? 27.962 -4.410 0.755 1.00 2.60 60 ARG A N 12
ATOM 22736 C CA . ARG A 1 60 ? 27.595 -3.032 1.054 1.00 2.50 60 ARG A CA 12
ATOM 22737 C C . ARG A 1 60 ? 26.083 -2.905 1.196 1.00 2.31 60 ARG A C 12
ATOM 22738 O O . ARG A 1 60 ? 25.330 -3.515 0.434 1.00 2.94 60 ARG A O 12
ATOM 22759 N N . GLY A 1 61 ? 25.646 -2.122 2.173 1.00 1.94 61 GLY A N 12
ATOM 22760 C CA . GLY A 1 61 ? 24.226 -1.932 2.402 1.00 1.93 61 GLY A CA 12
ATOM 22761 C C . GLY A 1 61 ? 23.709 -2.826 3.511 1.00 1.61 61 GLY A C 12
ATOM 22762 O O . GLY A 1 61 ? 24.488 -3.518 4.172 1.00 1.76 61 GLY A O 12
ATOM 22766 N N . TYR A 1 62 ? 22.399 -2.813 3.719 1.00 1.30 62 TYR A N 12
ATOM 22767 C CA . TYR A 1 62 ? 21.781 -3.667 4.727 1.00 1.07 62 TYR A CA 12
ATOM 22768 C C . TYR A 1 62 ? 21.346 -4.983 4.097 1.00 0.90 62 TYR A C 12
ATOM 22769 O O . TYR A 1 62 ? 20.939 -5.019 2.932 1.00 0.91 62 TYR A O 12
ATOM 22787 N N . ALA A 1 63 ? 21.412 -6.058 4.870 1.00 0.92 63 ALA A N 12
ATOM 22788 C CA . ALA A 1 63 ? 21.042 -7.382 4.386 1.00 0.91 63 ALA A CA 12
ATOM 22789 C C . ALA A 1 63 ? 19.541 -7.612 4.511 1.00 0.78 63 ALA A C 12
ATOM 22790 O O . ALA A 1 63 ? 19.090 -8.721 4.794 1.00 0.94 63 ALA A O 12
ATOM 22797 N N . HIS A 1 64 ? 18.771 -6.556 4.310 1.00 0.60 64 HIS A N 12
ATOM 22798 C CA . HIS A 1 64 ? 17.322 -6.638 4.401 1.00 0.51 64 HIS A CA 12
ATOM 22799 C C . HIS A 1 64 ? 16.680 -5.871 3.253 1.00 0.47 64 HIS A C 12
ATOM 22800 O O . HIS A 1 64 ? 16.607 -4.640 3.284 1.00 0.48 64 HIS A O 12
ATOM 22815 N N . PRO A 1 65 ? 16.240 -6.584 2.207 1.00 0.58 65 PRO A N 12
ATOM 22816 C CA . PRO A 1 65 ? 15.533 -5.970 1.084 1.00 0.64 65 PRO A CA 12
ATOM 22817 C C . PRO A 1 65 ? 14.126 -5.543 1.489 1.00 0.53 65 PRO A C 12
ATOM 22818 O O . PRO A 1 65 ? 13.496 -6.174 2.342 1.00 0.54 65 PRO A O 12
ATOM 22829 N N . LEU A 1 66 ? 13.650 -4.464 0.887 1.00 0.50 66 LEU A N 12
ATOM 22830 C CA . LEU A 1 66 ? 12.349 -3.904 1.227 1.00 0.44 66 LEU A CA 12
ATOM 22831 C C . LEU A 1 66 ? 11.222 -4.883 0.909 1.00 0.35 66 LEU A C 12
ATOM 22832 O O . LEU A 1 66 ? 11.114 -5.386 -0.211 1.00 0.37 66 LEU A O 12
ATOM 22848 N N . ASN A 1 67 ? 10.405 -5.156 1.916 1.00 0.32 67 ASN A N 12
ATOM 22849 C CA . ASN A 1 67 ? 9.213 -5.977 1.751 1.00 0.31 67 ASN A CA 12
ATOM 22850 C C . ASN A 1 67 ? 8.096 -5.401 2.611 1.00 0.30 67 ASN A C 12
ATOM 22851 O O . ASN A 1 67 ? 7.928 -5.782 3.776 1.00 0.40 67 ASN A O 12
ATOM 22862 N N . LEU A 1 68 ? 7.352 -4.467 2.039 1.00 0.26 68 LEU A N 12
ATOM 22863 C CA . LEU A 1 68 ? 6.322 -3.744 2.773 1.00 0.24 68 LEU A CA 12
ATOM 22864 C C . LEU A 1 68 ? 4.932 -4.253 2.423 1.00 0.23 68 LEU A C 12
ATOM 22865 O O . LEU A 1 68 ? 4.588 -4.382 1.251 1.00 0.25 68 LEU A O 12
ATOM 22881 N N . ALA A 1 69 ? 4.144 -4.544 3.445 1.00 0.24 69 ALA A N 12
ATOM 22882 C CA . ALA A 1 69 ? 2.758 -4.943 3.251 1.00 0.25 69 ALA A CA 12
ATOM 22883 C C . ALA A 1 69 ? 1.809 -3.918 3.861 1.00 0.24 69 ALA A C 12
ATOM 22884 O O . ALA A 1 69 ? 1.692 -3.812 5.082 1.00 0.28 69 ALA A O 12
ATOM 22891 N N . LEU A 1 70 ? 1.146 -3.159 3.004 1.00 0.22 70 LEU A N 12
ATOM 22892 C CA . LEU A 1 70 ? 0.214 -2.128 3.447 1.00 0.22 70 LEU A CA 12
ATOM 22893 C C . LEU A 1 70 ? -1.198 -2.689 3.557 1.00 0.23 70 LEU A C 12
ATOM 22894 O O . LEU A 1 70 ? -1.730 -3.231 2.588 1.00 0.28 70 LEU A O 12
ATOM 22910 N N . THR A 1 71 ? -1.803 -2.556 4.733 1.00 0.21 71 THR A N 12
ATOM 22911 C CA . THR A 1 71 ? -3.177 -2.991 4.941 1.00 0.23 71 THR A CA 12
ATOM 22912 C C . THR A 1 71 ? -3.990 -1.859 5.570 1.00 0.22 71 THR A C 12
ATOM 22913 O O . THR A 1 71 ? -3.446 -1.047 6.321 1.00 0.21 71 THR A O 12
ATOM 22924 N N . TRP A 1 72 ? -5.283 -1.815 5.280 1.00 0.25 72 TRP A N 12
ATOM 22925 C CA . TRP A 1 72 ? -6.128 -0.720 5.743 1.00 0.27 72 TRP A CA 12
ATOM 22926 C C . TRP A 1 72 ? -7.324 -1.234 6.533 1.00 0.28 72 TRP A C 12
ATOM 22927 O O . TRP A 1 72 ? -7.759 -2.373 6.360 1.00 0.32 72 TRP A O 12
ATOM 22948 N N . ASN A 1 73 ? -7.830 -0.379 7.418 1.00 0.31 73 ASN A N 12
ATOM 22949 C CA . ASN A 1 73 ? -8.968 -0.706 8.273 1.00 0.35 73 ASN A CA 12
ATOM 22950 C C . ASN A 1 73 ? -10.213 -0.982 7.442 1.00 0.31 73 ASN A C 12
ATOM 22951 O O . ASN A 1 73 ? -10.626 -0.157 6.628 1.00 0.30 73 ASN A O 12
ATOM 22962 N N . THR A 1 74 ? -10.804 -2.151 7.672 1.00 0.36 74 THR A N 12
ATOM 22963 C CA . THR A 1 74 ? -11.937 -2.631 6.890 1.00 0.38 74 THR A CA 12
ATOM 22964 C C . THR A 1 74 ? -13.140 -1.692 6.981 1.00 0.37 74 THR A C 12
ATOM 22965 O O . THR A 1 74 ? -13.898 -1.556 6.021 1.00 0.38 74 THR A O 12
ATOM 22976 N N . ASP A 1 75 ? -13.311 -1.045 8.127 1.00 0.39 75 ASP A N 12
ATOM 22977 C CA . ASP A 1 75 ? -14.389 -0.077 8.298 1.00 0.45 75 ASP A CA 12
ATOM 22978 C C . ASP A 1 75 ? -14.174 1.110 7.371 1.00 0.40 75 ASP A C 12
ATOM 22979 O O . ASP A 1 75 ? -15.105 1.586 6.720 1.00 0.44 75 ASP A O 12
ATOM 22988 N N . GLU A 1 76 ? -12.940 1.593 7.339 1.00 0.39 76 GLU A N 12
ATOM 22989 C CA . GLU A 1 76 ? -12.559 2.671 6.442 1.00 0.44 76 GLU A CA 12
ATOM 22990 C C . GLU A 1 76 ? -12.773 2.262 4.984 1.00 0.38 76 GLU A C 12
ATOM 22991 O O . GLU A 1 76 ? -13.231 3.062 4.168 1.00 0.41 76 GLU A O 12
ATOM 23003 N N . ILE A 1 77 ? -12.442 1.010 4.665 1.00 0.34 77 ILE A N 12
ATOM 23004 C CA . ILE A 1 77 ? -12.684 0.467 3.328 1.00 0.34 77 ILE A CA 12
ATOM 23005 C C . ILE A 1 77 ? -14.174 0.536 2.990 1.00 0.34 77 ILE A C 12
ATOM 23006 O O . ILE A 1 77 ? -14.557 0.965 1.902 1.00 0.37 77 ILE A O 12
ATOM 23022 N N . GLU A 1 78 ? -15.002 0.129 3.943 1.00 0.34 78 GLU A N 12
ATOM 23023 C CA . GLU A 1 78 ? -16.450 0.170 3.784 1.00 0.37 78 GLU A CA 12
ATOM 23024 C C . GLU A 1 78 ? -16.921 1.608 3.570 1.00 0.38 78 GLU A C 12
ATOM 23025 O O . GLU A 1 78 ? -17.802 1.875 2.751 1.00 0.40 78 GLU A O 12
ATOM 23037 N N . ARG A 1 79 ? -16.317 2.527 4.309 1.00 0.40 79 ARG A N 12
ATOM 23038 C CA . ARG A 1 79 ? -16.654 3.941 4.222 1.00 0.45 79 ARG A CA 12
ATOM 23039 C C . ARG A 1 79 ? -16.368 4.506 2.831 1.00 0.42 79 ARG A C 12
ATOM 23040 O O . ARG A 1 79 ? -17.001 5.475 2.407 1.00 0.45 79 ARG A O 12
ATOM 23061 N N . LEU A 1 80 ? -15.410 3.910 2.125 1.00 0.40 80 LEU A N 12
ATOM 23062 C CA . LEU A 1 80 ? -15.049 4.367 0.782 1.00 0.44 80 LEU A CA 12
ATOM 23063 C C . LEU A 1 80 ? -16.189 4.146 -0.216 1.00 0.47 80 LEU A C 12
ATOM 23064 O O . LEU A 1 80 ? -16.110 4.583 -1.364 1.00 0.52 80 LEU A O 12
ATOM 23080 N N . MET A 1 81 ? -17.239 3.454 0.217 1.00 0.49 81 MET A N 12
ATOM 23081 C CA . MET A 1 81 ? -18.445 3.289 -0.596 1.00 0.57 81 MET A CA 12
ATOM 23082 C C . MET A 1 81 ? -19.174 4.615 -0.799 1.00 0.53 81 MET A C 12
ATOM 23083 O O . MET A 1 81 ? -20.086 4.708 -1.618 1.00 0.61 81 MET A O 12
ATOM 23097 N N . GLU A 1 82 ? -18.782 5.633 -0.046 1.00 0.47 82 GLU A N 12
ATOM 23098 C CA . GLU A 1 82 ? -19.369 6.958 -0.194 1.00 0.48 82 GLU A CA 12
ATOM 23099 C C . GLU A 1 82 ? -18.703 7.701 -1.349 1.00 0.43 82 GLU A C 12
ATOM 23100 O O . GLU A 1 82 ? -17.556 7.408 -1.701 1.00 0.43 82 GLU A O 12
ATOM 23112 N N . ALA A 1 83 ? -19.413 8.659 -1.939 1.00 0.52 83 ALA A N 12
ATOM 23113 C CA . ALA A 1 83 ? -18.818 9.532 -2.946 1.00 0.61 83 ALA A CA 12
ATOM 23114 C C . ALA A 1 83 ? -17.734 10.386 -2.302 1.00 0.55 83 ALA A C 12
ATOM 23115 O O . ALA A 1 83 ? -16.747 10.757 -2.940 1.00 0.57 83 ALA A O 12
ATOM 23122 N N . ASP A 1 84 ? -17.928 10.672 -1.016 1.00 0.57 84 ASP A N 12
ATOM 23123 C CA . ASP A 1 84 ? -16.934 11.375 -0.208 1.00 0.61 84 ASP A CA 12
ATOM 23124 C C . ASP A 1 84 ? -15.657 10.550 -0.119 1.00 0.49 84 ASP A C 12
ATOM 23125 O O . ASP A 1 84 ? -14.578 11.073 0.165 1.00 0.51 84 ASP A O 12
ATOM 23134 N N . GLY A 1 85 ? -15.792 9.256 -0.381 1.00 0.43 85 GLY A N 12
ATOM 23135 C CA . GLY A 1 85 ? -14.674 8.350 -0.280 1.00 0.41 85 GLY A CA 12
ATOM 23136 C C . GLY A 1 85 ? -13.721 8.502 -1.436 1.00 0.38 85 GLY A C 12
ATOM 23137 O O . GLY A 1 85 ? -12.514 8.584 -1.237 1.00 0.39 85 GLY A O 12
ATOM 23141 N N . ALA A 1 86 ? -14.261 8.532 -2.650 1.00 0.41 86 ALA A N 12
ATOM 23142 C CA . ALA A 1 86 ? -13.456 8.776 -3.841 1.00 0.46 86 ALA A CA 12
ATOM 23143 C C . ALA A 1 86 ? -12.684 10.085 -3.721 1.00 0.45 86 ALA A C 12
ATOM 23144 O O . ALA A 1 86 ? -11.497 10.151 -4.040 1.00 0.45 86 ALA A O 12
ATOM 23151 N N . ALA A 1 87 ? -13.360 11.121 -3.238 1.00 0.47 87 ALA A N 12
ATOM 23152 C CA . ALA A 1 87 ? -12.724 12.413 -3.027 1.00 0.53 87 ALA A CA 12
ATOM 23153 C C . ALA A 1 87 ? -11.589 12.305 -2.012 1.00 0.48 87 ALA A C 12
ATOM 23154 O O . ALA A 1 87 ? -10.534 12.924 -2.172 1.00 0.51 87 ALA A O 12
ATOM 23161 N N . ARG A 1 88 ? -11.804 11.502 -0.977 1.00 0.45 88 ARG A N 12
ATOM 23162 C CA . ARG A 1 88 ? -10.802 11.315 0.064 1.00 0.48 88 ARG A CA 12
ATOM 23163 C C . ARG A 1 88 ? -9.641 10.467 -0.447 1.00 0.40 88 ARG A C 12
ATOM 23164 O O . ARG A 1 88 ? -8.492 10.673 -0.064 1.00 0.42 88 ARG A O 12
ATOM 23185 N N . PHE A 1 89 ? -9.947 9.521 -1.325 1.00 0.35 89 PHE A N 12
ATOM 23186 C CA . PHE A 1 89 ? -8.934 8.629 -1.876 1.00 0.34 89 PHE A CA 12
ATOM 23187 C C . PHE A 1 89 ? -7.949 9.411 -2.738 1.00 0.33 89 PHE A C 12
ATOM 23188 O O . PHE A 1 89 ? -6.747 9.151 -2.711 1.00 0.33 89 PHE A O 12
ATOM 23205 N N . GLU A 1 90 ? -8.459 10.389 -3.479 1.00 0.35 90 GLU A N 12
ATOM 23206 C CA . GLU A 1 90 ? -7.605 11.246 -4.291 1.00 0.39 90 GLU A CA 12
ATOM 23207 C C . GLU A 1 90 ? -6.717 12.094 -3.388 1.00 0.38 90 GLU A C 12
ATOM 23208 O O . GLU A 1 90 ? -5.535 12.306 -3.669 1.00 0.41 90 GLU A O 12
ATOM 23220 N N . ARG A 1 91 ? -7.303 12.552 -2.292 1.00 0.39 91 ARG A N 12
ATOM 23221 C CA . ARG A 1 91 ? -6.587 13.311 -1.277 1.00 0.44 91 ARG A CA 12
ATOM 23222 C C . ARG A 1 91 ? -5.503 12.448 -0.625 1.00 0.37 91 ARG A C 12
ATOM 23223 O O . ARG A 1 91 ? -4.435 12.938 -0.259 1.00 0.38 91 ARG A O 12
ATOM 23244 N N . TYR A 1 92 ? -5.779 11.153 -0.513 1.00 0.33 92 TYR A N 12
ATOM 23245 C CA . TYR A 1 92 ? -4.842 10.214 0.089 1.00 0.32 92 TYR A CA 12
ATOM 23246 C C . TYR A 1 92 ? -3.662 9.967 -0.843 1.00 0.30 92 TYR A C 12
ATOM 23247 O O . TYR A 1 92 ? -2.515 9.889 -0.402 1.00 0.32 92 TYR A O 12
ATOM 23265 N N . LEU A 1 93 ? -3.950 9.859 -2.137 1.00 0.31 93 LEU A N 12
ATOM 23266 C CA . LEU A 1 93 ? -2.914 9.627 -3.136 1.00 0.34 93 LEU A CA 12
ATOM 23267 C C . LEU A 1 93 ? -1.956 10.811 -3.195 1.00 0.35 93 LEU A C 12
ATOM 23268 O O . LEU A 1 93 ? -0.759 10.648 -3.433 1.00 0.38 93 LEU A O 12
ATOM 23284 N N . ALA A 1 94 ? -2.492 12.003 -2.979 1.00 0.36 94 ALA A N 12
ATOM 23285 C CA . ALA A 1 94 ? -1.684 13.212 -2.964 1.00 0.39 94 ALA A CA 12
ATOM 23286 C C . ALA A 1 94 ? -0.752 13.245 -1.755 1.00 0.37 94 ALA A C 12
ATOM 23287 O O . ALA A 1 94 ? 0.305 13.875 -1.794 1.00 0.44 94 ALA A O 12
ATOM 23294 N N . ALA A 1 95 ? -1.136 12.545 -0.695 1.00 0.33 95 ALA A N 12
ATOM 23295 C CA . ALA A 1 95 ? -0.390 12.575 0.557 1.00 0.35 95 ALA A CA 12
ATOM 23296 C C . ALA A 1 95 ? 0.621 11.437 0.645 1.00 0.33 95 ALA A C 12
ATOM 23297 O O . ALA A 1 95 ? 1.381 11.354 1.611 1.00 0.33 95 ALA A O 12
ATOM 23304 N N . LEU A 1 96 ? 0.621 10.566 -0.361 1.00 0.35 96 LEU A N 12
ATOM 23305 C CA . LEU A 1 96 ? 1.534 9.420 -0.398 1.00 0.36 96 LEU A CA 12
ATOM 23306 C C . LEU A 1 96 ? 2.986 9.809 -0.090 1.00 0.35 96 LEU A C 12
ATOM 23307 O O . LEU A 1 96 ? 3.590 9.213 0.795 1.00 0.34 96 LEU A O 12
ATOM 23323 N N . PRO A 1 97 ? 3.576 10.812 -0.784 1.00 0.37 97 PRO A N 12
ATOM 23324 C CA . PRO A 1 97 ? 4.964 11.229 -0.535 1.00 0.39 97 PRO A CA 12
ATOM 23325 C C . PRO A 1 97 ? 5.242 11.516 0.944 1.00 0.35 97 PRO A C 12
ATOM 23326 O O . PRO A 1 97 ? 6.279 11.123 1.479 1.00 0.36 97 PRO A O 12
ATOM 23337 N N . ARG A 1 98 ? 4.295 12.172 1.600 1.00 0.34 98 ARG A N 12
ATOM 23338 C CA . ARG A 1 98 ? 4.474 12.584 2.986 1.00 0.35 98 ARG A CA 12
ATOM 23339 C C . ARG A 1 98 ? 4.364 11.396 3.936 1.00 0.31 98 ARG A C 12
ATOM 23340 O O . ARG A 1 98 ? 5.097 11.308 4.922 1.00 0.33 98 ARG A O 12
ATOM 23361 N N . LYS A 1 99 ? 3.460 10.475 3.634 1.00 0.31 99 LYS A N 12
ATOM 23362 C CA . LYS A 1 99 ? 3.282 9.291 4.463 1.00 0.36 99 LYS A CA 12
ATOM 23363 C C . LYS A 1 99 ? 4.435 8.313 4.273 1.00 0.32 99 LYS A C 12
ATOM 23364 O O . LYS A 1 99 ? 4.889 7.685 5.227 1.00 0.32 99 LYS A O 12
ATOM 23383 N N . LEU A 1 100 ? 4.909 8.201 3.039 1.00 0.33 100 LEU A N 12
ATOM 23384 C CA . LEU A 1 100 ? 6.058 7.357 2.734 1.00 0.35 100 LEU A CA 12
ATOM 23385 C C . LEU A 1 100 ? 7.296 7.852 3.473 1.00 0.34 100 LEU A C 12
ATOM 23386 O O . LEU A 1 100 ? 8.026 7.064 4.074 1.00 0.35 100 LEU A O 12
ATOM 23402 N N . ALA A 1 101 ? 7.508 9.164 3.448 1.00 0.33 101 ALA A N 12
ATOM 23403 C CA . ALA A 1 101 ? 8.644 9.773 4.132 1.00 0.36 101 ALA A CA 12
ATOM 23404 C C . ALA A 1 101 ? 8.549 9.558 5.640 1.00 0.33 101 ALA A C 12
ATOM 23405 O O . ALA A 1 101 ? 9.563 9.374 6.321 1.00 0.35 101 ALA A O 12
ATOM 23412 N N . ALA A 1 102 ? 7.321 9.560 6.145 1.00 0.32 102 ALA A N 12
ATOM 23413 C CA . ALA A 1 102 ? 7.075 9.365 7.566 1.00 0.33 102 ALA A CA 12
ATOM 23414 C C . ALA A 1 102 ? 7.433 7.942 7.981 1.00 0.32 102 ALA A C 12
ATOM 23415 O O . ALA A 1 102 ? 8.081 7.727 9.007 1.00 0.35 102 ALA A O 12
ATOM 23422 N N . TRP A 1 103 ? 7.028 6.973 7.167 1.00 0.30 103 TRP A N 12
ATOM 23423 C CA . TRP A 1 103 ? 7.318 5.572 7.448 1.00 0.32 103 TRP A CA 12
ATOM 23424 C C . TRP A 1 103 ? 8.817 5.302 7.389 1.00 0.32 103 TRP A C 12
ATOM 23425 O O . TRP A 1 103 ? 9.324 4.452 8.123 1.00 0.34 103 TRP A O 12
ATOM 23446 N N . GLU A 1 104 ? 9.524 6.031 6.530 1.00 0.34 104 GLU A N 12
ATOM 23447 C CA . GLU A 1 104 ? 10.977 5.916 6.454 1.00 0.38 104 GLU A CA 12
ATOM 23448 C C . GLU A 1 104 ? 11.605 6.260 7.798 1.00 0.39 104 GLU A C 12
ATOM 23449 O O . GLU A 1 104 ? 12.405 5.496 8.345 1.00 0.41 104 GLU A O 12
ATOM 23461 N N . ASN A 1 105 ? 11.215 7.410 8.328 1.00 0.41 105 ASN A N 12
ATOM 23462 C CA . ASN A 1 105 ? 11.773 7.924 9.573 1.00 0.47 105 ASN A CA 12
ATOM 23463 C C . ASN A 1 105 ? 11.366 7.063 10.766 1.00 0.46 105 ASN A C 12
ATOM 23464 O O . ASN A 1 105 ? 12.182 6.774 11.643 1.00 0.50 105 ASN A O 12
ATOM 23475 N N . ALA A 1 106 ? 10.115 6.635 10.783 1.00 0.45 106 ALA A N 12
ATOM 23476 C CA . ALA A 1 106 ? 9.565 5.937 11.938 1.00 0.48 106 ALA A CA 12
ATOM 23477 C C . ALA A 1 106 ? 9.905 4.448 11.937 1.00 0.50 106 ALA A C 12
ATOM 23478 O O . ALA A 1 106 ? 10.336 3.904 12.953 1.00 0.66 106 ALA A O 12
ATOM 23485 N N . ARG A 1 107 ? 9.716 3.790 10.801 1.00 0.43 107 ARG A N 12
ATOM 23486 C CA . ARG A 1 107 ? 9.845 2.336 10.748 1.00 0.47 107 ARG A CA 12
ATOM 23487 C C . ARG A 1 107 ? 11.243 1.880 10.341 1.00 0.48 107 ARG A C 12
ATOM 23488 O O . ARG A 1 107 ? 11.500 0.679 10.229 1.00 0.56 107 ARG A O 12
ATOM 23509 N N . GLY A 1 108 ? 12.143 2.833 10.126 1.00 0.45 108 GLY A N 12
ATOM 23510 C CA . GLY A 1 108 ? 13.518 2.491 9.807 1.00 0.49 108 GLY A CA 12
ATOM 23511 C C . GLY A 1 108 ? 13.664 1.943 8.403 1.00 0.46 108 GLY A C 12
ATOM 23512 O O . GLY A 1 108 ? 14.231 0.869 8.199 1.00 0.50 108 GLY A O 12
ATOM 23516 N N . VAL A 1 109 ? 13.152 2.681 7.435 1.00 0.42 109 VAL A N 12
ATOM 23517 C CA . VAL A 1 109 ? 13.170 2.245 6.047 1.00 0.41 109 VAL A CA 12
ATOM 23518 C C . VAL A 1 109 ? 13.750 3.351 5.173 1.00 0.43 109 VAL A C 12
ATOM 23519 O O . VAL A 1 109 ? 13.618 4.531 5.495 1.00 0.46 109 VAL A O 12
ATOM 23532 N N . ASP A 1 110 ? 14.418 2.980 4.092 1.00 0.44 110 ASP A N 12
ATOM 23533 C CA . ASP A 1 110 ? 14.961 3.963 3.170 1.00 0.49 110 ASP A CA 12
ATOM 23534 C C . ASP A 1 110 ? 14.657 3.557 1.736 1.00 0.54 110 ASP A C 12
ATOM 23535 O O . ASP A 1 110 ? 15.300 2.662 1.182 1.00 0.57 110 ASP A O 12
ATOM 23544 N N . PHE A 1 111 ? 13.667 4.210 1.142 1.00 0.60 111 PHE A N 12
ATOM 23545 C CA . PHE A 1 111 ? 13.228 3.877 -0.209 1.00 0.68 111 PHE A CA 12
ATOM 23546 C C . PHE A 1 111 ? 14.237 4.328 -1.258 1.00 0.77 111 PHE A C 12
ATOM 23547 O O . PHE A 1 111 ? 14.214 3.850 -2.393 1.00 0.90 111 PHE A O 12
ATOM 23564 N N . GLY A 1 112 ? 15.126 5.238 -0.879 1.00 0.76 112 GLY A N 12
ATOM 23565 C CA . GLY A 1 112 ? 16.151 5.692 -1.796 1.00 0.84 112 GLY A CA 12
ATOM 23566 C C . GLY A 1 112 ? 17.145 4.597 -2.113 1.00 0.79 112 GLY A C 12
ATOM 23567 O O . GLY A 1 112 ? 17.439 4.329 -3.279 1.00 0.89 112 GLY A O 12
ATOM 23571 N N . SER A 1 113 ? 17.652 3.955 -1.071 1.00 0.71 113 SER A N 12
ATOM 23572 C CA . SER A 1 113 ? 18.587 2.852 -1.231 1.00 0.70 113 SER A CA 12
ATOM 23573 C C . SER A 1 113 ? 17.829 1.538 -1.430 1.00 0.68 113 SER A C 12
ATOM 23574 O O . SER A 1 113 ? 18.426 0.494 -1.703 1.00 0.72 113 SER A O 12
ATOM 23582 N N . ARG A 1 114 ? 16.500 1.617 -1.289 1.00 0.68 114 ARG A N 12
ATOM 23583 C CA . ARG A 1 114 ? 15.611 0.471 -1.476 1.00 0.75 114 ARG A CA 12
ATOM 23584 C C . ARG A 1 114 ? 15.896 -0.607 -0.439 1.00 0.68 114 ARG A C 12
ATOM 23585 O O . ARG A 1 114 ? 15.892 -1.802 -0.738 1.00 0.72 114 ARG A O 12
ATOM 23606 N N . THR A 1 115 ? 16.129 -0.167 0.788 1.00 0.60 115 THR A N 12
ATOM 23607 C CA . THR A 1 115 ? 16.497 -1.065 1.868 1.00 0.57 115 THR A CA 12
ATOM 23608 C C . THR A 1 115 ? 15.694 -0.768 3.128 1.00 0.52 115 THR A C 12
ATOM 23609 O O . THR A 1 115 ? 15.117 0.313 3.266 1.00 0.53 115 THR A O 12
ATOM 23620 N N . GLN A 1 116 ? 15.670 -1.722 4.046 1.00 0.50 116 GLN A N 12
ATOM 23621 C CA . GLN A 1 116 ? 14.982 -1.541 5.310 1.00 0.51 116 GLN A CA 12
ATOM 23622 C C . GLN A 1 116 ? 15.855 -2.054 6.449 1.00 0.54 116 GLN A C 12
ATOM 23623 O O . GLN A 1 116 ? 16.626 -2.998 6.273 1.00 0.55 116 GLN A O 12
ATOM 23637 N N . ALA A 1 117 ? 15.751 -1.425 7.608 1.00 0.62 117 ALA A N 12
ATOM 23638 C CA . ALA A 1 117 ? 16.512 -1.849 8.772 1.00 0.68 117 ALA A CA 12
ATOM 23639 C C . ALA A 1 117 ? 15.662 -2.750 9.656 1.00 0.68 117 ALA A C 12
ATOM 23640 O O . ALA A 1 117 ? 15.869 -2.838 10.867 1.00 0.84 117 ALA A O 12
ATOM 23647 N N . ASP A 1 118 ? 14.705 -3.421 9.037 1.00 0.69 118 ASP A N 12
ATOM 23648 C CA . ASP A 1 118 ? 13.805 -4.313 9.751 1.00 0.73 118 ASP A CA 12
ATOM 23649 C C . ASP A 1 118 ? 13.792 -5.680 9.078 1.00 0.67 118 ASP A C 12
ATOM 23650 O O . ASP A 1 118 ? 14.167 -5.809 7.911 1.00 0.67 118 ASP A O 12
ATOM 23659 N N . ALA A 1 119 ? 13.364 -6.691 9.817 1.00 0.72 119 ALA A N 12
ATOM 23660 C CA . ALA A 1 119 ? 13.234 -8.033 9.276 1.00 0.73 119 ALA A CA 12
ATOM 23661 C C . ALA A 1 119 ? 12.043 -8.110 8.331 1.00 0.66 119 ALA A C 12
ATOM 23662 O O . ALA A 1 119 ? 12.081 -8.819 7.327 1.00 0.73 119 ALA A O 12
ATOM 23669 N N . LEU A 1 120 ? 11.001 -7.349 8.645 1.00 0.69 120 LEU A N 12
ATOM 23670 C CA . LEU A 1 120 ? 9.773 -7.361 7.866 1.00 0.63 120 LEU A CA 12
ATOM 23671 C C . LEU A 1 120 ? 8.899 -6.183 8.279 1.00 0.57 120 LEU A C 12
ATOM 23672 O O . LEU A 1 120 ? 8.581 -6.031 9.459 1.00 0.65 120 LEU A O 12
ATOM 23688 N N . VAL A 1 121 ? 8.487 -5.364 7.324 1.00 0.50 121 VAL A N 12
ATOM 23689 C CA . VAL A 1 121 ? 7.705 -4.184 7.648 1.00 0.47 121 VAL A CA 12
ATOM 23690 C C . VAL A 1 121 ? 6.259 -4.332 7.171 1.00 0.39 121 VAL A C 12
ATOM 23691 O O . VAL A 1 121 ? 5.925 -4.111 6.006 1.00 0.33 121 VAL A O 12
ATOM 23704 N N . LEU A 1 122 ? 5.418 -4.769 8.089 1.00 0.41 122 LEU A N 12
ATOM 23705 C CA . LEU A 1 122 ? 3.994 -4.898 7.843 1.00 0.39 122 LEU A CA 12
ATOM 23706 C C . LEU A 1 122 ? 3.273 -3.750 8.527 1.00 0.42 122 LEU A C 12
ATOM 23707 O O . LEU A 1 122 ? 3.575 -3.425 9.673 1.00 0.73 122 LEU A O 12
ATOM 23723 N N . LEU A 1 123 ? 2.329 -3.131 7.843 1.00 0.24 123 LEU A N 12
ATOM 23724 C CA . LEU A 1 123 ? 1.672 -1.954 8.386 1.00 0.24 123 LEU A CA 12
ATOM 23725 C C . LEU A 1 123 ? 0.165 -2.164 8.400 1.00 0.24 123 LEU A C 12
ATOM 23726 O O . LEU A 1 123 ? -0.485 -2.173 7.351 1.00 0.25 123 LEU A O 12
ATOM 23742 N N . GLY A 1 124 ? -0.382 -2.349 9.589 1.00 0.27 124 GLY A N 12
ATOM 23743 C CA . GLY A 1 124 ? -1.802 -2.578 9.726 1.00 0.28 124 GLY A CA 12
ATOM 23744 C C . GLY A 1 124 ? -2.503 -1.432 10.418 1.00 0.30 124 GLY A C 12
ATOM 23745 O O . GLY A 1 124 ? -1.858 -0.610 11.075 1.00 0.34 124 GLY A O 12
ATOM 23749 N N . GLY A 1 125 ? -3.819 -1.375 10.270 1.00 0.31 125 GLY A N 12
ATOM 23750 C CA . GLY A 1 125 ? -4.598 -0.343 10.926 1.00 0.36 125 GLY A CA 12
ATOM 23751 C C . GLY A 1 125 ? -4.419 1.025 10.299 1.00 0.35 125 GLY A C 12
ATOM 23752 O O . GLY A 1 125 ? -4.525 2.042 10.983 1.00 0.40 125 GLY A O 12
ATOM 23756 N N . LEU A 1 126 ? -4.130 1.058 9.007 1.00 0.31 126 LEU A N 12
ATOM 23757 C CA . LEU A 1 126 ? -3.980 2.323 8.301 1.00 0.31 126 LEU A CA 12
ATOM 23758 C C . LEU A 1 126 ? -5.335 2.940 7.984 1.00 0.33 126 LEU A C 12
ATOM 23759 O O . LEU A 1 126 ? -6.317 2.232 7.740 1.00 0.35 126 LEU A O 12
ATOM 23775 N N . ASP A 1 127 ? -5.370 4.264 7.985 1.00 0.35 127 ASP A N 12
ATOM 23776 C CA . ASP A 1 127 ? -6.578 5.014 7.668 1.00 0.41 127 ASP A CA 12
ATOM 23777 C C . ASP A 1 127 ? -6.293 5.934 6.492 1.00 0.39 127 ASP A C 12
ATOM 23778 O O . ASP A 1 127 ? -5.135 6.111 6.106 1.00 0.45 127 ASP A O 12
ATOM 23787 N N . PHE A 1 128 ? -7.331 6.539 5.941 1.00 0.39 128 PHE A N 12
ATOM 23788 C CA . PHE A 1 128 ? -7.181 7.389 4.768 1.00 0.42 128 PHE A CA 12
ATOM 23789 C C . PHE A 1 128 ? -7.284 8.860 5.144 1.00 0.49 128 PHE A C 12
ATOM 23790 O O . PHE A 1 128 ? -7.871 9.658 4.416 1.00 0.61 128 PHE A O 12
ATOM 23807 N N . GLU A 1 129 ? -6.717 9.211 6.286 1.00 0.52 129 GLU A N 12
ATOM 23808 C CA . GLU A 1 129 ? -6.712 10.593 6.731 1.00 0.63 129 GLU A CA 12
ATOM 23809 C C . GLU A 1 129 ? -5.517 11.325 6.136 1.00 0.64 129 GLU A C 12
ATOM 23810 O O . GLU A 1 129 ? -4.374 10.879 6.260 1.00 0.80 129 GLU A O 12
ATOM 23822 N N . ALA A 1 130 ? -5.794 12.433 5.474 1.00 0.73 130 ALA A N 12
ATOM 23823 C CA . ALA A 1 130 ? -4.769 13.223 4.826 1.00 0.92 130 ALA A CA 12
ATOM 23824 C C . ALA A 1 130 ? -5.186 14.686 4.793 1.00 1.47 130 ALA A C 12
ATOM 23825 O O . ALA A 1 130 ? -4.480 15.527 5.387 1.00 1.77 130 ALA A O 12
ATOM 23833 N N . GLY A 1 1 ? -15.086 -14.860 8.193 1.00 9.84 1 GLY A N 13
ATOM 23834 C CA . GLY A 1 1 ? -16.238 -14.338 8.963 1.00 9.33 1 GLY A CA 13
ATOM 23835 C C . GLY A 1 1 ? -16.642 -12.947 8.521 1.00 8.55 1 GLY A C 13
ATOM 23836 O O . GLY A 1 1 ? -17.168 -12.763 7.422 1.00 8.34 1 GLY A O 13
ATOM 23842 N N . ALA A 1 2 ? -16.364 -11.962 9.370 1.00 8.39 2 ALA A N 13
ATOM 23843 C CA . ALA A 1 2 ? -16.779 -10.584 9.131 1.00 7.95 2 ALA A CA 13
ATOM 23844 C C . ALA A 1 2 ? -16.126 -10.008 7.879 1.00 7.24 2 ALA A C 13
ATOM 23845 O O . ALA A 1 2 ? -16.770 -9.304 7.100 1.00 7.25 2 ALA A O 13
ATOM 23852 N N . MET A 1 3 ? -14.854 -10.322 7.677 1.00 6.97 3 MET A N 13
ATOM 23853 C CA . MET A 1 3 ? -14.120 -9.803 6.527 1.00 6.66 3 MET A CA 13
ATOM 23854 C C . MET A 1 3 ? -14.262 -10.733 5.323 1.00 5.89 3 MET A C 13
ATOM 23855 O O . MET A 1 3 ? -13.515 -10.627 4.350 1.00 5.94 3 MET A O 13
ATOM 23869 N N . GLY A 1 4 ? -15.225 -11.643 5.395 1.00 5.55 4 GLY A N 13
ATOM 23870 C CA . GLY A 1 4 ? -15.465 -12.559 4.300 1.00 5.17 4 GLY A CA 13
ATOM 23871 C C . GLY A 1 4 ? -16.911 -12.544 3.859 1.00 4.35 4 GLY A C 13
ATOM 23872 O O . GLY A 1 4 ? -17.353 -13.411 3.107 1.00 4.64 4 GLY A O 13
ATOM 23876 N N . MET A 1 5 ? -17.654 -11.553 4.329 1.00 3.80 5 MET A N 13
ATOM 23877 C CA . MET A 1 5 ? -19.063 -11.430 3.980 1.00 3.46 5 MET A CA 13
ATOM 23878 C C . MET A 1 5 ? -19.306 -10.139 3.209 1.00 2.69 5 MET A C 13
ATOM 23879 O O . MET A 1 5 ? -20.403 -9.579 3.223 1.00 3.15 5 MET A O 13
ATOM 23893 N N . SER A 1 6 ? -18.268 -9.675 2.531 1.00 2.04 6 SER A N 13
ATOM 23894 C CA . SER A 1 6 ? -18.358 -8.469 1.726 1.00 1.62 6 SER A CA 13
ATOM 23895 C C . SER A 1 6 ? -17.586 -8.639 0.414 1.00 1.22 6 SER A C 13
ATOM 23896 O O . SER A 1 6 ? -16.626 -7.912 0.155 1.00 1.33 6 SER A O 13
ATOM 23904 N N . PRO A 1 7 ? -17.996 -9.600 -0.441 1.00 1.00 7 PRO A N 13
ATOM 23905 C CA . PRO A 1 7 ? -17.292 -9.887 -1.692 1.00 0.92 7 PRO A CA 13
ATOM 23906 C C . PRO A 1 7 ? -17.398 -8.736 -2.683 1.00 0.83 7 PRO A C 13
ATOM 23907 O O . PRO A 1 7 ? -16.459 -8.455 -3.419 1.00 0.81 7 PRO A O 13
ATOM 23918 N N . ASP A 1 8 ? -18.548 -8.076 -2.688 1.00 0.81 8 ASP A N 13
ATOM 23919 C CA . ASP A 1 8 ? -18.786 -6.932 -3.568 1.00 0.80 8 ASP A CA 13
ATOM 23920 C C . ASP A 1 8 ? -17.826 -5.790 -3.248 1.00 0.67 8 ASP A C 13
ATOM 23921 O O . ASP A 1 8 ? -17.151 -5.261 -4.135 1.00 0.67 8 ASP A O 13
ATOM 23930 N N . THR A 1 9 ? -17.767 -5.431 -1.974 1.00 0.62 9 THR A N 13
ATOM 23931 C CA . THR A 1 9 ? -16.888 -4.372 -1.498 1.00 0.58 9 THR A CA 13
ATOM 23932 C C . THR A 1 9 ? -15.423 -4.700 -1.784 1.00 0.49 9 THR A C 13
ATOM 23933 O O . THR A 1 9 ? -14.674 -3.872 -2.310 1.00 0.46 9 THR A O 13
ATOM 23944 N N . ALA A 1 10 ? -15.038 -5.926 -1.458 1.00 0.51 10 ALA A N 13
ATOM 23945 C CA . ALA A 1 10 ? -13.658 -6.360 -1.607 1.00 0.50 10 ALA A CA 13
ATOM 23946 C C . ALA A 1 10 ? -13.254 -6.405 -3.077 1.00 0.48 10 ALA A C 13
ATOM 23947 O O . ALA A 1 10 ? -12.135 -6.040 -3.436 1.00 0.45 10 ALA A O 13
ATOM 23954 N N . ARG A 1 11 ? -14.184 -6.832 -3.921 1.00 0.54 11 ARG A N 13
ATOM 23955 C CA . ARG A 1 11 ? -13.932 -6.951 -5.351 1.00 0.59 11 ARG A CA 13
ATOM 23956 C C . ARG A 1 11 ? -13.684 -5.581 -5.971 1.00 0.52 11 ARG A C 13
ATOM 23957 O O . ARG A 1 11 ? -12.734 -5.395 -6.734 1.00 0.52 11 ARG A O 13
ATOM 23978 N N . ARG A 1 12 ? -14.534 -4.623 -5.624 1.00 0.51 12 ARG A N 13
ATOM 23979 C CA . ARG A 1 12 ? -14.462 -3.288 -6.198 1.00 0.51 12 ARG A CA 13
ATOM 23980 C C . ARG A 1 12 ? -13.189 -2.575 -5.755 1.00 0.42 12 ARG A C 13
ATOM 23981 O O . ARG A 1 12 ? -12.549 -1.879 -6.545 1.00 0.41 12 ARG A O 13
ATOM 24002 N N . PHE A 1 13 ? -12.809 -2.770 -4.499 1.00 0.40 13 PHE A N 13
ATOM 24003 C CA . PHE A 1 13 ? -11.593 -2.164 -3.973 1.00 0.37 13 PHE A CA 13
ATOM 24004 C C . PHE A 1 13 ? -10.370 -2.713 -4.702 1.00 0.33 13 PHE A C 13
ATOM 24005 O O . PHE A 1 13 ? -9.486 -1.960 -5.107 1.00 0.33 13 PHE A O 13
ATOM 24022 N N . ASP A 1 14 ? -10.349 -4.027 -4.897 1.00 0.35 14 ASP A N 13
ATOM 24023 C CA . ASP A 1 14 ? -9.225 -4.698 -5.545 1.00 0.37 14 ASP A CA 13
ATOM 24024 C C . ASP A 1 14 ? -9.082 -4.280 -7.006 1.00 0.34 14 ASP A C 13
ATOM 24025 O O . ASP A 1 14 ? -7.974 -4.191 -7.528 1.00 0.37 14 ASP A O 13
ATOM 24034 N N . THR A 1 15 ? -10.198 -3.996 -7.655 1.00 0.33 15 THR A N 13
ATOM 24035 C CA . THR A 1 15 ? -10.167 -3.714 -9.081 1.00 0.34 15 THR A CA 13
ATOM 24036 C C . THR A 1 15 ? -10.012 -2.214 -9.373 1.00 0.33 15 THR A C 13
ATOM 24037 O O . THR A 1 15 ? -9.271 -1.832 -10.278 1.00 0.37 15 THR A O 13
ATOM 24048 N N . GLU A 1 16 ? -10.696 -1.365 -8.614 1.00 0.33 16 GLU A N 13
ATOM 24049 C CA . GLU A 1 16 ? -10.707 0.063 -8.913 1.00 0.39 16 GLU A CA 13
ATOM 24050 C C . GLU A 1 16 ? -9.682 0.846 -8.086 1.00 0.37 16 GLU A C 13
ATOM 24051 O O . GLU A 1 16 ? -8.983 1.713 -8.610 1.00 0.46 16 GLU A O 13
ATOM 24063 N N . PHE A 1 17 ? -9.587 0.537 -6.799 1.00 0.31 17 PHE A N 13
ATOM 24064 C CA . PHE A 1 17 ? -8.789 1.347 -5.877 1.00 0.32 17 PHE A CA 13
ATOM 24065 C C . PHE A 1 17 ? -7.352 0.844 -5.763 1.00 0.30 17 PHE A C 13
ATOM 24066 O O . PHE A 1 17 ? -6.403 1.612 -5.927 1.00 0.33 17 PHE A O 13
ATOM 24083 N N . ALA A 1 18 ? -7.199 -0.446 -5.481 1.00 0.29 18 ALA A N 13
ATOM 24084 C CA . ALA A 1 18 ? -5.888 -1.035 -5.214 1.00 0.30 18 ALA A CA 13
ATOM 24085 C C . ALA A 1 18 ? -4.868 -0.806 -6.344 1.00 0.29 18 ALA A C 13
ATOM 24086 O O . ALA A 1 18 ? -3.733 -0.420 -6.062 1.00 0.30 18 ALA A O 13
ATOM 24093 N N . PRO A 1 19 ? -5.229 -1.031 -7.632 1.00 0.30 19 PRO A N 13
ATOM 24094 C CA . PRO A 1 19 ? -4.297 -0.815 -8.748 1.00 0.32 19 PRO A CA 13
ATOM 24095 C C . PRO A 1 19 ? -3.819 0.629 -8.832 1.00 0.31 19 PRO A C 13
ATOM 24096 O O . PRO A 1 19 ? -2.720 0.903 -9.317 1.00 0.32 19 PRO A O 13
ATOM 24107 N N . ARG A 1 20 ? -4.645 1.548 -8.341 1.00 0.32 20 ARG A N 13
ATOM 24108 C CA . ARG A 1 20 ? -4.312 2.964 -8.359 1.00 0.35 20 ARG A CA 13
ATOM 24109 C C . ARG A 1 20 ? -3.224 3.255 -7.336 1.00 0.30 20 ARG A C 13
ATOM 24110 O O . ARG A 1 20 ? -2.314 4.042 -7.588 1.00 0.31 20 ARG A O 13
ATOM 24131 N N . ILE A 1 21 ? -3.317 2.597 -6.187 1.00 0.28 21 ILE A N 13
ATOM 24132 C CA . ILE A 1 21 ? -2.331 2.759 -5.131 1.00 0.28 21 ILE A CA 13
ATOM 24133 C C . ILE A 1 21 ? -0.991 2.191 -5.581 1.00 0.24 21 ILE A C 13
ATOM 24134 O O . ILE A 1 21 ? 0.041 2.854 -5.493 1.00 0.25 21 ILE A O 13
ATOM 24150 N N . ALA A 1 22 ? -1.031 0.966 -6.089 1.00 0.23 22 ALA A N 13
ATOM 24151 C CA . ALA A 1 22 ? 0.171 0.269 -6.522 1.00 0.23 22 ALA A CA 13
ATOM 24152 C C . ALA A 1 22 ? 0.879 1.019 -7.643 1.00 0.24 22 ALA A C 13
ATOM 24153 O O . ALA A 1 22 ? 2.106 1.110 -7.657 1.00 0.28 22 ALA A O 13
ATOM 24160 N N . ARG A 1 23 ? 0.101 1.559 -8.572 1.00 0.27 23 ARG A N 13
ATOM 24161 C CA . ARG A 1 23 ? 0.653 2.269 -9.718 1.00 0.34 23 ARG A CA 13
ATOM 24162 C C . ARG A 1 23 ? 1.260 3.601 -9.298 1.00 0.30 23 ARG A C 13
ATOM 24163 O O . ARG A 1 23 ? 2.365 3.945 -9.711 1.00 0.31 23 ARG A O 13
ATOM 24184 N N . ALA A 1 24 ? 0.533 4.342 -8.468 1.00 0.29 24 ALA A N 13
ATOM 24185 C CA . ALA A 1 24 ? 0.983 5.651 -8.016 1.00 0.31 24 ALA A CA 13
ATOM 24186 C C . ALA A 1 24 ? 2.295 5.542 -7.251 1.00 0.29 24 ALA A C 13
ATOM 24187 O O . ALA A 1 24 ? 3.217 6.329 -7.466 1.00 0.31 24 ALA A O 13
ATOM 24194 N N . ILE A 1 25 ? 2.379 4.553 -6.371 1.00 0.27 25 ILE A N 13
ATOM 24195 C CA . ILE A 1 25 ? 3.578 4.339 -5.578 1.00 0.30 25 ILE A CA 13
ATOM 24196 C C . ILE A 1 25 ? 4.737 3.889 -6.465 1.00 0.30 25 ILE A C 13
ATOM 24197 O O . ILE A 1 25 ? 5.866 4.359 -6.312 1.00 0.33 25 ILE A O 13
ATOM 24213 N N . ALA A 1 26 ? 4.446 3.003 -7.409 1.00 0.31 26 ALA A N 13
ATOM 24214 C CA . ALA A 1 26 ? 5.462 2.490 -8.319 1.00 0.36 26 ALA A CA 13
ATOM 24215 C C . ALA A 1 26 ? 6.079 3.617 -9.139 1.00 0.38 26 ALA A C 13
ATOM 24216 O O . ALA A 1 26 ? 7.299 3.695 -9.290 1.00 0.40 26 ALA A O 13
ATOM 24223 N N . ASP A 1 27 ? 5.230 4.500 -9.649 1.00 0.40 27 ASP A N 13
ATOM 24224 C CA . ASP A 1 27 ? 5.677 5.618 -10.477 1.00 0.47 27 ASP A CA 13
ATOM 24225 C C . ASP A 1 27 ? 6.420 6.651 -9.636 1.00 0.45 27 ASP A C 13
ATOM 24226 O O . ASP A 1 27 ? 7.374 7.280 -10.097 1.00 0.48 27 ASP A O 13
ATOM 24235 N N . LEU A 1 28 ? 5.993 6.792 -8.389 1.00 0.42 28 LEU A N 13
ATOM 24236 C CA . LEU A 1 28 ? 6.590 7.749 -7.469 1.00 0.46 28 LEU A CA 13
ATOM 24237 C C . LEU A 1 28 ? 8.000 7.316 -7.083 1.00 0.44 28 LEU A C 13
ATOM 24238 O O . LEU A 1 28 ? 8.893 8.144 -6.900 1.00 0.49 28 LEU A O 13
ATOM 24254 N N . LEU A 1 29 ? 8.195 6.008 -6.972 1.00 0.40 29 LEU A N 13
ATOM 24255 C CA . LEU A 1 29 ? 9.489 5.456 -6.600 1.00 0.41 29 LEU A CA 13
ATOM 24256 C C . LEU A 1 29 ? 10.296 5.093 -7.843 1.00 0.44 29 LEU A C 13
ATOM 24257 O O . LEU A 1 29 ? 11.312 4.404 -7.755 1.00 0.48 29 LEU A O 13
ATOM 24273 N N . ASN A 1 30 ? 9.810 5.548 -9.001 1.00 0.45 30 ASN A N 13
ATOM 24274 C CA . ASN A 1 30 ? 10.458 5.298 -10.292 1.00 0.51 30 ASN A CA 13
ATOM 24275 C C . ASN A 1 30 ? 10.704 3.809 -10.518 1.00 0.49 30 ASN A C 13
ATOM 24276 O O . ASN A 1 30 ? 11.677 3.418 -11.161 1.00 0.55 30 ASN A O 13
ATOM 24287 N N . HIS A 1 31 ? 9.805 2.992 -9.978 1.00 0.46 31 HIS A N 13
ATOM 24288 C CA . HIS A 1 31 ? 9.854 1.535 -10.124 1.00 0.50 31 HIS A CA 13
ATOM 24289 C C . HIS A 1 31 ? 11.116 0.924 -9.511 1.00 0.55 31 HIS A C 13
ATOM 24290 O O . HIS A 1 31 ? 11.549 -0.149 -9.926 1.00 0.67 31 HIS A O 13
ATOM 24305 N N . ARG A 1 32 ? 11.707 1.598 -8.525 1.00 0.53 32 ARG A N 13
ATOM 24306 C CA . ARG A 1 32 ? 12.821 1.014 -7.780 1.00 0.61 32 ARG A CA 13
ATOM 24307 C C . ARG A 1 32 ? 12.302 -0.079 -6.860 1.00 0.56 32 ARG A C 13
ATOM 24308 O O . ARG A 1 32 ? 13.031 -0.996 -6.480 1.00 0.66 32 ARG A O 13
ATOM 24329 N N . ALA A 1 33 ? 11.035 0.039 -6.509 1.00 0.48 33 ALA A N 13
ATOM 24330 C CA . ALA A 1 33 ? 10.352 -0.968 -5.728 1.00 0.45 33 ALA A CA 13
ATOM 24331 C C . ALA A 1 33 ? 9.180 -1.514 -6.526 1.00 0.43 33 ALA A C 13
ATOM 24332 O O . ALA A 1 33 ? 8.527 -0.774 -7.264 1.00 0.49 33 ALA A O 13
ATOM 24339 N N . HIS A 1 34 ? 8.922 -2.799 -6.390 1.00 0.39 34 HIS A N 13
ATOM 24340 C CA . HIS A 1 34 ? 7.858 -3.444 -7.133 1.00 0.41 34 HIS A CA 13
ATOM 24341 C C . HIS A 1 34 ? 6.659 -3.651 -6.224 1.00 0.36 34 HIS A C 13
ATOM 24342 O O . HIS A 1 34 ? 6.807 -4.065 -5.076 1.00 0.34 34 HIS A O 13
ATOM 24357 N N . THR A 1 35 ? 5.479 -3.367 -6.735 1.00 0.38 35 THR A N 13
ATOM 24358 C CA . THR A 1 35 ? 4.274 -3.439 -5.938 1.00 0.36 35 THR A CA 13
ATOM 24359 C C . THR A 1 35 ? 3.384 -4.588 -6.396 1.00 0.39 35 THR A C 13
ATOM 24360 O O . THR A 1 35 ? 3.259 -4.857 -7.593 1.00 0.45 35 THR A O 13
ATOM 24371 N N . ASP A 1 36 ? 2.785 -5.279 -5.440 1.00 0.38 36 ASP A N 13
ATOM 24372 C CA . ASP A 1 36 ? 1.922 -6.410 -5.742 1.00 0.44 36 ASP A CA 13
ATOM 24373 C C . ASP A 1 36 ? 0.607 -6.287 -4.990 1.00 0.39 36 ASP A C 13
ATOM 24374 O O . ASP A 1 36 ? 0.587 -6.249 -3.758 1.00 0.47 36 ASP A O 13
ATOM 24383 N N . VAL A 1 37 ? -0.481 -6.196 -5.735 1.00 0.37 37 VAL A N 13
ATOM 24384 C CA . VAL A 1 37 ? -1.800 -6.094 -5.137 1.00 0.37 37 VAL A CA 13
ATOM 24385 C C . VAL A 1 37 ? -2.347 -7.471 -4.783 1.00 0.36 37 VAL A C 13
ATOM 24386 O O . VAL A 1 37 ? -2.698 -8.264 -5.661 1.00 0.48 37 VAL A O 13
ATOM 24399 N N . VAL A 1 38 ? -2.398 -7.755 -3.494 1.00 0.34 38 VAL A N 13
ATOM 24400 C CA . VAL A 1 38 ? -3.007 -8.975 -3.002 1.00 0.36 38 VAL A CA 13
ATOM 24401 C C . VAL A 1 38 ? -4.511 -8.768 -2.902 1.00 0.42 38 VAL A C 13
ATOM 24402 O O . VAL A 1 38 ? -4.996 -8.112 -1.981 1.00 0.46 38 VAL A O 13
ATOM 24415 N N . GLY A 1 39 ? -5.236 -9.293 -3.873 1.00 0.58 39 GLY A N 13
ATOM 24416 C CA . GLY A 1 39 ? -6.664 -9.075 -3.921 1.00 0.74 39 GLY A CA 13
ATOM 24417 C C . GLY A 1 39 ? -7.434 -10.114 -3.143 1.00 0.69 39 GLY A C 13
ATOM 24418 O O . GLY A 1 39 ? -6.844 -10.984 -2.500 1.00 0.84 39 GLY A O 13
ATOM 24422 N N . TYR A 1 40 ? -8.751 -10.025 -3.204 1.00 0.73 40 TYR A N 13
ATOM 24423 C CA . TYR A 1 40 ? -9.620 -10.976 -2.530 1.00 0.82 40 TYR A CA 13
ATOM 24424 C C . TYR A 1 40 ? -9.527 -12.324 -3.233 1.00 1.19 40 TYR A C 13
ATOM 24425 O O . TYR A 1 40 ? -9.923 -12.457 -4.391 1.00 1.44 40 TYR A O 13
ATOM 24443 N N . GLY A 1 41 ? -8.993 -13.316 -2.539 1.00 1.45 41 GLY A N 13
ATOM 24444 C CA . GLY A 1 41 ? -8.741 -14.600 -3.160 1.00 1.91 41 GLY A CA 13
ATOM 24445 C C . GLY A 1 41 ? -9.858 -15.588 -2.927 1.00 2.10 41 GLY A C 13
ATOM 24446 O O . GLY A 1 41 ? -9.704 -16.537 -2.155 1.00 2.74 41 GLY A O 13
ATOM 24450 N N . GLY A 1 42 ? -10.986 -15.366 -3.588 1.00 2.18 42 GLY A N 13
ATOM 24451 C CA . GLY A 1 42 ? -12.122 -16.258 -3.456 1.00 2.55 42 GLY A CA 13
ATOM 24452 C C . GLY A 1 42 ? -12.900 -16.011 -2.180 1.00 2.43 42 GLY A C 13
ATOM 24453 O O . GLY A 1 42 ? -14.073 -15.643 -2.219 1.00 2.95 42 GLY A O 13
ATOM 24457 N N . HIS A 1 43 ? -12.246 -16.220 -1.049 1.00 2.38 43 HIS A N 13
ATOM 24458 C CA . HIS A 1 43 ? -12.856 -15.976 0.249 1.00 2.64 43 HIS A CA 13
ATOM 24459 C C . HIS A 1 43 ? -11.788 -15.539 1.240 1.00 2.45 43 HIS A C 13
ATOM 24460 O O . HIS A 1 43 ? -12.058 -14.787 2.175 1.00 2.82 43 HIS A O 13
ATOM 24475 N N . GLY A 1 44 ? -10.573 -16.020 1.022 1.00 2.45 44 GLY A N 13
ATOM 24476 C CA . GLY A 1 44 ? -9.458 -15.636 1.858 1.00 2.61 44 GLY A CA 13
ATOM 24477 C C . GLY A 1 44 ? -8.571 -14.623 1.170 1.00 2.52 44 GLY A C 13
ATOM 24478 O O . GLY A 1 44 ? -9.014 -13.940 0.244 1.00 3.24 44 GLY A O 13
ATOM 24482 N N . HIS A 1 45 ? -7.316 -14.547 1.610 1.00 2.13 45 HIS A N 13
ATOM 24483 C CA . HIS A 1 45 ? -6.343 -13.598 1.066 1.00 2.41 45 HIS A CA 13
ATOM 24484 C C . HIS A 1 45 ? -6.780 -12.163 1.344 1.00 1.96 45 HIS A C 13
ATOM 24485 O O . HIS A 1 45 ? -7.497 -11.556 0.548 1.00 1.99 45 HIS A O 13
ATOM 24500 N N . PRO A 1 46 ? -6.359 -11.605 2.491 1.00 1.70 46 PRO A N 13
ATOM 24501 C CA . PRO A 1 46 ? -6.714 -10.238 2.875 1.00 1.42 46 PRO A CA 13
ATOM 24502 C C . PRO A 1 46 ? -6.194 -9.218 1.869 1.00 1.09 46 PRO A C 13
ATOM 24503 O O . PRO A 1 46 ? -5.016 -9.235 1.508 1.00 1.09 46 PRO A O 13
ATOM 24514 N N . THR A 1 47 ? -7.082 -8.344 1.415 1.00 0.89 47 THR A N 13
ATOM 24515 C CA . THR A 1 47 ? -6.735 -7.353 0.412 1.00 0.62 47 THR A CA 13
ATOM 24516 C C . THR A 1 47 ? -5.742 -6.333 0.966 1.00 0.51 47 THR A C 13
ATOM 24517 O O . THR A 1 47 ? -5.992 -5.694 1.991 1.00 0.59 47 THR A O 13
ATOM 24528 N N . GLN A 1 48 ? -4.617 -6.198 0.279 1.00 0.40 48 GLN A N 13
ATOM 24529 C CA . GLN A 1 48 ? -3.532 -5.332 0.712 1.00 0.36 48 GLN A CA 13
ATOM 24530 C C . GLN A 1 48 ? -2.542 -5.154 -0.424 1.00 0.33 48 GLN A C 13
ATOM 24531 O O . GLN A 1 48 ? -2.580 -5.894 -1.405 1.00 0.40 48 GLN A O 13
ATOM 24545 N N . VAL A 1 49 ? -1.664 -4.178 -0.303 1.00 0.29 49 VAL A N 13
ATOM 24546 C CA . VAL A 1 49 ? -0.618 -3.999 -1.288 1.00 0.29 49 VAL A CA 13
ATOM 24547 C C . VAL A 1 49 ? 0.747 -4.147 -0.627 1.00 0.28 49 VAL A C 13
ATOM 24548 O O . VAL A 1 49 ? 1.062 -3.472 0.356 1.00 0.30 49 VAL A O 13
ATOM 24561 N N . ARG A 1 50 ? 1.534 -5.074 -1.139 1.00 0.31 50 ARG A N 13
ATOM 24562 C CA . ARG A 1 50 ? 2.860 -5.315 -0.604 1.00 0.30 50 ARG A CA 13
ATOM 24563 C C . ARG A 1 50 ? 3.911 -4.708 -1.516 1.00 0.27 50 ARG A C 13
ATOM 24564 O O . ARG A 1 50 ? 3.872 -4.884 -2.736 1.00 0.30 50 ARG A O 13
ATOM 24585 N N . ILE A 1 51 ? 4.829 -3.972 -0.920 1.00 0.24 51 ILE A N 13
ATOM 24586 C CA . ILE A 1 51 ? 5.888 -3.327 -1.669 1.00 0.23 51 ILE A CA 13
ATOM 24587 C C . ILE A 1 51 ? 7.213 -4.010 -1.374 1.00 0.24 51 ILE A C 13
ATOM 24588 O O . ILE A 1 51 ? 7.643 -4.088 -0.224 1.00 0.27 51 ILE A O 13
ATOM 24604 N N . VAL A 1 52 ? 7.837 -4.528 -2.415 1.00 0.24 52 VAL A N 13
ATOM 24605 C CA . VAL A 1 52 ? 9.108 -5.219 -2.291 1.00 0.30 52 VAL A CA 13
ATOM 24606 C C . VAL A 1 52 ? 10.155 -4.487 -3.114 1.00 0.34 52 VAL A C 13
ATOM 24607 O O . VAL A 1 52 ? 9.893 -4.109 -4.255 1.00 0.33 52 VAL A O 13
ATOM 24620 N N . ALA A 1 53 ? 11.338 -4.291 -2.558 1.00 0.42 53 ALA A N 13
ATOM 24621 C CA . ALA A 1 53 ? 12.367 -3.532 -3.250 1.00 0.53 53 ALA A CA 13
ATOM 24622 C C . ALA A 1 53 ? 13.637 -4.350 -3.414 1.00 0.73 53 ALA A C 13
ATOM 24623 O O . ALA A 1 53 ? 14.372 -4.574 -2.451 1.00 0.93 53 ALA A O 13
ATOM 24630 N N . PRO A 1 54 ? 13.893 -4.839 -4.635 1.00 0.85 54 PRO A N 13
ATOM 24631 C CA . PRO A 1 54 ? 15.136 -5.506 -4.965 1.00 1.12 54 PRO A CA 13
ATOM 24632 C C . PRO A 1 54 ? 16.194 -4.497 -5.400 1.00 1.33 54 PRO A C 13
ATOM 24633 O O . PRO A 1 54 ? 15.910 -3.569 -6.162 1.00 1.67 54 PRO A O 13
ATOM 24644 N N . HIS A 1 55 ? 17.410 -4.668 -4.916 1.00 1.70 55 HIS A N 13
ATOM 24645 C CA . HIS A 1 55 ? 18.475 -3.724 -5.205 1.00 2.07 55 HIS A CA 13
ATOM 24646 C C . HIS A 1 55 ? 19.352 -4.218 -6.350 1.00 2.00 55 HIS A C 13
ATOM 24647 O O . HIS A 1 55 ? 20.355 -4.898 -6.138 1.00 2.68 55 HIS A O 13
ATOM 24662 N N . ALA A 1 56 ? 18.948 -3.891 -7.573 1.00 2.11 56 ALA A N 13
ATOM 24663 C CA . ALA A 1 56 ? 19.764 -4.176 -8.746 1.00 2.93 56 ALA A CA 13
ATOM 24664 C C . ALA A 1 56 ? 21.066 -3.398 -8.659 1.00 3.03 56 ALA A C 13
ATOM 24665 O O . ALA A 1 56 ? 22.130 -3.880 -9.047 1.00 3.40 56 ALA A O 13
ATOM 24672 N N . GLU A 1 57 ? 20.960 -2.185 -8.141 1.00 3.26 57 GLU A N 13
ATOM 24673 C CA . GLU A 1 57 ? 22.122 -1.372 -7.833 1.00 3.76 57 GLU A CA 13
ATOM 24674 C C . GLU A 1 57 ? 22.840 -1.971 -6.633 1.00 3.61 57 GLU A C 13
ATOM 24675 O O . GLU A 1 57 ? 22.195 -2.437 -5.690 1.00 3.99 57 GLU A O 13
ATOM 24687 N N . HIS A 1 58 ? 24.161 -1.961 -6.662 1.00 3.56 58 HIS A N 13
ATOM 24688 C CA . HIS A 1 58 ? 24.941 -2.542 -5.576 1.00 3.76 58 HIS A CA 13
ATOM 24689 C C . HIS A 1 58 ? 25.046 -1.575 -4.405 1.00 3.57 58 HIS A C 13
ATOM 24690 O O . HIS A 1 58 ? 26.136 -1.151 -4.016 1.00 4.09 58 HIS A O 13
ATOM 24705 N N . VAL A 1 59 ? 23.891 -1.231 -3.851 1.00 3.30 59 VAL A N 13
ATOM 24706 C CA . VAL A 1 59 ? 23.824 -0.388 -2.672 1.00 3.48 59 VAL A CA 13
ATOM 24707 C C . VAL A 1 59 ? 23.851 -1.270 -1.432 1.00 2.89 59 VAL A C 13
ATOM 24708 O O . VAL A 1 59 ? 22.820 -1.533 -0.808 1.00 3.24 59 VAL A O 13
ATOM 24721 N N . ARG A 1 60 ? 25.036 -1.753 -1.107 1.00 2.60 60 ARG A N 13
ATOM 24722 C CA . ARG A 1 60 ? 25.221 -2.643 0.026 1.00 2.50 60 ARG A CA 13
ATOM 24723 C C . ARG A 1 60 ? 25.204 -1.847 1.329 1.00 2.31 60 ARG A C 13
ATOM 24724 O O . ARG A 1 60 ? 26.246 -1.590 1.936 1.00 2.94 60 ARG A O 13
ATOM 24745 N N . GLY A 1 61 ? 24.012 -1.434 1.729 1.00 1.94 61 GLY A N 13
ATOM 24746 C CA . GLY A 1 61 ? 23.851 -0.730 2.981 1.00 1.93 61 GLY A CA 13
ATOM 24747 C C . GLY A 1 61 ? 23.387 -1.653 4.084 1.00 1.61 61 GLY A C 13
ATOM 24748 O O . GLY A 1 61 ? 24.178 -2.061 4.934 1.00 1.76 61 GLY A O 13
ATOM 24752 N N . TYR A 1 62 ? 22.109 -1.997 4.070 1.00 1.30 62 TYR A N 13
ATOM 24753 C CA . TYR A 1 62 ? 21.563 -2.903 5.069 1.00 1.07 62 TYR A CA 13
ATOM 24754 C C . TYR A 1 62 ? 21.355 -4.284 4.457 1.00 0.90 62 TYR A C 13
ATOM 24755 O O . TYR A 1 62 ? 20.864 -4.402 3.333 1.00 0.91 62 TYR A O 13
ATOM 24773 N N . ALA A 1 63 ? 21.722 -5.324 5.196 1.00 0.92 63 ALA A N 13
ATOM 24774 C CA . ALA A 1 63 ? 21.619 -6.695 4.704 1.00 0.91 63 ALA A CA 13
ATOM 24775 C C . ALA A 1 63 ? 20.224 -7.269 4.944 1.00 0.78 63 ALA A C 13
ATOM 24776 O O . ALA A 1 63 ? 20.071 -8.362 5.494 1.00 0.94 63 ALA A O 13
ATOM 24783 N N . HIS A 1 64 ? 19.207 -6.521 4.545 1.00 0.60 64 HIS A N 13
ATOM 24784 C CA . HIS A 1 64 ? 17.827 -6.966 4.681 1.00 0.51 64 HIS A CA 13
ATOM 24785 C C . HIS A 1 64 ? 17.029 -6.559 3.453 1.00 0.47 64 HIS A C 13
ATOM 24786 O O . HIS A 1 64 ? 16.966 -5.375 3.116 1.00 0.48 64 HIS A O 13
ATOM 24801 N N . PRO A 1 65 ? 16.425 -7.532 2.757 1.00 0.58 65 PRO A N 13
ATOM 24802 C CA . PRO A 1 65 ? 15.568 -7.250 1.606 1.00 0.64 65 PRO A CA 13
ATOM 24803 C C . PRO A 1 65 ? 14.309 -6.500 2.026 1.00 0.53 65 PRO A C 13
ATOM 24804 O O . PRO A 1 65 ? 13.672 -6.843 3.026 1.00 0.54 65 PRO A O 13
ATOM 24815 N N . LEU A 1 66 ? 13.957 -5.477 1.265 1.00 0.50 66 LEU A N 13
ATOM 24816 C CA . LEU A 1 66 ? 12.837 -4.621 1.612 1.00 0.44 66 LEU A CA 13
ATOM 24817 C C . LEU A 1 66 ? 11.514 -5.307 1.287 1.00 0.35 66 LEU A C 13
ATOM 24818 O O . LEU A 1 66 ? 11.326 -5.836 0.188 1.00 0.37 66 LEU A O 13
ATOM 24834 N N . ASN A 1 67 ? 10.615 -5.302 2.258 1.00 0.32 67 ASN A N 13
ATOM 24835 C CA . ASN A 1 67 ? 9.277 -5.853 2.095 1.00 0.31 67 ASN A CA 13
ATOM 24836 C C . ASN A 1 67 ? 8.337 -5.124 3.039 1.00 0.30 67 ASN A C 13
ATOM 24837 O O . ASN A 1 67 ? 8.670 -4.923 4.209 1.00 0.40 67 ASN A O 13
ATOM 24848 N N . LEU A 1 68 ? 7.158 -4.770 2.554 1.00 0.26 68 LEU A N 13
ATOM 24849 C CA . LEU A 1 68 ? 6.260 -3.895 3.287 1.00 0.24 68 LEU A CA 13
ATOM 24850 C C . LEU A 1 68 ? 4.819 -4.313 3.033 1.00 0.23 68 LEU A C 13
ATOM 24851 O O . LEU A 1 68 ? 4.423 -4.527 1.890 1.00 0.25 68 LEU A O 13
ATOM 24867 N N . ALA A 1 69 ? 4.050 -4.448 4.098 1.00 0.24 69 ALA A N 13
ATOM 24868 C CA . ALA A 1 69 ? 2.652 -4.836 3.975 1.00 0.25 69 ALA A CA 13
ATOM 24869 C C . ALA A 1 69 ? 1.734 -3.717 4.443 1.00 0.24 69 ALA A C 13
ATOM 24870 O O . ALA A 1 69 ? 1.631 -3.442 5.638 1.00 0.28 69 ALA A O 13
ATOM 24877 N N . LEU A 1 70 ? 1.079 -3.069 3.491 1.00 0.22 70 LEU A N 13
ATOM 24878 C CA . LEU A 1 70 ? 0.158 -1.984 3.792 1.00 0.22 70 LEU A CA 13
ATOM 24879 C C . LEU A 1 70 ? -1.265 -2.511 3.875 1.00 0.23 70 LEU A C 13
ATOM 24880 O O . LEU A 1 70 ? -1.820 -2.967 2.873 1.00 0.28 70 LEU A O 13
ATOM 24896 N N . THR A 1 71 ? -1.857 -2.459 5.059 1.00 0.21 71 THR A N 13
ATOM 24897 C CA . THR A 1 71 ? -3.230 -2.894 5.229 1.00 0.23 71 THR A CA 13
ATOM 24898 C C . THR A 1 71 ? -4.083 -1.735 5.727 1.00 0.22 71 THR A C 13
ATOM 24899 O O . THR A 1 71 ? -3.596 -0.865 6.453 1.00 0.21 71 THR A O 13
ATOM 24910 N N . TRP A 1 72 ? -5.351 -1.733 5.355 1.00 0.25 72 TRP A N 13
ATOM 24911 C CA . TRP A 1 72 ? -6.254 -0.661 5.742 1.00 0.27 72 TRP A CA 13
ATOM 24912 C C . TRP A 1 72 ? -7.486 -1.230 6.422 1.00 0.28 72 TRP A C 13
ATOM 24913 O O . TRP A 1 72 ? -7.858 -2.383 6.191 1.00 0.32 72 TRP A O 13
ATOM 24934 N N . ASN A 1 73 ? -8.094 -0.417 7.275 1.00 0.31 73 ASN A N 13
ATOM 24935 C CA . ASN A 1 73 ? -9.277 -0.816 8.029 1.00 0.35 73 ASN A CA 13
ATOM 24936 C C . ASN A 1 73 ? -10.402 -1.253 7.094 1.00 0.31 73 ASN A C 13
ATOM 24937 O O . ASN A 1 73 ? -10.842 -0.486 6.240 1.00 0.30 73 ASN A O 13
ATOM 24948 N N . THR A 1 74 ? -10.862 -2.490 7.278 1.00 0.36 74 THR A N 13
ATOM 24949 C CA . THR A 1 74 ? -11.901 -3.086 6.433 1.00 0.38 74 THR A CA 13
ATOM 24950 C C . THR A 1 74 ? -13.194 -2.266 6.476 1.00 0.37 74 THR A C 13
ATOM 24951 O O . THR A 1 74 ? -13.960 -2.234 5.510 1.00 0.38 74 THR A O 13
ATOM 24962 N N . ASP A 1 75 ? -13.419 -1.598 7.597 1.00 0.39 75 ASP A N 13
ATOM 24963 C CA . ASP A 1 75 ? -14.581 -0.734 7.752 1.00 0.45 75 ASP A CA 13
ATOM 24964 C C . ASP A 1 75 ? -14.427 0.487 6.861 1.00 0.40 75 ASP A C 13
ATOM 24965 O O . ASP A 1 75 ? -15.362 0.905 6.182 1.00 0.44 75 ASP A O 13
ATOM 24974 N N . GLU A 1 76 ? -13.227 1.047 6.880 1.00 0.39 76 GLU A N 13
ATOM 24975 C CA . GLU A 1 76 ? -12.890 2.187 6.043 1.00 0.44 76 GLU A CA 13
ATOM 24976 C C . GLU A 1 76 ? -13.068 1.850 4.568 1.00 0.38 76 GLU A C 13
ATOM 24977 O O . GLU A 1 76 ? -13.537 2.678 3.791 1.00 0.41 76 GLU A O 13
ATOM 24989 N N . ILE A 1 77 ? -12.699 0.628 4.189 1.00 0.34 77 ILE A N 13
ATOM 24990 C CA . ILE A 1 77 ? -12.881 0.160 2.817 1.00 0.34 77 ILE A CA 13
ATOM 24991 C C . ILE A 1 77 ? -14.353 0.239 2.413 1.00 0.34 77 ILE A C 13
ATOM 24992 O O . ILE A 1 77 ? -14.683 0.699 1.320 1.00 0.37 77 ILE A O 13
ATOM 25008 N N . GLU A 1 78 ? -15.232 -0.188 3.312 1.00 0.34 78 GLU A N 13
ATOM 25009 C CA . GLU A 1 78 ? -16.672 -0.113 3.081 1.00 0.37 78 GLU A CA 13
ATOM 25010 C C . GLU A 1 78 ? -17.107 1.348 2.934 1.00 0.38 78 GLU A C 13
ATOM 25011 O O . GLU A 1 78 ? -17.937 1.685 2.090 1.00 0.40 78 GLU A O 13
ATOM 25023 N N . ARG A 1 79 ? -16.521 2.209 3.757 1.00 0.40 79 ARG A N 13
ATOM 25024 C CA . ARG A 1 79 ? -16.852 3.630 3.768 1.00 0.45 79 ARG A CA 13
ATOM 25025 C C . ARG A 1 79 ? -16.398 4.318 2.477 1.00 0.42 79 ARG A C 13
ATOM 25026 O O . ARG A 1 79 ? -16.978 5.326 2.069 1.00 0.45 79 ARG A O 13
ATOM 25047 N N . LEU A 1 80 ? -15.361 3.777 1.837 1.00 0.40 80 LEU A N 13
ATOM 25048 C CA . LEU A 1 80 ? -14.839 4.346 0.589 1.00 0.44 80 LEU A CA 13
ATOM 25049 C C . LEU A 1 80 ? -15.876 4.295 -0.531 1.00 0.47 80 LEU A C 13
ATOM 25050 O O . LEU A 1 80 ? -15.713 4.941 -1.567 1.00 0.52 80 LEU A O 13
ATOM 25066 N N . MET A 1 81 ? -16.938 3.531 -0.319 1.00 0.49 81 MET A N 13
ATOM 25067 C CA . MET A 1 81 ? -18.015 3.428 -1.296 1.00 0.57 81 MET A CA 13
ATOM 25068 C C . MET A 1 81 ? -18.858 4.696 -1.319 1.00 0.53 81 MET A C 13
ATOM 25069 O O . MET A 1 81 ? -19.591 4.952 -2.275 1.00 0.61 81 MET A O 13
ATOM 25083 N N . GLU A 1 82 ? -18.748 5.491 -0.268 1.00 0.47 82 GLU A N 13
ATOM 25084 C CA . GLU A 1 82 ? -19.471 6.748 -0.188 1.00 0.48 82 GLU A CA 13
ATOM 25085 C C . GLU A 1 82 ? -18.705 7.818 -0.964 1.00 0.43 82 GLU A C 13
ATOM 25086 O O . GLU A 1 82 ? -17.485 7.725 -1.108 1.00 0.43 82 GLU A O 13
ATOM 25098 N N . ALA A 1 83 ? -19.415 8.826 -1.461 1.00 0.52 83 ALA A N 13
ATOM 25099 C CA . ALA A 1 83 ? -18.790 9.924 -2.190 1.00 0.61 83 ALA A CA 13
ATOM 25100 C C . ALA A 1 83 ? -17.774 10.649 -1.313 1.00 0.55 83 ALA A C 13
ATOM 25101 O O . ALA A 1 83 ? -16.725 11.084 -1.789 1.00 0.57 83 ALA A O 13
ATOM 25108 N N . ASP A 1 84 ? -18.086 10.759 -0.023 1.00 0.57 84 ASP A N 13
ATOM 25109 C CA . ASP A 1 84 ? -17.176 11.384 0.937 1.00 0.61 84 ASP A CA 13
ATOM 25110 C C . ASP A 1 84 ? -15.913 10.548 1.091 1.00 0.49 84 ASP A C 13
ATOM 25111 O O . ASP A 1 84 ? -14.825 11.071 1.338 1.00 0.51 84 ASP A O 13
ATOM 25120 N N . GLY A 1 85 ? -16.061 9.246 0.902 1.00 0.43 85 GLY A N 13
ATOM 25121 C CA . GLY A 1 85 ? -14.948 8.343 1.063 1.00 0.41 85 GLY A CA 13
ATOM 25122 C C . GLY A 1 85 ? -14.014 8.403 -0.123 1.00 0.38 85 GLY A C 13
ATOM 25123 O O . GLY A 1 85 ? -12.799 8.511 0.040 1.00 0.39 85 GLY A O 13
ATOM 25127 N N . ALA A 1 86 ? -14.580 8.323 -1.322 1.00 0.41 86 ALA A N 13
ATOM 25128 C CA . ALA A 1 86 ? -13.809 8.481 -2.548 1.00 0.46 86 ALA A CA 13
ATOM 25129 C C . ALA A 1 86 ? -13.059 9.810 -2.575 1.00 0.45 86 ALA A C 13
ATOM 25130 O O . ALA A 1 86 ? -11.912 9.871 -3.017 1.00 0.45 86 ALA A O 13
ATOM 25137 N N . ALA A 1 87 ? -13.709 10.870 -2.102 1.00 0.47 87 ALA A N 13
ATOM 25138 C CA . ALA A 1 87 ? -13.078 12.184 -2.016 1.00 0.53 87 ALA A CA 13
ATOM 25139 C C . ALA A 1 87 ? -11.857 12.147 -1.104 1.00 0.48 87 ALA A C 13
ATOM 25140 O O . ALA A 1 87 ? -10.844 12.801 -1.370 1.00 0.51 87 ALA A O 13
ATOM 25147 N N . ARG A 1 88 ? -11.948 11.356 -0.044 1.00 0.45 88 ARG A N 13
ATOM 25148 C CA . ARG A 1 88 ? -10.845 11.196 0.892 1.00 0.48 88 ARG A CA 13
ATOM 25149 C C . ARG A 1 88 ? -9.690 10.464 0.210 1.00 0.40 88 ARG A C 13
ATOM 25150 O O . ARG A 1 88 ? -8.525 10.823 0.380 1.00 0.42 88 ARG A O 13
ATOM 25171 N N . PHE A 1 89 ? -10.036 9.455 -0.584 1.00 0.35 89 PHE A N 13
ATOM 25172 C CA . PHE A 1 89 ? -9.047 8.636 -1.281 1.00 0.34 89 PHE A CA 13
ATOM 25173 C C . PHE A 1 89 ? -8.251 9.476 -2.276 1.00 0.33 89 PHE A C 13
ATOM 25174 O O . PHE A 1 89 ? -7.036 9.317 -2.397 1.00 0.33 89 PHE A O 13
ATOM 25191 N N . GLU A 1 90 ? -8.935 10.375 -2.979 1.00 0.35 90 GLU A N 13
ATOM 25192 C CA . GLU A 1 90 ? -8.280 11.243 -3.950 1.00 0.39 90 GLU A CA 13
ATOM 25193 C C . GLU A 1 90 ? -7.200 12.082 -3.280 1.00 0.38 90 GLU A C 13
ATOM 25194 O O . GLU A 1 90 ? -6.081 12.206 -3.788 1.00 0.41 90 GLU A O 13
ATOM 25206 N N . ARG A 1 91 ? -7.527 12.638 -2.124 1.00 0.39 91 ARG A N 13
ATOM 25207 C CA . ARG A 1 91 ? -6.596 13.503 -1.421 1.00 0.44 91 ARG A CA 13
ATOM 25208 C C . ARG A 1 91 ? -5.507 12.674 -0.743 1.00 0.37 91 ARG A C 13
ATOM 25209 O O . ARG A 1 91 ? -4.450 13.193 -0.379 1.00 0.38 91 ARG A O 13
ATOM 25230 N N . TYR A 1 92 ? -5.754 11.374 -0.613 1.00 0.33 92 TYR A N 13
ATOM 25231 C CA . TYR A 1 92 ? -4.779 10.462 -0.033 1.00 0.32 92 TYR A CA 13
ATOM 25232 C C . TYR A 1 92 ? -3.693 10.165 -1.056 1.00 0.30 92 TYR A C 13
ATOM 25233 O O . TYR A 1 92 ? -2.524 9.996 -0.710 1.00 0.32 92 TYR A O 13
ATOM 25251 N N . LEU A 1 93 ? -4.093 10.119 -2.322 1.00 0.31 93 LEU A N 13
ATOM 25252 C CA . LEU A 1 93 ? -3.152 9.922 -3.417 1.00 0.34 93 LEU A CA 13
ATOM 25253 C C . LEU A 1 93 ? -2.166 11.081 -3.466 1.00 0.35 93 LEU A C 13
ATOM 25254 O O . LEU A 1 93 ? -0.975 10.896 -3.714 1.00 0.38 93 LEU A O 13
ATOM 25270 N N . ALA A 1 94 ? -2.677 12.280 -3.219 1.00 0.36 94 ALA A N 13
ATOM 25271 C CA . ALA A 1 94 ? -1.850 13.480 -3.181 1.00 0.39 94 ALA A CA 13
ATOM 25272 C C . ALA A 1 94 ? -0.928 13.494 -1.961 1.00 0.37 94 ALA A C 13
ATOM 25273 O O . ALA A 1 94 ? 0.054 14.235 -1.926 1.00 0.44 94 ALA A O 13
ATOM 25280 N N . ALA A 1 95 ? -1.244 12.675 -0.963 1.00 0.33 95 ALA A N 13
ATOM 25281 C CA . ALA A 1 95 ? -0.470 12.648 0.271 1.00 0.35 95 ALA A CA 13
ATOM 25282 C C . ALA A 1 95 ? 0.453 11.435 0.334 1.00 0.33 95 ALA A C 13
ATOM 25283 O O . ALA A 1 95 ? 1.195 11.268 1.303 1.00 0.33 95 ALA A O 13
ATOM 25290 N N . LEU A 1 96 ? 0.395 10.592 -0.693 1.00 0.35 96 LEU A N 13
ATOM 25291 C CA . LEU A 1 96 ? 1.239 9.396 -0.760 1.00 0.36 96 LEU A CA 13
ATOM 25292 C C . LEU A 1 96 ? 2.723 9.712 -0.534 1.00 0.35 96 LEU A C 13
ATOM 25293 O O . LEU A 1 96 ? 3.350 9.077 0.309 1.00 0.34 96 LEU A O 13
ATOM 25309 N N . PRO A 1 97 ? 3.316 10.690 -1.257 1.00 0.37 97 PRO A N 13
ATOM 25310 C CA . PRO A 1 97 ? 4.719 11.076 -1.049 1.00 0.39 97 PRO A CA 13
ATOM 25311 C C . PRO A 1 97 ? 5.025 11.399 0.415 1.00 0.35 97 PRO A C 13
ATOM 25312 O O . PRO A 1 97 ? 6.086 11.043 0.934 1.00 0.36 97 PRO A O 13
ATOM 25323 N N . ARG A 1 98 ? 4.074 12.044 1.078 1.00 0.34 98 ARG A N 13
ATOM 25324 C CA . ARG A 1 98 ? 4.250 12.462 2.461 1.00 0.35 98 ARG A CA 13
ATOM 25325 C C . ARG A 1 98 ? 4.215 11.261 3.403 1.00 0.31 98 ARG A C 13
ATOM 25326 O O . ARG A 1 98 ? 5.043 11.147 4.308 1.00 0.33 98 ARG A O 13
ATOM 25347 N N . LYS A 1 99 ? 3.281 10.352 3.169 1.00 0.31 99 LYS A N 13
ATOM 25348 C CA . LYS A 1 99 ? 3.106 9.200 4.043 1.00 0.36 99 LYS A CA 13
ATOM 25349 C C . LYS A 1 99 ? 4.235 8.195 3.849 1.00 0.32 99 LYS A C 13
ATOM 25350 O O . LYS A 1 99 ? 4.763 7.651 4.817 1.00 0.32 99 LYS A O 13
ATOM 25369 N N . LEU A 1 100 ? 4.610 7.966 2.596 1.00 0.33 100 LEU A N 13
ATOM 25370 C CA . LEU A 1 100 ? 5.710 7.060 2.276 1.00 0.35 100 LEU A CA 13
ATOM 25371 C C . LEU A 1 100 ? 7.002 7.537 2.930 1.00 0.34 100 LEU A C 13
ATOM 25372 O O . LEU A 1 100 ? 7.727 6.749 3.533 1.00 0.35 100 LEU A O 13
ATOM 25388 N N . ALA A 1 101 ? 7.267 8.837 2.832 1.00 0.33 101 ALA A N 13
ATOM 25389 C CA . ALA A 1 101 ? 8.465 9.420 3.425 1.00 0.36 101 ALA A CA 13
ATOM 25390 C C . ALA A 1 101 ? 8.430 9.308 4.947 1.00 0.33 101 ALA A C 13
ATOM 25391 O O . ALA A 1 101 ? 9.467 9.148 5.597 1.00 0.35 101 ALA A O 13
ATOM 25398 N N . ALA A 1 102 ? 7.223 9.369 5.494 1.00 0.32 102 ALA A N 13
ATOM 25399 C CA . ALA A 1 102 ? 7.026 9.305 6.933 1.00 0.33 102 ALA A CA 13
ATOM 25400 C C . ALA A 1 102 ? 7.380 7.923 7.468 1.00 0.32 102 ALA A C 13
ATOM 25401 O O . ALA A 1 102 ? 8.036 7.794 8.504 1.00 0.35 102 ALA A O 13
ATOM 25408 N N . TRP A 1 103 ? 6.955 6.891 6.747 1.00 0.30 103 TRP A N 13
ATOM 25409 C CA . TRP A 1 103 ? 7.219 5.517 7.152 1.00 0.32 103 TRP A CA 13
ATOM 25410 C C . TRP A 1 103 ? 8.699 5.177 7.000 1.00 0.32 103 TRP A C 13
ATOM 25411 O O . TRP A 1 103 ? 9.250 4.423 7.806 1.00 0.34 103 TRP A O 13
ATOM 25432 N N . GLU A 1 104 ? 9.343 5.742 5.977 1.00 0.34 104 GLU A N 13
ATOM 25433 C CA . GLU A 1 104 ? 10.771 5.519 5.758 1.00 0.38 104 GLU A CA 13
ATOM 25434 C C . GLU A 1 104 ? 11.574 5.938 6.985 1.00 0.39 104 GLU A C 13
ATOM 25435 O O . GLU A 1 104 ? 12.383 5.169 7.514 1.00 0.41 104 GLU A O 13
ATOM 25447 N N . ASN A 1 105 ? 11.321 7.158 7.441 1.00 0.41 105 ASN A N 13
ATOM 25448 C CA . ASN A 1 105 ? 12.060 7.742 8.556 1.00 0.47 105 ASN A CA 13
ATOM 25449 C C . ASN A 1 105 ? 11.779 7.016 9.871 1.00 0.46 105 ASN A C 13
ATOM 25450 O O . ASN A 1 105 ? 12.646 6.929 10.745 1.00 0.50 105 ASN A O 13
ATOM 25461 N N . ALA A 1 106 ? 10.579 6.475 10.005 1.00 0.45 106 ALA A N 13
ATOM 25462 C CA . ALA A 1 106 ? 10.164 5.879 11.266 1.00 0.48 106 ALA A CA 13
ATOM 25463 C C . ALA A 1 106 ? 10.578 4.411 11.380 1.00 0.50 106 ALA A C 13
ATOM 25464 O O . ALA A 1 106 ? 11.155 4.002 12.385 1.00 0.66 106 ALA A O 13
ATOM 25471 N N . ARG A 1 107 ? 10.306 3.627 10.344 1.00 0.43 107 ARG A N 13
ATOM 25472 C CA . ARG A 1 107 ? 10.493 2.178 10.434 1.00 0.47 107 ARG A CA 13
ATOM 25473 C C . ARG A 1 107 ? 11.867 1.721 9.950 1.00 0.48 107 ARG A C 13
ATOM 25474 O O . ARG A 1 107 ? 12.196 0.538 10.037 1.00 0.56 107 ARG A O 13
ATOM 25495 N N . GLY A 1 108 ? 12.673 2.649 9.450 1.00 0.45 108 GLY A N 13
ATOM 25496 C CA . GLY A 1 108 ? 14.003 2.284 8.993 1.00 0.49 108 GLY A CA 13
ATOM 25497 C C . GLY A 1 108 ? 13.975 1.699 7.599 1.00 0.46 108 GLY A C 13
ATOM 25498 O O . GLY A 1 108 ? 14.565 0.648 7.332 1.00 0.50 108 GLY A O 13
ATOM 25502 N N . VAL A 1 109 ? 13.289 2.395 6.713 1.00 0.42 109 VAL A N 13
ATOM 25503 C CA . VAL A 1 109 ? 13.118 1.958 5.341 1.00 0.41 109 VAL A CA 13
ATOM 25504 C C . VAL A 1 109 ? 13.697 3.017 4.412 1.00 0.43 109 VAL A C 13
ATOM 25505 O O . VAL A 1 109 ? 13.545 4.212 4.668 1.00 0.46 109 VAL A O 13
ATOM 25518 N N . ASP A 1 110 ? 14.388 2.596 3.363 1.00 0.44 110 ASP A N 13
ATOM 25519 C CA . ASP A 1 110 ? 15.008 3.545 2.452 1.00 0.49 110 ASP A CA 13
ATOM 25520 C C . ASP A 1 110 ? 14.870 3.069 1.012 1.00 0.54 110 ASP A C 13
ATOM 25521 O O . ASP A 1 110 ? 15.662 2.253 0.535 1.00 0.57 110 ASP A O 13
ATOM 25530 N N . PHE A 1 111 ? 13.861 3.585 0.323 1.00 0.60 111 PHE A N 13
ATOM 25531 C CA . PHE A 1 111 ? 13.594 3.183 -1.053 1.00 0.68 111 PHE A CA 13
ATOM 25532 C C . PHE A 1 111 ? 14.672 3.692 -2.008 1.00 0.77 111 PHE A C 13
ATOM 25533 O O . PHE A 1 111 ? 14.791 3.206 -3.132 1.00 0.90 111 PHE A O 13
ATOM 25550 N N . GLY A 1 112 ? 15.465 4.660 -1.557 1.00 0.76 112 GLY A N 13
ATOM 25551 C CA . GLY A 1 112 ? 16.565 5.140 -2.368 1.00 0.84 112 GLY A CA 13
ATOM 25552 C C . GLY A 1 112 ? 17.719 4.160 -2.370 1.00 0.79 112 GLY A C 13
ATOM 25553 O O . GLY A 1 112 ? 18.427 4.017 -3.368 1.00 0.89 112 GLY A O 13
ATOM 25557 N N . SER A 1 113 ? 17.897 3.477 -1.249 1.00 0.71 113 SER A N 13
ATOM 25558 C CA . SER A 1 113 ? 18.933 2.467 -1.118 1.00 0.70 113 SER A CA 13
ATOM 25559 C C . SER A 1 113 ? 18.416 1.111 -1.585 1.00 0.68 113 SER A C 13
ATOM 25560 O O . SER A 1 113 ? 19.186 0.165 -1.762 1.00 0.72 113 SER A O 13
ATOM 25568 N N . ARG A 1 114 ? 17.093 1.035 -1.768 1.00 0.68 114 ARG A N 13
ATOM 25569 C CA . ARG A 1 114 ? 16.421 -0.177 -2.239 1.00 0.75 114 ARG A CA 13
ATOM 25570 C C . ARG A 1 114 ? 16.606 -1.318 -1.243 1.00 0.68 114 ARG A C 13
ATOM 25571 O O . ARG A 1 114 ? 16.611 -2.492 -1.610 1.00 0.72 114 ARG A O 13
ATOM 25592 N N . THR A 1 115 ? 16.750 -0.944 0.024 1.00 0.60 115 THR A N 13
ATOM 25593 C CA . THR A 1 115 ? 16.943 -1.889 1.114 1.00 0.57 115 THR A CA 13
ATOM 25594 C C . THR A 1 115 ? 16.299 -1.339 2.385 1.00 0.52 115 THR A C 13
ATOM 25595 O O . THR A 1 115 ? 15.787 -0.216 2.388 1.00 0.53 115 THR A O 13
ATOM 25606 N N . GLN A 1 116 ? 16.318 -2.116 3.459 1.00 0.50 116 GLN A N 13
ATOM 25607 C CA . GLN A 1 116 ? 15.744 -1.670 4.719 1.00 0.51 116 GLN A CA 13
ATOM 25608 C C . GLN A 1 116 ? 16.533 -2.246 5.885 1.00 0.54 116 GLN A C 13
ATOM 25609 O O . GLN A 1 116 ? 17.164 -3.296 5.761 1.00 0.55 116 GLN A O 13
ATOM 25623 N N . ALA A 1 117 ? 16.509 -1.548 7.012 1.00 0.62 117 ALA A N 13
ATOM 25624 C CA . ALA A 1 117 ? 17.250 -1.976 8.191 1.00 0.68 117 ALA A CA 13
ATOM 25625 C C . ALA A 1 117 ? 16.415 -2.918 9.045 1.00 0.68 117 ALA A C 13
ATOM 25626 O O . ALA A 1 117 ? 16.917 -3.527 9.989 1.00 0.84 117 ALA A O 13
ATOM 25633 N N . ASP A 1 118 ? 15.142 -3.034 8.704 1.00 0.69 118 ASP A N 13
ATOM 25634 C CA . ASP A 1 118 ? 14.226 -3.875 9.459 1.00 0.73 118 ASP A CA 13
ATOM 25635 C C . ASP A 1 118 ? 14.141 -5.261 8.832 1.00 0.67 118 ASP A C 13
ATOM 25636 O O . ASP A 1 118 ? 14.441 -5.438 7.651 1.00 0.67 118 ASP A O 13
ATOM 25645 N N . ALA A 1 119 ? 13.733 -6.236 9.629 1.00 0.72 119 ALA A N 13
ATOM 25646 C CA . ALA A 1 119 ? 13.535 -7.588 9.142 1.00 0.73 119 ALA A CA 13
ATOM 25647 C C . ALA A 1 119 ? 12.264 -7.664 8.306 1.00 0.66 119 ALA A C 13
ATOM 25648 O O . ALA A 1 119 ? 12.220 -8.347 7.282 1.00 0.73 119 ALA A O 13
ATOM 25655 N N . LEU A 1 120 ? 11.242 -6.930 8.732 1.00 0.69 120 LEU A N 13
ATOM 25656 C CA . LEU A 1 120 ? 9.959 -6.927 8.049 1.00 0.63 120 LEU A CA 13
ATOM 25657 C C . LEU A 1 120 ? 9.090 -5.794 8.579 1.00 0.57 120 LEU A C 13
ATOM 25658 O O . LEU A 1 120 ? 8.843 -5.705 9.783 1.00 0.65 120 LEU A O 13
ATOM 25674 N N . VAL A 1 121 ? 8.606 -4.942 7.690 1.00 0.50 121 VAL A N 13
ATOM 25675 C CA . VAL A 1 121 ? 7.771 -3.832 8.112 1.00 0.47 121 VAL A CA 13
ATOM 25676 C C . VAL A 1 121 ? 6.313 -4.057 7.711 1.00 0.39 121 VAL A C 13
ATOM 25677 O O . VAL A 1 121 ? 5.918 -3.887 6.556 1.00 0.33 121 VAL A O 13
ATOM 25690 N N . LEU A 1 122 ? 5.536 -4.500 8.680 1.00 0.41 122 LEU A N 13
ATOM 25691 C CA . LEU A 1 122 ? 4.108 -4.679 8.505 1.00 0.39 122 LEU A CA 13
ATOM 25692 C C . LEU A 1 122 ? 3.378 -3.484 9.095 1.00 0.42 122 LEU A C 13
ATOM 25693 O O . LEU A 1 122 ? 3.696 -3.040 10.202 1.00 0.73 122 LEU A O 13
ATOM 25709 N N . LEU A 1 123 ? 2.409 -2.962 8.363 1.00 0.24 123 LEU A N 13
ATOM 25710 C CA . LEU A 1 123 ? 1.688 -1.775 8.790 1.00 0.24 123 LEU A CA 13
ATOM 25711 C C . LEU A 1 123 ? 0.189 -2.045 8.784 1.00 0.24 123 LEU A C 13
ATOM 25712 O O . LEU A 1 123 ? -0.446 -2.088 7.727 1.00 0.25 123 LEU A O 13
ATOM 25728 N N . GLY A 1 124 ? -0.359 -2.253 9.970 1.00 0.27 124 GLY A N 13
ATOM 25729 C CA . GLY A 1 124 ? -1.774 -2.525 10.097 1.00 0.28 124 GLY A CA 13
ATOM 25730 C C . GLY A 1 124 ? -2.546 -1.345 10.641 1.00 0.30 124 GLY A C 13
ATOM 25731 O O . GLY A 1 124 ? -1.967 -0.455 11.263 1.00 0.34 124 GLY A O 13
ATOM 25735 N N . GLY A 1 125 ? -3.853 -1.336 10.406 1.00 0.31 125 GLY A N 13
ATOM 25736 C CA . GLY A 1 125 ? -4.702 -0.295 10.956 1.00 0.36 125 GLY A CA 13
ATOM 25737 C C . GLY A 1 125 ? -4.476 1.061 10.322 1.00 0.35 125 GLY A C 13
ATOM 25738 O O . GLY A 1 125 ? -4.578 2.085 10.995 1.00 0.40 125 GLY A O 13
ATOM 25742 N N . LEU A 1 126 ? -4.151 1.081 9.042 1.00 0.31 126 LEU A N 13
ATOM 25743 C CA . LEU A 1 126 ? -3.934 2.339 8.346 1.00 0.31 126 LEU A CA 13
ATOM 25744 C C . LEU A 1 126 ? -5.255 2.987 7.963 1.00 0.33 126 LEU A C 13
ATOM 25745 O O . LEU A 1 126 ? -6.249 2.305 7.685 1.00 0.35 126 LEU A O 13
ATOM 25761 N N . ASP A 1 127 ? -5.251 4.310 7.964 1.00 0.35 127 ASP A N 13
ATOM 25762 C CA . ASP A 1 127 ? -6.418 5.099 7.598 1.00 0.41 127 ASP A CA 13
ATOM 25763 C C . ASP A 1 127 ? -6.130 5.839 6.300 1.00 0.39 127 ASP A C 13
ATOM 25764 O O . ASP A 1 127 ? -5.010 5.794 5.791 1.00 0.45 127 ASP A O 13
ATOM 25773 N N . PHE A 1 128 ? -7.126 6.531 5.773 1.00 0.39 128 PHE A N 13
ATOM 25774 C CA . PHE A 1 128 ? -6.942 7.324 4.567 1.00 0.42 128 PHE A CA 13
ATOM 25775 C C . PHE A 1 128 ? -6.970 8.800 4.922 1.00 0.49 128 PHE A C 13
ATOM 25776 O O . PHE A 1 128 ? -7.424 9.638 4.146 1.00 0.61 128 PHE A O 13
ATOM 25793 N N . GLU A 1 129 ? -6.471 9.097 6.113 1.00 0.52 129 GLU A N 13
ATOM 25794 C CA . GLU A 1 129 ? -6.453 10.452 6.629 1.00 0.63 129 GLU A CA 13
ATOM 25795 C C . GLU A 1 129 ? -5.458 11.303 5.852 1.00 0.64 129 GLU A C 13
ATOM 25796 O O . GLU A 1 129 ? -4.241 11.134 5.976 1.00 0.80 129 GLU A O 13
ATOM 25808 N N . ALA A 1 130 ? -5.992 12.197 5.037 1.00 0.73 130 ALA A N 13
ATOM 25809 C CA . ALA A 1 130 ? -5.187 13.081 4.221 1.00 0.92 130 ALA A CA 13
ATOM 25810 C C . ALA A 1 130 ? -5.964 14.350 3.913 1.00 1.47 130 ALA A C 13
ATOM 25811 O O . ALA A 1 130 ? -5.638 15.405 4.498 1.00 1.77 130 ALA A O 13
ATOM 25819 N N . GLY A 1 1 ? -15.827 -14.789 10.854 1.00 9.84 1 GLY A N 14
ATOM 25820 C CA . GLY A 1 1 ? -16.025 -13.519 10.116 1.00 9.33 1 GLY A CA 14
ATOM 25821 C C . GLY A 1 1 ? -17.381 -13.454 9.443 1.00 8.55 1 GLY A C 14
ATOM 25822 O O . GLY A 1 1 ? -17.494 -13.680 8.238 1.00 8.34 1 GLY A O 14
ATOM 25828 N N . ALA A 1 2 ? -18.413 -13.137 10.217 1.00 8.39 2 ALA A N 14
ATOM 25829 C CA . ALA A 1 2 ? -19.777 -13.075 9.703 1.00 7.95 2 ALA A CA 14
ATOM 25830 C C . ALA A 1 2 ? -19.964 -11.868 8.791 1.00 7.24 2 ALA A C 14
ATOM 25831 O O . ALA A 1 2 ? -20.800 -11.879 7.893 1.00 7.25 2 ALA A O 14
ATOM 25838 N N . MET A 1 3 ? -19.158 -10.837 9.014 1.00 6.97 3 MET A N 14
ATOM 25839 C CA . MET A 1 3 ? -19.224 -9.618 8.215 1.00 6.66 3 MET A CA 14
ATOM 25840 C C . MET A 1 3 ? -18.620 -9.856 6.829 1.00 5.89 3 MET A C 14
ATOM 25841 O O . MET A 1 3 ? -18.717 -9.016 5.933 1.00 5.94 3 MET A O 14
ATOM 25855 N N . GLY A 1 4 ? -18.009 -11.020 6.657 1.00 5.55 4 GLY A N 14
ATOM 25856 C CA . GLY A 1 4 ? -17.358 -11.340 5.405 1.00 5.17 4 GLY A CA 14
ATOM 25857 C C . GLY A 1 4 ? -18.316 -11.901 4.372 1.00 4.35 4 GLY A C 14
ATOM 25858 O O . GLY A 1 4 ? -17.915 -12.193 3.248 1.00 4.64 4 GLY A O 14
ATOM 25862 N N . MET A 1 5 ? -19.587 -12.040 4.743 1.00 3.80 5 MET A N 14
ATOM 25863 C CA . MET A 1 5 ? -20.581 -12.594 3.827 1.00 3.46 5 MET A CA 14
ATOM 25864 C C . MET A 1 5 ? -20.941 -11.593 2.733 1.00 2.69 5 MET A C 14
ATOM 25865 O O . MET A 1 5 ? -21.556 -11.953 1.732 1.00 3.15 5 MET A O 14
ATOM 25879 N N . SER A 1 6 ? -20.549 -10.341 2.928 1.00 2.04 6 SER A N 14
ATOM 25880 C CA . SER A 1 6 ? -20.745 -9.306 1.923 1.00 1.62 6 SER A CA 14
ATOM 25881 C C . SER A 1 6 ? -19.420 -9.010 1.221 1.00 1.22 6 SER A C 14
ATOM 25882 O O . SER A 1 6 ? -18.637 -8.193 1.696 1.00 1.33 6 SER A O 14
ATOM 25890 N N . PRO A 1 7 ? -19.138 -9.680 0.089 1.00 1.00 7 PRO A N 14
ATOM 25891 C CA . PRO A 1 7 ? -17.860 -9.558 -0.601 1.00 0.92 7 PRO A CA 14
ATOM 25892 C C . PRO A 1 7 ? -17.839 -8.451 -1.656 1.00 0.83 7 PRO A C 14
ATOM 25893 O O . PRO A 1 7 ? -16.869 -8.320 -2.400 1.00 0.81 7 PRO A O 14
ATOM 25904 N N . ASP A 1 8 ? -18.897 -7.654 -1.713 1.00 0.81 8 ASP A N 14
ATOM 25905 C CA . ASP A 1 8 ? -19.002 -6.599 -2.721 1.00 0.80 8 ASP A CA 14
ATOM 25906 C C . ASP A 1 8 ? -17.992 -5.492 -2.454 1.00 0.67 8 ASP A C 14
ATOM 25907 O O . ASP A 1 8 ? -17.321 -5.018 -3.372 1.00 0.67 8 ASP A O 14
ATOM 25916 N N . THR A 1 9 ? -17.872 -5.099 -1.192 1.00 0.62 9 THR A N 14
ATOM 25917 C CA . THR A 1 9 ? -16.933 -4.064 -0.791 1.00 0.58 9 THR A CA 14
ATOM 25918 C C . THR A 1 9 ? -15.496 -4.480 -1.107 1.00 0.49 9 THR A C 14
ATOM 25919 O O . THR A 1 9 ? -14.736 -3.730 -1.727 1.00 0.46 9 THR A O 14
ATOM 25930 N N . ALA A 1 10 ? -15.146 -5.692 -0.696 1.00 0.51 10 ALA A N 14
ATOM 25931 C CA . ALA A 1 10 ? -13.803 -6.216 -0.900 1.00 0.50 10 ALA A CA 14
ATOM 25932 C C . ALA A 1 10 ? -13.496 -6.376 -2.382 1.00 0.48 10 ALA A C 14
ATOM 25933 O O . ALA A 1 10 ? -12.379 -6.118 -2.824 1.00 0.45 10 ALA A O 14
ATOM 25940 N N . ARG A 1 11 ? -14.502 -6.792 -3.144 1.00 0.54 11 ARG A N 14
ATOM 25941 C CA . ARG A 1 11 ? -14.346 -6.998 -4.579 1.00 0.59 11 ARG A CA 14
ATOM 25942 C C . ARG A 1 11 ? -14.015 -5.684 -5.278 1.00 0.52 11 ARG A C 14
ATOM 25943 O O . ARG A 1 11 ? -13.146 -5.633 -6.149 1.00 0.52 11 ARG A O 14
ATOM 25964 N N . ARG A 1 12 ? -14.710 -4.621 -4.887 1.00 0.51 12 ARG A N 14
ATOM 25965 C CA . ARG A 1 12 ? -14.501 -3.316 -5.491 1.00 0.51 12 ARG A CA 14
ATOM 25966 C C . ARG A 1 12 ? -13.113 -2.780 -5.158 1.00 0.42 12 ARG A C 14
ATOM 25967 O O . ARG A 1 12 ? -12.460 -2.173 -6.001 1.00 0.41 12 ARG A O 14
ATOM 25988 N N . PHE A 1 13 ? -12.656 -3.010 -3.934 1.00 0.40 13 PHE A N 14
ATOM 25989 C CA . PHE A 1 13 ? -11.331 -2.557 -3.536 1.00 0.37 13 PHE A CA 14
ATOM 25990 C C . PHE A 1 13 ? -10.272 -3.289 -4.353 1.00 0.33 13 PHE A C 14
ATOM 25991 O O . PHE A 1 13 ? -9.335 -2.676 -4.865 1.00 0.33 13 PHE A O 14
ATOM 26008 N N . ASP A 1 14 ? -10.458 -4.596 -4.488 1.00 0.35 14 ASP A N 14
ATOM 26009 C CA . ASP A 1 14 ? -9.560 -5.455 -5.258 1.00 0.37 14 ASP A CA 14
ATOM 26010 C C . ASP A 1 14 ? -9.415 -4.988 -6.705 1.00 0.34 14 ASP A C 14
ATOM 26011 O O . ASP A 1 14 ? -8.321 -5.018 -7.267 1.00 0.37 14 ASP A O 14
ATOM 26020 N N . THR A 1 15 ? -10.511 -4.546 -7.303 1.00 0.33 15 THR A N 14
ATOM 26021 C CA . THR A 1 15 ? -10.518 -4.223 -8.722 1.00 0.34 15 THR A CA 14
ATOM 26022 C C . THR A 1 15 ? -10.352 -2.727 -9.003 1.00 0.33 15 THR A C 14
ATOM 26023 O O . THR A 1 15 ? -9.633 -2.340 -9.926 1.00 0.37 15 THR A O 14
ATOM 26034 N N . GLU A 1 16 ? -11.000 -1.887 -8.214 1.00 0.33 16 GLU A N 14
ATOM 26035 C CA . GLU A 1 16 ? -11.040 -0.461 -8.507 1.00 0.39 16 GLU A CA 14
ATOM 26036 C C . GLU A 1 16 ? -9.949 0.320 -7.775 1.00 0.37 16 GLU A C 14
ATOM 26037 O O . GLU A 1 16 ? -9.274 1.152 -8.378 1.00 0.46 16 GLU A O 14
ATOM 26049 N N . PHE A 1 17 ? -9.751 0.040 -6.495 1.00 0.31 17 PHE A N 14
ATOM 26050 C CA . PHE A 1 17 ? -8.881 0.881 -5.672 1.00 0.32 17 PHE A CA 14
ATOM 26051 C C . PHE A 1 17 ? -7.449 0.354 -5.605 1.00 0.30 17 PHE A C 14
ATOM 26052 O O . PHE A 1 17 ? -6.500 1.109 -5.816 1.00 0.33 17 PHE A O 14
ATOM 26069 N N . ALA A 1 18 ? -7.293 -0.933 -5.320 1.00 0.29 18 ALA A N 14
ATOM 26070 C CA . ALA A 1 18 ? -5.967 -1.519 -5.130 1.00 0.30 18 ALA A CA 14
ATOM 26071 C C . ALA A 1 18 ? -5.038 -1.302 -6.338 1.00 0.29 18 ALA A C 14
ATOM 26072 O O . ALA A 1 18 ? -3.900 -0.870 -6.154 1.00 0.30 18 ALA A O 14
ATOM 26079 N N . PRO A 1 19 ? -5.485 -1.579 -7.589 1.00 0.30 19 PRO A N 14
ATOM 26080 C CA . PRO A 1 19 ? -4.654 -1.348 -8.782 1.00 0.32 19 PRO A CA 14
ATOM 26081 C C . PRO A 1 19 ? -4.279 0.125 -8.960 1.00 0.31 19 PRO A C 14
ATOM 26082 O O . PRO A 1 19 ? -3.263 0.447 -9.579 1.00 0.32 19 PRO A O 14
ATOM 26093 N N . ARG A 1 20 ? -5.098 1.017 -8.408 1.00 0.32 20 ARG A N 14
ATOM 26094 C CA . ARG A 1 20 ? -4.819 2.449 -8.466 1.00 0.35 20 ARG A CA 14
ATOM 26095 C C . ARG A 1 20 ? -3.668 2.788 -7.533 1.00 0.30 20 ARG A C 14
ATOM 26096 O O . ARG A 1 20 ? -2.794 3.587 -7.869 1.00 0.31 20 ARG A O 14
ATOM 26117 N N . ILE A 1 21 ? -3.670 2.158 -6.363 1.00 0.28 21 ILE A N 14
ATOM 26118 C CA . ILE A 1 21 ? -2.631 2.377 -5.368 1.00 0.28 21 ILE A CA 14
ATOM 26119 C C . ILE A 1 21 ? -1.294 1.869 -5.890 1.00 0.24 21 ILE A C 14
ATOM 26120 O O . ILE A 1 21 ? -0.272 2.541 -5.773 1.00 0.25 21 ILE A O 14
ATOM 26136 N N . ALA A 1 22 ? -1.317 0.682 -6.486 1.00 0.23 22 ALA A N 14
ATOM 26137 C CA . ALA A 1 22 ? -0.115 0.080 -7.045 1.00 0.23 22 ALA A CA 14
ATOM 26138 C C . ALA A 1 22 ? 0.455 0.937 -8.168 1.00 0.24 22 ALA A C 14
ATOM 26139 O O . ALA A 1 22 ? 1.671 1.033 -8.332 1.00 0.28 22 ALA A O 14
ATOM 26146 N N . ARG A 1 23 ? -0.434 1.554 -8.936 1.00 0.27 23 ARG A N 14
ATOM 26147 C CA . ARG A 1 23 ? -0.034 2.442 -10.019 1.00 0.34 23 ARG A CA 14
ATOM 26148 C C . ARG A 1 23 ? 0.668 3.680 -9.473 1.00 0.30 23 ARG A C 14
ATOM 26149 O O . ARG A 1 23 ? 1.747 4.048 -9.937 1.00 0.31 23 ARG A O 14
ATOM 26170 N N . ALA A 1 24 ? 0.053 4.307 -8.479 1.00 0.29 24 ALA A N 14
ATOM 26171 C CA . ALA A 1 24 ? 0.572 5.540 -7.904 1.00 0.31 24 ALA A CA 14
ATOM 26172 C C . ALA A 1 24 ? 1.939 5.324 -7.270 1.00 0.29 24 ALA A C 14
ATOM 26173 O O . ALA A 1 24 ? 2.848 6.136 -7.442 1.00 0.31 24 ALA A O 14
ATOM 26180 N N . ILE A 1 25 ? 2.076 4.225 -6.539 1.00 0.27 25 ILE A N 14
ATOM 26181 C CA . ILE A 1 25 ? 3.326 3.895 -5.868 1.00 0.30 25 ILE A CA 14
ATOM 26182 C C . ILE A 1 25 ? 4.431 3.589 -6.876 1.00 0.30 25 ILE A C 14
ATOM 26183 O O . ILE A 1 25 ? 5.536 4.122 -6.778 1.00 0.33 25 ILE A O 14
ATOM 26199 N N . ALA A 1 26 ? 4.122 2.743 -7.854 1.00 0.31 26 ALA A N 14
ATOM 26200 C CA . ALA A 1 26 ? 5.094 2.353 -8.871 1.00 0.36 26 ALA A CA 14
ATOM 26201 C C . ALA A 1 26 ? 5.591 3.568 -9.643 1.00 0.38 26 ALA A C 14
ATOM 26202 O O . ALA A 1 26 ? 6.761 3.651 -10.019 1.00 0.40 26 ALA A O 14
ATOM 26209 N N . ASP A 1 27 ? 4.688 4.510 -9.861 1.00 0.40 27 ASP A N 14
ATOM 26210 C CA . ASP A 1 27 ? 5.005 5.757 -10.545 1.00 0.47 27 ASP A CA 14
ATOM 26211 C C . ASP A 1 27 ? 5.876 6.651 -9.667 1.00 0.45 27 ASP A C 14
ATOM 26212 O O . ASP A 1 27 ? 6.822 7.282 -10.144 1.00 0.48 27 ASP A O 14
ATOM 26221 N N . LEU A 1 28 ? 5.564 6.674 -8.377 1.00 0.42 28 LEU A N 14
ATOM 26222 C CA . LEU A 1 28 ? 6.267 7.517 -7.418 1.00 0.46 28 LEU A CA 14
ATOM 26223 C C . LEU A 1 28 ? 7.695 7.023 -7.206 1.00 0.44 28 LEU A C 14
ATOM 26224 O O . LEU A 1 28 ? 8.615 7.814 -6.997 1.00 0.49 28 LEU A O 14
ATOM 26240 N N . LEU A 1 29 ? 7.874 5.711 -7.262 1.00 0.40 29 LEU A N 14
ATOM 26241 C CA . LEU A 1 29 ? 9.189 5.113 -7.074 1.00 0.41 29 LEU A CA 14
ATOM 26242 C C . LEU A 1 29 ? 9.893 4.931 -8.414 1.00 0.44 29 LEU A C 14
ATOM 26243 O O . LEU A 1 29 ? 10.992 4.386 -8.479 1.00 0.48 29 LEU A O 14
ATOM 26259 N N . ASN A 1 30 ? 9.228 5.385 -9.479 1.00 0.45 30 ASN A N 14
ATOM 26260 C CA . ASN A 1 30 ? 9.757 5.314 -10.843 1.00 0.51 30 ASN A CA 14
ATOM 26261 C C . ASN A 1 30 ? 10.164 3.891 -11.213 1.00 0.49 30 ASN A C 14
ATOM 26262 O O . ASN A 1 30 ? 11.134 3.679 -11.939 1.00 0.55 30 ASN A O 14
ATOM 26273 N N . HIS A 1 31 ? 9.403 2.926 -10.699 1.00 0.46 31 HIS A N 14
ATOM 26274 C CA . HIS A 1 31 ? 9.620 1.502 -10.976 1.00 0.50 31 HIS A CA 14
ATOM 26275 C C . HIS A 1 31 ? 10.999 1.017 -10.532 1.00 0.55 31 HIS A C 14
ATOM 26276 O O . HIS A 1 31 ? 11.554 0.094 -11.125 1.00 0.67 31 HIS A O 14
ATOM 26291 N N . ARG A 1 32 ? 11.553 1.632 -9.496 1.00 0.53 32 ARG A N 14
ATOM 26292 C CA . ARG A 1 32 ? 12.794 1.141 -8.906 1.00 0.61 32 ARG A CA 14
ATOM 26293 C C . ARG A 1 32 ? 12.485 -0.021 -7.971 1.00 0.56 32 ARG A C 14
ATOM 26294 O O . ARG A 1 32 ? 13.304 -0.919 -7.771 1.00 0.66 32 ARG A O 14
ATOM 26315 N N . ALA A 1 33 ? 11.290 0.011 -7.407 1.00 0.48 33 ALA A N 14
ATOM 26316 C CA . ALA A 1 33 ? 10.790 -1.071 -6.579 1.00 0.45 33 ALA A CA 14
ATOM 26317 C C . ALA A 1 33 ? 9.569 -1.685 -7.244 1.00 0.43 33 ALA A C 14
ATOM 26318 O O . ALA A 1 33 ? 8.935 -1.051 -8.091 1.00 0.49 33 ALA A O 14
ATOM 26325 N N . HIS A 1 34 ? 9.237 -2.906 -6.869 1.00 0.39 34 HIS A N 14
ATOM 26326 C CA . HIS A 1 34 ? 8.139 -3.622 -7.498 1.00 0.41 34 HIS A CA 14
ATOM 26327 C C . HIS A 1 34 ? 6.932 -3.648 -6.575 1.00 0.36 34 HIS A C 14
ATOM 26328 O O . HIS A 1 34 ? 7.060 -3.905 -5.383 1.00 0.34 34 HIS A O 14
ATOM 26343 N N . THR A 1 35 ? 5.762 -3.384 -7.125 1.00 0.38 35 THR A N 14
ATOM 26344 C CA . THR A 1 35 ? 4.542 -3.405 -6.344 1.00 0.36 35 THR A CA 14
ATOM 26345 C C . THR A 1 35 ? 3.663 -4.573 -6.770 1.00 0.39 35 THR A C 14
ATOM 26346 O O . THR A 1 35 ? 3.665 -4.971 -7.936 1.00 0.45 35 THR A O 14
ATOM 26357 N N . ASP A 1 36 ? 2.931 -5.139 -5.825 1.00 0.38 36 ASP A N 14
ATOM 26358 C CA . ASP A 1 36 ? 2.124 -6.315 -6.102 1.00 0.44 36 ASP A CA 14
ATOM 26359 C C . ASP A 1 36 ? 0.852 -6.297 -5.268 1.00 0.39 36 ASP A C 14
ATOM 26360 O O . ASP A 1 36 ? 0.904 -6.261 -4.038 1.00 0.47 36 ASP A O 14
ATOM 26369 N N . VAL A 1 37 ? -0.287 -6.293 -5.942 1.00 0.37 37 VAL A N 14
ATOM 26370 C CA . VAL A 1 37 ? -1.572 -6.262 -5.265 1.00 0.37 37 VAL A CA 14
ATOM 26371 C C . VAL A 1 37 ? -2.034 -7.664 -4.892 1.00 0.36 37 VAL A C 14
ATOM 26372 O O . VAL A 1 37 ? -2.373 -8.474 -5.758 1.00 0.48 37 VAL A O 14
ATOM 26385 N N . VAL A 1 38 ? -2.004 -7.953 -3.602 1.00 0.34 38 VAL A N 14
ATOM 26386 C CA . VAL A 1 38 ? -2.603 -9.165 -3.073 1.00 0.36 38 VAL A CA 14
ATOM 26387 C C . VAL A 1 38 ? -4.119 -9.020 -3.102 1.00 0.42 38 VAL A C 14
ATOM 26388 O O . VAL A 1 38 ? -4.697 -8.307 -2.281 1.00 0.46 38 VAL A O 14
ATOM 26401 N N . GLY A 1 39 ? -4.745 -9.676 -4.065 1.00 0.58 39 GLY A N 14
ATOM 26402 C CA . GLY A 1 39 ? -6.162 -9.493 -4.293 1.00 0.74 39 GLY A CA 14
ATOM 26403 C C . GLY A 1 39 ? -7.030 -10.263 -3.322 1.00 0.69 39 GLY A C 14
ATOM 26404 O O . GLY A 1 39 ? -6.529 -11.032 -2.498 1.00 0.84 39 GLY A O 14
ATOM 26408 N N . TYR A 1 40 ? -8.336 -10.059 -3.429 1.00 0.73 40 TYR A N 14
ATOM 26409 C CA . TYR A 1 40 ? -9.294 -10.728 -2.560 1.00 0.82 40 TYR A CA 14
ATOM 26410 C C . TYR A 1 40 ? -9.660 -12.090 -3.134 1.00 1.19 40 TYR A C 14
ATOM 26411 O O . TYR A 1 40 ? -10.280 -12.183 -4.194 1.00 1.44 40 TYR A O 14
ATOM 26429 N N . GLY A 1 41 ? -9.265 -13.142 -2.438 1.00 1.45 41 GLY A N 14
ATOM 26430 C CA . GLY A 1 41 ? -9.574 -14.484 -2.882 1.00 1.91 41 GLY A CA 14
ATOM 26431 C C . GLY A 1 41 ? -10.136 -15.323 -1.760 1.00 2.10 41 GLY A C 14
ATOM 26432 O O . GLY A 1 41 ? -9.390 -15.949 -1.010 1.00 2.74 41 GLY A O 14
ATOM 26436 N N . GLY A 1 42 ? -11.452 -15.323 -1.633 1.00 2.18 42 GLY A N 14
ATOM 26437 C CA . GLY A 1 42 ? -12.088 -16.031 -0.545 1.00 2.55 42 GLY A CA 14
ATOM 26438 C C . GLY A 1 42 ? -12.224 -15.155 0.680 1.00 2.43 42 GLY A C 14
ATOM 26439 O O . GLY A 1 42 ? -11.433 -14.230 0.878 1.00 2.95 42 GLY A O 14
ATOM 26443 N N . HIS A 1 43 ? -13.215 -15.441 1.509 1.00 2.38 43 HIS A N 14
ATOM 26444 C CA . HIS A 1 43 ? -13.459 -14.641 2.703 1.00 2.64 43 HIS A CA 14
ATOM 26445 C C . HIS A 1 43 ? -12.303 -14.790 3.684 1.00 2.45 43 HIS A C 14
ATOM 26446 O O . HIS A 1 43 ? -11.654 -15.836 3.735 1.00 2.82 43 HIS A O 14
ATOM 26461 N N . GLY A 1 44 ? -12.032 -13.733 4.436 1.00 2.45 44 GLY A N 14
ATOM 26462 C CA . GLY A 1 44 ? -10.955 -13.767 5.404 1.00 2.61 44 GLY A CA 14
ATOM 26463 C C . GLY A 1 44 ? -9.606 -13.490 4.773 1.00 2.52 44 GLY A C 14
ATOM 26464 O O . GLY A 1 44 ? -8.567 -13.837 5.335 1.00 3.24 44 GLY A O 14
ATOM 26468 N N . HIS A 1 45 ? -9.620 -12.865 3.603 1.00 2.13 45 HIS A N 14
ATOM 26469 C CA . HIS A 1 45 ? -8.390 -12.549 2.885 1.00 2.41 45 HIS A CA 14
ATOM 26470 C C . HIS A 1 45 ? -8.334 -11.062 2.558 1.00 1.96 45 HIS A C 14
ATOM 26471 O O . HIS A 1 45 ? -8.776 -10.644 1.490 1.00 1.99 45 HIS A O 14
ATOM 26486 N N . PRO A 1 46 ? -7.791 -10.246 3.475 1.00 1.70 46 PRO A N 14
ATOM 26487 C CA . PRO A 1 46 ? -7.735 -8.791 3.300 1.00 1.42 46 PRO A CA 14
ATOM 26488 C C . PRO A 1 46 ? -6.855 -8.382 2.120 1.00 1.09 46 PRO A C 14
ATOM 26489 O O . PRO A 1 46 ? -5.721 -8.854 1.981 1.00 1.09 46 PRO A O 14
ATOM 26500 N N . THR A 1 47 ? -7.389 -7.520 1.268 1.00 0.89 47 THR A N 14
ATOM 26501 C CA . THR A 1 47 ? -6.656 -7.021 0.118 1.00 0.62 47 THR A CA 14
ATOM 26502 C C . THR A 1 47 ? -5.581 -6.038 0.573 1.00 0.51 47 THR A C 14
ATOM 26503 O O . THR A 1 47 ? -5.823 -5.206 1.450 1.00 0.59 47 THR A O 14
ATOM 26514 N N . GLN A 1 48 ? -4.398 -6.136 -0.013 1.00 0.40 48 GLN A N 14
ATOM 26515 C CA . GLN A 1 48 ? -3.265 -5.345 0.437 1.00 0.36 48 GLN A CA 14
ATOM 26516 C C . GLN A 1 48 ? -2.262 -5.162 -0.689 1.00 0.33 48 GLN A C 14
ATOM 26517 O O . GLN A 1 48 ? -2.151 -6.010 -1.572 1.00 0.40 48 GLN A O 14
ATOM 26531 N N . VAL A 1 49 ? -1.542 -4.053 -0.669 1.00 0.29 49 VAL A N 14
ATOM 26532 C CA . VAL A 1 49 ? -0.524 -3.808 -1.671 1.00 0.29 49 VAL A CA 14
ATOM 26533 C C . VAL A 1 49 ? 0.860 -3.835 -1.031 1.00 0.28 49 VAL A C 14
ATOM 26534 O O . VAL A 1 49 ? 1.154 -3.084 -0.098 1.00 0.30 49 VAL A O 14
ATOM 26547 N N . ARG A 1 50 ? 1.684 -4.749 -1.502 1.00 0.31 50 ARG A N 14
ATOM 26548 C CA . ARG A 1 50 ? 3.028 -4.902 -0.977 1.00 0.30 50 ARG A CA 14
ATOM 26549 C C . ARG A 1 50 ? 4.060 -4.291 -1.913 1.00 0.27 50 ARG A C 14
ATOM 26550 O O . ARG A 1 50 ? 3.934 -4.372 -3.137 1.00 0.30 50 ARG A O 14
ATOM 26571 N N . ILE A 1 51 ? 5.060 -3.659 -1.325 1.00 0.24 51 ILE A N 14
ATOM 26572 C CA . ILE A 1 51 ? 6.174 -3.114 -2.074 1.00 0.23 51 ILE A CA 14
ATOM 26573 C C . ILE A 1 51 ? 7.417 -3.939 -1.783 1.00 0.24 51 ILE A C 14
ATOM 26574 O O . ILE A 1 51 ? 7.915 -3.947 -0.657 1.00 0.27 51 ILE A O 14
ATOM 26590 N N . VAL A 1 52 ? 7.895 -4.649 -2.786 1.00 0.24 52 VAL A N 14
ATOM 26591 C CA . VAL A 1 52 ? 9.063 -5.497 -2.635 1.00 0.30 52 VAL A CA 14
ATOM 26592 C C . VAL A 1 52 ? 10.205 -4.965 -3.489 1.00 0.34 52 VAL A C 14
ATOM 26593 O O . VAL A 1 52 ? 9.995 -4.518 -4.618 1.00 0.33 52 VAL A O 14
ATOM 26606 N N . ALA A 1 53 ? 11.406 -4.993 -2.941 1.00 0.42 53 ALA A N 14
ATOM 26607 C CA . ALA A 1 53 ? 12.582 -4.534 -3.660 1.00 0.53 53 ALA A CA 14
ATOM 26608 C C . ALA A 1 53 ? 13.406 -5.721 -4.147 1.00 0.73 53 ALA A C 14
ATOM 26609 O O . ALA A 1 53 ? 14.142 -6.336 -3.371 1.00 0.93 53 ALA A O 14
ATOM 26616 N N . PRO A 1 54 ? 13.294 -6.066 -5.442 1.00 0.85 54 PRO A N 14
ATOM 26617 C CA . PRO A 1 54 ? 14.029 -7.187 -6.029 1.00 1.12 54 PRO A CA 14
ATOM 26618 C C . PRO A 1 54 ? 15.468 -6.812 -6.370 1.00 1.33 54 PRO A C 14
ATOM 26619 O O . PRO A 1 54 ? 15.953 -7.074 -7.471 1.00 1.67 54 PRO A O 14
ATOM 26630 N N . HIS A 1 55 ? 16.146 -6.190 -5.420 1.00 1.70 55 HIS A N 14
ATOM 26631 C CA . HIS A 1 55 ? 17.527 -5.793 -5.609 1.00 2.07 55 HIS A CA 14
ATOM 26632 C C . HIS A 1 55 ? 18.279 -5.910 -4.288 1.00 2.00 55 HIS A C 14
ATOM 26633 O O . HIS A 1 55 ? 18.566 -4.909 -3.630 1.00 2.68 55 HIS A O 14
ATOM 26648 N N . ALA A 1 56 ? 18.589 -7.142 -3.905 1.00 2.11 56 ALA A N 14
ATOM 26649 C CA . ALA A 1 56 ? 19.265 -7.408 -2.642 1.00 2.93 56 ALA A CA 14
ATOM 26650 C C . ALA A 1 56 ? 20.758 -7.115 -2.742 1.00 3.03 56 ALA A C 14
ATOM 26651 O O . ALA A 1 56 ? 21.492 -7.214 -1.756 1.00 3.40 56 ALA A O 14
ATOM 26658 N N . GLU A 1 57 ? 21.210 -6.754 -3.934 1.00 3.26 57 GLU A N 14
ATOM 26659 C CA . GLU A 1 57 ? 22.598 -6.369 -4.139 1.00 3.76 57 GLU A CA 14
ATOM 26660 C C . GLU A 1 57 ? 22.782 -4.903 -3.749 1.00 3.61 57 GLU A C 14
ATOM 26661 O O . GLU A 1 57 ? 23.134 -4.060 -4.572 1.00 3.99 57 GLU A O 14
ATOM 26673 N N . HIS A 1 58 ? 22.510 -4.607 -2.489 1.00 3.56 58 HIS A N 14
ATOM 26674 C CA . HIS A 1 58 ? 22.619 -3.251 -1.968 1.00 3.76 58 HIS A CA 14
ATOM 26675 C C . HIS A 1 58 ? 22.956 -3.320 -0.482 1.00 3.57 58 HIS A C 14
ATOM 26676 O O . HIS A 1 58 ? 22.291 -2.715 0.357 1.00 4.09 58 HIS A O 14
ATOM 26691 N N . VAL A 1 59 ? 23.986 -4.091 -0.167 1.00 3.30 59 VAL A N 14
ATOM 26692 C CA . VAL A 1 59 ? 24.375 -4.308 1.216 1.00 3.48 59 VAL A CA 14
ATOM 26693 C C . VAL A 1 59 ? 25.696 -3.613 1.523 1.00 2.89 59 VAL A C 14
ATOM 26694 O O . VAL A 1 59 ? 26.775 -4.193 1.369 1.00 3.24 59 VAL A O 14
ATOM 26707 N N . ARG A 1 60 ? 25.603 -2.356 1.917 1.00 2.60 60 ARG A N 14
ATOM 26708 C CA . ARG A 1 60 ? 26.755 -1.613 2.407 1.00 2.50 60 ARG A CA 14
ATOM 26709 C C . ARG A 1 60 ? 26.495 -1.188 3.850 1.00 2.31 60 ARG A C 14
ATOM 26710 O O . ARG A 1 60 ? 27.366 -0.648 4.530 1.00 2.94 60 ARG A O 14
ATOM 26731 N N . GLY A 1 61 ? 25.287 -1.460 4.312 1.00 1.94 61 GLY A N 14
ATOM 26732 C CA . GLY A 1 61 ? 24.923 -1.151 5.678 1.00 1.93 61 GLY A CA 14
ATOM 26733 C C . GLY A 1 61 ? 23.939 -2.154 6.236 1.00 1.61 61 GLY A C 14
ATOM 26734 O O . GLY A 1 61 ? 24.232 -2.849 7.211 1.00 1.76 61 GLY A O 14
ATOM 26738 N N . TYR A 1 62 ? 22.767 -2.230 5.623 1.00 1.30 62 TYR A N 14
ATOM 26739 C CA . TYR A 1 62 ? 21.737 -3.156 6.070 1.00 1.07 62 TYR A CA 14
ATOM 26740 C C . TYR A 1 62 ? 21.643 -4.344 5.117 1.00 0.90 62 TYR A C 14
ATOM 26741 O O . TYR A 1 62 ? 21.791 -4.188 3.907 1.00 0.91 62 TYR A O 14
ATOM 26759 N N . ALA A 1 63 ? 21.392 -5.522 5.663 1.00 0.92 63 ALA A N 14
ATOM 26760 C CA . ALA A 1 63 ? 21.250 -6.723 4.855 1.00 0.91 63 ALA A CA 14
ATOM 26761 C C . ALA A 1 63 ? 19.807 -7.211 4.873 1.00 0.78 63 ALA A C 14
ATOM 26762 O O . ALA A 1 63 ? 19.537 -8.405 5.000 1.00 0.94 63 ALA A O 14
ATOM 26769 N N . HIS A 1 64 ? 18.878 -6.275 4.758 1.00 0.60 64 HIS A N 14
ATOM 26770 C CA . HIS A 1 64 ? 17.456 -6.597 4.764 1.00 0.51 64 HIS A CA 14
ATOM 26771 C C . HIS A 1 64 ? 16.780 -6.016 3.530 1.00 0.47 64 HIS A C 14
ATOM 26772 O O . HIS A 1 64 ? 16.767 -4.798 3.342 1.00 0.48 64 HIS A O 14
ATOM 26787 N N . PRO A 1 65 ? 16.232 -6.877 2.660 1.00 0.58 65 PRO A N 14
ATOM 26788 C CA . PRO A 1 65 ? 15.453 -6.435 1.503 1.00 0.64 65 PRO A CA 14
ATOM 26789 C C . PRO A 1 65 ? 14.165 -5.748 1.938 1.00 0.53 65 PRO A C 14
ATOM 26790 O O . PRO A 1 65 ? 13.516 -6.179 2.893 1.00 0.54 65 PRO A O 14
ATOM 26801 N N . LEU A 1 66 ? 13.803 -4.678 1.249 1.00 0.50 66 LEU A N 14
ATOM 26802 C CA . LEU A 1 66 ? 12.608 -3.922 1.593 1.00 0.44 66 LEU A CA 14
ATOM 26803 C C . LEU A 1 66 ? 11.360 -4.728 1.243 1.00 0.35 66 LEU A C 14
ATOM 26804 O O . LEU A 1 66 ? 11.156 -5.104 0.087 1.00 0.37 66 LEU A O 14
ATOM 26820 N N . ASN A 1 67 ? 10.543 -5.002 2.252 1.00 0.32 67 ASN A N 14
ATOM 26821 C CA . ASN A 1 67 ? 9.301 -5.741 2.061 1.00 0.31 67 ASN A CA 14
ATOM 26822 C C . ASN A 1 67 ? 8.205 -5.146 2.936 1.00 0.30 67 ASN A C 14
ATOM 26823 O O . ASN A 1 67 ? 8.122 -5.434 4.137 1.00 0.40 67 ASN A O 14
ATOM 26834 N N . LEU A 1 68 ? 7.374 -4.313 2.327 1.00 0.26 68 LEU A N 14
ATOM 26835 C CA . LEU A 1 68 ? 6.316 -3.617 3.043 1.00 0.24 68 LEU A CA 14
ATOM 26836 C C . LEU A 1 68 ? 4.944 -4.134 2.632 1.00 0.23 68 LEU A C 14
ATOM 26837 O O . LEU A 1 68 ? 4.660 -4.283 1.448 1.00 0.25 68 LEU A O 14
ATOM 26853 N N . ALA A 1 69 ? 4.108 -4.417 3.615 1.00 0.24 69 ALA A N 14
ATOM 26854 C CA . ALA A 1 69 ? 2.726 -4.793 3.352 1.00 0.25 69 ALA A CA 14
ATOM 26855 C C . ALA A 1 69 ? 1.771 -3.746 3.907 1.00 0.24 69 ALA A C 14
ATOM 26856 O O . ALA A 1 69 ? 1.681 -3.554 5.119 1.00 0.28 69 ALA A O 14
ATOM 26863 N N . LEU A 1 70 ? 1.074 -3.060 3.013 1.00 0.22 70 LEU A N 14
ATOM 26864 C CA . LEU A 1 70 ? 0.122 -2.029 3.407 1.00 0.22 70 LEU A CA 14
ATOM 26865 C C . LEU A 1 70 ? -1.280 -2.609 3.520 1.00 0.23 70 LEU A C 14
ATOM 26866 O O . LEU A 1 70 ? -1.841 -3.087 2.533 1.00 0.28 70 LEU A O 14
ATOM 26882 N N . THR A 1 71 ? -1.841 -2.566 4.721 1.00 0.21 71 THR A N 14
ATOM 26883 C CA . THR A 1 71 ? -3.192 -3.058 4.949 1.00 0.23 71 THR A CA 14
ATOM 26884 C C . THR A 1 71 ? -4.060 -1.941 5.523 1.00 0.22 71 THR A C 14
ATOM 26885 O O . THR A 1 71 ? -3.559 -1.067 6.235 1.00 0.21 71 THR A O 14
ATOM 26896 N N . TRP A 1 72 ? -5.353 -1.971 5.229 1.00 0.25 72 TRP A N 14
ATOM 26897 C CA . TRP A 1 72 ? -6.248 -0.892 5.635 1.00 0.27 72 TRP A CA 14
ATOM 26898 C C . TRP A 1 72 ? -7.427 -1.415 6.440 1.00 0.28 72 TRP A C 14
ATOM 26899 O O . TRP A 1 72 ? -7.744 -2.608 6.415 1.00 0.32 72 TRP A O 14
ATOM 26920 N N . ASN A 1 73 ? -8.047 -0.511 7.184 1.00 0.31 73 ASN A N 14
ATOM 26921 C CA . ASN A 1 73 ? -9.237 -0.821 7.961 1.00 0.35 73 ASN A CA 14
ATOM 26922 C C . ASN A 1 73 ? -10.438 -0.997 7.036 1.00 0.31 73 ASN A C 14
ATOM 26923 O O . ASN A 1 73 ? -10.738 -0.122 6.223 1.00 0.30 73 ASN A O 14
ATOM 26934 N N . THR A 1 74 ? -11.120 -2.133 7.168 1.00 0.36 74 THR A N 14
ATOM 26935 C CA . THR A 1 74 ? -12.229 -2.485 6.285 1.00 0.38 74 THR A CA 14
ATOM 26936 C C . THR A 1 74 ? -13.372 -1.466 6.355 1.00 0.37 74 THR A C 14
ATOM 26937 O O . THR A 1 74 ? -14.128 -1.318 5.397 1.00 0.38 74 THR A O 14
ATOM 26948 N N . ASP A 1 75 ? -13.504 -0.780 7.487 1.00 0.39 75 ASP A N 14
ATOM 26949 C CA . ASP A 1 75 ? -14.501 0.281 7.625 1.00 0.45 75 ASP A CA 14
ATOM 26950 C C . ASP A 1 75 ? -14.188 1.420 6.666 1.00 0.40 75 ASP A C 14
ATOM 26951 O O . ASP A 1 75 ? -15.071 1.935 5.980 1.00 0.44 75 ASP A O 14
ATOM 26960 N N . GLU A 1 76 ? -12.923 1.814 6.640 1.00 0.39 76 GLU A N 14
ATOM 26961 C CA . GLU A 1 76 ? -12.444 2.829 5.714 1.00 0.44 76 GLU A CA 14
ATOM 26962 C C . GLU A 1 76 ? -12.683 2.405 4.269 1.00 0.38 76 GLU A C 14
ATOM 26963 O O . GLU A 1 76 ? -13.078 3.220 3.434 1.00 0.41 76 GLU A O 14
ATOM 26975 N N . ILE A 1 77 ? -12.444 1.129 3.981 1.00 0.34 77 ILE A N 14
ATOM 26976 C CA . ILE A 1 77 ? -12.711 0.572 2.656 1.00 0.34 77 ILE A CA 14
ATOM 26977 C C . ILE A 1 77 ? -14.186 0.738 2.284 1.00 0.34 77 ILE A C 14
ATOM 26978 O O . ILE A 1 77 ? -14.514 1.134 1.165 1.00 0.37 77 ILE A O 14
ATOM 26994 N N . GLU A 1 78 ? -15.062 0.455 3.240 1.00 0.34 78 GLU A N 14
ATOM 26995 C CA . GLU A 1 78 ? -16.502 0.591 3.041 1.00 0.37 78 GLU A CA 14
ATOM 26996 C C . GLU A 1 78 ? -16.853 2.039 2.711 1.00 0.38 78 GLU A C 14
ATOM 26997 O O . GLU A 1 78 ? -17.689 2.316 1.850 1.00 0.40 78 GLU A O 14
ATOM 27009 N N . ARG A 1 79 ? -16.185 2.961 3.392 1.00 0.40 79 ARG A N 14
ATOM 27010 C CA . ARG A 1 79 ? -16.415 4.386 3.202 1.00 0.45 79 ARG A CA 14
ATOM 27011 C C . ARG A 1 79 ? -15.998 4.829 1.804 1.00 0.42 79 ARG A C 14
ATOM 27012 O O . ARG A 1 79 ? -16.535 5.797 1.271 1.00 0.45 79 ARG A O 14
ATOM 27033 N N . LEU A 1 80 ? -15.032 4.125 1.216 1.00 0.40 80 LEU A N 14
ATOM 27034 C CA . LEU A 1 80 ? -14.533 4.463 -0.118 1.00 0.44 80 LEU A CA 14
ATOM 27035 C C . LEU A 1 80 ? -15.627 4.308 -1.170 1.00 0.47 80 LEU A C 14
ATOM 27036 O O . LEU A 1 80 ? -15.531 4.858 -2.264 1.00 0.52 80 LEU A O 14
ATOM 27052 N N . MET A 1 81 ? -16.674 3.570 -0.825 1.00 0.49 81 MET A N 14
ATOM 27053 C CA . MET A 1 81 ? -17.790 3.346 -1.737 1.00 0.57 81 MET A CA 14
ATOM 27054 C C . MET A 1 81 ? -18.790 4.494 -1.642 1.00 0.53 81 MET A C 14
ATOM 27055 O O . MET A 1 81 ? -19.881 4.438 -2.208 1.00 0.61 81 MET A O 14
ATOM 27069 N N . GLU A 1 82 ? -18.405 5.528 -0.912 1.00 0.47 82 GLU A N 14
ATOM 27070 C CA . GLU A 1 82 ? -19.238 6.702 -0.731 1.00 0.48 82 GLU A CA 14
ATOM 27071 C C . GLU A 1 82 ? -18.571 7.912 -1.378 1.00 0.43 82 GLU A C 14
ATOM 27072 O O . GLU A 1 82 ? -17.361 7.893 -1.605 1.00 0.43 82 GLU A O 14
ATOM 27084 N N . ALA A 1 83 ? -19.342 8.951 -1.679 1.00 0.52 83 ALA A N 14
ATOM 27085 C CA . ALA A 1 83 ? -18.779 10.170 -2.260 1.00 0.61 83 ALA A CA 14
ATOM 27086 C C . ALA A 1 83 ? -17.667 10.735 -1.375 1.00 0.55 83 ALA A C 14
ATOM 27087 O O . ALA A 1 83 ? -16.574 11.053 -1.851 1.00 0.57 83 ALA A O 14
ATOM 27094 N N . ASP A 1 84 ? -17.952 10.819 -0.078 1.00 0.57 84 ASP A N 14
ATOM 27095 C CA . ASP A 1 84 ? -16.998 11.335 0.902 1.00 0.61 84 ASP A CA 14
ATOM 27096 C C . ASP A 1 84 ? -15.740 10.481 0.927 1.00 0.49 84 ASP A C 14
ATOM 27097 O O . ASP A 1 84 ? -14.634 10.982 1.147 1.00 0.51 84 ASP A O 14
ATOM 27106 N N . GLY A 1 85 ? -15.913 9.194 0.665 1.00 0.43 85 GLY A N 14
ATOM 27107 C CA . GLY A 1 85 ? -14.814 8.264 0.761 1.00 0.41 85 GLY A CA 14
ATOM 27108 C C . GLY A 1 85 ? -13.867 8.386 -0.407 1.00 0.38 85 GLY A C 14
ATOM 27109 O O . GLY A 1 85 ? -12.651 8.444 -0.219 1.00 0.39 85 GLY A O 14
ATOM 27113 N N . ALA A 1 86 ? -14.418 8.413 -1.617 1.00 0.41 86 ALA A N 14
ATOM 27114 C CA . ALA A 1 86 ? -13.626 8.635 -2.819 1.00 0.46 86 ALA A CA 14
ATOM 27115 C C . ALA A 1 86 ? -12.833 9.933 -2.726 1.00 0.45 86 ALA A C 14
ATOM 27116 O O . ALA A 1 86 ? -11.691 10.006 -3.181 1.00 0.45 86 ALA A O 14
ATOM 27123 N N . ALA A 1 87 ? -13.438 10.951 -2.123 1.00 0.47 87 ALA A N 14
ATOM 27124 C CA . ALA A 1 87 ? -12.757 12.220 -1.904 1.00 0.53 87 ALA A CA 14
ATOM 27125 C C . ALA A 1 87 ? -11.523 12.036 -1.030 1.00 0.48 87 ALA A C 14
ATOM 27126 O O . ALA A 1 87 ? -10.491 12.674 -1.251 1.00 0.51 87 ALA A O 14
ATOM 27133 N N . ARG A 1 88 ? -11.617 11.138 -0.054 1.00 0.45 88 ARG A N 14
ATOM 27134 C CA . ARG A 1 88 ? -10.491 10.869 0.829 1.00 0.48 88 ARG A CA 14
ATOM 27135 C C . ARG A 1 88 ? -9.407 10.100 0.086 1.00 0.40 88 ARG A C 14
ATOM 27136 O O . ARG A 1 88 ? -8.224 10.271 0.356 1.00 0.42 88 ARG A O 14
ATOM 27157 N N . PHE A 1 89 ? -9.822 9.261 -0.857 1.00 0.35 89 PHE A N 14
ATOM 27158 C CA . PHE A 1 89 ? -8.881 8.487 -1.657 1.00 0.34 89 PHE A CA 14
ATOM 27159 C C . PHE A 1 89 ? -8.005 9.415 -2.488 1.00 0.33 89 PHE A C 14
ATOM 27160 O O . PHE A 1 89 ? -6.789 9.238 -2.559 1.00 0.33 89 PHE A O 14
ATOM 27177 N N . GLU A 1 90 ? -8.624 10.423 -3.096 1.00 0.35 90 GLU A N 14
ATOM 27178 C CA . GLU A 1 90 ? -7.890 11.396 -3.892 1.00 0.39 90 GLU A CA 14
ATOM 27179 C C . GLU A 1 90 ? -6.928 12.183 -3.011 1.00 0.38 90 GLU A C 14
ATOM 27180 O O . GLU A 1 90 ? -5.797 12.479 -3.407 1.00 0.41 90 GLU A O 14
ATOM 27192 N N . ARG A 1 91 ? -7.383 12.501 -1.807 1.00 0.39 91 ARG A N 14
ATOM 27193 C CA . ARG A 1 91 ? -6.580 13.258 -0.861 1.00 0.44 91 ARG A CA 14
ATOM 27194 C C . ARG A 1 91 ? -5.431 12.401 -0.332 1.00 0.37 91 ARG A C 14
ATOM 27195 O O . ARG A 1 91 ? -4.360 12.911 -0.003 1.00 0.38 91 ARG A O 14
ATOM 27216 N N . TYR A 1 92 ? -5.657 11.092 -0.278 1.00 0.33 92 TYR A N 14
ATOM 27217 C CA . TYR A 1 92 ? -4.658 10.158 0.219 1.00 0.32 92 TYR A CA 14
ATOM 27218 C C . TYR A 1 92 ? -3.540 9.991 -0.803 1.00 0.30 92 TYR A C 14
ATOM 27219 O O . TYR A 1 92 ? -2.374 9.841 -0.442 1.00 0.32 92 TYR A O 14
ATOM 27237 N N . LEU A 1 93 ? -3.902 10.035 -2.082 1.00 0.31 93 LEU A N 14
ATOM 27238 C CA . LEU A 1 93 ? -2.923 9.935 -3.157 1.00 0.34 93 LEU A CA 14
ATOM 27239 C C . LEU A 1 93 ? -1.971 11.125 -3.113 1.00 0.35 93 LEU A C 14
ATOM 27240 O O . LEU A 1 93 ? -0.776 10.990 -3.370 1.00 0.38 93 LEU A O 14
ATOM 27256 N N . ALA A 1 94 ? -2.514 12.289 -2.785 1.00 0.36 94 ALA A N 14
ATOM 27257 C CA . ALA A 1 94 ? -1.716 13.503 -2.654 1.00 0.39 94 ALA A CA 14
ATOM 27258 C C . ALA A 1 94 ? -0.828 13.461 -1.409 1.00 0.37 94 ALA A C 14
ATOM 27259 O O . ALA A 1 94 ? 0.127 14.230 -1.287 1.00 0.44 94 ALA A O 14
ATOM 27266 N N . ALA A 1 95 ? -1.152 12.569 -0.480 1.00 0.33 95 ALA A N 14
ATOM 27267 C CA . ALA A 1 95 ? -0.415 12.472 0.771 1.00 0.35 95 ALA A CA 14
ATOM 27268 C C . ALA A 1 95 ? 0.531 11.273 0.781 1.00 0.33 95 ALA A C 14
ATOM 27269 O O . ALA A 1 95 ? 1.248 11.056 1.758 1.00 0.33 95 ALA A O 14
ATOM 27276 N N . LEU A 1 96 ? 0.529 10.504 -0.305 1.00 0.35 96 LEU A N 14
ATOM 27277 C CA . LEU A 1 96 ? 1.385 9.317 -0.414 1.00 0.36 96 LEU A CA 14
ATOM 27278 C C . LEU A 1 96 ? 2.858 9.625 -0.109 1.00 0.35 96 LEU A C 14
ATOM 27279 O O . LEU A 1 96 ? 3.447 8.966 0.744 1.00 0.34 96 LEU A O 14
ATOM 27295 N N . PRO A 1 97 ? 3.483 10.624 -0.778 1.00 0.37 97 PRO A N 14
ATOM 27296 C CA . PRO A 1 97 ? 4.887 10.974 -0.522 1.00 0.39 97 PRO A CA 14
ATOM 27297 C C . PRO A 1 97 ? 5.130 11.391 0.929 1.00 0.35 97 PRO A C 14
ATOM 27298 O O . PRO A 1 97 ? 6.218 11.185 1.473 1.00 0.36 97 PRO A O 14
ATOM 27309 N N . ARG A 1 98 ? 4.100 11.951 1.557 1.00 0.34 98 ARG A N 14
ATOM 27310 C CA . ARG A 1 98 ? 4.213 12.454 2.918 1.00 0.35 98 ARG A CA 14
ATOM 27311 C C . ARG A 1 98 ? 4.259 11.300 3.910 1.00 0.31 98 ARG A C 14
ATOM 27312 O O . ARG A 1 98 ? 5.110 11.257 4.800 1.00 0.33 98 ARG A O 14
ATOM 27333 N N . LYS A 1 99 ? 3.355 10.350 3.732 1.00 0.31 99 LYS A N 14
ATOM 27334 C CA . LYS A 1 99 ? 3.240 9.233 4.651 1.00 0.36 99 LYS A CA 14
ATOM 27335 C C . LYS A 1 99 ? 4.396 8.270 4.455 1.00 0.32 99 LYS A C 14
ATOM 27336 O O . LYS A 1 99 ? 4.892 7.676 5.410 1.00 0.32 99 LYS A O 14
ATOM 27355 N N . LEU A 1 100 ? 4.822 8.141 3.207 1.00 0.33 100 LEU A N 14
ATOM 27356 C CA . LEU A 1 100 ? 5.934 7.276 2.851 1.00 0.35 100 LEU A CA 14
ATOM 27357 C C . LEU A 1 100 ? 7.189 7.707 3.602 1.00 0.34 100 LEU A C 14
ATOM 27358 O O . LEU A 1 100 ? 7.838 6.897 4.265 1.00 0.35 100 LEU A O 14
ATOM 27374 N N . ALA A 1 101 ? 7.499 8.999 3.521 1.00 0.33 101 ALA A N 14
ATOM 27375 C CA . ALA A 1 101 ? 8.681 9.551 4.173 1.00 0.36 101 ALA A CA 14
ATOM 27376 C C . ALA A 1 101 ? 8.575 9.446 5.692 1.00 0.33 101 ALA A C 14
ATOM 27377 O O . ALA A 1 101 ? 9.581 9.298 6.393 1.00 0.35 101 ALA A O 14
ATOM 27384 N N . ALA A 1 102 ? 7.349 9.518 6.194 1.00 0.32 102 ALA A N 14
ATOM 27385 C CA . ALA A 1 102 ? 7.104 9.415 7.624 1.00 0.33 102 ALA A CA 14
ATOM 27386 C C . ALA A 1 102 ? 7.460 8.023 8.135 1.00 0.32 102 ALA A C 14
ATOM 27387 O O . ALA A 1 102 ? 8.083 7.876 9.187 1.00 0.35 102 ALA A O 14
ATOM 27394 N N . TRP A 1 103 ? 7.079 7.002 7.372 1.00 0.30 103 TRP A N 14
ATOM 27395 C CA . TRP A 1 103 ? 7.357 5.623 7.751 1.00 0.32 103 TRP A CA 14
ATOM 27396 C C . TRP A 1 103 ? 8.846 5.325 7.654 1.00 0.32 103 TRP A C 14
ATOM 27397 O O . TRP A 1 103 ? 9.370 4.507 8.413 1.00 0.34 103 TRP A O 14
ATOM 27418 N N . GLU A 1 104 ? 9.523 5.992 6.723 1.00 0.34 104 GLU A N 14
ATOM 27419 C CA . GLU A 1 104 ? 10.963 5.829 6.567 1.00 0.38 104 GLU A CA 14
ATOM 27420 C C . GLU A 1 104 ? 11.681 6.176 7.863 1.00 0.39 104 GLU A C 14
ATOM 27421 O O . GLU A 1 104 ? 12.472 5.386 8.384 1.00 0.41 104 GLU A O 14
ATOM 27433 N N . ASN A 1 105 ? 11.365 7.350 8.392 1.00 0.41 105 ASN A N 14
ATOM 27434 C CA . ASN A 1 105 ? 11.998 7.838 9.611 1.00 0.47 105 ASN A CA 14
ATOM 27435 C C . ASN A 1 105 ? 11.607 6.996 10.822 1.00 0.46 105 ASN A C 14
ATOM 27436 O O . ASN A 1 105 ? 12.391 6.834 11.756 1.00 0.50 105 ASN A O 14
ATOM 27447 N N . ALA A 1 106 ? 10.398 6.452 10.799 1.00 0.45 106 ALA A N 14
ATOM 27448 C CA . ALA A 1 106 ? 9.886 5.702 11.938 1.00 0.48 106 ALA A CA 14
ATOM 27449 C C . ALA A 1 106 ? 10.405 4.266 11.970 1.00 0.50 106 ALA A C 14
ATOM 27450 O O . ALA A 1 106 ? 10.810 3.770 13.021 1.00 0.66 106 ALA A O 14
ATOM 27457 N N . ARG A 1 107 ? 10.390 3.597 10.827 1.00 0.43 107 ARG A N 14
ATOM 27458 C CA . ARG A 1 107 ? 10.709 2.172 10.787 1.00 0.47 107 ARG A CA 14
ATOM 27459 C C . ARG A 1 107 ? 12.138 1.895 10.331 1.00 0.48 107 ARG A C 14
ATOM 27460 O O . ARG A 1 107 ? 12.541 0.737 10.229 1.00 0.56 107 ARG A O 14
ATOM 27481 N N . GLY A 1 108 ? 12.904 2.946 10.067 1.00 0.45 108 GLY A N 14
ATOM 27482 C CA . GLY A 1 108 ? 14.278 2.756 9.631 1.00 0.49 108 GLY A CA 14
ATOM 27483 C C . GLY A 1 108 ? 14.344 2.234 8.212 1.00 0.46 108 GLY A C 14
ATOM 27484 O O . GLY A 1 108 ? 15.045 1.261 7.918 1.00 0.50 108 GLY A O 14
ATOM 27488 N N . VAL A 1 109 ? 13.619 2.900 7.332 1.00 0.42 109 VAL A N 14
ATOM 27489 C CA . VAL A 1 109 ? 13.489 2.470 5.952 1.00 0.41 109 VAL A CA 14
ATOM 27490 C C . VAL A 1 109 ? 13.958 3.588 5.029 1.00 0.43 109 VAL A C 14
ATOM 27491 O O . VAL A 1 109 ? 13.849 4.761 5.378 1.00 0.46 109 VAL A O 14
ATOM 27504 N N . ASP A 1 110 ? 14.522 3.233 3.888 1.00 0.44 110 ASP A N 14
ATOM 27505 C CA . ASP A 1 110 ? 14.887 4.225 2.889 1.00 0.49 110 ASP A CA 14
ATOM 27506 C C . ASP A 1 110 ? 14.511 3.716 1.506 1.00 0.54 110 ASP A C 14
ATOM 27507 O O . ASP A 1 110 ? 15.179 2.840 0.953 1.00 0.57 110 ASP A O 14
ATOM 27516 N N . PHE A 1 111 ? 13.432 4.256 0.956 1.00 0.60 111 PHE A N 14
ATOM 27517 C CA . PHE A 1 111 ? 12.922 3.808 -0.336 1.00 0.68 111 PHE A CA 14
ATOM 27518 C C . PHE A 1 111 ? 13.855 4.190 -1.477 1.00 0.77 111 PHE A C 14
ATOM 27519 O O . PHE A 1 111 ? 13.837 3.561 -2.536 1.00 0.90 111 PHE A O 14
ATOM 27536 N N . GLY A 1 112 ? 14.682 5.202 -1.258 1.00 0.76 112 GLY A N 14
ATOM 27537 C CA . GLY A 1 112 ? 15.667 5.571 -2.253 1.00 0.84 112 GLY A CA 14
ATOM 27538 C C . GLY A 1 112 ? 16.839 4.611 -2.248 1.00 0.79 112 GLY A C 14
ATOM 27539 O O . GLY A 1 112 ? 17.597 4.526 -3.211 1.00 0.89 112 GLY A O 14
ATOM 27543 N N . SER A 1 113 ? 16.982 3.886 -1.150 1.00 0.71 113 SER A N 14
ATOM 27544 C CA . SER A 1 113 ? 18.044 2.909 -1.002 1.00 0.70 113 SER A CA 14
ATOM 27545 C C . SER A 1 113 ? 17.529 1.505 -1.326 1.00 0.68 113 SER A C 14
ATOM 27546 O O . SER A 1 113 ? 18.309 0.591 -1.600 1.00 0.72 113 SER A O 14
ATOM 27554 N N . ARG A 1 114 ? 16.201 1.357 -1.295 1.00 0.68 114 ARG A N 14
ATOM 27555 C CA . ARG A 1 114 ? 15.524 0.086 -1.574 1.00 0.75 114 ARG A CA 14
ATOM 27556 C C . ARG A 1 114 ? 15.921 -0.997 -0.576 1.00 0.68 114 ARG A C 14
ATOM 27557 O O . ARG A 1 114 ? 15.837 -2.190 -0.865 1.00 0.72 114 ARG A O 14
ATOM 27578 N N . THR A 1 115 ? 16.336 -0.565 0.604 1.00 0.60 115 THR A N 14
ATOM 27579 C CA . THR A 1 115 ? 16.702 -1.469 1.679 1.00 0.57 115 THR A CA 14
ATOM 27580 C C . THR A 1 115 ? 16.117 -0.959 2.989 1.00 0.52 115 THR A C 14
ATOM 27581 O O . THR A 1 115 ? 15.604 0.164 3.045 1.00 0.53 115 THR A O 14
ATOM 27592 N N . GLN A 1 116 ? 16.184 -1.768 4.035 1.00 0.50 116 GLN A N 14
ATOM 27593 C CA . GLN A 1 116 ? 15.599 -1.392 5.309 1.00 0.51 116 GLN A CA 14
ATOM 27594 C C . GLN A 1 116 ? 16.402 -1.977 6.464 1.00 0.54 116 GLN A C 14
ATOM 27595 O O . GLN A 1 116 ? 17.075 -2.995 6.313 1.00 0.55 116 GLN A O 14
ATOM 27609 N N . ALA A 1 117 ? 16.351 -1.308 7.608 1.00 0.62 117 ALA A N 14
ATOM 27610 C CA . ALA A 1 117 ? 16.995 -1.807 8.815 1.00 0.68 117 ALA A CA 14
ATOM 27611 C C . ALA A 1 117 ? 16.046 -2.719 9.574 1.00 0.68 117 ALA A C 14
ATOM 27612 O O . ALA A 1 117 ? 16.439 -3.402 10.519 1.00 0.84 117 ALA A O 14
ATOM 27619 N N . ASP A 1 118 ? 14.794 -2.716 9.144 1.00 0.69 118 ASP A N 14
ATOM 27620 C CA . ASP A 1 118 ? 13.752 -3.514 9.774 1.00 0.73 118 ASP A CA 14
ATOM 27621 C C . ASP A 1 118 ? 13.812 -4.949 9.263 1.00 0.67 118 ASP A C 14
ATOM 27622 O O . ASP A 1 118 ? 14.270 -5.205 8.146 1.00 0.67 118 ASP A O 14
ATOM 27631 N N . ALA 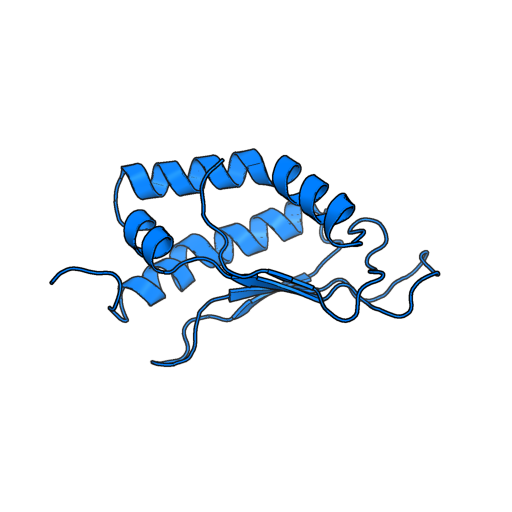A 1 119 ? 13.352 -5.878 10.087 1.00 0.72 119 ALA A N 14
ATOM 27632 C CA . ALA A 1 119 ? 13.335 -7.288 9.726 1.00 0.73 119 ALA A CA 14
ATOM 27633 C C . ALA A 1 119 ? 12.172 -7.587 8.788 1.00 0.66 119 ALA A C 14
ATOM 27634 O O . ALA A 1 119 ? 12.293 -8.400 7.873 1.00 0.73 119 ALA A O 14
ATOM 27641 N N . LEU A 1 120 ? 11.048 -6.925 9.030 1.00 0.69 120 LEU A N 14
ATOM 27642 C CA . LEU A 1 120 ? 9.849 -7.092 8.221 1.00 0.63 120 LEU A CA 14
ATOM 27643 C C . LEU A 1 120 ? 8.843 -6.016 8.608 1.00 0.57 120 LEU A C 14
ATOM 27644 O O . LEU A 1 120 ? 8.499 -5.889 9.785 1.00 0.65 120 LEU A O 14
ATOM 27660 N N . VAL A 1 121 ? 8.351 -5.257 7.640 1.00 0.50 121 VAL A N 14
ATOM 27661 C CA . VAL A 1 121 ? 7.479 -4.141 7.958 1.00 0.47 121 VAL A CA 14
ATOM 27662 C C . VAL A 1 121 ? 6.080 -4.345 7.375 1.00 0.39 121 VAL A C 14
ATOM 27663 O O . VAL A 1 121 ? 5.813 -4.075 6.203 1.00 0.33 121 VAL A O 14
ATOM 27676 N N . LEU A 1 122 ? 5.195 -4.872 8.206 1.00 0.41 122 LEU A N 14
ATOM 27677 C CA . LEU A 1 122 ? 3.806 -5.067 7.831 1.00 0.39 122 LEU A CA 14
ATOM 27678 C C . LEU A 1 122 ? 2.941 -4.068 8.591 1.00 0.42 122 LEU A C 14
ATOM 27679 O O . LEU A 1 122 ? 2.715 -4.221 9.792 1.00 0.73 122 LEU A O 14
ATOM 27695 N N . LEU A 1 123 ? 2.474 -3.041 7.898 1.00 0.24 123 LEU A N 14
ATOM 27696 C CA . LEU A 1 123 ? 1.742 -1.961 8.547 1.00 0.24 123 LEU A CA 14
ATOM 27697 C C . LEU A 1 123 ? 0.237 -2.200 8.474 1.00 0.24 123 LEU A C 14
ATOM 27698 O O . LEU A 1 123 ? -0.353 -2.220 7.389 1.00 0.25 123 LEU A O 14
ATOM 27714 N N . GLY A 1 124 ? -0.370 -2.397 9.632 1.00 0.27 124 GLY A N 14
ATOM 27715 C CA . GLY A 1 124 ? -1.803 -2.580 9.702 1.00 0.28 124 GLY A CA 14
ATOM 27716 C C . GLY A 1 124 ? -2.512 -1.373 10.275 1.00 0.30 124 GLY A C 14
ATOM 27717 O O . GLY A 1 124 ? -1.872 -0.463 10.806 1.00 0.34 124 GLY A O 14
ATOM 27721 N N . GLY A 1 125 ? -3.835 -1.363 10.161 1.00 0.31 125 GLY A N 14
ATOM 27722 C CA . GLY A 1 125 ? -4.634 -0.309 10.758 1.00 0.36 125 GLY A CA 14
ATOM 27723 C C . GLY A 1 125 ? -4.461 1.039 10.089 1.00 0.35 125 GLY A C 14
ATOM 27724 O O . GLY A 1 125 ? -4.589 2.073 10.740 1.00 0.40 125 GLY A O 14
ATOM 27728 N N . LEU A 1 126 ? -4.150 1.040 8.801 1.00 0.31 126 LEU A N 14
ATOM 27729 C CA . LEU A 1 126 ? -4.029 2.292 8.067 1.00 0.31 126 LEU A CA 14
ATOM 27730 C C . LEU A 1 126 ? -5.394 2.906 7.783 1.00 0.33 126 LEU A C 14
ATOM 27731 O O . LEU A 1 126 ? -6.385 2.200 7.569 1.00 0.35 126 LEU A O 14
ATOM 27747 N N . ASP A 1 127 ? -5.420 4.230 7.785 1.00 0.35 127 ASP A N 14
ATOM 27748 C CA . ASP A 1 127 ? -6.623 4.993 7.479 1.00 0.41 127 ASP A CA 14
ATOM 27749 C C . ASP A 1 127 ? -6.341 5.883 6.279 1.00 0.39 127 ASP A C 14
ATOM 27750 O O . ASP A 1 127 ? -5.199 5.976 5.827 1.00 0.45 127 ASP A O 14
ATOM 27759 N N . PHE A 1 128 ? -7.366 6.549 5.780 1.00 0.39 128 PHE A N 14
ATOM 27760 C CA . PHE A 1 128 ? -7.205 7.472 4.666 1.00 0.42 128 PHE A CA 14
ATOM 27761 C C . PHE A 1 128 ? -7.262 8.897 5.188 1.00 0.49 128 PHE A C 14
ATOM 27762 O O . PHE A 1 128 ? -7.874 9.781 4.586 1.00 0.61 128 PHE A O 14
ATOM 27779 N N . GLU A 1 129 ? -6.613 9.097 6.323 1.00 0.52 129 GLU A N 14
ATOM 27780 C CA . GLU A 1 129 ? -6.607 10.381 6.991 1.00 0.63 129 GLU A CA 14
ATOM 27781 C C . GLU A 1 129 ? -5.418 11.202 6.510 1.00 0.64 129 GLU A C 14
ATOM 27782 O O . GLU A 1 129 ? -4.276 10.953 6.900 1.00 0.80 129 GLU A O 14
ATOM 27794 N N . ALA A 1 130 ? -5.687 12.179 5.665 1.00 0.73 130 ALA A N 14
ATOM 27795 C CA . ALA A 1 130 ? -4.636 13.014 5.117 1.00 0.92 130 ALA A CA 14
ATOM 27796 C C . ALA A 1 130 ? -4.571 14.338 5.859 1.00 1.47 130 ALA A C 14
ATOM 27797 O O . ALA A 1 130 ? -5.414 15.219 5.591 1.00 1.77 130 ALA A O 14
ATOM 27805 N N . GLY A 1 1 ? -22.235 -12.570 -4.099 1.00 9.84 1 GLY A N 15
ATOM 27806 C CA . GLY A 1 1 ? -22.223 -12.435 -2.623 1.00 9.33 1 GLY A CA 15
ATOM 27807 C C . GLY A 1 1 ? -23.583 -12.712 -2.022 1.00 8.55 1 GLY A C 15
ATOM 27808 O O . GLY A 1 1 ? -24.578 -12.782 -2.745 1.00 8.34 1 GLY A O 15
ATOM 27814 N N . ALA A 1 2 ? -23.631 -12.870 -0.705 1.00 8.39 2 ALA A N 15
ATOM 27815 C CA . ALA A 1 2 ? -24.875 -13.172 -0.011 1.00 7.95 2 ALA A CA 15
ATOM 27816 C C . ALA A 1 2 ? -24.731 -12.914 1.484 1.00 7.24 2 ALA A C 15
ATOM 27817 O O . ALA A 1 2 ? -23.617 -12.720 1.979 1.00 7.25 2 ALA A O 15
ATOM 27824 N N . MET A 1 3 ? -25.866 -12.916 2.188 1.00 6.97 3 MET A N 15
ATOM 27825 C CA . MET A 1 3 ? -25.907 -12.704 3.638 1.00 6.66 3 MET A CA 15
ATOM 27826 C C . MET A 1 3 ? -25.370 -11.322 3.999 1.00 5.89 3 MET A C 15
ATOM 27827 O O . MET A 1 3 ? -24.756 -11.135 5.053 1.00 5.94 3 MET A O 15
ATOM 27841 N N . GLY A 1 4 ? -25.614 -10.357 3.125 1.00 5.55 4 GLY A N 15
ATOM 27842 C CA . GLY A 1 4 ? -25.119 -9.013 3.338 1.00 5.17 4 GLY A CA 15
ATOM 27843 C C . GLY A 1 4 ? -23.985 -8.690 2.392 1.00 4.35 4 GLY A C 15
ATOM 27844 O O . GLY A 1 4 ? -23.373 -9.596 1.824 1.00 4.64 4 GLY A O 15
ATOM 27848 N N . MET A 1 5 ? -23.693 -7.413 2.215 1.00 3.80 5 MET A N 15
ATOM 27849 C CA . MET A 1 5 ? -22.646 -7.016 1.291 1.00 3.46 5 MET A CA 15
ATOM 27850 C C . MET A 1 5 ? -21.344 -6.741 2.037 1.00 2.69 5 MET A C 15
ATOM 27851 O O . MET A 1 5 ? -21.248 -5.815 2.845 1.00 3.15 5 MET A O 15
ATOM 27865 N N . SER A 1 6 ? -20.351 -7.578 1.781 1.00 2.04 6 SER A N 15
ATOM 27866 C CA . SER A 1 6 ? -19.046 -7.442 2.413 1.00 1.62 6 SER A CA 15
ATOM 27867 C C . SER A 1 6 ? -17.936 -8.008 1.512 1.00 1.22 6 SER A C 15
ATOM 27868 O O . SER A 1 6 ? -17.010 -7.277 1.155 1.00 1.33 6 SER A O 15
ATOM 27876 N N . PRO A 1 7 ? -18.002 -9.302 1.100 1.00 1.00 7 PRO A N 15
ATOM 27877 C CA . PRO A 1 7 ? -16.999 -9.879 0.187 1.00 0.92 7 PRO A CA 15
ATOM 27878 C C . PRO A 1 7 ? -17.017 -9.201 -1.182 1.00 0.83 7 PRO A C 15
ATOM 27879 O O . PRO A 1 7 ? -16.039 -9.243 -1.933 1.00 0.81 7 PRO A O 15
ATOM 27890 N N . ASP A 1 8 ? -18.134 -8.557 -1.483 1.00 0.81 8 ASP A N 15
ATOM 27891 C CA . ASP A 1 8 ? -18.300 -7.852 -2.745 1.00 0.80 8 ASP A CA 15
ATOM 27892 C C . ASP A 1 8 ? -17.719 -6.449 -2.636 1.00 0.67 8 ASP A C 15
ATOM 27893 O O . ASP A 1 8 ? -17.122 -5.941 -3.580 1.00 0.67 8 ASP A O 15
ATOM 27902 N N . THR A 1 9 ? -17.867 -5.845 -1.463 1.00 0.62 9 THR A N 15
ATOM 27903 C CA . THR A 1 9 ? -17.282 -4.543 -1.186 1.00 0.58 9 THR A CA 15
ATOM 27904 C C . THR A 1 9 ? -15.758 -4.646 -1.182 1.00 0.49 9 THR A C 15
ATOM 27905 O O . THR A 1 9 ? -15.056 -3.784 -1.717 1.00 0.46 9 THR A O 15
ATOM 27916 N N . ALA A 1 10 ? -15.261 -5.728 -0.593 1.00 0.51 10 ALA A N 15
ATOM 27917 C CA . ALA A 1 10 ? -13.832 -5.995 -0.553 1.00 0.50 10 ALA A CA 15
ATOM 27918 C C . ALA A 1 10 ? -13.284 -6.172 -1.962 1.00 0.48 10 ALA A C 15
ATOM 27919 O O . ALA A 1 10 ? -12.204 -5.681 -2.287 1.00 0.45 10 ALA A O 15
ATOM 27926 N N . ARG A 1 11 ? -14.048 -6.861 -2.803 1.00 0.54 11 ARG A N 15
ATOM 27927 C CA . ARG A 1 11 ? -13.639 -7.099 -4.179 1.00 0.59 11 ARG A CA 15
ATOM 27928 C C . ARG A 1 11 ? -13.669 -5.796 -4.981 1.00 0.52 11 ARG A C 15
ATOM 27929 O O . ARG A 1 11 ? -12.874 -5.607 -5.900 1.00 0.52 11 ARG A O 15
ATOM 27950 N N . ARG A 1 12 ? -14.593 -4.904 -4.634 1.00 0.51 12 ARG A N 15
ATOM 27951 C CA . ARG A 1 12 ? -14.693 -3.605 -5.295 1.00 0.51 12 ARG A CA 15
ATOM 27952 C C . ARG A 1 12 ? -13.379 -2.839 -5.189 1.00 0.42 12 ARG A C 15
ATOM 27953 O O . ARG A 1 12 ? -12.854 -2.355 -6.190 1.00 0.41 12 ARG A O 15
ATOM 27974 N N . PHE A 1 13 ? -12.839 -2.754 -3.978 1.00 0.40 13 PHE A N 15
ATOM 27975 C CA . PHE A 1 13 ? -11.560 -2.083 -3.761 1.00 0.37 13 PHE A CA 15
ATOM 27976 C C . PHE A 1 13 ? -10.449 -2.841 -4.479 1.00 0.33 13 PHE A C 15
ATOM 27977 O O . PHE A 1 13 ? -9.576 -2.240 -5.110 1.00 0.33 13 PHE A O 15
ATOM 27994 N N . ASP A 1 14 ? -10.526 -4.163 -4.393 1.00 0.35 14 ASP A N 15
ATOM 27995 C CA . ASP A 1 14 ? -9.579 -5.073 -5.041 1.00 0.37 14 ASP A CA 15
ATOM 27996 C C . ASP A 1 14 ? -9.427 -4.770 -6.530 1.00 0.34 14 ASP A C 15
ATOM 27997 O O . ASP A 1 14 ? -8.327 -4.830 -7.081 1.00 0.37 14 ASP A O 15
ATOM 28006 N N . THR A 1 15 ? -10.530 -4.432 -7.170 1.00 0.33 15 THR A N 15
ATOM 28007 C CA . THR A 1 15 ? -10.544 -4.269 -8.610 1.00 0.34 15 THR A CA 15
ATOM 28008 C C . THR A 1 15 ? -10.442 -2.800 -9.024 1.00 0.33 15 THR A C 15
ATOM 28009 O O . THR A 1 15 ? -9.712 -2.460 -9.955 1.00 0.37 15 THR A O 15
ATOM 28020 N N . GLU A 1 16 ? -11.154 -1.930 -8.321 1.00 0.33 16 GLU A N 15
ATOM 28021 C CA . GLU A 1 16 ? -11.288 -0.545 -8.753 1.00 0.39 16 GLU A CA 15
ATOM 28022 C C . GLU A 1 16 ? -10.173 0.351 -8.212 1.00 0.37 16 GLU A C 15
ATOM 28023 O O . GLU A 1 16 ? -9.598 1.141 -8.955 1.00 0.46 16 GLU A O 15
ATOM 28035 N N . PHE A 1 17 ? -9.847 0.217 -6.933 1.00 0.31 17 PHE A N 15
ATOM 28036 C CA . PHE A 1 17 ? -8.994 1.206 -6.276 1.00 0.32 17 PHE A CA 15
ATOM 28037 C C . PHE A 1 17 ? -7.581 0.693 -6.001 1.00 0.30 17 PHE A C 15
ATOM 28038 O O . PHE A 1 17 ? -6.617 1.450 -6.114 1.00 0.33 17 PHE A O 15
ATOM 28055 N N . ALA A 1 18 ? -7.454 -0.582 -5.648 1.00 0.29 18 ALA A N 15
ATOM 28056 C CA . ALA A 1 18 ? -6.158 -1.150 -5.281 1.00 0.30 18 ALA A CA 15
ATOM 28057 C C . ALA A 1 18 ? -5.103 -1.001 -6.388 1.00 0.29 18 ALA A C 15
ATOM 28058 O O . ALA A 1 18 ? -3.986 -0.558 -6.106 1.00 0.30 18 ALA A O 15
ATOM 28065 N N . PRO A 1 19 ? -5.416 -1.355 -7.660 1.00 0.30 19 PRO A N 15
ATOM 28066 C CA . PRO A 1 19 ? -4.454 -1.217 -8.765 1.00 0.32 19 PRO A CA 15
ATOM 28067 C C . PRO A 1 19 ? -3.987 0.225 -8.953 1.00 0.31 19 PRO A C 15
ATOM 28068 O O . PRO A 1 19 ? -2.877 0.470 -9.423 1.00 0.32 19 PRO A O 15
ATOM 28079 N N . ARG A 1 20 ? -4.831 1.175 -8.557 1.00 0.32 20 ARG A N 15
ATOM 28080 C CA . ARG A 1 20 ? -4.513 2.589 -8.713 1.00 0.35 20 ARG A CA 15
ATOM 28081 C C . ARG A 1 20 ? -3.383 2.975 -7.771 1.00 0.30 20 ARG A C 15
ATOM 28082 O O . ARG A 1 20 ? -2.475 3.717 -8.140 1.00 0.31 20 ARG A O 15
ATOM 28103 N N . ILE A 1 21 ? -3.439 2.446 -6.557 1.00 0.28 21 ILE A N 15
ATOM 28104 C CA . ILE A 1 21 ? -2.416 2.715 -5.559 1.00 0.28 21 ILE A CA 15
ATOM 28105 C C . ILE A 1 21 ? -1.106 2.045 -5.953 1.00 0.24 21 ILE A C 15
ATOM 28106 O O . ILE A 1 21 ? -0.047 2.665 -5.933 1.00 0.25 21 ILE A O 15
ATOM 28122 N N . ALA A 1 22 ? -1.198 0.778 -6.338 1.00 0.23 22 ALA A N 15
ATOM 28123 C CA . ALA A 1 22 ? -0.025 -0.018 -6.669 1.00 0.23 22 ALA A CA 15
ATOM 28124 C C . ALA A 1 22 ? 0.775 0.589 -7.818 1.00 0.24 22 ALA A C 15
ATOM 28125 O O . ALA A 1 22 ? 2.005 0.677 -7.749 1.00 0.28 22 ALA A O 15
ATOM 28132 N N . ARG A 1 23 ? 0.080 1.008 -8.867 1.00 0.27 23 ARG A N 15
ATOM 28133 C CA . ARG A 1 23 ? 0.739 1.577 -10.035 1.00 0.34 23 ARG A CA 15
ATOM 28134 C C . ARG A 1 23 ? 1.342 2.941 -9.702 1.00 0.30 23 ARG A C 15
ATOM 28135 O O . ARG A 1 23 ? 2.422 3.284 -10.188 1.00 0.31 23 ARG A O 15
ATOM 28156 N N . ALA A 1 24 ? 0.654 3.698 -8.853 1.00 0.29 24 ALA A N 15
ATOM 28157 C CA . ALA A 1 24 ? 1.111 5.025 -8.463 1.00 0.31 24 ALA A CA 15
ATOM 28158 C C . ALA A 1 24 ? 2.380 4.937 -7.629 1.00 0.29 24 ALA A C 15
ATOM 28159 O O . ALA A 1 24 ? 3.313 5.710 -7.820 1.00 0.31 24 ALA A O 15
ATOM 28166 N N . ILE A 1 25 ? 2.415 3.970 -6.720 1.00 0.27 25 ILE A N 15
ATOM 28167 C CA . ILE A 1 25 ? 3.564 3.784 -5.844 1.00 0.30 25 ILE A CA 15
ATOM 28168 C C . ILE A 1 25 ? 4.790 3.371 -6.649 1.00 0.30 25 ILE A C 15
ATOM 28169 O O . ILE A 1 25 ? 5.869 3.943 -6.498 1.00 0.33 25 ILE A O 15
ATOM 28185 N N . ALA A 1 26 ? 4.605 2.389 -7.522 1.00 0.31 26 ALA A N 15
ATOM 28186 C CA . ALA A 1 26 ? 5.691 1.874 -8.343 1.00 0.36 26 ALA A CA 15
ATOM 28187 C C . ALA A 1 26 ? 6.281 2.971 -9.222 1.00 0.38 26 ALA A C 15
ATOM 28188 O O . ALA A 1 26 ? 7.500 3.081 -9.365 1.00 0.40 26 ALA A O 15
ATOM 28195 N N . ASP A 1 27 ? 5.411 3.790 -9.798 1.00 0.40 27 ASP A N 15
ATOM 28196 C CA . ASP A 1 27 ? 5.842 4.878 -10.668 1.00 0.47 27 ASP A CA 15
ATOM 28197 C C . ASP A 1 27 ? 6.507 5.990 -9.862 1.00 0.45 27 ASP A C 15
ATOM 28198 O O . ASP A 1 27 ? 7.434 6.647 -10.338 1.00 0.48 27 ASP A O 15
ATOM 28207 N N . LEU A 1 28 ? 6.052 6.161 -8.629 1.00 0.42 28 LEU A N 15
ATOM 28208 C CA . LEU A 1 28 ? 6.582 7.188 -7.741 1.00 0.46 28 LEU A CA 15
ATOM 28209 C C . LEU A 1 28 ? 7.998 6.818 -7.313 1.00 0.44 28 LEU A C 15
ATOM 28210 O O . LEU A 1 28 ? 8.853 7.678 -7.110 1.00 0.49 28 LEU A O 15
ATOM 28226 N N . LEU A 1 29 ? 8.232 5.518 -7.193 1.00 0.40 29 LEU A N 15
ATOM 28227 C CA . LEU A 1 29 ? 9.539 4.991 -6.828 1.00 0.41 29 LEU A CA 15
ATOM 28228 C C . LEU A 1 29 ? 10.423 4.816 -8.061 1.00 0.44 29 LEU A C 15
ATOM 28229 O O . LEU A 1 29 ? 11.397 4.064 -8.033 1.00 0.48 29 LEU A O 15
ATOM 28245 N N . ASN A 1 30 ? 10.049 5.487 -9.153 1.00 0.45 30 ASN A N 15
ATOM 28246 C CA . ASN A 1 30 ? 10.830 5.482 -10.394 1.00 0.51 30 ASN A CA 15
ATOM 28247 C C . ASN A 1 30 ? 10.957 4.074 -10.966 1.00 0.49 30 ASN A C 15
ATOM 28248 O O . ASN A 1 30 ? 11.930 3.753 -11.655 1.00 0.55 30 ASN A O 15
ATOM 28259 N N . HIS A 1 31 ? 9.962 3.239 -10.669 1.00 0.46 31 HIS A N 15
ATOM 28260 C CA . HIS A 1 31 ? 9.911 1.862 -11.163 1.00 0.50 31 HIS A CA 15
ATOM 28261 C C . HIS A 1 31 ? 11.134 1.068 -10.711 1.00 0.55 31 HIS A C 15
ATOM 28262 O O . HIS A 1 31 ? 11.600 0.170 -11.411 1.00 0.67 31 HIS A O 15
ATOM 28277 N N . ARG A 1 32 ? 11.660 1.412 -9.539 1.00 0.53 32 ARG A N 15
ATOM 28278 C CA . ARG A 1 32 ? 12.787 0.686 -8.965 1.00 0.61 32 ARG A CA 15
ATOM 28279 C C . ARG A 1 32 ? 12.298 -0.346 -7.958 1.00 0.56 32 ARG A C 15
ATOM 28280 O O . ARG A 1 32 ? 13.075 -1.140 -7.424 1.00 0.66 32 ARG A O 15
ATOM 28301 N N . ALA A 1 33 ? 11.003 -0.320 -7.702 1.00 0.48 33 ALA A N 15
ATOM 28302 C CA . ALA A 1 33 ? 10.375 -1.272 -6.807 1.00 0.45 33 ALA A CA 15
ATOM 28303 C C . ALA A 1 33 ? 9.178 -1.906 -7.492 1.00 0.43 33 ALA A C 15
ATOM 28304 O O . ALA A 1 33 ? 8.562 -1.296 -8.367 1.00 0.49 33 ALA A O 15
ATOM 28311 N N . HIS A 1 34 ? 8.865 -3.129 -7.111 1.00 0.39 34 HIS A N 15
ATOM 28312 C CA . HIS A 1 34 ? 7.756 -3.857 -7.704 1.00 0.41 34 HIS A CA 15
ATOM 28313 C C . HIS A 1 34 ? 6.631 -3.980 -6.690 1.00 0.36 34 HIS A C 15
ATOM 28314 O O . HIS A 1 34 ? 6.859 -4.377 -5.552 1.00 0.34 34 HIS A O 15
ATOM 28329 N N . THR A 1 35 ? 5.424 -3.645 -7.099 1.00 0.38 35 THR A N 15
ATOM 28330 C CA . THR A 1 35 ? 4.288 -3.697 -6.200 1.00 0.36 35 THR A CA 15
ATOM 28331 C C . THR A 1 35 ? 3.335 -4.813 -6.603 1.00 0.39 35 THR A C 15
ATOM 28332 O O . THR A 1 35 ? 3.102 -5.045 -7.790 1.00 0.45 35 THR A O 15
ATOM 28343 N N . ASP A 1 36 ? 2.804 -5.516 -5.617 1.00 0.38 36 ASP A N 15
ATOM 28344 C CA . ASP A 1 36 ? 1.911 -6.633 -5.880 1.00 0.44 36 ASP A CA 15
ATOM 28345 C C . ASP A 1 36 ? 0.596 -6.443 -5.138 1.00 0.39 36 ASP A C 15
ATOM 28346 O O . ASP A 1 36 ? 0.583 -6.173 -3.933 1.00 0.47 36 ASP A O 15
ATOM 28355 N N . VAL A 1 37 ? -0.502 -6.569 -5.869 1.00 0.37 37 VAL A N 15
ATOM 28356 C CA . VAL A 1 37 ? -1.827 -6.377 -5.305 1.00 0.37 37 VAL A CA 15
ATOM 28357 C C . VAL A 1 37 ? -2.381 -7.694 -4.784 1.00 0.36 37 VAL A C 15
ATOM 28358 O O . VAL A 1 37 ? -2.812 -8.554 -5.557 1.00 0.48 37 VAL A O 15
ATOM 28371 N N . VAL A 1 38 ? -2.348 -7.858 -3.474 1.00 0.34 38 VAL A N 15
ATOM 28372 C CA . VAL A 1 38 ? -2.906 -9.037 -2.841 1.00 0.36 38 VAL A CA 15
ATOM 28373 C C . VAL A 1 38 ? -4.344 -8.750 -2.435 1.00 0.42 38 VAL A C 15
ATOM 28374 O O . VAL A 1 38 ? -4.614 -8.310 -1.312 1.00 0.46 38 VAL A O 15
ATOM 28387 N N . GLY A 1 39 ? -5.257 -8.975 -3.361 1.00 0.58 39 GLY A N 15
ATOM 28388 C CA . GLY A 1 39 ? -6.639 -8.623 -3.135 1.00 0.74 39 GLY A CA 15
ATOM 28389 C C . GLY A 1 39 ? -7.469 -9.791 -2.664 1.00 0.69 39 GLY A C 15
ATOM 28390 O O . GLY A 1 39 ? -6.961 -10.704 -2.013 1.00 0.84 39 GLY A O 15
ATOM 28394 N N . TYR A 1 40 ? -8.747 -9.765 -3.006 1.00 0.73 40 TYR A N 15
ATOM 28395 C CA . TYR A 1 40 ? -9.678 -10.774 -2.532 1.00 0.82 40 TYR A CA 15
ATOM 28396 C C . TYR A 1 40 ? -9.670 -11.988 -3.454 1.00 1.19 40 TYR A C 15
ATOM 28397 O O . TYR A 1 40 ? -10.078 -11.903 -4.616 1.00 1.44 40 TYR A O 15
ATOM 28415 N N . GLY A 1 41 ? -9.196 -13.109 -2.936 1.00 1.45 41 GLY A N 15
ATOM 28416 C CA . GLY A 1 41 ? -9.209 -14.344 -3.692 1.00 1.91 41 GLY A CA 15
ATOM 28417 C C . GLY A 1 41 ? -9.491 -15.542 -2.809 1.00 2.10 41 GLY A C 15
ATOM 28418 O O . GLY A 1 41 ? -9.418 -16.689 -3.251 1.00 2.74 41 GLY A O 15
ATOM 28422 N N . GLY A 1 42 ? -9.823 -15.272 -1.552 1.00 2.18 42 GLY A N 15
ATOM 28423 C CA . GLY A 1 42 ? -10.091 -16.336 -0.607 1.00 2.55 42 GLY A CA 15
ATOM 28424 C C . GLY A 1 42 ? -9.149 -16.289 0.577 1.00 2.43 42 GLY A C 15
ATOM 28425 O O . GLY A 1 42 ? -9.584 -16.315 1.725 1.00 2.95 42 GLY A O 15
ATOM 28429 N N . HIS A 1 43 ? -7.857 -16.196 0.294 1.00 2.38 43 HIS A N 15
ATOM 28430 C CA . HIS A 1 43 ? -6.846 -16.134 1.346 1.00 2.64 43 HIS A CA 15
ATOM 28431 C C . HIS A 1 43 ? -6.768 -14.718 1.887 1.00 2.45 43 HIS A C 15
ATOM 28432 O O . HIS A 1 43 ? -6.733 -14.495 3.097 1.00 2.82 43 HIS A O 15
ATOM 28447 N N . GLY A 1 44 ? -6.753 -13.766 0.971 1.00 2.45 44 GLY A N 15
ATOM 28448 C CA . GLY A 1 44 ? -6.744 -12.377 1.348 1.00 2.61 44 GLY A CA 15
ATOM 28449 C C . GLY A 1 44 ? -8.139 -11.803 1.369 1.00 2.52 44 GLY A C 15
ATOM 28450 O O . GLY A 1 44 ? -8.787 -11.701 0.327 1.00 3.24 44 GLY A O 15
ATOM 28454 N N . HIS A 1 45 ? -8.620 -11.461 2.553 1.00 2.13 45 HIS A N 15
ATOM 28455 C CA . HIS A 1 45 ? -9.935 -10.852 2.679 1.00 2.41 45 HIS A CA 15
ATOM 28456 C C . HIS A 1 45 ? -9.829 -9.327 2.554 1.00 1.96 45 HIS A C 15
ATOM 28457 O O . HIS A 1 45 ? -10.599 -8.720 1.811 1.00 1.99 45 HIS A O 15
ATOM 28472 N N . PRO A 1 46 ? -8.892 -8.669 3.277 1.00 1.70 46 PRO A N 15
ATOM 28473 C CA . PRO A 1 46 ? -8.627 -7.253 3.098 1.00 1.42 46 PRO A CA 15
ATOM 28474 C C . PRO A 1 46 ? -7.516 -7.029 2.075 1.00 1.09 46 PRO A C 15
ATOM 28475 O O . PRO A 1 46 ? -6.439 -7.620 2.179 1.00 1.09 46 PRO A O 15
ATOM 28486 N N . THR A 1 47 ? -7.781 -6.192 1.085 1.00 0.89 47 THR A N 15
ATOM 28487 C CA . THR A 1 47 ? -6.812 -5.929 0.035 1.00 0.62 47 THR A CA 15
ATOM 28488 C C . THR A 1 47 ? -5.570 -5.237 0.597 1.00 0.51 47 THR A C 15
ATOM 28489 O O . THR A 1 47 ? -5.672 -4.355 1.452 1.00 0.59 47 THR A O 15
ATOM 28500 N N . GLN A 1 48 ? -4.406 -5.647 0.118 1.00 0.40 48 GLN A N 15
ATOM 28501 C CA . GLN A 1 48 ? -3.151 -5.071 0.565 1.00 0.36 48 GLN A CA 15
ATOM 28502 C C . GLN A 1 48 ? -2.202 -4.934 -0.612 1.00 0.33 48 GLN A C 15
ATOM 28503 O O . GLN A 1 48 ? -2.233 -5.744 -1.540 1.00 0.40 48 GLN A O 15
ATOM 28517 N N . VAL A 1 49 ? -1.374 -3.909 -0.590 1.00 0.29 49 VAL A N 15
ATOM 28518 C CA . VAL A 1 49 ? -0.374 -3.741 -1.622 1.00 0.29 49 VAL A CA 15
ATOM 28519 C C . VAL A 1 49 ? 1.018 -3.791 -1.008 1.00 0.28 49 VAL A C 15
ATOM 28520 O O . VAL A 1 49 ? 1.349 -3.019 -0.106 1.00 0.30 49 VAL A O 15
ATOM 28533 N N . ARG A 1 50 ? 1.808 -4.745 -1.460 1.00 0.31 50 ARG A N 15
ATOM 28534 C CA . ARG A 1 50 ? 3.153 -4.910 -0.942 1.00 0.30 50 ARG A CA 15
ATOM 28535 C C . ARG A 1 50 ? 4.189 -4.385 -1.922 1.00 0.27 50 ARG A C 15
ATOM 28536 O O . ARG A 1 50 ? 4.061 -4.552 -3.134 1.00 0.30 50 ARG A O 15
ATOM 28557 N N . ILE A 1 51 ? 5.202 -3.738 -1.375 1.00 0.24 51 ILE A N 15
ATOM 28558 C CA . ILE A 1 51 ? 6.269 -3.157 -2.162 1.00 0.23 51 ILE A CA 15
ATOM 28559 C C . ILE A 1 51 ? 7.546 -3.956 -1.956 1.00 0.24 51 ILE A C 15
ATOM 28560 O O . ILE A 1 51 ? 8.083 -4.010 -0.849 1.00 0.27 51 ILE A O 15
ATOM 28576 N N . VAL A 1 52 ? 8.008 -4.591 -3.016 1.00 0.24 52 VAL A N 15
ATOM 28577 C CA . VAL A 1 52 ? 9.202 -5.413 -2.960 1.00 0.30 52 VAL A CA 15
ATOM 28578 C C . VAL A 1 52 ? 10.297 -4.805 -3.828 1.00 0.34 52 VAL A C 15
ATOM 28579 O O . VAL A 1 52 ? 10.037 -4.353 -4.945 1.00 0.33 52 VAL A O 15
ATOM 28592 N N . ALA A 1 53 ? 11.509 -4.772 -3.303 1.00 0.42 53 ALA A N 15
ATOM 28593 C CA . ALA A 1 53 ? 12.639 -4.222 -4.031 1.00 0.53 53 ALA A CA 15
ATOM 28594 C C . ALA A 1 53 ? 13.562 -5.331 -4.532 1.00 0.73 53 ALA A C 15
ATOM 28595 O O . ALA A 1 53 ? 14.327 -5.909 -3.757 1.00 0.93 53 ALA A O 15
ATOM 28602 N N . PRO A 1 54 ? 13.495 -5.651 -5.833 1.00 0.85 54 PRO A N 15
ATOM 28603 C CA . PRO A 1 54 ? 14.368 -6.655 -6.438 1.00 1.12 54 PRO A CA 15
ATOM 28604 C C . PRO A 1 54 ? 15.779 -6.119 -6.646 1.00 1.33 54 PRO A C 15
ATOM 28605 O O . PRO A 1 54 ? 15.963 -4.942 -6.971 1.00 1.67 54 PRO A O 15
ATOM 28616 N N . HIS A 1 55 ? 16.768 -6.989 -6.463 1.00 1.70 55 HIS A N 15
ATOM 28617 C CA . HIS A 1 55 ? 18.174 -6.603 -6.550 1.00 2.07 55 HIS A CA 15
ATOM 28618 C C . HIS A 1 55 ? 18.501 -5.507 -5.544 1.00 2.00 55 HIS A C 15
ATOM 28619 O O . HIS A 1 55 ? 19.048 -4.466 -5.907 1.00 2.68 55 HIS A O 15
ATOM 28634 N N . ALA A 1 56 ? 18.168 -5.746 -4.280 1.00 2.11 56 ALA A N 15
ATOM 28635 C CA . ALA A 1 56 ? 18.474 -4.795 -3.214 1.00 2.93 56 ALA A CA 15
ATOM 28636 C C . ALA A 1 56 ? 19.942 -4.914 -2.812 1.00 3.03 56 ALA A C 15
ATOM 28637 O O . ALA A 1 56 ? 20.275 -5.128 -1.643 1.00 3.40 56 ALA A O 15
ATOM 28644 N N . GLU A 1 57 ? 20.808 -4.774 -3.802 1.00 3.26 57 GLU A N 15
ATOM 28645 C CA . GLU A 1 57 ? 22.237 -4.942 -3.621 1.00 3.76 57 GLU A CA 15
ATOM 28646 C C . GLU A 1 57 ? 22.955 -3.605 -3.755 1.00 3.61 57 GLU A C 15
ATOM 28647 O O . GLU A 1 57 ? 22.320 -2.581 -4.029 1.00 3.99 57 GLU A O 15
ATOM 28659 N N . HIS A 1 58 ? 24.274 -3.630 -3.576 1.00 3.56 58 HIS A N 15
ATOM 28660 C CA . HIS A 1 58 ? 25.086 -2.415 -3.539 1.00 3.76 58 HIS A CA 15
ATOM 28661 C C . HIS A 1 58 ? 24.616 -1.535 -2.387 1.00 3.57 58 HIS A C 15
ATOM 28662 O O . HIS A 1 58 ? 24.233 -0.381 -2.567 1.00 4.09 58 HIS A O 15
ATOM 28677 N N . VAL A 1 59 ? 24.626 -2.107 -1.198 1.00 3.30 59 VAL A N 15
ATOM 28678 C CA . VAL A 1 59 ? 24.203 -1.401 -0.009 1.00 3.48 59 VAL A CA 15
ATOM 28679 C C . VAL A 1 59 ? 24.992 -1.900 1.196 1.00 2.89 59 VAL A C 15
ATOM 28680 O O . VAL A 1 59 ? 25.197 -3.101 1.360 1.00 3.24 59 VAL A O 15
ATOM 28693 N N . ARG A 1 60 ? 25.463 -0.976 2.013 1.00 2.60 60 ARG A N 15
ATOM 28694 C CA . ARG A 1 60 ? 26.258 -1.329 3.179 1.00 2.50 60 ARG A CA 15
ATOM 28695 C C . ARG A 1 60 ? 25.652 -0.728 4.441 1.00 2.31 60 ARG A C 15
ATOM 28696 O O . ARG A 1 60 ? 26.355 -0.408 5.398 1.00 2.94 60 ARG A O 15
ATOM 28717 N N . GLY A 1 61 ? 24.335 -0.584 4.430 1.00 1.94 61 GLY A N 15
ATOM 28718 C CA . GLY A 1 61 ? 23.633 -0.065 5.586 1.00 1.93 61 GLY A CA 15
ATOM 28719 C C . GLY A 1 61 ? 22.899 -1.161 6.328 1.00 1.61 61 GLY A C 15
ATOM 28720 O O . GLY A 1 61 ? 23.401 -1.689 7.321 1.00 1.76 61 GLY A O 15
ATOM 28724 N N . TYR A 1 62 ? 21.710 -1.503 5.853 1.00 1.30 62 TYR A N 15
ATOM 28725 C CA . TYR A 1 62 ? 20.945 -2.602 6.425 1.00 1.07 62 TYR A CA 15
ATOM 28726 C C . TYR A 1 62 ? 21.035 -3.809 5.498 1.00 0.90 62 TYR A C 15
ATOM 28727 O O . TYR A 1 62 ? 21.021 -3.657 4.277 1.00 0.91 62 TYR A O 15
ATOM 28745 N N . ALA A 1 63 ? 21.127 -4.999 6.068 1.00 0.92 63 ALA A N 15
ATOM 28746 C CA . ALA A 1 63 ? 21.219 -6.216 5.272 1.00 0.91 63 ALA A CA 15
ATOM 28747 C C . ALA A 1 63 ? 19.854 -6.875 5.135 1.00 0.78 63 ALA A C 15
ATOM 28748 O O . ALA A 1 63 ? 19.703 -8.074 5.368 1.00 0.94 63 ALA A O 15
ATOM 28755 N N . HIS A 1 64 ? 18.858 -6.080 4.771 1.00 0.60 64 HIS A N 15
ATOM 28756 C CA . HIS A 1 64 ? 17.495 -6.573 4.630 1.00 0.51 64 HIS A CA 15
ATOM 28757 C C . HIS A 1 64 ? 16.809 -5.914 3.440 1.00 0.47 64 HIS A C 15
ATOM 28758 O O . HIS A 1 64 ? 16.679 -4.686 3.394 1.00 0.48 64 HIS A O 15
ATOM 28773 N N . PRO A 1 65 ? 16.371 -6.719 2.457 1.00 0.58 65 PRO A N 15
ATOM 28774 C CA . PRO A 1 65 ? 15.650 -6.216 1.286 1.00 0.64 65 PRO A CA 15
ATOM 28775 C C . PRO A 1 65 ? 14.293 -5.638 1.669 1.00 0.53 65 PRO A C 15
ATOM 28776 O O . PRO A 1 65 ? 13.657 -6.102 2.619 1.00 0.54 65 PRO A O 15
ATOM 28787 N N . LEU A 1 66 ? 13.855 -4.630 0.934 1.00 0.50 66 LEU A N 15
ATOM 28788 C CA . LEU A 1 66 ? 12.604 -3.957 1.243 1.00 0.44 66 LEU A CA 15
ATOM 28789 C C . LEU A 1 66 ? 11.419 -4.850 0.880 1.00 0.35 66 LEU A C 15
ATOM 28790 O O . LEU A 1 66 ? 11.297 -5.316 -0.258 1.00 0.37 66 LEU A O 15
ATOM 28806 N N . ASN A 1 67 ? 10.573 -5.099 1.869 1.00 0.32 67 ASN A N 15
ATOM 28807 C CA . ASN A 1 67 ? 9.344 -5.858 1.686 1.00 0.31 67 ASN A CA 15
ATOM 28808 C C . ASN A 1 67 ? 8.287 -5.314 2.637 1.00 0.30 67 ASN A C 15
ATOM 28809 O O . ASN A 1 67 ? 8.220 -5.715 3.806 1.00 0.40 67 ASN A O 15
ATOM 28820 N N . LEU A 1 68 ? 7.470 -4.412 2.130 1.00 0.26 68 LEU A N 15
ATOM 28821 C CA . LEU A 1 68 ? 6.492 -3.714 2.950 1.00 0.24 68 LEU A CA 15
ATOM 28822 C C . LEU A 1 68 ? 5.079 -4.070 2.516 1.00 0.23 68 LEU A C 15
ATOM 28823 O O . LEU A 1 68 ? 4.779 -4.072 1.330 1.00 0.25 68 LEU A O 15
ATOM 28839 N N . ALA A 1 69 ? 4.220 -4.372 3.472 1.00 0.24 69 ALA A N 15
ATOM 28840 C CA . ALA A 1 69 ? 2.825 -4.646 3.169 1.00 0.25 69 ALA A CA 15
ATOM 28841 C C . ALA A 1 69 ? 1.925 -3.586 3.785 1.00 0.24 69 ALA A C 15
ATOM 28842 O O . ALA A 1 69 ? 1.863 -3.439 5.005 1.00 0.28 69 ALA A O 15
ATOM 28849 N N . LEU A 1 70 ? 1.246 -2.842 2.930 1.00 0.22 70 LEU A N 15
ATOM 28850 C CA . LEU A 1 70 ? 0.342 -1.795 3.372 1.00 0.22 70 LEU A CA 15
ATOM 28851 C C . LEU A 1 70 ? -1.078 -2.332 3.452 1.00 0.23 70 LEU A C 15
ATOM 28852 O O . LEU A 1 70 ? -1.655 -2.724 2.435 1.00 0.28 70 LEU A O 15
ATOM 28868 N N . THR A 1 71 ? -1.633 -2.370 4.654 1.00 0.21 71 THR A N 15
ATOM 28869 C CA . THR A 1 71 ? -3.004 -2.815 4.833 1.00 0.23 71 THR A CA 15
ATOM 28870 C C . THR A 1 71 ? -3.841 -1.678 5.404 1.00 0.22 71 THR A C 15
ATOM 28871 O O . THR A 1 71 ? -3.327 -0.839 6.144 1.00 0.21 71 THR A O 15
ATOM 28882 N N . TRP A 1 72 ? -5.120 -1.652 5.068 1.00 0.25 72 TRP A N 15
ATOM 28883 C CA . TRP A 1 72 ? -6.005 -0.599 5.539 1.00 0.27 72 TRP A CA 15
ATOM 28884 C C . TRP A 1 72 ? -7.245 -1.195 6.182 1.00 0.28 72 TRP A C 15
ATOM 28885 O O . TRP A 1 72 ? -7.694 -2.281 5.808 1.00 0.32 72 TRP A O 15
ATOM 28906 N N . ASN A 1 73 ? -7.769 -0.486 7.171 1.00 0.31 73 ASN A N 15
ATOM 28907 C CA . ASN A 1 73 ? -8.967 -0.905 7.886 1.00 0.35 73 ASN A CA 15
ATOM 28908 C C . ASN A 1 73 ? -10.144 -1.044 6.931 1.00 0.31 73 ASN A C 15
ATOM 28909 O O . ASN A 1 73 ? -10.415 -0.150 6.129 1.00 0.30 73 ASN A O 15
ATOM 28920 N N . THR A 1 74 ? -10.839 -2.175 7.033 1.00 0.36 74 THR A N 15
ATOM 28921 C CA . THR A 1 74 ? -11.964 -2.491 6.157 1.00 0.38 74 THR A CA 15
ATOM 28922 C C . THR A 1 74 ? -13.059 -1.429 6.247 1.00 0.37 74 THR A C 15
ATOM 28923 O O . THR A 1 74 ? -13.800 -1.213 5.293 1.00 0.38 74 THR A O 15
ATOM 28934 N N . ASP A 1 75 ? -13.150 -0.773 7.397 1.00 0.39 75 ASP A N 15
ATOM 28935 C CA . ASP A 1 75 ? -14.101 0.315 7.593 1.00 0.45 75 ASP A CA 15
ATOM 28936 C C . ASP A 1 75 ? -13.791 1.463 6.640 1.00 0.40 75 ASP A C 15
ATOM 28937 O O . ASP A 1 75 ? -14.684 2.005 5.990 1.00 0.44 75 ASP A O 15
ATOM 28946 N N . GLU A 1 76 ? -12.514 1.823 6.566 1.00 0.39 76 GLU A N 15
ATOM 28947 C CA . GLU A 1 76 ? -12.046 2.826 5.616 1.00 0.44 76 GLU A CA 15
ATOM 28948 C C . GLU A 1 76 ? -12.371 2.407 4.191 1.00 0.38 76 GLU A C 15
ATOM 28949 O O . GLU A 1 76 ? -12.873 3.202 3.400 1.00 0.41 76 GLU A O 15
ATOM 28961 N N . ILE A 1 77 ? -12.081 1.149 3.878 1.00 0.34 77 ILE A N 15
ATOM 28962 C CA . ILE A 1 77 ? -12.359 0.592 2.555 1.00 0.34 77 ILE A CA 15
ATOM 28963 C C . ILE A 1 77 ? -13.849 0.696 2.224 1.00 0.34 77 ILE A C 15
ATOM 28964 O O . ILE A 1 77 ? -14.226 1.057 1.110 1.00 0.37 77 ILE A O 15
ATOM 28980 N N . GLU A 1 78 ? -14.684 0.399 3.212 1.00 0.34 78 GLU A N 15
ATOM 28981 C CA . GLU A 1 78 ? -16.130 0.499 3.069 1.00 0.37 78 GLU A CA 15
ATOM 28982 C C . GLU A 1 78 ? -16.530 1.936 2.757 1.00 0.38 78 GLU A C 15
ATOM 28983 O O . GLU A 1 78 ? -17.391 2.192 1.912 1.00 0.40 78 GLU A O 15
ATOM 28995 N N . ARG A 1 79 ? -15.878 2.867 3.437 1.00 0.40 79 ARG A N 15
ATOM 28996 C CA . ARG A 1 79 ? -16.157 4.284 3.279 1.00 0.45 79 ARG A CA 15
ATOM 28997 C C . ARG A 1 79 ? -15.807 4.760 1.874 1.00 0.42 79 ARG A C 15
ATOM 28998 O O . ARG A 1 79 ? -16.440 5.674 1.352 1.00 0.45 79 ARG A O 15
ATOM 29019 N N . LEU A 1 80 ? -14.817 4.119 1.258 1.00 0.40 80 LEU A N 15
ATOM 29020 C CA . LEU A 1 80 ? -14.318 4.542 -0.051 1.00 0.44 80 LEU A CA 15
ATOM 29021 C C . LEU A 1 80 ? -15.362 4.335 -1.143 1.00 0.47 80 LEU A C 15
ATOM 29022 O O . LEU A 1 80 ? -15.253 4.902 -2.232 1.00 0.52 80 LEU A O 15
ATOM 29038 N N . MET A 1 81 ? -16.380 3.545 -0.840 1.00 0.49 81 MET A N 15
ATOM 29039 C CA . MET A 1 81 ? -17.433 3.263 -1.807 1.00 0.57 81 MET A CA 15
ATOM 29040 C C . MET A 1 81 ? -18.501 4.349 -1.764 1.00 0.53 81 MET A C 15
ATOM 29041 O O . MET A 1 81 ? -19.383 4.406 -2.622 1.00 0.61 81 MET A O 15
ATOM 29055 N N . GLU A 1 82 ? -18.408 5.217 -0.766 1.00 0.47 82 GLU A N 15
ATOM 29056 C CA . GLU A 1 82 ? -19.355 6.308 -0.603 1.00 0.48 82 GLU A CA 15
ATOM 29057 C C . GLU A 1 82 ? -18.798 7.597 -1.208 1.00 0.43 82 GLU A C 15
ATOM 29058 O O . GLU A 1 82 ? -17.613 7.658 -1.548 1.00 0.43 82 GLU A O 15
ATOM 29070 N N . ALA A 1 83 ? -19.640 8.616 -1.347 1.00 0.52 83 ALA A N 15
ATOM 29071 C CA . ALA A 1 83 ? -19.215 9.895 -1.917 1.00 0.61 83 ALA A CA 15
ATOM 29072 C C . ALA A 1 83 ? -18.057 10.505 -1.125 1.00 0.55 83 ALA A C 15
ATOM 29073 O O . ALA A 1 83 ? -17.044 10.923 -1.699 1.00 0.57 83 ALA A O 15
ATOM 29080 N N . ASP A 1 84 ? -18.198 10.532 0.196 1.00 0.57 84 ASP A N 15
ATOM 29081 C CA . ASP A 1 84 ? -17.156 11.069 1.071 1.00 0.61 84 ASP A CA 15
ATOM 29082 C C . ASP A 1 84 ? -15.930 10.168 1.062 1.00 0.49 84 ASP A C 15
ATOM 29083 O O . ASP A 1 84 ? -14.845 10.559 1.494 1.00 0.51 84 ASP A O 15
ATOM 29092 N N . GLY A 1 85 ? -16.107 8.964 0.551 1.00 0.43 85 GLY A N 15
ATOM 29093 C CA . GLY A 1 85 ? -15.017 8.024 0.476 1.00 0.41 85 GLY A CA 15
ATOM 29094 C C . GLY A 1 85 ? -14.053 8.386 -0.623 1.00 0.38 85 GLY A C 15
ATOM 29095 O O . GLY A 1 85 ? -12.841 8.396 -0.410 1.00 0.39 85 GLY A O 15
ATOM 29099 N N . ALA A 1 86 ? -14.588 8.681 -1.802 1.00 0.41 86 ALA A N 15
ATOM 29100 C CA . ALA A 1 86 ? -13.773 9.161 -2.910 1.00 0.46 86 ALA A CA 15
ATOM 29101 C C . ALA A 1 86 ? -12.989 10.407 -2.513 1.00 0.45 86 ALA A C 15
ATOM 29102 O O . ALA A 1 86 ? -11.844 10.587 -2.927 1.00 0.45 86 ALA A O 15
ATOM 29109 N N . ALA A 1 87 ? -13.609 11.259 -1.700 1.00 0.47 87 ALA A N 15
ATOM 29110 C CA . ALA A 1 87 ? -12.950 12.462 -1.201 1.00 0.53 87 ALA A CA 15
ATOM 29111 C C . ALA A 1 87 ? -11.718 12.112 -0.367 1.00 0.48 87 ALA A C 15
ATOM 29112 O O . ALA A 1 87 ? -10.707 12.818 -0.407 1.00 0.51 87 ALA A O 15
ATOM 29119 N N . ARG A 1 88 ? -11.804 11.013 0.379 1.00 0.45 88 ARG A N 15
ATOM 29120 C CA . ARG A 1 88 ? -10.678 10.543 1.179 1.00 0.48 88 ARG A CA 15
ATOM 29121 C C . ARG A 1 88 ? -9.586 9.968 0.283 1.00 0.40 88 ARG A C 15
ATOM 29122 O O . ARG A 1 88 ? -8.401 10.196 0.513 1.00 0.42 88 ARG A O 15
ATOM 29143 N N . PHE A 1 89 ? -9.998 9.235 -0.747 1.00 0.35 89 PHE A N 15
ATOM 29144 C CA . PHE A 1 89 ? -9.058 8.576 -1.648 1.00 0.34 89 PHE A CA 15
ATOM 29145 C C . PHE A 1 89 ? -8.195 9.604 -2.376 1.00 0.33 89 PHE A C 15
ATOM 29146 O O . PHE A 1 89 ? -6.975 9.460 -2.444 1.00 0.33 89 PHE A O 15
ATOM 29163 N N . GLU A 1 90 ? -8.832 10.651 -2.893 1.00 0.35 90 GLU A N 15
ATOM 29164 C CA . GLU A 1 90 ? -8.114 11.704 -3.603 1.00 0.39 90 GLU A CA 15
ATOM 29165 C C . GLU A 1 90 ? -7.150 12.420 -2.667 1.00 0.38 90 GLU A C 15
ATOM 29166 O O . GLU A 1 90 ? -6.016 12.734 -3.042 1.00 0.41 90 GLU A O 15
ATOM 29178 N N . ARG A 1 91 ? -7.603 12.659 -1.441 1.00 0.39 91 ARG A N 15
ATOM 29179 C CA . ARG A 1 91 ? -6.800 13.348 -0.443 1.00 0.44 91 ARG A CA 15
ATOM 29180 C C . ARG A 1 91 ? -5.608 12.490 -0.028 1.00 0.37 91 ARG A C 15
ATOM 29181 O O . ARG A 1 91 ? -4.538 13.005 0.293 1.00 0.38 91 ARG A O 15
ATOM 29202 N N . TYR A 1 92 ? -5.793 11.177 -0.063 1.00 0.33 92 TYR A N 15
ATOM 29203 C CA . TYR A 1 92 ? -4.753 10.248 0.349 1.00 0.32 92 TYR A CA 15
ATOM 29204 C C . TYR A 1 92 ? -3.686 10.125 -0.735 1.00 0.30 92 TYR A C 15
ATOM 29205 O O . TYR A 1 92 ? -2.509 9.932 -0.437 1.00 0.32 92 TYR A O 15
ATOM 29223 N N . LEU A 1 93 ? -4.104 10.253 -1.993 1.00 0.31 93 LEU A N 15
ATOM 29224 C CA . LEU A 1 93 ? -3.173 10.191 -3.117 1.00 0.34 93 LEU A CA 15
ATOM 29225 C C . LEU A 1 93 ? -2.175 11.337 -3.038 1.00 0.35 93 LEU A C 15
ATOM 29226 O O . LEU A 1 93 ? -0.971 11.145 -3.214 1.00 0.38 93 LEU A O 15
ATOM 29242 N N . ALA A 1 94 ? -2.679 12.529 -2.751 1.00 0.36 94 ALA A N 15
ATOM 29243 C CA . ALA A 1 94 ? -1.829 13.704 -2.617 1.00 0.39 94 ALA A CA 15
ATOM 29244 C C . ALA A 1 94 ? -0.926 13.591 -1.389 1.00 0.37 94 ALA A C 15
ATOM 29245 O O . ALA A 1 94 ? 0.120 14.235 -1.310 1.00 0.44 94 ALA A O 15
ATOM 29252 N N . ALA A 1 95 ? -1.325 12.750 -0.444 1.00 0.33 95 ALA A N 15
ATOM 29253 C CA . ALA A 1 95 ? -0.609 12.610 0.812 1.00 0.35 95 ALA A CA 15
ATOM 29254 C C . ALA A 1 95 ? 0.374 11.444 0.781 1.00 0.33 95 ALA A C 15
ATOM 29255 O O . ALA A 1 95 ? 1.110 11.225 1.743 1.00 0.33 95 ALA A O 15
ATOM 29262 N N . LEU A 1 96 ? 0.383 10.700 -0.324 1.00 0.35 96 LEU A N 15
ATOM 29263 C CA . LEU A 1 96 ? 1.283 9.552 -0.475 1.00 0.36 96 LEU A CA 15
ATOM 29264 C C . LEU A 1 96 ? 2.743 9.907 -0.157 1.00 0.35 96 LEU A C 15
ATOM 29265 O O . LEU A 1 96 ? 3.367 9.227 0.651 1.00 0.34 96 LEU A O 15
ATOM 29281 N N . PRO A 1 97 ? 3.317 10.974 -0.763 1.00 0.37 97 PRO A N 15
ATOM 29282 C CA . PRO A 1 97 ? 4.709 11.367 -0.499 1.00 0.39 97 PRO A CA 15
ATOM 29283 C C . PRO A 1 97 ? 4.953 11.742 0.965 1.00 0.35 97 PRO A C 15
ATOM 29284 O O . PRO A 1 97 ? 6.059 11.572 1.481 1.00 0.36 97 PRO A O 15
ATOM 29295 N N . ARG A 1 98 ? 3.916 12.229 1.636 1.00 0.34 98 ARG A N 15
ATOM 29296 C CA . ARG A 1 98 ? 4.049 12.669 3.019 1.00 0.35 98 ARG A CA 15
ATOM 29297 C C . ARG A 1 98 ? 4.065 11.472 3.959 1.00 0.31 98 ARG A C 15
ATOM 29298 O O . ARG A 1 98 ? 4.865 11.407 4.893 1.00 0.33 98 ARG A O 15
ATOM 29319 N N . LYS A 1 99 ? 3.189 10.516 3.693 1.00 0.31 99 LYS A N 15
ATOM 29320 C CA . LYS A 1 99 ? 3.095 9.324 4.516 1.00 0.36 99 LYS A CA 15
ATOM 29321 C C . LYS A 1 99 ? 4.277 8.409 4.248 1.00 0.32 99 LYS A C 15
ATOM 29322 O O . LYS A 1 99 ? 4.771 7.734 5.148 1.00 0.32 99 LYS A O 15
ATOM 29341 N N . LEU A 1 100 ? 4.737 8.414 3.003 1.00 0.33 100 LEU A N 15
ATOM 29342 C CA . LEU A 1 100 ? 5.910 7.651 2.608 1.00 0.35 100 LEU A CA 15
ATOM 29343 C C . LEU A 1 100 ? 7.116 8.102 3.422 1.00 0.34 100 LEU A C 15
ATOM 29344 O O . LEU A 1 100 ? 7.827 7.284 4.005 1.00 0.35 100 LEU A O 15
ATOM 29360 N N . ALA A 1 101 ? 7.315 9.417 3.483 1.00 0.33 101 ALA A N 15
ATOM 29361 C CA . ALA A 1 101 ? 8.416 9.998 4.241 1.00 0.36 101 ALA A CA 15
ATOM 29362 C C . ALA A 1 101 ? 8.273 9.699 5.729 1.00 0.33 101 ALA A C 15
ATOM 29363 O O . ALA A 1 101 ? 9.267 9.535 6.440 1.00 0.35 101 ALA A O 15
ATOM 29370 N N . ALA A 1 102 ? 7.033 9.640 6.199 1.00 0.32 102 ALA A N 15
ATOM 29371 C CA . ALA A 1 102 ? 6.761 9.339 7.596 1.00 0.33 102 ALA A CA 15
ATOM 29372 C C . ALA A 1 102 ? 7.226 7.931 7.944 1.00 0.32 102 ALA A C 15
ATOM 29373 O O . ALA A 1 102 ? 7.904 7.723 8.952 1.00 0.35 102 ALA A O 15
ATOM 29380 N N . TRP A 1 103 ? 6.884 6.970 7.093 1.00 0.30 103 TRP A N 15
ATOM 29381 C CA . TRP A 1 103 ? 7.255 5.580 7.326 1.00 0.32 103 TRP A CA 15
ATOM 29382 C C . TRP A 1 103 ? 8.766 5.401 7.259 1.00 0.32 103 TRP A C 15
ATOM 29383 O O . TRP A 1 103 ? 9.328 4.575 7.976 1.00 0.34 103 TRP A O 15
ATOM 29404 N N . GLU A 1 104 ? 9.425 6.184 6.413 1.00 0.34 104 GLU A N 15
ATOM 29405 C CA . GLU A 1 104 ? 10.879 6.135 6.327 1.00 0.38 104 GLU A CA 15
ATOM 29406 C C . GLU A 1 104 ? 11.503 6.542 7.654 1.00 0.39 104 GLU A C 15
ATOM 29407 O O . GLU A 1 104 ? 12.318 5.813 8.227 1.00 0.41 104 GLU A O 15
ATOM 29419 N N . ASN A 1 105 ? 11.074 7.690 8.156 1.00 0.41 105 ASN A N 15
ATOM 29420 C CA . ASN A 1 105 ? 11.651 8.276 9.359 1.00 0.47 105 ASN A CA 15
ATOM 29421 C C . ASN A 1 105 ? 11.318 7.452 10.599 1.00 0.46 105 ASN A C 15
ATOM 29422 O O . ASN A 1 105 ? 12.164 7.265 11.474 1.00 0.50 105 ASN A O 15
ATOM 29433 N N . ALA A 1 106 ? 10.097 6.941 10.659 1.00 0.45 106 ALA A N 15
ATOM 29434 C CA . ALA A 1 106 ? 9.621 6.255 11.854 1.00 0.48 106 ALA A CA 15
ATOM 29435 C C . ALA A 1 106 ? 9.922 4.758 11.834 1.00 0.50 106 ALA A C 15
ATOM 29436 O O . ALA A 1 106 ? 10.353 4.194 12.840 1.00 0.66 106 ALA A O 15
ATOM 29443 N N . ARG A 1 107 ? 9.709 4.111 10.693 1.00 0.43 107 ARG A N 15
ATOM 29444 C CA . ARG A 1 107 ? 9.774 2.651 10.631 1.00 0.47 107 ARG A CA 15
ATOM 29445 C C . ARG A 1 107 ? 11.148 2.134 10.214 1.00 0.48 107 ARG A C 15
ATOM 29446 O O . ARG A 1 107 ? 11.361 0.923 10.145 1.00 0.56 107 ARG A O 15
ATOM 29467 N N . GLY A 1 108 ? 12.075 3.041 9.934 1.00 0.45 108 GLY A N 15
ATOM 29468 C CA . GLY A 1 108 ? 13.415 2.625 9.554 1.00 0.49 108 GLY A CA 15
ATOM 29469 C C . GLY A 1 108 ? 13.442 1.980 8.186 1.00 0.46 108 GLY A C 15
ATOM 29470 O O . GLY A 1 108 ? 14.072 0.940 7.985 1.00 0.50 108 GLY A O 15
ATOM 29474 N N . VAL A 1 109 ? 12.755 2.608 7.249 1.00 0.42 109 VAL A N 15
ATOM 29475 C CA . VAL A 1 109 ? 12.661 2.109 5.888 1.00 0.41 109 VAL A CA 15
ATOM 29476 C C . VAL A 1 109 ? 13.227 3.159 4.942 1.00 0.43 109 VAL A C 15
ATOM 29477 O O . VAL A 1 109 ? 12.986 4.347 5.127 1.00 0.46 109 VAL A O 15
ATOM 29490 N N . ASP A 1 110 ? 14.004 2.739 3.958 1.00 0.44 110 ASP A N 15
ATOM 29491 C CA . ASP A 1 110 ? 14.580 3.688 3.017 1.00 0.49 110 ASP A CA 15
ATOM 29492 C C . ASP A 1 110 ? 14.243 3.297 1.588 1.00 0.54 110 ASP A C 15
ATOM 29493 O O . ASP A 1 110 ? 14.720 2.278 1.082 1.00 0.57 110 ASP A O 15
ATOM 29502 N N . PHE A 1 111 ? 13.425 4.113 0.939 1.00 0.60 111 PHE A N 15
ATOM 29503 C CA . PHE A 1 111 ? 12.968 3.819 -0.413 1.00 0.68 111 PHE A CA 15
ATOM 29504 C C . PHE A 1 111 ? 13.967 4.288 -1.466 1.00 0.77 111 PHE A C 15
ATOM 29505 O O . PHE A 1 111 ? 13.752 4.094 -2.664 1.00 0.90 111 PHE A O 15
ATOM 29522 N N . GLY A 1 112 ? 15.057 4.897 -1.024 1.00 0.76 112 GLY A N 15
ATOM 29523 C CA . GLY A 1 112 ? 16.096 5.306 -1.947 1.00 0.84 112 GLY A CA 15
ATOM 29524 C C . GLY A 1 112 ? 17.005 4.150 -2.303 1.00 0.79 112 GLY A C 15
ATOM 29525 O O . GLY A 1 112 ? 17.120 3.773 -3.471 1.00 0.89 112 GLY A O 15
ATOM 29529 N N . SER A 1 113 ? 17.631 3.567 -1.288 1.00 0.71 113 SER A N 15
ATOM 29530 C CA . SER A 1 113 ? 18.504 2.421 -1.481 1.00 0.70 113 SER A CA 15
ATOM 29531 C C . SER A 1 113 ? 17.688 1.129 -1.485 1.00 0.68 113 SER A C 15
ATOM 29532 O O . SER A 1 113 ? 18.212 0.046 -1.760 1.00 0.72 113 SER A O 15
ATOM 29540 N N . ARG A 1 114 ? 16.396 1.276 -1.166 1.00 0.68 114 ARG A N 15
ATOM 29541 C CA . ARG A 1 114 ? 15.425 0.185 -1.233 1.00 0.75 114 ARG A CA 15
ATOM 29542 C C . ARG A 1 114 ? 15.737 -0.904 -0.215 1.00 0.68 114 ARG A C 15
ATOM 29543 O O . ARG A 1 114 ? 15.700 -2.095 -0.526 1.00 0.72 114 ARG A O 15
ATOM 29564 N N . THR A 1 115 ? 16.016 -0.485 1.009 1.00 0.60 115 THR A N 15
ATOM 29565 C CA . THR A 1 115 ? 16.341 -1.409 2.081 1.00 0.57 115 THR A CA 15
ATOM 29566 C C . THR A 1 115 ? 15.554 -1.065 3.341 1.00 0.52 115 THR A C 15
ATOM 29567 O O . THR A 1 115 ? 14.988 0.027 3.447 1.00 0.53 115 THR A O 15
ATOM 29578 N N . GLN A 1 116 ? 15.526 -1.985 4.295 1.00 0.50 116 GLN A N 15
ATOM 29579 C CA . GLN A 1 116 ? 14.772 -1.781 5.522 1.00 0.51 116 GLN A CA 15
ATOM 29580 C C . GLN A 1 116 ? 15.495 -2.413 6.704 1.00 0.54 116 GLN A C 15
ATOM 29581 O O . GLN A 1 116 ? 16.315 -3.313 6.530 1.00 0.55 116 GLN A O 15
ATOM 29595 N N . ALA A 1 117 ? 15.199 -1.928 7.905 1.00 0.62 117 ALA A N 15
ATOM 29596 C CA . ALA A 1 117 ? 15.842 -2.427 9.115 1.00 0.68 117 ALA A CA 15
ATOM 29597 C C . ALA A 1 117 ? 15.042 -3.563 9.746 1.00 0.68 117 ALA A C 15
ATOM 29598 O O . ALA A 1 117 ? 15.227 -3.891 10.919 1.00 0.84 117 ALA A O 15
ATOM 29605 N N . ASP A 1 118 ? 14.153 -4.158 8.966 1.00 0.69 118 ASP A N 15
ATOM 29606 C CA . ASP A 1 118 ? 13.329 -5.266 9.441 1.00 0.73 118 ASP A CA 15
ATOM 29607 C C . ASP A 1 118 ? 13.383 -6.429 8.467 1.00 0.67 118 ASP A C 15
ATOM 29608 O O . ASP A 1 118 ? 13.679 -6.244 7.286 1.00 0.67 118 ASP A O 15
ATOM 29617 N N . ALA A 1 119 ? 13.097 -7.626 8.952 1.00 0.72 119 ALA A N 15
ATOM 29618 C CA . ALA A 1 119 ? 12.971 -8.777 8.077 1.00 0.73 119 ALA A CA 15
ATOM 29619 C C . ALA A 1 119 ? 11.673 -8.668 7.288 1.00 0.66 119 ALA A C 15
ATOM 29620 O O . ALA A 1 119 ? 11.674 -8.617 6.056 1.00 0.73 119 ALA A O 15
ATOM 29627 N N . LEU A 1 120 ? 10.565 -8.617 8.012 1.00 0.69 120 LEU A N 15
ATOM 29628 C CA . LEU A 1 120 ? 9.260 -8.403 7.413 1.00 0.63 120 LEU A CA 15
ATOM 29629 C C . LEU A 1 120 ? 8.568 -7.225 8.093 1.00 0.57 120 LEU A C 15
ATOM 29630 O O . LEU A 1 120 ? 8.498 -7.172 9.321 1.00 0.65 120 LEU A O 15
ATOM 29646 N N . VAL A 1 121 ? 8.083 -6.269 7.309 1.00 0.50 121 VAL A N 15
ATOM 29647 C CA . VAL A 1 121 ? 7.360 -5.139 7.873 1.00 0.47 121 VAL A CA 15
ATOM 29648 C C . VAL A 1 121 ? 5.943 -5.059 7.303 1.00 0.39 121 VAL A C 15
ATOM 29649 O O . VAL A 1 121 ? 5.726 -4.688 6.148 1.00 0.33 121 VAL A O 15
ATOM 29662 N N . LEU A 1 122 ? 4.983 -5.458 8.119 1.00 0.41 122 LEU A N 15
ATOM 29663 C CA . LEU A 1 122 ? 3.585 -5.411 7.731 1.00 0.39 122 LEU A CA 15
ATOM 29664 C C . LEU A 1 122 ? 2.883 -4.309 8.512 1.00 0.42 122 LEU A C 15
ATOM 29665 O O . LEU A 1 122 ? 2.722 -4.410 9.726 1.00 0.73 122 LEU A O 15
ATOM 29681 N N . LEU A 1 123 ? 2.478 -3.258 7.822 1.00 0.24 123 LEU A N 15
ATOM 29682 C CA . LEU A 1 123 ? 1.836 -2.128 8.479 1.00 0.24 123 LEU A CA 15
ATOM 29683 C C . LEU A 1 123 ? 0.325 -2.311 8.497 1.00 0.24 123 LEU A C 15
ATOM 29684 O O . LEU A 1 123 ? -0.322 -2.324 7.445 1.00 0.25 123 LEU A O 15
ATOM 29700 N N . GLY A 1 124 ? -0.225 -2.464 9.691 1.00 0.27 124 GLY A N 15
ATOM 29701 C CA . GLY A 1 124 ? -1.653 -2.642 9.837 1.00 0.28 124 GLY A CA 15
ATOM 29702 C C . GLY A 1 124 ? -2.300 -1.500 10.588 1.00 0.30 124 GLY A C 15
ATOM 29703 O O . GLY A 1 124 ? -1.614 -0.713 11.241 1.00 0.34 124 GLY A O 15
ATOM 29707 N N . GLY A 1 125 ? -3.620 -1.410 10.499 1.00 0.31 125 GLY A N 15
ATOM 29708 C CA . GLY A 1 125 ? -4.344 -0.371 11.204 1.00 0.36 125 GLY A CA 15
ATOM 29709 C C . GLY A 1 125 ? -4.246 0.983 10.534 1.00 0.35 125 GLY A C 15
ATOM 29710 O O . GLY A 1 125 ? -4.456 2.012 11.176 1.00 0.40 125 GLY A O 15
ATOM 29714 N N . LEU A 1 126 ? -3.917 0.990 9.250 1.00 0.31 126 LEU A N 15
ATOM 29715 C CA . LEU A 1 126 ? -3.827 2.238 8.504 1.00 0.31 126 LEU A CA 15
ATOM 29716 C C . LEU A 1 126 ? -5.211 2.767 8.153 1.00 0.33 126 LEU A C 15
ATOM 29717 O O . LEU A 1 126 ? -6.154 2.000 7.931 1.00 0.35 126 LEU A O 15
ATOM 29733 N N . ASP A 1 127 ? -5.314 4.082 8.098 1.00 0.35 127 ASP A N 15
ATOM 29734 C CA . ASP A 1 127 ? -6.567 4.751 7.784 1.00 0.41 127 ASP A CA 15
ATOM 29735 C C . ASP A 1 127 ? -6.333 5.720 6.640 1.00 0.39 127 ASP A C 15
ATOM 29736 O O . ASP A 1 127 ? -5.186 6.003 6.285 1.00 0.45 127 ASP A O 15
ATOM 29745 N N . PHE A 1 128 ? -7.406 6.245 6.074 1.00 0.39 128 PHE A N 15
ATOM 29746 C CA . PHE A 1 128 ? -7.291 7.184 4.970 1.00 0.42 128 PHE A CA 15
ATOM 29747 C C . PHE A 1 128 ? -7.378 8.613 5.480 1.00 0.49 128 PHE A C 15
ATOM 29748 O O . PHE A 1 128 ? -8.000 9.478 4.863 1.00 0.61 128 PHE A O 15
ATOM 29765 N N . GLU A 1 129 ? -6.754 8.839 6.625 1.00 0.52 129 GLU A N 15
ATOM 29766 C CA . GLU A 1 129 ? -6.650 10.163 7.204 1.00 0.63 129 GLU A CA 15
ATOM 29767 C C . GLU A 1 129 ? -5.343 10.803 6.761 1.00 0.64 129 GLU A C 15
ATOM 29768 O O . GLU A 1 129 ? -4.264 10.371 7.170 1.00 0.80 129 GLU A O 15
ATOM 29780 N N . ALA A 1 130 ? -5.442 11.806 5.907 1.00 0.73 130 ALA A N 15
ATOM 29781 C CA . ALA A 1 130 ? -4.265 12.487 5.397 1.00 0.92 130 ALA A CA 15
ATOM 29782 C C . ALA A 1 130 ? -3.620 13.330 6.487 1.00 1.47 130 ALA A C 15
ATOM 29783 O O . ALA A 1 130 ? -4.201 14.371 6.857 1.00 1.77 130 ALA A O 15
#

B-factor: mean 1.33, std 1.57, range [0.21, 10.15]

InterPro domains:
  IPR040953 Domain of unknown function DUF5594 [PF18057] (2-125)

Solvent-accessible surface area: 7880 Å² total; per-residue (Å²): 114,118,106,8,144,43,65,99,9,26,164,97,5,40,87,115,15,2,59,125,0,7,191,20,8,9,93,84,15,118,138,122,5,131,23,63,38,41,27,64,52,32,147,73,107,94,21,48,2,93,2,39,1,67,125,48,126,162,26,238,69,136,102,74,75,0,55,2,13,2,41,20,52,82,111,19,25,49,103,2,60,97,91,103,0,43,59,82,8,96,131,2,28,77,15,18,76,160,48,20,37,55,38,52,134,83,99,36,8,67,9,32,31,50,10,2,65,52,77,79,3,100,8,58,54,28,46,0,108,72

Sequence (130 aa):
GAMGMSPDTARRFDTEFAPRIARAIADLLNHRAHTDVVGYGGHGHPTQVRIVAPHAEHVRGYAHPLNLALTWNTDEIERLMEADGAARFERYLAALPRKLAAWENARGVDFGSRTQADALVLLGGLDFEAGAMGMSPDTARRFDTEFAPRIARAIADLLNHRAHTDVVGYGGHGHPTQVRIVAPHAEHVRGYAHPLNLALTWNTDEIERLMEADGAARFERYLAALPRKLAAWENARGVDFGSRTQADALVLLGGLDFEAGAMGMSPDTARRFDTEFAPRIARAIADLLNHRAHTDVVGYGGHGHPTQVRIVAPHAEHVRGYAHPLNLALTWNTDEIERLMEADGAARFERYLAALPRKLAAWENARGVDFGSRTQADALVLLGGLDFEAGAMGMSPDTARRFDTEFAPRIARAIADLLNHRAHTDVVGYGGHGHPTQVRIVAPHAEHVRGYAHPLNLALTWNTDEIERLMEADGAARFERYLAALPRKLAAWENARGVDFGSRTQADALVLLGGLDFEAGAMGMSPDTARRFDTEFAPRIARAIADLLNHRAHTDVVGYGGHGHPTQVRIVAPHAEHVRGYAHPLNLALTWNTDEIERLMEADGAARFERYLAALPRKLAAWENARGVDFGSRTQADALVLLGGLDFEAGAMGMSPDTARRFDTEFAPRIARAIADLLNHRAHTDVVGYGGHGHPTQVRIVAPHAEHVRGYAHPLNLALTWNTDEIERLMEADGAARFERYLAALPRKLAAWENARGVDFGSRTQADALVLLGGLDFEAGAMGMSPDTARRFDTEFAPRIARAIADLLNHRAHTDVVGYGGHGHPTQVRIVAPHAEHVRGYAHPLNLALTWNTDEIERLMEADGAARFERYLAALPRKLAAWENARGVDFGSRTQADALVLLGGLDFEAGAMGMSPDTARRFDTEFAPRIARAIADLLNHRAHTDVVGYGGHGHPTQVRIVAPHAEHVRGYAHPLNLALTWNTDEIERLMEADGAARFERYLAALPRKLAAWENARGVDFGSRTQADALVLLGGLDFEAGAMGMSPDTARRFDTEFAPRIARAIADLLNHRAHTDVVGYGGHGHPTQVRIVAPHAEHVRGYAHPLNLALTWNTDEIERLMEADGAARFERYLAALPRKLAAWENARGVDFGSRTQADALVLLGGLDFEAGAMGMSPDTARRFDTEFAPRIARAIADLLNHRAHTDVVGYGGHGHPTQVRIVAPHAEHVRGYAHPLNLALTWNTDEIERLMEADGAARFERYLAALPRKLAAWENARGVDFGSRTQADALVLLGGLDFEAGAMGMSPDTARRFDTEFAPRIARAIADLLNHRAHTDVVGYGGHGHPTQVRIVAPHAEHVRGYAHPLNLALTWNTDEIERLMEADGAARFERYLAALPRKLAAWENARGVDFGSRTQADALVLLGGLDFEAGAMGMSPDTARRFDTEFAPRIARAIADLLNHRAHTDVVGYGGHGHPTQVRIVAPHAEHVRGYAHPLNLALTWNTDEIERLMEADGAARFERYLAALPRKLAAWENARGVDFGSRTQADALVLLGGLDFEAGAMGMSPDTARRFDTEFAPRIARAIADLLNHRAHTDVVGYGGHGHPTQVRIVAPHAEHVRGYAHPLNLALTWNTDEIERLMEADGAARFERYLAALPRKLAAWENARGVDFGSRTQADALVLLGGLDFEAGAMGMSPDTARRFDTEFAPRIARAIADLLNHRAHTDVVGYGGHGHPTQVRIVAPHAEHVRGYAHPLNLALTWNTDEIERLMEADGAARFERYLAALPRKLAAWENARGVDFGSRTQADALVLLGGLDFEAGAMGMSPDTARRFDTEFAPRIARAIADLLNHRAHTDVVGYGGHGHPTQVRIVAPHAEHVRGYAHPLNLALTWNTDEIERLMEADGAARFERYLAALPRKLAAWENARGVDFGSRTQADALVLLGGLDFEA

Organism: Burkholderia pseudomallei (strain K96243) (NCBI:txid272560)

Secondary structure (DSSP, 8-state):
---S--HHHHHHIIIIIHHHHHHHHHHHTTTSSEEEEE---STT---EEEEEE---SS--S-S-BEEEEEEE-HHHHHHTTSHHHHHHHHHHHHTHHHHHHHHHHHHTEETTTTEESSS-EEEEEE-S--